Protein 6P24 (pdb70)

Organism: Escherichia coli (strain K12) (NCBI:txid83333)

Nearest PDB structures (foldseek):
  3pco-assembly1_D  TM=9.797E-01  e=0.000E+00  Escherichia coli
  7n8y-assembly1_B  TM=9.747E-01  e=0.000E+00  Salmonella enterica subsp. enterica serovar Typhimurium
  4p72-assembly1_A  TM=9.132E-01  e=0.000E+00  Pseudomonas aeruginosa PAO1
  2rhs-assembly1_D  TM=9.223E-01  e=5.850E-80  Staphylococcus haemolyticus
  2rhs-assembly1_B  TM=9.034E-01  e=2.722E-77  Staphylococcus haemolyticus

GO terms:
  GO:0005515 protein binding (F, IPI)
  GO:0005829 cytosol (C, IDA)
  GO:0009328 phenylalanine-tRNA ligase complex (C, IDA)
  GO:0006432 phenylalanyl-tRNA aminoacylation (P, IMP)
  GO:0006432 phenylalanyl-tRNA aminoacylation (P, IDA)
  GO:0005737 cytoplasm (C, HDA)

Sequence (2151 aa):
LAAETIDVSLPGRRIENGGLHPVTRTIDRIESFFGELGFTVATGPEIEDDYHNFDALNIPGHHPARADHDTFWFDTTRLLRTQTSGVQIRTMKAQQPPIRIIAPGRVYRNDYDQTHTPMFHQMEGLIVDTNISFTNLKGTLHDFLRNFFEEDLQIRFRPSYFPFTEPSAEVDVMGKKNGKWLEVLGCGMVHPNVLRNVGIDPEVYSGFAFGMGMERLTMLRYGVTDLRSFFENDLRFLKQFKMKFSELWLREWVNPAIDSDALANQITMAGLEVDGVEPVAGSFHGVVVGEVVECAQHPNADKLRVTKVNVGGDRLLDIVCGAPNCRQGLRVAVATIGAVLPGDFKIKAAKLRGEPSEGMLCSFSELGISDDHSGIIELPADAPIGTDIREYLKLDDNTIEISVTPNRADCLGIIGVARDVAVLNQLPLVQPEIVPVGATIDDTLPITVEAPEACPRYLGRVVKGINVKAPTPLWMKEKLRRCGIRSIDAVVDVTNYVLLELGQPMHAFDKDRIEGGIVVRMAKEGETLVLLDGTEAKLNADTLVIADHNKALAMGGIFGGEHSGVNDETQNVLLECAFFSPLSITGRARRHGLHTDASHRYERGVDPALQHKAMERATRLLIDICGGEAGPVIDITNEATLPKRATITLRRSKLDRLIGHHIADEQVTDILRRLGCEVTEGKDEWQAVAPSWRFDMEIEEDLVEEVARVYGYNNIPDEPVQASLIMGTHREADLSLKRVKTLLNDKGYQEVITYSFVDPKVQQMIHPGVEALLLPSPISVEMSAMRLSLWTGLLATVVYNQNRQQNRVRIFESGLRFVPDTQAPLGIRQDLMLAGVICGNRYEEHWNLAKETVDFYDLKGDLESVLDLTGKLNEVEFRAEANPALHPGQSAAIYLKGERIGFVGVVHPELERKLDLNGRTLVFELEWNKLADRVVPQAREISRFPANRRDIAVVVAENVPAADILSECKKVGVNQVVGVNLFDVYRGKGVAEGYKSLAISLILQDTSRTLEEEEIAATVAKCVEALKERFQASLAELVASAKAAISQASDVAALDNVRVEYLGKKGHLTLQMTTLRELPPEERPAAGAVINEAKEQVQQALNARKAELESAALNARLAAETIDVSLPGRRIENGGLHPVTRTIDRIESFFGELGFTVATGPEIEDDYHNFDALNIPGHHPARADHDTFWFDTTRLLRTQTSGVQIRTMKAQQPPIRIIAPGRVYRNDYDQTHTPMFHQMEGLIVDTNISFTNLKGTLHDFLRNFFEEDLQIRFRPSYFPFTEPSAEVDVMGKNGKWLEVLGCGMVHPNVLRNVGIDPEVYSGFAFGMGMERLTMLRYGVTDLRSFFENDLRFLKQFKMKFSELWLREWVNPAIDSDALANQITMAGLEVDGVEPVAGSFHGVVVGEVVECAQHPNADKLRVTKVNVGGDRLLDIVCGAPNCRQGLRVAVATIGAVLPGDFKIKAAKLRGEPSEGMLCSFSELGISDDHSGIIELPADAPIGTDIREYLKLDDNTIEISVTPNRADCLGIIGVARDVAVLNQLPLVQPEIVPVGATIDDTLPITVEAPEACPRYLGRVVKGINVKAPTPLWMKEKLRRCGIRSIDAVVDVTNYVLLELGQPMHAFDKDRIEGGIVVRMAKEGETLVLLDGTEAKLNADTLVIADHNKALAMGGIFGGEHSGVNDETQNVLLECAFFSPLSITGRARRHGLHTDASHRYERGVDPALQHKAMERATRLLIDICGGEAGPVIDITNEATLPKRATITLRRSKLDRLIGHHIADEQVTDILRRLGCEVTEGKDEWQAVAPSWRFDMEIEEDLVEEVARVYGYNNIPDEPVQASLIMGTHREADLSLKRVKTLLNDKGYQEVITYSFVDPKVQQMIHPGVEALLLPSPISVEMSAMRLSLWTGLLATVVYNQNRQQNRVRIFESGLRFVPDTQAPLGIRQDLMLAGVICGNRYEEHWNLAKETVDFYDLKGDLESVLDLTGKLNEVEFRAEANPALHPGQSAAIYLKGERIGFVGVVHPELERKLDLNGRTLVFELEWNKLADRVVPQAREISRFPANRRDIAVVVAENVPAADILSECKKVGVNQVVGVNLFDVYRGKGVAEGYKSLAISLILQDTSRTLEEEEIAATVAKCVEALKERFQASLR

Secondary structure (DSSP, 8-state):
-------TTSPPS--------HHHHHHHHHHHHHHTTTPEE----SEEEHHHHTGGGT--TT-HHHHTT---BSSSSEEE-S-STHHHHHHHHH-PSPEEEEEEEEEE-S---SS--SEEEEEEEEEEESS--HHHHHHHHHHHHHHHHTS---EEEEEEEETTEEEEEEEEEE-TTSSEEEEEEEEEEPHHHHHHTT--TTT-EEEEEEEEHHHHHHHHHT---THHHHH--HHHHGGG-/-EEEHHHHHTT---SS-HHHHHHHHHHTT--EEEEEESS---EEEEEEEEEEEEE-SS-TT-EEEEEE-SSSSPEEEEE--TT--TT-EEEEEEEEEEETTTEE---EEETTEEESSEEPPTTTTTS-S--SS---B-TT--TT-BHHHHTT-S-EEEEE---TT-GGGSSHHHHHHHHHHHTT-PPP----PPPPP-S-----EEES-TTT-SEEEEEEEES--TTPPPPHHHHHHHHTTT-----HHHHHHHHHHHHHS---EEEEGGG--S-EEEEEPPTT-EEEBTTS-EEE--TTSEEEEESSSEEEETTTEEBSSSS--TT--EEEEEEEE--HHHHTTHHHHTT---HHHHHHTT---TT-HHHHHHHHHHHHHHHH--EE---EEEE-TTTSPPPPEEEEEHHHHHHHH-S---HHHHHHHHHHTT-EEEEETTEEEEEPPTT-SS-SSHHHHHHHHHHHH-GGGSPP---EEEE------TTBPPHHHHHHHHHTTT-EE----SEE-HHHHHHHSTT----B-SS-S-GGG-EE-SSSHHHHHHHHHHHHTTT----EEEEEEEEEEE-TTSGGGEEEEEEEEEEEESBSSSS-SSS---B--HHHHHHHHHHHHHTTT-GGGEEEEE---TTEEEEEEEEEEETTEEEEEEEEEPHHHHHHTT-SS-EEEEEEEGGGGSB-PPP---PPPSS--EEEEEEEEEETTS-HHHHHHHHHHS--SSEEEEEEEEEE-SBTB-TTEEEEEEEEEE--SSS---HHHHHHHHHHHHHHHHHHT--B-/--STTHHHHHHHTTTTS--SSTHHHHHHHHHHHHHHHHGGGGSS-GGGHHHHHHHHHHHHHHHHHHHHHHHHHHHHHHHHHHHHHT---TTSPPS-PPP----HHHHHHHHHHHHHHTTTPEE----SEEEHHHHTGGGT--TTSTHHHHTT--BSSSSEEE-SSSHHHHHHHHHT-PSPEEEEEEEEEE-S--SSS--SEEEEEEEEEEETT--HHHHHHHHHHHHHHHHTS---EEEEEEEETTEEEEEEEEEE-TTSSEEEEEEEEEEPHHHHHHTT--TTT-EEEEEEEEHHHHHHHHHT---TTHHHH--HHHHGGG-/-EEEHHHHHTT---SS-HHHHHHHHHTTT-EEEEEEESS---EEEEEEEEEEEEE-TT-SS-EEEEEE-SSSS-EEEEE--TT--TT-EEEEEEEEEEETTTEE---EEETTEEESEEEPPTTTTTS-S--SS---B-TT--TTSBHHHHTT-S-EEEEEE--SS-GGGSSHHHHHHHHHHHHT-PPP---------SS-----EEES-TTT-SEEEEEEEES--TTPPPPHHHHHHHHHTT-----HHHHHHHHHHHHHS--EEEEEGGG--S-EEEEEPPTT-EEEBTTS-EEE--TTSEEEE-SSSEEEETTTEEBTTTB--TT--EEEEEEEE--HHHHTTHHHHTT---HHHHHHHH---TT-HHHHHHHHHHHHHHHH--EEEEEEEEE-TTTSPPPPEEEEEHHHHHHHHSS---HHHHHHHHHHTT-EEEE-SSEEEEEPPTT-SS--SHHHHHHHHHHHH-GGGSPP--EEEE-------TTBPPHHHHHHHHHTTT-EE----SEE-HHHHHHHSTT----B-SS-S-GGG-EE-SSSHHHHHHHHHHHHTTT----EEEEEEEEEEE-TTSGGGEEEEEEEEEEEESBSSSS-SSS---B--HHHHHHHHHHHHHTTT-GGGEEEEE---TTEEEEEEEEEEETTEEEEEEEEEPHHHHHGGG-SS-EEEEEEEGGGS-B-PPP------SS--EEEEEEEEEETTS-HHHHHHHHHHH--SSEEEEEEEEEE-STTS-TTEEEEEEEEEE--SSS---HHHHHHHHHHHHHHHHHHH--EE-

InterPro domains:
  IPR002319 Phenylalanyl-tRNA synthetase [PF01409] (91-326)
  IPR004188 Phenylalanine-tRNA ligase, class II, N-terminal [PF02912] (20-87)
  IPR004529 Phenylalanyl-tRNA synthetase, class IIc, alpha subunit [TIGR00468] (38-327)
  IPR006195 Aminoacyl-tRNA synthetase, class II [PS50862] (116-305)
  IPR010978 Class I and II aminoacyl-tRNA synthetase, tRNA-binding arm [SSF46589] (14-99)
  IPR022911 Phenylalanine-tRNA ligase alpha chain 1, bacterial [MF_00281] (8-326)
  IPR045864 Class II Aminoacyl-tRNA synthetase/Biotinyl protein ligase (BPL) and lipoyl protein ligase (LPL) [G3DSA:3.30.930.10] (8-327)
  IPR045864 Class II Aminoacyl-tRNA synthetase/Biotinyl protein ligase (BPL) and lipoyl protein ligase (LPL) [SSF55681] (92-327)

B-factor: mean 60.39, std 18.36, range [27.94, 159.18]

Radius of gyration: 50.09 Å; Cα contacts (8 Å, |Δi|>4): 4804; chains: 4; bounding box: 99×114×177 Å

Structure (mmCIF, N/CA/C/O backbone):
data_6P24
#
_entry.id   6P24
#
_cell.length_a   61.269
_cell.length_b   173.583
_cell.length_c   251.472
_cell.angle_alpha   90.000
_cell.angle_beta   90.000
_cell.angle_gamma   90.000
#
_symmetry.space_group_name_H-M   'P 21 21 21'
#
loop_
_entity.id
_entity.type
_entity.pdbx_description
1 polymer 'Phenylalanine--tRNA ligase alpha subunit'
2 polymer 'Phenylalanine--tRNA ligase beta subunit'
3 non-polymer 'MAGNESIUM ION'
4 non-polymer 'CHLORIDE ION'
5 non-polymer HEXANE-1,6-DIOL
6 non-polymer 2-AMINO-2-HYDROXYMETHYL-PROPANE-1,3-DIOL
7 non-polymer DI(HYDROXYETHYL)ETHER
8 non-polymer 1,2-ETHANEDIOL
9 non-polymer 'TRIETHYLENE GLYCOL'
10 water water
#
loop_
_atom_site.group_PDB
_atom_site.id
_atom_site.type_symbol
_atom_site.label_atom_id
_atom_site.label_alt_id
_atom_site.label_comp_id
_atom_site.label_asym_id
_atom_site.label_entity_id
_atom_site.label_seq_id
_atom_site.pdbx_PDB_ins_code
_atom_site.Cartn_x
_atom_site.Cartn_y
_atom_site.Cartn_z
_atom_site.occupancy
_atom_site.B_iso_or_equiv
_atom_site.auth_seq_id
_atom_site.auth_comp_id
_atom_site.auth_asym_id
_atom_site.auth_atom_id
_atom_site.pdbx_PDB_model_num
ATOM 1 N N . LEU A 1 92 ? -0.23909 37.29587 -39.03682 1.000 92.83983 87 LEU A N 1
ATOM 2 C CA . LEU A 1 92 ? 0.66580 38.41771 -38.81353 1.000 102.90891 87 LEU A CA 1
ATOM 3 C C . LEU A 1 92 ? 1.22762 38.93828 -40.13375 1.000 103.37763 87 LEU A C 1
ATOM 4 O O . LEU A 1 92 ? 0.47487 39.29965 -41.03904 1.000 101.65148 87 LEU A O 1
ATOM 6 N N . ALA A 1 93 ? 2.55391 38.97577 -40.23561 1.000 102.40558 88 ALA A N 1
ATOM 7 C CA . ALA A 1 93 ? 3.19784 39.43768 -41.45694 1.000 101.70871 88 ALA A CA 1
ATOM 8 C C . ALA A 1 93 ? 3.03973 38.40545 -42.56675 1.000 99.00666 88 ALA A C 1
ATOM 9 O O . ALA A 1 93 ? 3.10868 37.19622 -42.32893 1.000 90.13802 88 ALA A O 1
ATOM 11 N N . ALA A 1 94 ? 2.82691 38.89071 -43.78742 1.000 103.61654 89 ALA A N 1
ATOM 12 C CA . ALA A 1 94 ? 2.60257 38.04089 -44.95428 1.000 96.54437 89 ALA A CA 1
ATOM 13 C C . ALA A 1 94 ? 3.83496 38.11717 -45.85257 1.000 95.53695 89 ALA A C 1
ATOM 14 O O . ALA A 1 94 ? 3.87451 38.86568 -46.83025 1.000 93.90267 89 ALA A O 1
ATOM 16 N N . GLU A 1 95 ? 4.85228 37.32709 -45.51033 1.000 81.33427 90 GLU A N 1
ATOM 17 C CA . GLU A 1 95 ? 6.06020 37.22154 -46.32956 1.000 73.52096 90 GLU A CA 1
ATOM 18 C C . GLU A 1 95 ? 5.92164 36.07052 -47.32877 1.000 66.15113 90 GLU A C 1
ATOM 19 O O . GLU A 1 95 ? 6.68046 35.10222 -47.32631 1.000 59.63998 90 GLU A O 1
ATOM 25 N N . THR A 1 96 ? 4.91983 36.19712 -48.19548 1.000 61.92478 91 THR A N 1
ATOM 26 C CA . THR A 1 96 ? 4.62307 35.16363 -49.17840 1.000 62.03453 91 THR A CA 1
ATOM 27 C C . THR A 1 96 ? 5.65058 35.19199 -50.30332 1.000 66.58011 91 THR A C 1
ATOM 28 O O . THR A 1 96 ? 5.92085 36.24812 -50.88403 1.000 56.67577 91 THR A O 1
ATOM 32 N N . ILE A 1 97 ? 6.21793 34.02650 -50.61224 1.000 59.15605 92 ILE A N 1
ATOM 33 C CA . ILE A 1 97 ? 7.24154 33.89747 -51.63835 1.000 50.46739 92 ILE A CA 1
ATOM 34 C C . ILE A 1 97 ? 6.76492 32.90479 -52.68979 1.000 58.42215 92 ILE A C 1
ATOM 35 O O . ILE A 1 97 ? 5.83005 32.12979 -52.47416 1.000 54.65229 92 ILE A O 1
ATOM 40 N N . ASP A 1 98 ? 7.42459 32.94004 -53.84556 1.000 57.09506 93 ASP A N 1
ATOM 41 C CA . ASP A 1 98 ? 7.16856 31.98227 -54.91918 1.000 56.29096 93 ASP A CA 1
ATOM 42 C C . ASP A 1 98 ? 8.01995 30.74985 -54.64520 1.000 58.78534 93 ASP A C 1
ATOM 43 O O . ASP A 1 98 ? 9.23147 30.75110 -54.87772 1.000 54.96731 93 ASP A O 1
ATOM 48 N N . VAL A 1 99 ? 7.37994 29.68899 -54.14777 1.000 54.16109 94 VAL A N 1
ATOM 49 C CA . VAL A 1 99 ? 8.09334 28.46201 -53.81531 1.000 55.73188 94 VAL A CA 1
ATOM 50 C C . VAL A 1 99 ? 8.61742 27.73423 -55.04152 1.000 54.25414 94 VAL A C 1
ATOM 51 O O . VAL A 1 99 ? 9.43473 26.81691 -54.90086 1.000 50.24246 94 VAL A O 1
ATOM 55 N N . SER A 1 100 ? 8.17549 28.12252 -56.24002 1.000 46.97832 95 SER A N 1
ATOM 56 C CA . SER A 1 100 ? 8.60038 27.46210 -57.46780 1.000 52.59737 95 SER A CA 1
ATOM 57 C C . SER A 1 100 ? 9.92199 27.99441 -58.00853 1.000 54.35946 95 SER A C 1
ATOM 58 O O . SER A 1 100 ? 10.49397 27.37143 -58.91058 1.000 52.36435 95 SER A O 1
ATOM 61 N N . LEU A 1 101 ? 10.41590 29.11659 -57.48690 1.000 50.69615 96 LEU A N 1
ATOM 62 C CA . LEU A 1 101 ? 11.68762 29.65617 -57.94092 1.000 49.51702 96 LEU A CA 1
ATOM 63 C C . LEU A 1 101 ? 12.80584 28.64183 -57.70921 1.000 54.66761 96 LEU A C 1
ATOM 64 O O . LEU A 1 101 ? 12.77690 27.88915 -56.73045 1.000 53.14122 96 LEU A O 1
ATOM 69 N N . PRO A 1 102 ? 13.79956 28.59792 -58.59719 1.000 52.52757 97 PRO A N 1
ATOM 70 C CA . PRO A 1 102 ? 14.90367 27.64795 -58.41947 1.000 50.71043 97 PRO A CA 1
ATOM 71 C C . PRO A 1 102 ? 15.61828 27.86184 -57.09404 1.000 53.26242 97 PRO A C 1
ATOM 72 O O . PRO A 1 102 ? 15.88481 28.99352 -56.68275 1.000 49.27937 97 PRO A O 1
ATOM 76 N N . GLY A 1 103 ? 15.91726 26.75553 -56.42157 1.000 46.93659 98 GLY A N 1
ATOM 77 C CA . GLY A 1 103 ? 16.60353 26.81871 -55.15081 1.000 44.50477 98 GLY A CA 1
ATOM 78 C C . GLY A 1 103 ? 18.05497 27.22943 -55.30031 1.000 43.52399 98 GLY A C 1
ATOM 79 O O . GLY A 1 103 ? 18.63048 27.24781 -56.38832 1.000 45.44374 98 GLY A O 1
ATOM 80 N N . ARG A 1 104 ? 18.65651 27.56229 -54.16150 1.000 41.53248 99 ARG A N 1
ATOM 81 C CA . ARG A 1 104 ? 20.04506 28.00548 -54.10137 1.000 44.59413 99 ARG A CA 1
ATOM 82 C C . ARG A 1 104 ? 20.94134 26.77745 -53.96426 1.000 47.55559 99 ARG A C 1
ATOM 83 O O . ARG A 1 104 ? 20.95482 26.12320 -52.91677 1.000 56.03908 99 ARG A O 1
ATOM 91 N N . ARG A 1 105 ? 21.68643 26.46384 -55.02125 1.000 50.41612 100 ARG A N 1
ATOM 92 C CA . ARG A 1 105 ? 22.54753 25.28832 -55.03992 1.000 53.90953 100 ARG A CA 1
ATOM 93 C C . ARG A 1 105 ? 23.54459 25.43200 -56.17945 1.000 51.28550 100 ARG A C 1
ATOM 94 O O . ARG A 1 105 ? 23.39559 26.28255 -57.05974 1.000 55.41039 100 ARG A O 1
ATOM 102 N N . ILE A 1 106 ? 24.56152 24.57511 -56.15733 1.000 53.26080 101 ILE A N 1
ATOM 103 C CA . ILE A 1 106 ? 25.46065 24.38533 -57.28813 1.000 47.59693 101 ILE A CA 1
ATOM 104 C C . ILE A 1 106 ? 25.09424 23.06687 -57.96001 1.000 46.83268 101 ILE A C 1
ATOM 105 O O . ILE A 1 106 ? 24.78527 22.07910 -57.28277 1.000 50.36749 101 ILE A O 1
ATOM 110 N N . GLU A 1 107 ? 25.10105 23.06284 -59.29260 1.000 48.18037 102 GLU A N 1
ATOM 111 C CA . GLU A 1 107 ? 24.63061 21.91201 -60.05587 1.000 53.23232 102 GLU A CA 1
ATOM 112 C C . GLU A 1 107 ? 25.44754 20.66461 -59.73087 1.000 54.84947 102 GLU A C 1
ATOM 113 O O . GLU A 1 107 ? 26.64922 20.73221 -59.46528 1.000 55.45399 102 GLU A O 1
ATOM 119 N N . ASN A 1 108 ? 24.77758 19.51452 -59.74378 1.000 52.06847 103 ASN A N 1
ATOM 120 C CA . ASN A 1 108 ? 25.46927 18.24681 -59.55818 1.000 52.84608 103 ASN A CA 1
ATOM 121 C C . ASN A 1 108 ? 26.25597 17.87817 -60.80850 1.000 47.03693 103 ASN A C 1
ATOM 122 O O . ASN A 1 108 ? 25.77705 18.03678 -61.93436 1.000 51.25610 103 ASN A O 1
ATOM 127 N N . GLY A 1 109 ? 27.47610 17.38291 -60.60412 1.000 49.95603 104 GLY A N 1
ATOM 128 C CA . GLY A 1 109 ? 28.22418 16.74605 -61.66450 1.000 46.48933 104 GLY A CA 1
ATOM 129 C C . GLY A 1 109 ? 27.92791 15.25848 -61.72619 1.000 47.94670 104 GLY A C 1
ATOM 130 O O . GLY A 1 109 ? 27.19861 14.70285 -60.90651 1.000 42.57927 104 GLY A O 1
ATOM 131 N N . GLY A 1 110 ? 28.51131 14.60480 -62.73088 1.000 44.92796 105 GLY A N 1
ATOM 132 C CA . GLY A 1 110 ? 28.29455 13.19129 -62.95248 1.000 39.09434 105 GLY A CA 1
ATOM 133 C C . GLY A 1 110 ? 29.60123 12.45369 -63.18209 1.000 45.66902 105 GLY A C 1
ATOM 134 O O . GLY A 1 110 ? 30.68418 13.04317 -63.17790 1.000 42.69484 105 GLY A O 1
ATOM 135 N N . LEU A 1 111 ? 29.46947 11.14712 -63.37509 1.000 40.08633 106 LEU A N 1
ATOM 136 C CA . LEU A 1 111 ? 30.60327 10.29203 -63.68143 1.000 37.94476 106 LEU A CA 1
ATOM 137 C C . LEU A 1 111 ? 30.68868 10.06044 -65.18332 1.000 37.50383 106 LEU A C 1
ATOM 138 O O . LEU A 1 111 ? 29.69053 10.14943 -65.90296 1.000 45.23415 106 LEU A O 1
ATOM 143 N N . HIS A 1 112 ? 31.89740 9.77650 -65.64966 1.000 41.35893 107 HIS A N 1
ATOM 144 C CA . HIS A 1 112 ? 32.08317 9.41196 -67.04388 1.000 39.24143 107 HIS A CA 1
ATOM 145 C C . HIS A 1 112 ? 31.28400 8.14510 -67.34519 1.000 45.97966 107 HIS A C 1
ATOM 146 O O . HIS A 1 112 ? 31.17997 7.26094 -66.48474 1.000 41.59424 107 HIS A O 1
ATOM 153 N N . PRO A 1 113 ? 30.68588 8.03148 -68.53598 1.000 37.28211 108 PRO A N 1
ATOM 154 C CA . PRO A 1 113 ? 29.92132 6.81245 -68.85100 1.000 36.02552 108 PRO A CA 1
ATOM 155 C C . PRO A 1 113 ? 30.73829 5.53770 -68.73561 1.000 41.15351 108 PRO A C 1
ATOM 156 O O . PRO A 1 113 ? 30.18838 4.49638 -68.35643 1.000 37.18578 108 PRO A O 1
ATOM 160 N N . VAL A 1 114 ? 32.03616 5.58672 -69.04440 1.000 37.07526 109 VAL A N 1
ATOM 161 C CA . VAL A 1 114 ? 32.88099 4.40864 -68.87739 1.000 37.66236 109 VAL A CA 1
ATOM 162 C C . VAL A 1 114 ? 33.01919 4.05947 -67.40013 1.000 38.91553 109 VAL A C 1
ATOM 163 O O . VAL A 1 114 ? 33.01957 2.88049 -67.02394 1.000 33.89632 109 VAL A O 1
ATOM 167 N N . THR A 1 115 ? 33.12198 5.07602 -66.53860 1.000 42.24234 110 THR A N 1
ATOM 168 C CA . THR A 1 115 ? 33.19060 4.82678 -65.10225 1.000 33.34053 110 THR A CA 1
ATOM 169 C C . THR A 1 115 ? 31.90365 4.18970 -64.58805 1.000 40.63727 110 THR A C 1
ATOM 170 O O . THR A 1 115 ? 31.94647 3.30323 -63.72613 1.000 44.98033 110 THR A O 1
ATOM 174 N N . ARG A 1 116 ? 30.74920 4.63284 -65.09680 1.000 39.20705 111 ARG A N 1
ATOM 175 C CA . ARG A 1 116 ? 29.48534 4.00984 -64.71177 1.000 44.84167 111 ARG A CA 1
ATOM 176 C C . ARG A 1 116 ? 29.46337 2.53359 -65.08249 1.000 45.06825 111 ARG A C 1
ATOM 177 O O . ARG A 1 116 ? 28.99560 1.69604 -64.30138 1.000 42.14784 111 ARG A O 1
ATOM 185 N N . THR A 1 117 ? 29.95536 2.19894 -66.27786 1.000 41.76627 112 THR A N 1
ATOM 186 C CA . THR A 1 117 ? 29.99966 0.80447 -66.70432 1.000 36.06050 112 THR A CA 1
ATOM 187 C C . THR A 1 117 ? 30.91801 -0.01168 -65.80352 1.000 40.54000 112 THR A C 1
ATOM 188 O O . THR A 1 117 ? 30.56504 -1.11478 -65.37042 1.000 37.29438 112 THR A O 1
ATOM 192 N N . ILE A 1 118 ? 32.10298 0.52407 -65.50377 1.000 36.38536 113 ILE A N 1
ATOM 193 C CA . ILE A 1 118 ? 33.05354 -0.19176 -64.65825 1.000 46.41991 113 ILE A CA 1
ATOM 194 C C . ILE A 1 118 ? 32.46288 -0.43573 -63.27427 1.000 45.39095 113 ILE A C 1
ATOM 195 O O . ILE A 1 118 ? 32.62504 -1.51886 -62.69894 1.000 41.60869 113 ILE A O 1
ATOM 200 N N . ASP A 1 119 ? 31.75132 0.55488 -62.72517 1.000 41.76858 114 ASP A N 1
ATOM 201 C CA . ASP A 1 119 ? 31.19183 0.39666 -61.38436 1.000 40.83286 114 ASP A CA 1
ATOM 202 C C . ASP A 1 119 ? 30.07540 -0.64028 -61.36325 1.000 35.43125 114 ASP A C 1
ATOM 203 O O . ASP A 1 119 ? 29.91989 -1.36888 -60.37608 1.000 43.27475 114 ASP A O 1
ATOM 208 N N . ARG A 1 120 ? 29.27372 -0.70629 -62.42924 1.000 38.26920 115 ARG A N 1
ATOM 209 C CA . ARG A 1 120 ? 28.21558 -1.71032 -62.49797 1.000 41.91578 115 ARG A CA 1
ATOM 210 C C . ARG A 1 120 ? 28.79858 -3.11730 -62.51515 1.000 47.20914 115 ARG A C 1
ATOM 211 O O . ARG A 1 120 ? 28.33901 -4.00444 -61.78631 1.000 44.47789 115 ARG A O 1
ATOM 219 N N . ILE A 1 121 ? 29.81686 -3.33873 -63.34704 1.000 45.75862 116 ILE A N 1
ATOM 220 C CA . ILE A 1 121 ? 30.39778 -4.67044 -63.46754 1.000 49.22210 116 ILE A CA 1
ATOM 221 C C . ILE A 1 121 ? 31.09984 -5.06656 -62.17617 1.000 42.24203 116 ILE A C 1
ATOM 222 O O . ILE A 1 121 ? 31.02374 -6.22274 -61.74326 1.000 40.86255 116 ILE A O 1
ATOM 227 N N . GLU A 1 122 ? 31.78017 -4.11528 -61.53224 1.000 35.65742 117 GLU A N 1
ATOM 228 C CA . GLU A 1 122 ? 32.45775 -4.41750 -60.27530 1.000 42.39304 117 GLU A CA 1
ATOM 229 C C . GLU A 1 122 ? 31.46928 -4.85398 -59.20023 1.000 40.30869 117 GLU A C 1
ATOM 230 O O . GLU A 1 122 ? 31.76968 -5.74442 -58.39751 1.000 45.35001 117 GLU A O 1
ATOM 236 N N . SER A 1 123 ? 30.28241 -4.24198 -59.16891 1.000 44.11689 118 SER A N 1
ATOM 237 C CA . SER A 1 123 ? 29.28602 -4.62463 -58.17282 1.000 45.95909 118 SER A CA 1
ATOM 238 C C . SER A 1 123 ? 28.64457 -5.96762 -58.50227 1.000 52.81733 118 SER A C 1
ATOM 239 O O . SER A 1 123 ? 28.29883 -6.72541 -57.58693 1.000 46.28144 118 SER A O 1
ATOM 242 N N . PHE A 1 124 ? 28.47253 -6.27762 -59.79141 1.000 39.53373 119 PHE A N 1
ATOM 243 C CA . PHE A 1 124 ? 27.96195 -7.59136 -60.17613 1.000 38.62854 119 PHE A CA 1
ATOM 244 C C . PHE A 1 124 ? 28.87640 -8.69895 -59.66730 1.000 44.29958 119 PHE A C 1
ATOM 245 O O . PHE A 1 124 ? 28.41741 -9.67146 -59.05651 1.000 41.97750 119 PHE A O 1
ATOM 253 N N . PHE A 1 125 ? 30.18120 -8.56756 -59.91315 1.000 38.04092 120 PHE A N 1
ATOM 254 C CA . PHE A 1 125 ? 31.12729 -9.59952 -59.51157 1.000 41.80147 120 PHE A CA 1
ATOM 255 C C . PHE A 1 125 ? 31.54897 -9.47981 -58.05537 1.000 45.18968 120 PHE A C 1
ATOM 256 O O . PHE A 1 125 ? 32.00351 -10.47313 -57.47659 1.000 46.80490 120 PHE A O 1
ATOM 264 N N . GLY A 1 126 ? 31.41373 -8.29596 -57.45301 1.000 45.44048 121 GLY A N 1
ATOM 265 C CA . GLY A 1 126 ? 31.69699 -8.16960 -56.03282 1.000 34.43546 121 GLY A CA 1
ATOM 266 C C . GLY A 1 126 ? 30.79674 -9.05066 -55.18992 1.000 38.00404 121 GLY A C 1
ATOM 267 O O . GLY A 1 126 ? 31.22951 -9.61969 -54.18436 1.000 41.74680 121 GLY A O 1
ATOM 268 N N . GLU A 1 127 ? 29.53494 -9.19061 -55.59975 1.000 38.53012 122 GLU A N 1
ATOM 269 C CA . GLU A 1 127 ? 28.60814 -10.08411 -54.91926 1.000 43.61808 122 GLU A CA 1
ATOM 270 C C . GLU A 1 127 ? 28.96682 -11.55282 -55.09762 1.000 52.08118 122 GLU A C 1
ATOM 271 O O . GLU A 1 127 ? 28.35735 -12.40415 -54.44126 1.000 45.22610 122 GLU A O 1
ATOM 277 N N . LEU A 1 128 ? 29.92460 -11.86601 -55.96947 1.000 42.90970 123 LEU A N 1
ATOM 278 C CA . LEU A 1 128 ? 30.42085 -13.22070 -56.15797 1.000 44.41735 123 LEU A CA 1
ATOM 279 C C . LEU A 1 128 ? 31.74926 -13.45225 -55.45243 1.000 39.43880 123 LEU A C 1
ATOM 280 O O . LEU A 1 128 ? 32.36432 -14.50616 -55.63865 1.000 45.85294 123 LEU A O 1
ATOM 285 N N . GLY A 1 129 ? 32.20743 -12.49254 -54.65545 1.000 44.17967 124 GLY A N 1
ATOM 286 C CA . GLY A 1 129 ? 33.47097 -12.61734 -53.96295 1.000 43.63535 124 GLY A CA 1
ATOM 287 C C . GLY A 1 129 ? 34.68488 -12.19672 -54.75635 1.000 43.30954 124 GLY A C 1
ATOM 288 O O . GLY A 1 129 ? 35.81000 -12.45386 -54.31302 1.000 46.02816 124 GLY A O 1
ATOM 289 N N . PHE A 1 130 ? 34.49800 -11.56747 -55.91419 1.000 43.77529 125 PHE A N 1
ATOM 290 C CA . PHE A 1 130 ? 35.61729 -11.08338 -56.70860 1.000 44.96094 125 PHE A CA 1
ATOM 291 C C . PHE A 1 130 ? 36.17596 -9.79728 -56.11688 1.000 43.44133 125 PHE A C 1
ATOM 292 O O . PHE A 1 130 ? 35.42672 -8.90225 -55.71611 1.000 50.02564 125 PHE A O 1
ATOM 300 N N . THR A 1 131 ? 37.50030 -9.70700 -56.07605 1.000 51.02487 126 THR A N 1
ATOM 301 C CA . THR A 1 131 ? 38.19763 -8.52371 -55.59573 1.000 48.18345 126 THR A CA 1
ATOM 302 C C . THR A 1 131 ? 38.68278 -7.69664 -56.77950 1.000 54.06616 126 THR A C 1
ATOM 303 O O . THR A 1 131 ? 39.10543 -8.24556 -57.80167 1.000 46.16269 126 THR A O 1
ATOM 307 N N . VAL A 1 132 ? 38.61111 -6.37609 -56.63908 1.000 50.67735 127 VAL A N 1
ATOM 308 C CA . VAL A 1 132 ? 39.11487 -5.46682 -57.66207 1.000 45.96513 127 VAL A CA 1
ATOM 309 C C . VAL A 1 132 ? 40.61309 -5.28145 -57.46353 1.000 56.01672 127 VAL A C 1
ATOM 310 O O . VAL A 1 132 ? 41.07093 -4.96019 -56.36057 1.000 50.03179 127 VAL A O 1
ATOM 314 N N . ALA A 1 133 ? 41.38170 -5.48682 -58.53181 1.000 57.23254 128 ALA A N 1
ATOM 315 C CA . ALA A 1 133 ? 42.82921 -5.33867 -58.50042 1.000 56.23406 128 ALA A CA 1
ATOM 316 C C . ALA A 1 133 ? 43.27976 -4.46928 -59.66552 1.000 60.51025 128 ALA A C 1
ATOM 317 O O . ALA A 1 133 ? 42.76008 -4.58924 -60.77889 1.000 54.41349 128 ALA A O 1
ATOM 319 N N . THR A 1 134 ? 44.24839 -3.59423 -59.40365 1.000 63.73726 129 THR A N 1
ATOM 320 C CA . THR A 1 134 ? 44.76299 -2.66281 -60.39709 1.000 65.30747 129 THR A CA 1
ATOM 321 C C . THR A 1 134 ? 46.27995 -2.78354 -60.47190 1.000 66.25358 129 THR A C 1
ATOM 322 O O . THR A 1 134 ? 46.92032 -3.41558 -59.62688 1.000 60.23007 129 THR A O 1
ATOM 326 N N . GLY A 1 135 ? 46.85717 -2.16742 -61.50155 1.000 60.23808 130 GLY A N 1
ATOM 327 C CA . GLY A 1 135 ? 48.28606 -2.21111 -61.69869 1.000 57.01482 130 GLY A CA 1
ATOM 328 C C . GLY A 1 135 ? 48.79105 -1.16686 -62.67227 1.000 58.25076 130 GLY A C 1
ATOM 329 O O . GLY A 1 135 ? 48.03433 -0.33453 -63.18296 1.000 56.19664 130 GLY A O 1
ATOM 330 N N . PRO A 1 136 ? 50.09360 -1.19837 -62.94950 1.000 53.80723 131 PRO A N 1
ATOM 331 C CA . PRO A 1 136 ? 50.68774 -0.17831 -63.82276 1.000 60.42070 131 PRO A CA 1
ATOM 332 C C . PRO A 1 136 ? 50.27207 -0.36519 -65.27512 1.000 62.82008 131 PRO A C 1
ATOM 333 O O . PRO A 1 136 ? 50.15081 -1.48929 -65.76836 1.000 53.72239 131 PRO A O 1
ATOM 337 N N . GLU A 1 137 ? 50.06056 0.75969 -65.96316 1.000 57.70299 132 GLU A N 1
ATOM 338 C CA . GLU A 1 137 ? 49.70686 0.72257 -67.37665 1.000 55.22693 132 GLU A CA 1
ATOM 339 C C . GLU A 1 137 ? 50.91149 0.47898 -68.27626 1.000 59.55708 132 GLU A C 1
ATOM 340 O O . GLU A 1 137 ? 50.73770 0.02300 -69.41107 1.000 53.33846 132 GLU A O 1
ATOM 346 N N . ILE A 1 138 ? 52.11941 0.76685 -67.80223 1.000 55.89422 133 ILE A N 1
ATOM 347 C CA . ILE A 1 138 ? 53.34566 0.44865 -68.52326 1.000 56.06549 133 ILE A CA 1
ATOM 348 C C . ILE A 1 138 ? 53.92366 -0.82421 -67.92115 1.000 51.67609 133 ILE A C 1
ATOM 349 O O . ILE A 1 138 ? 54.30848 -0.84588 -66.74582 1.000 60.73889 133 ILE A O 1
ATOM 354 N N . GLU A 1 139 ? 53.97588 -1.88405 -68.71853 1.000 52.32301 134 GLU A N 1
ATOM 355 C CA . GLU A 1 139 ? 54.45877 -3.19034 -68.29130 1.000 58.49864 134 GLU A CA 1
ATOM 356 C C . GLU A 1 139 ? 55.71239 -3.56472 -69.07698 1.000 60.76794 134 GLU A C 1
ATOM 357 O O . GLU A 1 139 ? 56.15094 -2.84525 -69.97902 1.000 62.59382 134 GLU A O 1
ATOM 363 N N . ASP A 1 140 ? 56.29366 -4.70418 -68.71576 1.000 61.44933 135 ASP A N 1
ATOM 364 C CA . ASP A 1 140 ? 57.38893 -5.29563 -69.46789 1.000 61.94566 135 ASP A CA 1
ATOM 365 C C . ASP A 1 140 ? 56.86766 -6.44413 -70.32726 1.000 63.56363 135 ASP A C 1
ATOM 366 O O . ASP A 1 140 ? 55.70655 -6.84901 -70.23352 1.000 56.53684 135 ASP A O 1
ATOM 371 N N . ASP A 1 141 ? 57.74971 -6.97067 -71.17972 1.000 64.91645 136 ASP A N 1
ATOM 372 C CA . ASP A 1 141 ? 57.33792 -8.01238 -72.11382 1.000 66.55928 136 ASP A CA 1
ATOM 373 C C . ASP A 1 141 ? 57.04720 -9.33964 -71.42256 1.000 67.02391 136 ASP A C 1
ATOM 374 O O . ASP A 1 141 ? 56.40927 -10.20780 -72.02553 1.000 67.33348 136 ASP A O 1
ATOM 379 N N . TYR A 1 142 ? 57.48537 -9.51746 -70.17526 1.000 67.55310 137 TYR A N 1
ATOM 380 C CA . TYR A 1 142 ? 57.22940 -10.77547 -69.48182 1.000 69.98150 137 TYR A CA 1
ATOM 381 C C . TYR A 1 142 ? 55.78209 -10.87059 -69.01047 1.000 71.45746 137 TYR A C 1
ATOM 382 O O . TYR A 1 142 ? 55.08423 -11.84390 -69.31807 1.000 61.76196 137 TYR A O 1
ATOM 391 N N . HIS A 1 143 ? 55.31544 -9.87085 -68.25716 1.000 68.10931 138 HIS A N 1
ATOM 392 C CA . HIS A 1 143 ? 53.95934 -9.92663 -67.72108 1.000 68.03876 138 HIS A CA 1
ATOM 393 C C . HIS A 1 143 ? 52.90907 -9.79972 -68.81654 1.000 64.73670 138 HIS A C 1
ATOM 394 O O . HIS A 1 143 ? 51.84368 -10.42000 -68.72431 1.000 63.36696 138 HIS A O 1
ATOM 401 N N . ASN A 1 144 ? 53.18665 -9.01363 -69.85761 1.000 61.56685 139 ASN A N 1
ATOM 402 C CA . ASN A 1 144 ? 52.20308 -8.79307 -70.90979 1.000 64.02345 139 ASN A CA 1
ATOM 403 C C . ASN A 1 144 ? 52.21589 -9.88474 -71.97452 1.000 63.01130 139 ASN A C 1
ATOM 404 O O . ASN A 1 144 ? 51.23389 -10.01836 -72.71327 1.000 55.94679 139 ASN A O 1
ATOM 409 N N . PHE A 1 145 ? 53.29122 -10.66915 -72.06769 1.000 58.25869 140 PHE A N 1
ATOM 410 C CA . PHE A 1 145 ? 53.39355 -11.69086 -73.10449 1.000 67.52798 140 PHE A CA 1
ATOM 411 C C . PHE A 1 145 ? 53.82864 -13.04048 -72.54104 1.000 61.95164 140 PHE A C 1
ATOM 412 O O . PHE A 1 145 ? 53.05350 -14.00211 -72.56231 1.000 55.79103 140 PHE A O 1
ATOM 420 N N . ASP A 1 146 ? 55.06256 -13.11971 -72.03178 1.000 57.20512 141 ASP A N 1
ATOM 421 C CA . ASP A 1 146 ? 55.62527 -14.40984 -71.63575 1.000 68.60784 141 ASP A CA 1
ATOM 422 C C . ASP A 1 146 ? 54.78696 -15.08760 -70.55668 1.000 65.79011 141 ASP A C 1
ATOM 423 O O . ASP A 1 146 ? 54.53430 -16.29653 -70.62711 1.000 53.23759 141 ASP A O 1
ATOM 428 N N . ALA A 1 147 ? 54.33936 -14.32706 -69.55420 1.000 70.33033 142 ALA A N 1
ATOM 429 C CA . ALA A 1 147 ? 53.51698 -14.90237 -68.49538 1.000 60.23073 142 ALA A CA 1
ATOM 430 C C . ALA A 1 147 ? 52.15254 -15.35816 -68.99901 1.000 60.16590 142 ALA A C 1
ATOM 431 O O . ALA A 1 147 ? 51.51465 -16.19470 -68.35021 1.000 55.81240 142 ALA A O 1
ATOM 433 N N . LEU A 1 148 ? 51.69182 -14.82934 -70.13346 1.000 58.57609 143 LEU A N 1
ATOM 434 C CA . LEU A 1 148 ? 50.42119 -15.21687 -70.73118 1.000 56.64441 143 LEU A CA 1
ATOM 435 C C . LEU A 1 148 ? 50.59249 -16.25508 -71.83609 1.000 63.07208 143 LEU A C 1
ATOM 436 O O . LEU A 1 148 ? 49.73640 -16.35483 -72.72251 1.000 57.00663 143 LEU A O 1
ATOM 441 N N . ASN A 1 149 ? 51.68414 -17.02264 -71.79902 1.000 60.62759 144 ASN A N 1
ATOM 442 C CA . ASN A 1 149 ? 51.98570 -18.03987 -72.80772 1.000 51.17354 144 ASN A CA 1
ATOM 443 C C . ASN A 1 149 ? 52.10134 -17.41833 -74.20032 1.000 58.32656 144 ASN A C 1
ATOM 444 O O . ASN A 1 149 ? 51.54295 -17.91609 -75.18025 1.000 64.47016 144 ASN A O 1
ATOM 449 N N . ILE A 1 150 ? 52.83398 -16.31121 -74.27972 1.000 56.87925 145 ILE A N 1
ATOM 450 C CA . ILE A 1 150 ? 53.12470 -15.65704 -75.55374 1.000 58.26689 145 ILE A CA 1
ATOM 451 C C . ILE A 1 150 ? 54.63573 -15.48902 -75.66875 1.000 67.17155 145 ILE A C 1
ATOM 452 O O . ILE A 1 150 ? 55.19024 -14.50046 -75.16509 1.000 62.67096 145 ILE A O 1
ATOM 457 N N . PRO A 1 151 ? 55.34273 -16.42841 -76.30368 1.000 63.90760 146 PRO A N 1
ATOM 458 C CA . PRO A 1 151 ? 56.80144 -16.29682 -76.43033 1.000 67.14417 146 PRO A CA 1
ATOM 459 C C . PRO A 1 151 ? 57.20409 -15.16433 -77.36171 1.000 69.76091 146 PRO A C 1
ATOM 460 O O . PRO A 1 151 ? 56.34642 -14.49871 -77.95052 1.000 69.97907 146 PRO A O 1
ATOM 464 N N . GLY A 1 152 ? 58.51212 -14.93675 -77.50049 1.000 75.10671 147 GLY A N 1
ATOM 465 C CA . GLY A 1 152 ? 58.98157 -13.87231 -78.37050 1.000 78.77576 147 GLY A CA 1
ATOM 466 C C . GLY A 1 152 ? 58.69333 -14.12440 -79.83608 1.000 75.05613 147 GLY A C 1
ATOM 467 O O . GLY A 1 152 ? 58.51881 -13.17734 -80.60852 1.000 82.65156 147 GLY A O 1
ATOM 468 N N . HIS A 1 153 ? 58.63365 -15.39202 -80.23873 1.000 79.28712 148 HIS A N 1
ATOM 469 C CA . HIS A 1 153 ? 58.35517 -15.77130 -81.61689 1.000 74.56793 148 HIS A CA 1
ATOM 470 C C . HIS A 1 153 ? 56.86492 -15.91374 -81.90123 1.000 79.69496 148 HIS A C 1
ATOM 471 O O . HIS A 1 153 ? 56.49479 -16.46395 -82.94348 1.000 80.62348 148 HIS A O 1
ATOM 478 N N . HIS A 1 154 ? 56.00829 -15.43781 -81.00510 1.000 83.95371 149 HIS A N 1
ATOM 479 C CA . HIS A 1 154 ? 54.57242 -15.57720 -81.19780 1.000 77.38250 149 HIS A CA 1
ATOM 480 C C . HIS A 1 154 ? 54.05209 -14.45885 -82.09991 1.000 77.75054 149 HIS A C 1
ATOM 481 O O . HIS A 1 154 ? 54.47073 -13.30601 -81.96249 1.000 81.64643 149 HIS A O 1
ATOM 488 N N . PRO A 1 155 ? 53.14986 -14.77478 -83.03489 1.000 79.28862 150 PRO A N 1
ATOM 489 C CA . PRO A 1 155 ? 52.62593 -13.72251 -83.92397 1.000 74.25190 150 PRO A CA 1
ATOM 490 C C . PRO A 1 155 ? 51.89830 -12.61401 -83.18360 1.000 82.07664 150 PRO A C 1
ATOM 491 O O . PRO A 1 155 ? 52.02181 -11.44033 -83.55597 1.000 79.37638 150 PRO A O 1
ATOM 495 N N . ALA A 1 156 ? 51.14355 -12.95161 -82.13698 1.000 87.95434 151 ALA A N 1
ATOM 496 C CA . ALA A 1 156 ? 50.41355 -11.95863 -81.34923 1.000 90.71179 151 ALA A CA 1
ATOM 497 C C . ALA A 1 156 ? 51.35923 -11.24301 -80.38029 1.000 90.48263 151 ALA A C 1
ATOM 498 O O . ALA A 1 156 ? 51.20449 -11.27668 -79.15996 1.000 100.98112 151 ALA A O 1
ATOM 500 N N . ARG A 1 157 ? 52.35976 -10.58158 -80.96011 1.000 92.22456 152 ARG A N 1
ATOM 501 C CA . ARG A 1 157 ? 53.35783 -9.85193 -80.18853 1.000 92.48992 152 ARG A CA 1
ATOM 502 C C . ARG A 1 157 ? 53.89050 -8.68832 -81.01483 1.000 102.59664 152 ARG A C 1
ATOM 503 O O . ARG A 1 157 ? 53.69980 -7.52226 -80.65298 1.000 100.38919 152 ARG A O 1
ATOM 511 N N . ALA A 1 158 ? 54.55586 -8.99524 -82.13055 1.000 99.88739 153 ALA A N 1
ATOM 512 C CA . ALA A 1 158 ? 54.92635 -7.94844 -83.07678 1.000 100.78253 153 ALA A CA 1
ATOM 513 C C . ALA A 1 158 ? 53.70825 -7.47491 -83.86068 1.000 101.78568 153 ALA A C 1
ATOM 514 O O . ALA A 1 158 ? 53.49130 -6.26827 -84.02500 1.000 100.79018 153 ALA A O 1
ATOM 516 N N . ASP A 1 159 ? 52.89843 -8.41477 -84.34998 1.000 100.57248 154 ASP A N 1
ATOM 517 C CA . ASP A 1 159 ? 51.63326 -8.08726 -85.00833 1.000 102.37956 154 ASP A CA 1
ATOM 518 C C . ASP A 1 159 ? 50.54471 -7.93638 -83.94437 1.000 101.12419 154 ASP A C 1
ATOM 519 O O . ASP A 1 159 ? 49.61768 -8.73916 -83.82066 1.000 94.19968 154 ASP A O 1
ATOM 521 N N . HIS A 1 160 ? 50.68383 -6.86850 -83.15791 1.000 94.97905 155 HIS A N 1
ATOM 522 C CA . HIS A 1 160 ? 49.77418 -6.61160 -82.05130 1.000 100.11522 155 HIS A CA 1
ATOM 523 C C . HIS A 1 160 ? 49.42402 -5.13886 -81.88848 1.000 95.89051 155 HIS A C 1
ATOM 524 O O . HIS A 1 160 ? 48.66020 -4.80726 -80.97515 1.000 88.47859 155 HIS A O 1
ATOM 531 N N . ASP A 1 161 ? 49.94907 -4.25173 -82.73971 1.000 93.46054 156 ASP A N 1
ATOM 532 C CA . ASP A 1 161 ? 49.72368 -2.80900 -82.62553 1.000 92.14018 156 ASP A CA 1
ATOM 533 C C . ASP A 1 161 ? 50.15430 -2.29418 -81.25326 1.000 78.93758 156 ASP A C 1
ATOM 534 O O . ASP A 1 161 ? 49.51873 -1.41412 -80.66942 1.000 84.27940 156 ASP A O 1
ATOM 539 N N . THR A 1 162 ? 51.24896 -2.84866 -80.73876 1.000 71.13768 157 THR A N 1
ATOM 540 C CA . THR A 1 162 ? 51.73550 -2.53159 -79.40415 1.000 71.01366 157 THR A CA 1
ATOM 541 C C . THR A 1 162 ? 52.62819 -1.29796 -79.43313 1.000 68.85247 157 THR A C 1
ATOM 542 O O . THR A 1 162 ? 53.49228 -1.16047 -80.30386 1.000 61.65866 157 THR A O 1
ATOM 546 N N . PHE A 1 163 ? 52.41071 -0.40023 -78.47416 1.000 59.42868 158 PHE A N 1
ATOM 547 C CA . PHE A 1 163 ? 53.30208 0.73541 -78.26505 1.000 53.59485 158 PHE A CA 1
ATOM 548 C C . PHE A 1 163 ? 54.49820 0.26658 -77.44548 1.000 57.04738 158 PHE A C 1
ATOM 549 O O . PHE A 1 163 ? 54.35268 -0.09469 -76.27355 1.000 53.27321 158 PHE A O 1
ATOM 557 N N . TRP A 1 164 ? 55.67804 0.26222 -78.05805 1.000 65.90776 159 TRP A N 1
ATOM 558 C CA . TRP A 1 164 ? 56.91378 -0.11600 -77.38887 1.000 59.47618 159 TRP A CA 1
ATOM 559 C C . TRP A 1 164 ? 57.75460 1.12379 -77.11913 1.000 55.27775 159 TRP A C 1
ATOM 560 O O . TRP A 1 164 ? 57.81803 2.03465 -77.95066 1.000 51.29344 159 TRP A O 1
ATOM 571 N N . PHE A 1 165 ? 58.39495 1.15583 -75.95094 1.000 60.39340 160 PHE A N 1
ATOM 572 C CA . PHE A 1 165 ? 59.39065 2.17834 -75.65176 1.000 67.00797 160 PHE A CA 1
ATOM 573 C C . PHE A 1 165 ? 60.79388 1.69587 -76.00526 1.000 68.50025 160 PHE A C 1
ATOM 574 O O . PHE A 1 165 ? 61.56101 2.41582 -76.65256 1.000 71.22205 160 PHE A O 1
ATOM 582 N N . ASP A 1 166 ? 61.13556 0.47953 -75.58440 1.000 68.85068 161 ASP A N 1
ATOM 583 C CA . ASP A 1 166 ? 62.36186 -0.18433 -76.00523 1.000 77.17179 161 ASP A CA 1
ATOM 584 C C . ASP A 1 166 ? 62.05500 -1.63697 -76.34895 1.000 76.50709 161 ASP A C 1
ATOM 585 O O . ASP A 1 166 ? 60.95547 -1.94736 -76.81910 1.000 73.38157 161 ASP A O 1
ATOM 590 N N . THR A 1 167 ? 63.00996 -2.53540 -76.11744 1.000 79.57845 162 THR A N 1
ATOM 591 C CA . THR A 1 167 ? 62.78867 -3.95392 -76.36312 1.000 72.43378 162 THR A CA 1
ATOM 592 C C . THR A 1 167 ? 62.12500 -4.66405 -75.19071 1.000 74.61684 162 THR A C 1
ATOM 593 O O . THR A 1 167 ? 61.73373 -5.82778 -75.33416 1.000 77.28604 162 THR A O 1
ATOM 597 N N . THR A 1 168 ? 61.98630 -3.99900 -74.04673 1.000 70.12653 163 THR A N 1
ATOM 598 C CA . THR A 1 168 ? 61.39169 -4.59332 -72.85539 1.000 75.38129 163 THR A CA 1
ATOM 599 C C . THR A 1 168 ? 60.12363 -3.89088 -72.39717 1.000 77.79743 163 THR A C 1
ATOM 600 O O . THR A 1 168 ? 59.14484 -4.56001 -72.05644 1.000 72.05580 163 THR A O 1
ATOM 604 N N . ARG A 1 169 ? 60.10865 -2.56200 -72.37946 1.000 70.31144 164 ARG A N 1
ATOM 605 C CA . ARG A 1 169 ? 58.97357 -1.81414 -71.85970 1.000 76.18969 164 ARG A CA 1
ATOM 606 C C . ARG A 1 169 ? 57.96419 -1.51592 -72.96158 1.000 65.95009 164 ARG A C 1
ATOM 607 O O . ARG A 1 169 ? 58.31853 -1.35354 -74.13265 1.000 63.30449 164 ARG A O 1
ATOM 615 N N . LEU A 1 170 ? 56.69529 -1.43349 -72.56780 1.000 64.82505 165 LEU A N 1
ATOM 616 C CA . LEU A 1 170 ? 55.61459 -1.22085 -73.51951 1.000 55.06562 165 LEU A CA 1
ATOM 617 C C . LEU A 1 170 ? 54.39736 -0.67465 -72.78947 1.000 59.37862 165 LEU A C 1
ATOM 618 O O . LEU A 1 170 ? 54.29257 -0.76334 -71.56281 1.000 59.26147 165 LEU A O 1
ATOM 623 N N . LEU A 1 171 ? 53.47561 -0.11038 -73.56605 1.000 49.03986 166 LEU A N 1
ATOM 624 C CA . LEU A 1 171 ? 52.13970 0.17696 -73.06501 1.000 55.03050 166 LEU A CA 1
ATOM 625 C C . LEU A 1 171 ? 51.31439 -1.10251 -73.11814 1.000 61.13108 166 LEU A C 1
ATOM 626 O O . LEU A 1 171 ? 51.22757 -1.75071 -74.16642 1.000 48.89580 166 LEU A O 1
ATOM 631 N N . ARG A 1 172 ? 50.72192 -1.47057 -71.98384 1.000 55.87085 167 ARG A N 1
ATOM 632 C CA . ARG A 1 172 ? 50.06426 -2.76490 -71.87288 1.000 54.52390 167 ARG A CA 1
ATOM 633 C C . ARG A 1 172 ? 48.87706 -2.86318 -72.82350 1.000 61.96706 167 ARG A C 1
ATOM 634 O O . ARG A 1 172 ? 48.16643 -1.88402 -73.07070 1.000 50.91424 167 ARG A O 1
ATOM 642 N N . THR A 1 173 ? 48.68240 -4.05850 -73.37366 1.000 55.16069 168 THR A N 1
ATOM 643 C CA . THR A 1 173 ? 47.50653 -4.38882 -74.16418 1.000 58.45803 168 THR A CA 1
ATOM 644 C C . THR A 1 173 ? 46.52099 -5.25085 -73.38937 1.000 59.63324 168 THR A C 1
ATOM 645 O O . THR A 1 173 ? 45.43472 -5.54698 -73.89680 1.000 68.01215 168 THR A O 1
ATOM 649 N N . GLN A 1 174 ? 46.88219 -5.66002 -72.17680 1.000 60.74696 169 GLN A N 1
ATOM 650 C CA . GLN A 1 174 ? 46.03610 -6.47272 -71.32054 1.000 59.84285 169 GLN A CA 1
ATOM 651 C C . GLN A 1 174 ? 46.12230 -5.92823 -69.90325 1.000 59.53304 169 GLN A C 1
ATOM 652 O O . GLN A 1 174 ? 47.07193 -5.22790 -69.54447 1.000 60.42956 169 GLN A O 1
ATOM 658 N N . THR A 1 175 ? 45.11311 -6.25034 -69.09565 1.000 54.37822 170 THR A N 1
ATOM 659 C CA . THR A 1 175 ? 45.15393 -5.97298 -67.66706 1.000 60.62369 170 THR A CA 1
ATOM 660 C C . THR A 1 175 ? 45.55834 -7.20277 -66.86127 1.000 63.09530 170 THR A C 1
ATOM 661 O O . THR A 1 175 ? 45.31743 -7.25474 -65.65044 1.000 69.73519 170 THR A O 1
ATOM 665 N N . SER A 1 176 ? 46.17770 -8.18873 -67.51216 1.000 68.01200 171 SER A N 1
ATOM 666 C CA . SER A 1 176 ? 46.53746 -9.44464 -66.86748 1.000 70.67615 171 SER A CA 1
ATOM 667 C C . SER A 1 176 ? 47.76481 -9.33368 -65.97307 1.000 75.66629 171 SER A C 1
ATOM 668 O O . SER A 1 176 ? 48.03957 -10.27234 -65.21660 1.000 75.71838 171 SER A O 1
ATOM 671 N N . GLY A 1 177 ? 48.50416 -8.22353 -66.04128 1.000 67.10111 172 GLY A N 1
ATOM 672 C CA . GLY A 1 177 ? 49.72509 -8.10883 -65.25859 1.000 66.62629 172 GLY A CA 1
ATOM 673 C C . GLY A 1 177 ? 49.48490 -8.23610 -63.76668 1.000 80.60422 172 GLY A C 1
ATOM 674 O O . GLY A 1 177 ? 50.28252 -8.84629 -63.04917 1.000 75.33728 172 GLY A O 1
ATOM 675 N N . VAL A 1 178 ? 48.38110 -7.66487 -63.27957 1.000 76.18643 173 VAL A N 1
ATOM 676 C CA . VAL A 1 178 ? 48.05082 -7.77020 -61.86327 1.000 69.90984 173 VAL A CA 1
ATOM 677 C C . VAL A 1 178 ? 47.52426 -9.15478 -61.51339 1.000 65.30921 173 VAL A C 1
ATOM 678 O O . VAL A 1 178 ? 47.63656 -9.57996 -60.35668 1.000 63.26983 173 VAL A O 1
ATOM 682 N N . GLN A 1 179 ? 46.95872 -9.87496 -62.48427 1.000 69.61283 174 GLN A N 1
ATOM 683 C CA . GLN A 1 179 ? 46.51763 -11.23827 -62.22293 1.000 74.49064 174 GLN A CA 1
ATOM 684 C C . GLN A 1 179 ? 47.70074 -12.18432 -62.09874 1.000 70.39830 174 GLN A C 1
ATOM 685 O O . GLN A 1 179 ? 47.65090 -13.13769 -61.31344 1.000 69.42004 174 GLN A O 1
ATOM 691 N N . ILE A 1 180 ? 48.76945 -11.93437 -62.85822 1.000 64.36571 175 ILE A N 1
ATOM 692 C CA . ILE A 1 180 ? 49.96612 -12.76106 -62.75185 1.000 72.01726 175 ILE A CA 1
ATOM 693 C C . ILE A 1 180 ? 50.65147 -12.53785 -61.40940 1.000 68.61298 175 ILE A C 1
ATOM 694 O O . ILE A 1 180 ? 51.06790 -13.49402 -60.74401 1.000 73.35915 175 ILE A O 1
ATOM 699 N N . ARG A 1 181 ? 50.77049 -11.27647 -60.98415 1.000 67.88246 176 ARG A N 1
ATOM 700 C CA . ARG A 1 181 ? 51.46216 -10.97813 -59.73292 1.000 69.47884 176 ARG A CA 1
ATOM 701 C C . ARG A 1 181 ? 50.69005 -11.50480 -58.52957 1.000 70.25698 176 ARG A C 1
ATOM 702 O O . ARG A 1 181 ? 51.29232 -11.98448 -57.56185 1.000 78.02740 176 ARG A O 1
ATOM 710 N N . THR A 1 182 ? 49.35764 -11.42371 -58.56830 1.000 75.53491 177 THR A N 1
ATOM 711 C CA . THR A 1 182 ? 48.55877 -11.92085 -57.45205 1.000 71.62107 177 THR A CA 1
ATOM 712 C C . THR A 1 182 ? 48.61273 -13.44196 -57.36433 1.000 76.94847 177 THR A C 1
ATOM 713 O O . THR A 1 182 ? 48.64632 -14.00296 -56.26294 1.000 74.03365 177 THR A O 1
ATOM 717 N N . MET A 1 183 ? 48.62488 -14.12761 -58.51180 1.000 70.91148 178 MET A N 1
ATOM 718 C CA . MET A 1 183 ? 48.70610 -15.58525 -58.49588 1.000 73.86883 178 MET A CA 1
ATOM 719 C C . MET A 1 183 ? 50.05892 -16.07036 -57.99122 1.000 71.33078 178 MET A C 1
ATOM 720 O O . MET A 1 183 ? 50.14660 -17.15511 -57.40398 1.000 71.05912 178 MET A O 1
ATOM 725 N N . LYS A 1 184 ? 51.11896 -15.29070 -58.20904 1.000 71.70767 179 LYS A N 1
ATOM 726 C CA . LYS A 1 184 ? 52.43806 -15.66516 -57.71770 1.000 74.71442 179 LYS A CA 1
ATOM 727 C C . LYS A 1 184 ? 52.58160 -15.46804 -56.21642 1.000 72.73736 179 LYS A C 1
ATOM 728 O O . LYS A 1 184 ? 53.45177 -16.09539 -55.60332 1.000 81.15681 179 LYS A O 1
ATOM 734 N N . ALA A 1 185 ? 51.75022 -14.62049 -55.61311 1.000 79.34448 180 ALA A N 1
ATOM 735 C CA . ALA A 1 185 ? 51.85273 -14.31020 -54.19532 1.000 85.19463 180 ALA A CA 1
ATOM 736 C C . ALA A 1 185 ? 50.92312 -15.14301 -53.32228 1.000 83.83346 180 ALA A C 1
ATOM 737 O O . ALA A 1 185 ? 51.09748 -15.15221 -52.09866 1.000 80.37731 180 ALA A O 1
ATOM 739 N N . GLN A 1 186 ? 49.94958 -15.83865 -53.90758 1.000 78.16908 181 GLN A N 1
ATOM 740 C CA . GLN A 1 186 ? 48.99560 -16.60331 -53.11842 1.000 70.40896 181 GLN A CA 1
ATOM 741 C C . GLN A 1 186 ? 48.50965 -17.80213 -53.91881 1.000 69.65254 181 GLN A C 1
ATOM 742 O O . GLN A 1 186 ? 48.53275 -17.80682 -55.15248 1.000 64.82885 181 GLN A O 1
ATOM 748 N N . GLN A 1 187 ? 48.06829 -18.82016 -53.19202 1.000 60.41084 182 GLN A N 1
ATOM 749 C CA . GLN A 1 187 ? 47.47345 -20.02736 -53.73738 1.000 62.96546 182 GLN A CA 1
ATOM 750 C C . GLN A 1 187 ? 45.97423 -19.83932 -53.92337 1.000 65.29493 182 GLN A C 1
ATOM 751 O O . GLN A 1 187 ? 45.38113 -18.91121 -53.36464 1.000 63.63649 182 GLN A O 1
ATOM 757 N N . PRO A 1 188 ? 45.33096 -20.69006 -54.72088 1.000 60.87052 183 PRO A N 1
ATOM 758 C CA . PRO A 1 188 ? 43.86859 -20.63921 -54.83692 1.000 60.29733 183 PRO A CA 1
ATOM 759 C C . PRO A 1 188 ? 43.21042 -20.78644 -53.47680 1.000 62.36027 183 PRO A C 1
ATOM 760 O O . PRO A 1 188 ? 43.81268 -21.34395 -52.54654 1.000 53.98686 183 PRO A O 1
ATOM 764 N N . PRO A 1 189 ? 41.96328 -20.30806 -53.31484 1.000 60.78114 184 PRO A N 1
ATOM 765 C CA . PRO A 1 189 ? 41.08818 -19.72482 -54.34241 1.000 52.98845 184 PRO A CA 1
ATOM 766 C C . PRO A 1 189 ? 41.48499 -18.32251 -54.80938 1.000 53.36081 184 PRO A C 1
ATOM 767 O O . PRO A 1 189 ? 41.91975 -17.49236 -54.01176 1.000 55.64192 184 PRO A O 1
ATOM 771 N N . ILE A 1 190 ? 41.33251 -18.07741 -56.10878 1.000 46.74280 185 ILE A N 1
ATOM 772 C CA . ILE A 1 190 ? 41.57661 -16.77531 -56.71599 1.000 53.24400 185 ILE A CA 1
ATOM 773 C C . ILE A 1 190 ? 40.26631 -16.27858 -57.30759 1.000 51.07233 185 ILE A C 1
ATOM 774 O O . ILE A 1 190 ? 39.54730 -17.04017 -57.96293 1.000 50.44694 185 ILE A O 1
ATOM 779 N N . ARG A 1 191 ? 39.95439 -15.00317 -57.06947 1.000 46.22335 186 ARG A N 1
ATOM 780 C CA . ARG A 1 191 ? 38.72685 -14.40008 -57.59904 1.000 46.99899 186 ARG A CA 1
ATOM 781 C C . ARG A 1 191 ? 38.96967 -12.89015 -57.69726 1.000 49.12677 186 ARG A C 1
ATOM 782 O O . ARG A 1 191 ? 38.73857 -12.15554 -56.73703 1.000 46.43301 186 ARG A O 1
ATOM 790 N N . ILE A 1 192 ? 39.43628 -12.44928 -58.86497 1.000 43.52283 187 ILE A N 1
ATOM 791 C CA . ILE A 1 192 ? 39.81088 -11.05679 -59.07286 1.000 47.46560 187 ILE A CA 1
ATOM 792 C C . ILE A 1 192 ? 39.27686 -10.56815 -60.41146 1.000 46.99773 187 ILE A C 1
ATOM 793 O O . ILE A 1 192 ? 39.17324 -11.32801 -61.37941 1.000 48.34818 187 ILE A O 1
ATOM 798 N N . ILE A 1 193 ? 38.93618 -9.28195 -60.45628 1.000 45.87863 188 ILE A N 1
ATOM 799 C CA . ILE A 1 193 ? 38.64367 -8.57437 -61.69580 1.000 40.81760 188 ILE A CA 1
ATOM 800 C C . ILE A 1 193 ? 39.59130 -7.38789 -61.78708 1.000 45.95606 188 ILE A C 1
ATOM 801 O O . ILE A 1 193 ? 39.88659 -6.73931 -60.77720 1.000 46.73388 188 ILE A O 1
ATOM 806 N N . ALA A 1 194 ? 40.07355 -7.10966 -62.99537 1.000 45.95240 189 ALA A N 1
ATOM 807 C CA . ALA A 1 194 ? 41.10412 -6.09605 -63.21215 1.000 45.17872 189 ALA A CA 1
ATOM 808 C C . ALA A 1 194 ? 40.66699 -5.11269 -64.28892 1.000 51.49216 189 ALA A C 1
ATOM 809 O O . ALA A 1 194 ? 40.85293 -5.38083 -65.48893 1.000 45.44537 189 ALA A O 1
ATOM 811 N N . PRO A 1 195 ? 40.07920 -3.98148 -63.91056 1.000 47.49957 190 PRO A N 1
ATOM 812 C CA . PRO A 1 195 ? 39.82692 -2.91059 -64.87577 1.000 51.79494 190 PRO A CA 1
ATOM 813 C C . PRO A 1 195 ? 41.03953 -2.00304 -65.03285 1.000 50.81063 190 PRO A C 1
ATOM 814 O O . PRO A 1 195 ? 41.88176 -1.87769 -64.14039 1.000 46.91350 190 PRO A O 1
ATOM 818 N N . GLY A 1 196 ? 41.11466 -1.36941 -66.19311 1.000 39.15332 191 GLY A N 1
ATOM 819 C CA . GLY A 1 196 ? 42.17678 -0.41549 -66.43919 1.000 43.31351 191 GLY A CA 1
ATOM 820 C C . GLY A 1 196 ? 42.29025 -0.07355 -67.90486 1.000 42.27847 191 GLY A C 1
ATOM 821 O O . GLY A 1 196 ? 41.65109 -0.67472 -68.76958 1.000 42.50517 191 GLY A O 1
ATOM 822 N N . ARG A 1 197 ? 43.13208 0.92021 -68.17209 1.000 48.53059 192 ARG A N 1
ATOM 823 C CA . ARG A 1 197 ? 43.36646 1.37562 -69.53393 1.000 44.40466 192 ARG A CA 1
ATOM 824 C C . ARG A 1 197 ? 44.38778 0.48471 -70.22833 1.000 44.26218 192 ARG A C 1
ATOM 825 O O . ARG A 1 197 ? 45.40311 0.10089 -69.64057 1.000 44.81868 192 ARG A O 1
ATOM 833 N N . VAL A 1 198 ? 44.11092 0.15801 -71.49007 1.000 45.18420 193 VAL A N 1
ATOM 834 C CA . VAL A 1 198 ? 45.03077 -0.58636 -72.33692 1.000 43.97765 193 VAL A CA 1
ATOM 835 C C . VAL A 1 198 ? 45.22438 0.20124 -73.62626 1.000 57.43776 193 VAL A C 1
ATOM 836 O O . VAL A 1 198 ? 44.45036 1.10412 -73.95310 1.000 51.73131 193 VAL A O 1
ATOM 840 N N . TYR A 1 199 ? 46.27669 -0.15038 -74.36318 1.000 58.48722 194 TYR A N 1
ATOM 841 C CA . TYR A 1 199 ? 46.74313 0.66195 -75.48052 1.000 64.42251 194 TYR A CA 1
ATOM 842 C C . TYR A 1 199 ? 46.97750 -0.20959 -76.70514 1.000 61.57633 194 TYR A C 1
ATOM 843 O O . TYR A 1 199 ? 47.75658 -1.16685 -76.65101 1.000 62.55771 194 TYR A O 1
ATOM 852 N N . ARG A 1 200 ? 46.30080 0.12459 -77.80117 1.000 62.63087 195 ARG A N 1
ATOM 853 C CA . ARG A 1 200 ? 46.57946 -0.41630 -79.12229 1.000 70.59571 195 ARG A CA 1
ATOM 854 C C . ARG A 1 200 ? 46.84286 0.74983 -80.06708 1.000 73.64585 195 ARG A C 1
ATOM 855 O O . ARG A 1 200 ? 46.47185 1.89121 -79.78665 1.000 74.75196 195 ARG A O 1
ATOM 863 N N . ASN A 1 201 ? 47.48994 0.46219 -81.19696 1.000 85.11224 196 ASN A N 1
ATOM 864 C CA . ASN A 1 201 ? 48.03450 1.54561 -82.01194 1.000 91.14974 196 ASN A CA 1
ATOM 865 C C . ASN A 1 201 ? 46.97147 2.20616 -82.88770 1.000 97.81490 196 ASN A C 1
ATOM 866 O O . ASN A 1 201 ? 46.83207 3.43478 -82.87872 1.000 96.40990 196 ASN A O 1
ATOM 871 N N . ASP A 1 202 ? 46.21880 1.41494 -83.65004 1.000 96.75044 197 ASP A N 1
ATOM 872 C CA . ASP A 1 202 ? 45.38724 1.96767 -84.71289 1.000 102.71920 197 ASP A CA 1
ATOM 873 C C . ASP A 1 202 ? 44.24973 2.82170 -84.15742 1.000 102.45201 197 ASP A C 1
ATOM 874 O O . ASP A 1 202 ? 43.73029 2.57948 -83.06457 1.000 94.52647 197 ASP A O 1
ATOM 879 N N . TYR A 1 203 ? 43.86636 3.83298 -84.93672 1.000 109.67386 198 TYR A N 1
ATOM 880 C CA . TYR A 1 203 ? 42.81031 4.77581 -84.58501 1.000 104.59891 198 TYR A CA 1
ATOM 881 C C . TYR A 1 203 ? 41.76479 4.74973 -85.69170 1.000 110.23324 198 TYR A C 1
ATOM 882 O O . TYR A 1 203 ? 42.07591 5.04786 -86.84983 1.000 104.38656 198 TYR A O 1
ATOM 891 N N . ASP A 1 204 ? 40.53150 4.39288 -85.33610 1.000 111.73108 199 ASP A N 1
ATOM 892 C CA . ASP A 1 204 ? 39.43884 4.34513 -86.29909 1.000 110.96964 199 ASP A CA 1
ATOM 893 C C . ASP A 1 204 ? 38.19267 5.00388 -85.72156 1.000 112.78722 199 ASP A C 1
ATOM 894 O O . ASP A 1 204 ? 38.23661 5.58894 -84.63421 1.000 109.05523 199 ASP A O 1
ATOM 896 N N . GLN A 1 205 ? 37.07659 4.92111 -86.44867 1.000 113.73715 200 GLN A N 1
ATOM 897 C CA . GLN A 1 205 ? 35.81245 5.43153 -85.93212 1.000 110.77561 200 GLN A CA 1
ATOM 898 C C . GLN A 1 205 ? 35.27656 4.57453 -84.79329 1.000 110.81947 200 GLN A C 1
ATOM 899 O O . GLN A 1 205 ? 34.51162 5.07451 -83.96028 1.000 100.63515 200 GLN A O 1
ATOM 901 N N . THR A 1 206 ? 35.66278 3.29864 -84.74020 1.000 113.95289 201 THR A N 1
ATOM 902 C CA . THR A 1 206 ? 35.26656 2.39651 -83.66589 1.000 106.94296 201 THR A CA 1
ATOM 903 C C . THR A 1 206 ? 36.46025 1.88354 -82.86984 1.000 108.29519 201 THR A C 1
ATOM 904 O O . THR A 1 206 ? 36.31190 0.92862 -82.09770 1.000 110.67601 201 THR A O 1
ATOM 906 N N . HIS A 1 207 ? 37.63717 2.48535 -83.03852 1.000 108.15446 202 HIS A N 1
ATOM 907 C CA . HIS A 1 207 ? 38.83697 2.07217 -82.32213 1.000 101.37638 202 HIS A CA 1
ATOM 908 C C . HIS A 1 207 ? 39.66721 3.29992 -81.98237 1.000 100.60477 202 HIS A C 1
ATOM 909 O O . HIS A 1 207 ? 39.92354 4.13782 -82.85159 1.000 100.72146 202 HIS A O 1
ATOM 911 N N . THR A 1 208 ? 40.08491 3.40024 -80.72131 1.000 92.43081 203 THR A N 1
ATOM 912 C CA . THR A 1 208 ? 40.90499 4.49465 -80.22863 1.000 82.12432 203 THR A CA 1
ATOM 913 C C . THR A 1 208 ? 42.26059 3.97093 -79.76377 1.000 81.49722 203 THR A C 1
ATOM 914 O O . THR A 1 208 ? 42.38151 2.79723 -79.39782 1.000 79.09253 203 THR A O 1
ATOM 918 N N . PRO A 1 209 ? 43.30043 4.81137 -79.77007 1.000 80.93061 204 PRO A N 1
ATOM 919 C CA . PRO A 1 209 ? 44.61387 4.34746 -79.29192 1.000 71.93634 204 PRO A CA 1
ATOM 920 C C . PRO A 1 209 ? 44.62240 3.94755 -77.82610 1.000 71.35352 204 PRO A C 1
ATOM 921 O O . PRO A 1 209 ? 45.51727 3.20185 -77.40726 1.000 60.09434 204 PRO A O 1
ATOM 925 N N . MET A 1 210 ? 43.66030 4.41784 -77.03587 1.000 63.00153 205 MET A N 1
ATOM 926 C CA . MET A 1 210 ? 43.53140 4.04887 -75.63343 1.000 58.63581 205 MET A CA 1
ATOM 927 C C . MET A 1 210 ? 42.07567 3.71544 -75.35213 1.000 61.78237 205 MET A C 1
ATOM 928 O O . MET A 1 210 ? 41.17676 4.44940 -75.77541 1.000 60.56473 205 MET A O 1
ATOM 933 N N . PHE A 1 211 ? 41.84324 2.61009 -74.64899 1.000 49.48275 206 PHE A N 1
ATOM 934 C CA . PHE A 1 211 ? 40.49661 2.25379 -74.22987 1.000 49.66841 206 PHE A CA 1
ATOM 935 C C . PHE A 1 211 ? 40.58045 1.48752 -72.91777 1.000 53.75447 206 PHE A C 1
ATOM 936 O O . PHE A 1 211 ? 41.66227 1.11242 -72.45777 1.000 49.31975 206 PHE A O 1
ATOM 944 N N . HIS A 1 212 ? 39.42220 1.27266 -72.30624 1.000 44.02213 207 HIS A N 1
ATOM 945 C CA . HIS A 1 212 ? 39.34887 0.62653 -71.00607 1.000 46.94651 207 HIS A CA 1
ATOM 946 C C . HIS A 1 212 ? 38.90716 -0.81930 -71.16379 1.000 47.54220 207 HIS A C 1
ATOM 947 O O . HIS A 1 212 ? 37.99504 -1.12647 -71.93780 1.000 42.29357 207 HIS A O 1
ATOM 954 N N . GLN A 1 213 ? 39.56451 -1.70128 -70.42254 1.000 47.01983 208 GLN A N 1
ATOM 955 C CA . GLN A 1 213 ? 39.32695 -3.13088 -70.50186 1.000 51.06582 208 GLN A CA 1
ATOM 956 C C . GLN A 1 213 ? 39.22845 -3.69866 -69.09600 1.000 50.58646 208 GLN A C 1
ATOM 957 O O . GLN A 1 213 ? 39.96405 -3.28294 -68.19581 1.000 48.06827 208 GLN A O 1
ATOM 963 N N . MET A 1 214 ? 38.30533 -4.63442 -68.90522 1.000 43.45393 209 MET A N 1
ATOM 964 C CA . MET A 1 214 ? 38.18393 -5.35637 -67.64884 1.000 47.37689 209 MET A CA 1
ATOM 965 C C . MET A 1 214 ? 38.39612 -6.83734 -67.90895 1.000 43.95292 209 MET A C 1
ATOM 966 O O . MET A 1 214 ? 37.80320 -7.40390 -68.83369 1.000 48.18629 209 MET A O 1
ATOM 971 N N . GLU A 1 215 ? 39.24661 -7.45483 -67.09997 1.000 46.66922 210 GLU A N 1
ATOM 972 C CA . GLU A 1 215 ? 39.51497 -8.87986 -67.18509 1.000 44.91587 210 GLU A CA 1
ATOM 973 C C . GLU A 1 215 ? 39.23502 -9.51161 -65.83183 1.000 52.59471 210 GLU A C 1
ATOM 974 O O . GLU A 1 215 ? 39.63075 -8.96940 -64.79435 1.000 53.62384 210 GLU A O 1
ATOM 980 N N . GLY A 1 216 ? 38.53663 -10.64166 -65.84569 1.000 43.96261 211 GLY A N 1
ATOM 981 C CA . GLY A 1 216 ? 38.22115 -11.37876 -64.63878 1.000 47.44574 211 GLY A CA 1
ATOM 982 C C . GLY A 1 216 ? 38.97097 -12.69496 -64.61555 1.000 47.92710 211 GLY A C 1
ATOM 983 O O . GLY A 1 216 ? 39.30531 -13.25120 -65.66369 1.000 49.00455 211 GLY A O 1
ATOM 984 N N . LEU A 1 217 ? 39.24017 -13.18757 -63.40967 1.000 43.53241 212 LEU A N 1
ATOM 985 C CA . LEU A 1 217 ? 39.95907 -14.44145 -63.23725 1.000 45.33160 212 LEU A CA 1
ATOM 986 C C . LEU A 1 217 ? 39.45698 -15.12968 -61.97927 1.000 47.25618 212 LEU A C 1
ATOM 987 O O . LEU A 1 217 ? 39.36597 -14.50046 -60.92105 1.000 38.91126 212 LEU A O 1
ATOM 992 N N . ILE A 1 218 ? 39.12388 -16.41207 -62.10157 1.000 41.99022 213 ILE A N 1
ATOM 993 C CA . ILE A 1 218 ? 38.77505 -17.24802 -60.96022 1.000 51.87994 213 ILE A CA 1
ATOM 994 C C . ILE A 1 218 ? 39.53271 -18.56166 -61.08891 1.000 47.34253 213 ILE A C 1
ATOM 995 O O . ILE A 1 218 ? 39.57723 -19.15384 -62.17204 1.000 48.65851 213 ILE A O 1
ATOM 1000 N N . VAL A 1 219 ? 40.15264 -18.99778 -59.99561 1.000 54.11134 214 VAL A N 1
ATOM 1001 C CA . VAL A 1 219 ? 40.89124 -20.25376 -59.94653 1.000 53.38222 214 VAL A CA 1
ATOM 1002 C C . VAL A 1 219 ? 40.44104 -21.01354 -58.70857 1.000 54.07277 214 VAL A C 1
ATOM 1003 O O . VAL A 1 219 ? 40.46971 -20.46932 -57.59928 1.000 52.14368 214 VAL A O 1
ATOM 1007 N N . ASP A 1 220 ? 40.02081 -22.26022 -58.89738 1.000 55.95642 215 ASP A N 1
ATOM 1008 C CA . ASP A 1 220 ? 39.58794 -23.10810 -57.79294 1.000 51.43452 215 ASP A CA 1
ATOM 1009 C C . ASP A 1 220 ? 39.71842 -24.56446 -58.23332 1.000 53.41150 215 ASP A C 1
ATOM 1010 O O . ASP A 1 220 ? 40.35882 -24.86873 -59.24500 1.000 53.69473 215 ASP A O 1
ATOM 1015 N N . THR A 1 221 ? 39.09582 -25.47051 -57.47784 1.000 52.58319 216 THR A N 1
ATOM 1016 C CA . THR A 1 221 ? 39.35522 -26.89496 -57.66513 1.000 62.61434 216 THR A CA 1
ATOM 1017 C C . THR A 1 221 ? 38.57350 -27.47401 -58.84023 1.000 58.37528 216 THR A C 1
ATOM 1018 O O . THR A 1 221 ? 39.13900 -28.19054 -59.67330 1.000 64.48836 216 THR A O 1
ATOM 1022 N N . ASN A 1 222 ? 37.27539 -27.18823 -58.92503 1.000 52.11233 217 ASN A N 1
ATOM 1023 C CA . ASN A 1 222 ? 36.46339 -27.79243 -59.97634 1.000 53.82316 217 ASN A CA 1
ATOM 1024 C C . ASN A 1 222 ? 35.80404 -26.74531 -60.86699 1.000 49.18754 217 ASN A C 1
ATOM 1025 O O . ASN A 1 222 ? 34.60567 -26.83233 -61.15291 1.000 46.23576 217 ASN A O 1
ATOM 1030 N N . ILE A 1 223 ? 36.57110 -25.75854 -61.31718 1.000 50.09264 218 ILE A N 1
ATOM 1031 C CA . ILE A 1 223 ? 36.04061 -24.74349 -62.22004 1.000 47.70011 218 ILE A CA 1
ATOM 1032 C C . ILE A 1 223 ? 35.98906 -25.31726 -63.62893 1.000 51.71370 218 ILE A C 1
ATOM 1033 O O . ILE A 1 223 ? 36.99720 -25.80855 -64.15135 1.000 46.19749 218 ILE A O 1
ATOM 1038 N N . SER A 1 224 ? 34.81521 -25.25470 -64.24795 1.000 37.71882 219 SER A N 1
ATOM 1039 C CA . SER A 1 224 ? 34.57012 -25.89786 -65.52738 1.000 41.37876 219 SER A CA 1
ATOM 1040 C C . SER A 1 224 ? 34.11748 -24.87569 -66.56206 1.000 46.02521 219 SER A C 1
ATOM 1041 O O . SER A 1 224 ? 33.84596 -23.71291 -66.25171 1.000 40.97075 219 SER A O 1
ATOM 1044 N N . PHE A 1 225 ? 34.03720 -25.33720 -67.81342 1.000 43.55592 220 PHE A N 1
ATOM 1045 C CA . PHE A 1 225 ? 33.52846 -24.49182 -68.88689 1.000 37.05274 220 PHE A CA 1
ATOM 1046 C C . PHE A 1 225 ? 32.05903 -24.15623 -68.67542 1.000 45.46573 220 PHE A C 1
ATOM 1047 O O . PHE A 1 225 ? 31.61132 -23.06419 -69.04781 1.000 45.05344 220 PHE A O 1
ATOM 1055 N N . THR A 1 226 ? 31.29671 -25.08295 -68.08422 1.000 41.86895 221 THR A N 1
ATOM 1056 C CA . THR A 1 226 ? 29.91404 -24.79612 -67.71401 1.000 39.33846 221 THR A CA 1
ATOM 1057 C C . THR A 1 226 ? 29.83410 -23.60520 -66.76665 1.000 38.40942 221 THR A C 1
ATOM 1058 O O . THR A 1 226 ? 28.90315 -22.79654 -66.85130 1.000 43.45084 221 THR A O 1
ATOM 1062 N N . ASN A 1 227 ? 30.79823 -23.48570 -65.85035 1.000 38.52661 222 ASN A N 1
ATOM 1063 C CA . ASN A 1 227 ? 30.82308 -22.33565 -64.95309 1.000 38.15028 222 ASN A CA 1
ATOM 1064 C C . ASN A 1 227 ? 31.16967 -21.05822 -65.70817 1.000 43.18062 222 ASN A C 1
ATOM 1065 O O . ASN A 1 227 ? 30.63592 -19.98474 -65.40186 1.000 40.87020 222 ASN A O 1
ATOM 1070 N N . LEU A 1 228 ? 32.06917 -21.15342 -66.69164 1.000 41.82309 223 LEU A N 1
ATOM 1071 C CA . LEU A 1 228 ? 32.35311 -20.00750 -67.54956 1.000 40.75331 223 LEU A CA 1
ATOM 1072 C C . LEU A 1 228 ? 31.09152 -19.52952 -68.25526 1.000 43.36409 223 LEU A C 1
ATOM 1073 O O . LEU A 1 228 ? 30.81566 -18.32450 -68.30599 1.000 46.70408 223 LEU A O 1
ATOM 1078 N N . LYS A 1 229 ? 30.30581 -20.46369 -68.79607 1.000 46.75646 224 LYS A N 1
ATOM 1079 C CA . LYS A 1 229 ? 29.08269 -20.08989 -69.49768 1.000 45.19490 224 LYS A CA 1
ATOM 1080 C C . LYS A 1 229 ? 28.05751 -19.49725 -68.53984 1.000 46.82828 224 LYS A C 1
ATOM 1081 O O . LYS A 1 229 ? 27.44193 -18.46684 -68.83517 1.000 43.51224 224 LYS A O 1
ATOM 1087 N N . GLY A 1 230 ? 27.86337 -20.13457 -67.38323 1.000 45.71728 225 GLY A N 1
ATOM 1088 C CA . GLY A 1 230 ? 26.83619 -19.67708 -66.46238 1.000 39.06910 225 GLY A CA 1
ATOM 1089 C C . GLY A 1 230 ? 27.14366 -18.32254 -65.85265 1.000 36.30339 225 GLY A C 1
ATOM 1090 O O . GLY A 1 230 ? 26.24025 -17.50965 -65.64175 1.000 48.12364 225 GLY A O 1
ATOM 1091 N N . THR A 1 231 ? 28.41962 -18.05928 -65.56299 1.000 39.52440 226 THR A N 1
ATOM 1092 C CA . THR A 1 231 ? 28.79323 -16.79109 -64.94241 1.000 45.73577 226 THR A CA 1
ATOM 1093 C C . THR A 1 231 ? 28.66785 -15.63275 -65.92428 1.000 42.88425 226 THR A C 1
ATOM 1094 O O . THR A 1 231 ? 28.17456 -14.55731 -65.56598 1.000 41.42157 226 THR A O 1
ATOM 1098 N N . LEU A 1 232 ? 29.10625 -15.82965 -67.16734 1.000 46.17255 227 LEU A N 1
ATOM 1099 C CA . LEU A 1 232 ? 29.02691 -14.75029 -68.14355 1.000 39.14142 227 LEU A CA 1
ATOM 1100 C C . LEU A 1 232 ? 27.60169 -14.53674 -68.62815 1.000 43.82813 227 LEU A C 1
ATOM 1101 O O . LEU A 1 232 ? 27.22449 -13.40623 -68.95743 1.000 36.00292 227 LEU A O 1
ATOM 1106 N N . HIS A 1 233 ? 26.79968 -15.60284 -68.67869 1.000 44.24564 228 HIS A N 1
ATOM 1107 C CA . HIS A 1 233 ? 25.39004 -15.44688 -69.01647 1.000 43.39360 228 HIS A CA 1
ATOM 1108 C C . HIS A 1 233 ? 24.66671 -14.62118 -67.95954 1.000 41.47812 228 HIS A C 1
ATOM 1109 O O . HIS A 1 233 ? 23.89296 -13.71663 -68.29392 1.000 45.24450 228 HIS A O 1
ATOM 1116 N N . ASP A 1 234 ? 24.91282 -14.91079 -66.67848 1.000 39.72875 229 ASP A N 1
ATOM 1117 C CA . ASP A 1 234 ? 24.32291 -14.10360 -65.61507 1.000 49.40441 229 ASP A CA 1
ATOM 1118 C C . ASP A 1 234 ? 24.78825 -12.65683 -65.70070 1.000 45.22793 229 ASP A C 1
ATOM 1119 O O . ASP A 1 234 ? 24.00264 -11.72949 -65.47188 1.000 43.89243 229 ASP A O 1
ATOM 1124 N N . PHE A 1 235 ? 26.06432 -12.44574 -66.03050 1.000 43.47725 230 PHE A N 1
ATOM 1125 C CA . PHE A 1 235 ? 26.59174 -11.08935 -66.13460 1.000 46.75544 230 PHE A CA 1
ATOM 1126 C C . PHE A 1 235 ? 25.89622 -10.30972 -67.24221 1.000 42.86032 230 PHE A C 1
ATOM 1127 O O . PHE A 1 235 ? 25.45457 -9.17479 -67.03234 1.000 46.54543 230 PHE A O 1
ATOM 1135 N N . LEU A 1 236 ? 25.79768 -10.90229 -68.43567 1.000 43.03455 231 LEU A N 1
ATOM 1136 C CA . LEU A 1 236 ? 25.19304 -10.19768 -69.56271 1.000 47.68265 231 LEU A CA 1
ATOM 1137 C C . LEU A 1 236 ? 23.71508 -9.92800 -69.31751 1.000 48.52807 231 LEU A C 1
ATOM 1138 O O . LEU A 1 236 ? 23.19042 -8.88622 -69.72839 1.000 46.70536 231 LEU A O 1
ATOM 1143 N N . ARG A 1 237 ? 23.02567 -10.86052 -68.65543 1.000 47.53123 232 ARG A N 1
ATOM 1144 C CA . ARG A 1 237 ? 21.62628 -10.63927 -68.31138 1.000 44.33844 232 ARG A CA 1
ATOM 1145 C C . ARG A 1 237 ? 21.47603 -9.47200 -67.34397 1.000 40.94320 232 ARG A C 1
ATOM 1146 O O . ARG A 1 237 ? 20.51286 -8.70316 -67.43324 1.000 44.26237 232 ARG A O 1
ATOM 1154 N N . ASN A 1 238 ? 22.42051 -9.31624 -66.41533 1.000 34.94369 233 ASN A N 1
ATOM 1155 C CA . ASN A 1 238 ? 22.35356 -8.19082 -65.49024 1.000 42.56216 233 ASN A CA 1
ATOM 1156 C C . ASN A 1 238 ? 22.85466 -6.89584 -66.11540 1.000 42.28436 233 ASN A C 1
ATOM 1157 O O . ASN A 1 238 ? 22.34827 -5.81867 -65.78211 1.000 44.73224 233 ASN A O 1
ATOM 1162 N N . PHE A 1 239 ? 23.83912 -6.97271 -67.01306 1.000 43.86454 234 PHE A N 1
ATOM 1163 C CA . PHE A 1 239 ? 24.38830 -5.75413 -67.59795 1.000 45.27755 234 PHE A CA 1
ATOM 1164 C C . PHE A 1 239 ? 23.39363 -5.09769 -68.54746 1.000 47.73887 234 PHE A C 1
ATOM 1165 O O . PHE A 1 239 ? 23.22716 -3.87285 -68.52809 1.000 45.90947 234 PHE A O 1
ATOM 1173 N N . PHE A 1 240 ? 22.72401 -5.89088 -69.38462 1.000 43.61357 235 PHE A N 1
ATOM 1174 C CA . PHE A 1 240 ? 21.72102 -5.36709 -70.30160 1.000 48.25000 235 PHE A CA 1
ATOM 1175 C C . PHE A 1 240 ? 20.30042 -5.45595 -69.75731 1.000 50.27031 235 PHE A C 1
ATOM 1176 O O . PHE A 1 240 ? 19.37991 -4.92836 -70.39209 1.000 50.90550 235 PHE A O 1
ATOM 1184 N N . GLU A 1 241 ? 20.10606 -6.10341 -68.60572 1.000 48.94584 236 GLU A N 1
ATOM 1185 C CA . GLU A 1 241 ? 18.81562 -6.14807 -67.91256 1.000 51.40185 236 GLU A CA 1
ATOM 1186 C C . GLU A 1 241 ? 17.71039 -6.71489 -68.80232 1.000 52.18690 236 GLU A C 1
ATOM 1187 O O . GLU A 1 241 ? 16.61962 -6.15142 -68.91083 1.000 51.99426 236 GLU A O 1
ATOM 1193 N N . GLU A 1 242 ? 17.99623 -7.84974 -69.43468 1.000 51.59024 237 GLU A N 1
ATOM 1194 C CA . GLU A 1 242 ? 16.99374 -8.52866 -70.24496 1.000 54.04984 237 GLU A CA 1
ATOM 1195 C C . GLU A 1 242 ? 17.46612 -9.94469 -70.53273 1.000 53.88515 237 GLU A C 1
ATOM 1196 O O . GLU A 1 242 ? 18.67032 -10.21547 -70.56510 1.000 48.51627 237 GLU A O 1
ATOM 1202 N N . ASP A 1 243 ? 16.50229 -10.84356 -70.73511 1.000 60.08868 238 ASP A N 1
ATOM 1203 C CA . ASP A 1 243 ? 16.80463 -12.22474 -71.09205 1.000 66.52086 238 ASP A CA 1
ATOM 1204 C C . ASP A 1 243 ? 17.24346 -12.29421 -72.54873 1.000 55.52895 238 ASP A C 1
ATOM 1205 O O . ASP A 1 243 ? 16.57373 -12.91322 -73.38089 1.000 67.85348 238 ASP A O 1
ATOM 1210 N N . LEU A 1 244 ? 18.36728 -11.65836 -72.86093 1.000 62.48940 239 LEU A N 1
ATOM 1211 C CA . LEU A 1 244 ? 18.82552 -11.52568 -74.23243 1.000 52.37144 239 LEU A CA 1
ATOM 1212 C C . LEU A 1 244 ? 19.42713 -12.83499 -74.73306 1.000 61.90091 239 LEU A C 1
ATOM 1213 O O . LEU A 1 244 ? 19.83266 -13.70558 -73.95743 1.000 56.67663 239 LEU A O 1
ATOM 1218 N N . GLN A 1 245 ? 19.47842 -12.96522 -76.05511 1.000 51.90145 240 GLN A N 1
ATOM 1219 C CA . GLN A 1 245 ? 20.03168 -14.14981 -76.69531 1.000 61.88774 240 GLN A CA 1
ATOM 1220 C C . GLN A 1 245 ? 21.53724 -13.97480 -76.84846 1.000 59.77949 240 GLN A C 1
ATOM 1221 O O . GLN A 1 245 ? 21.99670 -13.01315 -77.47519 1.000 54.57677 240 GLN A O 1
ATOM 1227 N N . ILE A 1 246 ? 22.30102 -14.89564 -76.26677 1.000 50.96309 241 ILE A N 1
ATOM 1228 C CA . ILE A 1 246 ? 23.75107 -14.88746 -76.36637 1.000 52.90554 241 ILE A CA 1
ATOM 1229 C C . ILE A 1 246 ? 24.20030 -16.21063 -76.97492 1.000 53.19407 241 ILE A C 1
ATOM 1230 O O . ILE A 1 246 ? 23.42604 -17.15903 -77.10391 1.000 60.02678 241 ILE A O 1
ATOM 1235 N N . ARG A 1 247 ? 25.47481 -16.26111 -77.35095 1.000 47.37476 242 ARG A N 1
ATOM 1236 C CA . ARG A 1 247 ? 26.06194 -17.48542 -77.87028 1.000 58.77332 242 ARG A CA 1
ATOM 1237 C C . ARG A 1 247 ? 27.54417 -17.50930 -77.53316 1.000 56.65327 242 ARG A C 1
ATOM 1238 O O . ARG A 1 247 ? 28.19732 -16.46509 -77.44527 1.000 48.98562 242 ARG A O 1
ATOM 1246 N N . PHE A 1 248 ? 28.06156 -18.71397 -77.33031 1.000 50.91689 243 PHE A N 1
ATOM 1247 C CA . PHE A 1 248 ? 29.48772 -18.93487 -77.16203 1.000 43.03777 243 PHE A CA 1
ATOM 1248 C C . PHE A 1 248 ? 30.05194 -19.50720 -78.45230 1.000 45.48279 243 PHE A C 1
ATOM 1249 O O . PHE A 1 248 ? 29.40053 -20.30975 -79.12735 1.000 42.24394 243 PHE A O 1
ATOM 1257 N N . ARG A 1 249 ? 31.26187 -19.08047 -78.79827 1.000 50.69873 244 ARG A N 1
ATOM 1258 C CA . ARG A 1 249 ? 31.83845 -19.42532 -80.07834 1.000 44.48164 244 ARG A CA 1
ATOM 1259 C C . ARG A 1 249 ? 33.33188 -19.66777 -79.91194 1.000 48.02168 244 ARG A C 1
ATOM 1260 O O . ARG A 1 249 ? 33.99514 -18.95010 -79.14807 1.000 40.71365 244 ARG A O 1
ATOM 1268 N N . PRO A 1 250 ? 33.87631 -20.68299 -80.58272 1.000 40.82679 245 PRO A N 1
ATOM 1269 C CA . PRO A 1 250 ? 35.30774 -20.97423 -80.44695 1.000 41.36015 245 PRO A CA 1
ATOM 1270 C C . PRO A 1 250 ? 36.16982 -19.81435 -80.91853 1.000 44.55140 245 PRO A C 1
ATOM 1271 O O . PRO A 1 250 ? 35.85268 -19.12707 -81.89201 1.000 38.13515 245 PRO A O 1
ATOM 1275 N N . SER A 1 251 ? 37.27673 -19.61149 -80.21480 1.000 39.70532 246 SER A N 1
ATOM 1276 C CA . SER A 1 251 ? 38.23973 -18.57771 -80.55261 1.000 41.15123 246 SER A CA 1
ATOM 1277 C C . SER A 1 251 ? 39.60813 -19.05185 -80.08038 1.000 40.39997 246 SER A C 1
ATOM 1278 O O . SER A 1 251 ? 39.79178 -20.22360 -79.73517 1.000 45.11917 246 SER A O 1
ATOM 1281 N N . TYR A 1 252 ? 40.57525 -18.13983 -80.06401 1.000 41.93547 247 TYR A N 1
ATOM 1282 C CA . TYR A 1 252 ? 41.92289 -18.47237 -79.62849 1.000 40.03666 247 TYR A CA 1
ATOM 1283 C C . TYR A 1 252 ? 42.50216 -17.32597 -78.81998 1.000 44.76140 247 TYR A C 1
ATOM 1284 O O . TYR A 1 252 ? 42.44664 -16.16912 -79.24546 1.000 42.83442 247 TYR A O 1
ATOM 1293 N N . PHE A 1 253 ? 43.06418 -17.66003 -77.65895 1.000 43.08910 248 PHE A N 1
ATOM 1294 C CA . PHE A 1 253 ? 43.83852 -16.74033 -76.85468 1.000 50.06323 248 PHE A CA 1
ATOM 1295 C C . PHE A 1 253 ? 44.97805 -17.59477 -76.31272 1.000 43.58927 248 PHE A C 1
ATOM 1296 O O . PHE A 1 253 ? 44.73503 -18.72899 -75.86238 1.000 45.00362 248 PHE A O 1
ATOM 1304 N N . PRO A 1 254 ? 46.22015 -17.11009 -76.36594 1.000 45.72827 249 PRO A N 1
ATOM 1305 C CA . PRO A 1 254 ? 47.35139 -17.94987 -75.93656 1.000 45.35595 249 PRO A CA 1
ATOM 1306 C C . PRO A 1 254 ? 47.32212 -18.30623 -74.46161 1.000 50.24289 249 PRO A C 1
ATOM 1307 O O . PRO A 1 254 ? 47.98191 -19.27406 -74.06154 1.000 45.59986 249 PRO A O 1
ATOM 1311 N N . PHE A 1 255 ? 46.57773 -17.56429 -73.64364 1.000 47.52533 250 PHE A N 1
ATOM 1312 C CA . PHE A 1 255 ? 46.51861 -17.79185 -72.20716 1.000 42.61722 250 PHE A CA 1
ATOM 1313 C C . PHE A 1 255 ? 45.33321 -18.64928 -71.78077 1.000 48.44620 250 PHE A C 1
ATOM 1314 O O . PHE A 1 255 ? 45.17666 -18.90849 -70.58348 1.000 42.91915 250 PHE A O 1
ATOM 1322 N N . THR A 1 256 ? 44.49663 -19.09601 -72.71764 1.000 46.57316 251 THR A N 1
ATOM 1323 C CA . THR A 1 256 ? 43.36301 -19.94610 -72.38197 1.000 45.61962 251 THR A CA 1
ATOM 1324 C C . THR A 1 256 ? 43.26322 -21.09998 -73.36921 1.000 48.70871 251 THR A C 1
ATOM 1325 O O . THR A 1 256 ? 43.67065 -20.98701 -74.52835 1.000 44.72538 251 THR A O 1
ATOM 1329 N N . GLU A 1 257 ? 42.70114 -22.21123 -72.89272 1.000 42.95235 252 GLU A N 1
ATOM 1330 C CA . GLU A 1 257 ? 42.42721 -23.39058 -73.70401 1.000 42.97320 252 GLU A CA 1
ATOM 1331 C C . GLU A 1 257 ? 41.49264 -24.32151 -72.93773 1.000 38.95209 252 GLU A C 1
ATOM 1332 O O . GLU A 1 257 ? 41.89614 -24.89358 -71.91780 1.000 40.29988 252 GLU A O 1
ATOM 1338 N N . PRO A 1 258 ? 40.23992 -24.50896 -73.38730 1.000 35.85675 253 PRO A N 1
ATOM 1339 C CA . PRO A 1 258 ? 39.62488 -23.93708 -74.59282 1.000 44.25887 253 PRO A CA 1
ATOM 1340 C C . PRO A 1 258 ? 39.34266 -22.44233 -74.47792 1.000 47.75005 253 PRO A C 1
ATOM 1341 O O . PRO A 1 258 ? 39.12204 -21.94349 -73.37801 1.000 43.66835 253 PRO A O 1
ATOM 1345 N N . SER A 1 259 ? 39.34349 -21.74544 -75.60834 1.000 46.64845 254 SER A N 1
ATOM 1346 C CA . SER A 1 259 ? 39.06220 -20.32050 -75.66103 1.000 38.60623 254 SER A CA 1
ATOM 1347 C C . SER A 1 259 ? 37.72421 -20.08017 -76.34720 1.000 49.40784 254 SER A C 1
ATOM 1348 O O . SER A 1 259 ? 37.25038 -20.89766 -77.14277 1.000 40.36306 254 SER A O 1
ATOM 1351 N N . ALA A 1 260 ? 37.11177 -18.94171 -76.02795 1.000 42.05791 255 ALA A N 1
ATOM 1352 C CA . ALA A 1 260 ? 35.79673 -18.63650 -76.56567 1.000 39.61144 255 ALA A CA 1
ATOM 1353 C C . ALA A 1 260 ? 35.59799 -17.13232 -76.64262 1.000 47.88669 255 ALA A C 1
ATOM 1354 O O . ALA A 1 260 ? 36.28106 -16.35291 -75.97148 1.000 42.83225 255 ALA A O 1
ATOM 1356 N N . GLU A 1 261 ? 34.64857 -16.74022 -77.48753 1.000 36.60950 256 GLU A N 1
ATOM 1357 C CA . GLU A 1 261 ? 34.12845 -15.38454 -77.52971 1.000 43.69757 256 GLU A CA 1
ATOM 1358 C C . GLU A 1 261 ? 32.61669 -15.44629 -77.37782 1.000 40.48063 256 GLU A C 1
ATOM 1359 O O . GLU A 1 261 ? 31.97967 -16.42990 -77.76469 1.000 47.14807 256 GLU A O 1
ATOM 1365 N N . VAL A 1 262 ? 32.04826 -14.39747 -76.78999 1.000 48.57946 257 VAL A N 1
ATOM 1366 C CA . VAL A 1 262 ? 30.62308 -14.33738 -76.49260 1.000 42.38333 257 VAL A CA 1
ATOM 1367 C C . VAL A 1 262 ? 30.00879 -13.20237 -77.29696 1.000 44.42284 257 VAL A C 1
ATOM 1368 O O . VAL A 1 262 ? 30.50610 -12.07081 -77.26325 1.000 43.36369 257 VAL A O 1
ATOM 1372 N N . ASP A 1 263 ? 28.93501 -13.50553 -78.01938 1.000 50.91992 258 ASP A N 1
ATOM 1373 C CA . ASP A 1 263 ? 28.19269 -12.50782 -78.77202 1.000 50.81618 258 ASP A CA 1
ATOM 1374 C C . ASP A 1 263 ? 26.79018 -12.35967 -78.19721 1.000 53.08020 258 ASP A C 1
ATOM 1375 O O . ASP A 1 263 ? 26.21000 -13.31601 -77.67576 1.000 52.35113 258 ASP A O 1
ATOM 1380 N N . VAL A 1 264 ? 26.25273 -11.14793 -78.29422 1.000 51.07546 259 VAL A N 1
ATOM 1381 C CA . VAL A 1 264 ? 24.84964 -10.88731 -78.00489 1.000 47.02902 259 VAL A CA 1
ATOM 1382 C C . VAL A 1 264 ? 24.15254 -10.57115 -79.31968 1.000 50.23421 259 VAL A C 1
ATOM 1383 O O . VAL A 1 264 ? 24.74211 -9.98260 -80.23341 1.000 53.10869 259 VAL A O 1
ATOM 1387 N N . MET A 1 265 ? 22.89481 -10.99040 -79.42532 1.000 49.97577 260 MET A N 1
ATOM 1388 C CA . MET A 1 265 ? 22.11352 -10.72345 -80.62850 1.000 66.07239 260 MET A CA 1
ATOM 1389 C C . MET A 1 265 ? 21.84570 -9.22670 -80.72620 1.000 67.95463 260 MET A C 1
ATOM 1390 O O . MET A 1 265 ? 21.06065 -8.67551 -79.94898 1.000 59.19616 260 MET A O 1
ATOM 1395 N N . GLY A 1 266 ? 22.50492 -8.56636 -81.67045 1.000 63.84367 261 GLY A N 1
ATOM 1396 C CA . GLY A 1 266 ? 22.35189 -7.13708 -81.82698 1.000 78.36605 261 GLY A CA 1
ATOM 1397 C C . GLY A 1 266 ? 20.98126 -6.75585 -82.35160 1.000 91.41060 261 GLY A C 1
ATOM 1398 O O . GLY A 1 266 ? 20.21053 -7.57488 -82.85533 1.000 77.60550 261 GLY A O 1
ATOM 1399 N N . LYS A 1 267 ? 20.67735 -5.46205 -82.22445 1.000 102.16962 262 LYS A N 1
ATOM 1400 C CA A LYS A 1 267 ? 19.39847 -4.94480 -82.69557 0.500 113.29159 262 LYS A CA 1
ATOM 1401 C CA B LYS A 1 267 ? 19.39847 -4.94481 -82.69557 0.500 114.47964 262 LYS A CA 1
ATOM 1402 C C . LYS A 1 267 ? 19.26775 -5.01428 -84.21098 1.000 99.43132 262 LYS A C 1
ATOM 1403 O O . LYS A 1 267 ? 18.14941 -4.92705 -84.72764 1.000 94.05349 262 LYS A O 1
ATOM 1406 N N . ASN A 1 268 ? 20.37686 -5.17011 -84.92916 1.000 101.08407 263 ASN A N 1
ATOM 1407 C CA . ASN A 1 268 ? 20.36905 -5.26254 -86.38230 1.000 93.59585 263 ASN A CA 1
ATOM 1408 C C . ASN A 1 268 ? 20.17658 -6.68671 -86.88522 1.000 86.47938 263 ASN A C 1
ATOM 1409 O O . ASN A 1 268 ? 20.25006 -6.91461 -88.09711 1.000 79.70636 263 ASN A O 1
ATOM 1414 N N . GLY A 1 269 ? 19.93576 -7.64426 -85.99206 1.000 83.40743 264 GLY A N 1
ATOM 1415 C CA . GLY A 1 269 ? 19.80698 -9.03240 -86.37456 1.000 73.15139 264 GLY A CA 1
ATOM 1416 C C . GLY A 1 269 ? 21.11258 -9.78315 -86.51270 1.000 75.58289 264 GLY A C 1
ATOM 1417 O O . GLY A 1 269 ? 21.08815 -10.97838 -86.83467 1.000 59.60191 264 GLY A O 1
ATOM 1418 N N . LYS A 1 270 ? 22.24717 -9.12913 -86.28367 1.000 67.27973 265 LYS A N 1
ATOM 1419 C CA . LYS A 1 270 ? 23.55700 -9.75238 -86.38109 1.000 68.06405 265 LYS A CA 1
ATOM 1420 C C . LYS A 1 270 ? 24.17081 -9.90766 -84.99486 1.000 63.64730 265 LYS A C 1
ATOM 1421 O O . LYS A 1 270 ? 23.83112 -9.18446 -84.05458 1.000 58.18881 265 LYS A O 1
ATOM 1423 N N . TRP A 1 271 ? 25.08288 -10.87036 -84.87870 1.000 62.95276 266 TRP A N 1
ATOM 1424 C CA . TRP A 1 271 ? 25.77538 -11.11196 -83.62166 1.000 52.41184 266 TRP A CA 1
ATOM 1425 C C . TRP A 1 271 ? 26.84018 -10.04907 -83.39254 1.000 52.88415 266 TRP A C 1
ATOM 1426 O O . TRP A 1 271 ? 27.54303 -9.64207 -84.32169 1.000 55.66178 266 TRP A O 1
ATOM 1437 N N . LEU A 1 272 ? 26.95785 -9.60239 -82.14450 1.000 53.95020 267 LEU A N 1
ATOM 1438 C CA . LEU A 1 272 ? 27.89300 -8.55017 -81.76361 1.000 50.85490 267 LEU A CA 1
ATOM 1439 C C . LEU A 1 272 ? 28.86641 -9.09757 -80.73174 1.000 47.00104 267 LEU A C 1
ATOM 1440 O O . LEU A 1 272 ? 28.45762 -9.45907 -79.62451 1.000 50.04216 267 LEU A O 1
ATOM 1445 N N . GLU A 1 273 ? 30.14815 -9.14742 -81.09155 1.000 56.56873 268 GLU A N 1
ATOM 1446 C CA . GLU A 1 273 ? 31.16725 -9.63724 -80.17076 1.000 51.61252 268 GLU A CA 1
ATOM 1447 C C . GLU A 1 273 ? 31.23833 -8.74558 -78.93480 1.000 51.53322 268 GLU A C 1
ATOM 1448 O O . GLU A 1 273 ? 31.40802 -7.52686 -79.04190 1.000 61.11280 268 GLU A O 1
ATOM 1454 N N . VAL A 1 274 ? 31.09935 -9.35701 -77.75445 1.000 51.20962 269 VAL A N 1
ATOM 1455 C CA . VAL A 1 274 ? 31.01330 -8.62792 -76.49731 1.000 53.31952 269 VAL A CA 1
ATOM 1456 C C . VAL A 1 274 ? 32.21066 -8.90430 -75.59655 1.000 54.89844 269 VAL A C 1
ATOM 1457 O O . VAL A 1 274 ? 32.69489 -8.00129 -74.90267 1.000 48.24692 269 VAL A O 1
ATOM 1461 N N . LEU A 1 275 ? 32.72158 -10.13221 -75.60339 1.000 46.62051 270 LEU A N 1
ATOM 1462 C CA . LEU A 1 275 ? 33.85158 -10.44516 -74.73932 1.000 47.66778 270 LEU A CA 1
ATOM 1463 C C . LEU A 1 275 ? 34.54009 -11.71965 -75.20934 1.000 47.34221 270 LEU A C 1
ATOM 1464 O O . LEU A 1 275 ? 33.98364 -12.51024 -75.97905 1.000 45.96980 270 LEU A O 1
ATOM 1469 N N . GLY A 1 276 ? 35.76727 -11.89694 -74.72882 1.000 39.29761 271 GLY A N 1
ATOM 1470 C CA . GLY A 1 276 ? 36.51371 -13.11937 -74.94085 1.000 42.48014 271 GLY A CA 1
ATOM 1471 C C . GLY A 1 276 ? 36.78732 -13.78764 -73.60761 1.000 50.30364 271 GLY A C 1
ATOM 1472 O O . GLY A 1 276 ? 36.89919 -13.12337 -72.57492 1.000 42.63830 271 GLY A O 1
ATOM 1473 N N . CYS A 1 277 ? 36.88696 -15.11313 -73.63292 1.000 43.20749 272 CYS A N 1
ATOM 1474 C CA . CYS A 1 277 ? 37.02943 -15.87224 -72.39815 1.000 44.12348 272 CYS A CA 1
ATOM 1475 C C . CYS A 1 277 ? 37.65372 -17.22534 -72.71072 1.000 44.81793 272 CYS A C 1
ATOM 1476 O O . CYS A 1 277 ? 37.97513 -17.53730 -73.86055 1.000 43.47314 272 CYS A O 1
ATOM 1479 N N . GLY A 1 278 ? 37.82688 -18.02384 -71.66936 1.000 41.40132 273 GLY A N 1
ATOM 1480 C CA . GLY A 1 278 ? 38.31921 -19.37686 -71.82787 1.000 45.23537 273 GLY A CA 1
ATOM 1481 C C . GLY A 1 278 ? 38.84115 -19.92270 -70.52079 1.000 47.55027 273 GLY A C 1
ATOM 1482 O O . GLY A 1 278 ? 38.98765 -19.20821 -69.53015 1.000 45.04665 273 GLY A O 1
ATOM 1483 N N . MET A 1 279 ? 39.12374 -21.22322 -70.53637 1.000 39.77901 274 MET A N 1
ATOM 1484 C CA . MET A 1 279 ? 39.70591 -21.89477 -69.38199 1.000 43.60084 274 MET A CA 1
ATOM 1485 C C . MET A 1 279 ? 41.20051 -21.61651 -69.33198 1.000 41.07732 274 MET A C 1
ATOM 1486 O O . MET A 1 279 ? 41.88913 -21.73087 -70.34898 1.000 48.11619 274 MET A O 1
ATOM 1491 N N . VAL A 1 280 ? 41.70314 -21.26881 -68.14366 1.000 44.74262 275 VAL A N 1
ATOM 1492 C CA . VAL A 1 280 ? 43.09123 -20.83730 -68.01494 1.000 44.18850 275 VAL A CA 1
ATOM 1493 C C . VAL A 1 280 ? 44.02737 -21.92980 -68.50885 1.000 47.94535 275 VAL A C 1
ATOM 1494 O O . VAL A 1 280 ? 43.92507 -23.09455 -68.10251 1.000 46.61290 275 VAL A O 1
ATOM 1498 N N . HIS A 1 281 ? 44.94461 -21.54958 -69.39401 1.000 43.15889 276 HIS A N 1
ATOM 1499 C CA . HIS A 1 281 ? 45.88880 -22.49488 -69.96857 1.000 47.73600 276 HIS A CA 1
ATOM 1500 C C . HIS A 1 281 ? 46.75811 -23.10184 -68.86864 1.000 47.74048 276 HIS A C 1
ATOM 1501 O O . HIS A 1 281 ? 47.15663 -22.39639 -67.93370 1.000 49.29021 276 HIS A O 1
ATOM 1508 N N . PRO A 1 282 ? 47.06981 -24.39991 -68.94360 1.000 49.45192 277 PRO A N 1
ATOM 1509 C CA . PRO A 1 282 ? 47.90188 -25.01060 -67.89279 1.000 51.81238 277 PRO A CA 1
ATOM 1510 C C . PRO A 1 282 ? 49.28238 -24.39082 -67.77408 1.000 48.10162 277 PRO A C 1
ATOM 1511 O O . PRO A 1 282 ? 49.83277 -24.34689 -66.66702 1.000 57.90682 277 PRO A O 1
ATOM 1515 N N . ASN A 1 283 ? 49.86086 -23.90926 -68.87832 1.000 46.26472 278 ASN A N 1
ATOM 1516 C CA . ASN A 1 283 ? 51.15408 -23.23613 -68.79819 1.000 47.49177 278 ASN A CA 1
ATOM 1517 C C . ASN A 1 283 ? 51.06727 -21.96958 -67.95538 1.000 54.64482 278 ASN A C 1
ATOM 1518 O O . ASN A 1 283 ? 52.00711 -21.63764 -67.22259 1.000 52.70881 278 ASN A O 1
ATOM 1523 N N . VAL A 1 284 ? 49.94773 -21.24787 -68.04756 1.000 49.53557 279 VAL A N 1
ATOM 1524 C CA . VAL A 1 284 ? 49.78880 -20.01774 -67.27644 1.000 46.23113 279 VAL A CA 1
ATOM 1525 C C . VAL A 1 284 ? 49.75638 -20.32514 -65.78436 1.000 47.37287 279 VAL A C 1
ATOM 1526 O O . VAL A 1 284 ? 50.42610 -19.66283 -64.98355 1.000 57.04897 279 VAL A O 1
ATOM 1530 N N . LEU A 1 285 ? 48.97953 -21.33660 -65.38815 1.000 52.01050 280 LEU A N 1
ATOM 1531 C CA . LEU A 1 285 ? 48.92825 -21.71773 -63.98010 1.000 50.78378 280 LEU A CA 1
ATOM 1532 C C . LEU A 1 285 ? 50.26644 -22.27088 -63.50904 1.000 60.39097 280 LEU A C 1
ATOM 1533 O O . LEU A 1 285 ? 50.68822 -22.01217 -62.37537 1.000 54.19711 280 LEU A O 1
ATOM 1538 N N . ARG A 1 286 ? 50.94753 -23.03314 -64.36733 1.000 54.59849 281 ARG A N 1
ATOM 1539 C CA . ARG A 1 286 ? 52.21234 -23.64509 -63.97595 1.000 56.26190 281 ARG A CA 1
ATOM 1540 C C . ARG A 1 286 ? 53.28164 -22.59047 -63.71992 1.000 59.59001 281 ARG A C 1
ATOM 1541 O O . ARG A 1 286 ? 54.08762 -22.72862 -62.79297 1.000 61.15437 281 ARG A O 1
ATOM 1549 N N . ASN A 1 287 ? 53.29939 -21.52492 -64.52429 1.000 54.14763 282 ASN A N 1
ATOM 1550 C CA . ASN A 1 287 ? 54.31936 -20.49469 -64.37219 1.000 56.84760 282 ASN A CA 1
ATOM 1551 C C . ASN A 1 287 ? 54.12350 -19.66276 -63.11004 1.000 64.24471 282 ASN A C 1
ATOM 1552 O O . ASN A 1 287 ? 55.08712 -19.05754 -62.62767 1.000 61.95606 282 ASN A O 1
ATOM 1557 N N . VAL A 1 288 ? 52.90829 -19.62107 -62.56200 1.000 55.16490 283 VAL A N 1
ATOM 1558 C CA . VAL A 1 288 ? 52.63852 -18.88324 -61.33305 1.000 65.10150 283 VAL A CA 1
ATOM 1559 C C . VAL A 1 288 ? 52.56434 -19.80413 -60.11876 1.000 58.66759 283 VAL A C 1
ATOM 1560 O O . VAL A 1 288 ? 52.11079 -19.37985 -59.05193 1.000 64.97720 283 VAL A O 1
ATOM 1564 N N . GLY A 1 289 ? 52.99534 -21.05620 -60.25597 1.000 55.19929 284 GLY A N 1
ATOM 1565 C CA . GLY A 1 289 ? 53.05724 -21.95618 -59.12194 1.000 50.50587 284 GLY A CA 1
ATOM 1566 C C . GLY A 1 289 ? 51.76179 -22.64301 -58.76200 1.000 62.73220 284 GLY A C 1
ATOM 1567 O O . GLY A 1 289 ? 51.62445 -23.12572 -57.63318 1.000 60.51941 284 GLY A O 1
ATOM 1568 N N . ILE A 1 290 ? 50.80501 -22.70899 -59.68314 1.000 52.05118 285 ILE A N 1
ATOM 1569 C CA . ILE A 1 290 ? 49.51547 -23.34733 -59.44610 1.000 55.76791 285 ILE A CA 1
ATOM 1570 C C . ILE A 1 290 ? 49.46088 -24.62995 -60.26405 1.000 59.57011 285 ILE A C 1
ATOM 1571 O O . ILE A 1 290 ? 49.77514 -24.62432 -61.46053 1.000 58.64993 285 ILE A O 1
ATOM 1576 N N . ASP A 1 291 ? 49.07009 -25.72831 -59.61640 1.000 53.76131 286 ASP A N 1
ATOM 1577 C CA . ASP A 1 291 ? 49.04337 -27.04534 -60.24119 1.000 53.49717 286 ASP A CA 1
ATOM 1578 C C . ASP A 1 291 ? 47.78288 -27.20558 -61.08138 1.000 56.26587 286 ASP A C 1
ATOM 1579 O O . ASP A 1 291 ? 46.67488 -27.26241 -60.53259 1.000 58.74516 286 ASP A O 1
ATOM 1584 N N . PRO A 1 292 ? 47.90839 -27.29772 -62.40916 1.000 53.77452 287 PRO A N 1
ATOM 1585 C CA . PRO A 1 292 ? 46.71249 -27.48905 -63.24482 1.000 58.95943 287 PRO A CA 1
ATOM 1586 C C . PRO A 1 292 ? 46.05177 -28.84403 -63.06069 1.000 56.98407 287 PRO A C 1
ATOM 1587 O O . PRO A 1 292 ? 44.90186 -29.01305 -63.48502 1.000 53.54718 287 PRO A O 1
ATOM 1591 N N . GLU A 1 293 ? 46.73663 -29.81433 -62.45196 1.000 53.61012 288 GLU A N 1
ATOM 1592 C CA . GLU A 1 293 ? 46.11480 -31.09874 -62.15633 1.000 63.30841 288 GLU A CA 1
ATOM 1593 C C . GLU A 1 293 ? 45.19201 -31.03208 -60.94852 1.000 59.81147 288 GLU A C 1
ATOM 1594 O O . GLU A 1 293 ? 44.28201 -31.86009 -60.83304 1.000 64.72944 288 GLU A O 1
ATOM 1600 N N . VAL A 1 294 ? 45.40337 -30.07016 -60.05746 1.000 62.47311 289 VAL A N 1
ATOM 1601 C CA . VAL A 1 294 ? 44.56980 -29.88922 -58.87450 1.000 60.77846 289 VAL A CA 1
ATOM 1602 C C . VAL A 1 294 ? 43.57506 -28.75098 -59.06238 1.000 62.05525 289 VAL A C 1
ATOM 1603 O O . VAL A 1 294 ? 42.39322 -28.88943 -58.74668 1.000 54.36875 289 VAL A O 1
ATOM 1607 N N . TYR A 1 295 ? 44.03661 -27.61924 -59.58517 1.000 56.90555 290 TYR A N 1
ATOM 1608 C CA . TYR A 1 295 ? 43.21639 -26.42860 -59.73519 1.000 54.24290 290 TYR A CA 1
ATOM 1609 C C . TYR A 1 295 ? 42.92626 -26.14892 -61.20376 1.000 57.31248 290 TYR A C 1
ATOM 1610 O O . TYR A 1 295 ? 43.66823 -26.55435 -62.10299 1.000 58.63635 290 TYR A O 1
ATOM 1619 N N . SER A 1 296 ? 41.82383 -25.44145 -61.43003 1.000 51.12989 291 SER A N 1
ATOM 1620 C CA . SER A 1 296 ? 41.43842 -24.99526 -62.75888 1.000 49.40659 291 SER A CA 1
ATOM 1621 C C . SER A 1 296 ? 40.73072 -23.65642 -62.61695 1.000 53.49825 291 SER A C 1
ATOM 1622 O O . SER A 1 296 ? 40.45904 -23.18968 -61.50873 1.000 55.72297 291 SER A O 1
ATOM 1625 N N . GLY A 1 297 ? 40.43586 -23.03428 -63.74846 1.000 50.78102 292 GLY A N 1
ATOM 1626 C CA . GLY A 1 297 ? 39.74194 -21.76227 -63.70824 1.000 45.93251 292 GLY A CA 1
ATOM 1627 C C . GLY A 1 297 ? 39.47777 -21.24417 -65.10186 1.000 49.54728 292 GLY A C 1
ATOM 1628 O O . GLY A 1 297 ? 39.95246 -21.79576 -66.10105 1.000 44.41953 292 GLY A O 1
ATOM 1629 N N . PHE A 1 298 ? 38.69724 -20.16822 -65.15349 1.000 44.84669 293 PHE A N 1
ATOM 1630 C CA . PHE A 1 298 ? 38.45002 -19.46472 -66.39840 1.000 44.17537 293 PHE A CA 1
ATOM 1631 C C . PHE A 1 298 ? 38.79569 -17.99372 -66.22950 1.000 47.47859 293 PHE A C 1
ATOM 1632 O O . PHE A 1 298 ? 38.85061 -17.46331 -65.11649 1.000 42.67827 293 PHE A O 1
ATOM 1640 N N . ALA A 1 299 ? 39.04437 -17.34648 -67.36116 1.000 37.71707 294 ALA A N 1
ATOM 1641 C CA . ALA A 1 299 ? 39.30265 -15.92010 -67.41088 1.000 41.28592 294 ALA A CA 1
ATOM 1642 C C . ALA A 1 299 ? 38.45139 -15.32000 -68.51661 1.000 41.45623 294 ALA A C 1
ATOM 1643 O O . ALA A 1 299 ? 38.00275 -16.01926 -69.42665 1.000 41.97429 294 ALA A O 1
ATOM 1645 N N . PHE A 1 300 ? 38.21000 -14.01669 -68.41811 1.000 41.11188 295 PHE A N 1
ATOM 1646 C CA . PHE A 1 300 ? 37.43043 -13.32288 -69.43077 1.000 43.45203 295 PHE A CA 1
ATOM 1647 C C . PHE A 1 300 ? 37.94815 -11.90041 -69.56014 1.000 46.88812 295 PHE A C 1
ATOM 1648 O O . PHE A 1 300 ? 38.65183 -11.39392 -68.68416 1.000 41.27153 295 PHE A O 1
ATOM 1656 N N . GLY A 1 301 ? 37.60237 -11.26942 -70.67204 1.000 46.65853 296 GLY A N 1
ATOM 1657 C CA . GLY A 1 301 ? 38.01541 -9.90039 -70.92677 1.000 43.59114 296 GLY A CA 1
ATOM 1658 C C . GLY A 1 301 ? 37.00186 -9.20742 -71.80428 1.000 42.00936 296 GLY A C 1
ATOM 1659 O O . GLY A 1 301 ? 36.37937 -9.82768 -72.67138 1.000 48.10622 296 GLY A O 1
ATOM 1660 N N . MET A 1 302 ? 36.83602 -7.90653 -71.57884 1.000 45.32688 297 MET A N 1
ATOM 1661 C CA . MET A 1 302 ? 35.83798 -7.13552 -72.30320 1.000 43.57484 297 MET A CA 1
ATOM 1662 C C . MET A 1 302 ? 36.26991 -5.67964 -72.37338 1.000 42.06313 297 MET A C 1
ATOM 1663 O O . MET A 1 302 ? 37.00584 -5.19092 -71.51250 1.000 42.23869 297 MET A O 1
ATOM 1668 N N . GLY A 1 303 ? 35.80158 -4.99335 -73.41434 1.000 39.63233 298 GLY A N 1
ATOM 1669 C CA . GLY A 1 303 ? 36.07029 -3.57882 -73.57635 1.000 37.10543 298 GLY A CA 1
ATOM 1670 C C . GLY A 1 303 ? 34.95814 -2.75603 -72.95923 1.000 49.67927 298 GLY A C 1
ATOM 1671 O O . GLY A 1 303 ? 33.77733 -2.97536 -73.24482 1.000 39.94728 298 GLY A O 1
ATOM 1672 N N . MET A 1 304 ? 35.34303 -1.80278 -72.10791 1.000 41.09281 299 MET A N 1
ATOM 1673 C CA . MET A 1 304 ? 34.34925 -1.00401 -71.39817 1.000 37.81935 299 MET A CA 1
ATOM 1674 C C . MET A 1 304 ? 33.63164 -0.04039 -72.33406 1.000 42.02915 299 MET A C 1
ATOM 1675 O O . MET A 1 304 ? 32.41164 0.13612 -72.22908 1.000 38.62842 299 MET A O 1
ATOM 1680 N N . GLU A 1 305 ? 34.36862 0.58853 -73.25576 1.000 41.76774 300 GLU A N 1
ATOM 1681 C CA . GLU A 1 305 ? 33.74299 1.50033 -74.20925 1.000 40.82688 300 GLU A CA 1
ATOM 1682 C C . GLU A 1 305 ? 32.67756 0.79100 -75.03441 1.000 40.89468 300 GLU A C 1
ATOM 1683 O O . GLU A 1 305 ? 31.57800 1.32218 -75.22970 1.000 46.24918 300 GLU A O 1
ATOM 1689 N N . ARG A 1 306 ? 32.98302 -0.41556 -75.51867 1.000 48.95097 301 ARG A N 1
ATOM 1690 C CA . ARG A 1 306 ? 32.04024 -1.14545 -76.36122 1.000 38.85800 301 ARG A CA 1
ATOM 1691 C C . ARG A 1 306 ? 30.75060 -1.45035 -75.60840 1.000 41.89247 301 ARG A C 1
ATOM 1692 O O . ARG A 1 306 ? 29.64892 -1.21100 -76.11728 1.000 44.49265 301 ARG A O 1
ATOM 1700 N N . LEU A 1 307 ? 30.86862 -1.97991 -74.38800 1.000 45.52041 302 LEU A N 1
ATOM 1701 C CA . LEU A 1 307 ? 29.68021 -2.27135 -73.59324 1.000 37.94013 302 LEU A CA 1
ATOM 1702 C C . LEU A 1 307 ? 28.92626 -1.00026 -73.22337 1.000 40.69506 302 LEU A C 1
ATOM 1703 O O . LEU A 1 307 ? 27.69185 -1.01440 -73.14784 1.000 37.13470 302 LEU A O 1
ATOM 1708 N N . THR A 1 308 ? 29.64590 0.10170 -72.99139 1.000 39.75190 303 THR A N 1
ATOM 1709 C CA . THR A 1 308 ? 28.98688 1.37377 -72.71086 1.000 38.09984 303 THR A CA 1
ATOM 1710 C C . THR A 1 308 ? 28.17192 1.84567 -73.90872 1.000 38.00488 303 THR A C 1
ATOM 1711 O O . THR A 1 308 ? 27.06206 2.36792 -73.74824 1.000 40.20940 303 THR A O 1
ATOM 1715 N N . MET A 1 309 ? 28.70861 1.66703 -75.11903 1.000 42.86554 304 MET A N 1
ATOM 1716 C CA . MET A 1 309 ? 27.97690 2.04153 -76.32561 1.000 44.10878 304 MET A CA 1
ATOM 1717 C C . MET A 1 309 ? 26.69288 1.23491 -76.46788 1.000 47.20509 304 MET A C 1
ATOM 1718 O O . MET A 1 309 ? 25.63374 1.78985 -76.78379 1.000 43.20537 304 MET A O 1
ATOM 1723 N N . LEU A 1 310 ? 26.76855 -0.07924 -76.24000 1.000 47.25252 305 LEU A N 1
ATOM 1724 C CA . LEU A 1 310 ? 25.58819 -0.92742 -76.36892 1.000 43.05812 305 LEU A CA 1
ATOM 1725 C C . LEU A 1 310 ? 24.57399 -0.66154 -75.26375 1.000 37.75430 305 LEU A C 1
ATOM 1726 O O . LEU A 1 310 ? 23.36587 -0.77388 -75.49447 1.000 48.07199 305 LEU A O 1
ATOM 1731 N N . ARG A 1 311 ? 25.03764 -0.30866 -74.06518 1.000 41.75079 306 ARG A N 1
ATOM 1732 C CA . ARG A 1 311 ? 24.12501 -0.10963 -72.94448 1.000 46.36492 306 ARG A CA 1
ATOM 1733 C C . ARG A 1 311 ? 23.34914 1.19728 -73.07493 1.000 46.53988 306 ARG A C 1
ATOM 1734 O O . ARG A 1 311 ? 22.12725 1.22125 -72.89071 1.000 53.57534 306 ARG A O 1
ATOM 1742 N N . TYR A 1 312 ? 24.03763 2.29452 -73.39005 1.000 48.07908 307 TYR A N 1
ATOM 1743 C CA . TYR A 1 312 ? 23.42655 3.61743 -73.38101 1.000 46.99920 307 TYR A CA 1
ATOM 1744 C C . TYR A 1 312 ? 23.17941 4.18385 -74.77235 1.000 51.23375 307 TYR A C 1
ATOM 1745 O O . TYR A 1 312 ? 22.71856 5.32534 -74.88642 1.000 46.20026 307 TYR A O 1
ATOM 1754 N N . GLY A 1 313 ? 23.47284 3.42997 -75.82629 1.000 46.28224 308 GLY A N 1
ATOM 1755 C CA . GLY A 1 313 ? 23.19867 3.89476 -77.17350 1.000 44.99318 308 GLY A CA 1
ATOM 1756 C C . GLY A 1 313 ? 24.13875 4.96078 -77.69213 1.000 50.92972 308 GLY A C 1
ATOM 1757 O O . GLY A 1 313 ? 23.69798 5.88282 -78.38990 1.000 52.84683 308 GLY A O 1
ATOM 1758 N N . VAL A 1 314 ? 25.42594 4.86705 -77.36909 1.000 48.21154 309 VAL A N 1
ATOM 1759 C CA . VAL A 1 314 ? 26.43054 5.78283 -77.89895 1.000 46.62613 309 VAL A CA 1
ATOM 1760 C C . VAL A 1 314 ? 26.91144 5.24685 -79.24007 1.000 49.45401 309 VAL A C 1
ATOM 1761 O O . VAL A 1 314 ? 27.36132 4.09907 -79.33599 1.000 44.65570 309 VAL A O 1
ATOM 1765 N N . THR A 1 315 ? 26.82435 6.07874 -80.27702 1.000 52.03203 310 THR A N 1
ATOM 1766 C CA . THR A 1 315 ? 27.08812 5.62186 -81.63605 1.000 53.25298 310 THR A CA 1
ATOM 1767 C C . THR A 1 315 ? 28.54314 5.77994 -82.05731 1.000 53.36165 310 THR A C 1
ATOM 1768 O O . THR A 1 315 ? 29.01351 5.02009 -82.91208 1.000 56.00876 310 THR A O 1
ATOM 1772 N N . ASP A 1 316 ? 29.26926 6.73897 -81.48798 1.000 54.28320 311 ASP A N 1
ATOM 1773 C CA . ASP A 1 316 ? 30.65285 6.99965 -81.86351 1.000 61.48005 311 ASP A CA 1
ATOM 1774 C C . ASP A 1 316 ? 31.54558 6.87678 -80.63768 1.000 59.21260 311 ASP A C 1
ATOM 1775 O O . ASP A 1 316 ? 31.29540 7.52399 -79.61522 1.000 63.21227 311 ASP A O 1
ATOM 1780 N N . LEU A 1 317 ? 32.59265 6.05422 -80.75056 1.000 54.70785 312 LEU A N 1
ATOM 1781 C CA . LEU A 1 317 ? 33.51784 5.85190 -79.64125 1.000 54.05437 312 LEU A CA 1
ATOM 1782 C C . LEU A 1 317 ? 34.34318 7.09693 -79.33987 1.000 57.22440 312 LEU A C 1
ATOM 1783 O O . LEU A 1 317 ? 34.81597 7.25149 -78.20895 1.000 56.15528 312 LEU A O 1
ATOM 1788 N N . ARG A 1 318 ? 34.51694 7.99132 -80.31709 1.000 59.28785 313 ARG A N 1
ATOM 1789 C CA . ARG A 1 318 ? 35.30751 9.19598 -80.08434 1.000 58.12541 313 ARG A CA 1
ATOM 1790 C C . ARG A 1 318 ? 34.69040 10.08456 -79.01245 1.000 54.00752 313 ARG A C 1
ATOM 1791 O O . ARG A 1 318 ? 35.41248 10.82442 -78.33368 1.000 54.92556 313 ARG A O 1
ATOM 1799 N N . SER A 1 319 ? 33.36576 10.02346 -78.84087 1.000 52.04142 314 SER A N 1
ATOM 1800 C CA . SER A 1 319 ? 32.69931 10.87909 -77.86252 1.000 50.75879 314 SER A CA 1
ATOM 1801 C C . SER A 1 319 ? 33.22180 10.64243 -76.45120 1.000 49.37454 314 SER A C 1
ATOM 1802 O O . SER A 1 319 ? 33.20236 11.55894 -75.62133 1.000 54.78982 314 SER A O 1
ATOM 1805 N N . PHE A 1 320 ? 33.69585 9.42798 -76.16290 1.000 48.29327 315 PHE A N 1
ATOM 1806 C CA . PHE A 1 320 ? 34.16781 9.11187 -74.81854 1.000 51.65010 315 PHE A CA 1
ATOM 1807 C C . PHE A 1 320 ? 35.38891 9.94201 -74.44434 1.000 55.54827 315 PHE A C 1
ATOM 1808 O O . PHE A 1 320 ? 35.51421 10.38896 -73.29839 1.000 55.73799 315 PHE A O 1
ATOM 1816 N N . PHE A 1 321 ? 36.29687 10.16471 -75.39085 1.000 50.74421 316 PHE A N 1
ATOM 1817 C CA . PHE A 1 321 ? 37.55250 10.83858 -75.09755 1.000 55.34160 316 PHE A CA 1
ATOM 1818 C C . PHE A 1 321 ? 37.60219 12.27164 -75.60718 1.000 52.22222 316 PHE A C 1
ATOM 1819 O O . PHE A 1 321 ? 38.61272 12.95275 -75.39942 1.000 45.92040 316 PHE A O 1
ATOM 1827 N N . GLU A 1 322 ? 36.54352 12.74947 -76.26401 1.000 43.12863 317 GLU A N 1
ATOM 1828 C CA . GLU A 1 322 ? 36.43141 14.17580 -76.54040 1.000 47.48014 317 GLU A CA 1
ATOM 1829 C C . GLU A 1 322 ? 35.98396 14.94531 -75.30621 1.000 53.66456 317 GLU A C 1
ATOM 1830 O O . GLU A 1 322 ? 36.30949 16.13049 -75.16633 1.000 57.94307 317 GLU A O 1
ATOM 1836 N N . ASN A 1 323 ? 35.24200 14.28728 -74.41310 1.000 46.01694 318 ASN A N 1
ATOM 1837 C CA . ASN A 1 323 ? 34.85153 14.85200 -73.12100 1.000 44.33075 318 ASN A CA 1
ATOM 1838 C C . ASN A 1 323 ? 34.06450 16.15068 -73.28788 1.000 46.84358 318 ASN A C 1
ATOM 1839 O O . ASN A 1 323 ? 34.28044 17.12637 -72.56585 1.000 45.95156 318 ASN A O 1
ATOM 1844 N N . ASP A 1 324 ? 33.14182 16.16137 -74.24860 1.000 47.92984 319 ASP A N 1
ATOM 1845 C CA . ASP A 1 324 ? 32.21746 17.27878 -74.39056 1.000 42.22846 319 ASP A CA 1
ATOM 1846 C C . ASP A 1 324 ? 31.25112 17.28740 -73.21272 1.000 55.66401 319 ASP A C 1
ATOM 1847 O O . ASP A 1 324 ? 30.59430 16.27958 -72.93114 1.000 47.32824 319 ASP A O 1
ATOM 1852 N N . LEU A 1 325 ? 31.16730 18.42685 -72.51945 1.000 46.47200 320 LEU A N 1
ATOM 1853 C CA . LEU A 1 325 ? 30.31847 18.50545 -71.33432 1.000 48.44548 320 LEU A CA 1
ATOM 1854 C C . LEU A 1 325 ? 28.85880 18.21532 -71.65999 1.000 48.57691 320 LEU A C 1
ATOM 1855 O O . LEU A 1 325 ? 28.13058 17.68153 -70.81595 1.000 47.51236 320 LEU A O 1
ATOM 1860 N N . ARG A 1 326 ? 28.41363 18.55140 -72.87164 1.000 44.59029 321 ARG A N 1
ATOM 1861 C CA . ARG A 1 326 ? 27.04731 18.22978 -73.26615 1.000 43.62454 321 ARG A CA 1
ATOM 1862 C C . ARG A 1 326 ? 26.84992 16.72738 -73.41501 1.000 49.63459 321 ARG A C 1
ATOM 1863 O O . ARG A 1 326 ? 25.74360 16.22204 -73.19430 1.000 51.16380 321 ARG A O 1
ATOM 1871 N N . PHE A 1 327 ? 27.90415 16.00229 -73.78924 1.000 48.98682 322 PHE A N 1
ATOM 1872 C CA . PHE A 1 327 ? 27.82620 14.54855 -73.87193 1.000 49.58582 322 PHE A CA 1
ATOM 1873 C C . PHE A 1 327 ? 27.94134 13.90327 -72.49498 1.000 47.48384 322 PHE A C 1
ATOM 1874 O O . PHE A 1 327 ? 27.21773 12.94819 -72.19118 1.000 43.41257 322 PHE A O 1
ATOM 1882 N N . LEU A 1 328 ? 28.83933 14.41332 -71.64830 1.000 45.18623 323 LEU A N 1
ATOM 1883 C CA . LEU A 1 328 ? 29.03119 13.81804 -70.33036 1.000 44.41290 323 LEU A CA 1
ATOM 1884 C C . LEU A 1 328 ? 27.85344 14.09588 -69.40588 1.000 50.28874 323 LEU A C 1
ATOM 1885 O O . LEU A 1 328 ? 27.54694 13.27338 -68.53418 1.000 41.64235 323 LEU A O 1
ATOM 1890 N N . LYS A 1 329 ? 27.18291 15.23881 -69.58175 1.000 51.42710 324 LYS A N 1
ATOM 1891 C CA . LYS A 1 329 ? 26.07820 15.60964 -68.70295 1.000 51.93485 324 LYS A CA 1
ATOM 1892 C C . LYS A 1 329 ? 24.91648 14.63065 -68.79135 1.000 48.73946 324 LYS A C 1
ATOM 1893 O O . LYS A 1 329 ? 24.13083 14.52750 -67.84244 1.000 56.14726 324 LYS A O 1
ATOM 1896 N N . GLN A 1 330 ? 24.79891 13.90082 -69.90120 1.000 50.20116 325 GLN A N 1
ATOM 1897 C CA . GLN A 1 330 ? 23.68473 12.97957 -70.07942 1.000 53.70537 325 GLN A CA 1
ATOM 1898 C C . GLN A 1 330 ? 23.76605 11.76937 -69.15866 1.000 51.96871 325 GLN A C 1
ATOM 1899 O O . GLN A 1 330 ? 22.74752 11.10373 -68.94522 1.000 57.23165 325 GLN A O 1
ATOM 1905 N N . PHE A 1 331 ? 24.94108 11.46845 -68.60581 1.000 53.14793 326 PHE A N 1
ATOM 1906 C CA . PHE A 1 331 ? 25.13606 10.25800 -67.81942 1.000 53.57828 326 PHE A CA 1
ATOM 1907 C C . PHE A 1 331 ? 25.16921 10.52588 -66.32031 1.000 49.39472 326 PHE A C 1
ATOM 1908 O O . PHE A 1 331 ? 25.68888 9.69972 -65.56360 1.000 55.70366 326 PHE A O 1
ATOM 1916 N N . LYS A 1 332 ? 24.62666 11.65339 -65.87333 1.000 61.08717 327 LYS A N 1
ATOM 1917 C CA . LYS A 1 332 ? 24.51733 11.90928 -64.44063 1.000 65.04619 327 LYS A CA 1
ATOM 1918 C C . LYS A 1 332 ? 23.53336 10.93066 -63.80458 1.000 70.44835 327 LYS A C 1
ATOM 1919 O O . LYS A 1 332 ? 22.69104 10.34721 -64.48919 1.000 76.57309 327 LYS A O 1
ATOM 1926 N N . MET B 2 1 ? 42.68512 -14.00026 -94.93893 1.000 56.09569 1 MET B N 1
ATOM 1927 C CA . MET B 2 1 ? 42.43472 -15.13665 -95.81761 1.000 52.62527 1 MET B CA 1
ATOM 1928 C C . MET B 2 1 ? 41.10462 -14.97671 -96.54631 1.000 52.25124 1 MET B C 1
ATOM 1929 O O . MET B 2 1 ? 40.04180 -14.99098 -95.92505 1.000 47.18511 1 MET B O 1
ATOM 1934 N N . LYS B 2 2 ? 41.17472 -14.80906 -97.86420 1.000 53.82544 2 LYS B N 1
ATOM 1935 C CA . LYS B 2 2 ? 40.00345 -14.75211 -98.72473 1.000 47.98135 2 LYS B CA 1
ATOM 1936 C C . LYS B 2 2 ? 39.90651 -16.04072 -99.52964 1.000 49.94495 2 LYS B C 1
ATOM 1937 O O . LYS B 2 2 ? 40.92291 -16.63805 -99.89359 1.000 52.83656 2 LYS B O 1
ATOM 1943 N N . PHE B 2 3 ? 38.67791 -16.46903 -99.80847 1.000 46.82572 3 PHE B N 1
ATOM 1944 C CA . PHE B 2 3 ? 38.49011 -17.67077 -100.60823 1.000 50.25711 3 PHE B CA 1
ATOM 1945 C C . PHE B 2 3 ? 37.10024 -17.66072 -101.22169 1.000 46.83535 3 PHE B C 1
ATOM 1946 O O . PHE B 2 3 ? 36.16142 -17.08973 -100.66011 1.000 53.69277 3 PHE B O 1
ATOM 1954 N N . SER B 2 4 ? 36.98767 -18.29770 -102.38419 1.000 51.54802 4 SER B N 1
ATOM 1955 C CA . SER B 2 4 ? 35.70457 -18.40508 -103.06105 1.000 48.55476 4 SER B CA 1
ATOM 1956 C C . SER B 2 4 ? 34.82837 -19.44376 -102.37326 1.000 56.46988 4 SER B C 1
ATOM 1957 O O . SER B 2 4 ? 35.29116 -20.52991 -102.01365 1.000 49.91263 4 SER B O 1
ATOM 1960 N N . GLU B 2 5 ? 33.55047 -19.10240 -102.18811 1.000 47.32793 5 GLU B N 1
ATOM 1961 C CA . GLU B 2 5 ? 32.62509 -20.04076 -101.56152 1.000 52.80702 5 GLU B CA 1
ATOM 1962 C C . GLU B 2 5 ? 32.37166 -21.24703 -102.45569 1.000 57.24228 5 GLU B C 1
ATOM 1963 O O . GLU B 2 5 ? 32.34871 -22.38678 -101.97552 1.000 54.07332 5 GLU B O 1
ATOM 1969 N N . LEU B 2 6 ? 32.17941 -21.01758 -103.75810 1.000 52.82137 6 LEU B N 1
ATOM 1970 C CA . LEU B 2 6 ? 31.94927 -22.12935 -104.67549 1.000 49.54266 6 LEU B CA 1
ATOM 1971 C C . LEU B 2 6 ? 33.16139 -23.05015 -104.74212 1.000 56.29643 6 LEU B C 1
ATOM 1972 O O . LEU B 2 6 ? 33.01460 -24.27631 -104.82126 1.000 58.84422 6 LEU B O 1
ATOM 1977 N N . TRP B 2 7 ? 34.36867 -22.47914 -104.70927 1.000 46.59051 7 TRP B N 1
ATOM 1978 C CA . TRP B 2 7 ? 35.57077 -23.30533 -104.69202 1.000 43.46493 7 TRP B CA 1
ATOM 1979 C C . TRP B 2 7 ? 35.61799 -24.17317 -103.44024 1.000 55.11938 7 TRP B C 1
ATOM 1980 O O . TRP B 2 7 ? 35.93141 -25.36722 -103.51512 1.000 50.03662 7 TRP B O 1
ATOM 1991 N N . LEU B 2 8 ? 35.30079 -23.59143 -102.28004 1.000 53.44472 8 LEU B N 1
ATOM 1992 C CA . LEU B 2 8 ? 35.24275 -24.37594 -101.05092 1.000 52.32297 8 LEU B CA 1
ATOM 1993 C C . LEU B 2 8 ? 34.21470 -25.49506 -101.16061 1.000 52.20345 8 LEU B C 1
ATOM 1994 O O . LEU B 2 8 ? 34.43225 -26.60104 -100.65060 1.000 53.95795 8 LEU B O 1
ATOM 1999 N N . ARG B 2 9 ? 33.08907 -25.22789 -101.82857 1.000 49.00048 9 ARG B N 1
ATOM 2000 C CA . ARG B 2 9 ? 32.03330 -26.22291 -101.96848 1.000 46.16990 9 ARG B CA 1
ATOM 2001 C C . ARG B 2 9 ? 32.39614 -27.34279 -102.93363 1.000 51.84794 9 ARG B C 1
ATOM 2002 O O . ARG B 2 9 ? 31.66714 -28.33826 -102.99533 1.000 55.82329 9 ARG B O 1
ATOM 2010 N N . GLU B 2 10 ? 33.48790 -27.20461 -103.69149 1.000 59.86759 10 GLU B N 1
ATOM 2011 C CA . GLU B 2 10 ? 33.98205 -28.31911 -104.49115 1.000 46.10197 10 GLU B CA 1
ATOM 2012 C C . GLU B 2 10 ? 34.59887 -29.40670 -103.62466 1.000 54.49647 10 GLU B C 1
ATOM 2013 O O . GLU B 2 10 ? 34.76128 -30.53916 -104.09127 1.000 56.70720 10 GLU B O 1
ATOM 2019 N N . TRP B 2 11 ? 34.95294 -29.08327 -102.38162 1.000 59.31863 11 TRP B N 1
ATOM 2020 C CA . TRP B 2 11 ? 35.47895 -30.04464 -101.42097 1.000 58.36124 11 TRP B CA 1
ATOM 2021 C C . TRP B 2 11 ? 34.42065 -30.53441 -100.44493 1.000 55.85630 11 TRP B C 1
ATOM 2022 O O . TRP B 2 11 ? 34.36661 -31.72933 -100.14150 1.000 63.69517 11 TRP B O 1
ATOM 2033 N N . VAL B 2 12 ? 33.58413 -29.63265 -99.93919 1.000 52.27531 12 VAL B N 1
ATOM 2034 C CA . VAL B 2 12 ? 32.46670 -30.00448 -99.08106 1.000 59.54371 12 VAL B CA 1
ATOM 2035 C C . VAL B 2 12 ? 31.32510 -29.03209 -99.34342 1.000 55.12876 12 VAL B C 1
ATOM 2036 O O . VAL B 2 12 ? 31.49477 -27.81189 -99.24282 1.000 55.50998 12 VAL B O 1
ATOM 2040 N N . ASN B 2 13 ? 30.15526 -29.56509 -99.69873 1.000 55.44510 13 ASN B N 1
ATOM 2041 C CA . ASN B 2 13 ? 29.00294 -28.76400 -100.10367 1.000 55.06049 13 ASN B CA 1
ATOM 2042 C C . ASN B 2 13 ? 27.82833 -29.08588 -99.18679 1.000 60.69399 13 ASN B C 1
ATOM 2043 O O . ASN B 2 13 ? 26.91382 -29.83124 -99.57149 1.000 66.38959 13 ASN B O 1
ATOM 2048 N N . PRO B 2 14 ? 27.81556 -28.54393 -97.97022 1.000 62.16298 14 PRO B N 1
ATOM 2049 C CA . PRO B 2 14 ? 26.67545 -28.77702 -97.07936 1.000 51.51911 14 PRO B CA 1
ATOM 2050 C C . PRO B 2 14 ? 25.41907 -28.11193 -97.61629 1.000 59.62629 14 PRO B C 1
ATOM 2051 O O . PRO B 2 14 ? 25.47283 -27.09483 -98.31282 1.000 58.20685 14 PRO B O 1
ATOM 2055 N N . ALA B 2 15 ? 24.27259 -28.70659 -97.28439 1.000 52.43601 15 ALA B N 1
ATOM 2056 C CA . ALA B 2 15 ? 22.98458 -28.25754 -97.81133 1.000 57.41779 15 ALA B CA 1
ATOM 2057 C C . ALA B 2 15 ? 22.47515 -27.03453 -97.04328 1.000 63.35453 15 ALA B C 1
ATOM 2058 O O . ALA B 2 15 ? 21.40696 -27.03883 -96.43225 1.000 71.68982 15 ALA B O 1
ATOM 2060 N N . ILE B 2 16 ? 23.27285 -25.96480 -97.09094 1.000 60.67315 16 ILE B N 1
ATOM 2061 C CA . ILE B 2 16 ? 22.94222 -24.70047 -96.44560 1.000 61.51027 16 ILE B CA 1
ATOM 2062 C C . ILE B 2 16 ? 23.34751 -23.55927 -97.36889 1.000 62.11402 16 ILE B C 1
ATOM 2063 O O . ILE B 2 16 ? 24.21229 -23.70627 -98.23541 1.000 57.78820 16 ILE B O 1
ATOM 2068 N N . ASP B 2 17 ? 22.71135 -22.40639 -97.16904 1.000 55.27924 17 ASP B N 1
ATOM 2069 C CA . ASP B 2 17 ? 22.96890 -21.25158 -98.01463 1.000 56.12432 17 ASP B CA 1
ATOM 2070 C C . ASP B 2 17 ? 24.27319 -20.57071 -97.60004 1.000 59.70619 17 ASP B C 1
ATOM 2071 O O . ASP B 2 17 ? 25.00083 -21.03957 -96.71955 1.000 56.58748 17 ASP B O 1
ATOM 2076 N N . SER B 2 18 ? 24.57012 -19.43923 -98.24494 1.000 51.33569 18 SER B N 1
ATOM 2077 C CA . SER B 2 18 ? 25.84551 -18.76782 -98.01278 1.000 50.77535 18 SER B CA 1
ATOM 2078 C C . SER B 2 18 ? 25.92288 -18.18005 -96.61005 1.000 54.86569 18 SER B C 1
ATOM 2079 O O . SER B 2 18 ? 26.97974 -18.22821 -95.97036 1.000 51.86436 18 SER B O 1
ATOM 2082 N N . ASP B 2 19 ? 24.81881 -17.61565 -96.11669 1.000 56.23416 19 ASP B N 1
ATOM 2083 C CA . ASP B 2 19 ? 24.82889 -17.02713 -94.78165 1.000 56.84784 19 ASP B CA 1
ATOM 2084 C C . ASP B 2 19 ? 25.06965 -18.08559 -93.71111 1.000 54.18403 19 ASP B C 1
ATOM 2085 O O . ASP B 2 19 ? 25.79987 -17.84134 -92.74319 1.000 49.86383 19 ASP B O 1
ATOM 2090 N N . ALA B 2 20 ? 24.47479 -19.27055 -93.86970 1.000 46.82526 20 ALA B N 1
ATOM 2091 C CA . ALA B 2 20 ? 24.65996 -20.31951 -92.87192 1.000 54.62574 20 ALA B CA 1
ATOM 2092 C C . ALA B 2 20 ? 26.06915 -20.89401 -92.92802 1.000 52.03935 20 ALA B C 1
ATOM 2093 O O . ALA B 2 20 ? 26.64976 -21.22891 -91.88876 1.000 56.71620 20 ALA B O 1
ATOM 2095 N N . LEU B 2 21 ? 26.63517 -21.01745 -94.13115 1.000 48.81687 21 LEU B N 1
ATOM 2096 C CA . LEU B 2 21 ? 28.00068 -21.51683 -94.25500 1.000 52.72769 21 LEU B CA 1
ATOM 2097 C C . LEU B 2 21 ? 29.00073 -20.55105 -93.63129 1.000 52.57337 21 LEU B C 1
ATOM 2098 O O . LEU B 2 21 ? 29.91966 -20.97553 -92.92001 1.000 54.02527 21 LEU B O 1
ATOM 2103 N N . ALA B 2 22 ? 28.83988 -19.24983 -93.88914 1.000 46.05247 22 ALA B N 1
ATOM 2104 C CA . ALA B 2 22 ? 29.71399 -18.25775 -93.27061 1.000 47.67873 22 ALA B CA 1
ATOM 2105 C C . ALA B 2 22 ? 29.59743 -18.29282 -91.75258 1.000 46.35042 22 ALA B C 1
ATOM 2106 O O . ALA B 2 22 ? 30.60810 -18.22808 -91.04318 1.000 48.45060 22 ALA B O 1
ATOM 2108 N N . ASN B 2 23 ? 28.37107 -18.39432 -91.23460 1.000 44.86643 23 ASN B N 1
ATOM 2109 C CA . ASN B 2 23 ? 28.19467 -18.51523 -89.79236 1.000 48.26992 23 ASN B CA 1
ATOM 2110 C C . ASN B 2 23 ? 28.80438 -19.81118 -89.27820 1.000 50.46688 23 ASN B C 1
ATOM 2111 O O . ASN B 2 23 ? 29.37724 -19.84736 -88.18327 1.000 49.85620 23 ASN B O 1
ATOM 2116 N N . GLN B 2 24 ? 28.69511 -20.88536 -90.06086 1.000 45.47779 24 GLN B N 1
ATOM 2117 C CA . GLN B 2 24 ? 29.33794 -22.14008 -89.69062 1.000 49.04926 24 GLN B CA 1
ATOM 2118 C C . GLN B 2 24 ? 30.84915 -21.97214 -89.59911 1.000 44.75601 24 GLN B C 1
ATOM 2119 O O . GLN B 2 24 ? 31.47669 -22.42779 -88.63525 1.000 43.83250 24 GLN B O 1
ATOM 2125 N N . ILE B 2 25 ? 31.44842 -21.30645 -90.59000 1.000 46.61039 25 ILE B N 1
ATOM 2126 C CA . ILE B 2 25 ? 32.88583 -21.04903 -90.55898 1.000 40.44347 25 ILE B CA 1
ATOM 2127 C C . ILE B 2 25 ? 33.25386 -20.22929 -89.32829 1.000 41.87290 25 ILE B C 1
ATOM 2128 O O . ILE B 2 25 ? 34.27621 -20.48145 -88.67864 1.000 40.03143 25 ILE B O 1
ATOM 2133 N N . THR B 2 26 ? 32.41985 -19.24554 -88.97981 1.000 44.06128 26 THR B N 1
ATOM 2134 C CA . THR B 2 26 ? 32.66236 -18.45906 -87.77423 1.000 41.74557 26 THR B CA 1
ATOM 2135 C C . THR B 2 26 ? 32.59821 -19.33335 -86.52744 1.000 45.74598 26 THR B C 1
ATOM 2136 O O . THR B 2 26 ? 33.42460 -19.19490 -85.61736 1.000 42.78669 26 THR B O 1
ATOM 2140 N N . MET B 2 27 ? 31.63423 -20.25462 -86.47697 1.000 45.09346 27 MET B N 1
ATOM 2141 C CA . MET B 2 27 ? 31.48168 -21.13728 -85.32728 1.000 49.49786 27 MET B CA 1
ATOM 2142 C C . MET B 2 27 ? 32.57855 -22.19109 -85.23281 1.000 45.44921 27 MET B C 1
ATOM 2143 O O . MET B 2 27 ? 32.64259 -22.89880 -84.22390 1.000 43.97974 27 MET B O 1
ATOM 2148 N N . ALA B 2 28 ? 33.43255 -22.31993 -86.24711 1.000 49.08667 28 ALA B N 1
ATOM 2149 C CA . ALA B 2 28 ? 34.57987 -23.21380 -86.15703 1.000 43.14132 28 ALA B CA 1
ATOM 2150 C C . ALA B 2 28 ? 35.77825 -22.56557 -85.48025 1.000 46.21763 28 ALA B C 1
ATOM 2151 O O . ALA B 2 28 ? 36.75645 -23.26224 -85.18608 1.000 40.65591 28 ALA B O 1
ATOM 2153 N N . GLY B 2 29 ? 35.72206 -21.26315 -85.22236 1.000 41.84386 29 GLY B N 1
ATOM 2154 C CA . GLY B 2 29 ? 36.86870 -20.51680 -84.75475 1.000 41.39809 29 GLY B CA 1
ATOM 2155 C C . GLY B 2 29 ? 37.52296 -19.64103 -85.79788 1.000 39.25994 29 GLY B C 1
ATOM 2156 O O . GLY B 2 29 ? 38.57757 -19.06056 -85.51986 1.000 39.60101 29 GLY B O 1
ATOM 2157 N N . LEU B 2 30 ? 36.93118 -19.52620 -86.98396 1.000 41.38014 30 LEU B N 1
ATOM 2158 C CA . LEU B 2 30 ? 37.46264 -18.73103 -88.08795 1.000 39.30527 30 LEU B CA 1
ATOM 2159 C C . LEU B 2 30 ? 36.48185 -17.59041 -88.34050 1.000 43.33152 30 LEU B C 1
ATOM 2160 O O . LEU B 2 30 ? 35.62233 -17.66470 -89.21832 1.000 44.11894 30 LEU B O 1
ATOM 2165 N N . GLU B 2 31 ? 36.61761 -16.52530 -87.55164 1.000 39.62387 31 GLU B N 1
ATOM 2166 C CA . GLU B 2 31 ? 35.65330 -15.43193 -87.58315 1.000 47.38443 31 GLU B CA 1
ATOM 2167 C C . GLU B 2 31 ? 35.60601 -14.79053 -88.96424 1.000 45.69983 31 GLU B C 1
ATOM 2168 O O . GLU B 2 31 ? 36.63107 -14.34885 -89.49197 1.000 44.73322 31 GLU B O 1
ATOM 2174 N N . VAL B 2 32 ? 34.41194 -14.74001 -89.54475 1.000 44.18099 32 VAL B N 1
ATOM 2175 C CA . VAL B 2 32 ? 34.23028 -14.18466 -90.88025 1.000 50.65674 32 VAL B CA 1
ATOM 2176 C C . VAL B 2 32 ? 34.22441 -12.66484 -90.78311 1.000 52.85732 32 VAL B C 1
ATOM 2177 O O . VAL B 2 32 ? 33.35343 -12.07741 -90.13350 1.000 51.45777 32 VAL B O 1
ATOM 2181 N N . ASP B 2 33 ? 35.20597 -12.02557 -91.42347 1.000 53.72096 33 ASP B N 1
ATOM 2182 C CA . ASP B 2 33 ? 35.26574 -10.56889 -91.43070 1.000 51.46349 33 ASP B CA 1
ATOM 2183 C C . ASP B 2 33 ? 34.29270 -9.96369 -92.43114 1.000 44.93599 33 ASP B C 1
ATOM 2184 O O . ASP B 2 33 ? 33.77937 -8.86375 -92.20144 1.000 48.39133 33 ASP B O 1
ATOM 2189 N N . GLY B 2 34 ? 34.02941 -10.65552 -93.53557 1.000 52.18518 34 GLY B N 1
ATOM 2190 C CA . GLY B 2 34 ? 33.12858 -10.13800 -94.54351 1.000 48.58498 34 GLY B CA 1
ATOM 2191 C C . GLY B 2 34 ? 32.80455 -11.13664 -95.63298 1.000 48.82890 34 GLY B C 1
ATOM 2192 O O . GLY B 2 34 ? 33.59992 -12.03356 -95.92748 1.000 52.39581 34 GLY B O 1
ATOM 2193 N N . VAL B 2 35 ? 31.62513 -10.99440 -96.22868 1.000 50.28411 35 VAL B N 1
ATOM 2194 C CA . VAL B 2 35 ? 31.19768 -11.79757 -97.36696 1.000 44.88632 35 VAL B CA 1
ATOM 2195 C C . VAL B 2 35 ? 30.82711 -10.83156 -98.48255 1.000 58.27022 35 VAL B C 1
ATOM 2196 O O . VAL B 2 35 ? 29.88886 -10.03774 -98.33522 1.000 52.11355 35 VAL B O 1
ATOM 2200 N N . GLU B 2 36 ? 31.56575 -10.88951 -99.59104 1.000 61.54113 36 GLU B N 1
ATOM 2201 C CA . GLU B 2 36 ? 31.37132 -9.94192 -100.67340 1.000 62.75512 36 GLU B CA 1
ATOM 2202 C C . GLU B 2 36 ? 31.07510 -10.66310 -101.98249 1.000 60.90236 36 GLU B C 1
ATOM 2203 O O . GLU B 2 36 ? 31.62924 -11.73768 -102.23675 1.000 53.38482 36 GLU B O 1
ATOM 2209 N N . PRO B 2 37 ? 30.21498 -10.10112 -102.82985 1.000 65.88075 37 PRO B N 1
ATOM 2210 C CA . PRO B 2 37 ? 29.93197 -10.73970 -104.11874 1.000 57.05689 37 PRO B CA 1
ATOM 2211 C C . PRO B 2 37 ? 31.15285 -10.73495 -105.02378 1.000 55.77566 37 PRO B C 1
ATOM 2212 O O . PRO B 2 37 ? 32.01167 -9.85295 -104.95257 1.000 53.43847 37 PRO B O 1
ATOM 2216 N N . VAL B 2 38 ? 31.21983 -11.75069 -105.88492 1.000 58.09764 38 VAL B N 1
ATOM 2217 C CA . VAL B 2 38 ? 32.36196 -11.90276 -106.77867 1.000 55.60883 38 VAL B CA 1
ATOM 2218 C C . VAL B 2 38 ? 32.29395 -10.90512 -107.92911 1.000 55.92494 38 VAL B C 1
ATOM 2219 O O . VAL B 2 38 ? 33.32972 -10.42518 -108.40744 1.000 63.03298 38 VAL B O 1
ATOM 2223 N N . ALA B 2 39 ? 31.09010 -10.55786 -108.37738 1.000 64.02890 39 ALA B N 1
ATOM 2224 C CA . ALA B 2 39 ? 30.90898 -9.61564 -109.47074 1.000 57.25513 39 ALA B CA 1
ATOM 2225 C C . ALA B 2 39 ? 29.76927 -8.66800 -109.12785 1.000 51.23493 39 ALA B C 1
ATOM 2226 O O . ALA B 2 39 ? 29.08389 -8.82440 -108.11411 1.000 54.72651 39 ALA B O 1
ATOM 2228 N N . GLY B 2 40 ? 29.57376 -7.67124 -109.98437 1.000 49.88762 40 GLY B N 1
ATOM 2229 C CA . GLY B 2 40 ? 28.45386 -6.76938 -109.82632 1.000 52.15795 40 GLY B CA 1
ATOM 2230 C C . GLY B 2 40 ? 27.13824 -7.43976 -110.17245 1.000 58.45472 40 GLY B C 1
ATOM 2231 O O . GLY B 2 40 ? 27.08152 -8.56673 -110.66483 1.000 53.11639 40 GLY B O 1
ATOM 2232 N N . SER B 2 41 ? 26.05149 -6.72187 -109.90434 1.000 63.08643 41 SER B N 1
ATOM 2233 C CA . SER B 2 41 ? 24.71206 -7.22495 -110.17531 1.000 67.12060 41 SER B CA 1
ATOM 2234 C C . SER B 2 41 ? 24.25587 -6.75542 -111.55124 1.000 64.82268 41 SER B C 1
ATOM 2235 O O . SER B 2 41 ? 24.27431 -5.55461 -111.84169 1.000 66.31287 41 SER B O 1
ATOM 2238 N N . PHE B 2 42 ? 23.85299 -7.70348 -112.39343 1.000 63.73656 42 PHE B N 1
ATOM 2239 C CA . PHE B 2 42 ? 23.39662 -7.39717 -113.74396 1.000 67.54491 42 PHE B CA 1
ATOM 2240 C C . PHE B 2 42 ? 22.66556 -8.61219 -114.29911 1.000 70.77947 42 PHE B C 1
ATOM 2241 O O . PHE B 2 42 ? 22.63154 -9.67965 -113.68123 1.000 73.83302 42 PHE B O 1
ATOM 2249 N N . HIS B 2 43 ? 22.08526 -8.43319 -115.48359 1.000 72.12160 43 HIS B N 1
ATOM 2250 C CA . HIS B 2 43 ? 21.42045 -9.51436 -116.19518 1.000 70.91614 43 HIS B CA 1
ATOM 2251 C C . HIS B 2 43 ? 21.45156 -9.20375 -117.68452 1.000 68.55830 43 HIS B C 1
ATOM 2252 O O . HIS B 2 43 ? 21.81298 -8.10183 -118.10317 1.000 66.36935 43 HIS B O 1
ATOM 2259 N N . GLY B 2 44 ? 21.06842 -10.19420 -118.48566 1.000 74.09090 44 GLY B N 1
ATOM 2260 C CA . GLY B 2 44 ? 20.99049 -10.00360 -119.91936 1.000 69.37077 44 GLY B CA 1
ATOM 2261 C C . GLY B 2 44 ? 22.31035 -10.04822 -120.65006 1.000 67.31479 44 GLY B C 1
ATOM 2262 O O . GLY B 2 44 ? 22.38093 -9.60615 -121.80127 1.000 67.10952 44 GLY B O 1
ATOM 2263 N N . VAL B 2 45 ? 23.36171 -10.56474 -120.01993 1.000 59.95214 45 VAL B N 1
ATOM 2264 C CA . VAL B 2 45 ? 24.67325 -10.70788 -120.64247 1.000 57.62429 45 VAL B CA 1
ATOM 2265 C C . VAL B 2 45 ? 24.91858 -12.19332 -120.86770 1.000 59.58987 45 VAL B C 1
ATOM 2266 O O . VAL B 2 45 ? 24.85782 -12.98944 -119.92269 1.000 66.80627 45 VAL B O 1
ATOM 2270 N N . VAL B 2 46 ? 25.18926 -12.56990 -122.11732 1.000 58.29890 46 VAL B N 1
ATOM 2271 C CA . VAL B 2 46 ? 25.38898 -13.96246 -122.49218 1.000 63.21372 46 VAL B CA 1
ATOM 2272 C C . VAL B 2 46 ? 26.71012 -14.09251 -123.23966 1.000 61.42459 46 VAL B C 1
ATOM 2273 O O . VAL B 2 46 ? 27.37943 -13.10651 -123.54952 1.000 62.11036 46 VAL B O 1
ATOM 2277 N N . VAL B 2 47 ? 27.07691 -15.33767 -123.52483 1.000 58.88247 47 VAL B N 1
ATOM 2278 C CA . VAL B 2 47 ? 28.28362 -15.63090 -124.28754 1.000 63.27634 47 VAL B CA 1
ATOM 2279 C C . VAL B 2 47 ? 28.00775 -15.40401 -125.76618 1.000 62.88367 47 VAL B C 1
ATOM 2280 O O . VAL B 2 47 ? 26.93934 -15.75805 -126.27857 1.000 59.99485 47 VAL B O 1
ATOM 2284 N N . GLY B 2 48 ? 28.97587 -14.80205 -126.45983 1.000 61.58185 48 GLY B N 1
ATOM 2285 C CA . GLY B 2 48 ? 28.86174 -14.58738 -127.88449 1.000 58.12824 48 GLY B CA 1
ATOM 2286 C C . GLY B 2 48 ? 30.17953 -14.86788 -128.57697 1.000 61.80222 48 GLY B C 1
ATOM 2287 O O . GLY B 2 48 ? 31.21522 -15.05873 -127.93608 1.000 59.34937 48 GLY B O 1
ATOM 2288 N N . GLU B 2 49 ? 30.11901 -14.89621 -129.90478 1.000 64.03754 49 GLU B N 1
ATOM 2289 C CA . GLU B 2 49 ? 31.29726 -15.08277 -130.73702 1.000 67.80557 49 GLU B CA 1
ATOM 2290 C C . GLU B 2 49 ? 31.37061 -13.95884 -131.75843 1.000 71.21886 49 GLU B C 1
ATOM 2291 O O . GLU B 2 49 ? 30.36031 -13.59537 -132.36855 1.000 68.42482 49 GLU B O 1
ATOM 2297 N N . VAL B 2 50 ? 32.56846 -13.40431 -131.93325 1.000 63.20745 50 VAL B N 1
ATOM 2298 C CA . VAL B 2 50 ? 32.80640 -12.37763 -132.94479 1.000 71.65524 50 VAL B CA 1
ATOM 2299 C C . VAL B 2 50 ? 32.95056 -13.09519 -134.28433 1.000 65.59860 50 VAL B C 1
ATOM 2300 O O . VAL B 2 50 ? 34.02259 -13.60310 -134.61850 1.000 57.34464 50 VAL B O 1
ATOM 2304 N N . VAL B 2 51 ? 31.86146 -13.14677 -135.05339 1.000 59.19061 51 VAL B N 1
ATOM 2305 C CA . VAL B 2 51 ? 31.89145 -13.82936 -136.34411 1.000 66.16911 51 VAL B CA 1
ATOM 2306 C C . VAL B 2 51 ? 32.65136 -12.99730 -137.37044 1.000 70.14971 51 VAL B C 1
ATOM 2307 O O . VAL B 2 51 ? 33.55921 -13.49431 -138.04749 1.000 65.40559 51 VAL B O 1
ATOM 2311 N N . GLU B 2 52 ? 32.29147 -11.72250 -137.50395 1.000 65.79489 52 GLU B N 1
ATOM 2312 C CA . GLU B 2 52 ? 32.94401 -10.81131 -138.43319 1.000 64.55888 52 GLU B CA 1
ATOM 2313 C C . GLU B 2 52 ? 33.44222 -9.58434 -137.68217 1.000 67.34623 52 GLU B C 1
ATOM 2314 O O . GLU B 2 52 ? 32.79095 -9.11122 -136.74621 1.000 57.53311 52 GLU B O 1
ATOM 2320 N N . CYS B 2 53 ? 34.60176 -9.07614 -138.09386 1.000 59.07373 53 CYS B N 1
ATOM 2321 C CA . CYS B 2 53 ? 35.19476 -7.88910 -137.49245 1.000 65.08643 53 CYS B CA 1
ATOM 2322 C C . CYS B 2 53 ? 35.82550 -7.04945 -138.59230 1.000 68.66500 53 CYS B C 1
ATOM 2323 O O . CYS B 2 53 ? 36.59927 -7.56755 -139.40300 1.000 59.79525 53 CYS B O 1
ATOM 2326 N N . ALA B 2 54 ? 35.49452 -5.75940 -138.61941 1.000 66.18312 54 ALA B N 1
ATOM 2327 C CA . ALA B 2 54 ? 35.97733 -4.87347 -139.66857 1.000 66.60663 54 ALA B CA 1
ATOM 2328 C C . ALA B 2 54 ? 36.17032 -3.47210 -139.10783 1.000 63.35855 54 ALA B C 1
ATOM 2329 O O . ALA B 2 54 ? 35.62514 -3.11686 -138.05947 1.000 58.08762 54 ALA B O 1
ATOM 2331 N N . GLN B 2 55 ? 36.95654 -2.67839 -139.83114 1.000 58.42786 55 GLN B N 1
ATOM 2332 C CA . GLN B 2 55 ? 37.20003 -1.29549 -139.44552 1.000 53.06736 55 GLN B CA 1
ATOM 2333 C C . GLN B 2 55 ? 35.90890 -0.48592 -139.49587 1.000 55.08792 55 GLN B C 1
ATOM 2334 O O . GLN B 2 55 ? 35.10667 -0.62171 -140.42324 1.000 47.52427 55 GLN B O 1
ATOM 2340 N N . HIS B 2 56 ? 35.70400 0.34866 -138.48168 1.000 58.70221 56 HIS B N 1
ATOM 2341 C CA . HIS B 2 56 ? 34.58012 1.27889 -138.49918 1.000 61.29864 56 HIS B CA 1
ATOM 2342 C C . HIS B 2 56 ? 34.79176 2.29112 -139.61946 1.000 48.68224 56 HIS B C 1
ATOM 2343 O O . HIS B 2 56 ? 35.84712 2.93338 -139.67480 1.000 50.98010 56 HIS B O 1
ATOM 2350 N N . PRO B 2 57 ? 33.82624 2.46276 -140.52600 1.000 53.22113 57 PRO B N 1
ATOM 2351 C CA . PRO B 2 57 ? 34.07671 3.30004 -141.71086 1.000 50.48301 57 PRO B CA 1
ATOM 2352 C C . PRO B 2 57 ? 34.22376 4.78071 -141.40471 1.000 53.63679 57 PRO B C 1
ATOM 2353 O O . PRO B 2 57 ? 34.82532 5.50061 -142.21073 1.000 65.91469 57 PRO B O 1
ATOM 2357 N N . ASN B 2 58 ? 33.70818 5.26049 -140.27489 1.000 55.37274 58 ASN B N 1
ATOM 2358 C CA . ASN B 2 58 ? 33.73933 6.68040 -139.95815 1.000 59.04361 58 ASN B CA 1
ATOM 2359 C C . ASN B 2 58 ? 34.39656 6.98885 -138.62047 1.000 66.19605 58 ASN B C 1
ATOM 2360 O O . ASN B 2 58 ? 34.42194 8.15702 -138.21360 1.000 58.93000 58 ASN B O 1
ATOM 2365 N N . ALA B 2 59 ? 34.92589 5.98515 -137.92688 1.000 57.28970 59 ALA B N 1
ATOM 2366 C CA . ALA B 2 59 ? 35.63159 6.17948 -136.66873 1.000 52.83389 59 ALA B CA 1
ATOM 2367 C C . ALA B 2 59 ? 36.94134 5.41203 -136.73273 1.000 59.70181 59 ALA B C 1
ATOM 2368 O O . ALA B 2 59 ? 36.94471 4.20483 -136.99472 1.000 63.41446 59 ALA B O 1
ATOM 2370 N N . ASP B 2 60 ? 38.04733 6.11429 -136.48489 1.000 48.91358 60 ASP B N 1
ATOM 2371 C CA . ASP B 2 60 ? 39.36456 5.56194 -136.78187 1.000 55.94278 60 ASP B CA 1
ATOM 2372 C C . ASP B 2 60 ? 39.68650 4.36401 -135.89482 1.000 69.89555 60 ASP B C 1
ATOM 2373 O O . ASP B 2 60 ? 40.16067 3.33016 -136.38140 1.000 57.61051 60 ASP B O 1
ATOM 2378 N N . LYS B 2 61 ? 39.43684 4.47986 -134.59062 1.000 54.39173 61 LYS B N 1
ATOM 2379 C CA . LYS B 2 61 ? 39.81230 3.44329 -133.63955 1.000 60.29051 61 LYS B CA 1
ATOM 2380 C C . LYS B 2 61 ? 38.62842 2.59324 -133.18989 1.000 57.20907 61 LYS B C 1
ATOM 2381 O O . LYS B 2 61 ? 38.71792 1.91584 -132.16099 1.000 64.18203 61 LYS B O 1
ATOM 2387 N N . LEU B 2 62 ? 37.52881 2.60730 -133.93448 1.000 51.10526 62 LEU B N 1
ATOM 2388 C CA . LEU B 2 62 ? 36.38676 1.75175 -133.64971 1.000 54.53262 62 LEU B CA 1
ATOM 2389 C C . LEU B 2 62 ? 36.31187 0.62673 -134.67284 1.000 55.40559 62 LEU B C 1
ATOM 2390 O O . LEU B 2 62 ? 37.00644 0.62991 -135.69230 1.000 53.29490 62 LEU B O 1
ATOM 2395 N N . ARG B 2 63 ? 35.44447 -0.34248 -134.38658 1.000 49.91326 63 ARG B N 1
ATOM 2396 C CA . ARG B 2 63 ? 35.25300 -1.49951 -135.24722 1.000 60.96548 63 ARG B CA 1
ATOM 2397 C C . ARG B 2 63 ? 33.78714 -1.90644 -135.23435 1.000 56.25094 63 ARG B C 1
ATOM 2398 O O . ARG B 2 63 ? 33.09632 -1.76616 -134.22153 1.000 58.43127 63 ARG B O 1
ATOM 2406 N N . VAL B 2 64 ? 33.31890 -2.40953 -136.37414 1.000 49.44756 64 VAL B N 1
ATOM 2407 C CA . VAL B 2 64 ? 31.98168 -2.98013 -136.49866 1.000 62.34914 64 VAL B CA 1
ATOM 2408 C C . VAL B 2 64 ? 32.10855 -4.49638 -136.50162 1.000 55.34625 64 VAL B C 1
ATOM 2409 O O . VAL B 2 64 ? 33.02206 -5.05373 -137.12451 1.000 52.23872 64 VAL B O 1
ATOM 2413 N N . THR B 2 65 ? 31.20545 -5.17004 -135.78967 1.000 54.44499 65 THR B N 1
ATOM 2414 C CA . THR B 2 65 ? 31.29701 -6.61000 -135.59959 1.000 63.30636 65 THR B CA 1
ATOM 2415 C C . THR B 2 65 ? 29.94160 -7.27038 -135.80632 1.000 62.05235 65 THR B C 1
ATOM 2416 O O . THR B 2 65 ? 28.89183 -6.68643 -135.52099 1.000 65.50225 65 THR B O 1
ATOM 2420 N N . LYS B 2 66 ? 29.98351 -8.50063 -136.31112 1.000 56.20643 66 LYS B N 1
ATOM 2421 C CA . LYS B 2 66 ? 28.82873 -9.38774 -136.35026 1.000 63.40151 66 LYS B CA 1
ATOM 2422 C C . LYS B 2 66 ? 29.01053 -10.43543 -135.25947 1.000 63.30613 66 LYS B C 1
ATOM 2423 O O . LYS B 2 66 ? 29.95761 -11.22707 -135.30893 1.000 68.23287 66 LYS B O 1
ATOM 2429 N N . VAL B 2 67 ? 28.12045 -10.43103 -134.27188 1.000 57.18551 67 VAL B N 1
ATOM 2430 C CA . VAL B 2 67 ? 28.27216 -11.25164 -133.07625 1.000 65.53725 67 VAL B CA 1
ATOM 2431 C C . VAL B 2 67 ? 27.15886 -12.28711 -133.04058 1.000 59.76474 67 VAL B C 1
ATOM 2432 O O . VAL B 2 67 ? 25.98133 -11.95250 -133.21789 1.000 59.43067 67 VAL B O 1
ATOM 2436 N N . ASN B 2 68 ? 27.53466 -13.54093 -132.80519 1.000 62.61084 68 ASN B N 1
ATOM 2437 C CA . ASN B 2 68 ? 26.59387 -14.64854 -132.70732 1.000 73.98666 68 ASN B CA 1
ATOM 2438 C C . ASN B 2 68 ? 26.30295 -14.92655 -131.23788 1.000 61.52272 68 ASN B C 1
ATOM 2439 O O . ASN B 2 68 ? 27.21480 -15.25528 -130.47231 1.000 64.33962 68 ASN B O 1
ATOM 2444 N N . VAL B 2 69 ? 25.03785 -14.79464 -130.84940 1.000 62.12667 69 VAL B N 1
ATOM 2445 C CA . VAL B 2 69 ? 24.59978 -15.09541 -129.49403 1.000 72.52789 69 VAL B CA 1
ATOM 2446 C C . VAL B 2 69 ? 23.59133 -16.24373 -129.47754 1.000 79.07146 69 VAL B C 1
ATOM 2447 O O . VAL B 2 69 ? 22.82783 -16.38723 -128.52795 1.000 73.31750 69 VAL B O 1
ATOM 2451 N N . GLY B 2 70 ? 23.58203 -17.06390 -130.52575 1.000 76.80939 70 GLY B N 1
ATOM 2452 C CA . GLY B 2 70 ? 22.66425 -18.18552 -130.58963 1.000 82.93393 70 GLY B CA 1
ATOM 2453 C C . GLY B 2 70 ? 21.20772 -17.80119 -130.71518 1.000 83.37050 70 GLY B C 1
ATOM 2454 O O . GLY B 2 70 ? 20.33557 -18.55073 -130.26508 1.000 92.11640 70 GLY B O 1
ATOM 2455 N N . GLY B 2 71 ? 20.91766 -16.65188 -131.31647 1.000 85.63465 71 GLY B N 1
ATOM 2456 C CA . GLY B 2 71 ? 19.56404 -16.17542 -131.47860 1.000 82.95126 71 GLY B CA 1
ATOM 2457 C C . GLY B 2 71 ? 19.04216 -16.36692 -132.88757 1.000 91.25936 71 GLY B C 1
ATOM 2458 O O . GLY B 2 71 ? 19.50625 -17.22684 -133.64540 1.000 83.68595 71 GLY B O 1
ATOM 2459 N N . ASP B 2 72 ? 18.05415 -15.54285 -133.24336 1.000 95.27739 72 ASP B N 1
ATOM 2460 C CA . ASP B 2 72 ? 17.44839 -15.62842 -134.56864 1.000 93.97046 72 ASP B CA 1
ATOM 2461 C C . ASP B 2 72 ? 18.45351 -15.27144 -135.65749 1.000 92.34391 72 ASP B C 1
ATOM 2462 O O . ASP B 2 72 ? 18.56228 -15.97160 -136.67080 1.000 87.15902 72 ASP B O 1
ATOM 2467 N N . ARG B 2 73 ? 19.19604 -14.18339 -135.46618 1.000 92.59258 73 ARG B N 1
ATOM 2468 C CA . ARG B 2 73 ? 20.19123 -13.75048 -136.43528 1.000 89.28355 73 ARG B CA 1
ATOM 2469 C C . ARG B 2 73 ? 21.32657 -13.05375 -135.69819 1.000 82.28712 73 ARG B C 1
ATOM 2470 O O . ARG B 2 73 ? 21.20888 -12.69892 -134.52248 1.000 84.45653 73 ARG B O 1
ATOM 2478 N N . LEU B 2 74 ? 22.43448 -12.86221 -136.40951 1.000 78.18691 74 LEU B N 1
ATOM 2479 C CA . LEU B 2 74 ? 23.61718 -12.24928 -135.82164 1.000 72.59086 74 LEU B CA 1
ATOM 2480 C C . LEU B 2 74 ? 23.36577 -10.77864 -135.50346 1.000 76.69816 74 LEU B C 1
ATOM 2481 O O . LEU B 2 74 ? 22.56523 -10.10353 -136.15614 1.000 74.48961 74 LEU B O 1
ATOM 2486 N N . LEU B 2 75 ? 24.06579 -10.28419 -134.48668 1.000 72.85190 75 LEU B N 1
ATOM 2487 C CA . LEU B 2 75 ? 23.89794 -8.92020 -134.00622 1.000 66.04059 75 LEU B CA 1
ATOM 2488 C C . LEU B 2 75 ? 25.00275 -8.02139 -134.54487 1.000 61.74046 75 LEU B C 1
ATOM 2489 O O . LEU B 2 75 ? 26.16152 -8.43481 -134.64832 1.000 63.70530 75 LEU B O 1
ATOM 2494 N N . ASP B 2 76 ? 24.63491 -6.78956 -134.88702 1.000 61.64256 76 ASP B N 1
ATOM 2495 C CA . ASP B 2 76 ? 25.60285 -5.75721 -135.23483 1.000 69.17546 76 ASP B CA 1
ATOM 2496 C C . ASP B 2 76 ? 25.97994 -5.00144 -133.96737 1.000 60.39292 76 ASP B C 1
ATOM 2497 O O . ASP B 2 76 ? 25.11578 -4.40707 -133.31400 1.000 61.96099 76 ASP B O 1
ATOM 2502 N N . ILE B 2 77 ? 27.26187 -5.03505 -133.61415 1.000 61.91884 77 ILE B N 1
ATOM 2503 C CA . ILE B 2 77 ? 27.75546 -4.40019 -132.39720 1.000 63.54424 77 ILE B CA 1
ATOM 2504 C C . ILE B 2 77 ? 29.03144 -3.63995 -132.72797 1.000 60.81404 77 ILE B C 1
ATOM 2505 O O . ILE B 2 77 ? 29.93710 -4.18448 -133.36823 1.000 54.16311 77 ILE B O 1
ATOM 2510 N N . VAL B 2 78 ? 29.09791 -2.38106 -132.30192 1.000 64.42749 78 VAL B N 1
ATOM 2511 C CA . VAL B 2 78 ? 30.30085 -1.56806 -132.43318 1.000 51.26823 78 VAL B CA 1
ATOM 2512 C C . VAL B 2 78 ? 31.14593 -1.75162 -131.18145 1.000 55.78769 78 VAL B C 1
ATOM 2513 O O . VAL B 2 78 ? 30.62087 -1.80020 -130.06268 1.000 56.11151 78 VAL B O 1
ATOM 2517 N N . CYS B 2 79 ? 32.45967 -1.86639 -131.36577 1.000 52.49196 79 CYS B N 1
ATOM 2518 C CA . CYS B 2 79 ? 33.38268 -2.04355 -130.25512 1.000 55.63757 79 CYS B CA 1
ATOM 2519 C C . CYS B 2 79 ? 34.66688 -1.27843 -130.53199 1.000 52.38507 79 CYS B C 1
ATOM 2520 O O . CYS B 2 79 ? 35.15098 -1.25281 -131.66659 1.000 50.86440 79 CYS B O 1
ATOM 2523 N N . GLY B 2 80 ? 35.21808 -0.66479 -129.48793 1.000 54.61921 80 GLY B N 1
ATOM 2524 C CA . GLY B 2 80 ? 36.43363 0.11112 -129.62833 1.000 53.63580 80 GLY B CA 1
ATOM 2525 C C . GLY B 2 80 ? 37.61317 -0.45522 -128.86712 1.000 49.87641 80 GLY B C 1
ATOM 2526 O O . GLY B 2 80 ? 38.68433 0.15782 -128.82693 1.000 54.83327 80 GLY B O 1
ATOM 2527 N N . ALA B 2 81 ? 37.43051 -1.61932 -128.26029 1.000 48.41676 81 ALA B N 1
ATOM 2528 C CA . ALA B 2 81 ? 38.51728 -2.25018 -127.52239 1.000 50.41793 81 ALA B CA 1
ATOM 2529 C C . ALA B 2 81 ? 39.62398 -2.66138 -128.48620 1.000 56.74897 81 ALA B C 1
ATOM 2530 O O . ALA B 2 81 ? 39.33631 -3.23601 -129.54302 1.000 60.33923 81 ALA B O 1
ATOM 2532 N N . PRO B 2 82 ? 40.89214 -2.38869 -128.16580 1.000 63.36558 82 PRO B N 1
ATOM 2533 C CA . PRO B 2 82 ? 41.97313 -2.72500 -129.10554 1.000 57.92458 82 PRO B CA 1
ATOM 2534 C C . PRO B 2 82 ? 42.16729 -4.21780 -129.31241 1.000 59.46197 82 PRO B C 1
ATOM 2535 O O . PRO B 2 82 ? 42.78136 -4.60690 -130.31312 1.000 66.15433 82 PRO B O 1
ATOM 2539 N N . ASN B 2 83 ? 41.66948 -5.06366 -128.41348 1.000 58.39670 83 ASN B N 1
ATOM 2540 C CA . ASN B 2 83 ? 41.82369 -6.50620 -128.54623 1.000 60.47464 83 ASN B CA 1
ATOM 2541 C C . ASN B 2 83 ? 40.67289 -7.16151 -129.30029 1.000 57.37248 83 ASN B C 1
ATOM 2542 O O . ASN B 2 83 ? 40.71426 -8.37517 -129.52990 1.000 55.38433 83 ASN B O 1
ATOM 2547 N N . CYS B 2 84 ? 39.65458 -6.39604 -129.68696 1.000 59.02723 84 CYS B N 1
ATOM 2548 C CA . CYS B 2 84 ? 38.53338 -6.95270 -130.43215 1.000 55.39971 84 CYS B CA 1
ATOM 2549 C C . CYS B 2 84 ? 39.00293 -7.45521 -131.79327 1.000 62.21459 84 CYS B C 1
ATOM 2550 O O . CYS B 2 84 ? 39.63287 -6.71775 -132.55776 1.000 60.28488 84 CYS B O 1
ATOM 2553 N N . ARG B 2 85 ? 38.70228 -8.71663 -132.09098 1.000 62.69638 85 ARG B N 1
ATOM 2554 C CA . ARG B 2 85 ? 39.13781 -9.33658 -133.33302 1.000 57.89247 85 ARG B CA 1
ATOM 2555 C C . ARG B 2 85 ? 38.18445 -10.47071 -133.68060 1.000 69.17235 85 ARG B C 1
ATOM 2556 O O . ARG B 2 85 ? 37.31468 -10.84547 -132.89018 1.000 63.13405 85 ARG B O 1
ATOM 2564 N N . GLN B 2 86 ? 38.35922 -11.01481 -134.88229 1.000 73.83584 86 GLN B N 1
ATOM 2565 C CA . GLN B 2 86 ? 37.48758 -12.07649 -135.36362 1.000 70.35872 86 GLN B CA 1
ATOM 2566 C C . GLN B 2 86 ? 37.73726 -13.37309 -134.59932 1.000 60.25405 86 GLN B C 1
ATOM 2567 O O . GLN B 2 86 ? 38.86170 -13.67598 -134.19120 1.000 59.70032 86 GLN B O 1
ATOM 2573 N N . GLY B 2 87 ? 36.66590 -14.14242 -134.40777 1.000 61.21737 87 GLY B N 1
ATOM 2574 C CA . GLY B 2 87 ? 36.74189 -15.42347 -133.73617 1.000 73.07130 87 GLY B CA 1
ATOM 2575 C C . GLY B 2 87 ? 36.76080 -15.35851 -132.22665 1.000 70.49536 87 GLY B C 1
ATOM 2576 O O . GLY B 2 87 ? 36.82468 -16.41056 -131.57794 1.000 72.19396 87 GLY B O 1
ATOM 2577 N N . LEU B 2 88 ? 36.70040 -14.16541 -131.64711 1.000 70.03237 88 LEU B N 1
ATOM 2578 C CA . LEU B 2 88 ? 36.77599 -14.01035 -130.20335 1.000 63.93780 88 LEU B CA 1
ATOM 2579 C C . LEU B 2 88 ? 35.45538 -14.41358 -129.55885 1.000 69.68005 88 LEU B C 1
ATOM 2580 O O . LEU B 2 88 ? 34.38523 -13.95830 -129.97560 1.000 67.55843 88 LEU B O 1
ATOM 2585 N N . ARG B 2 89 ? 35.53113 -15.27856 -128.55153 1.000 59.33805 89 ARG B N 1
ATOM 2586 C CA . ARG B 2 89 ? 34.37938 -15.60155 -127.72050 1.000 56.48410 89 ARG B CA 1
ATOM 2587 C C . ARG B 2 89 ? 34.32988 -14.59204 -126.58036 1.000 60.08709 89 ARG B C 1
ATOM 2588 O O . ARG B 2 89 ? 35.28839 -14.47274 -125.80932 1.000 53.26663 89 ARG B O 1
ATOM 2596 N N . VAL B 2 90 ? 33.22675 -13.85079 -126.48680 1.000 56.61549 90 VAL B N 1
ATOM 2597 C CA . VAL B 2 90 ? 33.15871 -12.66350 -125.64849 1.000 61.37192 90 VAL B CA 1
ATOM 2598 C C . VAL B 2 90 ? 31.87193 -12.68356 -124.83458 1.000 56.52889 90 VAL B C 1
ATOM 2599 O O . VAL B 2 90 ? 30.98401 -13.51088 -125.04367 1.000 58.15983 90 VAL B O 1
ATOM 2603 N N . ALA B 2 91 ? 31.78777 -11.74560 -123.89404 1.000 49.36119 91 ALA B N 1
ATOM 2604 C CA . ALA B 2 91 ? 30.58973 -11.52555 -123.09612 1.000 56.08936 91 ALA B CA 1
ATOM 2605 C C . ALA B 2 91 ? 29.78087 -10.40945 -123.74384 1.000 58.26271 91 ALA B C 1
ATOM 2606 O O . ALA B 2 91 ? 30.27883 -9.28944 -123.90136 1.000 59.59128 91 ALA B O 1
ATOM 2608 N N . VAL B 2 92 ? 28.53976 -10.71404 -124.11188 1.000 58.28390 92 VAL B N 1
ATOM 2609 C CA . VAL B 2 92 ? 27.70488 -9.82088 -124.90610 1.000 60.22837 92 VAL B CA 1
ATOM 2610 C C . VAL B 2 92 ? 26.53731 -9.35575 -124.04895 1.000 58.46271 92 VAL B C 1
ATOM 2611 O O . VAL B 2 92 ? 25.68261 -10.16177 -123.66074 1.000 65.83892 92 VAL B O 1
ATOM 2615 N N . ALA B 2 93 ? 26.49403 -8.05640 -123.76397 1.000 60.49596 93 ALA B N 1
ATOM 2616 C CA . ALA B 2 93 ? 25.35103 -7.44948 -123.08575 1.000 63.83305 93 ALA B CA 1
ATOM 2617 C C . ALA B 2 93 ? 24.29105 -7.14316 -124.13504 1.000 66.67099 93 ALA B C 1
ATOM 2618 O O . ALA B 2 93 ? 24.35411 -6.12040 -124.82016 1.000 65.40286 93 ALA B O 1
ATOM 2620 N N . THR B 2 94 ? 23.31096 -8.03353 -124.26298 1.000 72.57752 94 THR B N 1
ATOM 2621 C CA . THR B 2 94 ? 22.29701 -7.90159 -125.29633 1.000 70.15047 94 THR B CA 1
ATOM 2622 C C . THR B 2 94 ? 21.37208 -6.72065 -125.00194 1.000 73.25348 94 THR B C 1
ATOM 2623 O O . THR B 2 94 ? 21.45656 -6.06615 -123.95874 1.000 79.31985 94 THR B O 1
ATOM 2627 N N . ILE B 2 95 ? 20.47759 -6.45067 -125.95318 1.000 73.68257 95 ILE B N 1
ATOM 2628 C CA . ILE B 2 95 ? 19.50534 -5.37606 -125.79478 1.000 74.70109 95 ILE B CA 1
ATOM 2629 C C . ILE B 2 95 ? 18.56386 -5.71440 -124.64761 1.000 73.94322 95 ILE B C 1
ATOM 2630 O O . ILE B 2 95 ? 18.04356 -6.83398 -124.55835 1.000 70.56894 95 ILE B O 1
ATOM 2635 N N . GLY B 2 96 ? 18.34478 -4.74655 -123.75959 1.000 73.16325 96 GLY B N 1
ATOM 2636 C CA . GLY B 2 96 ? 17.54542 -4.94727 -122.57201 1.000 76.67796 96 GLY B CA 1
ATOM 2637 C C . GLY B 2 96 ? 18.34187 -5.26343 -121.32419 1.000 85.21216 96 GLY B C 1
ATOM 2638 O O . GLY B 2 96 ? 17.77288 -5.24559 -120.22471 1.000 81.95558 96 GLY B O 1
ATOM 2639 N N . ALA B 2 97 ? 19.63379 -5.55022 -121.46100 1.000 76.56760 97 ALA B N 1
ATOM 2640 C CA . ALA B 2 97 ? 20.46885 -5.84566 -120.30763 1.000 68.53612 97 ALA B CA 1
ATOM 2641 C C . ALA B 2 97 ? 20.65623 -4.60371 -119.44257 1.000 80.80091 97 ALA B C 1
ATOM 2642 O O . ALA B 2 97 ? 20.65375 -3.47005 -119.93060 1.000 73.28921 97 ALA B O 1
ATOM 2644 N N . VAL B 2 98 ? 20.82094 -4.82907 -118.14134 1.000 75.54639 98 VAL B N 1
ATOM 2645 C CA . VAL B 2 98 ? 21.00669 -3.76001 -117.16553 1.000 77.73821 98 VAL B CA 1
ATOM 2646 C C . VAL B 2 98 ? 22.33174 -4.00802 -116.45752 1.000 71.73860 98 VAL B C 1
ATOM 2647 O O . VAL B 2 98 ? 22.43280 -4.90598 -115.61287 1.000 70.24395 98 VAL B O 1
ATOM 2651 N N . LEU B 2 99 ? 23.34151 -3.21383 -116.79347 1.000 74.18424 99 LEU B N 1
ATOM 2652 C CA . LEU B 2 99 ? 24.66881 -3.34381 -116.20968 1.000 73.40710 99 LEU B CA 1
ATOM 2653 C C . LEU B 2 99 ? 24.72848 -2.61457 -114.87125 1.000 70.61252 99 LEU B C 1
ATOM 2654 O O . LEU B 2 99 ? 23.83002 -1.84038 -114.53478 1.000 68.97448 99 LEU B O 1
ATOM 2659 N N . PRO B 2 100 ? 25.76911 -2.86304 -114.06843 1.000 70.42555 100 PRO B N 1
ATOM 2660 C CA . PRO B 2 100 ? 25.88184 -2.18120 -112.77166 1.000 70.89725 100 PRO B CA 1
ATOM 2661 C C . PRO B 2 100 ? 25.76903 -0.66814 -112.90403 1.000 71.25964 100 PRO B C 1
ATOM 2662 O O . PRO B 2 100 ? 26.34583 -0.05574 -113.80525 1.000 65.56793 100 PRO B O 1
ATOM 2666 N N . GLY B 2 101 ? 25.01246 -0.06822 -111.98973 1.000 74.27627 101 GLY B N 1
ATOM 2667 C CA . GLY B 2 101 ? 24.71826 1.34704 -112.05673 1.000 73.03934 101 GLY B CA 1
ATOM 2668 C C . GLY B 2 101 ? 23.44213 1.69382 -112.78521 1.000 68.77343 101 GLY B C 1
ATOM 2669 O O . GLY B 2 101 ? 23.29674 2.83723 -113.23248 1.000 82.35469 101 GLY B O 1
ATOM 2670 N N . ASP B 2 102 ? 22.51245 0.74389 -112.91577 1.000 72.81898 102 ASP B N 1
ATOM 2671 C CA . ASP B 2 102 ? 21.26427 0.94162 -113.65706 1.000 79.34434 102 ASP B CA 1
ATOM 2672 C C . ASP B 2 102 ? 21.54574 1.41638 -115.08195 1.000 80.91541 102 ASP B C 1
ATOM 2673 O O . ASP B 2 102 ? 20.86022 2.28724 -115.62270 1.000 84.36725 102 ASP B O 1
ATOM 2678 N N . PHE B 2 103 ? 22.57522 0.83387 -115.69532 1.000 71.67258 103 PHE B N 1
ATOM 2679 C CA . PHE B 2 103 ? 22.99131 1.19299 -117.05028 1.000 71.02259 103 PHE B CA 1
ATOM 2680 C C . PHE B 2 103 ? 22.24685 0.28933 -118.02437 1.000 70.10255 103 PHE B C 1
ATOM 2681 O O . PHE B 2 103 ? 22.68449 -0.81727 -118.34070 1.000 70.29044 103 PHE B O 1
ATOM 2689 N N . LYS B 2 104 ? 21.10212 0.76860 -118.50422 1.000 73.39553 104 LYS B N 1
ATOM 2690 C CA . LYS B 2 104 ? 20.26829 -0.01415 -119.40453 1.000 77.67918 104 LYS B CA 1
ATOM 2691 C C . LYS B 2 104 ? 20.86455 -0.03310 -120.80596 1.000 79.01903 104 LYS B C 1
ATOM 2692 O O . LYS B 2 104 ? 21.29191 0.99940 -121.33043 1.000 75.93064 104 LYS B O 1
ATOM 2698 N N . ILE B 2 105 ? 20.89131 -1.21785 -121.40872 1.000 77.98952 105 ILE B N 1
ATOM 2699 C CA . ILE B 2 105 ? 21.41237 -1.39843 -122.75904 1.000 75.62328 105 ILE B CA 1
ATOM 2700 C C . ILE B 2 105 ? 20.26739 -1.21676 -123.74724 1.000 77.75875 105 ILE B C 1
ATOM 2701 O O . ILE B 2 105 ? 19.23660 -1.89195 -123.64882 1.000 79.76655 105 ILE B O 1
ATOM 2706 N N . LYS B 2 106 ? 20.44701 -0.30245 -124.69819 1.000 73.02276 106 LYS B N 1
ATOM 2707 C CA . LYS B 2 106 ? 19.45530 -0.02515 -125.72520 1.000 70.76720 106 LYS B CA 1
ATOM 2708 C C . LYS B 2 106 ? 20.12706 -0.03656 -127.08929 1.000 69.84360 106 LYS B C 1
ATOM 2709 O O . LYS B 2 106 ? 21.31394 0.27626 -127.21614 1.000 71.38484 106 LYS B O 1
ATOM 2715 N N . ALA B 2 107 ? 19.35650 -0.40084 -128.11049 1.000 75.53503 107 ALA B N 1
ATOM 2716 C CA . ALA B 2 107 ? 19.85242 -0.33055 -129.47763 1.000 72.24985 107 ALA B CA 1
ATOM 2717 C C . ALA B 2 107 ? 20.08163 1.12397 -129.86766 1.000 69.32502 107 ALA B C 1
ATOM 2718 O O . ALA B 2 107 ? 19.18939 1.96527 -129.72340 1.000 64.84776 107 ALA B O 1
ATOM 2720 N N . ALA B 2 108 ? 21.28402 1.42294 -130.35062 1.000 65.20427 108 ALA B N 1
ATOM 2721 C CA . ALA B 2 108 ? 21.63504 2.78385 -130.72327 1.000 66.88507 108 ALA B CA 1
ATOM 2722 C C . ALA B 2 108 ? 22.71949 2.74280 -131.78799 1.000 58.07667 108 ALA B C 1
ATOM 2723 O O . ALA B 2 108 ? 23.25613 1.68398 -132.12273 1.000 70.41278 108 ALA B O 1
ATOM 2725 N N . LYS B 2 109 ? 23.03380 3.91643 -132.32222 1.000 55.47182 109 LYS B N 1
ATOM 2726 C CA . LYS B 2 109 ? 24.08691 4.07618 -133.31237 1.000 62.09015 109 LYS B CA 1
ATOM 2727 C C . LYS B 2 109 ? 25.27436 4.76785 -132.66096 1.000 61.92164 109 LYS B C 1
ATOM 2728 O O . LYS B 2 109 ? 25.10583 5.76907 -131.95654 1.000 71.05534 109 LYS B O 1
ATOM 2730 N N . LEU B 2 110 ? 26.46758 4.22823 -132.88762 1.000 57.68732 110 LEU B N 1
ATOM 2731 C CA . LEU B 2 110 ? 27.70333 4.79825 -132.36423 1.000 60.11163 110 LEU B CA 1
ATOM 2732 C C . LEU B 2 110 ? 28.55635 5.23283 -133.54786 1.000 60.66931 110 LEU B C 1
ATOM 2733 O O . LEU B 2 110 ? 29.01298 4.39237 -134.33106 1.000 54.38916 110 LEU B O 1
ATOM 2738 N N . ARG B 2 111 ? 28.75555 6.54681 -133.67727 1.000 52.65361 111 ARG B N 1
ATOM 2739 C CA . ARG B 2 111 ? 29.49775 7.14692 -134.78733 1.000 48.34145 111 ARG B CA 1
ATOM 2740 C C . ARG B 2 111 ? 28.91864 6.75497 -136.14522 1.000 49.81300 111 ARG B C 1
ATOM 2741 O O . ARG B 2 111 ? 29.65671 6.56282 -137.11265 1.000 58.23684 111 ARG B O 1
ATOM 2749 N N . GLY B 2 112 ? 27.59487 6.63277 -136.23690 1.000 57.39671 112 GLY B N 1
ATOM 2750 C CA . GLY B 2 112 ? 26.92829 6.35114 -137.48476 1.000 58.02983 112 GLY B CA 1
ATOM 2751 C C . GLY B 2 112 ? 26.57560 4.89464 -137.70972 1.000 65.69125 112 GLY B C 1
ATOM 2752 O O . GLY B 2 112 ? 25.67427 4.60959 -138.50839 1.000 62.44104 112 GLY B O 1
ATOM 2753 N N . GLU B 2 113 ? 27.25251 3.96818 -137.02970 1.000 64.11344 113 GLU B N 1
ATOM 2754 C CA . GLU B 2 113 ? 26.98364 2.55719 -137.27886 1.000 60.97610 113 GLU B CA 1
ATOM 2755 C C . GLU B 2 113 ? 26.08070 1.97422 -136.19778 1.000 59.66098 113 GLU B C 1
ATOM 2756 O O . GLU B 2 113 ? 26.19507 2.34624 -135.02481 1.000 57.61507 113 GLU B O 1
ATOM 2762 N N . PRO B 2 114 ? 25.18025 1.06255 -136.56002 1.000 66.16872 114 PRO B N 1
ATOM 2763 C CA . PRO B 2 114 ? 24.25945 0.50474 -135.56486 1.000 67.01711 114 PRO B CA 1
ATOM 2764 C C . PRO B 2 114 ? 24.96752 -0.45160 -134.61949 1.000 65.26773 114 PRO B C 1
ATOM 2765 O O . PRO B 2 114 ? 25.91776 -1.14555 -134.99018 1.000 58.64317 114 PRO B O 1
ATOM 2769 N N . SER B 2 115 ? 24.48905 -0.47974 -133.37774 1.000 60.48003 115 SER B N 1
ATOM 2770 C CA . SER B 2 115 ? 25.04617 -1.35548 -132.35356 1.000 72.42415 115 SER B CA 1
ATOM 2771 C C . SER B 2 115 ? 23.90363 -1.94970 -131.54640 1.000 64.49980 115 SER B C 1
ATOM 2772 O O . SER B 2 115 ? 23.16575 -1.21845 -130.87894 1.000 67.82162 115 SER B O 1
ATOM 2775 N N . GLU B 2 116 ? 23.75946 -3.26741 -131.61139 1.000 59.42538 116 GLU B N 1
ATOM 2776 C CA . GLU B 2 116 ? 22.71694 -3.98832 -130.88014 1.000 65.47921 116 GLU B CA 1
ATOM 2777 C C . GLU B 2 116 ? 23.28310 -4.65783 -129.63382 1.000 72.59395 116 GLU B C 1
ATOM 2778 O O . GLU B 2 116 ? 23.15257 -5.86582 -129.43597 1.000 71.51122 116 GLU B O 1
ATOM 2784 N N . GLY B 2 117 ? 23.92835 -3.86642 -128.77567 1.000 70.60865 117 GLY B N 1
ATOM 2785 C CA . GLY B 2 117 ? 24.54463 -4.34055 -127.55871 1.000 63.34083 117 GLY B CA 1
ATOM 2786 C C . GLY B 2 117 ? 25.95825 -3.81656 -127.44455 1.000 61.30043 117 GLY B C 1
ATOM 2787 O O . GLY B 2 117 ? 26.34056 -2.84987 -128.11378 1.000 59.73580 117 GLY B O 1
ATOM 2788 N N . MET B 2 118 ? 26.74405 -4.46105 -126.58541 1.000 57.82692 118 MET B N 1
ATOM 2789 C CA . MET B 2 118 ? 28.13256 -4.06832 -126.39669 1.000 55.66027 118 MET B CA 1
ATOM 2790 C C . MET B 2 118 ? 28.92421 -5.26478 -125.89390 1.000 49.62160 118 MET B C 1
ATOM 2791 O O . MET B 2 118 ? 28.38422 -6.14559 -125.22016 1.000 56.24646 118 MET B O 1
ATOM 2796 N N . LEU B 2 119 ? 30.20887 -5.28565 -126.23765 1.000 58.35977 119 LEU B N 1
ATOM 2797 C CA . LEU B 2 119 ? 31.13444 -6.29092 -125.73409 1.000 57.64883 119 LEU B CA 1
ATOM 2798 C C . LEU B 2 119 ? 31.75838 -5.78016 -124.44201 1.000 62.20877 119 LEU B C 1
ATOM 2799 O O . LEU B 2 119 ? 32.34115 -4.69160 -124.41578 1.000 53.43823 119 LEU B O 1
ATOM 2804 N N . CYS B 2 120 ? 31.63793 -6.56719 -123.37802 1.000 67.35357 120 CYS B N 1
ATOM 2805 C CA . CYS B 2 120 ? 31.94098 -6.09375 -122.03640 1.000 57.57624 120 CYS B CA 1
ATOM 2806 C C . CYS B 2 120 ? 33.37532 -6.40507 -121.62979 1.000 56.65737 120 CYS B C 1
ATOM 2807 O O . CYS B 2 120 ? 33.97397 -7.39148 -122.06876 1.000 54.17667 120 CYS B O 1
ATOM 2810 N N . SER B 2 121 ? 33.91763 -5.54235 -120.77756 1.000 54.83378 121 SER B N 1
ATOM 2811 C CA . SER B 2 121 ? 35.17194 -5.78139 -120.08253 1.000 59.99718 121 SER B CA 1
ATOM 2812 C C . SER B 2 121 ? 34.88762 -6.29771 -118.67590 1.000 54.78205 121 SER B C 1
ATOM 2813 O O . SER B 2 121 ? 33.74539 -6.31306 -118.21046 1.000 54.75326 121 SER B O 1
ATOM 2816 N N . PHE B 2 122 ? 35.95220 -6.72528 -117.99325 1.000 59.85110 122 PHE B N 1
ATOM 2817 C CA . PHE B 2 122 ? 35.80184 -7.15853 -116.60759 1.000 61.47149 122 PHE B CA 1
ATOM 2818 C C . PHE B 2 122 ? 35.34690 -6.00654 -115.72099 1.000 62.25772 122 PHE B C 1
ATOM 2819 O O . PHE B 2 122 ? 34.53823 -6.19911 -114.80497 1.000 57.18406 122 PHE B O 1
ATOM 2827 N N . SER B 2 123 ? 35.85060 -4.79829 -115.98583 1.000 55.86138 123 SER B N 1
ATOM 2828 C CA . SER B 2 123 ? 35.47450 -3.64193 -115.17958 1.000 61.82906 123 SER B CA 1
ATOM 2829 C C . SER B 2 123 ? 34.00501 -3.28645 -115.36957 1.000 58.44631 123 SER B C 1
ATOM 2830 O O . SER B 2 123 ? 33.32997 -2.88583 -114.41471 1.000 61.39617 123 SER B O 1
ATOM 2833 N N . GLU B 2 124 ? 33.48942 -3.43257 -116.59209 1.000 59.35908 124 GLU B N 1
ATOM 2834 C CA . GLU B 2 124 ? 32.09549 -3.09734 -116.85788 1.000 56.00436 124 GLU B CA 1
ATOM 2835 C C . GLU B 2 124 ? 31.12727 -4.08967 -116.22767 1.000 53.64016 124 GLU B C 1
ATOM 2836 O O . GLU B 2 124 ? 29.96584 -3.73934 -115.99428 1.000 53.69548 124 GLU B O 1
ATOM 2842 N N . LEU B 2 125 ? 31.57047 -5.31171 -115.94739 1.000 58.61052 125 LEU B N 1
ATOM 2843 C CA . LEU B 2 125 ? 30.75262 -6.28341 -115.23658 1.000 56.96550 125 LEU B CA 1
ATOM 2844 C C . LEU B 2 125 ? 31.01820 -6.28193 -113.73622 1.000 62.11574 125 LEU B C 1
ATOM 2845 O O . LEU B 2 125 ? 30.47774 -7.13289 -113.02151 1.000 64.23708 125 LEU B O 1
ATOM 2850 N N . GLY B 2 126 ? 31.82649 -5.34412 -113.24642 1.000 62.07142 126 GLY B N 1
ATOM 2851 C CA . GLY B 2 126 ? 32.16492 -5.30473 -111.83710 1.000 52.50178 126 GLY B CA 1
ATOM 2852 C C . GLY B 2 126 ? 32.96880 -6.49150 -111.36124 1.000 62.04056 126 GLY B C 1
ATOM 2853 O O . GLY B 2 126 ? 32.84922 -6.88588 -110.19700 1.000 64.39379 126 GLY B O 1
ATOM 2854 N N . ILE B 2 127 ? 33.78611 -7.07622 -112.23062 1.000 57.88280 127 ILE B N 1
ATOM 2855 C CA . ILE B 2 127 ? 34.55179 -8.26744 -111.89417 1.000 56.14604 127 ILE B CA 1
ATOM 2856 C C . ILE B 2 127 ? 35.95868 -7.91942 -111.42572 1.000 67.37008 127 ILE B C 1
ATOM 2857 O O . ILE B 2 127 ? 36.44552 -8.48478 -110.44513 1.000 73.75132 127 ILE B O 1
ATOM 2862 N N . SER B 2 128 ? 36.62121 -6.98576 -112.10557 1.000 60.22404 128 SER B N 1
ATOM 2863 C CA . SER B 2 128 ? 38.00357 -6.65454 -111.79603 1.000 68.92661 128 SER B CA 1
ATOM 2864 C C . SER B 2 128 ? 38.27464 -5.21247 -112.20322 1.000 75.42273 128 SER B C 1
ATOM 2865 O O . SER B 2 128 ? 37.37765 -4.48605 -112.64160 1.000 68.89977 128 SER B O 1
ATOM 2868 N N . ASP B 2 129 ? 39.53153 -4.80405 -112.05049 1.000 77.16746 129 ASP B N 1
ATOM 2869 C CA . ASP B 2 129 ? 39.99297 -3.48321 -112.45235 1.000 79.01346 129 ASP B CA 1
ATOM 2870 C C . ASP B 2 129 ? 40.38882 -3.42044 -113.92017 1.000 76.05764 129 ASP B C 1
ATOM 2871 O O . ASP B 2 129 ? 40.75588 -2.34417 -114.40258 1.000 77.12405 129 ASP B O 1
ATOM 2876 N N . ASP B 2 130 ? 40.32573 -4.54012 -114.63642 1.000 75.06224 130 ASP B N 1
ATOM 2877 C CA . ASP B 2 130 ? 40.82082 -4.61098 -116.00683 1.000 81.74334 130 ASP B CA 1
ATOM 2878 C C . ASP B 2 130 ? 39.83349 -3.92422 -116.94370 1.000 78.40767 130 ASP B C 1
ATOM 2879 O O . ASP B 2 130 ? 38.71430 -4.40770 -117.14517 1.000 70.28449 130 ASP B O 1
ATOM 2884 N N . HIS B 2 131 ? 40.24898 -2.79328 -117.51977 1.000 72.86835 131 HIS B N 1
ATOM 2885 C CA . HIS B 2 131 ? 39.49200 -2.13000 -118.57526 1.000 69.43578 131 HIS B CA 1
ATOM 2886 C C . HIS B 2 131 ? 40.35542 -1.90729 -119.81309 1.000 79.58472 131 HIS B C 1
ATOM 2887 O O . HIS B 2 131 ? 40.04707 -1.03622 -120.63415 1.000 74.06736 131 HIS B O 1
ATOM 2894 N N . SER B 2 132 ? 41.43658 -2.67908 -119.95792 1.000 74.03310 132 SER B N 1
ATOM 2895 C CA . SER B 2 132 ? 42.31006 -2.53328 -121.11728 1.000 76.49307 132 SER B CA 1
ATOM 2896 C C . SER B 2 132 ? 41.64674 -3.04037 -122.39102 1.000 70.80680 132 SER B C 1
ATOM 2897 O O . SER B 2 132 ? 41.98077 -2.57903 -123.48812 1.000 80.62688 132 SER B O 1
ATOM 2900 N N . GLY B 2 133 ? 40.72056 -3.98124 -122.26806 1.000 60.46225 133 GLY B N 1
ATOM 2901 C CA . GLY B 2 133 ? 40.02632 -4.50235 -123.42559 1.000 60.32634 133 GLY B CA 1
ATOM 2902 C C . GLY B 2 133 ? 38.81462 -5.30043 -123.00415 1.000 56.53127 133 GLY B C 1
ATOM 2903 O O . GLY B 2 133 ? 38.43273 -5.31298 -121.83394 1.000 60.93726 133 GLY B O 1
ATOM 2904 N N . ILE B 2 134 ? 38.21141 -5.97502 -123.97944 1.000 59.29330 134 ILE B N 1
ATOM 2905 C CA . ILE B 2 134 ? 37.02884 -6.77946 -123.70207 1.000 55.15888 134 ILE B CA 1
ATOM 2906 C C . ILE B 2 134 ? 37.44146 -8.13948 -123.14642 1.000 55.26483 134 ILE B C 1
ATOM 2907 O O . ILE B 2 134 ? 38.59552 -8.56433 -123.24439 1.000 55.12693 134 ILE B O 1
ATOM 2912 N N . ILE B 2 135 ? 36.47020 -8.83052 -122.55089 1.000 55.56737 135 ILE B N 1
ATOM 2913 C CA . ILE B 2 135 ? 36.71895 -10.14687 -121.97648 1.000 65.59965 135 ILE B CA 1
ATOM 2914 C C . ILE B 2 135 ? 36.93371 -11.15752 -123.09459 1.000 60.24565 135 ILE B C 1
ATOM 2915 O O . ILE B 2 135 ? 36.15508 -11.22115 -124.05552 1.000 56.17424 135 ILE B O 1
ATOM 2920 N N . GLU B 2 136 ? 37.99320 -11.95479 -122.97381 1.000 52.27274 136 GLU B N 1
ATOM 2921 C CA . GLU B 2 136 ? 38.29526 -13.02508 -123.91880 1.000 63.03129 136 GLU B CA 1
ATOM 2922 C C . GLU B 2 136 ? 37.99305 -14.35835 -123.24504 1.000 61.22986 136 GLU B C 1
ATOM 2923 O O . GLU B 2 136 ? 38.69265 -14.76052 -122.30919 1.000 57.18420 136 GLU B O 1
ATOM 2929 N N . LEU B 2 137 ? 36.95114 -15.03589 -123.71869 1.000 57.11413 137 LEU B N 1
ATOM 2930 C CA . LEU B 2 137 ? 36.55605 -16.33865 -123.20962 1.000 61.02361 137 LEU B CA 1
ATOM 2931 C C . LEU B 2 137 ? 37.28819 -17.44851 -123.95159 1.000 65.11393 137 LEU B C 1
ATOM 2932 O O . LEU B 2 137 ? 37.77452 -17.24905 -125.06949 1.000 65.58440 137 LEU B O 1
ATOM 2937 N N . PRO B 2 138 ? 37.39745 -18.63321 -123.34806 1.000 73.27131 138 PRO B N 1
ATOM 2938 C CA . PRO B 2 138 ? 37.99358 -19.77021 -124.05879 1.000 64.66851 138 PRO B CA 1
ATOM 2939 C C . PRO B 2 138 ? 37.21865 -20.11325 -125.32361 1.000 73.20943 138 PRO B C 1
ATOM 2940 O O . PRO B 2 138 ? 36.05500 -19.74270 -125.49815 1.000 73.31032 138 PRO B O 1
ATOM 2944 N N . ALA B 2 139 ? 37.88890 -20.84926 -126.21422 1.000 73.48547 139 ALA B N 1
ATOM 2945 C CA . ALA B 2 139 ? 37.33580 -21.11969 -127.53670 1.000 66.32808 139 ALA B CA 1
ATOM 2946 C C . ALA B 2 139 ? 36.08443 -21.98717 -127.49369 1.000 71.83003 139 ALA B C 1
ATOM 2947 O O . ALA B 2 139 ? 35.29798 -21.95739 -128.44579 1.000 75.05526 139 ALA B O 1
ATOM 2949 N N . ASP B 2 140 ? 35.87695 -22.75433 -126.42227 1.000 73.22432 140 ASP B N 1
ATOM 2950 C CA . ASP B 2 140 ? 34.72723 -23.64423 -126.31060 1.000 72.80197 140 ASP B CA 1
ATOM 2951 C C . ASP B 2 140 ? 33.62590 -23.06584 -125.42695 1.000 74.94621 140 ASP B C 1
ATOM 2952 O O . ASP B 2 140 ? 32.83700 -23.82007 -124.84709 1.000 80.44535 140 ASP B O 1
ATOM 2957 N N . ALA B 2 141 ? 33.55280 -21.74372 -125.31822 1.000 71.73707 141 ALA B N 1
ATOM 2958 C CA . ALA B 2 141 ? 32.53590 -21.11973 -124.47932 1.000 68.46374 141 ALA B CA 1
ATOM 2959 C C . ALA B 2 141 ? 31.15327 -21.34061 -125.08419 1.000 69.50219 141 ALA B C 1
ATOM 2960 O O . ALA B 2 141 ? 30.96555 -21.12074 -126.28665 1.000 69.85512 141 ALA B O 1
ATOM 2962 N N . PRO B 2 142 ? 30.16513 -21.76962 -124.29405 1.000 77.27028 142 PRO B N 1
ATOM 2963 C CA . PRO B 2 142 ? 28.84334 -22.07364 -124.86059 1.000 72.30299 142 PRO B CA 1
ATOM 2964 C C . PRO B 2 142 ? 28.08295 -20.82850 -125.28840 1.000 71.08612 142 PRO B C 1
ATOM 2965 O O . PRO B 2 142 ? 27.68082 -20.01614 -124.44976 1.000 73.68458 142 PRO B O 1
ATOM 2969 N N . ILE B 2 143 ? 27.87594 -20.68104 -126.59973 1.000 71.67612 143 ILE B N 1
ATOM 2970 C CA . ILE B 2 143 ? 27.18371 -19.51175 -127.12604 1.000 62.85277 143 ILE B CA 1
ATOM 2971 C C . ILE B 2 143 ? 25.75878 -19.46534 -126.59190 1.000 64.65058 143 ILE B C 1
ATOM 2972 O O . ILE B 2 143 ? 25.06216 -20.48640 -126.52474 1.000 75.55565 143 ILE B O 1
ATOM 2977 N N . GLY B 2 144 ? 25.31893 -18.26840 -126.20321 1.000 64.06484 144 GLY B N 1
ATOM 2978 C CA . GLY B 2 144 ? 23.98685 -18.06837 -125.67809 1.000 59.75636 144 GLY B CA 1
ATOM 2979 C C . GLY B 2 144 ? 23.83677 -18.31996 -124.19443 1.000 65.12004 144 GLY B C 1
ATOM 2980 O O . GLY B 2 144 ? 22.77025 -18.02695 -123.63867 1.000 68.06248 144 GLY B O 1
ATOM 2981 N N . THR B 2 145 ? 24.86288 -18.85024 -123.53524 1.000 60.76497 145 THR B N 1
ATOM 2982 C CA . THR B 2 145 ? 24.78500 -19.13292 -122.11018 1.000 70.65651 145 THR B CA 1
ATOM 2983 C C . THR B 2 145 ? 25.07190 -17.87491 -121.30135 1.000 69.78262 145 THR B C 1
ATOM 2984 O O . THR B 2 145 ? 25.97609 -17.10080 -121.63023 1.000 65.52944 145 THR B O 1
ATOM 2988 N N . ASP B 2 146 ? 24.28516 -17.67026 -120.24605 1.000 64.99431 146 ASP B N 1
ATOM 2989 C CA . ASP B 2 146 ? 24.52836 -16.56997 -119.32240 1.000 72.54429 146 ASP B CA 1
ATOM 2990 C C . ASP B 2 146 ? 25.93983 -16.67225 -118.75830 1.000 70.51773 146 ASP B C 1
ATOM 2991 O O . ASP B 2 146 ? 26.31718 -17.70651 -118.19872 1.000 70.02581 146 ASP B O 1
ATOM 2996 N N . ILE B 2 147 ? 26.72616 -15.60232 -118.91438 1.000 67.29873 147 ILE B N 1
ATOM 2997 C CA . ILE B 2 147 ? 28.08370 -15.60150 -118.37890 1.000 67.14206 147 ILE B CA 1
ATOM 2998 C C . ILE B 2 147 ? 28.08328 -15.71243 -116.86215 1.000 56.86432 147 ILE B C 1
ATOM 2999 O O . ILE B 2 147 ? 29.08609 -16.12791 -116.27482 1.000 60.86036 147 ILE B O 1
ATOM 3004 N N . ARG B 2 148 ? 26.97930 -15.34280 -116.20666 1.000 58.18467 148 ARG B N 1
ATOM 3005 C CA . ARG B 2 148 ? 26.87485 -15.55931 -114.76817 1.000 67.30703 148 ARG B CA 1
ATOM 3006 C C . ARG B 2 148 ? 26.89704 -17.04117 -114.43102 1.000 66.90804 148 ARG B C 1
ATOM 3007 O O . ARG B 2 148 ? 27.42661 -17.43300 -113.38503 1.000 78.09028 148 ARG B O 1
ATOM 3015 N N . GLU B 2 149 ? 26.32793 -17.87676 -115.30021 1.000 61.12422 149 GLU B N 1
ATOM 3016 C CA . GLU B 2 149 ? 26.39959 -19.31761 -115.09941 1.000 64.92471 149 GLU B CA 1
ATOM 3017 C C . GLU B 2 149 ? 27.70855 -19.88723 -115.63048 1.000 67.66994 149 GLU B C 1
ATOM 3018 O O . GLU B 2 149 ? 28.29564 -20.78001 -115.00924 1.000 79.21010 149 GLU B O 1
ATOM 3024 N N . TYR B 2 150 ? 28.18647 -19.37741 -116.76870 1.000 57.53652 150 TYR B N 1
ATOM 3025 C CA . TYR B 2 150 ? 29.41369 -19.90875 -117.35379 1.000 60.98800 150 TYR B CA 1
ATOM 3026 C C . TYR B 2 150 ? 30.64193 -19.50244 -116.54771 1.000 62.29195 150 TYR B C 1
ATOM 3027 O O . TYR B 2 150 ? 31.55868 -20.30993 -116.35547 1.000 60.30032 150 TYR B O 1
ATOM 3036 N N . LEU B 2 151 ? 30.68896 -18.25824 -116.08017 1.000 63.19255 151 LEU B N 1
ATOM 3037 C CA . LEU B 2 151 ? 31.80246 -17.78979 -115.26711 1.000 64.48170 151 LEU B CA 1
ATOM 3038 C C . LEU B 2 151 ? 31.55145 -17.94650 -113.77394 1.000 62.66887 151 LEU B C 1
ATOM 3039 O O . LEU B 2 151 ? 32.41929 -17.57573 -112.97648 1.000 67.36972 151 LEU B O 1
ATOM 3044 N N . LYS B 2 152 ? 30.39200 -18.48172 -113.38326 1.000 60.47269 152 LYS B N 1
ATOM 3045 C CA . LYS B 2 152 ? 30.05803 -18.72955 -111.97890 1.000 68.85400 152 LYS B CA 1
ATOM 3046 C C . LYS B 2 152 ? 30.13566 -17.44143 -111.15905 1.000 69.36013 152 LYS B C 1
ATOM 3047 O O . LYS B 2 152 ? 30.71053 -17.40099 -110.06833 1.000 67.77023 152 LYS B O 1
ATOM 3053 N N . LEU B 2 153 ? 29.54303 -16.37585 -111.69951 1.000 65.78104 153 LEU B N 1
ATOM 3054 C CA . LEU B 2 153 ? 29.58698 -15.07005 -111.05462 1.000 62.02990 153 LEU B CA 1
ATOM 3055 C C . LEU B 2 153 ? 28.64867 -14.96031 -109.86042 1.000 66.00989 153 LEU B C 1
ATOM 3056 O O . LEU B 2 153 ? 28.78017 -14.01127 -109.08040 1.000 59.83762 153 LEU B O 1
ATOM 3061 N N . ASP B 2 154 ? 27.71144 -15.89536 -109.69535 1.000 69.36484 154 ASP B N 1
ATOM 3062 C CA . ASP B 2 154 ? 26.87945 -15.95457 -108.49317 1.000 73.94553 154 ASP B CA 1
ATOM 3063 C C . ASP B 2 154 ? 27.65575 -16.63294 -107.36065 1.000 76.02908 154 ASP B C 1
ATOM 3064 O O . ASP B 2 154 ? 27.28967 -17.68804 -106.84313 1.000 75.20612 154 ASP B O 1
ATOM 3069 N N . ASP B 2 155 ? 28.75872 -15.99254 -106.98452 1.000 57.46545 155 ASP B N 1
ATOM 3070 C CA . ASP B 2 155 ? 29.70104 -16.53091 -106.01876 1.000 54.72286 155 ASP B CA 1
ATOM 3071 C C . ASP B 2 155 ? 30.08364 -15.43356 -105.03517 1.000 59.99898 155 ASP B C 1
ATOM 3072 O O . ASP B 2 155 ? 29.92630 -14.24101 -105.31051 1.000 55.29848 155 ASP B O 1
ATOM 3077 N N . ASN B 2 156 ? 30.58960 -15.85048 -103.87846 1.000 49.77686 156 ASN B N 1
ATOM 3078 C CA . ASN B 2 156 ? 30.98903 -14.93573 -102.82127 1.000 53.48552 156 ASN B CA 1
ATOM 3079 C C . ASN B 2 156 ? 32.45254 -15.15452 -102.47220 1.000 46.42581 156 ASN B C 1
ATOM 3080 O O . ASN B 2 156 ? 32.94713 -16.28486 -102.50280 1.000 47.72068 156 ASN B O 1
ATOM 3085 N N . THR B 2 157 ? 33.14304 -14.06443 -102.15813 1.000 47.92114 157 THR B N 1
ATOM 3086 C CA . THR B 2 157 ? 34.46044 -14.11856 -101.54154 1.000 49.53212 157 THR B CA 1
ATOM 3087 C C . THR B 2 157 ? 34.27257 -13.99606 -100.03507 1.000 51.64261 157 THR B C 1
ATOM 3088 O O . THR B 2 157 ? 33.71910 -13.00146 -99.55377 1.000 48.51845 157 THR B O 1
ATOM 3092 N N . ILE B 2 158 ? 34.70524 -15.01418 -99.30015 1.000 53.63088 158 ILE B N 1
ATOM 3093 C CA . ILE B 2 158 ? 34.56873 -15.05286 -97.85010 1.000 45.32798 158 ILE B CA 1
ATOM 3094 C C . ILE B 2 158 ? 35.92016 -14.71930 -97.23808 1.000 43.64936 158 ILE B C 1
ATOM 3095 O O . ILE B 2 158 ? 36.92508 -15.37577 -97.53600 1.000 47.67578 158 ILE B O 1
ATOM 3100 N N . GLU B 2 159 ? 35.94786 -13.69548 -96.39113 1.000 44.21735 159 GLU B N 1
ATOM 3101 C CA . GLU B 2 159 ? 37.15209 -13.29704 -95.67695 1.000 42.17094 159 GLU B CA 1
ATOM 3102 C C . GLU B 2 159 ? 37.04729 -13.75379 -94.22849 1.000 46.19947 159 GLU B C 1
ATOM 3103 O O . GLU B 2 159 ? 36.04576 -13.48360 -93.55692 1.000 40.63718 159 GLU B O 1
ATOM 3109 N N . ILE B 2 160 ? 38.07396 -14.45266 -93.75503 1.000 48.20459 160 ILE B N 1
ATOM 3110 C CA . ILE B 2 160 ? 38.10679 -14.95269 -92.38914 1.000 46.54830 160 ILE B CA 1
ATOM 3111 C C . ILE B 2 160 ? 39.39515 -14.49435 -91.72581 1.000 40.04570 160 ILE B C 1
ATOM 3112 O O . ILE B 2 160 ? 40.43314 -14.34164 -92.37684 1.000 47.81119 160 ILE B O 1
ATOM 3117 N N . SER B 2 161 ? 39.31368 -14.25037 -90.42142 1.000 41.88443 161 SER B N 1
ATOM 3118 C CA . SER B 2 161 ? 40.49134 -14.02230 -89.59623 1.000 44.97452 161 SER B CA 1
ATOM 3119 C C . SER B 2 161 ? 40.94647 -15.36622 -89.04476 1.000 44.95921 161 SER B C 1
ATOM 3120 O O . SER B 2 161 ? 40.16495 -16.07219 -88.39921 1.000 45.63177 161 SER B O 1
ATOM 3123 N N . VAL B 2 162 ? 42.19621 -15.72548 -89.31012 1.000 46.57622 162 VAL B N 1
ATOM 3124 C CA . VAL B 2 162 ? 42.73726 -17.02446 -88.93268 1.000 45.11801 162 VAL B CA 1
ATOM 3125 C C . VAL B 2 162 ? 43.72812 -16.80373 -87.79933 1.000 40.68856 162 VAL B C 1
ATOM 3126 O O . VAL B 2 162 ? 44.80425 -16.22818 -88.00286 1.000 39.06883 162 VAL B O 1
ATOM 3130 N N . THR B 2 163 ? 43.36387 -17.25459 -86.60198 1.000 38.51650 163 THR B N 1
ATOM 3131 C CA . THR B 2 163 ? 44.26643 -17.15960 -85.46831 1.000 40.39449 163 THR B CA 1
ATOM 3132 C C . THR B 2 163 ? 45.46220 -18.09300 -85.67687 1.000 38.01026 163 THR B C 1
ATOM 3133 O O . THR B 2 163 ? 45.36652 -19.07791 -86.41388 1.000 42.75468 163 THR B O 1
ATOM 3137 N N . PRO B 2 164 ? 46.60957 -17.79350 -85.05804 1.000 40.96193 164 PRO B N 1
ATOM 3138 C CA . PRO B 2 164 ? 47.83117 -18.55159 -85.38188 1.000 44.90232 164 PRO B CA 1
ATOM 3139 C C . PRO B 2 164 ? 47.77599 -20.02504 -85.00717 1.000 51.25854 164 PRO B C 1
ATOM 3140 O O . PRO B 2 164 ? 48.57974 -20.80587 -85.53248 1.000 47.10532 164 PRO B O 1
ATOM 3144 N N . ASN B 2 165 ? 46.86377 -20.43619 -84.12297 1.000 44.48404 165 ASN B N 1
ATOM 3145 C CA . ASN B 2 165 ? 46.77175 -21.85219 -83.77713 1.000 41.74788 165 ASN B CA 1
ATOM 3146 C C . ASN B 2 165 ? 46.28409 -22.68113 -84.96005 1.000 49.58421 165 ASN B C 1
ATOM 3147 O O . ASN B 2 165 ? 46.73025 -23.81874 -85.15376 1.000 43.70962 165 ASN B O 1
ATOM 3152 N N . ARG B 2 166 ? 45.37281 -22.13380 -85.76334 1.000 43.90085 166 ARG B N 1
ATOM 3153 C CA . ARG B 2 166 ? 44.84236 -22.85589 -86.91963 1.000 49.10302 166 ARG B CA 1
ATOM 3154 C C . ARG B 2 166 ? 45.71624 -22.60732 -88.14992 1.000 42.09058 166 ARG B C 1
ATOM 3155 O O . ARG B 2 166 ? 45.30112 -22.01690 -89.14650 1.000 46.68154 166 ARG B O 1
ATOM 3163 N N . ALA B 2 167 ? 46.95937 -23.08502 -88.05607 1.000 46.91596 167 ALA B N 1
ATOM 3164 C CA . ALA B 2 167 ? 47.89204 -22.97515 -89.17070 1.000 52.73880 167 ALA B CA 1
ATOM 3165 C C . ALA B 2 167 ? 47.43404 -23.76979 -90.38482 1.000 49.74755 167 ALA B C 1
ATOM 3166 O O . ALA B 2 167 ? 47.85853 -23.46871 -91.50634 1.000 49.22893 167 ALA B O 1
ATOM 3168 N N . ASP B 2 168 ? 46.57290 -24.76921 -90.18602 1.000 46.08353 168 ASP B N 1
ATOM 3169 C CA . ASP B 2 168 ? 46.07748 -25.58789 -91.28333 1.000 45.43389 168 ASP B CA 1
ATOM 3170 C C . ASP B 2 168 ? 44.95793 -24.91634 -92.06529 1.000 46.90150 168 ASP B C 1
ATOM 3171 O O . ASP B 2 168 ? 44.64496 -25.36096 -93.17414 1.000 45.54821 168 ASP B O 1
ATOM 3176 N N . CYS B 2 169 ? 44.34848 -23.86594 -91.52179 1.000 44.98187 169 CYS B N 1
ATOM 3177 C CA . CYS B 2 169 ? 43.24565 -23.17964 -92.19343 1.000 43.91565 169 CYS B CA 1
ATOM 3178 C C . CYS B 2 169 ? 43.72009 -22.00991 -93.04773 1.000 49.67230 169 CYS B C 1
ATOM 3179 O O . CYS B 2 169 ? 43.03911 -20.98366 -93.13805 1.000 45.05547 169 CYS B O 1
ATOM 3182 N N . LEU B 2 170 ? 44.88506 -22.13369 -93.68550 1.000 45.58400 170 LEU B N 1
ATOM 3183 C CA . LEU B 2 170 ? 45.40166 -21.12036 -94.59865 1.000 47.99149 170 LEU B CA 1
ATOM 3184 C C . LEU B 2 170 ? 45.40159 -21.61570 -96.04302 1.000 47.81731 170 LEU B C 1
ATOM 3185 O O . LEU B 2 170 ? 46.22085 -21.18736 -96.85978 1.000 46.13426 170 LEU B O 1
ATOM 3190 N N . GLY B 2 171 ? 44.48415 -22.52396 -96.36153 1.000 43.26039 171 GLY B N 1
ATOM 3191 C CA . GLY B 2 171 ? 44.29199 -23.01238 -97.71387 1.000 40.17254 171 GLY B CA 1
ATOM 3192 C C . GLY B 2 171 ? 42.89267 -23.56735 -97.83411 1.000 44.97659 171 GLY B C 1
ATOM 3193 O O . GLY B 2 171 ? 42.19546 -23.76449 -96.83657 1.000 41.65721 171 GLY B O 1
ATOM 3194 N N . ILE B 2 172 ? 42.48206 -23.81228 -99.08131 1.000 37.95831 172 ILE B N 1
ATOM 3195 C CA . ILE B 2 172 ? 41.12796 -24.30259 -99.33006 1.000 41.18815 172 ILE B CA 1
ATOM 3196 C C . ILE B 2 172 ? 40.90699 -25.64141 -98.63557 1.000 51.95869 172 ILE B C 1
ATOM 3197 O O . ILE B 2 172 ? 39.87122 -25.86247 -97.99443 1.000 45.85082 172 ILE B O 1
ATOM 3202 N N . ILE B 2 173 ? 41.87819 -26.55233 -98.74463 1.000 51.64040 173 ILE B N 1
ATOM 3203 C CA . ILE B 2 173 ? 41.70854 -27.89149 -98.18543 1.000 52.83335 173 ILE B CA 1
ATOM 3204 C C . ILE B 2 173 ? 41.54470 -27.82574 -96.67147 1.000 43.51911 173 ILE B C 1
ATOM 3205 O O . ILE B 2 173 ? 40.72880 -28.55133 -96.08986 1.000 49.41500 173 ILE B O 1
ATOM 3210 N N . GLY B 2 174 ? 42.29466 -26.94012 -96.01318 1.000 44.84194 174 GLY B N 1
ATOM 3211 C CA . GLY B 2 174 ? 42.23259 -26.86955 -94.56220 1.000 48.93007 174 GLY B CA 1
ATOM 3212 C C . GLY B 2 174 ? 40.91155 -26.31782 -94.06164 1.000 45.50605 174 GLY B C 1
ATOM 3213 O O . GLY B 2 174 ? 40.30976 -26.86348 -93.13258 1.000 49.33158 174 GLY B O 1
ATOM 3214 N N . VAL B 2 175 ? 40.44290 -25.22533 -94.66858 1.000 41.76936 175 VAL B N 1
ATOM 3215 C CA . VAL B 2 175 ? 39.15479 -24.66113 -94.27604 1.000 42.82286 175 VAL B CA 1
ATOM 3216 C C . VAL B 2 175 ? 38.03147 -25.64154 -94.58453 1.000 48.78481 175 VAL B C 1
ATOM 3217 O O . VAL B 2 175 ? 37.09701 -25.80949 -93.79047 1.000 47.07520 175 VAL B O 1
ATOM 3221 N N . ALA B 2 176 ? 38.10881 -26.31279 -95.73640 1.000 45.63047 176 ALA B N 1
ATOM 3222 C CA . ALA B 2 176 ? 37.06512 -27.26185 -96.10852 1.000 46.96827 176 ALA B CA 1
ATOM 3223 C C . ALA B 2 176 ? 37.07298 -28.48078 -95.19707 1.000 44.91255 176 ALA B C 1
ATOM 3224 O O . ALA B 2 176 ? 36.01088 -29.02478 -94.87351 1.000 47.50140 176 ALA B O 1
ATOM 3226 N N . ARG B 2 177 ? 38.26014 -28.93088 -94.78201 1.000 48.15303 177 ARG B N 1
ATOM 3227 C CA . ARG B 2 177 ? 38.33702 -30.07692 -93.88318 1.000 47.31180 177 ARG B CA 1
ATOM 3228 C C . ARG B 2 177 ? 37.63555 -29.78436 -92.56429 1.000 52.13471 177 ARG B C 1
ATOM 3229 O O . ARG B 2 177 ? 36.90880 -30.63395 -92.03449 1.000 44.64473 177 ARG B O 1
ATOM 3237 N N . ASP B 2 178 ? 37.83564 -28.58072 -92.02409 1.000 50.12723 178 ASP B N 1
ATOM 3238 C CA . ASP B 2 178 ? 37.17901 -28.21147 -90.77565 1.000 50.36273 178 ASP B CA 1
ATOM 3239 C C . ASP B 2 178 ? 35.67017 -28.10072 -90.96044 1.000 49.21852 178 ASP B C 1
ATOM 3240 O O . ASP B 2 178 ? 34.89972 -28.55905 -90.10796 1.000 55.63338 178 ASP B O 1
ATOM 3245 N N . VAL B 2 179 ? 35.22984 -27.50380 -92.07141 1.000 53.28274 179 VAL B N 1
ATOM 3246 C CA . VAL B 2 179 ? 33.79903 -27.41117 -92.35274 1.000 48.56953 179 VAL B CA 1
ATOM 3247 C C . VAL B 2 179 ? 33.19653 -28.80284 -92.50568 1.000 51.53901 179 VAL B C 1
ATOM 3248 O O . VAL B 2 179 ? 32.06553 -29.05842 -92.07310 1.000 47.23699 179 VAL B O 1
ATOM 3252 N N . ALA B 2 180 ? 33.94858 -29.72857 -93.10678 1.000 47.22055 180 ALA B N 1
ATOM 3253 C CA . ALA B 2 180 ? 33.44801 -31.08694 -93.29276 1.000 48.96223 180 ALA B CA 1
ATOM 3254 C C . ALA B 2 180 ? 33.27505 -31.80389 -91.95834 1.000 51.84684 180 ALA B C 1
ATOM 3255 O O . ALA B 2 180 ? 32.30903 -32.55328 -91.77178 1.000 48.17306 180 ALA B O 1
ATOM 3257 N N . VAL B 2 181 ? 34.19735 -31.58610 -91.01766 1.000 53.61685 181 VAL B N 1
ATOM 3258 C CA . VAL B 2 181 ? 34.07101 -32.19987 -89.69675 1.000 48.63447 181 VAL B CA 1
ATOM 3259 C C . VAL B 2 181 ? 32.80869 -31.70822 -89.00010 1.000 55.14867 181 VAL B C 1
ATOM 3260 O O . VAL B 2 181 ? 32.05639 -32.49472 -88.41277 1.000 54.75036 181 VAL B O 1
ATOM 3264 N N . LEU B 2 182 ? 32.55437 -30.39768 -89.05764 1.000 51.89776 182 LEU B N 1
ATOM 3265 C CA . LEU B 2 182 ? 31.40193 -29.84542 -88.35276 1.000 52.65757 182 LEU B CA 1
ATOM 3266 C C . LEU B 2 182 ? 30.08871 -30.33001 -88.95073 1.000 47.94544 182 LEU B C 1
ATOM 3267 O O . LEU B 2 182 ? 29.06602 -30.35863 -88.25778 1.000 57.72030 182 LEU B O 1
ATOM 3272 N N . ASN B 2 183 ? 30.09441 -30.71073 -90.22588 1.000 55.03777 183 ASN B N 1
ATOM 3273 C CA . ASN B 2 183 ? 28.91189 -31.21878 -90.90684 1.000 56.67336 183 ASN B CA 1
ATOM 3274 C C . ASN B 2 183 ? 28.86296 -32.73964 -90.96185 1.000 59.89219 183 ASN B C 1
ATOM 3275 O O . ASN B 2 183 ? 27.91208 -33.29251 -91.52485 1.000 65.48343 183 ASN B O 1
ATOM 3280 N N . GLN B 2 184 ? 29.85387 -33.42344 -90.38441 1.000 57.11865 184 GLN B N 1
ATOM 3281 C CA . GLN B 2 184 ? 29.95867 -34.88150 -90.46087 1.000 63.68196 184 GLN B CA 1
ATOM 3282 C C . GLN B 2 184 ? 29.89128 -35.35839 -91.90893 1.000 56.57826 184 GLN B C 1
ATOM 3283 O O . GLN B 2 184 ? 29.29919 -36.39353 -92.22179 1.000 57.35893 184 GLN B O 1
ATOM 3289 N N . LEU B 2 185 ? 30.50236 -34.58620 -92.80203 1.000 53.94568 185 LEU B N 1
ATOM 3290 C CA . LEU B 2 185 ? 30.54747 -34.88408 -94.22008 1.000 53.68893 185 LEU B CA 1
ATOM 3291 C C . LEU B 2 185 ? 31.95501 -35.29955 -94.63419 1.000 59.68024 185 LEU B C 1
ATOM 3292 O O . LEU B 2 185 ? 32.94262 -34.84110 -94.04973 1.000 57.22149 185 LEU B O 1
ATOM 3297 N N . PRO B 2 186 ? 32.08173 -36.17355 -95.62812 1.000 64.39510 186 PRO B N 1
ATOM 3298 C CA . PRO B 2 186 ? 33.40984 -36.52357 -96.13499 1.000 67.96540 186 PRO B CA 1
ATOM 3299 C C . PRO B 2 186 ? 33.98467 -35.41694 -97.00364 1.000 65.58749 186 PRO B C 1
ATOM 3300 O O . PRO B 2 186 ? 33.26841 -34.70993 -97.71648 1.000 70.46607 186 PRO B O 1
ATOM 3304 N N . LEU B 2 187 ? 35.30447 -35.27351 -96.92946 1.000 64.85133 187 LEU B N 1
ATOM 3305 C CA . LEU B 2 187 ? 36.00989 -34.26978 -97.71497 1.000 65.40414 187 LEU B CA 1
ATOM 3306 C C . LEU B 2 187 ? 36.24478 -34.80213 -99.12407 1.000 60.06710 187 LEU B C 1
ATOM 3307 O O . LEU B 2 187 ? 36.89547 -35.83747 -99.30100 1.000 57.77832 187 LEU B O 1
ATOM 3312 N N . VAL B 2 188 ? 35.71084 -34.10141 -100.12057 1.000 64.04068 188 VAL B N 1
ATOM 3313 C CA . VAL B 2 188 ? 35.90470 -34.45750 -101.52251 1.000 62.01837 188 VAL B CA 1
ATOM 3314 C C . VAL B 2 188 ? 37.19778 -33.81361 -102.00497 1.000 62.78839 188 VAL B C 1
ATOM 3315 O O . VAL B 2 188 ? 37.31064 -32.58375 -102.04699 1.000 61.89871 188 VAL B O 1
ATOM 3319 N N . GLN B 2 189 ? 38.17309 -34.64222 -102.37570 1.000 58.54370 189 GLN B N 1
ATOM 3320 C CA . GLN B 2 189 ? 39.46511 -34.11696 -102.77962 1.000 59.63806 189 GLN B CA 1
ATOM 3321 C C . GLN B 2 189 ? 39.70600 -34.34852 -104.26662 1.000 67.50840 189 GLN B C 1
ATOM 3322 O O . GLN B 2 189 ? 39.28686 -35.37703 -104.80919 1.000 74.63206 189 GLN B O 1
ATOM 3328 N N . PRO B 2 190 ? 40.36747 -33.41594 -104.94857 1.000 73.90309 190 PRO B N 1
ATOM 3329 C CA . PRO B 2 190 ? 40.65126 -33.61035 -106.37298 1.000 70.73400 190 PRO B CA 1
ATOM 3330 C C . PRO B 2 190 ? 41.66421 -34.72142 -106.58444 1.000 70.90195 190 PRO B C 1
ATOM 3331 O O . PRO B 2 190 ? 42.54733 -34.95803 -105.75680 1.000 64.75439 190 PRO B O 1
ATOM 3335 N N . GLU B 2 191 ? 41.52590 -35.40677 -107.71518 1.000 74.58768 191 GLU B N 1
ATOM 3336 C CA . GLU B 2 191 ? 42.44946 -36.47495 -108.08604 1.000 76.64633 191 GLU B CA 1
ATOM 3337 C C . GLU B 2 191 ? 43.73618 -35.83858 -108.59630 1.000 71.95951 191 GLU B C 1
ATOM 3338 O O . GLU B 2 191 ? 43.79140 -35.32546 -109.71647 1.000 76.20063 191 GLU B O 1
ATOM 3344 N N . ILE B 2 192 ? 44.77479 -35.86245 -107.76816 1.000 63.63855 192 ILE B N 1
ATOM 3345 C CA . ILE B 2 192 ? 46.07680 -35.30593 -108.11417 1.000 68.39498 192 ILE B CA 1
ATOM 3346 C C . ILE B 2 192 ? 46.98114 -36.48315 -108.46224 1.000 71.71513 192 ILE B C 1
ATOM 3347 O O . ILE B 2 192 ? 47.54341 -37.13604 -107.57855 1.000 67.18821 192 ILE B O 1
ATOM 3352 N N . VAL B 2 193 ? 47.11515 -36.76074 -109.75625 1.000 71.87883 193 VAL B N 1
ATOM 3353 C CA . VAL B 2 193 ? 47.91387 -37.88467 -110.24056 1.000 63.08127 193 VAL B CA 1
ATOM 3354 C C . VAL B 2 193 ? 49.36094 -37.43354 -110.39773 1.000 63.84853 193 VAL B C 1
ATOM 3355 O O . VAL B 2 193 ? 49.61382 -36.36857 -110.98001 1.000 70.42658 193 VAL B O 1
ATOM 3359 N N . PRO B 2 194 ? 50.33400 -38.19349 -109.89468 1.000 61.12555 194 PRO B N 1
ATOM 3360 C CA . PRO B 2 194 ? 51.73756 -37.80304 -110.07531 1.000 70.93983 194 PRO B CA 1
ATOM 3361 C C . PRO B 2 194 ? 52.11333 -37.75391 -111.54930 1.000 74.24416 194 PRO B C 1
ATOM 3362 O O . PRO B 2 194 ? 51.76570 -38.64188 -112.33076 1.000 72.07334 194 PRO B O 1
ATOM 3366 N N . VAL B 2 195 ? 52.82639 -36.69711 -111.92431 1.000 68.77216 195 VAL B N 1
ATOM 3367 C CA . VAL B 2 195 ? 53.23032 -36.49696 -113.31173 1.000 69.19974 195 VAL B CA 1
ATOM 3368 C C . VAL B 2 195 ? 54.44485 -37.36899 -113.60027 1.000 75.48789 195 VAL B C 1
ATOM 3369 O O . VAL B 2 195 ? 55.47994 -37.24977 -112.93587 1.000 75.13325 195 VAL B O 1
ATOM 3373 N N . GLY B 2 196 ? 54.31938 -38.24743 -114.59129 1.000 75.63552 196 GLY B N 1
ATOM 3374 C CA . GLY B 2 196 ? 55.43746 -39.09589 -114.96856 1.000 70.21202 196 GLY B CA 1
ATOM 3375 C C . GLY B 2 196 ? 56.52424 -38.28619 -115.65188 1.000 69.83533 196 GLY B C 1
ATOM 3376 O O . GLY B 2 196 ? 56.25445 -37.51203 -116.57829 1.000 79.78447 196 GLY B O 1
ATOM 3377 N N . ALA B 2 197 ? 57.76080 -38.45696 -115.19274 1.000 74.40535 197 ALA B N 1
ATOM 3378 C CA . ALA B 2 197 ? 58.88056 -37.73409 -115.77725 1.000 80.69748 197 ALA B CA 1
ATOM 3379 C C . ALA B 2 197 ? 59.24979 -38.32437 -117.13216 1.000 78.92777 197 ALA B C 1
ATOM 3380 O O . ALA B 2 197 ? 59.25748 -39.54456 -117.31666 1.000 77.08599 197 ALA B O 1
ATOM 3382 N N . THR B 2 198 ? 59.55419 -37.44537 -118.08720 1.000 76.90572 198 THR B N 1
ATOM 3383 C CA . THR B 2 198 ? 59.96799 -37.85869 -119.41950 1.000 80.00620 198 THR B CA 1
ATOM 3384 C C . THR B 2 198 ? 61.43149 -37.56381 -119.71293 1.000 83.64434 198 THR B C 1
ATOM 3385 O O . THR B 2 198 ? 61.96762 -38.09468 -120.69190 1.000 88.97591 198 THR B O 1
ATOM 3389 N N . ILE B 2 199 ? 62.08708 -36.73778 -118.90090 1.000 78.19849 199 ILE B N 1
ATOM 3390 C CA . ILE B 2 199 ? 63.49962 -36.42625 -119.06213 1.000 72.30763 199 ILE B CA 1
ATOM 3391 C C . ILE B 2 199 ? 64.20601 -36.70536 -117.74467 1.000 81.05914 199 ILE B C 1
ATOM 3392 O O . ILE B 2 199 ? 63.60214 -36.64052 -116.66947 1.000 86.27883 199 ILE B O 1
ATOM 3397 N N . ASP B 2 200 ? 65.49663 -37.02614 -117.83263 1.000 82.03909 200 ASP B N 1
ATOM 3398 C CA . ASP B 2 200 ? 66.30219 -37.32740 -116.65813 1.000 89.73542 200 ASP B CA 1
ATOM 3399 C C . ASP B 2 200 ? 67.04680 -36.10667 -116.12955 1.000 90.04260 200 ASP B C 1
ATOM 3400 O O . ASP B 2 200 ? 68.03646 -36.26075 -115.40358 1.000 94.28742 200 ASP B O 1
ATOM 3405 N N . ASP B 2 201 ? 66.59471 -34.90373 -116.47494 1.000 84.14722 201 ASP B N 1
ATOM 3406 C CA . ASP B 2 201 ? 67.26716 -33.69198 -116.02726 1.000 91.19096 201 ASP B CA 1
ATOM 3407 C C . ASP B 2 201 ? 67.13305 -33.53519 -114.51745 1.000 95.30723 201 ASP B C 1
ATOM 3408 O O . ASP B 2 201 ? 66.03522 -33.65003 -113.96326 1.000 85.31447 201 ASP B O 1
ATOM 3413 N N . THR B 2 202 ? 68.25841 -33.28303 -113.85394 1.000 93.74723 202 THR B N 1
ATOM 3414 C CA . THR B 2 202 ? 68.29494 -33.03465 -112.41853 1.000 81.61910 202 THR B CA 1
ATOM 3415 C C . THR B 2 202 ? 69.34103 -31.95904 -112.15271 1.000 80.63486 202 THR B C 1
ATOM 3416 O O . THR B 2 202 ? 69.90179 -31.36544 -113.07928 1.000 82.65372 202 THR B O 1
ATOM 3420 N N . LEU B 2 203 ? 69.60264 -31.70959 -110.87161 1.000 78.27280 203 LEU B N 1
ATOM 3421 C CA . LEU B 2 203 ? 70.66291 -30.80659 -110.44759 1.000 76.35742 203 LEU B CA 1
ATOM 3422 C C . LEU B 2 203 ? 70.95960 -31.08609 -108.98542 1.000 73.29396 203 LEU B C 1
ATOM 3423 O O . LEU B 2 203 ? 70.05128 -31.46540 -108.23780 1.000 77.54983 203 LEU B O 1
ATOM 3428 N N . PRO B 2 204 ? 72.20748 -30.92420 -108.54969 1.000 83.14969 204 PRO B N 1
ATOM 3429 C CA . PRO B 2 204 ? 72.53994 -31.22907 -107.15335 1.000 77.60234 204 PRO B CA 1
ATOM 3430 C C . PRO B 2 204 ? 71.83108 -30.28823 -106.19185 1.000 80.96959 204 PRO B C 1
ATOM 3431 O O . PRO B 2 204 ? 71.74902 -29.07897 -106.41982 1.000 69.50704 204 PRO B O 1
ATOM 3435 N N . ILE B 2 205 ? 71.30599 -30.86337 -105.11238 1.000 79.20256 205 ILE B N 1
ATOM 3436 C CA . ILE B 2 205 ? 70.63714 -30.11629 -104.05258 1.000 75.70295 205 ILE B CA 1
ATOM 3437 C C . ILE B 2 205 ? 71.18755 -30.61665 -102.72404 1.000 77.58832 205 ILE B C 1
ATOM 3438 O O . ILE B 2 205 ? 70.98358 -31.78228 -102.36341 1.000 81.47771 205 ILE B O 1
ATOM 3443 N N . THR B 2 206 ? 71.88764 -29.74561 -102.00096 1.000 72.28001 206 THR B N 1
ATOM 3444 C CA . THR B 2 206 ? 72.45314 -30.07069 -100.69835 1.000 81.83374 206 THR B CA 1
ATOM 3445 C C . THR B 2 206 ? 71.88599 -29.11810 -99.65650 1.000 80.40479 206 THR B C 1
ATOM 3446 O O . THR B 2 206 ? 71.89373 -27.89925 -99.85578 1.000 82.15050 206 THR B O 1
ATOM 3450 N N . VAL B 2 207 ? 71.39621 -29.67228 -98.55280 1.000 80.03057 207 VAL B N 1
ATOM 3451 C CA . VAL B 2 207 ? 70.82691 -28.88940 -97.46244 1.000 76.81777 207 VAL B CA 1
ATOM 3452 C C . VAL B 2 207 ? 71.84216 -28.86812 -96.32814 1.000 67.18136 207 VAL B C 1
ATOM 3453 O O . VAL B 2 207 ? 72.13609 -29.90561 -95.72488 1.000 68.73159 207 VAL B O 1
ATOM 3457 N N . GLU B 2 208 ? 72.38350 -27.68470 -96.03821 1.000 68.08921 208 GLU B N 1
ATOM 3458 C CA . GLU B 2 208 ? 73.34063 -27.52418 -94.95222 1.000 72.23438 208 GLU B CA 1
ATOM 3459 C C . GLU B 2 208 ? 72.67698 -27.28863 -93.60342 1.000 77.45811 208 GLU B C 1
ATOM 3460 O O . GLU B 2 208 ? 73.32069 -27.49370 -92.56753 1.000 76.15104 208 GLU B O 1
ATOM 3466 N N . ALA B 2 209 ? 71.41115 -26.86392 -93.59007 1.000 79.69177 209 ALA B N 1
ATOM 3467 C CA . ALA B 2 209 ? 70.64505 -26.64872 -92.36479 1.000 67.69629 209 ALA B CA 1
ATOM 3468 C C . ALA B 2 209 ? 69.42062 -27.55592 -92.40591 1.000 70.11920 209 ALA B C 1
ATOM 3469 O O . ALA B 2 209 ? 68.30678 -27.10097 -92.71006 1.000 63.50487 209 ALA B O 1
ATOM 3471 N N . PRO B 2 210 ? 69.58741 -28.84842 -92.10700 1.000 71.22467 210 PRO B N 1
ATOM 3472 C CA . PRO B 2 210 ? 68.43200 -29.75851 -92.12985 1.000 67.10453 210 PRO B CA 1
ATOM 3473 C C . PRO B 2 210 ? 67.42511 -29.48785 -91.02612 1.000 68.94612 210 PRO B C 1
ATOM 3474 O O . PRO B 2 210 ? 66.25641 -29.86811 -91.17232 1.000 62.47225 210 PRO B O 1
ATOM 3478 N N . GLU B 2 211 ? 67.83721 -28.85107 -89.92695 1.000 63.54807 211 GLU B N 1
ATOM 3479 C CA . GLU B 2 211 ? 66.88278 -28.48891 -88.88566 1.000 67.01831 211 GLU B CA 1
ATOM 3480 C C . GLU B 2 211 ? 65.93311 -27.39486 -89.35461 1.000 68.96664 211 GLU B C 1
ATOM 3481 O O . GLU B 2 211 ? 64.77241 -27.35974 -88.93084 1.000 68.42397 211 GLU B O 1
ATOM 3487 N N . ALA B 2 212 ? 66.40273 -26.50016 -90.22692 1.000 73.12696 212 ALA B N 1
ATOM 3488 C CA . ALA B 2 212 ? 65.54708 -25.44316 -90.75210 1.000 58.93223 212 ALA B CA 1
ATOM 3489 C C . ALA B 2 212 ? 64.72405 -25.91213 -91.94325 1.000 67.10917 212 ALA B C 1
ATOM 3490 O O . ALA B 2 212 ? 63.61121 -25.41770 -92.15408 1.000 58.07872 212 ALA B O 1
ATOM 3492 N N . CYS B 2 213 ? 65.24631 -26.85135 -92.72959 1.000 61.38545 213 CYS B N 1
ATOM 3493 C CA . CYS B 2 213 ? 64.55393 -27.38066 -93.90331 1.000 58.96414 213 CYS B CA 1
ATOM 3494 C C . CYS B 2 213 ? 64.64261 -28.89996 -93.87897 1.000 66.33827 213 CYS B C 1
ATOM 3495 O O . CYS B 2 213 ? 65.51403 -29.49682 -94.52616 1.000 64.54235 213 CYS B O 1
ATOM 3498 N N . PRO B 2 214 ? 63.75284 -29.56140 -93.13418 1.000 62.26359 214 PRO B N 1
ATOM 3499 C CA . PRO B 2 214 ? 63.76828 -31.03235 -93.10765 1.000 65.88046 214 PRO B CA 1
ATOM 3500 C C . PRO B 2 214 ? 63.37571 -31.67479 -94.42693 1.000 65.81260 214 PRO B C 1
ATOM 3501 O O . PRO B 2 214 ? 63.61907 -32.87505 -94.60217 1.000 66.95158 214 PRO B O 1
ATOM 3505 N N . ARG B 2 215 ? 62.77652 -30.92956 -95.35418 1.000 60.05295 215 ARG B N 1
ATOM 3506 C CA . ARG B 2 215 ? 62.36516 -31.49254 -96.63413 1.000 62.11440 215 ARG B CA 1
ATOM 3507 C C . ARG B 2 215 ? 62.36731 -30.40439 -97.69557 1.000 69.86702 215 ARG B C 1
ATOM 3508 O O . ARG B 2 215 ? 61.73057 -29.36148 -97.51911 1.000 58.26551 215 ARG B O 1
ATOM 3516 N N . TYR B 2 216 ? 63.07693 -30.65819 -98.79406 1.000 64.31816 216 TYR B N 1
ATOM 3517 C CA . TYR B 2 216 ? 63.14682 -29.74298 -99.92703 1.000 59.65234 216 TYR B CA 1
ATOM 3518 C C . TYR B 2 216 ? 62.97144 -30.55371 -101.20109 1.000 62.79494 216 TYR B C 1
ATOM 3519 O O . TYR B 2 216 ? 63.76198 -31.46368 -101.47141 1.000 59.74743 216 TYR B O 1
ATOM 3528 N N . LEU B 2 217 ? 61.93937 -30.23097 -101.97578 1.000 59.21332 217 LEU B N 1
ATOM 3529 C CA . LEU B 2 217 ? 61.64877 -30.91574 -103.22943 1.000 59.61636 217 LEU B CA 1
ATOM 3530 C C . LEU B 2 217 ? 61.97355 -29.98774 -104.39107 1.000 59.06509 217 LEU B C 1
ATOM 3531 O O . LEU B 2 217 ? 61.38804 -28.90599 -104.50943 1.000 62.09737 217 LEU B O 1
ATOM 3536 N N . GLY B 2 218 ? 62.90350 -30.41096 -105.24123 1.000 70.56527 218 GLY B N 1
ATOM 3537 C CA . GLY B 2 218 ? 63.22587 -29.70320 -106.46525 1.000 64.08114 218 GLY B CA 1
ATOM 3538 C C . GLY B 2 218 ? 62.77071 -30.50951 -107.66607 1.000 67.86312 218 GLY B C 1
ATOM 3539 O O . GLY B 2 218 ? 62.70805 -31.74013 -107.61428 1.000 78.47659 218 GLY B O 1
ATOM 3540 N N . ARG B 2 219 ? 62.44015 -29.80901 -108.74943 1.000 67.05131 219 ARG B N 1
ATOM 3541 C CA . ARG B 2 219 ? 62.02237 -30.46713 -109.98154 1.000 62.93484 219 ARG B CA 1
ATOM 3542 C C . ARG B 2 219 ? 62.18171 -29.48749 -111.13227 1.000 74.10952 219 ARG B C 1
ATOM 3543 O O . ARG B 2 219 ? 61.67038 -28.36532 -111.06786 1.000 66.61724 219 ARG B O 1
ATOM 3551 N N . VAL B 2 220 ? 62.88234 -29.91002 -112.17330 1.000 71.36507 220 VAL B N 1
ATOM 3552 C CA . VAL B 2 220 ? 63.13944 -29.06143 -113.32966 1.000 72.98589 220 VAL B CA 1
ATOM 3553 C C . VAL B 2 220 ? 62.06591 -29.30614 -114.38164 1.000 69.05342 220 VAL B C 1
ATOM 3554 O O . VAL B 2 220 ? 61.67287 -30.45019 -114.64306 1.000 67.10562 220 VAL B O 1
ATOM 3558 N N . VAL B 2 221 ? 61.56790 -28.22076 -114.96897 1.000 70.10729 221 VAL B N 1
ATOM 3559 C CA . VAL B 2 221 ? 60.63543 -28.27213 -116.08979 1.000 75.38410 221 VAL B CA 1
ATOM 3560 C C . VAL B 2 221 ? 61.29831 -27.53985 -117.24798 1.000 80.56531 221 VAL B C 1
ATOM 3561 O O . VAL B 2 221 ? 61.53033 -26.32662 -117.17086 1.000 81.80510 221 VAL B O 1
ATOM 3565 N N . LYS B 2 222 ? 61.60965 -28.27153 -118.31464 1.000 78.40671 222 LYS B N 1
ATOM 3566 C CA . LYS B 2 222 ? 62.37100 -27.74281 -119.43751 1.000 75.77850 222 LYS B CA 1
ATOM 3567 C C . LYS B 2 222 ? 61.44356 -27.31733 -120.56844 1.000 69.72797 222 LYS B C 1
ATOM 3568 O O . LYS B 2 222 ? 60.47405 -28.01194 -120.88576 1.000 71.53608 222 LYS B O 1
ATOM 3574 N N . GLY B 2 223 ? 61.74993 -26.17076 -121.17334 1.000 72.60541 223 GLY B N 1
ATOM 3575 C CA . GLY B 2 223 ? 61.05982 -25.72332 -122.36860 1.000 77.07861 223 GLY B CA 1
ATOM 3576 C C . GLY B 2 223 ? 59.62234 -25.29446 -122.16017 1.000 74.80529 223 GLY B C 1
ATOM 3577 O O . GLY B 2 223 ? 58.71687 -25.80317 -122.82795 1.000 74.08195 223 GLY B O 1
ATOM 3578 N N . ILE B 2 224 ? 59.39700 -24.35361 -121.24961 1.000 66.03506 224 ILE B N 1
ATOM 3579 C CA . ILE B 2 224 ? 58.06167 -23.85371 -120.97391 1.000 72.22035 224 ILE B CA 1
ATOM 3580 C C . ILE B 2 224 ? 57.89999 -22.48772 -121.62475 1.000 73.48369 224 ILE B C 1
ATOM 3581 O O . ILE B 2 224 ? 58.87101 -21.80110 -121.95579 1.000 73.15783 224 ILE B O 1
ATOM 3586 N N . ASN B 2 225 ? 56.64742 -22.08321 -121.80481 1.000 68.35623 225 ASN B N 1
ATOM 3587 C CA . ASN B 2 225 ? 56.31159 -20.78688 -122.38626 1.000 71.56836 225 ASN B CA 1
ATOM 3588 C C . ASN B 2 225 ? 55.85596 -19.87193 -121.25466 1.000 67.86165 225 ASN B C 1
ATOM 3589 O O . ASN B 2 225 ? 54.69562 -19.91238 -120.83754 1.000 61.95456 225 ASN B O 1
ATOM 3594 N N . VAL B 2 226 ? 56.77726 -19.04038 -120.75970 1.000 68.98827 226 VAL B N 1
ATOM 3595 C CA . VAL B 2 226 ? 56.45573 -18.14380 -119.65602 1.000 63.61763 226 VAL B CA 1
ATOM 3596 C C . VAL B 2 226 ? 55.42540 -17.09819 -120.05436 1.000 70.52896 226 VAL B C 1
ATOM 3597 O O . VAL B 2 226 ? 54.75126 -16.53550 -119.18329 1.000 73.85405 226 VAL B O 1
ATOM 3601 N N . LYS B 2 227 ? 55.28373 -16.81976 -121.34720 1.000 66.63214 227 LYS B N 1
ATOM 3602 C CA . LYS B 2 227 ? 54.31050 -15.85162 -121.83066 1.000 65.10667 227 LYS B CA 1
ATOM 3603 C C . LYS B 2 227 ? 52.94390 -16.46890 -122.09308 1.000 62.83987 227 LYS B C 1
ATOM 3604 O O . LYS B 2 227 ? 52.04167 -15.76206 -122.55376 1.000 70.13910 227 LYS B O 1
ATOM 3610 N N . ALA B 2 228 ? 52.77245 -17.75811 -121.81733 1.000 63.14082 228 ALA B N 1
ATOM 3611 C CA . ALA B 2 228 ? 51.48435 -18.39708 -122.03361 1.000 65.24618 228 ALA B CA 1
ATOM 3612 C C . ALA B 2 228 ? 50.43538 -17.77805 -121.11349 1.000 69.27657 228 ALA B C 1
ATOM 3613 O O . ALA B 2 228 ? 50.71840 -17.50707 -119.93984 1.000 67.33819 228 ALA B O 1
ATOM 3615 N N . PRO B 2 229 ? 49.22291 -17.53984 -121.60632 1.000 61.98547 229 PRO B N 1
ATOM 3616 C CA . PRO B 2 229 ? 48.20264 -16.89601 -120.77439 1.000 63.77917 229 PRO B CA 1
ATOM 3617 C C . PRO B 2 229 ? 47.63770 -17.85640 -119.74135 1.000 67.11769 229 PRO B C 1
ATOM 3618 O O . PRO B 2 229 ? 47.40904 -19.03701 -120.01637 1.000 68.45064 229 PRO B O 1
ATOM 3622 N N . THR B 2 230 ? 47.42135 -17.33745 -118.54124 1.000 65.98310 230 THR B N 1
ATOM 3623 C CA . THR B 2 230 ? 46.77813 -18.12418 -117.49909 1.000 55.98594 230 THR B CA 1
ATOM 3624 C C . THR B 2 230 ? 45.31993 -18.36425 -117.87347 1.000 57.53428 230 THR B C 1
ATOM 3625 O O . THR B 2 230 ? 44.61687 -17.41397 -118.23720 1.000 66.65482 230 THR B O 1
ATOM 3629 N N . PRO B 2 231 ? 44.83429 -19.60486 -117.81583 1.000 58.88050 231 PRO B N 1
ATOM 3630 C CA . PRO B 2 231 ? 43.42462 -19.85659 -118.13374 1.000 53.22221 231 PRO B CA 1
ATOM 3631 C C . PRO B 2 231 ? 42.49992 -19.07598 -117.21280 1.000 65.04635 231 PRO B C 1
ATOM 3632 O O . PRO B 2 231 ? 42.84459 -18.75244 -116.07350 1.000 62.72017 231 PRO B O 1
ATOM 3636 N N . LEU B 2 232 ? 41.30815 -18.76966 -117.72998 1.000 61.27569 232 LEU B N 1
ATOM 3637 C CA . LEU B 2 232 ? 40.38712 -17.90363 -117.00376 1.000 58.36605 232 LEU B CA 1
ATOM 3638 C C . LEU B 2 232 ? 39.91696 -18.53760 -115.69998 1.000 63.56058 232 LEU B C 1
ATOM 3639 O O . LEU B 2 232 ? 39.64230 -17.81970 -114.73053 1.000 58.02910 232 LEU B O 1
ATOM 3644 N N . TRP B 2 233 ? 39.82543 -19.86985 -115.64815 1.000 59.62334 233 TRP B N 1
ATOM 3645 C CA . TRP B 2 233 ? 39.37194 -20.51938 -114.42136 1.000 68.69922 233 TRP B CA 1
ATOM 3646 C C . TRP B 2 233 ? 40.37803 -20.33003 -113.29294 1.000 52.90227 233 TRP B C 1
ATOM 3647 O O . TRP B 2 233 ? 39.99128 -20.17103 -112.12925 1.000 56.71701 233 TRP B O 1
ATOM 3658 N N . MET B 2 234 ? 41.67182 -20.33236 -113.61663 1.000 55.60417 234 MET B N 1
ATOM 3659 C CA . MET B 2 234 ? 42.68797 -20.13610 -112.59177 1.000 51.73617 234 MET B CA 1
ATOM 3660 C C . MET B 2 234 ? 42.81392 -18.67368 -112.18947 1.000 62.58448 234 MET B C 1
ATOM 3661 O O . MET B 2 234 ? 43.08354 -18.38071 -111.01928 1.000 60.33598 234 MET B O 1
ATOM 3666 N N . LYS B 2 235 ? 42.62459 -17.74685 -113.13263 1.000 52.30030 235 LYS B N 1
ATOM 3667 C CA . LYS B 2 235 ? 42.67256 -16.33006 -112.78486 1.000 63.04006 235 LYS B CA 1
ATOM 3668 C C . LYS B 2 235 ? 41.54908 -15.96171 -111.82529 1.000 49.91753 235 LYS B C 1
ATOM 3669 O O . LYS B 2 235 ? 41.74758 -15.16241 -110.90303 1.000 53.48118 235 LYS B O 1
ATOM 3675 N N . GLU B 2 236 ? 40.36348 -16.54186 -112.02003 1.000 49.63734 236 GLU B N 1
ATOM 3676 C CA . GLU B 2 236 ? 39.23409 -16.21947 -111.15557 1.000 49.18382 236 GLU B CA 1
ATOM 3677 C C . GLU B 2 236 ? 39.43263 -16.78220 -109.75378 1.000 50.91520 236 GLU B C 1
ATOM 3678 O O . GLU B 2 236 ? 39.22301 -16.07845 -108.75970 1.000 53.64040 236 GLU B O 1
ATOM 3684 N N . LYS B 2 237 ? 39.84329 -18.04925 -109.65072 1.000 51.22449 237 LYS B N 1
ATOM 3685 C CA . LYS B 2 237 ? 40.09584 -18.62546 -108.33344 1.000 60.61146 237 LYS B CA 1
ATOM 3686 C C . LYS B 2 237 ? 41.19705 -17.87293 -107.59576 1.000 54.03765 237 LYS B C 1
ATOM 3687 O O . LYS B 2 237 ? 41.15426 -17.76242 -106.36566 1.000 61.75800 237 LYS B O 1
ATOM 3693 N N . LEU B 2 238 ? 42.17964 -17.33771 -108.32339 1.000 47.68916 238 LEU B N 1
ATOM 3694 C CA . LEU B 2 238 ? 43.18052 -16.48466 -107.69132 1.000 46.96902 238 LEU B CA 1
ATOM 3695 C C . LEU B 2 238 ? 42.57096 -15.16517 -107.23610 1.000 59.61684 238 LEU B C 1
ATOM 3696 O O . LEU B 2 238 ? 42.84701 -14.69639 -106.12472 1.000 50.34393 238 LEU B O 1
ATOM 3701 N N . ARG B 2 239 ? 41.73923 -14.55338 -108.08360 1.000 53.70312 239 ARG B N 1
ATOM 3702 C CA . ARG B 2 239 ? 41.17558 -13.24669 -107.76240 1.000 53.66875 239 ARG B CA 1
ATOM 3703 C C . ARG B 2 239 ? 40.17172 -13.33944 -106.62223 1.000 48.55395 239 ARG B C 1
ATOM 3704 O O . ARG B 2 239 ? 40.18383 -12.50608 -105.70928 1.000 49.32337 239 ARG B O 1
ATOM 3712 N N . ARG B 2 240 ? 39.29316 -14.34260 -106.65656 1.000 46.74988 240 ARG B N 1
ATOM 3713 C CA . ARG B 2 240 ? 38.30655 -14.50664 -105.59691 1.000 52.74769 240 ARG B CA 1
ATOM 3714 C C . ARG B 2 240 ? 38.93757 -14.87045 -104.25928 1.000 53.24198 240 ARG B C 1
ATOM 3715 O O . ARG B 2 240 ? 38.24079 -14.84341 -103.23954 1.000 56.26314 240 ARG B O 1
ATOM 3723 N N . CYS B 2 241 ? 40.22760 -15.20273 -104.23859 1.000 48.21123 241 CYS B N 1
ATOM 3724 C CA . CYS B 2 241 ? 40.98160 -15.37279 -103.00575 1.000 47.18066 241 CYS B CA 1
ATOM 3725 C C . CYS B 2 241 ? 41.87168 -14.17442 -102.70149 1.000 45.93119 241 CYS B C 1
ATOM 3726 O O . CYS B 2 241 ? 42.70542 -14.24974 -101.79376 1.000 50.14445 241 CYS B O 1
ATOM 3729 N N . GLY B 2 242 ? 41.72642 -13.08044 -103.44811 1.000 43.00360 242 GLY B N 1
ATOM 3730 C CA . GLY B 2 242 ? 42.45966 -11.86584 -103.15132 1.000 42.57884 242 GLY B CA 1
ATOM 3731 C C . GLY B 2 242 ? 43.84592 -11.77562 -103.74324 1.000 54.03976 242 GLY B C 1
ATOM 3732 O O . GLY B 2 242 ? 44.64901 -10.95705 -103.28441 1.000 50.86353 242 GLY B O 1
ATOM 3733 N N . ILE B 2 243 ? 44.15713 -12.58484 -104.75214 1.000 49.54218 243 ILE B N 1
ATOM 3734 C CA . ILE B 2 243 ? 45.46958 -12.58899 -105.38565 1.000 51.39180 243 ILE B CA 1
ATOM 3735 C C . ILE B 2 243 ? 45.29866 -12.21264 -106.85046 1.000 55.56649 243 ILE B C 1
ATOM 3736 O O . ILE B 2 243 ? 44.45061 -12.78069 -107.54903 1.000 55.90892 243 ILE B O 1
ATOM 3741 N N . ARG B 2 244 ? 46.09863 -11.25499 -107.30893 1.000 51.37138 244 ARG B N 1
ATOM 3742 C CA . ARG B 2 244 ? 46.06546 -10.83710 -108.70148 1.000 52.86271 244 ARG B CA 1
ATOM 3743 C C . ARG B 2 244 ? 46.85716 -11.80048 -109.57535 1.000 54.00518 244 ARG B C 1
ATOM 3744 O O . ARG B 2 244 ? 47.85249 -12.39077 -109.14603 1.000 65.17574 244 ARG B O 1
ATOM 3752 N N . SER B 2 245 ? 46.40690 -11.94668 -110.81831 1.000 65.32690 245 SER B N 1
ATOM 3753 C CA . SER B 2 245 ? 47.11212 -12.75826 -111.80194 1.000 57.98732 245 SER B CA 1
ATOM 3754 C C . SER B 2 245 ? 48.26029 -11.95031 -112.39589 1.000 57.70906 245 SER B C 1
ATOM 3755 O O . SER B 2 245 ? 48.04063 -10.87201 -112.95727 1.000 66.88586 245 SER B O 1
ATOM 3758 N N . ILE B 2 246 ? 49.48225 -12.46704 -112.27097 1.000 56.26883 246 ILE B N 1
ATOM 3759 C CA . ILE B 2 246 ? 50.66180 -11.79737 -112.80943 1.000 66.83884 246 ILE B CA 1
ATOM 3760 C C . ILE B 2 246 ? 51.09330 -12.50430 -114.08907 1.000 70.80523 246 ILE B C 1
ATOM 3761 O O . ILE B 2 246 ? 50.71829 -12.09495 -115.19372 1.000 74.41305 246 ILE B O 1
ATOM 3766 N N . ASP B 2 247 ? 51.88461 -13.56575 -113.95098 1.000 65.80710 247 ASP B N 1
ATOM 3767 C CA . ASP B 2 247 ? 52.28040 -14.40809 -115.06993 1.000 57.74659 247 ASP B CA 1
ATOM 3768 C C . ASP B 2 247 ? 51.91905 -15.85303 -114.75380 1.000 69.08197 247 ASP B C 1
ATOM 3769 O O . ASP B 2 247 ? 51.64274 -16.20982 -113.60620 1.000 67.87795 247 ASP B O 1
ATOM 3774 N N . ALA B 2 248 ? 51.94499 -16.69316 -115.79183 1.000 62.06272 248 ALA B N 1
ATOM 3775 C CA . ALA B 2 248 ? 51.41686 -18.04931 -115.66810 1.000 63.05082 248 ALA B CA 1
ATOM 3776 C C . ALA B 2 248 ? 52.16346 -18.86012 -114.61451 1.000 64.44811 248 ALA B C 1
ATOM 3777 O O . ALA B 2 248 ? 51.56105 -19.68414 -113.91641 1.000 61.39864 248 ALA B O 1
ATOM 3779 N N . VAL B 2 249 ? 53.47209 -18.64281 -114.47991 1.000 67.52062 249 VAL B N 1
ATOM 3780 C CA . VAL B 2 249 ? 54.26634 -19.47025 -113.57548 1.000 64.53081 249 VAL B CA 1
ATOM 3781 C C . VAL B 2 249 ? 53.94214 -19.14335 -112.12176 1.000 62.69696 249 VAL B C 1
ATOM 3782 O O . VAL B 2 249 ? 53.66463 -20.03901 -111.31528 1.000 65.22203 249 VAL B O 1
ATOM 3786 N N . VAL B 2 250 ? 53.97561 -17.85822 -111.76196 1.000 59.27369 250 VAL B N 1
ATOM 3787 C CA . VAL B 2 250 ? 53.67237 -17.48265 -110.38475 1.000 58.11493 250 VAL B CA 1
ATOM 3788 C C . VAL B 2 250 ? 52.19288 -17.69225 -110.08342 1.000 63.14878 250 VAL B C 1
ATOM 3789 O O . VAL B 2 250 ? 51.81212 -17.90439 -108.92527 1.000 63.67566 250 VAL B O 1
ATOM 3793 N N . ASP B 2 251 ? 51.33650 -17.64942 -111.10759 1.000 56.98385 251 ASP B N 1
ATOM 3794 C CA . ASP B 2 251 ? 49.92342 -17.93882 -110.89240 1.000 56.56087 251 ASP B CA 1
ATOM 3795 C C . ASP B 2 251 ? 49.70240 -19.40449 -110.54030 1.000 62.71196 251 ASP B C 1
ATOM 3796 O O . ASP B 2 251 ? 48.78763 -19.72369 -109.77172 1.000 59.73542 251 ASP B O 1
ATOM 3801 N N . VAL B 2 252 ? 50.52049 -20.30474 -111.09217 1.000 63.15699 252 VAL B N 1
ATOM 3802 C CA . VAL B 2 252 ? 50.43803 -21.71530 -110.72242 1.000 60.97036 252 VAL B CA 1
ATOM 3803 C C . VAL B 2 252 ? 50.87140 -21.90923 -109.27495 1.000 50.78790 252 VAL B C 1
ATOM 3804 O O . VAL B 2 252 ? 50.19982 -22.59575 -108.49509 1.000 56.12413 252 VAL B O 1
ATOM 3808 N N . THR B 2 253 ? 52.00264 -21.30852 -108.89493 1.000 48.89808 253 THR B N 1
ATOM 3809 C CA . THR B 2 253 ? 52.47957 -21.43886 -107.52190 1.000 57.41039 253 THR B CA 1
ATOM 3810 C C . THR B 2 253 ? 51.49839 -20.81506 -106.53835 1.000 55.10724 253 THR B C 1
ATOM 3811 O O . THR B 2 253 ? 51.30379 -21.33158 -105.43184 1.000 57.20950 253 THR B O 1
ATOM 3815 N N . ASN B 2 254 ? 50.86810 -19.70303 -106.92299 1.000 51.90079 254 ASN B N 1
ATOM 3816 C CA . ASN B 2 254 ? 49.88102 -19.08686 -106.04460 1.000 52.70726 254 ASN B CA 1
ATOM 3817 C C . ASN B 2 254 ? 48.59767 -19.90257 -105.98336 1.000 51.08064 254 ASN B C 1
ATOM 3818 O O . ASN B 2 254 ? 47.89923 -19.87458 -104.96448 1.000 50.90272 254 ASN B O 1
ATOM 3823 N N . TYR B 2 255 ? 48.27040 -20.63470 -107.05097 1.000 44.07031 255 TYR B N 1
ATOM 3824 C CA . TYR B 2 255 ? 47.06090 -21.44907 -107.02510 1.000 49.45090 255 TYR B CA 1
ATOM 3825 C C . TYR B 2 255 ? 47.19332 -22.60741 -106.04391 1.000 48.62130 255 TYR B C 1
ATOM 3826 O O . TYR B 2 255 ? 46.24014 -22.92732 -105.32437 1.000 54.60319 255 TYR B O 1
ATOM 3835 N N . VAL B 2 256 ? 48.36041 -23.25391 -106.00348 1.000 48.10095 256 VAL B N 1
ATOM 3836 C CA . VAL B 2 256 ? 48.54094 -24.37573 -105.08777 1.000 48.92555 256 VAL B CA 1
ATOM 3837 C C . VAL B 2 256 ? 48.61221 -23.88311 -103.64852 1.000 48.74121 256 VAL B C 1
ATOM 3838 O O . VAL B 2 256 ? 48.13685 -24.55483 -102.72453 1.000 44.97343 256 VAL B O 1
ATOM 3842 N N . LEU B 2 257 ? 49.20982 -22.70842 -103.43290 1.000 55.54634 257 LEU B N 1
ATOM 3843 C CA . LEU B 2 257 ? 49.20186 -22.11379 -102.10058 1.000 55.28754 257 LEU B CA 1
ATOM 3844 C C . LEU B 2 257 ? 47.77671 -21.89484 -101.61241 1.000 46.36792 257 LEU B C 1
ATOM 3845 O O . LEU B 2 257 ? 47.46887 -22.13623 -100.44059 1.000 53.55387 257 LEU B O 1
ATOM 3850 N N . LEU B 2 258 ? 46.88976 -21.44676 -102.50025 1.000 49.45726 258 LEU B N 1
ATOM 3851 C CA . LEU B 2 258 ? 45.49970 -21.24474 -102.11095 1.000 45.11371 258 LEU B CA 1
ATOM 3852 C C . LEU B 2 258 ? 44.76809 -22.57241 -101.96659 1.000 54.57975 258 LEU B C 1
ATOM 3853 O O . LEU B 2 258 ? 43.94954 -22.73979 -101.05439 1.000 51.05630 258 LEU B O 1
ATOM 3858 N N . GLU B 2 259 ? 45.05566 -23.53084 -102.85083 1.000 49.58581 259 GLU B N 1
ATOM 3859 C CA . GLU B 2 259 ? 44.31688 -24.78955 -102.84572 1.000 53.99845 259 GLU B CA 1
ATOM 3860 C C . GLU B 2 259 ? 44.73880 -25.67628 -101.68104 1.000 48.82836 259 GLU B C 1
ATOM 3861 O O . GLU B 2 259 ? 43.89093 -26.23378 -100.97448 1.000 53.73606 259 GLU B O 1
ATOM 3867 N N . LEU B 2 260 ? 46.04694 -25.81922 -101.46514 1.000 45.79233 260 LEU B N 1
ATOM 3868 C CA . LEU B 2 260 ? 46.57195 -26.75954 -100.48625 1.000 53.84423 260 LEU B CA 1
ATOM 3869 C C . LEU B 2 260 ? 47.21493 -26.09748 -99.27583 1.000 46.93891 260 LEU B C 1
ATOM 3870 O O . LEU B 2 260 ? 47.46565 -26.78426 -98.27984 1.000 49.18994 260 LEU B O 1
ATOM 3875 N N . GLY B 2 261 ? 47.48285 -24.79580 -99.32512 1.000 50.67682 261 GLY B N 1
ATOM 3876 C CA . GLY B 2 261 ? 48.20257 -24.13769 -98.25762 1.000 43.20260 261 GLY B CA 1
ATOM 3877 C C . GLY B 2 261 ? 49.70600 -24.24837 -98.35029 1.000 46.23795 261 GLY B C 1
ATOM 3878 O O . GLY B 2 261 ? 50.40156 -23.78688 -97.43704 1.000 50.00520 261 GLY B O 1
ATOM 3879 N N . GLN B 2 262 ? 50.23134 -24.83572 -99.42581 1.000 50.11809 262 GLN B N 1
ATOM 3880 C CA . GLN B 2 262 ? 51.66245 -25.04763 -99.57033 1.000 54.85281 262 GLN B CA 1
ATOM 3881 C C . GLN B 2 262 ? 52.27129 -23.93041 -100.39858 1.000 52.85135 262 GLN B C 1
ATOM 3882 O O . GLN B 2 262 ? 51.93016 -23.79874 -101.58413 1.000 50.81689 262 GLN B O 1
ATOM 3888 N N . PRO B 2 263 ? 53.15746 -23.11184 -99.83857 1.000 55.75680 263 PRO B N 1
ATOM 3889 C CA . PRO B 2 263 ? 53.87192 -22.13393 -100.66261 1.000 46.10793 263 PRO B CA 1
ATOM 3890 C C . PRO B 2 263 ? 54.86387 -22.82125 -101.58496 1.000 58.38038 263 PRO B C 1
ATOM 3891 O O . PRO B 2 263 ? 55.46743 -23.84118 -101.24112 1.000 54.16455 263 PRO B O 1
ATOM 3895 N N . MET B 2 264 ? 55.02616 -22.24926 -102.77535 1.000 56.18241 264 MET B N 1
ATOM 3896 C CA . MET B 2 264 ? 55.97822 -22.76595 -103.74549 1.000 62.22486 264 MET B CA 1
ATOM 3897 C C . MET B 2 264 ? 56.61854 -21.60935 -104.49700 1.000 65.53140 264 MET B C 1
ATOM 3898 O O . MET B 2 264 ? 56.06896 -20.50767 -104.57726 1.000 65.48083 264 MET B O 1
ATOM 3903 N N . HIS B 2 265 ? 57.80201 -21.87833 -105.04239 1.000 68.67028 265 HIS B N 1
ATOM 3904 C CA . HIS B 2 265 ? 58.58698 -20.87487 -105.74279 1.000 73.87061 265 HIS B CA 1
ATOM 3905 C C . HIS B 2 265 ? 59.16658 -21.49329 -107.00642 1.000 72.39894 265 HIS B C 1
ATOM 3906 O O . HIS B 2 265 ? 59.34293 -22.71027 -107.10265 1.000 67.08883 265 HIS B O 1
ATOM 3913 N N . ALA B 2 266 ? 59.45641 -20.63826 -107.98378 1.000 72.23429 266 ALA B N 1
ATOM 3914 C CA . ALA B 2 266 ? 60.04158 -21.06736 -109.24570 1.000 70.51261 266 ALA B CA 1
ATOM 3915 C C . ALA B 2 266 ? 61.31391 -20.27704 -109.50129 1.000 62.55538 266 ALA B C 1
ATOM 3916 O O . ALA B 2 266 ? 61.29979 -19.04281 -109.46151 1.000 67.62453 266 ALA B O 1
ATOM 3918 N N . PHE B 2 267 ? 62.40754 -20.98729 -109.75297 1.000 69.84012 267 PHE B N 1
ATOM 3919 C CA . PHE B 2 267 ? 63.67845 -20.37581 -110.10694 1.000 72.48523 267 PHE B CA 1
ATOM 3920 C C . PHE B 2 267 ? 63.91035 -20.46917 -111.60920 1.000 72.55434 267 PHE B C 1
ATOM 3921 O O . PHE B 2 267 ? 63.29116 -21.27192 -112.31027 1.000 68.19282 267 PHE B O 1
ATOM 3929 N N . ASP B 2 268 ? 64.81484 -19.62729 -112.09920 1.000 72.12495 268 ASP B N 1
ATOM 3930 C CA . ASP B 2 268 ? 65.32449 -19.76541 -113.45788 1.000 73.56095 268 ASP B CA 1
ATOM 3931 C C . ASP B 2 268 ? 66.44571 -20.79506 -113.42545 1.000 71.22682 268 ASP B C 1
ATOM 3932 O O . ASP B 2 268 ? 67.51863 -20.53079 -112.87306 1.000 74.98024 268 ASP B O 1
ATOM 3937 N N . LYS B 2 269 ? 66.19739 -21.97566 -114.00095 1.000 71.73416 269 LYS B N 1
ATOM 3938 C CA . LYS B 2 269 ? 67.19050 -23.04414 -113.93815 1.000 77.77260 269 LYS B CA 1
ATOM 3939 C C . LYS B 2 269 ? 68.49790 -22.63540 -114.60233 1.000 83.99023 269 LYS B C 1
ATOM 3940 O O . LYS B 2 269 ? 69.57706 -23.02882 -114.14396 1.000 83.98637 269 LYS B O 1
ATOM 3946 N N . ASP B 2 270 ? 68.42490 -21.84293 -115.66968 1.000 81.21357 270 ASP B N 1
ATOM 3947 C CA . ASP B 2 270 ? 69.61444 -21.37177 -116.36586 1.000 85.65782 270 ASP B CA 1
ATOM 3948 C C . ASP B 2 270 ? 70.32422 -20.24328 -115.62950 1.000 81.45523 270 ASP B C 1
ATOM 3949 O O . ASP B 2 270 ? 71.38932 -19.80621 -116.07861 1.000 88.05397 270 ASP B O 1
ATOM 3954 N N . ARG B 2 271 ? 69.76438 -19.76171 -114.52166 1.000 83.13394 271 ARG B N 1
ATOM 3955 C CA . ARG B 2 271 ? 70.40171 -18.74864 -113.69339 1.000 77.65471 271 ARG B CA 1
ATOM 3956 C C . ARG B 2 271 ? 70.98824 -19.32358 -112.41153 1.000 80.91336 271 ARG B C 1
ATOM 3957 O O . ARG B 2 271 ? 71.53381 -18.56774 -111.60133 1.000 83.03262 271 ARG B O 1
ATOM 3959 N N . ILE B 2 272 ? 70.88821 -20.63395 -112.20876 1.000 71.98844 272 ILE B N 1
ATOM 3960 C CA . ILE B 2 272 ? 71.42907 -21.29928 -111.02968 1.000 74.68991 272 ILE B CA 1
ATOM 3961 C C . ILE B 2 272 ? 72.81139 -21.82993 -111.37996 1.000 74.35241 272 ILE B C 1
ATOM 3962 O O . ILE B 2 272 ? 72.95891 -22.64774 -112.29628 1.000 74.32632 272 ILE B O 1
ATOM 3967 N N . GLU B 2 273 ? 73.82362 -21.36950 -110.65157 1.000 74.24101 273 GLU B N 1
ATOM 3968 C CA . GLU B 2 273 ? 75.20865 -21.74044 -110.91820 1.000 82.23926 273 GLU B CA 1
ATOM 3969 C C . GLU B 2 273 ? 75.55627 -22.97851 -110.09867 1.000 79.52453 273 GLU B C 1
ATOM 3970 O O . GLU B 2 273 ? 75.62835 -22.91778 -108.86664 1.000 75.20138 273 GLU B O 1
ATOM 3976 N N . GLY B 2 274 ? 75.76982 -24.10044 -110.78337 1.000 72.35883 274 GLY B N 1
ATOM 3977 C CA . GLY B 2 274 ? 76.11423 -25.34390 -110.12195 1.000 75.16509 274 GLY B CA 1
ATOM 3978 C C . GLY B 2 274 ? 74.90506 -26.11265 -109.63176 1.000 78.75637 274 GLY B C 1
ATOM 3979 O O . GLY B 2 274 ? 74.35806 -26.95486 -110.34999 1.000 69.07165 274 GLY B O 1
ATOM 3980 N N . GLY B 2 275 ? 74.48137 -25.83093 -108.40364 1.000 80.19148 275 GLY B N 1
ATOM 3981 C CA . GLY B 2 275 ? 73.30783 -26.46503 -107.83836 1.000 80.14521 275 GLY B CA 1
ATOM 3982 C C . GLY B 2 275 ? 72.61296 -25.57312 -106.83204 1.000 82.14911 275 GLY B C 1
ATOM 3983 O O . GLY B 2 275 ? 72.93171 -24.38629 -106.72908 1.000 77.48093 275 GLY B O 1
ATOM 3984 N N . ILE B 2 276 ? 71.66197 -26.12713 -106.08557 1.000 81.16969 276 ILE B N 1
ATOM 3985 C CA . ILE B 2 276 ? 70.93701 -25.39943 -105.05051 1.000 76.61395 276 ILE B CA 1
ATOM 3986 C C . ILE B 2 276 ? 71.44589 -25.86580 -103.69505 1.000 75.90026 276 ILE B C 1
ATOM 3987 O O . ILE B 2 276 ? 71.51028 -27.07259 -103.43167 1.000 76.53609 276 ILE B O 1
ATOM 3992 N N . VAL B 2 277 ? 71.81533 -24.91518 -102.84073 1.000 76.90925 277 VAL B N 1
ATOM 3993 C CA . VAL B 2 277 ? 72.24302 -25.20696 -101.47734 1.000 78.12428 277 VAL B CA 1
ATOM 3994 C C . VAL B 2 277 ? 71.30428 -24.48467 -100.51973 1.000 81.85752 277 VAL B C 1
ATOM 3995 O O . VAL B 2 277 ? 71.22522 -23.24908 -100.52565 1.000 74.22218 277 VAL B O 1
ATOM 3999 N N . VAL B 2 278 ? 70.58116 -25.25622 -99.71185 1.000 73.51664 278 VAL B N 1
ATOM 4000 C CA . VAL B 2 278 ? 69.70358 -24.70776 -98.68441 1.000 72.19341 278 VAL B CA 1
ATOM 4001 C C . VAL B 2 278 ? 70.54177 -24.59391 -97.41554 1.000 73.34792 278 VAL B C 1
ATOM 4002 O O . VAL B 2 278 ? 70.78985 -25.58427 -96.72682 1.000 72.99103 278 VAL B O 1
ATOM 4006 N N . ARG B 2 279 ? 70.98854 -23.37790 -97.11161 1.000 71.47489 279 ARG B N 1
ATOM 4007 C CA . ARG B 2 279 ? 71.92235 -23.14534 -96.02217 1.000 64.94916 279 ARG B CA 1
ATOM 4008 C C . ARG B 2 279 ? 71.50982 -21.90054 -95.25310 1.000 69.43976 279 ARG B C 1
ATOM 4009 O O . ARG B 2 279 ? 70.64804 -21.12917 -95.68308 1.000 69.90523 279 ARG B O 1
ATOM 4017 N N . MET B 2 280 ? 72.14576 -21.70850 -94.10296 1.000 66.34419 280 MET B N 1
ATOM 4018 C CA . MET B 2 280 ? 71.98806 -20.47442 -93.35451 1.000 63.54348 280 MET B CA 1
ATOM 4019 C C . MET B 2 280 ? 72.78561 -19.36122 -94.01948 1.000 71.56687 280 MET B C 1
ATOM 4020 O O . MET B 2 280 ? 73.84663 -19.59223 -94.60677 1.000 80.32663 280 MET B O 1
ATOM 4025 N N . ALA B 2 281 ? 72.25881 -18.14544 -93.93253 1.000 76.62097 281 ALA B N 1
ATOM 4026 C CA . ALA B 2 281 ? 72.95955 -16.99780 -94.48407 1.000 72.22109 281 ALA B CA 1
ATOM 4027 C C . ALA B 2 281 ? 74.19278 -16.67631 -93.64963 1.000 73.14509 281 ALA B C 1
ATOM 4028 O O . ALA B 2 281 ? 74.22621 -16.89927 -92.43694 1.000 79.08372 281 ALA B O 1
ATOM 4030 N N . LYS B 2 282 ? 75.22171 -16.16398 -94.31657 1.000 74.15223 282 LYS B N 1
ATOM 4031 C CA . LYS B 2 282 ? 76.37577 -15.63304 -93.61088 1.000 72.82090 282 LYS B CA 1
ATOM 4032 C C . LYS B 2 282 ? 76.04054 -14.26072 -93.04098 1.000 70.25271 282 LYS B C 1
ATOM 4033 O O . LYS B 2 282 ? 75.25262 -13.50384 -93.61513 1.000 74.85719 282 LYS B O 1
ATOM 4039 N N . GLU B 2 283 ? 76.63702 -13.94903 -91.89081 1.000 70.54863 283 GLU B N 1
ATOM 4040 C CA . GLU B 2 283 ? 76.34930 -12.69126 -91.21171 1.000 69.71298 283 GLU B CA 1
ATOM 4041 C C . GLU B 2 283 ? 76.75006 -11.50094 -92.07392 1.000 70.56345 283 GLU B C 1
ATOM 4042 O O . GLU B 2 283 ? 77.94030 -11.26086 -92.30083 1.000 82.19304 283 GLU B O 1
ATOM 4048 N N . GLY B 2 284 ? 75.76037 -10.75240 -92.55699 1.000 73.55527 284 GLY B N 1
ATOM 4049 C CA . GLY B 2 284 ? 75.99505 -9.62618 -93.43404 1.000 65.22191 284 GLY B CA 1
ATOM 4050 C C . GLY B 2 284 ? 75.79952 -9.91202 -94.90586 1.000 61.46915 284 GLY B C 1
ATOM 4051 O O . GLY B 2 284 ? 75.93627 -8.99038 -95.71971 1.000 65.12232 284 GLY B O 1
ATOM 4052 N N . GLU B 2 285 ? 75.48515 -11.15294 -95.27211 1.000 65.13770 285 GLU B N 1
ATOM 4053 C CA . GLU B 2 285 ? 75.29730 -11.50099 -96.67398 1.000 60.47312 285 GLU B CA 1
ATOM 4054 C C . GLU B 2 285 ? 74.13461 -10.71306 -97.26356 1.000 71.31279 285 GLU B C 1
ATOM 4055 O O . GLU B 2 285 ? 73.03781 -10.68067 -96.69747 1.000 71.67751 285 GLU B O 1
ATOM 4061 N N . THR B 2 286 ? 74.38148 -10.06925 -98.39973 1.000 72.08490 286 THR B N 1
ATOM 4062 C CA . THR B 2 286 ? 73.40820 -9.18940 -99.02721 1.000 68.31615 286 THR B CA 1
ATOM 4063 C C . THR B 2 286 ? 72.62495 -9.93387 -100.10093 1.000 67.10502 286 THR B C 1
ATOM 4064 O O . THR B 2 286 ? 73.13702 -10.85001 -100.74964 1.000 72.99783 286 THR B O 1
ATOM 4068 N N . LEU B 2 287 ? 71.37019 -9.52690 -100.28141 1.000 67.77342 287 LEU B N 1
ATOM 4069 C CA . LEU B 2 287 ? 70.49595 -10.14194 -101.27103 1.000 60.15976 287 LEU B CA 1
ATOM 4070 C C . LEU B 2 287 ? 69.54768 -9.08744 -101.81636 1.000 61.58648 287 LEU B C 1
ATOM 4071 O O . LEU B 2 287 ? 68.85752 -8.41467 -101.04537 1.000 67.86059 287 LEU B O 1
ATOM 4076 N N . VAL B 2 288 ? 69.52024 -8.94538 -103.13836 1.000 69.53405 288 VAL B N 1
ATOM 4077 C CA . VAL B 2 288 ? 68.59676 -8.02552 -103.79406 1.000 64.17287 288 VAL B CA 1
ATOM 4078 C C . VAL B 2 288 ? 67.27359 -8.75722 -103.98966 1.000 71.76679 288 VAL B C 1
ATOM 4079 O O . VAL B 2 288 ? 67.17467 -9.67861 -104.80348 1.000 58.30466 288 VAL B O 1
ATOM 4083 N N . LEU B 2 289 ? 66.25587 -8.34895 -103.23772 1.000 71.68449 289 LEU B N 1
ATOM 4084 C CA . LEU B 2 289 ? 64.97222 -9.02710 -103.27440 1.000 65.33433 289 LEU B CA 1
ATOM 4085 C C . LEU B 2 289 ? 64.24900 -8.73430 -104.58789 1.000 69.07322 289 LEU B C 1
ATOM 4086 O O . LEU B 2 289 ? 64.66275 -7.88913 -105.38700 1.000 66.39746 289 LEU B O 1
ATOM 4091 N N . LEU B 2 290 ? 63.14147 -9.45103 -104.80074 1.000 61.91734 290 LEU B N 1
ATOM 4092 C CA . LEU B 2 290 ? 62.37473 -9.30252 -106.03229 1.000 57.15369 290 LEU B CA 1
ATOM 4093 C C . LEU B 2 290 ? 61.81808 -7.89458 -106.20731 1.000 65.18853 290 LEU B C 1
ATOM 4094 O O . LEU B 2 290 ? 61.53506 -7.49051 -107.34009 1.000 65.52190 290 LEU B O 1
ATOM 4099 N N . ASP B 2 291 ? 61.66428 -7.13495 -105.12431 1.000 57.99823 291 ASP B N 1
ATOM 4100 C CA . ASP B 2 291 ? 61.15055 -5.77434 -105.20378 1.000 64.09449 291 ASP B CA 1
ATOM 4101 C C . ASP B 2 291 ? 62.24395 -4.74043 -105.45522 1.000 67.58487 291 ASP B C 1
ATOM 4102 O O . ASP B 2 291 ? 62.00776 -3.54497 -105.25215 1.000 63.92233 291 ASP B O 1
ATOM 4107 N N . GLY B 2 292 ? 63.43142 -5.17098 -105.88310 1.000 69.35109 292 GLY B N 1
ATOM 4108 C CA . GLY B 2 292 ? 64.50788 -4.26116 -106.21146 1.000 72.51121 292 GLY B CA 1
ATOM 4109 C C . GLY B 2 292 ? 65.30610 -3.73420 -105.03859 1.000 69.67771 292 GLY B C 1
ATOM 4110 O O . GLY B 2 292 ? 66.32950 -3.07377 -105.25868 1.000 69.69288 292 GLY B O 1
ATOM 4111 N N . THR B 2 293 ? 64.88282 -3.99381 -103.80575 1.000 67.52821 293 THR B N 1
ATOM 4112 C CA . THR B 2 293 ? 65.61112 -3.53453 -102.63353 1.000 60.81567 293 THR B CA 1
ATOM 4113 C C . THR B 2 293 ? 66.56244 -4.61955 -102.13577 1.000 58.57256 293 THR B C 1
ATOM 4114 O O . THR B 2 293 ? 66.39979 -5.80696 -102.42669 1.000 69.88662 293 THR B O 1
ATOM 4118 N N . GLU B 2 294 ? 67.56813 -4.19287 -101.37768 1.000 56.07444 294 GLU B N 1
ATOM 4119 C CA . GLU B 2 294 ? 68.59053 -5.08939 -100.85687 1.000 65.29165 294 GLU B CA 1
ATOM 4120 C C . GLU B 2 294 ? 68.32706 -5.39712 -99.38845 1.000 65.14040 294 GLU B C 1
ATOM 4121 O O . GLU B 2 294 ? 67.86795 -4.53506 -98.63290 1.000 56.11124 294 GLU B O 1
ATOM 4127 N N . ALA B 2 295 ? 68.62471 -6.63074 -98.98891 1.000 62.19487 295 ALA B N 1
ATOM 4128 C CA . ALA B 2 295 ? 68.45832 -7.07646 -97.61314 1.000 64.27883 295 ALA B CA 1
ATOM 4129 C C . ALA B 2 295 ? 69.81514 -7.45509 -97.03931 1.000 65.32025 295 ALA B C 1
ATOM 4130 O O . ALA B 2 295 ? 70.56651 -8.21457 -97.66054 1.000 70.46847 295 ALA B O 1
ATOM 4132 N N . LYS B 2 296 ? 70.12766 -6.91675 -95.86240 1.000 65.68188 296 LYS B N 1
ATOM 4133 C CA . LYS B 2 296 ? 71.35361 -7.24465 -95.13681 1.000 66.42934 296 LYS B CA 1
ATOM 4134 C C . LYS B 2 296 ? 71.00271 -8.33459 -94.12948 1.000 69.13261 296 LYS B C 1
ATOM 4135 O O . LYS B 2 296 ? 70.49988 -8.05139 -93.03938 1.000 67.92228 296 LYS B O 1
ATOM 4141 N N . LEU B 2 297 ? 71.27197 -9.58266 -94.49913 1.000 68.06123 297 LEU B N 1
ATOM 4142 C CA . LEU B 2 297 ? 70.79875 -10.72791 -93.73985 1.000 67.66413 297 LEU B CA 1
ATOM 4143 C C . LEU B 2 297 ? 71.72444 -11.03925 -92.56640 1.000 75.20942 297 LEU B C 1
ATOM 4144 O O . LEU B 2 297 ? 72.90101 -10.66724 -92.54561 1.000 77.60333 297 LEU B O 1
ATOM 4149 N N . ASN B 2 298 ? 71.16910 -11.73487 -91.57979 1.000 68.35051 298 ASN B N 1
ATOM 4150 C CA . ASN B 2 298 ? 71.91695 -12.20946 -90.42677 1.000 68.55071 298 ASN B CA 1
ATOM 4151 C C . ASN B 2 298 ? 72.17094 -13.70781 -90.54986 1.000 66.47540 298 ASN B C 1
ATOM 4152 O O . ASN B 2 298 ? 71.65991 -14.38301 -91.44589 1.000 72.14010 298 ASN B O 1
ATOM 4157 N N . ALA B 2 299 ? 72.97282 -14.22860 -89.62056 1.000 76.26181 299 ALA B N 1
ATOM 4158 C CA . ALA B 2 299 ? 73.34002 -15.63835 -89.65180 1.000 71.65288 299 ALA B CA 1
ATOM 4159 C C . ALA B 2 299 ? 72.19076 -16.56417 -89.27439 1.000 72.96639 299 ALA B C 1
ATOM 4160 O O . ALA B 2 299 ? 72.29937 -17.77492 -89.49728 1.000 67.58377 299 ALA B O 1
ATOM 4162 N N . ASP B 2 300 ? 71.10160 -16.03514 -88.71859 1.000 74.29081 300 ASP B N 1
ATOM 4163 C CA . ASP B 2 300 ? 69.96866 -16.84432 -88.29158 1.000 72.25583 300 ASP B CA 1
ATOM 4164 C C . ASP B 2 300 ? 68.87197 -16.92824 -89.34587 1.000 74.72015 300 ASP B C 1
ATOM 4165 O O . ASP B 2 300 ? 67.78835 -17.44675 -89.05705 1.000 63.50984 300 ASP B O 1
ATOM 4170 N N . THR B 2 301 ? 69.12621 -16.43844 -90.55571 1.000 69.21179 301 THR B N 1
ATOM 4171 C CA . THR B 2 301 ? 68.13359 -16.40797 -91.62040 1.000 58.98658 301 THR B CA 1
ATOM 4172 C C . THR B 2 301 ? 68.46163 -17.47374 -92.65716 1.000 63.28337 301 THR B C 1
ATOM 4173 O O . THR B 2 301 ? 69.58894 -17.53190 -93.15923 1.000 60.09652 301 THR B O 1
ATOM 4177 N N . LEU B 2 302 ? 67.47803 -18.31417 -92.96903 1.000 61.13375 302 LEU B N 1
ATOM 4178 C CA . LEU B 2 302 ? 67.65348 -19.35570 -93.97002 1.000 54.93577 302 LEU B CA 1
ATOM 4179 C C . LEU B 2 302 ? 67.54806 -18.76779 -95.37030 1.000 65.03800 302 LEU B C 1
ATOM 4180 O O . LEU B 2 302 ? 66.65565 -17.96464 -95.65825 1.000 63.31079 302 LEU B O 1
ATOM 4185 N N . VAL B 2 303 ? 68.46432 -19.17491 -96.24508 1.000 62.24624 303 VAL B N 1
ATOM 4186 C CA . VAL B 2 303 ? 68.49945 -18.67932 -97.61291 1.000 65.92685 303 VAL B CA 1
ATOM 4187 C C . VAL B 2 303 ? 68.56297 -19.85475 -98.57445 1.000 67.96702 303 VAL B C 1
ATOM 4188 O O . VAL B 2 303 ? 69.14516 -20.90218 -98.27445 1.000 66.50528 303 VAL B O 1
ATOM 4192 N N . ILE B 2 304 ? 67.94109 -19.67574 -99.73422 1.000 64.00648 304 ILE B N 1
ATOM 4193 C CA . ILE B 2 304 ? 68.06822 -20.59690 -100.85531 1.000 67.06281 304 ILE B CA 1
ATOM 4194 C C . ILE B 2 304 ? 69.13791 -20.01906 -101.77079 1.000 69.08873 304 ILE B C 1
ATOM 4195 O O . ILE B 2 304 ? 68.92553 -18.98391 -102.40955 1.000 71.24311 304 ILE B O 1
ATOM 4200 N N . ALA B 2 305 ? 70.29581 -20.67045 -101.82559 1.000 77.62063 305 ALA B N 1
ATOM 4201 C CA . ALA B 2 305 ? 71.45149 -20.15082 -102.54160 1.000 77.36587 305 ALA B CA 1
ATOM 4202 C C . ALA B 2 305 ? 71.94572 -21.18914 -103.54148 1.000 75.86566 305 ALA B C 1
ATOM 4203 O O . ALA B 2 305 ? 71.43402 -22.31105 -103.61473 1.000 68.65675 305 ALA B O 1
ATOM 4205 N N . ASP B 2 306 ? 72.94836 -20.80100 -104.32344 1.000 79.01671 306 ASP B N 1
ATOM 4206 C CA . ASP B 2 306 ? 73.66002 -21.71409 -105.20562 1.000 76.57041 306 ASP B CA 1
ATOM 4207 C C . ASP B 2 306 ? 75.11533 -21.81518 -104.74583 1.000 75.43297 306 ASP B C 1
ATOM 4208 O O . ASP B 2 306 ? 75.47641 -21.37132 -103.65174 1.000 78.77422 306 ASP B O 1
ATOM 4213 N N . HIS B 2 307 ? 75.95922 -22.39227 -105.60160 1.000 78.58856 307 HIS B N 1
ATOM 4214 C CA . HIS B 2 307 ? 77.35680 -22.60080 -105.24382 1.000 75.68108 307 HIS B CA 1
ATOM 4215 C C . HIS B 2 307 ? 78.14618 -21.30235 -105.12455 1.000 77.19880 307 HIS B C 1
ATOM 4216 O O . HIS B 2 307 ? 79.29434 -21.34148 -104.67018 1.000 83.23398 307 HIS B O 1
ATOM 4223 N N . ASN B 2 308 ? 77.57042 -20.16593 -105.50125 1.000 72.62880 308 ASN B N 1
ATOM 4224 C CA . ASN B 2 308 ? 78.31084 -18.90804 -105.48191 1.000 79.58310 308 ASN B CA 1
ATOM 4225 C C . ASN B 2 308 ? 77.56819 -17.77561 -104.78801 1.000 78.43826 308 ASN B C 1
ATOM 4226 O O . ASN B 2 308 ? 78.19198 -16.99547 -104.06403 1.000 74.25808 308 ASN B O 1
ATOM 4231 N N . LYS B 2 309 ? 76.25572 -17.66689 -104.98414 1.000 80.57735 309 LYS B N 1
ATOM 4232 C CA . LYS B 2 309 ? 75.49938 -16.50421 -104.54222 1.000 77.74525 309 LYS B CA 1
ATOM 4233 C C . LYS B 2 309 ? 74.20639 -16.94474 -103.87008 1.000 73.45870 309 LYS B C 1
ATOM 4234 O O . LYS B 2 309 ? 73.76524 -18.08806 -104.00717 1.000 71.44949 309 LYS B O 1
ATOM 4240 N N . ALA B 2 310 ? 73.59697 -16.01183 -103.14304 1.000 78.68094 310 ALA B N 1
ATOM 4241 C CA . ALA B 2 310 ? 72.28376 -16.22456 -102.55196 1.000 73.43110 310 ALA B CA 1
ATOM 4242 C C . ALA B 2 310 ? 71.20121 -15.87406 -103.56413 1.000 67.41028 310 ALA B C 1
ATOM 4243 O O . ALA B 2 310 ? 71.32655 -14.90010 -104.31167 1.000 76.57263 310 ALA B O 1
ATOM 4245 N N . LEU B 2 311 ? 70.13428 -16.67280 -103.58452 1.000 69.18772 311 LEU B N 1
ATOM 4246 C CA . LEU B 2 311 ? 69.07655 -16.50845 -104.57342 1.000 63.40952 311 LEU B CA 1
ATOM 4247 C C . LEU B 2 311 ? 67.75778 -16.01566 -103.99977 1.000 69.26264 311 LEU B C 1
ATOM 4248 O O . LEU B 2 311 ? 67.03786 -15.29320 -104.69131 1.000 80.16928 311 LEU B O 1
ATOM 4253 N N . ALA B 2 312 ? 67.42072 -16.38048 -102.76433 1.000 66.65940 312 ALA B N 1
ATOM 4254 C CA . ALA B 2 312 ? 66.15026 -15.97428 -102.17954 1.000 58.81805 312 ALA B CA 1
ATOM 4255 C C . ALA B 2 312 ? 66.19574 -16.18792 -100.67436 1.000 64.86120 312 ALA B C 1
ATOM 4256 O O . ALA B 2 312 ? 67.02605 -16.94126 -100.15880 1.000 54.71394 312 ALA B O 1
ATOM 4258 N N . MET B 2 313 ? 65.29155 -15.50323 -99.97518 1.000 57.45010 313 MET B N 1
ATOM 4259 C CA . MET B 2 313 ? 65.09049 -15.73870 -98.55073 1.000 60.01893 313 MET B CA 1
ATOM 4260 C C . MET B 2 313 ? 64.19016 -16.95476 -98.37833 1.000 54.80744 313 MET B C 1
ATOM 4261 O O . MET B 2 313 ? 63.06673 -16.97843 -98.89424 1.000 53.65102 313 MET B O 1
ATOM 4266 N N . GLY B 2 314 ? 64.68519 -17.96030 -97.65951 1.000 56.51730 314 GLY B N 1
ATOM 4267 C CA . GLY B 2 314 ? 63.98535 -19.22134 -97.50600 1.000 65.21318 314 GLY B CA 1
ATOM 4268 C C . GLY B 2 314 ? 62.57417 -19.10458 -96.96824 1.000 56.33737 314 GLY B C 1
ATOM 4269 O O . GLY B 2 314 ? 62.36962 -18.73973 -95.80686 1.000 55.56055 314 GLY B O 1
ATOM 4270 N N . GLY B 2 315 ? 61.59171 -19.40780 -97.81389 1.000 53.73896 315 GLY B N 1
ATOM 4271 C CA . GLY B 2 315 ? 60.20642 -19.39532 -97.39285 1.000 52.98530 315 GLY B CA 1
ATOM 4272 C C . GLY B 2 315 ? 59.63287 -18.02987 -97.09959 1.000 58.69164 315 GLY B C 1
ATOM 4273 O O . GLY B 2 315 ? 58.60189 -17.93755 -96.42927 1.000 56.37837 315 GLY B O 1
ATOM 4274 N N . ILE B 2 316 ? 60.26441 -16.96106 -97.58558 1.000 57.46777 316 ILE B N 1
ATOM 4275 C CA . ILE B 2 316 ? 59.79485 -15.60808 -97.30791 1.000 56.28658 316 ILE B CA 1
ATOM 4276 C C . ILE B 2 316 ? 59.58818 -14.84267 -98.60918 1.000 59.78565 316 ILE B C 1
ATOM 4277 O O . ILE B 2 316 ? 58.44927 -14.58308 -99.01355 1.000 54.60193 316 ILE B O 1
ATOM 4282 N N . PHE B 2 317 ? 60.68269 -14.47605 -99.27419 1.000 64.50271 317 PHE B N 1
ATOM 4283 C CA . PHE B 2 317 ? 60.61861 -13.62003 -100.44996 1.000 63.20672 317 PHE B CA 1
ATOM 4284 C C . PHE B 2 317 ? 61.63925 -14.08137 -101.47864 1.000 53.42891 317 PHE B C 1
ATOM 4285 O O . PHE B 2 317 ? 62.74298 -14.50311 -101.12362 1.000 50.21650 317 PHE B O 1
ATOM 4293 N N . GLY B 2 318 ? 61.26632 -13.99042 -102.75577 1.000 61.33669 318 GLY B N 1
ATOM 4294 C CA . GLY B 2 318 ? 62.17182 -14.37047 -103.81610 1.000 60.68105 318 GLY B CA 1
ATOM 4295 C C . GLY B 2 318 ? 63.15302 -13.26911 -104.17490 1.000 62.65075 318 GLY B C 1
ATOM 4296 O O . GLY B 2 318 ? 62.97482 -12.09787 -103.84327 1.000 61.48539 318 GLY B O 1
ATOM 4297 N N . GLY B 2 319 ? 64.22010 -13.66641 -104.86908 1.000 67.42293 319 GLY B N 1
ATOM 4298 C CA . GLY B 2 319 ? 65.23225 -12.72303 -105.28538 1.000 65.02021 319 GLY B CA 1
ATOM 4299 C C . GLY B 2 319 ? 64.95199 -12.12067 -106.64919 1.000 65.34997 319 GLY B C 1
ATOM 4300 O O . GLY B 2 319 ? 64.13730 -12.62185 -107.42179 1.000 60.70474 319 GLY B O 1
ATOM 4301 N N . GLU B 2 320 ? 65.64874 -11.01974 -106.93685 1.000 67.57200 320 GLU B N 1
ATOM 4302 C CA . GLU B 2 320 ? 65.44686 -10.33197 -108.20805 1.000 73.02645 320 GLU B CA 1
ATOM 4303 C C . GLU B 2 320 ? 66.07257 -11.10322 -109.36422 1.000 69.74997 320 GLU B C 1
ATOM 4304 O O . GLU B 2 320 ? 65.46508 -11.22800 -110.43397 1.000 73.36729 320 GLU B O 1
ATOM 4310 N N . HIS B 2 321 ? 67.27792 -11.64037 -109.16518 1.000 69.64794 321 HIS B N 1
ATOM 4311 C CA . HIS B 2 321 ? 68.00117 -12.27998 -110.25976 1.000 76.68004 321 HIS B CA 1
ATOM 4312 C C . HIS B 2 321 ? 67.45797 -13.67329 -110.56125 1.000 82.75333 321 HIS B C 1
ATOM 4313 O O . HIS B 2 321 ? 67.18208 -14.00147 -111.72066 1.000 77.15222 321 HIS B O 1
ATOM 4320 N N . SER B 2 322 ? 67.29849 -14.50533 -109.53230 1.000 80.75817 322 SER B N 1
ATOM 4321 C CA . SER B 2 322 ? 66.93377 -15.90541 -109.71840 1.000 70.76683 322 SER B CA 1
ATOM 4322 C C . SER B 2 322 ? 65.46533 -16.11008 -110.06904 1.000 65.15704 322 SER B C 1
ATOM 4323 O O . SER B 2 322 ? 65.05646 -17.25394 -110.29565 1.000 64.00539 322 SER B O 1
ATOM 4326 N N . GLY B 2 323 ? 64.66679 -15.04680 -110.12225 1.000 63.57702 323 GLY B N 1
ATOM 4327 C CA . GLY B 2 323 ? 63.26719 -15.19648 -110.44795 1.000 67.09243 323 GLY B CA 1
ATOM 4328 C C . GLY B 2 323 ? 63.02715 -15.43578 -111.92694 1.000 75.34621 323 GLY B C 1
ATOM 4329 O O . GLY B 2 323 ? 63.89280 -15.22085 -112.77454 1.000 82.60608 323 GLY B O 1
ATOM 4330 N N . VAL B 2 324 ? 61.81315 -15.89421 -112.23086 1.000 74.12391 324 VAL B N 1
ATOM 4331 C CA . VAL B 2 324 ? 61.41788 -16.13401 -113.61304 1.000 69.87973 324 VAL B CA 1
ATOM 4332 C C . VAL B 2 324 ? 61.23571 -14.80022 -114.32508 1.000 74.34215 324 VAL B C 1
ATOM 4333 O O . VAL B 2 324 ? 60.61485 -13.87173 -113.79067 1.000 75.91133 324 VAL B O 1
ATOM 4337 N N . ASN B 2 325 ? 61.78221 -14.69649 -115.53768 1.000 74.93892 325 ASN B N 1
ATOM 4338 C CA . ASN B 2 325 ? 61.68003 -13.46929 -116.31974 1.000 74.43811 325 ASN B CA 1
ATOM 4339 C C . ASN B 2 325 ? 61.13306 -13.74984 -117.71538 1.000 76.78670 325 ASN B C 1
ATOM 4340 O O . ASN B 2 325 ? 60.63939 -14.84990 -117.98609 1.000 72.19429 325 ASN B O 1
ATOM 4345 N N . ASP B 2 326 ? 61.21785 -12.75870 -118.60862 1.000 80.80453 326 ASP B N 1
ATOM 4346 C CA . ASP B 2 326 ? 60.66424 -12.91862 -119.95066 1.000 78.29967 326 ASP B CA 1
ATOM 4347 C C . ASP B 2 326 ? 61.47230 -13.90255 -120.78708 1.000 71.49445 326 ASP B C 1
ATOM 4348 O O . ASP B 2 326 ? 60.91533 -14.56462 -121.67016 1.000 67.00764 326 ASP B O 1
ATOM 4353 N N . GLU B 2 327 ? 62.77327 -14.01153 -120.53060 1.000 73.08871 327 GLU B N 1
ATOM 4354 C CA . GLU B 2 327 ? 63.65674 -14.87695 -121.30058 1.000 74.43979 327 GLU B CA 1
ATOM 4355 C C . GLU B 2 327 ? 63.69883 -16.30739 -120.77539 1.000 77.69946 327 GLU B C 1
ATOM 4356 O O . GLU B 2 327 ? 64.35585 -17.15683 -121.38629 1.000 79.17581 327 GLU B O 1
ATOM 4362 N N . THR B 2 328 ? 63.01563 -16.59469 -119.67086 1.000 72.49345 328 THR B N 1
ATOM 4363 C CA . THR B 2 328 ? 63.10898 -17.90751 -119.04684 1.000 73.06429 328 THR B CA 1
ATOM 4364 C C . THR B 2 328 ? 62.37593 -18.96139 -119.86964 1.000 75.00056 328 THR B C 1
ATOM 4365 O O . THR B 2 328 ? 61.26977 -18.73057 -120.36544 1.000 67.43310 328 THR B O 1
ATOM 4369 N N . GLN B 2 329 ? 63.00901 -20.12700 -120.02067 1.000 67.25830 329 GLN B N 1
ATOM 4370 C CA . GLN B 2 329 ? 62.35860 -21.28829 -120.60911 1.000 74.42268 329 GLN B CA 1
ATOM 4371 C C . GLN B 2 329 ? 62.60064 -22.57583 -119.83455 1.000 77.42529 329 GLN B C 1
ATOM 4372 O O . GLN B 2 329 ? 61.97686 -23.59209 -120.15961 1.000 67.96299 329 GLN B O 1
ATOM 4378 N N . ASN B 2 330 ? 63.47153 -22.56675 -118.82585 1.000 71.71054 330 ASN B N 1
ATOM 4379 C CA . ASN B 2 330 ? 63.72245 -23.72512 -117.97572 1.000 77.21054 330 ASN B CA 1
ATOM 4380 C C . ASN B 2 330 ? 63.64064 -23.27826 -116.52447 1.000 76.41152 330 ASN B C 1
ATOM 4381 O O . ASN B 2 330 ? 64.35628 -22.35755 -116.11681 1.000 78.24969 330 ASN B O 1
ATOM 4386 N N . VAL B 2 331 ? 62.77504 -23.92601 -115.74704 1.000 76.66199 331 VAL B N 1
ATOM 4387 C CA . VAL B 2 331 ? 62.53489 -23.52897 -114.36734 1.000 77.68268 331 VAL B CA 1
ATOM 4388 C C . VAL B 2 331 ? 62.85331 -24.69013 -113.43553 1.000 70.33265 331 VAL B C 1
ATOM 4389 O O . VAL B 2 331 ? 62.90610 -25.85462 -113.83905 1.000 72.25948 331 VAL B O 1
ATOM 4393 N N . LEU B 2 332 ? 63.06974 -24.34900 -112.16610 1.000 69.98047 332 LEU B N 1
ATOM 4394 C CA . LEU B 2 332 ? 63.25167 -25.32051 -111.09206 1.000 75.18963 332 LEU B CA 1
ATOM 4395 C C . LEU B 2 332 ? 62.20574 -25.04008 -110.02124 1.000 67.91203 332 LEU B C 1
ATOM 4396 O O . LEU B 2 332 ? 62.31648 -24.05626 -109.28137 1.000 63.30632 332 LEU B O 1
ATOM 4401 N N . LEU B 2 333 ? 61.19402 -25.89949 -109.94175 1.000 63.41151 333 LEU B N 1
ATOM 4402 C CA . LEU B 2 333 ? 60.13833 -25.72389 -108.95512 1.000 66.46661 333 LEU B CA 1
ATOM 4403 C C . LEU B 2 333 ? 60.64059 -26.08446 -107.56255 1.000 61.05022 333 LEU B C 1
ATOM 4404 O O . LEU B 2 333 ? 61.30486 -27.10595 -107.36844 1.000 60.32887 333 LEU B O 1
ATOM 4409 N N . GLU B 2 334 ? 60.31940 -25.23503 -106.59057 1.000 68.74977 334 GLU B N 1
ATOM 4410 C CA . GLU B 2 334 ? 60.65117 -25.46493 -105.19060 1.000 63.65411 334 GLU B CA 1
ATOM 4411 C C . GLU B 2 334 ? 59.37566 -25.72486 -104.40104 1.000 62.70307 334 GLU B C 1
ATOM 4412 O O . GLU B 2 334 ? 58.40865 -24.96381 -104.50737 1.000 61.40331 334 GLU B O 1
ATOM 4418 N N . CYS B 2 335 ? 59.37860 -26.80091 -103.61486 1.000 65.59493 335 CYS B N 1
ATOM 4419 C CA . CYS B 2 335 ? 58.26927 -27.14010 -102.72205 1.000 56.18174 335 CYS B CA 1
ATOM 4420 C C . CYS B 2 335 ? 58.88869 -27.77003 -101.47945 1.000 65.82896 335 CYS B C 1
ATOM 4421 O O . CYS B 2 335 ? 59.21124 -28.96201 -101.47634 1.000 57.41401 335 CYS B O 1
ATOM 4424 N N . ALA B 2 336 ? 59.05570 -26.97170 -100.43034 1.000 55.64040 336 ALA B N 1
ATOM 4425 C CA . ALA B 2 336 ? 59.79771 -27.39604 -99.25689 1.000 58.83633 336 ALA B CA 1
ATOM 4426 C C . ALA B 2 336 ? 58.95256 -27.23243 -98.00270 1.000 64.38138 336 ALA B C 1
ATOM 4427 O O . ALA B 2 336 ? 57.92734 -26.54558 -97.99622 1.000 63.87771 336 ALA B O 1
ATOM 4429 N N . PHE B 2 337 ? 59.39962 -27.88920 -96.93741 1.000 62.35520 337 PHE B N 1
ATOM 4430 C CA . PHE B 2 337 ? 58.89330 -27.66249 -95.59147 1.000 59.27637 337 PHE B CA 1
ATOM 4431 C C . PHE B 2 337 ? 59.99304 -26.98941 -94.78509 1.000 52.50530 337 PHE B C 1
ATOM 4432 O O . PHE B 2 337 ? 61.06912 -27.56635 -94.59706 1.000 58.08292 337 PHE B O 1
ATOM 4440 N N . PHE B 2 338 ? 59.72769 -25.77428 -94.32105 1.000 53.83612 338 PHE B N 1
ATOM 4441 C CA . PHE B 2 338 ? 60.65208 -25.04303 -93.47007 1.000 57.91705 338 PHE B CA 1
ATOM 4442 C C . PHE B 2 338 ? 60.12654 -25.04064 -92.04208 1.000 59.68234 338 PHE B C 1
ATOM 4443 O O . PHE B 2 338 ? 58.92534 -24.86753 -91.81440 1.000 60.19448 338 PHE B O 1
ATOM 4451 N N . SER B 2 339 ? 61.02751 -25.24906 -91.08870 1.000 67.39656 339 SER B N 1
ATOM 4452 C CA . SER B 2 339 ? 60.63775 -25.27938 -89.68697 1.000 59.56673 339 SER B CA 1
ATOM 4453 C C . SER B 2 339 ? 60.11820 -23.90857 -89.26595 1.000 57.85101 339 SER B C 1
ATOM 4454 O O . SER B 2 339 ? 60.79687 -22.89862 -89.49693 1.000 58.00921 339 SER B O 1
ATOM 4457 N N . PRO B 2 340 ? 58.93135 -23.82823 -88.65453 1.000 54.53256 340 PRO B N 1
ATOM 4458 C CA . PRO B 2 340 ? 58.38043 -22.50775 -88.30176 1.000 56.46096 340 PRO B CA 1
ATOM 4459 C C . PRO B 2 340 ? 59.30703 -21.67059 -87.43975 1.000 54.82494 340 PRO B C 1
ATOM 4460 O O . PRO B 2 340 ? 59.42380 -20.45851 -87.66063 1.000 58.33200 340 PRO B O 1
ATOM 4464 N N . LEU B 2 341 ? 59.98270 -22.28491 -86.46747 1.000 62.56124 341 LEU B N 1
ATOM 4465 C CA . LEU B 2 341 ? 60.87892 -21.53155 -85.59949 1.000 56.98145 341 LEU B CA 1
ATOM 4466 C C . LEU B 2 341 ? 62.09119 -20.99644 -86.34953 1.000 55.48400 341 LEU B C 1
ATOM 4467 O O . LEU B 2 341 ? 62.72922 -20.04957 -85.87685 1.000 60.36642 341 LEU B O 1
ATOM 4472 N N . SER B 2 342 ? 62.41856 -21.57519 -87.50375 1.000 60.05049 342 SER B N 1
ATOM 4473 C CA . SER B 2 342 ? 63.51561 -21.09435 -88.33066 1.000 52.49220 342 SER B CA 1
ATOM 4474 C C . SER B 2 342 ? 63.10348 -19.96651 -89.26706 1.000 63.05500 342 SER B C 1
ATOM 4475 O O . SER B 2 342 ? 63.97797 -19.27888 -89.80549 1.000 60.72611 342 SER B O 1
ATOM 4478 N N . ILE B 2 343 ? 61.80301 -19.75708 -89.46697 1.000 51.35129 343 ILE B N 1
ATOM 4479 C CA . ILE B 2 343 ? 61.31852 -18.70183 -90.33816 1.000 51.43417 343 ILE B CA 1
ATOM 4480 C C . ILE B 2 343 ? 60.70198 -17.53991 -89.56281 1.000 56.90225 343 ILE B C 1
ATOM 4481 O O . ILE B 2 343 ? 60.72087 -16.40579 -90.05631 1.000 57.99020 343 ILE B O 1
ATOM 4486 N N . THR B 2 344 ? 60.18622 -17.78007 -88.35682 1.000 51.81924 344 THR B N 1
ATOM 4487 C CA . THR B 2 344 ? 59.43909 -16.75709 -87.63475 1.000 60.13315 344 THR B CA 1
ATOM 4488 C C . THR B 2 344 ? 60.31097 -15.54522 -87.32418 1.000 61.58989 344 THR B C 1
ATOM 4489 O O . THR B 2 344 ? 61.49049 -15.67305 -86.98469 1.000 62.76979 344 THR B O 1
ATOM 4493 N N . GLY B 2 345 ? 59.71774 -14.35707 -87.45545 1.000 57.57763 345 GLY B N 1
ATOM 4494 C CA . GLY B 2 345 ? 60.38805 -13.11420 -87.14515 1.000 51.48740 345 GLY B CA 1
ATOM 4495 C C . GLY B 2 345 ? 61.29804 -12.57043 -88.22460 1.000 59.70634 345 GLY B C 1
ATOM 4496 O O . GLY B 2 345 ? 61.59256 -11.36933 -88.21479 1.000 61.54051 345 GLY B O 1
ATOM 4497 N N . ARG B 2 346 ? 61.75493 -13.40740 -89.15955 1.000 59.47742 346 ARG B N 1
ATOM 4498 C CA . ARG B 2 346 ? 62.70803 -12.94084 -90.16270 1.000 56.99362 346 ARG B CA 1
ATOM 4499 C C . ARG B 2 346 ? 62.04713 -12.01029 -91.17324 1.000 54.83117 346 ARG B C 1
ATOM 4500 O O . ARG B 2 346 ? 62.66470 -11.03935 -91.62497 1.000 64.61399 346 ARG B O 1
ATOM 4508 N N . ALA B 2 347 ? 60.79658 -12.28998 -91.54441 1.000 53.03885 347 ALA B N 1
ATOM 4509 C CA . ALA B 2 347 ? 60.11581 -11.45839 -92.53199 1.000 50.47102 347 ALA B CA 1
ATOM 4510 C C . ALA B 2 347 ? 59.85243 -10.05922 -91.98773 1.000 50.87322 347 ALA B C 1
ATOM 4511 O O . ALA B 2 347 ? 60.08875 -9.06014 -92.67654 1.000 64.15332 347 ALA B O 1
ATOM 4513 N N . ARG B 2 348 ? 59.36319 -9.96545 -90.74946 1.000 51.42551 348 ARG B N 1
ATOM 4514 C CA . ARG B 2 348 ? 59.10928 -8.65985 -90.15133 1.000 55.43957 348 ARG B CA 1
ATOM 4515 C C . ARG B 2 348 ? 60.39303 -7.88306 -89.89436 1.000 57.62330 348 ARG B C 1
ATOM 4516 O O . ARG B 2 348 ? 60.35270 -6.65012 -89.82080 1.000 62.16154 348 ARG B O 1
ATOM 4518 N N . ARG B 2 349 ? 61.52632 -8.57458 -89.75821 1.000 58.46606 349 ARG B N 1
ATOM 4519 C CA . ARG B 2 349 ? 62.79125 -7.88780 -89.52198 1.000 57.56835 349 ARG B CA 1
ATOM 4520 C C . ARG B 2 349 ? 63.16014 -6.99362 -90.69988 1.000 63.14939 349 ARG B C 1
ATOM 4521 O O . ARG B 2 349 ? 63.70826 -5.90114 -90.51335 1.000 57.10191 349 ARG B O 1
ATOM 4529 N N . HIS B 2 350 ? 62.85896 -7.43710 -91.92075 1.000 56.56423 350 HIS B N 1
ATOM 4530 C CA . HIS B 2 350 ? 63.12587 -6.67005 -93.12886 1.000 56.45398 350 HIS B CA 1
ATOM 4531 C C . HIS B 2 350 ? 61.87087 -6.01067 -93.68921 1.000 58.68221 350 HIS B C 1
ATOM 4532 O O . HIS B 2 350 ? 61.85648 -5.61185 -94.85871 1.000 54.20335 350 HIS B O 1
ATOM 4539 N N . GLY B 2 351 ? 60.82153 -5.88761 -92.88108 1.000 53.33735 351 GLY B N 1
ATOM 4540 C CA . GLY B 2 351 ? 59.60203 -5.24876 -93.33522 1.000 53.57857 351 GLY B CA 1
ATOM 4541 C C . GLY B 2 351 ? 58.84445 -6.01838 -94.39230 1.000 58.69119 351 GLY B C 1
ATOM 4542 O O . GLY B 2 351 ? 58.12843 -5.41207 -95.19483 1.000 67.13209 351 GLY B O 1
ATOM 4543 N N . LEU B 2 352 ? 58.98125 -7.34045 -94.41675 1.000 58.52137 352 LEU B N 1
ATOM 4544 C CA . LEU B 2 352 ? 58.29905 -8.18624 -95.38341 1.000 63.20744 352 LEU B CA 1
ATOM 4545 C C . LEU B 2 352 ? 57.15687 -8.94041 -94.71379 1.000 64.13007 352 LEU B C 1
ATOM 4546 O O . LEU B 2 352 ? 57.19426 -9.22115 -93.51220 1.000 56.07169 352 LEU B O 1
ATOM 4551 N N . HIS B 2 353 ? 56.13452 -9.26500 -95.50979 1.000 60.29468 353 HIS B N 1
ATOM 4552 C CA . HIS B 2 353 ? 55.02149 -10.08363 -95.03028 1.000 53.27316 353 HIS B CA 1
ATOM 4553 C C . HIS B 2 353 ? 54.36099 -10.70142 -96.26177 1.000 54.66151 353 HIS B C 1
ATOM 4554 O O . HIS B 2 353 ? 53.53278 -10.05537 -96.90797 1.000 56.98070 353 HIS B O 1
ATOM 4561 N N . THR B 2 354 ? 54.72687 -11.94063 -96.56777 1.000 55.22945 354 THR B N 1
ATOM 4562 C CA . THR B 2 354 ? 54.25846 -12.61956 -97.76539 1.000 48.59540 354 THR B CA 1
ATOM 4563 C C . THR B 2 354 ? 53.32321 -13.76407 -97.39941 1.000 46.52982 354 THR B C 1
ATOM 4564 O O . THR B 2 354 ? 53.21482 -14.17194 -96.24039 1.000 53.84124 354 THR B O 1
ATOM 4568 N N . ASP B 2 355 ? 52.63418 -14.27833 -98.42033 1.000 51.74139 355 ASP B N 1
ATOM 4569 C CA . ASP B 2 355 ? 51.79624 -15.45544 -98.22674 1.000 45.88129 355 ASP B CA 1
ATOM 4570 C C . ASP B 2 355 ? 52.62413 -16.66325 -97.81163 1.000 54.08507 355 ASP B C 1
ATOM 4571 O O . ASP B 2 355 ? 52.12782 -17.54089 -97.09606 1.000 56.10366 355 ASP B O 1
ATOM 4576 N N . ALA B 2 356 ? 53.88322 -16.72554 -98.24696 1.000 47.47070 356 ALA B N 1
ATOM 4577 C CA . ALA B 2 356 ? 54.74872 -17.84093 -97.88364 1.000 51.07049 356 ALA B CA 1
ATOM 4578 C C . ALA B 2 356 ? 55.26434 -17.70090 -96.45608 1.000 55.80114 356 ALA B C 1
ATOM 4579 O O . ALA B 2 356 ? 55.25690 -18.66959 -95.68856 1.000 53.15552 356 ALA B O 1
ATOM 4581 N N . SER B 2 357 ? 55.71898 -16.50189 -96.08315 1.000 47.45305 357 SER B N 1
ATOM 4582 C CA . SER B 2 357 ? 56.23254 -16.30140 -94.73236 1.000 47.00592 357 SER B CA 1
ATOM 4583 C C . SER B 2 357 ? 55.13152 -16.46942 -93.69330 1.000 50.47622 357 SER B C 1
ATOM 4584 O O . SER B 2 357 ? 55.36603 -17.03468 -92.61913 1.000 52.80598 357 SER B O 1
ATOM 4587 N N . HIS B 2 358 ? 53.92391 -15.98799 -93.99942 1.000 48.12955 358 HIS B N 1
ATOM 4588 C CA . HIS B 2 358 ? 52.81570 -16.08981 -93.05582 1.000 50.56817 358 HIS B CA 1
ATOM 4589 C C . HIS B 2 358 ? 52.47462 -17.54500 -92.75903 1.000 50.89132 358 HIS B C 1
ATOM 4590 O O . HIS B 2 358 ? 52.13983 -17.89443 -91.62081 1.000 42.12418 358 HIS B O 1
ATOM 4597 N N . ARG B 2 359 ? 52.56365 -18.40920 -93.77103 1.000 50.32228 359 ARG B N 1
ATOM 4598 C CA . ARG B 2 359 ? 52.17815 -19.80526 -93.60615 1.000 46.58302 359 ARG B CA 1
ATOM 4599 C C . ARG B 2 359 ? 53.29724 -20.63658 -92.98984 1.000 55.72240 359 ARG B C 1
ATOM 4600 O O . ARG B 2 359 ? 53.03070 -21.52491 -92.17196 1.000 54.64683 359 ARG B O 1
ATOM 4608 N N . TYR B 2 360 ? 54.55093 -20.35971 -93.36055 1.000 50.96195 360 TYR B N 1
ATOM 4609 C CA . TYR B 2 360 ? 55.66753 -21.14811 -92.84598 1.000 49.48486 360 TYR B CA 1
ATOM 4610 C C . TYR B 2 360 ? 55.89012 -20.90509 -91.35754 1.000 56.45676 360 TYR B C 1
ATOM 4611 O O . TYR B 2 360 ? 56.12766 -21.85302 -90.59958 1.000 53.60481 360 TYR B O 1
ATOM 4620 N N . GLU B 2 361 ? 55.82045 -19.64708 -90.91580 1.000 52.40602 361 GLU B N 1
ATOM 4621 C CA . GLU B 2 361 ? 56.06732 -19.35660 -89.50822 1.000 53.24134 361 GLU B CA 1
ATOM 4622 C C . GLU B 2 361 ? 54.93833 -19.83112 -88.60345 1.000 52.29710 361 GLU B C 1
ATOM 4623 O O . GLU B 2 361 ? 55.10223 -19.81563 -87.37934 1.000 50.61046 361 GLU B O 1
ATOM 4629 N N . ARG B 2 362 ? 53.80879 -20.25349 -89.16840 1.000 50.41693 362 ARG B N 1
ATOM 4630 C CA . ARG B 2 362 ? 52.71412 -20.81348 -88.38750 1.000 47.73832 362 ARG B CA 1
ATOM 4631 C C . ARG B 2 362 ? 52.62763 -22.32895 -88.48277 1.000 53.95847 362 ARG B C 1
ATOM 4632 O O . ARG B 2 362 ? 52.23485 -22.97756 -87.50726 1.000 49.93219 362 ARG B O 1
ATOM 4640 N N . GLY B 2 363 ? 52.99237 -22.90844 -89.62356 1.000 51.89808 363 GLY B N 1
ATOM 4641 C CA . GLY B 2 363 ? 53.03072 -24.34981 -89.74862 1.000 46.17821 363 GLY B CA 1
ATOM 4642 C C . GLY B 2 363 ? 52.42822 -24.87579 -91.03328 1.000 51.75359 363 GLY B C 1
ATOM 4643 O O . GLY B 2 363 ? 51.20444 -24.87334 -91.20229 1.000 44.03032 363 GLY B O 1
ATOM 4644 N N . VAL B 2 364 ? 53.28144 -25.33829 -91.94420 1.000 52.55083 364 VAL B N 1
ATOM 4645 C CA . VAL B 2 364 ? 52.85141 -25.96596 -93.18841 1.000 59.64763 364 VAL B CA 1
ATOM 4646 C C . VAL B 2 364 ? 52.93443 -27.47564 -93.01754 1.000 45.07035 364 VAL B C 1
ATOM 4647 O O . VAL B 2 364 ? 53.90676 -27.99380 -92.45476 1.000 56.11056 364 VAL B O 1
ATOM 4651 N N . ASP B 2 365 ? 51.90484 -28.17836 -93.48719 1.000 49.31660 365 ASP B N 1
ATOM 4652 C CA . ASP B 2 365 ? 51.79633 -29.62580 -93.37015 1.000 48.93444 365 ASP B CA 1
ATOM 4653 C C . ASP B 2 365 ? 53.06346 -30.30468 -93.89305 1.000 55.26873 365 ASP B C 1
ATOM 4654 O O . ASP B 2 365 ? 53.36110 -30.20659 -95.09360 1.000 57.98107 365 ASP B O 1
ATOM 4659 N N . PRO B 2 366 ? 53.82663 -30.99104 -93.03814 1.000 55.82387 366 PRO B N 1
ATOM 4660 C CA . PRO B 2 366 ? 55.07078 -31.62981 -93.48759 1.000 62.42338 366 PRO B CA 1
ATOM 4661 C C . PRO B 2 366 ? 54.87111 -32.90966 -94.28406 1.000 55.31529 366 PRO B C 1
ATOM 4662 O O . PRO B 2 366 ? 55.86367 -33.56026 -94.62814 1.000 70.15161 366 PRO B O 1
ATOM 4666 N N . ALA B 2 367 ? 53.62916 -33.29608 -94.57917 1.000 48.82538 367 ALA B N 1
ATOM 4667 C CA . ALA B 2 367 ? 53.34487 -34.42732 -95.45518 1.000 57.62565 367 ALA B CA 1
ATOM 4668 C C . ALA B 2 367 ? 52.61850 -33.98761 -96.72175 1.000 56.50243 367 ALA B C 1
ATOM 4669 O O . ALA B 2 367 ? 51.93129 -34.79425 -97.35606 1.000 56.43538 367 ALA B O 1
ATOM 4671 N N . LEU B 2 368 ? 52.76268 -32.71845 -97.10367 1.000 59.47800 368 LEU B N 1
ATOM 4672 C CA . LEU B 2 368 ? 52.00880 -32.13912 -98.20455 1.000 54.18059 368 LEU B CA 1
ATOM 4673 C C . LEU B 2 368 ? 52.85559 -31.82711 -99.43024 1.000 48.03769 368 LEU B C 1
ATOM 4674 O O . LEU B 2 368 ? 52.29699 -31.67054 -100.52066 1.000 56.57386 368 LEU B O 1
ATOM 4679 N N . GLN B 2 369 ? 54.18202 -31.76795 -99.28501 1.000 54.34815 369 GLN B N 1
ATOM 4680 C CA . GLN B 2 369 ? 55.03125 -31.23241 -100.34623 1.000 57.65719 369 GLN B CA 1
ATOM 4681 C C . GLN B 2 369 ? 54.95422 -32.07063 -101.61811 1.000 63.72732 369 GLN B C 1
ATOM 4682 O O . GLN B 2 369 ? 54.96005 -31.52481 -102.72825 1.000 53.55163 369 GLN B O 1
ATOM 4688 N N . HIS B 2 370 ? 54.88264 -33.39674 -101.48245 1.000 64.10109 370 HIS B N 1
ATOM 4689 C CA . HIS B 2 370 ? 54.86621 -34.24736 -102.66864 1.000 57.26484 370 HIS B CA 1
ATOM 4690 C C . HIS B 2 370 ? 53.58006 -34.06642 -103.46510 1.000 67.43209 370 HIS B C 1
ATOM 4691 O O . HIS B 2 370 ? 53.61598 -33.98007 -104.69879 1.000 63.45864 370 HIS B O 1
ATOM 4698 N N . LYS B 2 371 ? 52.43494 -34.00200 -102.78122 1.000 60.88091 371 LYS B N 1
ATOM 4699 C CA . LYS B 2 371 ? 51.17385 -33.78798 -103.48416 1.000 58.16197 371 LYS B CA 1
ATOM 4700 C C . LYS B 2 371 ? 51.13129 -32.40909 -104.13175 1.000 63.23343 371 LYS B C 1
ATOM 4701 O O . LYS B 2 371 ? 50.57054 -32.24483 -105.22192 1.000 56.73909 371 LYS B O 1
ATOM 4707 N N . ALA B 2 372 ? 51.72628 -31.40820 -103.47860 1.000 62.61702 372 ALA B N 1
ATOM 4708 C CA . ALA B 2 372 ? 51.72629 -30.05836 -104.03157 1.000 57.39253 372 ALA B CA 1
ATOM 4709 C C . ALA B 2 372 ? 52.60845 -29.96607 -105.26950 1.000 60.70411 372 ALA B C 1
ATOM 4710 O O . ALA B 2 372 ? 52.23665 -29.31845 -106.25521 1.000 54.83214 372 ALA B O 1
ATOM 4712 N N . MET B 2 373 ? 53.78055 -30.60516 -105.23516 1.000 63.50811 373 MET B N 1
ATOM 4713 C CA . MET B 2 373 ? 54.68494 -30.56978 -106.38042 1.000 63.71200 373 MET B CA 1
ATOM 4714 C C . MET B 2 373 ? 54.03462 -31.18836 -107.61181 1.000 54.35401 373 MET B C 1
ATOM 4715 O O . MET B 2 373 ? 54.07669 -30.61370 -108.70581 1.000 59.76078 373 MET B O 1
ATOM 4720 N N . GLU B 2 374 ? 53.41730 -32.36132 -107.44972 1.000 58.90199 374 GLU B N 1
ATOM 4721 C CA . GLU B 2 374 ? 52.74092 -33.00029 -108.57453 1.000 60.86685 374 GLU B CA 1
ATOM 4722 C C . GLU B 2 374 ? 51.55480 -32.17602 -109.05691 1.000 66.33163 374 GLU B C 1
ATOM 4723 O O . GLU B 2 374 ? 51.19994 -32.23463 -110.24082 1.000 60.56936 374 GLU B O 1
ATOM 4729 N N . ARG B 2 375 ? 50.93366 -31.40454 -108.16149 1.000 62.17724 375 ARG B N 1
ATOM 4730 C CA . ARG B 2 375 ? 49.83275 -30.53938 -108.57072 1.000 59.74314 375 ARG B CA 1
ATOM 4731 C C . ARG B 2 375 ? 50.33139 -29.38563 -109.43279 1.000 57.09240 375 ARG B C 1
ATOM 4732 O O . ARG B 2 375 ? 49.72487 -29.06393 -110.46109 1.000 56.14132 375 ARG B O 1
ATOM 4740 N N . ALA B 2 376 ? 51.43885 -28.75546 -109.03430 1.000 50.50216 376 ALA B N 1
ATOM 4741 C CA . ALA B 2 376 ? 51.97133 -27.64138 -109.81122 1.000 53.07439 376 ALA B CA 1
ATOM 4742 C C . ALA B 2 376 ? 52.57406 -28.12012 -111.12393 1.000 63.59358 376 ALA B C 1
ATOM 4743 O O . ALA B 2 376 ? 52.40269 -27.47097 -112.16234 1.000 65.38897 376 ALA B O 1
ATOM 4745 N N . THR B 2 377 ? 53.28739 -29.24998 -111.09399 1.000 61.57087 377 THR B N 1
ATOM 4746 C CA . THR B 2 377 ? 53.90943 -29.77719 -112.30513 1.000 56.16496 377 THR B CA 1
ATOM 4747 C C . THR B 2 377 ? 52.87423 -30.00504 -113.39967 1.000 56.12238 377 THR B C 1
ATOM 4748 O O . THR B 2 377 ? 53.08410 -29.62672 -114.55810 1.000 55.97242 377 THR B O 1
ATOM 4752 N N . ARG B 2 378 ? 51.74056 -30.61478 -113.04744 1.000 50.59532 378 ARG B N 1
ATOM 4753 C CA . ARG B 2 378 ? 50.69455 -30.84140 -114.03871 1.000 55.52639 378 ARG B CA 1
ATOM 4754 C C . ARG B 2 378 ? 50.07717 -29.52690 -114.50031 1.000 62.34156 378 ARG B C 1
ATOM 4755 O O . ARG B 2 378 ? 49.86292 -29.32476 -115.70085 1.000 61.32507 378 ARG B O 1
ATOM 4763 N N . LEU B 2 379 ? 49.79068 -28.61816 -113.56417 1.000 59.57055 379 LEU B N 1
ATOM 4764 C CA . LEU B 2 379 ? 49.18304 -27.34408 -113.93621 1.000 61.56142 379 LEU B CA 1
ATOM 4765 C C . LEU B 2 379 ? 50.14019 -26.49388 -114.76125 1.000 53.42278 379 LEU B C 1
ATOM 4766 O O . LEU B 2 379 ? 49.72071 -25.82464 -115.71159 1.000 60.49960 379 LEU B O 1
ATOM 4771 N N . LEU B 2 380 ? 51.42964 -26.51110 -114.41840 1.000 55.85420 380 LEU B N 1
ATOM 4772 C CA . LEU B 2 380 ? 52.40067 -25.71722 -115.16397 1.000 62.37104 380 LEU B CA 1
ATOM 4773 C C . LEU B 2 380 ? 52.55509 -26.22659 -116.59243 1.000 64.68466 380 LEU B C 1
ATOM 4774 O O . LEU B 2 380 ? 52.60661 -25.43168 -117.53799 1.000 64.59072 380 LEU B O 1
ATOM 4779 N N . ILE B 2 381 ? 52.62315 -27.54691 -116.77138 1.000 60.22563 381 ILE B N 1
ATOM 4780 C CA . ILE B 2 381 ? 52.81030 -28.10035 -118.10906 1.000 64.84569 381 ILE B CA 1
ATOM 4781 C C . ILE B 2 381 ? 51.52845 -27.97953 -118.92631 1.000 66.55752 381 ILE B C 1
ATOM 4782 O O . ILE B 2 381 ? 51.56880 -27.68903 -120.12779 1.000 69.71065 381 ILE B O 1
ATOM 4787 N N . ASP B 2 382 ? 50.37039 -28.18478 -118.29359 1.000 64.64916 382 ASP B N 1
ATOM 4788 C CA . ASP B 2 382 ? 49.10791 -28.05271 -119.01363 1.000 65.64068 382 ASP B CA 1
ATOM 4789 C C . ASP B 2 382 ? 48.84015 -26.62180 -119.46319 1.000 71.51172 382 ASP B C 1
ATOM 4790 O O . ASP B 2 382 ? 47.97646 -26.40752 -120.32078 1.000 74.22682 382 ASP B O 1
ATOM 4795 N N . ILE B 2 383 ? 49.55783 -25.64550 -118.91192 1.000 69.39711 383 ILE B N 1
ATOM 4796 C CA . ILE B 2 383 ? 49.37378 -24.24447 -119.25397 1.000 65.97197 383 ILE B CA 1
ATOM 4797 C C . ILE B 2 383 ? 50.55517 -23.69662 -120.04632 1.000 65.34626 383 ILE B C 1
ATOM 4798 O O . ILE B 2 383 ? 50.36437 -23.00710 -121.05071 1.000 69.74780 383 ILE B O 1
ATOM 4803 N N . CYS B 2 384 ? 51.78101 -23.99629 -119.61728 1.000 63.49762 384 CYS B N 1
ATOM 4804 C CA . CYS B 2 384 ? 52.98182 -23.46393 -120.24712 1.000 65.95889 384 CYS B CA 1
ATOM 4805 C C . CYS B 2 384 ? 53.71413 -24.48160 -121.10968 1.000 73.32936 384 CYS B C 1
ATOM 4806 O O . CYS B 2 384 ? 54.71413 -24.12696 -121.74417 1.000 71.22922 384 CYS B O 1
ATOM 4809 N N . GLY B 2 385 ? 53.25414 -25.72799 -121.15166 1.000 63.64566 385 GLY B N 1
ATOM 4810 C CA . GLY B 2 385 ? 53.97433 -26.74467 -121.88709 1.000 71.01413 385 GLY B CA 1
ATOM 4811 C C . GLY B 2 385 ? 55.26504 -27.13747 -121.18347 1.000 72.46013 385 GLY B C 1
ATOM 4812 O O . GLY B 2 385 ? 55.52855 -26.77815 -120.03490 1.000 78.14149 385 GLY B O 1
ATOM 4813 N N . GLY B 2 386 ? 56.07832 -27.89713 -121.90899 1.000 65.11593 386 GLY B N 1
ATOM 4814 C CA . GLY B 2 386 ? 57.36819 -28.33537 -121.41228 1.000 63.11108 386 GLY B CA 1
ATOM 4815 C C . GLY B 2 386 ? 57.34339 -29.77389 -120.93368 1.000 69.16357 386 GLY B C 1
ATOM 4816 O O . GLY B 2 386 ? 56.31193 -30.45314 -120.92165 1.000 67.56520 386 GLY B O 1
ATOM 4817 N N . GLU B 2 387 ? 58.52314 -30.23853 -120.52977 1.000 66.33340 387 GLU B N 1
ATOM 4818 C CA . GLU B 2 387 ? 58.70901 -31.59270 -120.03049 1.000 73.61654 387 GLU B CA 1
ATOM 4819 C C . GLU B 2 387 ? 59.29628 -31.54364 -118.62741 1.000 76.66381 387 GLU B C 1
ATOM 4820 O O . GLU B 2 387 ? 60.14279 -30.69585 -118.32636 1.000 70.57916 387 GLU B O 1
ATOM 4826 N N . ALA B 2 388 ? 58.84633 -32.45898 -117.77555 1.000 69.99463 388 ALA B N 1
ATOM 4827 C CA . ALA B 2 388 ? 59.24318 -32.49150 -116.37658 1.000 71.88053 388 ALA B CA 1
ATOM 4828 C C . ALA B 2 388 ? 60.25968 -33.59834 -116.13251 1.000 76.42685 388 ALA B C 1
ATOM 4829 O O . ALA B 2 388 ? 60.15630 -34.68973 -116.70030 1.000 73.49176 388 ALA B O 1
ATOM 4831 N N . GLY B 2 389 ? 61.24236 -33.30723 -115.28404 1.000 72.83073 389 GLY B N 1
ATOM 4832 C CA . GLY B 2 389 ? 62.19495 -34.29876 -114.84959 1.000 72.71992 389 GLY B CA 1
ATOM 4833 C C . GLY B 2 389 ? 61.73891 -34.97512 -113.57302 1.000 73.71174 389 GLY B C 1
ATOM 4834 O O . GLY B 2 389 ? 60.62253 -34.75475 -113.09341 1.000 72.40335 389 GLY B O 1
ATOM 4835 N N . PRO B 2 390 ? 62.59230 -35.81541 -112.99682 1.000 72.66308 390 PRO B N 1
ATOM 4836 C CA . PRO B 2 390 ? 62.22658 -36.49894 -111.75403 1.000 82.84313 390 PRO B CA 1
ATOM 4837 C C . PRO B 2 390 ? 62.31584 -35.57666 -110.54820 1.000 80.76360 390 PRO B C 1
ATOM 4838 O O . PRO B 2 390 ? 63.12144 -34.64399 -110.49874 1.000 72.39178 390 PRO B O 1
ATOM 4842 N N . VAL B 2 391 ? 61.46233 -35.85661 -109.56320 1.000 79.86021 391 VAL B N 1
ATOM 4843 C CA . VAL B 2 391 ? 61.43739 -35.06539 -108.33914 1.000 71.65483 391 VAL B CA 1
ATOM 4844 C C . VAL B 2 391 ? 62.69894 -35.33828 -107.53250 1.000 67.29975 391 VAL B C 1
ATOM 4845 O O . VAL B 2 391 ? 63.01883 -36.49294 -107.22080 1.000 76.00761 391 VAL B O 1
ATOM 4849 N N . ILE B 2 392 ? 63.42381 -34.27592 -107.19358 1.000 67.43131 392 ILE B N 1
ATOM 4850 C CA . ILE B 2 392 ? 64.60994 -34.37556 -106.34996 1.000 69.66563 392 ILE B CA 1
ATOM 4851 C C . ILE B 2 392 ? 64.15914 -34.21982 -104.90183 1.000 76.85654 392 ILE B C 1
ATOM 4852 O O . ILE B 2 392 ? 63.76827 -33.12924 -104.47771 1.000 71.41537 392 ILE B O 1
ATOM 4857 N N . ASP B 2 393 ? 64.21695 -35.31029 -104.14003 1.000 72.24573 393 ASP B N 1
ATOM 4858 C CA . ASP B 2 393 ? 63.72498 -35.34193 -102.76643 1.000 69.09608 393 ASP B CA 1
ATOM 4859 C C . ASP B 2 393 ? 64.91277 -35.27839 -101.81126 1.000 66.78095 393 ASP B C 1
ATOM 4860 O O . ASP B 2 393 ? 65.73272 -36.20118 -101.76505 1.000 74.10985 393 ASP B O 1
ATOM 4865 N N . ILE B 2 394 ? 64.99899 -34.19217 -101.04617 1.000 60.74891 394 ILE B N 1
ATOM 4866 C CA . ILE B 2 394 ? 66.01567 -34.05769 -100.00909 1.000 61.96575 394 ILE B CA 1
ATOM 4867 C C . ILE B 2 394 ? 65.31774 -33.96208 -98.65883 1.000 67.77867 394 ILE B C 1
ATOM 4868 O O . ILE B 2 394 ? 65.14588 -32.86817 -98.10842 1.000 71.86080 394 ILE B O 1
ATOM 4873 N N . THR B 2 395 ? 64.90552 -35.10655 -98.12219 1.000 73.18195 395 THR B N 1
ATOM 4874 C CA . THR B 2 395 ? 64.16075 -35.17739 -96.87262 1.000 68.32516 395 THR B CA 1
ATOM 4875 C C . THR B 2 395 ? 65.05960 -35.71624 -95.76931 1.000 66.37691 395 THR B C 1
ATOM 4876 O O . THR B 2 395 ? 65.72099 -36.74486 -95.94636 1.000 60.24232 395 THR B O 1
ATOM 4880 N N . ASN B 2 396 ? 65.07909 -35.02176 -94.63758 1.000 63.70749 396 ASN B N 1
ATOM 4881 C CA . ASN B 2 396 ? 65.81992 -35.44399 -93.45322 1.000 64.87916 396 ASN B CA 1
ATOM 4882 C C . ASN B 2 396 ? 64.79730 -35.93121 -92.42982 1.000 75.51652 396 ASN B C 1
ATOM 4883 O O . ASN B 2 396 ? 64.15117 -35.12625 -91.75257 1.000 81.84537 396 ASN B O 1
ATOM 4888 N N . GLU B 2 397 ? 64.65204 -37.25530 -92.32392 1.000 69.50361 397 GLU B N 1
ATOM 4889 C CA . GLU B 2 397 ? 63.67229 -37.83330 -91.41003 1.000 77.58109 397 GLU B CA 1
ATOM 4890 C C . GLU B 2 397 ? 63.98103 -37.52631 -89.95014 1.000 81.88670 397 GLU B C 1
ATOM 4891 O O . GLU B 2 397 ? 63.06473 -37.53911 -89.12046 1.000 85.90317 397 GLU B O 1
ATOM 4897 N N . ALA B 2 398 ? 65.24387 -37.25091 -89.61495 1.000 79.43236 398 ALA B N 1
ATOM 4898 C CA . ALA B 2 398 ? 65.58590 -36.95443 -88.22741 1.000 71.29480 398 ALA B CA 1
ATOM 4899 C C . ALA B 2 398 ? 65.00736 -35.61534 -87.78558 1.000 79.59073 398 ALA B C 1
ATOM 4900 O O . ALA B 2 398 ? 64.46438 -35.50292 -86.68029 1.000 80.57118 398 ALA B O 1
ATOM 4902 N N . THR B 2 399 ? 65.11206 -34.58977 -88.63003 1.000 83.80144 399 THR B N 1
ATOM 4903 C CA . THR B 2 399 ? 64.58186 -33.27258 -88.30304 1.000 75.49034 399 THR B CA 1
ATOM 4904 C C . THR B 2 399 ? 63.14093 -33.07718 -88.75692 1.000 71.91705 399 THR B C 1
ATOM 4905 O O . THR B 2 399 ? 62.54197 -32.04604 -88.43180 1.000 67.25949 399 THR B O 1
ATOM 4909 N N . LEU B 2 400 ? 62.57654 -34.02544 -89.49457 1.000 66.45331 400 LEU B N 1
ATOM 4910 C CA . LEU B 2 400 ? 61.17200 -33.93490 -89.87139 1.000 66.18089 400 LEU B CA 1
ATOM 4911 C C . LEU B 2 400 ? 60.30658 -34.04122 -88.62022 1.000 77.18707 400 LEU B C 1
ATOM 4912 O O . LEU B 2 400 ? 60.47946 -34.97984 -87.83295 1.000 77.31421 400 LEU B O 1
ATOM 4917 N N . PRO B 2 401 ? 59.37929 -33.10972 -88.39676 1.000 73.37185 401 PRO B N 1
ATOM 4918 C CA . PRO B 2 401 ? 58.60996 -33.12272 -87.14754 1.000 66.12907 401 PRO B CA 1
ATOM 4919 C C . PRO B 2 401 ? 57.75655 -34.37547 -87.02523 1.000 72.96575 401 PRO B C 1
ATOM 4920 O O . PRO B 2 401 ? 57.29218 -34.94175 -88.01718 1.000 77.14826 401 PRO B O 1
ATOM 4924 N N . LYS B 2 402 ? 57.56084 -34.80948 -85.78541 1.000 67.48928 402 LYS B N 1
ATOM 4925 C CA . LYS B 2 402 ? 56.79741 -36.01153 -85.49005 1.000 80.68625 402 LYS B CA 1
ATOM 4926 C C . LYS B 2 402 ? 55.38943 -35.64255 -85.04420 1.000 72.35259 402 LYS B C 1
ATOM 4927 O O . LYS B 2 402 ? 55.19509 -34.68664 -84.28630 1.000 66.20965 402 LYS B O 1
ATOM 4929 N N . ARG B 2 403 ? 54.41004 -36.40162 -85.53008 1.000 65.54528 403 ARG B N 1
ATOM 4930 C CA . ARG B 2 403 ? 53.03420 -36.21781 -85.09313 1.000 59.42527 403 ARG B CA 1
ATOM 4931 C C . ARG B 2 403 ? 52.92708 -36.48430 -83.59760 1.000 63.08160 403 ARG B C 1
ATOM 4932 O O . ARG B 2 403 ? 53.36932 -37.52690 -83.10655 1.000 74.38930 403 ARG B O 1
ATOM 4940 N N . ALA B 2 404 ? 52.34839 -35.53232 -82.87236 1.000 68.24661 404 ALA B N 1
ATOM 4941 C CA . ALA B 2 404 ? 52.27775 -35.63921 -81.42241 1.000 68.72988 404 ALA B CA 1
ATOM 4942 C C . ALA B 2 404 ? 51.30800 -36.73764 -81.00599 1.000 57.71301 404 ALA B C 1
ATOM 4943 O O . ALA B 2 404 ? 50.21740 -36.87431 -81.56818 1.000 59.56997 404 ALA B O 1
ATOM 4945 N N . THR B 2 405 ? 51.71589 -37.52827 -80.01548 1.000 55.42768 405 THR B N 1
ATOM 4946 C CA . THR B 2 405 ? 50.86180 -38.54988 -79.41858 1.000 69.02174 405 THR B CA 1
ATOM 4947 C C . THR B 2 405 ? 50.36515 -38.01762 -78.07951 1.000 52.01005 405 THR B C 1
ATOM 4948 O O . THR B 2 405 ? 51.14858 -37.85752 -77.13792 1.000 60.04708 405 THR B O 1
ATOM 4952 N N . ILE B 2 406 ? 49.06671 -37.73839 -77.99975 1.000 56.02066 406 ILE B N 1
ATOM 4953 C CA . ILE B 2 406 ? 48.46268 -37.09461 -76.84072 1.000 50.06318 406 ILE B CA 1
ATOM 4954 C C . ILE B 2 406 ? 47.47252 -38.05600 -76.20149 1.000 46.18937 406 ILE B C 1
ATOM 4955 O O . ILE B 2 406 ? 46.73595 -38.76096 -76.90069 1.000 46.83318 406 ILE B O 1
ATOM 4960 N N . THR B 2 407 ? 47.45354 -38.07751 -74.87175 1.000 43.79723 407 THR B N 1
ATOM 4961 C CA . THR B 2 407 ? 46.51073 -38.88171 -74.10556 1.000 48.47675 407 THR B CA 1
ATOM 4962 C C . THR B 2 407 ? 45.46267 -37.96170 -73.49325 1.000 46.59501 407 THR B C 1
ATOM 4963 O O . THR B 2 407 ? 45.79375 -37.08556 -72.68689 1.000 47.02194 407 THR B O 1
ATOM 4967 N N . LEU B 2 408 ? 44.20720 -38.15911 -73.88080 1.000 45.41347 408 LEU B N 1
ATOM 4968 C CA . LEU B 2 408 ? 43.08464 -37.40536 -73.33910 1.000 51.37952 408 LEU B CA 1
ATOM 4969 C C . LEU B 2 408 ? 42.38283 -38.25551 -72.28858 1.000 52.02511 408 LEU B C 1
ATOM 4970 O O . LEU B 2 408 ? 41.80928 -39.29950 -72.61490 1.000 48.85599 408 LEU B O 1
ATOM 4975 N N . ARG B 2 409 ? 42.42256 -37.80741 -71.03705 1.000 55.80087 409 ARG B N 1
ATOM 4976 C CA . ARG B 2 409 ? 41.80440 -38.53869 -69.94002 1.000 55.59561 409 ARG B CA 1
ATOM 4977 C C . ARG B 2 409 ? 40.34441 -38.13719 -69.78223 1.000 54.32298 409 ARG B C 1
ATOM 4978 O O . ARG B 2 409 ? 39.97919 -36.97606 -69.98931 1.000 54.82106 409 ARG B O 1
ATOM 4986 N N . ARG B 2 410 ? 39.51150 -39.11388 -69.41389 1.000 51.42098 410 ARG B N 1
ATOM 4987 C CA . ARG B 2 410 ? 38.10352 -38.83311 -69.15011 1.000 57.14075 410 ARG B CA 1
ATOM 4988 C C . ARG B 2 410 ? 37.94440 -37.85310 -67.99551 1.000 56.26393 410 ARG B C 1
ATOM 4989 O O . ARG B 2 410 ? 37.05027 -36.99874 -68.01403 1.000 55.88958 410 ARG B O 1
ATOM 4997 N N . SER B 2 411 ? 38.80199 -37.96432 -66.97886 1.000 50.14294 411 SER B N 1
ATOM 4998 C CA . SER B 2 411 ? 38.70359 -37.07813 -65.82440 1.000 60.73233 411 SER B CA 1
ATOM 4999 C C . SER B 2 411 ? 38.97914 -35.63218 -66.21874 1.000 59.55817 411 SER B C 1
ATOM 5000 O O . SER B 2 411 ? 38.20859 -34.72688 -65.87910 1.000 57.73861 411 SER B O 1
ATOM 5003 N N . LYS B 2 412 ? 40.07736 -35.39734 -66.94256 1.000 55.36829 412 LYS B N 1
ATOM 5004 C CA . LYS B 2 412 ? 40.40092 -34.04229 -67.37798 1.000 54.49028 412 LYS B CA 1
ATOM 5005 C C . LYS B 2 412 ? 39.31758 -33.48162 -68.29047 1.000 51.54966 412 LYS B C 1
ATOM 5006 O O . LYS B 2 412 ? 38.93883 -32.31056 -68.16878 1.000 50.71259 412 LYS B O 1
ATOM 5012 N N . LEU B 2 413 ? 38.79878 -34.30681 -69.20385 1.000 49.40943 413 LEU B N 1
ATOM 5013 C CA . LEU B 2 413 ? 37.76949 -33.83756 -70.12713 1.000 60.43533 413 LEU B CA 1
ATOM 5014 C C . LEU B 2 413 ? 36.50809 -33.41868 -69.38264 1.000 54.36219 413 LEU B C 1
ATOM 5015 O O . LEU B 2 413 ? 35.90069 -32.38948 -69.70258 1.000 48.92842 413 LEU B O 1
ATOM 5020 N N . ASP B 2 414 ? 36.10068 -34.20176 -68.38296 1.000 53.54421 414 ASP B N 1
ATOM 5021 C CA . ASP B 2 414 ? 34.89201 -33.88088 -67.63558 1.000 53.89200 414 ASP B CA 1
ATOM 5022 C C . ASP B 2 414 ? 35.11064 -32.74691 -66.64118 1.000 49.10441 414 ASP B C 1
ATOM 5023 O O . ASP B 2 414 ? 34.17777 -31.98209 -66.37663 1.000 52.08949 414 ASP B O 1
ATOM 5028 N N . ARG B 2 415 ? 36.31848 -32.61513 -66.08468 1.000 48.78569 415 ARG B N 1
ATOM 5029 C CA . ARG B 2 415 ? 36.57903 -31.52920 -65.14206 1.000 50.81518 415 ARG B CA 1
ATOM 5030 C C . ARG B 2 415 ? 36.58056 -30.17484 -65.84174 1.000 52.34256 415 ARG B C 1
ATOM 5031 O O . ARG B 2 415 ? 35.94369 -29.22344 -65.37403 1.000 51.44341 415 ARG B O 1
ATOM 5039 N N . LEU B 2 416 ? 37.30216 -30.06395 -66.96041 1.000 51.61808 416 LEU B N 1
ATOM 5040 C CA . LEU B 2 416 ? 37.44083 -28.76813 -67.61958 1.000 49.46151 416 LEU B CA 1
ATOM 5041 C C . LEU B 2 416 ? 36.15402 -28.35396 -68.32137 1.000 42.86604 416 LEU B C 1
ATOM 5042 O O . LEU B 2 416 ? 35.80268 -27.16906 -68.33135 1.000 48.91019 416 LEU B O 1
ATOM 5047 N N . ILE B 2 417 ? 35.44100 -29.30589 -68.92099 1.000 40.05296 417 ILE B N 1
ATOM 5048 C CA . ILE B 2 417 ? 34.20601 -28.95543 -69.61405 1.000 44.33835 417 ILE B CA 1
ATOM 5049 C C . ILE B 2 417 ? 33.03779 -28.88877 -68.63791 1.000 51.14253 417 ILE B C 1
ATOM 5050 O O . ILE B 2 417 ? 32.17076 -28.01430 -68.75093 1.000 42.02277 417 ILE B O 1
ATOM 5055 N N . GLY B 2 418 ? 33.00042 -29.79475 -67.66103 1.000 45.43835 418 GLY B N 1
ATOM 5056 C CA . GLY B 2 418 ? 31.89149 -29.86368 -66.73190 1.000 40.36519 418 GLY B CA 1
ATOM 5057 C C . GLY B 2 418 ? 30.64837 -30.51812 -67.28214 1.000 45.05716 418 GLY B C 1
ATOM 5058 O O . GLY B 2 418 ? 29.61257 -30.51390 -66.60749 1.000 44.96726 418 GLY B O 1
ATOM 5059 N N . HIS B 2 419 ? 30.71854 -31.07587 -68.48819 1.000 46.47094 419 HIS B N 1
ATOM 5060 C CA . HIS B 2 419 ? 29.58893 -31.72245 -69.13895 1.000 47.60347 419 HIS B CA 1
ATOM 5061 C C . HIS B 2 419 ? 30.09171 -33.00186 -69.78535 1.000 50.19687 419 HIS B C 1
ATOM 5062 O O . HIS B 2 419 ? 31.10894 -32.98352 -70.48430 1.000 49.85007 419 HIS B O 1
ATOM 5069 N N . HIS B 2 420 ? 29.38903 -34.10645 -69.54807 1.000 56.14488 420 HIS B N 1
ATOM 5070 C CA . HIS B 2 420 ? 29.82620 -35.40468 -70.04563 1.000 44.88021 420 HIS B CA 1
ATOM 5071 C C . HIS B 2 420 ? 29.46316 -35.55261 -71.51844 1.000 53.68088 420 HIS B C 1
ATOM 5072 O O . HIS B 2 420 ? 28.29115 -35.43247 -71.89267 1.000 57.55709 420 HIS B O 1
ATOM 5079 N N . ILE B 2 421 ? 30.46840 -35.81586 -72.34929 1.000 50.84614 421 ILE B N 1
ATOM 5080 C CA . ILE B 2 421 ? 30.28426 -36.11567 -73.76438 1.000 56.87383 421 ILE B CA 1
ATOM 5081 C C . ILE B 2 421 ? 30.60894 -37.58891 -73.96951 1.000 52.21601 421 ILE B C 1
ATOM 5082 O O . ILE B 2 421 ? 31.65257 -38.06747 -73.50954 1.000 50.00931 421 ILE B O 1
ATOM 5087 N N . ALA B 2 422 ? 29.71394 -38.30341 -74.65165 1.000 50.12394 422 ALA B N 1
ATOM 5088 C CA . ALA B 2 422 ? 29.80668 -39.75591 -74.75241 1.000 53.55547 422 ALA B CA 1
ATOM 5089 C C . ALA B 2 422 ? 31.15465 -40.19315 -75.31778 1.000 53.34458 422 ALA B C 1
ATOM 5090 O O . ALA B 2 422 ? 31.81124 -39.45932 -76.06104 1.000 55.78179 422 ALA B O 1
ATOM 5092 N N . ASP B 2 423 ? 31.57008 -41.40856 -74.94561 1.000 55.98205 423 ASP B N 1
ATOM 5093 C CA . ASP B 2 423 ? 32.84656 -41.93193 -75.42441 1.000 58.04722 423 ASP B CA 1
ATOM 5094 C C . ASP B 2 423 ? 32.85950 -42.05135 -76.94201 1.000 54.79806 423 ASP B C 1
ATOM 5095 O O . ASP B 2 423 ? 33.84991 -41.69504 -77.59160 1.000 54.64014 423 ASP B O 1
ATOM 5100 N N . GLU B 2 424 ? 31.76672 -42.55292 -77.52361 1.000 56.34314 424 GLU B N 1
ATOM 5101 C CA . GLU B 2 424 ? 31.70771 -42.72754 -78.97111 1.000 57.98934 424 GLU B CA 1
ATOM 5102 C C . GLU B 2 424 ? 31.85061 -41.39395 -79.69154 1.000 62.05015 424 GLU B C 1
ATOM 5103 O O . GLU B 2 424 ? 32.49679 -41.31248 -80.74246 1.000 58.89064 424 GLU B O 1
ATOM 5109 N N . GLN B 2 425 ? 31.25832 -40.33440 -79.13705 1.000 58.62652 425 GLN B N 1
ATOM 5110 C CA . GLN B 2 425 ? 31.30040 -39.03698 -79.80151 1.000 54.28455 425 GLN B CA 1
ATOM 5111 C C . GLN B 2 425 ? 32.68676 -38.41246 -79.70854 1.000 50.77708 425 GLN B C 1
ATOM 5112 O O . GLN B 2 425 ? 33.13881 -37.75382 -80.65195 1.000 56.64407 425 GLN B O 1
ATOM 5118 N N . VAL B 2 426 ? 33.37869 -38.61228 -78.58416 1.000 51.57102 426 VAL B N 1
ATOM 5119 C CA . VAL B 2 426 ? 34.73662 -38.09068 -78.44168 1.000 44.66168 426 VAL B CA 1
ATOM 5120 C C . VAL B 2 426 ? 35.66597 -38.75185 -79.45098 1.000 56.18078 426 VAL B C 1
ATOM 5121 O O . VAL B 2 426 ? 36.42620 -38.07906 -80.15886 1.000 51.37305 426 VAL B O 1
ATOM 5125 N N . THR B 2 427 ? 35.61762 -40.08433 -79.52964 1.000 55.06466 427 THR B N 1
ATOM 5126 C CA . THR B 2 427 ? 36.45157 -40.80421 -80.48590 1.000 46.10639 427 THR B CA 1
ATOM 5127 C C . THR B 2 427 ? 36.09164 -40.42950 -81.91745 1.000 51.23094 427 THR B C 1
ATOM 5128 O O . THR B 2 427 ? 36.97441 -40.27945 -82.76992 1.000 56.02880 427 THR B O 1
ATOM 5132 N N . ASP B 2 428 ? 34.79654 -40.26488 -82.19624 1.000 55.92056 428 ASP B N 1
ATOM 5133 C CA . ASP B 2 428 ? 34.36132 -39.90011 -83.54006 1.000 48.93097 428 ASP B CA 1
ATOM 5134 C C . ASP B 2 428 ? 34.85195 -38.50865 -83.92260 1.000 55.52768 428 ASP B C 1
ATOM 5135 O O . ASP B 2 428 ? 35.26608 -38.28295 -85.06608 1.000 54.11227 428 ASP B O 1
ATOM 5140 N N . ILE B 2 429 ? 34.81808 -37.56542 -82.97871 1.000 53.69589 429 ILE B N 1
ATOM 5141 C CA . ILE B 2 429 ? 35.26286 -36.20449 -83.26646 1.000 48.86070 429 ILE B CA 1
ATOM 5142 C C . ILE B 2 429 ? 36.75279 -36.18549 -83.58283 1.000 48.71954 429 ILE B C 1
ATOM 5143 O O . ILE B 2 429 ? 37.18241 -35.61417 -84.59183 1.000 50.51986 429 ILE B O 1
ATOM 5148 N N . LEU B 2 430 ? 37.56334 -36.81364 -82.72804 1.000 46.21986 430 LEU B N 1
ATOM 5149 C CA . LEU B 2 430 ? 39.00813 -36.78964 -82.93236 1.000 53.24531 430 LEU B CA 1
ATOM 5150 C C . LEU B 2 430 ? 39.39854 -37.51206 -84.21660 1.000 51.56519 430 LEU B C 1
ATOM 5151 O O . LEU B 2 430 ? 40.31684 -37.08130 -84.92429 1.000 51.06497 430 LEU B O 1
ATOM 5156 N N . ARG B 2 431 ? 38.70731 -38.60757 -84.54066 1.000 50.85797 431 ARG B N 1
ATOM 5157 C CA . ARG B 2 431 ? 39.02614 -39.33872 -85.76410 1.000 50.74097 431 ARG B CA 1
ATOM 5158 C C . ARG B 2 431 ? 38.63593 -38.54459 -87.00436 1.000 48.12155 431 ARG B C 1
ATOM 5159 O O . ARG B 2 431 ? 39.39181 -38.50556 -87.98169 1.000 47.44909 431 ARG B O 1
ATOM 5167 N N . ARG B 2 432 ? 37.46453 -37.90015 -86.98567 1.000 47.04479 432 ARG B N 1
ATOM 5168 C CA . ARG B 2 432 ? 37.06933 -37.07254 -88.12128 1.000 47.56143 432 ARG B CA 1
ATOM 5169 C C . ARG B 2 432 ? 38.01776 -35.89584 -88.31076 1.000 48.83186 432 ARG B C 1
ATOM 5170 O O . ARG B 2 432 ? 38.20836 -35.42792 -89.43889 1.000 52.07805 432 ARG B O 1
ATOM 5178 N N . LEU B 2 433 ? 38.63012 -35.41391 -87.22779 1.000 48.55732 433 LEU B N 1
ATOM 5179 C CA . LEU B 2 433 ? 39.63085 -34.35987 -87.33049 1.000 46.38658 433 LEU B CA 1
ATOM 5180 C C . LEU B 2 433 ? 40.96139 -34.86483 -87.87348 1.000 49.06925 433 LEU B C 1
ATOM 5181 O O . LEU B 2 433 ? 41.84987 -34.04783 -88.14268 1.000 44.60827 433 LEU B O 1
ATOM 5186 N N . GLY B 2 434 ? 41.12416 -36.17961 -88.03186 1.000 51.19379 434 GLY B N 1
ATOM 5187 C CA . GLY B 2 434 ? 42.34490 -36.75320 -88.56265 1.000 48.40685 434 GLY B CA 1
ATOM 5188 C C . GLY B 2 434 ? 43.23709 -37.43099 -87.54475 1.000 53.11679 434 GLY B C 1
ATOM 5189 O O . GLY B 2 434 ? 44.34034 -37.85759 -87.90796 1.000 57.00003 434 GLY B O 1
ATOM 5190 N N . CYS B 2 435 ? 42.81028 -37.54684 -86.28958 1.000 50.99768 435 CYS B N 1
ATOM 5191 C CA . CYS B 2 435 ? 43.61842 -38.21744 -85.28167 1.000 56.50831 435 CYS B CA 1
ATOM 5192 C C . CYS B 2 435 ? 43.49870 -39.73128 -85.40916 1.000 52.98418 435 CYS B C 1
ATOM 5193 O O . CYS B 2 435 ? 42.46513 -40.26416 -85.82370 1.000 50.36359 435 CYS B O 1
ATOM 5196 N N . GLU B 2 436 ? 44.57720 -40.42320 -85.04988 1.000 59.01113 436 GLU B N 1
ATOM 5197 C CA . GLU B 2 436 ? 44.55521 -41.87231 -84.87914 1.000 56.95381 436 GLU B CA 1
ATOM 5198 C C . GLU B 2 436 ? 44.25061 -42.15750 -83.41361 1.000 58.54544 436 GLU B C 1
ATOM 5199 O O . GLU B 2 436 ? 45.09238 -41.92125 -82.54087 1.000 57.45923 436 GLU B O 1
ATOM 5205 N N . VAL B 2 437 ? 43.04798 -42.65436 -83.13899 1.000 58.87746 437 VAL B N 1
ATOM 5206 C CA . VAL B 2 437 ? 42.54523 -42.79292 -81.77750 1.000 57.88985 437 VAL B CA 1
ATOM 5207 C C . VAL B 2 437 ? 42.42058 -44.27015 -81.43315 1.000 60.25900 437 VAL B C 1
ATOM 5208 O O . VAL B 2 437 ? 41.76496 -45.03300 -82.15341 1.000 56.62994 437 VAL B O 1
ATOM 5212 N N . THR B 2 438 ? 43.04692 -44.66820 -80.32976 1.000 56.85937 438 THR B N 1
ATOM 5213 C CA . THR B 2 438 ? 42.84899 -45.98126 -79.73072 1.000 68.12735 438 THR B CA 1
ATOM 5214 C C . THR B 2 438 ? 42.21149 -45.77575 -78.36475 1.000 62.73852 438 THR B C 1
ATOM 5215 O O . THR B 2 438 ? 42.79668 -45.12144 -77.49474 1.000 58.20886 438 THR B O 1
ATOM 5219 N N . GLU B 2 439 ? 41.01236 -46.31973 -78.18439 1.000 61.09001 439 GLU B N 1
ATOM 5220 C CA . GLU B 2 439 ? 40.27021 -46.11997 -76.94985 1.000 61.35851 439 GLU B CA 1
ATOM 5221 C C . GLU B 2 439 ? 40.84728 -46.97714 -75.83078 1.000 56.21450 439 GLU B C 1
ATOM 5222 O O . GLU B 2 439 ? 41.25153 -48.12272 -76.04759 1.000 64.10274 439 GLU B O 1
ATOM 5228 N N . GLY B 2 440 ? 40.89173 -46.40801 -74.63033 1.000 57.89086 440 GLY B N 1
ATOM 5229 C CA . GLY B 2 440 ? 41.36515 -47.12407 -73.46353 1.000 58.45817 440 GLY B CA 1
ATOM 5230 C C . GLY B 2 440 ? 40.39108 -47.02480 -72.30917 1.000 57.70715 440 GLY B C 1
ATOM 5231 O O . GLY B 2 440 ? 39.24685 -46.59849 -72.49294 1.000 62.00613 440 GLY B O 1
ATOM 5232 N N . LYS B 2 441 ? 40.82587 -47.41647 -71.11508 1.000 56.92553 441 LYS B N 1
ATOM 5233 C CA . LYS B 2 441 ? 39.98408 -47.32230 -69.92526 1.000 53.91779 441 LYS B CA 1
ATOM 5234 C C . LYS B 2 441 ? 39.95153 -45.86762 -69.47440 1.000 56.11560 441 LYS B C 1
ATOM 5235 O O . LYS B 2 441 ? 40.91950 -45.35988 -68.90314 1.000 63.20244 441 LYS B O 1
ATOM 5241 N N . ASP B 2 442 ? 38.83315 -45.19049 -69.74153 1.000 61.76297 442 ASP B N 1
ATOM 5242 C CA . ASP B 2 442 ? 38.61958 -43.80537 -69.31600 1.000 70.36957 442 ASP B CA 1
ATOM 5243 C C . ASP B 2 442 ? 39.67021 -42.85803 -69.89124 1.000 63.06270 442 ASP B C 1
ATOM 5244 O O . ASP B 2 442 ? 40.05889 -41.88256 -69.24322 1.000 55.37248 442 ASP B O 1
ATOM 5249 N N . GLU B 2 443 ? 40.13760 -43.13023 -71.10827 1.000 57.17185 443 GLU B N 1
ATOM 5250 C CA . GLU B 2 443 ? 41.11609 -42.26088 -71.74669 1.000 58.13441 443 GLU B CA 1
ATOM 5251 C C . GLU B 2 443 ? 41.18555 -42.58446 -73.23093 1.000 60.81783 443 GLU B C 1
ATOM 5252 O O . GLU B 2 443 ? 40.74213 -43.64534 -73.67842 1.000 57.71898 443 GLU B O 1
ATOM 5258 N N . TRP B 2 444 ? 41.74891 -41.64514 -73.98803 1.000 55.89307 444 TRP B N 1
ATOM 5259 C CA . TRP B 2 444 ? 41.97139 -41.80356 -75.41712 1.000 52.92651 444 TRP B CA 1
ATOM 5260 C C . TRP B 2 444 ? 43.43362 -41.53324 -75.72750 1.000 47.98876 444 TRP B C 1
ATOM 5261 O O . TRP B 2 444 ? 44.03043 -40.60296 -75.17976 1.000 49.92956 444 TRP B O 1
ATOM 5272 N N . GLN B 2 445 ? 44.00412 -42.34757 -76.60787 1.000 56.36765 445 GLN B N 1
ATOM 5273 C CA . GLN B 2 445 ? 45.35563 -42.14815 -77.11823 1.000 54.13044 445 GLN B CA 1
ATOM 5274 C C . GLN B 2 445 ? 45.22604 -41.66013 -78.55537 1.000 53.31750 445 GLN B C 1
ATOM 5275 O O . GLN B 2 445 ? 44.75716 -42.40046 -79.42668 1.000 53.12374 445 GLN B O 1
ATOM 5281 N N . ALA B 2 446 ? 45.62802 -40.41594 -78.80091 1.000 45.15923 446 ALA B N 1
ATOM 5282 C CA . ALA B 2 446 ? 45.42007 -39.76954 -80.08901 1.000 50.28168 446 ALA B CA 1
ATOM 5283 C C . ALA B 2 446 ? 46.75076 -39.32143 -80.67346 1.000 52.27359 446 ALA B C 1
ATOM 5284 O O . ALA B 2 446 ? 47.55148 -38.67615 -79.98781 1.000 54.05267 446 ALA B O 1
ATOM 5286 N N . VAL B 2 447 ? 46.97864 -39.66779 -81.93688 1.000 45.14091 447 VAL B N 1
ATOM 5287 C CA . VAL B 2 447 ? 48.11432 -39.17693 -82.70759 1.000 47.89540 447 VAL B CA 1
ATOM 5288 C C . VAL B 2 447 ? 47.60926 -38.05156 -83.59844 1.000 53.80967 447 VAL B C 1
ATOM 5289 O O . VAL B 2 447 ? 46.75851 -38.27431 -84.46888 1.000 50.40644 447 VAL B O 1
ATOM 5293 N N . ALA B 2 448 ? 48.12722 -36.84730 -83.38090 1.000 46.40749 448 ALA B N 1
ATOM 5294 C CA . ALA B 2 448 ? 47.62418 -35.68093 -84.09026 1.000 53.40482 448 ALA B CA 1
ATOM 5295 C C . ALA B 2 448 ? 47.96081 -35.76901 -85.57756 1.000 56.27135 448 ALA B C 1
ATOM 5296 O O . ALA B 2 448 ? 49.02625 -36.27184 -85.94682 1.000 55.68793 448 ALA B O 1
ATOM 5298 N N . PRO B 2 449 ? 47.07700 -35.29410 -86.45130 1.000 58.86332 449 PRO B N 1
ATOM 5299 C CA . PRO B 2 449 ? 47.39646 -35.26400 -87.88147 1.000 57.21085 449 PRO B CA 1
ATOM 5300 C C . PRO B 2 449 ? 48.52774 -34.29084 -88.17525 1.000 52.25951 449 PRO B C 1
ATOM 5301 O O . PRO B 2 449 ? 48.81337 -33.36866 -87.40833 1.000 51.51154 449 PRO B O 1
ATOM 5305 N N . SER B 2 450 ? 49.17716 -34.51649 -89.31970 1.000 55.11107 450 SER B N 1
ATOM 5306 C CA . SER B 2 450 ? 50.39540 -33.78081 -89.64526 1.000 60.25313 450 SER B CA 1
ATOM 5307 C C . SER B 2 450 ? 50.13795 -32.29154 -89.84981 1.000 53.40581 450 SER B C 1
ATOM 5308 O O . SER B 2 450 ? 51.01556 -31.47054 -89.55865 1.000 52.72387 450 SER B O 1
ATOM 5311 N N . TRP B 2 451 ? 48.95456 -31.92070 -90.34045 1.000 47.24854 451 TRP B N 1
ATOM 5312 C CA . TRP B 2 451 ? 48.66731 -30.52229 -90.63759 1.000 44.41684 451 TRP B CA 1
ATOM 5313 C C . TRP B 2 451 ? 48.33811 -29.69387 -89.40178 1.000 53.49655 451 TRP B C 1
ATOM 5314 O O . TRP B 2 451 ? 48.33643 -28.46036 -89.48898 1.000 50.11153 451 TRP B O 1
ATOM 5325 N N . ARG B 2 452 ? 48.06316 -30.32425 -88.26263 1.000 49.01742 452 ARG B N 1
ATOM 5326 C CA . ARG B 2 452 ? 47.68411 -29.60143 -87.05256 1.000 54.49741 452 ARG B CA 1
ATOM 5327 C C . ARG B 2 452 ? 48.93708 -29.28551 -86.24426 1.000 41.20082 452 ARG B C 1
ATOM 5328 O O . ARG B 2 452 ? 49.61509 -30.19248 -85.75114 1.000 55.92248 452 ARG B O 1
ATOM 5336 N N . PHE B 2 453 ? 49.24495 -27.99719 -86.11618 1.000 44.24523 453 PHE B N 1
ATOM 5337 C CA . PHE B 2 453 ? 50.34340 -27.52158 -85.28942 1.000 41.02441 453 PHE B CA 1
ATOM 5338 C C . PHE B 2 453 ? 49.86587 -27.02127 -83.93133 1.000 45.95504 453 PHE B C 1
ATOM 5339 O O . PHE B 2 453 ? 50.66255 -26.46830 -83.16647 1.000 47.51093 453 PHE B O 1
ATOM 5347 N N . ASP B 2 454 ? 48.58395 -27.20948 -83.61703 1.000 45.29419 454 ASP B N 1
ATOM 5348 C CA . ASP B 2 454 ? 47.99003 -26.77898 -82.35761 1.000 48.33413 454 ASP B CA 1
ATOM 5349 C C . ASP B 2 454 ? 47.47872 -27.96517 -81.54371 1.000 44.57434 454 ASP B C 1
ATOM 5350 O O . ASP B 2 454 ? 46.52680 -27.83131 -80.77267 1.000 46.17557 454 ASP B O 1
ATOM 5355 N N . MET B 2 455 ? 48.08991 -29.13776 -81.71434 1.000 41.77543 455 MET B N 1
ATOM 5356 C CA . MET B 2 455 ? 47.71474 -30.34582 -80.97525 1.000 44.37455 455 MET B CA 1
ATOM 5357 C C . MET B 2 455 ? 48.97557 -30.90802 -80.32561 1.000 50.88898 455 MET B C 1
ATOM 5358 O O . MET B 2 455 ? 49.65950 -31.75368 -80.90787 1.000 53.58809 455 MET B O 1
ATOM 5363 N N . GLU B 2 456 ? 49.27540 -30.44705 -79.11229 1.000 46.79077 456 GLU B N 1
ATOM 5364 C CA . GLU B 2 456 ? 50.48870 -30.87298 -78.42701 1.000 51.39337 456 GLU B CA 1
ATOM 5365 C C . GLU B 2 456 ? 50.18892 -31.37970 -77.02052 1.000 57.79664 456 GLU B C 1
ATOM 5366 O O . GLU B 2 456 ? 50.88127 -32.27113 -76.51864 1.000 52.99382 456 GLU B O 1
ATOM 5372 N N . ILE B 2 457 ? 49.16424 -30.82237 -76.37324 1.000 52.65653 457 ILE B N 1
ATOM 5373 C CA . ILE B 2 457 ? 48.84914 -31.14328 -74.98839 1.000 43.65155 457 ILE B CA 1
ATOM 5374 C C . ILE B 2 457 ? 47.39065 -31.57278 -74.88628 1.000 45.98260 457 ILE B C 1
ATOM 5375 O O . ILE B 2 457 ? 46.60819 -31.44766 -75.82953 1.000 44.30875 457 ILE B O 1
ATOM 5380 N N . GLU B 2 458 ? 47.03733 -32.07520 -73.69992 1.000 45.77359 458 GLU B N 1
ATOM 5381 C CA . GLU B 2 458 ? 45.71834 -32.66146 -73.48287 1.000 41.99222 458 GLU B CA 1
ATOM 5382 C C . GLU B 2 458 ? 44.60881 -31.63193 -73.66600 1.000 41.13031 458 GLU B C 1
ATOM 5383 O O . GLU B 2 458 ? 43.55063 -31.94067 -74.22637 1.000 40.41594 458 GLU B O 1
ATOM 5389 N N . GLU B 2 459 ? 44.83395 -30.40086 -73.20074 1.000 48.38167 459 GLU B N 1
ATOM 5390 C CA . GLU B 2 459 ? 43.82685 -29.34956 -73.30464 1.000 40.54335 459 GLU B CA 1
ATOM 5391 C C . GLU B 2 459 ? 43.51120 -28.97907 -74.74899 1.000 39.35100 459 GLU B C 1
ATOM 5392 O O . GLU B 2 459 ? 42.41249 -28.48191 -75.02027 1.000 39.68289 459 GLU B O 1
ATOM 5398 N N . ASP B 2 460 ? 44.44535 -29.19751 -75.67847 1.000 43.26122 460 ASP B N 1
ATOM 5399 C CA . ASP B 2 460 ? 44.15034 -28.93939 -77.08497 1.000 39.70721 460 ASP B CA 1
ATOM 5400 C C . ASP B 2 460 ? 43.07471 -29.88781 -77.59788 1.000 47.20704 460 ASP B C 1
ATOM 5401 O O . ASP B 2 460 ? 42.19597 -29.48536 -78.36975 1.000 38.68722 460 ASP B O 1
ATOM 5406 N N . LEU B 2 461 ? 43.12495 -31.15443 -77.17427 1.000 41.02818 461 LEU B N 1
ATOM 5407 C CA . LEU B 2 461 ? 42.08795 -32.10223 -77.56501 1.000 39.33699 461 LEU B CA 1
ATOM 5408 C C . LEU B 2 461 ? 40.77473 -31.81442 -76.85326 1.000 36.04242 461 LEU B C 1
ATOM 5409 O O . LEU B 2 461 ? 39.70324 -32.09572 -77.40036 1.000 41.44983 461 LEU B O 1
ATOM 5414 N N . VAL B 2 462 ? 40.83729 -31.26593 -75.63634 1.000 44.19896 462 VAL B N 1
ATOM 5415 C CA . VAL B 2 462 ? 39.62328 -30.83884 -74.94250 1.000 38.76106 462 VAL B CA 1
ATOM 5416 C C . VAL B 2 462 ? 38.88251 -29.79353 -75.76815 1.000 43.27042 462 VAL B C 1
ATOM 5417 O O . VAL B 2 462 ? 37.66201 -29.87254 -75.95584 1.000 42.81415 462 VAL B O 1
ATOM 5421 N N . GLU B 2 463 ? 39.61490 -28.79961 -76.28058 1.000 40.33732 463 GLU B N 1
ATOM 5422 C CA . GLU B 2 463 ? 38.98730 -27.75033 -77.07847 1.000 41.41322 463 GLU B CA 1
ATOM 5423 C C . GLU B 2 463 ? 38.43529 -28.30303 -78.38518 1.000 41.70197 463 GLU B C 1
ATOM 5424 O O . GLU B 2 463 ? 37.35955 -27.88968 -78.83485 1.000 44.71081 463 GLU B O 1
ATOM 5430 N N . GLU B 2 464 ? 39.15725 -29.23492 -79.01071 1.000 42.05311 464 GLU B N 1
ATOM 5431 C CA . GLU B 2 464 ? 38.66949 -29.83554 -80.24702 1.000 40.14912 464 GLU B CA 1
ATOM 5432 C C . GLU B 2 464 ? 37.35184 -30.56081 -80.01431 1.000 45.52443 464 GLU B C 1
ATOM 5433 O O . GLU B 2 464 ? 36.37990 -30.35676 -80.75062 1.000 43.28099 464 GLU B O 1
ATOM 5439 N N . VAL B 2 465 ? 37.29633 -31.40148 -78.97734 1.000 44.75793 465 VAL B N 1
ATOM 5440 C CA . VAL B 2 465 ? 36.04942 -32.08044 -78.63683 1.000 40.49148 465 VAL B CA 1
ATOM 5441 C C . VAL B 2 465 ? 34.96329 -31.06636 -78.30419 1.000 41.05712 465 VAL B C 1
ATOM 5442 O O . VAL B 2 465 ? 33.81624 -31.19772 -78.74673 1.000 44.66515 465 VAL B O 1
ATOM 5446 N N . ALA B 2 466 ? 35.30867 -30.02794 -77.53801 1.000 37.48683 466 ALA B N 1
ATOM 5447 C CA . ALA B 2 466 ? 34.29681 -29.06665 -77.11012 1.000 42.30781 466 ALA B CA 1
ATOM 5448 C C . ALA B 2 466 ? 33.77288 -28.24097 -78.28121 1.000 40.68152 466 ALA B C 1
ATOM 5449 O O . ALA B 2 466 ? 32.56516 -27.99587 -78.37914 1.000 42.25468 466 ALA B O 1
ATOM 5451 N N . ARG B 2 467 ? 34.65556 -27.80850 -79.18624 1.000 43.48820 467 ARG B N 1
ATOM 5452 C CA . ARG B 2 467 ? 34.20567 -26.94239 -80.27209 1.000 46.57803 467 ARG B CA 1
ATOM 5453 C C . ARG B 2 467 ? 33.42989 -27.70664 -81.34144 1.000 48.83094 467 ARG B C 1
ATOM 5454 O O . ARG B 2 467 ? 32.53457 -27.13354 -81.97339 1.000 46.05674 467 ARG B O 1
ATOM 5462 N N . VAL B 2 468 ? 33.74065 -28.98666 -81.55740 1.000 41.45055 468 VAL B N 1
ATOM 5463 C CA . VAL B 2 468 ? 32.97448 -29.76846 -82.52320 1.000 41.37008 468 VAL B CA 1
ATOM 5464 C C . VAL B 2 468 ? 31.64314 -30.20489 -81.92312 1.000 45.05510 468 VAL B C 1
ATOM 5465 O O . VAL B 2 468 ? 30.60101 -30.14294 -82.58586 1.000 49.74197 468 VAL B O 1
ATOM 5469 N N . TYR B 2 469 ? 31.65571 -30.64608 -80.66159 1.000 44.45388 469 TYR B N 1
ATOM 5470 C CA . TYR B 2 469 ? 30.41155 -30.94261 -79.95679 1.000 49.84024 469 TYR B CA 1
ATOM 5471 C C . TYR B 2 469 ? 29.48727 -29.73131 -79.91747 1.000 44.84114 469 TYR B C 1
ATOM 5472 O O . TYR B 2 469 ? 28.26107 -29.88692 -79.91903 1.000 44.41222 469 TYR B O 1
ATOM 5481 N N . GLY B 2 470 ? 30.05098 -28.52431 -79.89433 1.000 41.18031 470 GLY B N 1
ATOM 5482 C CA . GLY B 2 470 ? 29.25866 -27.30982 -79.85379 1.000 45.96537 470 GLY B CA 1
ATOM 5483 C C . GLY B 2 470 ? 29.26122 -26.63919 -78.49545 1.000 47.02951 470 GLY B C 1
ATOM 5484 O O . GLY B 2 470 ? 28.77498 -27.21526 -77.51677 1.000 51.71018 470 GLY B O 1
ATOM 5485 N N . TYR B 2 471 ? 29.80848 -25.42027 -78.42388 1.000 49.51756 471 TYR B N 1
ATOM 5486 C CA . TYR B 2 471 ? 29.86026 -24.69855 -77.15374 1.000 51.00615 471 TYR B CA 1
ATOM 5487 C C . TYR B 2 471 ? 28.46557 -24.47326 -76.58536 1.000 43.67784 471 TYR B C 1
ATOM 5488 O O . TYR B 2 471 ? 28.26222 -24.55171 -75.36858 1.000 47.43163 471 TYR B O 1
ATOM 5497 N N . ASN B 2 472 ? 27.49366 -24.19286 -77.44894 1.000 44.93236 472 ASN B N 1
ATOM 5498 C CA . ASN B 2 472 ? 26.13350 -23.90770 -77.01355 1.000 50.44785 472 ASN B CA 1
ATOM 5499 C C . ASN B 2 472 ? 25.32207 -25.16510 -76.73001 1.000 52.99391 472 ASN B C 1
ATOM 5500 O O . ASN B 2 472 ? 24.16712 -25.05609 -76.30497 1.000 51.54766 472 ASN B O 1
ATOM 5505 N N . ASN B 2 473 ? 25.88754 -26.34504 -76.95985 1.000 50.73871 473 ASN B N 1
ATOM 5506 C CA . ASN B 2 473 ? 25.31221 -27.58785 -76.46772 1.000 54.77138 473 ASN B CA 1
ATOM 5507 C C . ASN B 2 473 ? 25.79580 -27.92360 -75.06536 1.000 49.03968 473 ASN B C 1
ATOM 5508 O O . ASN B 2 473 ? 25.35753 -28.92528 -74.49167 1.000 54.24802 473 ASN B O 1
ATOM 5513 N N . ILE B 2 474 ? 26.69090 -27.11456 -74.50930 1.000 50.69526 474 ILE B N 1
ATOM 5514 C CA . ILE B 2 474 ? 27.15988 -27.28101 -73.13813 1.000 54.41219 474 ILE B CA 1
ATOM 5515 C C . ILE B 2 474 ? 26.28266 -26.41532 -72.24113 1.000 48.36400 474 ILE B C 1
ATOM 5516 O O . ILE B 2 474 ? 26.11589 -25.21696 -72.51018 1.000 46.50457 474 ILE B O 1
ATOM 5521 N N . PRO B 2 475 ? 25.69044 -26.96895 -71.18986 1.000 50.90073 475 PRO B N 1
ATOM 5522 C CA . PRO B 2 475 ? 24.76916 -26.19003 -70.35856 1.000 46.63481 475 PRO B CA 1
ATOM 5523 C C . PRO B 2 475 ? 25.51225 -25.23233 -69.43479 1.000 45.36613 475 PRO B C 1
ATOM 5524 O O . PRO B 2 475 ? 26.72530 -25.31770 -69.23839 1.000 43.67024 475 PRO B O 1
ATOM 5528 N N . ASP B 2 476 ? 24.74515 -24.30408 -68.86737 1.000 42.15095 476 ASP B N 1
ATOM 5529 C CA . ASP B 2 476 ? 25.25174 -23.36974 -67.87313 1.000 42.28413 476 ASP B CA 1
ATOM 5530 C C . ASP B 2 476 ? 25.11855 -23.97174 -66.48090 1.000 48.37872 476 ASP B C 1
ATOM 5531 O O . ASP B 2 476 ? 24.10499 -24.59770 -66.15761 1.000 55.79831 476 ASP B O 1
ATOM 5536 N N . GLU B 2 477 ? 26.15077 -23.77842 -65.65491 1.000 48.95698 477 GLU B N 1
ATOM 5537 C CA . GLU B 2 477 ? 26.13717 -24.24459 -64.27128 1.000 49.76078 477 GLU B CA 1
ATOM 5538 C C . GLU B 2 477 ? 26.85774 -23.20651 -63.41867 1.000 44.13180 477 GLU B C 1
ATOM 5539 O O . GLU B 2 477 ? 27.97852 -22.79860 -63.76436 1.000 48.18759 477 GLU B O 1
ATOM 5545 N N . PRO B 2 478 ? 26.26020 -22.76320 -62.31582 1.000 49.79714 478 PRO B N 1
ATOM 5546 C CA . PRO B 2 478 ? 26.94276 -21.79801 -61.44801 1.000 40.84746 478 PRO B CA 1
ATOM 5547 C C . PRO B 2 478 ? 28.19266 -22.38974 -60.81486 1.000 44.57999 478 PRO B C 1
ATOM 5548 O O . PRO B 2 478 ? 28.31024 -23.60204 -60.62208 1.000 46.30657 478 PRO B O 1
ATOM 5552 N N . VAL B 2 479 ? 29.13650 -21.50370 -60.49064 1.000 53.85964 479 VAL B N 1
ATOM 5553 C CA . VAL B 2 479 ? 30.36206 -21.90883 -59.81298 1.000 43.93538 479 VAL B CA 1
ATOM 5554 C C . VAL B 2 479 ? 30.03610 -22.43194 -58.42031 1.000 55.47704 479 VAL B C 1
ATOM 5555 O O . VAL B 2 479 ? 29.19511 -21.87074 -57.70560 1.000 47.47109 479 VAL B O 1
ATOM 5559 N N . GLN B 2 480 ? 30.70515 -23.51521 -58.02703 1.000 56.85077 480 GLN B N 1
ATOM 5560 C CA . GLN B 2 480 ? 30.64217 -24.04621 -56.66841 1.000 50.66287 480 GLN B CA 1
ATOM 5561 C C . GLN B 2 480 ? 31.96942 -23.73979 -55.98686 1.000 52.28679 480 GLN B C 1
ATOM 5562 O O . GLN B 2 480 ? 32.99619 -24.34038 -56.32039 1.000 63.44379 480 GLN B O 1
ATOM 5568 N N . ALA B 2 481 ? 31.95196 -22.80534 -55.03984 1.000 52.70540 481 ALA B N 1
ATOM 5569 C CA . ALA B 2 481 ? 33.16167 -22.42025 -54.32862 1.000 59.98745 481 ALA B CA 1
ATOM 5570 C C . ALA B 2 481 ? 32.79236 -22.03941 -52.90102 1.000 48.92763 481 ALA B C 1
ATOM 5571 O O . ALA B 2 481 ? 31.62323 -22.07185 -52.50801 1.000 54.85082 481 ALA B O 1
ATOM 5573 N N . SER B 2 482 ? 33.80560 -21.67466 -52.12403 1.000 49.29979 482 SER B N 1
ATOM 5574 C CA . SER B 2 482 ? 33.59788 -21.31023 -50.73346 1.000 49.07671 482 SER B CA 1
ATOM 5575 C C . SER B 2 482 ? 33.12543 -19.86617 -50.61754 1.000 64.01612 482 SER B C 1
ATOM 5576 O O . SER B 2 482 ? 33.46597 -19.00713 -51.43677 1.000 59.56364 482 SER B O 1
ATOM 5579 N N . LEU B 2 483 ? 32.32319 -19.60757 -49.58504 1.000 55.94539 483 LEU B N 1
ATOM 5580 C CA . LEU B 2 483 ? 31.87609 -18.25575 -49.26130 1.000 51.76075 483 LEU B CA 1
ATOM 5581 C C . LEU B 2 483 ? 32.80186 -17.70803 -48.17865 1.000 56.23167 483 LEU B C 1
ATOM 5582 O O . LEU B 2 483 ? 32.51235 -17.75501 -46.98229 1.000 53.81451 483 LEU B O 1
ATOM 5587 N N . ILE B 2 484 ? 33.94521 -17.19154 -48.62009 1.000 55.96065 484 ILE B N 1
ATOM 5588 C CA . ILE B 2 484 ? 34.94865 -16.60115 -47.74228 1.000 66.79238 484 ILE B CA 1
ATOM 5589 C C . ILE B 2 484 ? 34.96392 -15.09847 -47.98425 1.000 64.95187 484 ILE B C 1
ATOM 5590 O O . ILE B 2 484 ? 35.07339 -14.64964 -49.13206 1.000 62.81514 484 ILE B O 1
ATOM 5595 N N . MET B 2 485 ? 34.84482 -14.32429 -46.90901 1.000 64.06417 485 MET B N 1
ATOM 5596 C CA . MET B 2 485 ? 34.84886 -12.87430 -47.03310 1.000 66.07719 485 MET B CA 1
ATOM 5597 C C . MET B 2 485 ? 36.25213 -12.36971 -47.35097 1.000 63.74911 485 MET B C 1
ATOM 5598 O O . MET B 2 485 ? 37.25788 -12.96142 -46.94901 1.000 59.23459 485 MET B O 1
ATOM 5603 N N . GLY B 2 486 ? 36.31241 -11.26355 -48.08295 1.000 54.87112 486 GLY B N 1
ATOM 5604 C CA . GLY B 2 486 ? 37.57994 -10.66417 -48.43364 1.000 60.70612 486 GLY B CA 1
ATOM 5605 C C . GLY B 2 486 ? 38.22677 -9.95773 -47.25489 1.000 61.37800 486 GLY B C 1
ATOM 5606 O O . GLY B 2 486 ? 37.75054 -9.98119 -46.11939 1.000 61.56097 486 GLY B O 1
ATOM 5607 N N . THR B 2 487 ? 39.35411 -9.31609 -47.54415 1.000 66.44240 487 THR B N 1
ATOM 5608 C CA . THR B 2 487 ? 40.06623 -8.51618 -46.55710 1.000 67.92285 487 THR B CA 1
ATOM 5609 C C . THR B 2 487 ? 39.50420 -7.09926 -46.57927 1.000 63.70672 487 THR B C 1
ATOM 5610 O O . THR B 2 487 ? 39.49302 -6.44654 -47.62896 1.000 56.44350 487 THR B O 1
ATOM 5614 N N . HIS B 2 488 ? 39.02773 -6.63134 -45.42969 1.000 55.36678 488 HIS B N 1
ATOM 5615 C CA . HIS B 2 488 ? 38.42587 -5.31329 -45.31656 1.000 54.78508 488 HIS B CA 1
ATOM 5616 C C . HIS B 2 488 ? 39.23412 -4.45059 -44.35817 1.000 53.13130 488 HIS B C 1
ATOM 5617 O O . HIS B 2 488 ? 39.81299 -4.94431 -43.38580 1.000 51.29334 488 HIS B O 1
ATOM 5624 N N . ARG B 2 489 ? 39.27180 -3.15267 -44.64829 1.000 48.99310 489 ARG B N 1
ATOM 5625 C CA . ARG B 2 489 ? 39.98902 -2.18505 -43.82297 1.000 54.38678 489 ARG B CA 1
ATOM 5626 C C . ARG B 2 489 ? 39.16547 -0.90650 -43.79785 1.000 51.30138 489 ARG B C 1
ATOM 5627 O O . ARG B 2 489 ? 39.07289 -0.20575 -44.81074 1.000 51.38425 489 ARG B O 1
ATOM 5635 N N . GLU B 2 490 ? 38.56056 -0.61242 -42.64566 1.000 39.90486 490 GLU B N 1
ATOM 5636 C CA . GLU B 2 490 ? 37.74164 0.58527 -42.51293 1.000 45.43830 490 GLU B CA 1
ATOM 5637 C C . GLU B 2 490 ? 38.54920 1.85886 -42.73182 1.000 48.02720 490 GLU B C 1
ATOM 5638 O O . GLU B 2 490 ? 37.97353 2.89129 -43.09160 1.000 45.97649 490 GLU B O 1
ATOM 5644 N N . ALA B 2 491 ? 39.86950 1.80800 -42.53672 1.000 50.17678 491 ALA B N 1
ATOM 5645 C CA . ALA B 2 491 ? 40.70850 2.97977 -42.75018 1.000 49.13499 491 ALA B CA 1
ATOM 5646 C C . ALA B 2 491 ? 40.94805 3.27723 -44.22527 1.000 54.43420 491 ALA B C 1
ATOM 5647 O O . ALA B 2 491 ? 41.57368 4.29666 -44.53444 1.000 51.43091 491 ALA B O 1
ATOM 5649 N N . ASP B 2 492 ? 40.48347 2.42192 -45.13588 1.000 47.59405 492 ASP B N 1
ATOM 5650 C CA . ASP B 2 492 ? 40.55708 2.73979 -46.55575 1.000 41.89116 492 ASP B CA 1
ATOM 5651 C C . ASP B 2 492 ? 39.56862 3.84711 -46.89340 1.000 48.79780 492 ASP B C 1
ATOM 5652 O O . ASP B 2 492 ? 38.40093 3.79501 -46.49496 1.000 47.41447 492 ASP B O 1
ATOM 5657 N N . LEU B 2 493 ? 40.03864 4.85115 -47.62539 1.000 44.20420 493 LEU B N 1
ATOM 5658 C CA . LEU B 2 493 ? 39.17494 5.86536 -48.21181 1.000 45.16194 493 LEU B CA 1
ATOM 5659 C C . LEU B 2 493 ? 39.00773 5.53973 -49.68957 1.000 38.49350 493 LEU B C 1
ATOM 5660 O O . LEU B 2 493 ? 39.99426 5.48088 -50.43014 1.000 46.44080 493 LEU B O 1
ATOM 5665 N N . SER B 2 494 ? 37.76690 5.32047 -50.11086 1.000 50.12184 494 SER B N 1
ATOM 5666 C CA . SER B 2 494 ? 37.49262 4.89644 -51.47601 1.000 53.20508 494 SER B CA 1
ATOM 5667 C C . SER B 2 494 ? 37.59972 6.07110 -52.43986 1.000 45.95054 494 SER B C 1
ATOM 5668 O O . SER B 2 494 ? 37.15282 7.18245 -52.14170 1.000 43.49265 494 SER B O 1
ATOM 5671 N N . LEU B 2 495 ? 38.20301 5.81844 -53.60439 1.000 42.21123 495 LEU B N 1
ATOM 5672 C CA . LEU B 2 495 ? 38.25848 6.84805 -54.63639 1.000 42.38055 495 LEU B CA 1
ATOM 5673 C C . LEU B 2 495 ? 36.86769 7.17878 -55.15861 1.000 47.38589 495 LEU B C 1
ATOM 5674 O O . LEU B 2 495 ? 36.59316 8.33084 -55.51374 1.000 47.62763 495 LEU B O 1
ATOM 5679 N N . LYS B 2 496 ? 35.97588 6.18574 -55.19863 1.000 42.32039 496 LYS B N 1
ATOM 5680 C CA . LYS B 2 496 ? 34.59890 6.43170 -55.60906 1.000 44.84966 496 LYS B CA 1
ATOM 5681 C C . LYS B 2 496 ? 33.88750 7.37038 -54.64185 1.000 41.51949 496 LYS B C 1
ATOM 5682 O O . LYS B 2 496 ? 33.06276 8.18974 -55.06672 1.000 41.01838 496 LYS B O 1
ATOM 5688 N N . ARG B 2 497 ? 34.19530 7.27305 -53.34562 1.000 41.54108 497 ARG B N 1
ATOM 5689 C CA . ARG B 2 497 ? 33.62859 8.20999 -52.38033 1.000 39.96407 497 ARG B CA 1
ATOM 5690 C C . ARG B 2 497 ? 34.10715 9.63087 -52.65089 1.000 41.26608 497 ARG B C 1
ATOM 5691 O O . ARG B 2 497 ? 33.33548 10.59046 -52.53108 1.000 40.62511 497 ARG B O 1
ATOM 5699 N N . VAL B 2 498 ? 35.37727 9.78301 -53.02833 1.000 46.66140 498 VAL B N 1
ATOM 5700 C CA . VAL B 2 498 ? 35.90299 11.10417 -53.35462 1.000 45.12182 498 VAL B CA 1
ATOM 5701 C C . VAL B 2 498 ? 35.29487 11.61678 -54.65490 1.000 49.73775 498 VAL B C 1
ATOM 5702 O O . VAL B 2 498 ? 34.96551 12.80407 -54.77494 1.000 40.71303 498 VAL B O 1
ATOM 5706 N N . LYS B 2 499 ? 35.12914 10.73463 -55.64669 1.000 40.82762 499 LYS B N 1
ATOM 5707 C CA . LYS B 2 499 ? 34.48290 11.14456 -56.88995 1.000 46.81890 499 LYS B CA 1
ATOM 5708 C C . LYS B 2 499 ? 33.04719 11.58647 -56.64001 1.000 45.73224 499 LYS B C 1
ATOM 5709 O O . LYS B 2 499 ? 32.55655 12.52501 -57.28027 1.000 42.05055 499 LYS B O 1
ATOM 5715 N N . THR B 2 500 ? 32.36049 10.92014 -55.70821 1.000 42.14928 500 THR B N 1
ATOM 5716 C CA . THR B 2 500 ? 30.99437 11.30139 -55.36262 1.000 42.79129 500 THR B CA 1
ATOM 5717 C C . THR B 2 500 ? 30.95283 12.68231 -54.71885 1.000 39.32795 500 THR B C 1
ATOM 5718 O O . THR B 2 500 ? 30.07167 13.49200 -55.02890 1.000 43.76958 500 THR B O 1
ATOM 5722 N N . LEU B 2 501 ? 31.89493 12.96940 -53.81885 1.000 44.17182 501 LEU B N 1
ATOM 5723 C CA . LEU B 2 501 ? 31.94290 14.29238 -53.20364 1.000 43.74842 501 LEU B CA 1
ATOM 5724 C C . LEU B 2 501 ? 32.20991 15.37100 -54.24570 1.000 43.53184 501 LEU B C 1
ATOM 5725 O O . LEU B 2 501 ? 31.56312 16.42462 -54.23836 1.000 43.18491 501 LEU B O 1
ATOM 5730 N N . LEU B 2 502 ? 33.16142 15.12657 -55.15074 1.000 45.28313 502 LEU B N 1
ATOM 5731 C CA . LEU B 2 502 ? 33.43348 16.09043 -56.21254 1.000 46.20857 502 LEU B CA 1
ATOM 5732 C C . LEU B 2 502 ? 32.20290 16.31706 -57.07983 1.000 42.86082 502 LEU B C 1
ATOM 5733 O O . LEU B 2 502 ? 31.88168 17.46192 -57.42176 1.000 44.37979 502 LEU B O 1
ATOM 5738 N N . ASN B 2 503 ? 31.49636 15.23944 -57.44070 1.000 43.53768 503 ASN B N 1
ATOM 5739 C CA . ASN B 2 503 ? 30.22997 15.39504 -58.15146 1.000 37.37017 503 ASN B CA 1
ATOM 5740 C C . ASN B 2 503 ? 29.25090 16.23144 -57.34062 1.000 37.73001 503 ASN B C 1
ATOM 5741 O O . ASN B 2 503 ? 28.53906 17.07828 -57.89220 1.000 40.08134 503 ASN B O 1
ATOM 5746 N N . ASP B 2 504 ? 29.20281 16.00955 -56.02627 1.000 44.46525 504 ASP B N 1
ATOM 5747 C CA . ASP B 2 504 ? 28.32774 16.78281 -55.15432 1.000 46.35661 504 ASP B CA 1
ATOM 5748 C C . ASP B 2 504 ? 28.84029 18.19435 -54.90307 1.000 42.34318 504 ASP B C 1
ATOM 5749 O O . ASP B 2 504 ? 28.15593 18.96733 -54.22467 1.000 41.20381 504 ASP B O 1
ATOM 5754 N N . LYS B 2 505 ? 30.02063 18.54492 -55.41659 1.000 46.82717 505 LYS B N 1
ATOM 5755 C CA . LYS B 2 505 ? 30.52612 19.91143 -55.37165 1.000 43.44813 505 LYS B CA 1
ATOM 5756 C C . LYS B 2 505 ? 30.52829 20.56532 -56.75092 1.000 43.24297 505 LYS B C 1
ATOM 5757 O O . LYS B 2 505 ? 31.17488 21.59879 -56.94534 1.000 44.85420 505 LYS B O 1
ATOM 5763 N N . GLY B 2 506 ? 29.82391 19.97783 -57.71392 1.000 36.69064 506 GLY B N 1
ATOM 5764 C CA . GLY B 2 506 ? 29.71243 20.56837 -59.03008 1.000 44.35720 506 GLY B CA 1
ATOM 5765 C C . GLY B 2 506 ? 30.81953 20.22085 -59.99536 1.000 46.18422 506 GLY B C 1
ATOM 5766 O O . GLY B 2 506 ? 31.18001 21.05699 -60.83084 1.000 45.89839 506 GLY B O 1
ATOM 5767 N N . TYR B 2 507 ? 31.36997 19.01268 -59.91616 1.000 40.42655 507 TYR B N 1
ATOM 5768 C CA . TYR B 2 507 ? 32.45186 18.58200 -60.78787 1.000 38.23020 507 TYR B CA 1
ATOM 5769 C C . TYR B 2 507 ? 31.98410 17.43105 -61.66510 1.000 47.67740 507 TYR B C 1
ATOM 5770 O O . TYR B 2 507 ? 31.32182 16.50421 -61.18939 1.000 42.82678 507 TYR B O 1
ATOM 5779 N N . GLN B 2 508 ? 32.33767 17.49565 -62.94499 1.000 51.39236 508 GLN B N 1
ATOM 5780 C CA . GLN B 2 508 ? 32.04975 16.43727 -63.90370 1.000 47.18353 508 GLN B CA 1
ATOM 5781 C C . GLN B 2 508 ? 33.32083 15.63926 -64.16244 1.000 44.05817 508 GLN B C 1
ATOM 5782 O O . GLN B 2 508 ? 34.39414 16.22024 -64.34329 1.000 42.91311 508 GLN B O 1
ATOM 5788 N N . GLU B 2 509 ? 33.20522 14.31464 -64.17125 1.000 43.10138 509 GLU B N 1
ATOM 5789 C CA . GLU B 2 509 ? 34.36449 13.47095 -64.42478 1.000 42.19642 509 GLU B CA 1
ATOM 5790 C C . GLU B 2 509 ? 34.67522 13.41680 -65.91381 1.000 40.14658 509 GLU B C 1
ATOM 5791 O O . GLU B 2 509 ? 33.77802 13.26374 -66.74752 1.000 43.60151 509 GLU B O 1
ATOM 5797 N N . VAL B 2 510 ? 35.95904 13.53813 -66.24303 1.000 39.89815 510 VAL B N 1
ATOM 5798 C CA . VAL B 2 510 ? 36.43679 13.37267 -67.60707 1.000 50.21217 510 VAL B CA 1
ATOM 5799 C C . VAL B 2 510 ? 37.51064 12.29099 -67.60801 1.000 42.15836 510 VAL B C 1
ATOM 5800 O O . VAL B 2 510 ? 38.04822 11.91343 -66.56391 1.000 40.71508 510 VAL B O 1
ATOM 5804 N N . ILE B 2 511 ? 37.80573 11.77519 -68.80102 1.000 40.32867 511 ILE B N 1
ATOM 5805 C CA . ILE B 2 511 ? 38.87533 10.79904 -68.99615 1.000 40.75132 511 ILE B CA 1
ATOM 5806 C C . ILE B 2 511 ? 39.63192 11.18891 -70.25817 1.000 41.26757 511 ILE B C 1
ATOM 5807 O O . ILE B 2 511 ? 39.06347 11.16600 -71.35486 1.000 46.04118 511 ILE B O 1
ATOM 5812 N N . THR B 2 512 ? 40.90379 11.54708 -70.10964 1.000 47.65635 512 THR B N 1
ATOM 5813 C CA . THR B 2 512 ? 41.73111 11.99791 -71.22035 1.000 52.50544 512 THR B CA 1
ATOM 5814 C C . THR B 2 512 ? 42.82824 10.98085 -71.51347 1.000 52.49275 512 THR B C 1
ATOM 5815 O O . THR B 2 512 ? 43.08806 10.06280 -70.73016 1.000 50.41573 512 THR B O 1
ATOM 5819 N N . TYR B 2 513 ? 43.47690 11.16184 -72.66304 1.000 48.15383 513 TYR B N 1
ATOM 5820 C CA . TYR B 2 513 ? 44.50700 10.23068 -73.10287 1.000 48.67765 513 TYR B CA 1
ATOM 5821 C C . TYR B 2 513 ? 45.75293 10.34165 -72.23213 1.000 51.87095 513 TYR B C 1
ATOM 5822 O O . TYR B 2 513 ? 46.10732 11.41943 -71.74629 1.000 53.76335 513 TYR B O 1
ATOM 5831 N N . SER B 2 514 ? 46.42843 9.20559 -72.04572 1.000 54.09163 514 SER B N 1
ATOM 5832 C CA . SER B 2 514 ? 47.61622 9.18285 -71.20087 1.000 55.28640 514 SER B CA 1
ATOM 5833 C C . SER B 2 514 ? 48.83693 9.75259 -71.90959 1.000 53.78229 514 SER B C 1
ATOM 5834 O O . SER B 2 514 ? 49.76983 10.22027 -71.24589 1.000 53.88694 514 SER B O 1
ATOM 5837 N N . PHE B 2 515 ? 48.85992 9.71315 -73.23888 1.000 56.14802 515 PHE B N 1
ATOM 5838 C CA . PHE B 2 515 ? 49.90399 10.36451 -74.01769 1.000 58.24434 515 PHE B CA 1
ATOM 5839 C C . PHE B 2 515 ? 49.36437 11.67558 -74.57475 1.000 59.83751 515 PHE B C 1
ATOM 5840 O O . PHE B 2 515 ? 48.26871 11.71171 -75.14588 1.000 49.45643 515 PHE B O 1
ATOM 5848 N N . VAL B 2 516 ? 50.13284 12.74853 -74.40138 1.000 52.27751 516 VAL B N 1
ATOM 5849 C CA . VAL B 2 516 ? 49.68955 14.09660 -74.70697 1.000 57.88844 516 VAL B CA 1
ATOM 5850 C C . VAL B 2 516 ? 50.71587 14.75902 -75.62076 1.000 64.56717 516 VAL B C 1
ATOM 5851 O O . VAL B 2 516 ? 51.69556 14.14427 -76.04028 1.000 60.97480 516 VAL B O 1
ATOM 5855 N N . ASP B 2 517 ? 50.47555 16.02974 -75.91920 1.000 60.39516 517 ASP B N 1
ATOM 5856 C CA . ASP B 2 517 ? 51.35108 16.78871 -76.80104 1.000 51.74267 517 ASP B CA 1
ATOM 5857 C C . ASP B 2 517 ? 52.53648 17.32238 -76.00777 1.000 56.00843 517 ASP B C 1
ATOM 5858 O O . ASP B 2 517 ? 52.33881 18.11663 -75.08100 1.000 54.86586 517 ASP B O 1
ATOM 5863 N N . PRO B 2 518 ? 53.76922 16.92015 -76.32701 1.000 60.03362 518 PRO B N 1
ATOM 5864 C CA . PRO B 2 518 ? 54.92353 17.45104 -75.58591 1.000 51.16959 518 PRO B CA 1
ATOM 5865 C C . PRO B 2 518 ? 55.11922 18.94557 -75.76428 1.000 57.02018 518 PRO B C 1
ATOM 5866 O O . PRO B 2 518 ? 55.72323 19.58069 -74.89179 1.000 60.42843 518 PRO B O 1
ATOM 5870 N N . LYS B 2 519 ? 54.63008 19.52924 -76.86155 1.000 50.92460 519 LYS B N 1
ATOM 5871 C CA . LYS B 2 519 ? 54.71938 20.97696 -77.02598 1.000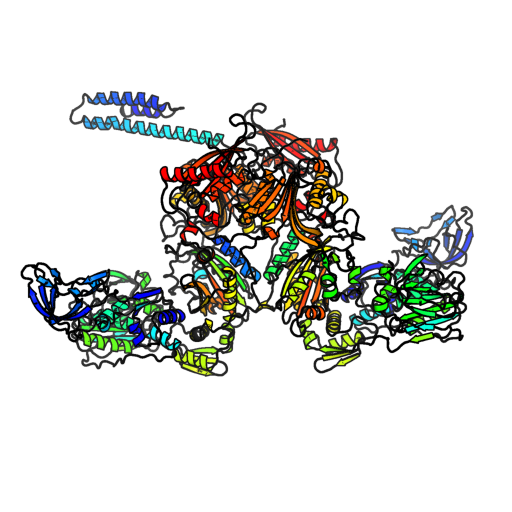 61.97842 519 LYS B CA 1
ATOM 5872 C C . LYS B 2 519 ? 53.86240 21.69809 -75.99320 1.000 62.14815 519 LYS B C 1
ATOM 5873 O O . LYS B 2 519 ? 54.27611 22.72331 -75.43924 1.000 57.90919 519 LYS B O 1
ATOM 5879 N N . VAL B 2 520 ? 52.66470 21.17694 -75.72366 1.000 60.58702 520 VAL B N 1
ATOM 5880 C CA . VAL B 2 520 ? 51.79085 21.78345 -74.72541 1.000 58.84532 520 VAL B CA 1
ATOM 5881 C C . VAL B 2 520 ? 52.24807 21.42453 -73.31747 1.000 52.94533 520 VAL B C 1
ATOM 5882 O O . VAL B 2 520 ? 52.25502 22.27448 -72.41968 1.000 60.48680 520 VAL B O 1
ATOM 5886 N N . GLN B 2 521 ? 52.63903 20.16682 -73.09882 1.000 52.57497 521 GLN B N 1
ATOM 5887 C CA . GLN B 2 521 ? 53.08188 19.76133 -71.77014 1.000 52.92918 521 GLN B CA 1
ATOM 5888 C C . GLN B 2 521 ? 54.34870 20.49695 -71.35687 1.000 53.44049 521 GLN B C 1
ATOM 5889 O O . GLN B 2 521 ? 54.54005 20.78302 -70.16907 1.000 53.43868 521 GLN B O 1
ATOM 5895 N N . GLN B 2 522 ? 55.21662 20.82342 -72.31846 1.000 56.87538 522 GLN B N 1
ATOM 5896 C CA . GLN B 2 522 ? 56.41159 21.59599 -71.99777 1.000 56.93953 522 GLN B CA 1
ATOM 5897 C C . GLN B 2 522 ? 56.06074 23.01611 -71.57249 1.000 56.93750 522 GLN B C 1
ATOM 5898 O O . GLN B 2 522 ? 56.81038 23.63600 -70.81092 1.000 54.23982 522 GLN B O 1
ATOM 5904 N N . MET B 2 523 ? 54.93415 23.54921 -72.05192 1.000 55.42542 523 MET B N 1
ATOM 5905 C CA . MET B 2 523 ? 54.48985 24.85821 -71.58641 1.000 52.44559 523 MET B CA 1
ATOM 5906 C C . MET B 2 523 ? 54.00500 24.80377 -70.14377 1.000 55.00238 523 MET B C 1
ATOM 5907 O O . MET B 2 523 ? 54.16465 25.77824 -69.39962 1.000 44.73834 523 MET B O 1
ATOM 5912 N N . ILE B 2 524 ? 53.41802 23.68232 -69.73304 1.000 53.22875 524 ILE B N 1
ATOM 5913 C CA . ILE B 2 524 ? 52.89400 23.54455 -68.37784 1.000 47.73480 524 ILE B CA 1
ATOM 5914 C C . ILE B 2 524 ? 53.97258 23.07484 -67.40963 1.000 45.53761 524 ILE B C 1
ATOM 5915 O O . ILE B 2 524 ? 54.01738 23.51733 -66.25916 1.000 46.70936 524 ILE B O 1
ATOM 5920 N N . HIS B 2 525 ? 54.85544 22.18255 -67.85545 1.000 49.56025 525 HIS B N 1
ATOM 5921 C CA . HIS B 2 525 ? 55.95492 21.66708 -67.03996 1.000 46.40284 525 HIS B CA 1
ATOM 5922 C C . HIS B 2 525 ? 57.24885 21.83236 -67.82440 1.000 57.82340 525 HIS B C 1
ATOM 5923 O O . HIS B 2 525 ? 57.76146 20.86943 -68.41170 1.000 62.83900 525 HIS B O 1
ATOM 5930 N N . PRO B 2 526 ? 57.80652 23.04248 -67.85638 1.000 62.87730 526 PRO B N 1
ATOM 5931 C CA . PRO B 2 526 ? 59.01407 23.27205 -68.65840 1.000 63.56633 526 PRO B CA 1
ATOM 5932 C C . PRO B 2 526 ? 60.23972 22.61950 -68.03933 1.000 54.00419 526 PRO B C 1
ATOM 5933 O O . PRO B 2 526 ? 60.42505 22.62665 -66.82003 1.000 60.08539 526 PRO B O 1
ATOM 5937 N N . GLY B 2 527 ? 61.07999 22.04673 -68.90251 1.000 54.56639 527 GLY B N 1
ATOM 5938 C CA . GLY B 2 527 ? 62.31917 21.43008 -68.48522 1.000 57.40726 527 GLY B CA 1
ATOM 5939 C C . GLY B 2 527 ? 62.20521 20.00527 -67.99347 1.000 65.54828 527 GLY B C 1
ATOM 5940 O O . GLY B 2 527 ? 63.22710 19.31289 -67.90701 1.000 67.21545 527 GLY B O 1
ATOM 5941 N N . VAL B 2 528 ? 61.00472 19.53980 -67.66481 1.000 62.24418 528 VAL B N 1
ATOM 5942 C CA . VAL B 2 528 ? 60.80570 18.17845 -67.18253 1.000 54.23738 528 VAL B CA 1
ATOM 5943 C C . VAL B 2 528 ? 60.65656 17.27178 -68.39860 1.000 57.24869 528 VAL B C 1
ATOM 5944 O O . VAL B 2 528 ? 59.69530 17.39155 -69.16266 1.000 46.42048 528 VAL B O 1
ATOM 5948 N N . GLU B 2 529 ? 61.61398 16.36776 -68.58311 1.000 56.38134 529 GLU B N 1
ATOM 5949 C CA . GLU B 2 529 ? 61.58734 15.45939 -69.71956 1.000 59.55962 529 GLU B CA 1
ATOM 5950 C C . GLU B 2 529 ? 60.59555 14.33270 -69.46250 1.000 54.62871 529 GLU B C 1
ATOM 5951 O O . GLU B 2 529 ? 60.65326 13.66536 -68.42516 1.000 50.41156 529 GLU B O 1
ATOM 5957 N N . ALA B 2 530 ? 59.68196 14.13073 -70.40321 1.000 50.23867 530 ALA B N 1
ATOM 5958 C CA . ALA B 2 530 ? 58.68741 13.07435 -70.31743 1.000 56.11173 530 ALA B CA 1
ATOM 5959 C C . ALA B 2 530 ? 59.15783 11.83494 -71.06859 1.000 59.03482 530 ALA B C 1
ATOM 5960 O O . ALA B 2 530 ? 60.06206 11.88805 -71.90571 1.000 51.41152 530 ALA B O 1
ATOM 5962 N N . LEU B 2 531 ? 58.52887 10.70648 -70.75216 1.000 57.54025 531 LEU B N 1
ATOM 5963 C CA . LEU B 2 531 ? 58.78245 9.46222 -71.46938 1.000 54.43728 531 LEU B CA 1
ATOM 5964 C C . LEU B 2 531 ? 58.08979 9.53928 -72.82470 1.000 56.58022 531 LEU B C 1
ATOM 5965 O O . LEU B 2 531 ? 56.85674 9.56067 -72.90141 1.000 57.04137 531 LEU B O 1
ATOM 5970 N N . LEU B 2 532 ? 58.87911 9.59518 -73.89184 1.000 55.87807 532 LEU B N 1
ATOM 5971 C CA . LEU B 2 532 ? 58.35073 9.71482 -75.24133 1.000 59.91485 532 LEU B CA 1
ATOM 5972 C C . LEU B 2 532 ? 58.16299 8.34052 -75.87008 1.000 54.74920 532 LEU B C 1
ATOM 5973 O O . LEU B 2 532 ? 58.88474 7.38867 -75.56157 1.000 53.11184 532 LEU B O 1
ATOM 5978 N N . LEU B 2 533 ? 57.17846 8.24623 -76.75502 1.000 58.33594 533 LEU B N 1
ATOM 5979 C CA . LEU B 2 533 ? 56.98956 7.02393 -77.52826 1.000 61.85046 533 LEU B CA 1
ATOM 5980 C C . LEU B 2 533 ? 57.75802 7.12192 -78.83954 1.000 62.80380 533 LEU B C 1
ATOM 5981 O O . LEU B 2 533 ? 57.57418 8.09201 -79.58401 1.000 63.96052 533 LEU B O 1
ATOM 5986 N N . PRO B 2 534 ? 58.62631 6.15588 -79.14838 1.000 68.29065 534 PRO B N 1
ATOM 5987 C CA . PRO B 2 534 ? 59.36117 6.21683 -80.42279 1.000 61.48199 534 PRO B CA 1
ATOM 5988 C C . PRO B 2 534 ? 58.46260 6.13352 -81.64418 1.000 65.94698 534 PRO B C 1
ATOM 5989 O O . PRO B 2 534 ? 58.76464 6.76367 -82.66607 1.000 75.40216 534 PRO B O 1
ATOM 5993 N N . SER B 2 535 ? 57.36750 5.37623 -81.57410 1.000 59.61785 535 SER B N 1
ATOM 5994 C CA . SER B 2 535 ? 56.42089 5.23557 -82.68132 1.000 66.33724 535 SER B CA 1
ATOM 5995 C C . SER B 2 535 ? 55.01507 5.50846 -82.16354 1.000 65.72236 535 SER B C 1
ATOM 5996 O O . SER B 2 535 ? 54.22809 4.57769 -81.94248 1.000 73.76341 535 SER B O 1
ATOM 5999 N N . PRO B 2 536 ? 54.66349 6.77304 -81.96029 1.000 70.88747 536 PRO B N 1
ATOM 6000 C CA . PRO B 2 536 ? 53.32612 7.11197 -81.47377 1.000 72.35316 536 PRO B CA 1
ATOM 6001 C C . PRO B 2 536 ? 52.32499 7.22113 -82.61946 1.000 73.86165 536 PRO B C 1
ATOM 6002 O O . PRO B 2 536 ? 52.67817 7.17936 -83.79938 1.000 65.37671 536 PRO B O 1
ATOM 6006 N N . ILE B 2 537 ? 51.05222 7.36431 -82.24000 1.000 77.63671 537 ILE B N 1
ATOM 6007 C CA . ILE B 2 537 ? 50.00708 7.59525 -83.23283 1.000 76.05350 537 ILE B CA 1
ATOM 6008 C C . ILE B 2 537 ? 50.24167 8.92051 -83.94657 1.000 72.43115 537 ILE B C 1
ATOM 6009 O O . ILE B 2 537 ? 49.95149 9.05511 -85.14221 1.000 76.61519 537 ILE B O 1
ATOM 6014 N N . SER B 2 538 ? 50.78744 9.90542 -83.23759 1.000 72.35485 538 SER B N 1
ATOM 6015 C CA . SER B 2 538 ? 51.16704 11.18977 -83.80932 1.000 61.44540 538 SER B CA 1
ATOM 6016 C C . SER B 2 538 ? 52.09816 11.87695 -82.82104 1.000 66.42015 538 SER B C 1
ATOM 6017 O O . SER B 2 538 ? 52.23976 11.44951 -81.67210 1.000 66.57353 538 SER B O 1
ATOM 6020 N N . VAL B 2 539 ? 52.73991 12.95178 -83.28380 1.000 58.72941 539 VAL B N 1
ATOM 6021 C CA . VAL B 2 539 ? 53.62316 13.70098 -82.39704 1.000 62.23901 539 VAL B CA 1
ATOM 6022 C C . VAL B 2 539 ? 52.81510 14.40939 -81.31615 1.000 60.14320 539 VAL B C 1
ATOM 6023 O O . VAL B 2 539 ? 53.31389 14.63725 -80.20745 1.000 62.38605 539 VAL B O 1
ATOM 6027 N N . GLU B 2 540 ? 51.55320 14.74205 -81.60123 1.000 65.16211 540 GLU B N 1
ATOM 6028 C CA . GLU B 2 540 ? 50.69480 15.38429 -80.61218 1.000 69.20127 540 GLU B CA 1
ATOM 6029 C C . GLU B 2 540 ? 50.22841 14.42643 -79.52125 1.000 68.53403 540 GLU B C 1
ATOM 6030 O O . GLU B 2 540 ? 49.57240 14.86886 -78.57242 1.000 66.75481 540 GLU B O 1
ATOM 6036 N N . MET B 2 541 ? 50.53342 13.13669 -79.63769 1.000 57.22397 541 MET B N 1
ATOM 6037 C CA . MET B 2 541 ? 50.18646 12.13708 -78.63169 1.000 62.49846 541 MET B CA 1
ATOM 6038 C C . MET B 2 541 ? 51.38547 11.22977 -78.39382 1.000 55.93976 541 MET B C 1
ATOM 6039 O O . MET B 2 541 ? 51.28239 10.00280 -78.40437 1.000 58.14744 541 MET B O 1
ATOM 6044 N N . SER B 2 542 ? 52.55019 11.83836 -78.18215 1.000 53.64190 542 SER B N 1
ATOM 6045 C CA . SER B 2 542 ? 53.80884 11.10898 -78.15146 1.000 64.15435 542 SER B CA 1
ATOM 6046 C C . SER B 2 542 ? 54.49693 11.13201 -76.79563 1.000 58.28428 542 SER B C 1
ATOM 6047 O O . SER B 2 542 ? 55.52516 10.46750 -76.63333 1.000 64.47770 542 SER B O 1
ATOM 6050 N N . ALA B 2 543 ? 53.97355 11.87782 -75.82589 1.000 50.14304 543 ALA B N 1
ATOM 6051 C CA . ALA B 2 543 ? 54.59584 12.02032 -74.51500 1.000 50.12986 543 ALA B CA 1
ATOM 6052 C C . ALA B 2 543 ? 53.63862 11.50700 -73.45162 1.000 55.13840 543 ALA B C 1
ATOM 6053 O O . ALA B 2 543 ? 52.51316 12.00525 -73.33678 1.000 50.98060 543 ALA B O 1
ATOM 6055 N N . MET B 2 544 ? 54.08158 10.50950 -72.68535 1.000 53.10708 544 MET B N 1
ATOM 6056 C CA . MET B 2 544 ? 53.32321 10.07435 -71.52012 1.000 48.08004 544 MET B CA 1
ATOM 6057 C C . MET B 2 544 ? 53.17781 11.23701 -70.54840 1.000 54.96766 544 MET B C 1
ATOM 6058 O O . MET B 2 544 ? 54.14720 11.94694 -70.26439 1.000 50.08385 544 MET B O 1
ATOM 6063 N N . ARG B 2 545 ? 51.96357 11.43212 -70.04008 1.000 54.45533 545 ARG B N 1
ATOM 6064 C CA . ARG B 2 545 ? 51.66881 12.62745 -69.26191 1.000 55.20518 545 ARG B CA 1
ATOM 6065 C C . ARG B 2 545 ? 52.42042 12.61461 -67.93468 1.000 49.03928 545 ARG B C 1
ATOM 6066 O O . ARG B 2 545 ? 52.37294 11.63461 -67.18355 1.000 52.51804 545 ARG B O 1
ATOM 6074 N N . LEU B 2 546 ? 53.14352 13.70308 -67.66523 1.000 48.89993 546 LEU B N 1
ATOM 6075 C CA . LEU B 2 546 ? 53.76278 13.90947 -66.36285 1.000 43.05229 546 LEU B CA 1
ATOM 6076 C C . LEU B 2 546 ? 52.74818 14.33352 -65.31281 1.000 41.68779 546 LEU B C 1
ATOM 6077 O O . LEU B 2 546 ? 53.03921 14.26147 -64.11351 1.000 48.72269 546 LEU B O 1
ATOM 6082 N N . SER B 2 547 ? 51.57257 14.77647 -65.74420 1.000 46.53118 547 SER B N 1
ATOM 6083 C CA . SER B 2 547 ? 50.49131 15.16367 -64.85237 1.000 46.26197 547 SER B CA 1
ATOM 6084 C C . SER B 2 547 ? 49.20258 15.12225 -65.65539 1.000 47.16915 547 SER B C 1
ATOM 6085 O O . SER B 2 547 ? 49.21148 14.90975 -66.87009 1.000 43.23585 547 SER B O 1
ATOM 6088 N N . LEU B 2 548 ? 48.09098 15.33662 -64.96432 1.000 40.53284 548 LEU B N 1
ATOM 6089 C CA . LEU B 2 548 ? 46.79190 15.35187 -65.61658 1.000 43.79603 548 LEU B CA 1
ATOM 6090 C C . LEU B 2 548 ? 46.42028 16.73020 -66.15030 1.000 41.04874 548 LEU B C 1
ATOM 6091 O O . LEU B 2 548 ? 45.37366 16.86909 -66.78996 1.000 43.13561 548 LEU B O 1
ATOM 6096 N N . TRP B 2 549 ? 47.26622 17.74135 -65.93409 1.000 47.23558 549 TRP B N 1
ATOM 6097 C CA . TRP B 2 549 ? 46.89403 19.11006 -66.28226 1.000 47.30738 549 TRP B CA 1
ATOM 6098 C C . TRP B 2 549 ? 46.84721 19.33597 -67.78918 1.000 42.11782 549 TRP B C 1
ATOM 6099 O O . TRP B 2 549 ? 46.02725 20.13049 -68.26387 1.000 47.70270 549 TRP B O 1
ATOM 6110 N N . THR B 2 550 ? 47.70721 18.66370 -68.55745 1.000 42.13214 550 THR B N 1
ATOM 6111 C CA . THR B 2 550 ? 47.68325 18.84768 -70.00625 1.000 41.38522 550 THR B CA 1
ATOM 6112 C C . THR B 2 550 ? 46.35687 18.38047 -70.59309 1.000 50.01642 550 THR B C 1
ATOM 6113 O O . THR B 2 550 ? 45.73833 19.08553 -71.39966 1.000 43.38053 550 THR B O 1
ATOM 6117 N N . GLY B 2 551 ? 45.89717 17.19337 -70.18998 1.000 45.40528 551 GLY B N 1
ATOM 6118 C CA . GLY B 2 551 ? 44.62404 16.70112 -70.68935 1.000 40.42081 551 GLY B CA 1
ATOM 6119 C C . GLY B 2 551 ? 43.44386 17.49963 -70.16807 1.000 48.19950 551 GLY B C 1
ATOM 6120 O O . GLY B 2 551 ? 42.47688 17.74360 -70.89619 1.000 52.43172 551 GLY B O 1
ATOM 6121 N N . LEU B 2 552 ? 43.50792 17.92396 -68.90452 1.000 42.99443 552 LEU B N 1
ATOM 6122 C CA . LEU B 2 552 ? 42.39774 18.66358 -68.31220 1.000 48.74433 552 LEU B CA 1
ATOM 6123 C C . LEU B 2 552 ? 42.24426 20.03598 -68.95508 1.000 41.27495 552 LEU B C 1
ATOM 6124 O O . LEU B 2 552 ? 41.14072 20.42452 -69.35347 1.000 44.25957 552 LEU B O 1
ATOM 6129 N N . LEU B 2 553 ? 43.34367 20.78711 -69.06290 1.000 45.32897 553 LEU B N 1
ATOM 6130 C CA . LEU B 2 553 ? 43.27770 22.10072 -69.69443 1.000 47.11047 553 LEU B CA 1
ATOM 6131 C C . LEU B 2 553 ? 42.88962 21.99725 -71.16390 1.000 42.06191 553 LEU B C 1
ATOM 6132 O O . LEU B 2 553 ? 42.24064 22.90441 -71.69820 1.000 44.80060 553 LEU B O 1
ATOM 6137 N N . ALA B 2 554 ? 43.26435 20.90179 -71.83023 1.000 41.51437 554 ALA B N 1
ATOM 6138 C CA . ALA B 2 554 ? 42.82173 20.69204 -73.20561 1.000 44.78343 554 ALA B CA 1
ATOM 6139 C C . ALA B 2 554 ? 41.31657 20.46887 -73.26863 1.000 48.50807 554 ALA B C 1
ATOM 6140 O O . ALA B 2 554 ? 40.65497 20.91881 -74.21214 1.000 48.53742 554 ALA B O 1
ATOM 6142 N N . THR B 2 555 ? 40.75821 19.77592 -72.27142 1.000 43.43746 555 THR B N 1
ATOM 6143 C CA . THR B 2 555 ? 39.31225 19.58654 -72.21579 1.000 38.64074 555 THR B CA 1
ATOM 6144 C C . THR B 2 555 ? 38.58732 20.90295 -71.96701 1.000 38.32405 555 THR B C 1
ATOM 6145 O O . THR B 2 555 ? 37.47321 21.10039 -72.46578 1.000 46.03743 555 THR B O 1
ATOM 6149 N N . VAL B 2 556 ? 39.19886 21.81133 -71.20417 1.000 39.80710 556 VAL B N 1
ATOM 6150 C CA . VAL B 2 556 ? 38.60298 23.12834 -70.99046 1.000 43.52645 556 VAL B CA 1
ATOM 6151 C C . VAL B 2 556 ? 38.51697 23.89093 -72.30778 1.000 47.59016 556 VAL B C 1
ATOM 6152 O O . VAL B 2 556 ? 37.46443 24.43302 -72.66567 1.000 49.03999 556 VAL B O 1
ATOM 6156 N N . VAL B 2 557 ? 39.62550 23.94081 -73.05061 1.000 44.21680 557 VAL B N 1
ATOM 6157 C CA . VAL B 2 557 ? 39.64003 24.66502 -74.31937 1.000 50.59779 557 VAL B CA 1
ATOM 6158 C C . VAL B 2 557 ? 38.68793 24.01504 -75.31418 1.000 57.43542 557 VAL B C 1
ATOM 6159 O O . VAL B 2 557 ? 38.02817 24.70131 -76.10551 1.000 47.06008 557 VAL B O 1
ATOM 6163 N N . TYR B 2 558 ? 38.59781 22.68272 -75.28591 1.000 56.81166 558 TYR B N 1
ATOM 6164 C CA . TYR B 2 558 ? 37.66849 21.97829 -76.16285 1.000 50.00681 558 TYR B CA 1
ATOM 6165 C C . TYR B 2 558 ? 36.23809 22.44477 -75.92797 1.000 50.45342 558 TYR B C 1
ATOM 6166 O O . TYR B 2 558 ? 35.50031 22.73055 -76.87817 1.000 46.46622 558 TYR B O 1
ATOM 6175 N N . ASN B 2 559 ? 35.82705 22.52369 -74.66072 1.000 47.95652 559 ASN B N 1
ATOM 6176 C CA . ASN B 2 559 ? 34.46615 22.94454 -74.34970 1.000 49.15872 559 ASN B CA 1
ATOM 6177 C C . ASN B 2 559 ? 34.29210 24.44910 -74.51387 1.000 49.15587 559 ASN B C 1
ATOM 6178 O O . ASN B 2 559 ? 33.23087 24.90672 -74.95263 1.000 49.64463 559 ASN B O 1
ATOM 6183 N N . GLN B 2 560 ? 35.31905 25.23213 -74.16915 1.000 46.74678 560 GLN B N 1
ATOM 6184 C CA . GLN B 2 560 ? 35.23269 26.67725 -74.34900 1.000 44.74626 560 GLN B CA 1
ATOM 6185 C C . GLN B 2 560 ? 35.14705 27.05345 -75.82296 1.000 50.80302 560 GLN B C 1
ATOM 6186 O O . GLN B 2 560 ? 34.52040 28.06203 -76.16627 1.000 48.66981 560 GLN B O 1
ATOM 6192 N N . ASN B 2 561 ? 35.75492 26.25676 -76.70595 1.000 45.59839 561 ASN B N 1
ATOM 6193 C CA . ASN B 2 561 ? 35.58486 26.46003 -78.13890 1.000 46.36796 561 ASN B CA 1
ATOM 6194 C C . ASN B 2 561 ? 34.18379 26.10875 -78.61717 1.000 58.88944 561 ASN B C 1
ATOM 6195 O O . ASN B 2 561 ? 33.84610 26.41385 -79.76630 1.000 64.36508 561 ASN B O 1
ATOM 6200 N N . ARG B 2 562 ? 33.36843 25.47717 -77.77718 1.000 55.95237 562 ARG B N 1
ATOM 6201 C CA . ARG B 2 562 ? 31.99540 25.12748 -78.11417 1.000 51.70557 562 ARG B CA 1
ATOM 6202 C C . ARG B 2 562 ? 31.01323 25.86191 -77.21152 1.000 55.30225 562 ARG B C 1
ATOM 6203 O O . ARG B 2 562 ? 30.02492 25.29314 -76.74281 1.000 60.55348 562 ARG B O 1
ATOM 6211 N N . GLN B 2 563 ? 31.29793 27.13965 -76.94867 1.000 53.78204 563 GLN B N 1
ATOM 6212 C CA . GLN B 2 563 ? 30.36195 28.05851 -76.29769 1.000 60.33012 563 GLN B CA 1
ATOM 6213 C C . GLN B 2 563 ? 30.06930 27.67245 -74.84946 1.000 51.21847 563 GLN B C 1
ATOM 6214 O O . GLN B 2 563 ? 28.99614 27.97813 -74.32462 1.000 57.36234 563 GLN B O 1
ATOM 6220 N N . GLN B 2 564 ? 31.01240 27.01003 -74.17937 1.000 57.97344 564 GLN B N 1
ATOM 6221 C CA . GLN B 2 564 ? 30.84509 26.60566 -72.78059 1.000 54.99352 564 GLN B CA 1
ATOM 6222 C C . GLN B 2 564 ? 32.02825 27.14743 -71.98196 1.000 53.82009 564 GLN B C 1
ATOM 6223 O O . GLN B 2 564 ? 33.07720 26.50311 -71.89466 1.000 54.00791 564 GLN B O 1
ATOM 6229 N N . ASN B 2 565 ? 31.84677 28.32973 -71.38773 1.000 47.93045 565 ASN B N 1
ATOM 6230 C CA . ASN B 2 565 ? 32.92677 28.96091 -70.63429 1.000 50.39810 565 ASN B CA 1
ATOM 6231 C C . ASN B 2 565 ? 33.12935 28.28871 -69.28007 1.000 46.41506 565 ASN B C 1
ATOM 6232 O O . ASN B 2 565 ? 34.26801 28.06056 -68.85746 1.000 51.77985 565 ASN B O 1
ATOM 6237 N N . ARG B 2 566 ? 32.04078 27.96136 -68.58934 1.000 55.55937 566 ARG B N 1
ATOM 6238 C CA . ARG B 2 566 ? 32.10762 27.39030 -67.24693 1.000 57.52876 566 ARG B CA 1
ATOM 6239 C C . ARG B 2 566 ? 32.43145 25.90183 -67.34949 1.000 52.98633 566 ARG B C 1
ATOM 6240 O O . ARG B 2 566 ? 31.62382 25.11537 -67.85567 1.000 48.96596 566 ARG B O 1
ATOM 6248 N N . VAL B 2 567 ? 33.61417 25.51413 -66.87404 1.000 44.41376 567 VAL B N 1
ATOM 6249 C CA . VAL B 2 567 ? 34.10003 24.13930 -66.95461 1.000 44.66168 567 VAL B CA 1
ATOM 6250 C C . VAL B 2 567 ? 34.62056 23.75169 -65.57730 1.000 48.21618 567 VAL B C 1
ATOM 6251 O O . VAL B 2 567 ? 35.61101 24.32166 -65.10258 1.000 42.66142 567 VAL B O 1
ATOM 6255 N N . ARG B 2 568 ? 33.95853 22.78803 -64.93609 1.000 40.51742 568 ARG B N 1
ATOM 6256 C CA . ARG B 2 568 ? 34.37754 22.25029 -63.64083 1.000 39.01924 568 ARG B CA 1
ATOM 6257 C C . ARG B 2 568 ? 34.49649 20.73818 -63.80362 1.000 45.29150 568 ARG B C 1
ATOM 6258 O O . ARG B 2 568 ? 33.48225 20.03610 -63.83939 1.000 39.28497 568 ARG B O 1
ATOM 6266 N N . ILE B 2 569 ? 35.72593 20.23027 -63.91604 1.000 44.27554 569 ILE B N 1
ATOM 6267 C CA . ILE B 2 569 ? 35.94792 18.82414 -64.22716 1.000 41.82857 569 ILE B CA 1
ATOM 6268 C C . ILE B 2 569 ? 37.05037 18.25855 -63.34217 1.000 44.93524 569 ILE B C 1
ATOM 6269 O O . ILE B 2 569 ? 37.87439 18.98840 -62.78852 1.000 39.37991 569 ILE B O 1
ATOM 6274 N N . PHE B 2 570 ? 37.04981 16.93157 -63.21113 1.000 44.59447 570 PHE B N 1
ATOM 6275 C CA . PHE B 2 570 ? 38.11001 16.22037 -62.51330 1.000 40.09382 570 PHE B CA 1
ATOM 6276 C C . PHE B 2 570 ? 38.41402 14.92707 -63.25731 1.000 42.05351 570 PHE B C 1
ATOM 6277 O O . PHE B 2 570 ? 37.63670 14.47041 -64.09950 1.000 43.90543 570 PHE B O 1
ATOM 6285 N N . GLU B 2 571 ? 39.56285 14.33859 -62.93659 1.000 41.27382 571 GLU B N 1
ATOM 6286 C CA . GLU B 2 571 ? 39.96126 13.07360 -63.53408 1.000 39.83014 571 GLU B CA 1
ATOM 6287 C C . GLU B 2 571 ? 40.87723 12.33334 -62.57178 1.000 45.47490 571 GLU B C 1
ATOM 6288 O O . GLU B 2 571 ? 41.68317 12.95060 -61.86928 1.000 39.52306 571 GLU B O 1
ATOM 6294 N N . SER B 2 572 ? 40.73286 11.01275 -62.53307 1.000 37.68111 572 SER B N 1
ATOM 6295 C CA . SER B 2 572 ? 41.66178 10.13818 -61.83386 1.000 41.38952 572 SER B CA 1
ATOM 6296 C C . SER B 2 572 ? 42.42723 9.32612 -62.86859 1.000 42.77204 572 SER B C 1
ATOM 6297 O O . SER B 2 572 ? 41.83490 8.82161 -63.82890 1.000 43.35268 572 SER B O 1
ATOM 6300 N N . GLY B 2 573 ? 43.73542 9.21537 -62.68406 1.000 44.64786 573 GLY B N 1
ATOM 6301 C CA . GLY B 2 573 ? 44.55417 8.50313 -63.64748 1.000 56.04709 573 GLY B CA 1
ATOM 6302 C C . GLY B 2 573 ? 46.01209 8.56232 -63.25518 1.000 54.14581 573 GLY B C 1
ATOM 6303 O O . GLY B 2 573 ? 46.42297 9.35364 -62.39924 1.000 52.06199 573 GLY B O 1
ATOM 6304 N N . LEU B 2 574 ? 46.79344 7.70716 -63.90636 1.000 52.13796 574 LEU B N 1
ATOM 6305 C CA . LEU B 2 574 ? 48.21311 7.59961 -63.61241 1.000 50.24512 574 LEU B CA 1
ATOM 6306 C C . LEU B 2 574 ? 48.99907 8.70623 -64.30363 1.000 53.32891 574 LEU B C 1
ATOM 6307 O O . LEU B 2 574 ? 48.67708 9.11470 -65.42314 1.000 44.35369 574 LEU B O 1
ATOM 6312 N N . ARG B 2 575 ? 50.02894 9.19471 -63.62252 1.000 43.63817 575 ARG B N 1
ATOM 6313 C CA . ARG B 2 575 ? 51.07722 9.98074 -64.25136 1.000 54.19453 575 ARG B CA 1
ATOM 6314 C C . ARG B 2 575 ? 52.29563 9.09314 -64.47472 1.000 50.00803 575 ARG B C 1
ATOM 6315 O O . ARG B 2 575 ? 52.43073 8.02287 -63.87640 1.000 49.12406 575 ARG B O 1
ATOM 6323 N N . PHE B 2 576 ? 53.18760 9.55233 -65.34834 1.000 54.53389 576 PHE B N 1
ATOM 6324 C CA . PHE B 2 576 ? 54.37459 8.79248 -65.73639 1.000 49.31650 576 PHE B CA 1
ATOM 6325 C C . PHE B 2 576 ? 55.58672 9.70938 -65.61203 1.000 52.01495 576 PHE B C 1
ATOM 6326 O O . PHE B 2 576 ? 55.81535 10.56647 -66.47040 1.000 53.21821 576 PHE B O 1
ATOM 6334 N N . VAL B 2 577 ? 56.35954 9.52474 -64.54768 1.000 58.61332 577 VAL B N 1
ATOM 6335 C CA . VAL B 2 577 ? 57.51772 10.35371 -64.24361 1.000 64.83278 577 VAL B CA 1
ATOM 6336 C C . VAL B 2 577 ? 58.75735 9.46710 -64.27254 1.000 60.84057 577 VAL B C 1
ATOM 6337 O O . VAL B 2 577 ? 58.81922 8.47196 -63.54464 1.000 55.14535 577 VAL B O 1
ATOM 6341 N N . PRO B 2 578 ? 59.75940 9.77519 -65.09639 1.000 68.17689 578 PRO B N 1
ATOM 6342 C CA . PRO B 2 578 ? 60.97069 8.94292 -65.13606 1.000 57.02121 578 PRO B CA 1
ATOM 6343 C C . PRO B 2 578 ? 61.66371 8.89973 -63.78112 1.000 58.91992 578 PRO B C 1
ATOM 6344 O O . PRO B 2 578 ? 61.94921 9.93462 -63.17401 1.000 61.47481 578 PRO B O 1
ATOM 6348 N N . ASP B 2 579 ? 61.93075 7.68227 -63.31110 1.000 54.46401 579 ASP B N 1
ATOM 6349 C CA . ASP B 2 579 ? 62.51060 7.46491 -61.98768 1.000 62.49871 579 ASP B CA 1
ATOM 6350 C C . ASP B 2 579 ? 63.40478 6.23614 -62.07586 1.000 66.41538 579 ASP B C 1
ATOM 6351 O O . ASP B 2 579 ? 62.90806 5.12074 -62.25563 1.000 59.45018 579 ASP B O 1
ATOM 6356 N N . THR B 2 580 ? 64.71792 6.44127 -61.94374 1.000 60.75078 580 THR B N 1
ATOM 6357 C CA . THR B 2 580 ? 65.66541 5.33760 -62.05651 1.000 73.88870 580 THR B CA 1
ATOM 6358 C C . THR B 2 580 ? 65.53703 4.33478 -60.91571 1.000 66.36512 580 THR B C 1
ATOM 6359 O O . THR B 2 580 ? 65.94979 3.18146 -61.07396 1.000 66.44600 580 THR B O 1
ATOM 6363 N N . GLN B 2 581 ? 64.98203 4.74283 -59.77731 1.000 70.53139 581 GLN B N 1
ATOM 6364 C CA . GLN B 2 581 ? 64.79977 3.85546 -58.63674 1.000 72.25582 581 GLN B CA 1
ATOM 6365 C C . GLN B 2 581 ? 63.44374 3.16172 -58.63685 1.000 74.14642 581 GLN B C 1
ATOM 6366 O O . GLN B 2 581 ? 63.13842 2.43130 -57.68814 1.000 62.14345 581 GLN B O 1
ATOM 6372 N N . ALA B 2 582 ? 62.63054 3.37051 -59.66964 1.000 60.75654 582 ALA B N 1
ATOM 6373 C CA . ALA B 2 582 ? 61.29903 2.80210 -59.79760 1.000 65.85891 582 ALA B CA 1
ATOM 6374 C C . ALA B 2 582 ? 61.30574 1.63683 -60.77668 1.000 59.95394 582 ALA B C 1
ATOM 6375 O O . ALA B 2 582 ? 62.21776 1.50947 -61.59914 1.000 62.04631 582 ALA B O 1
ATOM 6377 N N . PRO B 2 583 ? 60.30765 0.75177 -60.70774 1.000 69.98447 583 PRO B N 1
ATOM 6378 C CA . PRO B 2 583 ? 60.25050 -0.36252 -61.66254 1.000 56.37500 583 PRO B CA 1
ATOM 6379 C C . PRO B 2 583 ? 60.18069 0.13451 -63.09911 1.000 58.08544 583 PRO B C 1
ATOM 6380 O O . PRO B 2 583 ? 59.45527 1.08001 -63.41635 1.000 63.84578 583 PRO B O 1
ATOM 6384 N N . LEU B 2 584 ? 60.96027 -0.51292 -63.96591 1.000 53.34399 584 LEU B N 1
ATOM 6385 C CA . LEU B 2 584 ? 61.06226 -0.17740 -65.38495 1.000 51.98823 584 LEU B CA 1
ATOM 6386 C C . LEU B 2 584 ? 61.55037 1.25094 -65.61339 1.000 52.73521 584 LEU B C 1
ATOM 6387 O O . LEU B 2 584 ? 61.36600 1.80707 -66.69952 1.000 50.08063 584 LEU B O 1
ATOM 6392 N N . GLY B 2 585 ? 62.17641 1.86187 -64.60978 1.000 55.37446 585 GLY B N 1
ATOM 6393 C CA . GLY B 2 585 ? 62.68038 3.21176 -64.76024 1.000 62.92288 585 GLY B CA 1
ATOM 6394 C C . GLY B 2 585 ? 61.62773 4.28550 -64.91066 1.000 59.79588 585 GLY B C 1
ATOM 6395 O O . GLY B 2 585 ? 61.97096 5.42645 -65.23415 1.000 59.91236 585 GLY B O 1
ATOM 6396 N N . ILE B 2 586 ? 60.35603 3.96290 -64.68267 1.000 61.32912 586 ILE B N 1
ATOM 6397 C CA . ILE B 2 586 ? 59.26507 4.92109 -64.82346 1.000 62.89623 586 ILE B CA 1
ATOM 6398 C C . ILE B 2 586 ? 58.31111 4.72737 -63.65029 1.000 62.82814 586 ILE B C 1
ATOM 6399 O O . ILE B 2 586 ? 57.81569 3.61735 -63.42367 1.000 58.58423 586 ILE B O 1
ATOM 6404 N N . ARG B 2 587 ? 58.07528 5.79218 -62.88745 1.000 57.31918 587 ARG B N 1
ATOM 6405 C CA . ARG B 2 587 ? 57.16447 5.73373 -61.75242 1.000 52.10867 587 ARG B CA 1
ATOM 6406 C C . ARG B 2 587 ? 55.75965 6.09503 -62.21416 1.000 56.23392 587 ARG B C 1
ATOM 6407 O O . ARG B 2 587 ? 55.56001 7.11542 -62.88128 1.000 54.34181 587 ARG B O 1
ATOM 6415 N N . GLN B 2 588 ? 54.79173 5.25747 -61.85624 1.000 48.98642 588 GLN B N 1
ATOM 6416 C CA . GLN B 2 588 ? 53.40931 5.39379 -62.30615 1.000 49.80003 588 GLN B CA 1
ATOM 6417 C C . GLN B 2 588 ? 52.53165 5.58167 -61.07355 1.000 48.16370 588 GLN B C 1
ATOM 6418 O O . GLN B 2 588 ? 52.07843 4.60899 -60.46703 1.000 63.22668 588 GLN B O 1
ATOM 6424 N N . ASP B 2 589 ? 52.29678 6.83716 -60.70571 1.000 49.11662 589 ASP B N 1
ATOM 6425 C CA . ASP B 2 589 ? 51.49485 7.17884 -59.54061 1.000 50.21961 589 ASP B CA 1
ATOM 6426 C C . ASP B 2 589 ? 50.07802 7.53490 -59.96470 1.000 50.41195 589 ASP B C 1
ATOM 6427 O O . ASP B 2 589 ? 49.87493 8.25476 -60.94665 1.000 44.78669 589 ASP B O 1
ATOM 6432 N N . LEU B 2 590 ? 49.10046 7.02934 -59.21776 1.000 47.02825 590 LEU B N 1
ATOM 6433 C CA . LEU B 2 590 ? 47.70955 7.38492 -59.45741 1.000 49.70191 590 LEU B CA 1
ATOM 6434 C C . LEU B 2 590 ? 47.44837 8.79067 -58.93383 1.000 44.95117 590 LEU B C 1
ATOM 6435 O O . LEU B 2 590 ? 47.72071 9.08769 -57.76649 1.000 44.48331 590 LEU B O 1
ATOM 6440 N N . MET B 2 591 ? 46.92495 9.65476 -59.79812 1.000 42.67889 591 MET B N 1
ATOM 6441 C CA . MET B 2 591 ? 46.69205 11.05097 -59.46340 1.000 47.19420 591 MET B CA 1
ATOM 6442 C C . MET B 2 591 ? 45.20746 11.37730 -59.54697 1.000 49.22967 591 MET B C 1
ATOM 6443 O O . MET B 2 591 ? 44.46377 10.78178 -60.33349 1.000 44.16844 591 MET B O 1
ATOM 6448 N N . LEU B 2 592 ? 44.78750 12.32965 -58.71748 1.000 48.42780 592 LEU B N 1
ATOM 6449 C CA . LEU B 2 592 ? 43.46222 12.93239 -58.78517 1.000 42.35391 592 LEU B CA 1
ATOM 6450 C C . LEU B 2 592 ? 43.64592 14.42019 -59.03973 1.000 44.63171 592 LEU B C 1
ATOM 6451 O O . LEU B 2 592 ? 44.25859 15.11926 -58.22659 1.000 47.61317 592 LEU B O 1
ATOM 6456 N N . ALA B 2 593 ? 43.13050 14.90110 -60.16629 1.000 45.66763 593 ALA B N 1
ATOM 6457 C CA . ALA B 2 593 ? 43.33146 16.28687 -60.55971 1.000 47.58125 593 ALA B CA 1
ATOM 6458 C C . ALA B 2 593 ? 42.02500 16.85821 -61.08968 1.000 44.75010 593 ALA B C 1
ATOM 6459 O O . ALA B 2 593 ? 41.09144 16.12397 -61.42043 1.000 49.58029 593 ALA B O 1
ATOM 6461 N N . GLY B 2 594 ? 41.96943 18.18309 -61.16962 1.000 48.09918 594 GLY B N 1
ATOM 6462 C CA . GLY B 2 594 ? 40.78282 18.83671 -61.68800 1.000 45.15519 594 GLY B CA 1
ATOM 6463 C C . GLY B 2 594 ? 41.05234 20.29472 -61.98369 1.000 50.53100 594 GLY B C 1
ATOM 6464 O O . GLY B 2 594 ? 42.15201 20.80780 -61.75990 1.000 45.49866 594 GLY B O 1
ATOM 6465 N N . VAL B 2 595 ? 40.01837 20.96388 -62.48705 1.000 45.67093 595 VAL B N 1
ATOM 6466 C CA . VAL B 2 595 ? 40.14058 22.35480 -62.90621 1.000 43.48035 595 VAL B CA 1
ATOM 6467 C C . VAL B 2 595 ? 38.75267 22.98472 -62.91952 1.000 45.72734 595 VAL B C 1
ATOM 6468 O O . VAL B 2 595 ? 37.77705 22.36225 -63.34853 1.000 44.86808 595 VAL B O 1
ATOM 6472 N N . ILE B 2 596 ? 38.66902 24.22534 -62.43096 1.000 43.62528 596 ILE B N 1
ATOM 6473 C CA . ILE B 2 596 ? 37.44607 25.01591 -62.49762 1.000 39.41728 596 ILE B CA 1
ATOM 6474 C C . ILE B 2 596 ? 37.75234 26.35109 -63.15904 1.000 43.98168 596 ILE B C 1
ATOM 6475 O O . ILE B 2 596 ? 38.86157 26.88373 -63.05069 1.000 45.94762 596 ILE B O 1
ATOM 6480 N N . CYS B 2 597 ? 36.75111 26.89260 -63.84622 1.000 45.45856 597 CYS B N 1
ATOM 6481 C CA . CYS B 2 597 ? 36.84866 28.21248 -64.45340 1.000 49.49163 597 CYS B CA 1
ATOM 6482 C C . CYS B 2 597 ? 35.43673 28.74438 -64.64904 1.000 55.17940 597 CYS B C 1
ATOM 6483 O O . CYS B 2 597 ? 34.45042 28.03580 -64.43240 1.000 48.44183 597 CYS B O 1
ATOM 6486 N N . GLY B 2 598 ? 35.35182 30.00632 -65.06347 1.000 47.66611 598 GLY B N 1
ATOM 6487 C CA . GLY B 2 598 ? 34.06271 30.64183 -65.24372 1.000 42.85597 598 GLY B CA 1
ATOM 6488 C C . GLY B 2 598 ? 33.46548 31.11421 -63.92884 1.000 43.70162 598 GLY B C 1
ATOM 6489 O O . GLY B 2 598 ? 34.14520 31.23732 -62.90415 1.000 47.33101 598 GLY B O 1
ATOM 6490 N N . ASN B 2 599 ? 32.16229 31.38283 -63.96800 1.000 42.98511 599 ASN B N 1
ATOM 6491 C CA . ASN B 2 599 ? 31.46174 31.84862 -62.78164 1.000 44.52597 599 ASN B CA 1
ATOM 6492 C C . ASN B 2 599 ? 31.25597 30.70447 -61.79197 1.000 53.50143 599 ASN B C 1
ATOM 6493 O O . ASN B 2 599 ? 31.25134 29.52338 -62.15493 1.000 49.96913 599 ASN B O 1
ATOM 6498 N N . ARG B 2 600 ? 31.08490 31.07548 -60.51932 1.000 43.58437 600 ARG B N 1
ATOM 6499 C CA . ARG B 2 600 ? 30.86183 30.07951 -59.47494 1.000 45.79407 600 ARG B CA 1
ATOM 6500 C C . ARG B 2 600 ? 29.62159 29.24701 -59.76901 1.000 48.03576 600 ARG B C 1
ATOM 6501 O O . ARG B 2 600 ? 29.65331 28.01380 -59.69464 1.000 51.34866 600 ARG B O 1
ATOM 6509 N N . TYR B 2 601 ? 28.52167 29.90543 -60.11352 1.000 46.21369 601 TYR B N 1
ATOM 6510 C CA . TYR B 2 601 ? 27.27933 29.23702 -60.45306 1.000 45.49319 601 TYR B CA 1
ATOM 6511 C C . TYR B 2 601 ? 26.85572 29.63024 -61.85933 1.000 51.09561 601 TYR B C 1
ATOM 6512 O O . TYR B 2 601 ? 27.31652 30.63134 -62.41570 1.000 48.88025 601 TYR B O 1
ATOM 6521 N N . GLU B 2 602 ? 25.96830 28.82397 -62.43161 1.000 46.79629 602 GLU B N 1
ATOM 6522 C CA . GLU B 2 602 ? 25.26304 29.24960 -63.62352 1.000 43.10421 602 GLU B CA 1
ATOM 6523 C C . GLU B 2 602 ? 24.39072 30.45826 -63.28646 1.000 51.27576 602 GLU B C 1
ATOM 6524 O O . GLU B 2 602 ? 24.15223 30.77831 -62.11823 1.000 46.92922 602 GLU B O 1
ATOM 6530 N N . GLU B 2 603 ? 23.92467 31.14459 -64.32754 1.000 47.20474 603 GLU B N 1
ATOM 6531 C CA . GLU B 2 603 ? 23.10135 32.32989 -64.12282 1.000 45.50574 603 GLU B CA 1
ATOM 6532 C C . GLU B 2 603 ? 21.88450 31.98485 -63.27386 1.000 51.59592 603 GLU B C 1
ATOM 6533 O O . GLU B 2 603 ? 21.11379 31.08001 -63.61083 1.000 48.24871 603 GLU B O 1
ATOM 6539 N N . HIS B 2 604 ? 21.73074 32.69797 -62.16027 1.000 45.50712 604 HIS B N 1
ATOM 6540 C CA . HIS B 2 604 ? 20.73796 32.38680 -61.14374 1.000 50.91703 604 HIS B CA 1
ATOM 6541 C C . HIS B 2 604 ? 20.02928 33.66460 -60.72065 1.000 51.54817 604 HIS B C 1
ATOM 6542 O O . HIS B 2 604 ? 20.65940 34.71821 -60.59326 1.000 48.58119 604 HIS B O 1
ATOM 6549 N N . TRP B 2 605 ? 18.71714 33.56407 -60.49080 1.000 46.70847 605 TRP B N 1
ATOM 6550 C CA . TRP B 2 605 ? 17.93070 34.73797 -60.12695 1.000 48.43505 605 TRP B CA 1
ATOM 6551 C C . TRP B 2 605 ? 18.32771 35.31547 -58.77297 1.000 55.40112 605 TRP B C 1
ATOM 6552 O O . TRP B 2 605 ? 18.03139 36.48448 -58.50429 1.000 58.98490 605 TRP B O 1
ATOM 6563 N N . ASN B 2 606 ? 18.98911 34.53254 -57.91720 1.000 54.75371 606 ASN B N 1
ATOM 6564 C CA . ASN B 2 606 ? 19.34360 34.97603 -56.57704 1.000 51.04917 606 ASN B CA 1
ATOM 6565 C C . ASN B 2 606 ? 20.83625 34.90839 -56.28241 1.000 51.07856 606 ASN B C 1
ATOM 6566 O O . ASN B 2 606 ? 21.25884 35.37166 -55.21695 1.000 57.35116 606 ASN B O 1
ATOM 6571 N N . LEU B 2 607 ? 21.64253 34.35766 -57.18491 1.000 58.64278 607 LEU B N 1
ATOM 6572 C CA . LEU B 2 607 ? 23.08666 34.27103 -57.01475 1.000 50.77237 607 LEU B CA 1
ATOM 6573 C C . LEU B 2 607 ? 23.76466 35.22840 -57.98558 1.000 54.24261 607 LEU B C 1
ATOM 6574 O O . LEU B 2 607 ? 23.49391 35.19199 -59.19093 1.000 61.62381 607 LEU B O 1
ATOM 6579 N N . ALA B 2 608 ? 24.64304 36.07916 -57.46135 1.000 56.23682 608 ALA B N 1
ATOM 6580 C CA . ALA B 2 608 ? 25.30707 37.08211 -58.28210 1.000 65.75839 608 ALA B CA 1
ATOM 6581 C C . ALA B 2 608 ? 26.41623 36.45483 -59.11694 1.000 59.26733 608 ALA B C 1
ATOM 6582 O O . ALA B 2 608 ? 27.10845 35.53597 -58.66858 1.000 55.80305 608 ALA B O 1
ATOM 6584 N N . LYS B 2 609 ? 26.57672 36.95825 -60.34018 1.000 47.42971 609 LYS B N 1
ATOM 6585 C CA . LYS B 2 609 ? 27.65808 36.51142 -61.20912 1.000 51.93954 609 LYS B CA 1
ATOM 6586 C C . LYS B 2 609 ? 29.00756 36.85754 -60.59432 1.000 57.10561 609 LYS B C 1
ATOM 6587 O O . LYS B 2 609 ? 29.32274 38.03416 -60.39117 1.000 53.88992 609 LYS B O 1
ATOM 6593 N N . GLU B 2 610 ? 29.80598 35.83223 -60.30265 1.000 55.81990 610 GLU B N 1
ATOM 6594 C CA . GLU B 2 610 ? 31.12316 36.02528 -59.70886 1.000 52.34294 610 GLU B CA 1
ATOM 6595 C C . GLU B 2 610 ? 32.06237 34.94233 -60.21621 1.000 60.93049 610 GLU B C 1
ATOM 6596 O O . GLU B 2 610 ? 31.69958 33.76276 -60.23123 1.000 56.80275 610 GLU B O 1
ATOM 6602 N N . THR B 2 611 ? 33.26253 35.34632 -60.62435 1.000 58.79947 611 THR B N 1
ATOM 6603 C CA . THR B 2 611 ? 34.25447 34.39473 -61.10717 1.000 54.53059 611 THR B CA 1
ATOM 6604 C C . THR B 2 611 ? 34.83436 33.59961 -59.94208 1.000 48.06045 611 THR B C 1
ATOM 6605 O O . THR B 2 611 ? 35.03882 34.13239 -58.84780 1.000 48.26590 611 THR B O 1
ATOM 6609 N N . VAL B 2 612 ? 35.07977 32.30677 -60.17592 1.000 50.30606 612 VAL B N 1
ATOM 6610 C CA . VAL B 2 612 ? 35.70333 31.47950 -59.15236 1.000 50.54650 612 VAL B CA 1
ATOM 6611 C C . VAL B 2 612 ? 37.10051 32.01302 -58.84593 1.000 51.65094 612 VAL B C 1
ATOM 6612 O O . VAL B 2 612 ? 37.79696 32.53975 -59.72296 1.000 52.98726 612 VAL B O 1
ATOM 6616 N N . ASP B 2 613 ? 37.51103 31.88725 -57.58251 1.000 43.70343 613 ASP B N 1
ATOM 6617 C CA . ASP B 2 613 ? 38.85815 32.28985 -57.19655 1.000 43.85547 613 ASP B CA 1
ATOM 6618 C C . ASP B 2 613 ? 39.56082 31.18052 -56.42341 1.000 43.88780 613 ASP B C 1
ATOM 6619 O O . ASP B 2 613 ? 39.03281 30.07059 -56.30222 1.000 48.87420 613 ASP B O 1
ATOM 6624 N N . PHE B 2 614 ? 40.74812 31.48300 -55.89098 1.000 48.87461 614 PHE B N 1
ATOM 6625 C CA . PHE B 2 614 ? 41.56854 30.46399 -55.24248 1.000 42.92138 614 PHE B CA 1
ATOM 6626 C C . PHE B 2 614 ? 40.84042 29.81249 -54.07415 1.000 50.88389 614 PHE B C 1
ATOM 6627 O O . PHE B 2 614 ? 40.95017 28.59861 -53.86597 1.000 46.31537 614 PHE B O 1
ATOM 6635 N N . TYR B 2 615 ? 40.08939 30.59789 -53.30219 1.000 49.68511 615 TYR B N 1
ATOM 6636 C CA . TYR B 2 615 ? 39.42798 30.06032 -52.12075 1.000 50.56831 615 TYR B CA 1
ATOM 6637 C C . TYR B 2 615 ? 38.19436 29.23463 -52.46095 1.000 48.92039 615 TYR B C 1
ATOM 6638 O O . TYR B 2 615 ? 37.71319 28.48349 -51.60490 1.000 48.34224 615 TYR B O 1
ATOM 6647 N N . ASP B 2 616 ? 37.67550 29.35288 -53.68395 1.000 45.63708 616 ASP B N 1
ATOM 6648 C CA . ASP B 2 616 ? 36.63249 28.43746 -54.13361 1.000 45.63596 616 ASP B CA 1
ATOM 6649 C C . ASP B 2 616 ? 37.19655 27.03925 -54.34985 1.000 54.32091 616 ASP B C 1
ATOM 6650 O O . ASP B 2 616 ? 36.65124 26.05112 -53.84254 1.000 49.21231 616 ASP B O 1
ATOM 6655 N N . LEU B 2 617 ? 38.29659 26.93765 -55.10081 1.000 48.90710 617 LEU B N 1
ATOM 6656 C CA . LEU B 2 617 ? 38.90688 25.63463 -55.33918 1.000 52.45384 617 LEU B CA 1
ATOM 6657 C C . LEU B 2 617 ? 39.53371 25.06710 -54.07228 1.000 50.18513 617 LEU B C 1
ATOM 6658 O O . LEU B 2 617 ? 39.52104 23.84682 -53.87248 1.000 43.35471 617 LEU B O 1
ATOM 6663 N N . LYS B 2 618 ? 40.07895 25.92488 -53.20469 1.000 47.57728 618 LYS B N 1
ATOM 6664 C CA . LYS B 2 618 ? 40.63581 25.42939 -51.95010 1.000 47.63166 618 LYS B CA 1
ATOM 6665 C C . LYS B 2 618 ? 39.54886 24.83746 -51.06174 1.000 47.66916 618 LYS B C 1
ATOM 6666 O O . LYS B 2 618 ? 39.77352 23.82812 -50.38371 1.000 46.08080 618 LYS 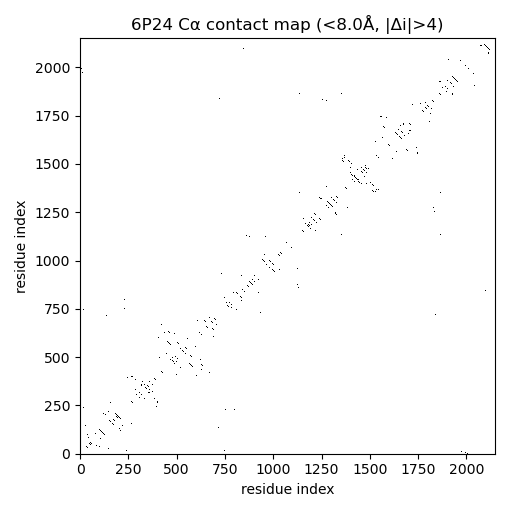B O 1
ATOM 6672 N N . GLY B 2 619 ? 38.36436 25.45345 -51.04951 1.000 51.11028 619 GLY B N 1
ATOM 6673 C CA . GLY B 2 619 ? 37.27214 24.91371 -50.25641 1.000 46.01594 619 GLY B CA 1
ATOM 6674 C C . GLY B 2 619 ? 36.85979 23.52623 -50.70855 1.000 46.43019 619 GLY B C 1
ATOM 6675 O O . GLY B 2 619 ? 36.64736 22.63233 -49.88622 1.000 43.60631 619 GLY B O 1
ATOM 6676 N N . ASP B 2 620 ? 36.74845 23.32637 -52.02472 1.000 45.54169 620 ASP B N 1
ATOM 6677 C CA . ASP B 2 620 ? 36.46030 21.99726 -52.55239 1.000 44.43569 620 ASP B CA 1
ATOM 6678 C C . ASP B 2 620 ? 37.55889 21.00365 -52.19453 1.000 48.42381 620 ASP B C 1
ATOM 6679 O O . ASP B 2 620 ? 37.27574 19.82107 -51.96737 1.000 44.48146 620 ASP B O 1
ATOM 6684 N N . LEU B 2 621 ? 38.81414 21.45781 -52.13488 1.000 41.56580 621 LEU B N 1
ATOM 6685 C CA . LEU B 2 621 ? 39.89800 20.55350 -51.76251 1.000 46.61440 621 LEU B CA 1
ATOM 6686 C C . LEU B 2 621 ? 39.87013 20.23855 -50.27229 1.000 46.60374 621 LEU B C 1
ATOM 6687 O O . LEU B 2 621 ? 40.16907 19.10915 -49.86731 1.000 46.29851 621 LEU B O 1
ATOM 6692 N N . GLU B 2 622 ? 39.51967 21.22099 -49.43812 1.000 48.54939 622 GLU B N 1
ATOM 6693 C CA . GLU B 2 622 ? 39.38632 20.94482 -48.01114 1.000 44.83206 622 GLU B CA 1
ATOM 6694 C C . GLU B 2 622 ? 38.26186 19.95294 -47.74496 1.000 42.88012 622 GLU B C 1
ATOM 6695 O O . GLU B 2 622 ? 38.35442 19.14836 -46.81219 1.000 46.63284 622 GLU B O 1
ATOM 6701 N N . SER B 2 623 ? 37.20184 19.98440 -48.55834 1.000 40.35679 623 SER B N 1
ATOM 6702 C CA . SER B 2 623 ? 36.14413 18.98749 -48.43076 1.000 44.28381 623 SER B CA 1
ATOM 6703 C C . SER B 2 623 ? 36.65473 17.59555 -48.78590 1.000 52.23866 623 SER B C 1
ATOM 6704 O O . SER B 2 623 ? 36.31477 16.61382 -48.11528 1.000 49.32896 623 SER B O 1
ATOM 6707 N N . VAL B 2 624 ? 37.47152 17.49233 -49.83689 1.000 38.91242 624 VAL B N 1
ATOM 6708 C CA . VAL B 2 624 ? 38.07676 16.21183 -50.19138 1.000 43.85533 624 VAL B CA 1
ATOM 6709 C C . VAL B 2 624 ? 38.99217 15.73199 -49.07213 1.000 53.93242 624 VAL B C 1
ATOM 6710 O O . VAL B 2 624 ? 38.86557 14.60340 -48.58129 1.000 49.18714 624 VAL B O 1
ATOM 6714 N N . LEU B 2 625 ? 39.92418 16.58947 -48.64544 1.000 48.18623 625 LEU B N 1
ATOM 6715 C CA . LEU B 2 625 ? 40.88959 16.19176 -47.62432 1.000 49.03333 625 LEU B CA 1
ATOM 6716 C C . LEU B 2 625 ? 40.21495 15.87733 -46.29480 1.000 46.22858 625 LEU B C 1
ATOM 6717 O O . LEU B 2 625 ? 40.72701 15.06368 -45.51781 1.000 47.72434 625 LEU B O 1
ATOM 6722 N N . ASP B 2 626 ? 39.06764 16.50139 -46.01817 1.000 46.05256 626 ASP B N 1
ATOM 6723 C CA . ASP B 2 626 ? 38.35967 16.25035 -44.76870 1.000 45.58362 626 ASP B CA 1
ATOM 6724 C C . ASP B 2 626 ? 37.85186 14.81874 -44.66838 1.000 51.02260 626 ASP B C 1
ATOM 6725 O O . ASP B 2 626 ? 37.66479 14.31806 -43.55363 1.000 46.66608 626 ASP B O 1
ATOM 6730 N N . LEU B 2 627 ? 37.63292 14.14898 -45.80279 1.000 53.43774 627 LEU B N 1
ATOM 6731 C CA . LEU B 2 627 ? 37.21328 12.75248 -45.77439 1.000 52.51919 627 LEU B CA 1
ATOM 6732 C C . LEU B 2 627 ? 38.25366 11.85185 -45.12373 1.000 49.85289 627 LEU B C 1
ATOM 6733 O O . LEU B 2 627 ? 37.89966 10.78349 -44.61254 1.000 47.66917 627 LEU B O 1
ATOM 6738 N N . THR B 2 628 ? 39.52519 12.25554 -45.13139 1.000 48.30477 628 THR B N 1
ATOM 6739 C CA . THR B 2 628 ? 40.57397 11.49383 -44.46654 1.000 46.81587 628 THR B CA 1
ATOM 6740 C C . THR B 2 628 ? 40.57006 11.67521 -42.95557 1.000 46.40395 628 THR B C 1
ATOM 6741 O O . THR B 2 628 ? 41.25734 10.92207 -42.25769 1.000 48.65237 628 THR B O 1
ATOM 6745 N N . GLY B 2 629 ? 39.82308 12.64735 -42.43697 1.000 48.03666 629 GLY B N 1
ATOM 6746 C CA . GLY B 2 629 ? 39.89182 12.95878 -41.02471 1.000 42.53343 629 GLY B CA 1
ATOM 6747 C C . GLY B 2 629 ? 41.19754 13.57953 -40.58693 1.000 48.40810 629 GLY B C 1
ATOM 6748 O O . GLY B 2 629 ? 41.47761 13.62875 -39.38666 1.000 49.48668 629 GLY B O 1
ATOM 6749 N N . LYS B 2 630 ? 42.00861 14.06315 -41.53140 1.000 47.59916 630 LYS B N 1
ATOM 6750 C CA . LYS B 2 630 ? 43.33460 14.59304 -41.23483 1.000 51.48586 630 LYS B CA 1
ATOM 6751 C C . LYS B 2 630 ? 43.49011 16.04350 -41.67993 1.000 55.47247 630 LYS B C 1
ATOM 6752 O O . LYS B 2 630 ? 44.61933 16.51371 -41.85541 1.000 51.02712 630 LYS B O 1
ATOM 6758 N N . LEU B 2 631 ? 42.37949 16.76409 -41.86648 1.000 51.46985 631 LEU B N 1
ATOM 6759 C CA . LEU B 2 631 ? 42.46357 18.13190 -42.37052 1.000 56.49871 631 LEU B CA 1
ATOM 6760 C C . LEU B 2 631 ? 43.19890 19.04389 -41.39756 1.000 58.27826 631 LEU B C 1
ATOM 6761 O O . LEU B 2 631 ? 43.79970 20.04131 -41.81418 1.000 54.70895 631 LEU B O 1
ATOM 6766 N N . ASN B 2 632 ? 43.17683 18.71274 -40.10484 1.000 59.42956 632 ASN B N 1
ATOM 6767 C CA . ASN B 2 632 ? 43.90764 19.49645 -39.11676 1.000 64.31246 632 ASN B CA 1
ATOM 6768 C C . ASN B 2 632 ? 45.41736 19.40642 -39.30320 1.000 68.22738 632 ASN B C 1
ATOM 6769 O O . ASN B 2 632 ? 46.14591 20.24606 -38.76402 1.000 65.75066 632 ASN B O 1
ATOM 6774 N N . GLU B 2 633 ? 45.90301 18.41714 -40.05460 1.000 55.35642 633 GLU B N 1
ATOM 6775 C CA . GLU B 2 633 ? 47.32868 18.25072 -40.30458 1.000 55.78852 633 GLU B CA 1
ATOM 6776 C C . GLU B 2 633 ? 47.71582 18.64314 -41.72698 1.000 51.39837 633 GLU B C 1
ATOM 6777 O O . GLU B 2 633 ? 48.81088 18.30256 -42.18514 1.000 53.75359 633 GLU B O 1
ATOM 6783 N N . VAL B 2 634 ? 46.84070 19.35604 -42.43156 1.000 54.05135 634 VAL B N 1
ATOM 6784 C CA . VAL B 2 634 ? 47.08140 19.77905 -43.80666 1.000 60.83739 634 VAL B CA 1
ATOM 6785 C C . VAL B 2 634 ? 47.54976 21.22640 -43.80644 1.000 51.99904 634 VAL B C 1
ATOM 6786 O O . VAL B 2 634 ? 46.97646 22.07718 -43.11424 1.000 52.24702 634 VAL B O 1
ATOM 6790 N N . GLU B 2 635 ? 48.59222 21.50951 -44.58547 1.000 57.25796 635 GLU B N 1
ATOM 6791 C CA . GLU B 2 635 ? 49.12942 22.85516 -44.73179 1.000 62.64402 635 GLU B CA 1
ATOM 6792 C C . GLU B 2 635 ? 49.06799 23.28790 -46.18941 1.000 59.64105 635 GLU B C 1
ATOM 6793 O O . GLU B 2 635 ? 49.40329 22.51514 -47.09347 1.000 61.87151 635 GLU B O 1
ATOM 6799 N N . PHE B 2 636 ? 48.64197 24.52768 -46.40941 1.000 55.27164 636 PHE B N 1
ATOM 6800 C CA . PHE B 2 636 ? 48.67822 25.16602 -47.72263 1.000 54.93769 636 PHE B CA 1
ATOM 6801 C C . PHE B 2 636 ? 49.77530 26.22570 -47.67768 1.000 58.45341 636 PHE B C 1
ATOM 6802 O O . PHE B 2 636 ? 49.55600 27.33899 -47.19091 1.000 62.81191 636 PHE B O 1
ATOM 6810 N N . ARG B 2 637 ? 50.95764 25.87079 -48.17228 1.000 60.09485 637 ARG B N 1
ATOM 6811 C CA . ARG B 2 637 ? 52.10414 26.76760 -48.20013 1.000 52.01688 637 ARG B CA 1
ATOM 6812 C C . ARG B 2 637 ? 52.28486 27.33895 -49.59898 1.000 59.80028 637 ARG B C 1
ATOM 6813 O O . ARG B 2 637 ? 52.20480 26.60984 -50.59221 1.000 55.78679 637 ARG B O 1
ATOM 6821 N N . ALA B 2 638 ? 52.53689 28.64378 -49.67136 1.000 49.38842 638 ALA B N 1
ATOM 6822 C CA . ALA B 2 638 ? 52.88263 29.25995 -50.94387 1.000 51.01942 638 ALA B CA 1
ATOM 6823 C C . ALA B 2 638 ? 54.18222 28.66228 -51.46429 1.000 54.26167 638 ALA B C 1
ATOM 6824 O O . ALA B 2 638 ? 55.16270 28.53796 -50.72451 1.000 58.90098 638 ALA B O 1
ATOM 6826 N N . GLU B 2 639 ? 54.18511 28.27712 -52.73728 1.000 55.85048 639 GLU B N 1
ATOM 6827 C CA . GLU B 2 639 ? 55.33348 27.58809 -53.30464 1.000 51.48097 639 GLU B CA 1
ATOM 6828 C C . GLU B 2 639 ? 55.32850 27.79425 -54.81097 1.000 55.89504 639 GLU B C 1
ATOM 6829 O O . GLU B 2 639 ? 54.26365 27.84018 -55.43282 1.000 59.29829 639 GLU B O 1
ATOM 6835 N N . ALA B 2 640 ? 56.52210 27.91985 -55.38446 1.000 66.75117 640 ALA B N 1
ATOM 6836 C CA . ALA B 2 640 ? 56.64528 28.27788 -56.78936 1.000 66.80792 640 ALA B CA 1
ATOM 6837 C C . ALA B 2 640 ? 56.29261 27.10191 -57.69111 1.000 62.99606 640 ALA B C 1
ATOM 6838 O O . ALA B 2 640 ? 56.68412 25.95942 -57.43844 1.000 62.01960 640 ALA B O 1
ATOM 6840 N N . ASN B 2 641 ? 55.53919 27.39427 -58.74710 1.000 57.78170 641 ASN B N 1
ATOM 6841 C CA . ASN B 2 641 ? 55.21354 26.43964 -59.79727 1.000 53.38426 641 ASN B CA 1
ATOM 6842 C C . ASN B 2 641 ? 55.09820 27.21458 -61.10300 1.000 50.04015 641 ASN B C 1
ATOM 6843 O O . ASN B 2 641 ? 54.28734 28.14543 -61.19921 1.000 54.52388 641 ASN B O 1
ATOM 6848 N N . PRO B 2 642 ? 55.89119 26.86878 -62.12111 1.000 50.95381 642 PRO B N 1
ATOM 6849 C CA . PRO B 2 642 ? 55.90721 27.67713 -63.35357 1.000 47.58654 642 PRO B CA 1
ATOM 6850 C C . PRO B 2 642 ? 54.55790 27.78803 -64.04049 1.000 51.92722 642 PRO B C 1
ATOM 6851 O O . PRO B 2 642 ? 54.35620 28.72063 -64.82800 1.000 46.28320 642 PRO B O 1
ATOM 6855 N N . ALA B 2 643 ? 53.62816 26.87610 -63.77178 1.000 49.36298 643 ALA B N 1
ATOM 6856 C CA . ALA B 2 643 ? 52.32094 26.91276 -64.40797 1.000 54.93645 643 ALA B CA 1
ATOM 6857 C C . ALA B 2 643 ? 51.31771 27.78239 -63.66515 1.000 45.64474 643 ALA B C 1
ATOM 6858 O O . ALA B 2 643 ? 50.24174 28.05684 -64.20679 1.000 49.06215 643 ALA B O 1
ATOM 6860 N N . LEU B 2 644 ? 51.64263 28.23201 -62.45682 1.000 52.10614 644 LEU B N 1
ATOM 6861 C CA . LEU B 2 644 ? 50.67087 28.85367 -61.57228 1.000 56.26284 644 LEU B CA 1
ATOM 6862 C C . LEU B 2 644 ? 51.05223 30.29321 -61.25096 1.000 59.65997 644 LEU B C 1
ATOM 6863 O O . LEU B 2 644 ? 52.22861 30.66850 -61.28267 1.000 45.75319 644 LEU B O 1
ATOM 6868 N N . HIS B 2 645 ? 50.03295 31.08842 -60.94137 1.000 58.13406 645 HIS B N 1
ATOM 6869 C CA . HIS B 2 645 ? 50.20294 32.44851 -60.45126 1.000 47.80866 645 HIS B CA 1
ATOM 6870 C C . HIS B 2 645 ? 51.08082 32.43536 -59.20411 1.000 61.02172 645 HIS B C 1
ATOM 6871 O O . HIS B 2 645 ? 50.73514 31.76072 -58.22146 1.000 56.95375 645 HIS B O 1
ATOM 6878 N N . PRO B 2 646 ? 52.20877 33.15243 -59.19378 1.000 53.94573 646 PRO B N 1
ATOM 6879 C CA . PRO B 2 646 ? 53.14283 33.03675 -58.06061 1.000 47.89043 646 PRO B CA 1
ATOM 6880 C C . PRO B 2 646 ? 52.58000 33.53780 -56.74318 1.000 48.92253 646 PRO B C 1
ATOM 6881 O O . PRO B 2 646 ? 53.08262 33.13647 -55.68630 1.000 48.67394 646 PRO B O 1
ATOM 6885 N N . GLY B 2 647 ? 51.56126 34.39245 -56.76634 1.000 48.67001 647 GLY B N 1
ATOM 6886 C CA . GLY B 2 647 ? 50.97045 34.89653 -55.54252 1.000 49.18302 647 GLY B CA 1
ATOM 6887 C C . GLY B 2 647 ? 49.66911 34.20949 -55.18378 1.000 58.71453 647 GLY B C 1
ATOM 6888 O O . GLY B 2 647 ? 49.09855 34.45967 -54.11788 1.000 52.57028 647 GLY B O 1
ATOM 6889 N N . GLN B 2 648 ? 49.18762 33.33991 -56.06798 1.000 55.57918 648 GLN B N 1
ATOM 6890 C CA . GLN B 2 648 ? 47.94749 32.59772 -55.86262 1.000 61.29122 648 GLN B CA 1
ATOM 6891 C C . GLN B 2 648 ? 48.16191 31.11922 -56.16543 1.000 57.42552 648 GLN B C 1
ATOM 6892 O O . GLN B 2 648 ? 47.37970 30.47657 -56.86858 1.000 56.89502 648 GLN B O 1
ATOM 6898 N N . SER B 2 649 ? 49.24613 30.56228 -55.62887 1.000 61.46954 649 SER B N 1
ATOM 6899 C CA . SER B 2 649 ? 49.56364 29.15097 -55.78666 1.000 50.19351 649 SER B CA 1
ATOM 6900 C C . SER B 2 649 ? 50.02213 28.59196 -54.44976 1.000 55.22511 649 SER B C 1
ATOM 6901 O O . SER B 2 649 ? 50.64467 29.29196 -53.64668 1.000 57.99853 649 SER B O 1
ATOM 6904 N N . ALA B 2 650 ? 49.71261 27.31943 -54.21880 1.000 54.34960 650 ALA B N 1
ATOM 6905 C CA . ALA B 2 650 ? 50.02692 26.69179 -52.94639 1.000 49.14389 650 ALA B CA 1
ATOM 6906 C C . ALA B 2 650 ? 50.38562 25.23114 -53.16698 1.000 56.34005 650 ALA B C 1
ATOM 6907 O O . ALA B 2 650 ? 49.77553 24.54938 -53.99537 1.000 51.55177 650 ALA B O 1
ATOM 6909 N N . ALA B 2 651 ? 51.38633 24.76576 -52.42612 1.000 52.78637 651 ALA B N 1
ATOM 6910 C CA . ALA B 2 651 ? 51.71217 23.34988 -52.35972 1.000 55.94021 651 ALA B CA 1
ATOM 6911 C C . ALA B 2 651 ? 51.01993 22.74763 -51.14560 1.000 54.38423 651 ALA B C 1
ATOM 6912 O O . ALA B 2 651 ? 51.14915 23.26419 -50.03119 1.000 57.70190 651 ALA B O 1
ATOM 6914 N N . ILE B 2 652 ? 50.27876 21.66934 -51.36454 1.000 54.84220 652 ILE B N 1
ATOM 6915 C CA . ILE B 2 652 ? 49.48926 21.04486 -50.31110 1.000 46.21755 652 ILE B CA 1
ATOM 6916 C C . ILE B 2 652 ? 50.35539 20.03052 -49.57966 1.000 49.92938 652 ILE B C 1
ATOM 6917 O O . ILE B 2 652 ? 50.93532 19.13056 -50.19891 1.000 52.54395 652 ILE B O 1
ATOM 6922 N N . TYR B 2 653 ? 50.44348 20.17472 -48.26094 1.000 51.63770 653 TYR B N 1
ATOM 6923 C CA . TYR B 2 653 ? 51.25127 19.30346 -47.42148 1.000 57.85964 653 TYR B CA 1
ATOM 6924 C C . TYR B 2 653 ? 50.36342 18.55852 -46.43605 1.000 51.26915 653 TYR B C 1
ATOM 6925 O O . TYR B 2 653 ? 49.41762 19.12791 -45.88407 1.000 62.49938 653 TYR B O 1
ATOM 6934 N N . LEU B 2 654 ? 50.67387 17.28231 -46.21991 1.000 60.79332 654 LEU B N 1
ATOM 6935 C CA . LEU B 2 654 ? 49.98488 16.45450 -45.23436 1.000 61.56837 654 LEU B CA 1
ATOM 6936 C C . LEU B 2 654 ? 51.03875 15.80646 -44.34756 1.000 60.84744 654 LEU B C 1
ATOM 6937 O O . LEU B 2 654 ? 51.81930 14.97139 -44.81722 1.000 63.56647 654 LEU B O 1
ATOM 6942 N N . LYS B 2 655 ? 51.05744 16.19575 -43.07116 1.000 65.43774 655 LYS B N 1
ATOM 6943 C CA . LYS B 2 655 ? 52.05160 15.72116 -42.10681 1.000 66.55839 655 LYS B CA 1
ATOM 6944 C C . LYS B 2 655 ? 53.47413 15.95040 -42.61356 1.000 68.63308 655 LYS B C 1
ATOM 6945 O O . LYS B 2 655 ? 54.35542 15.10096 -42.46667 1.000 73.37616 655 LYS B O 1
ATOM 6951 N N . GLY B 2 656 ? 53.69936 17.11385 -43.21995 1.000 68.46316 656 GLY B N 1
ATOM 6952 C CA . GLY B 2 656 ? 55.02254 17.48391 -43.67692 1.000 65.22567 656 GLY B CA 1
ATOM 6953 C C . GLY B 2 656 ? 55.45386 16.88255 -44.99442 1.000 59.93953 656 GLY B C 1
ATOM 6954 O O . GLY B 2 656 ? 56.62829 17.01117 -45.35718 1.000 67.80806 656 GLY B O 1
ATOM 6955 N N . GLU B 2 657 ? 54.55331 16.22826 -45.72220 1.000 64.58445 657 GLU B N 1
ATOM 6956 C CA . GLU B 2 657 ? 54.85482 15.66860 -47.03328 1.000 63.85381 657 GLU B CA 1
ATOM 6957 C C . GLU B 2 657 ? 54.00213 16.37139 -48.07814 1.000 53.49176 657 GLU B C 1
ATOM 6958 O O . GLU B 2 657 ? 52.79572 16.54537 -47.88013 1.000 54.14652 657 GLU B O 1
ATOM 6964 N N . ARG B 2 658 ? 54.62358 16.77377 -49.18472 1.000 58.57702 658 ARG B N 1
ATOM 6965 C CA . ARG B 2 658 ? 53.87816 17.41967 -50.25803 1.000 56.46565 658 ARG B CA 1
ATOM 6966 C C . ARG B 2 658 ? 53.03832 16.38151 -50.98999 1.000 58.16772 658 ARG B C 1
ATOM 6967 O O . ARG B 2 658 ? 53.57239 15.40097 -51.51988 1.000 55.33699 658 ARG B O 1
ATOM 6975 N N . ILE B 2 659 ? 51.72431 16.59658 -51.01784 1.000 54.92513 659 ILE B N 1
ATOM 6976 C CA . ILE B 2 659 ? 50.79872 15.66610 -51.65449 1.000 48.76536 659 ILE B CA 1
ATOM 6977 C C . ILE B 2 659 ? 50.19503 16.21851 -52.93343 1.000 51.65384 659 ILE B C 1
ATOM 6978 O O . ILE B 2 659 ? 49.49877 15.47192 -53.64078 1.000 49.78658 659 ILE B O 1
ATOM 6983 N N . GLY B 2 660 ? 50.43077 17.48326 -53.25986 1.000 51.22077 660 GLY B N 1
ATOM 6984 C CA . GLY B 2 660 ? 49.89382 18.02981 -54.48660 1.000 46.81124 660 GLY B CA 1
ATOM 6985 C C . GLY B 2 660 ? 50.05147 19.53586 -54.53815 1.000 53.24529 660 GLY B C 1
ATOM 6986 O O . GLY B 2 660 ? 50.69135 20.14814 -53.67987 1.000 51.48535 660 GLY B O 1
ATOM 6987 N N . PHE B 2 661 ? 49.44569 20.11555 -55.57133 1.000 48.02458 661 PHE B N 1
ATOM 6988 C CA . PHE B 2 661 ? 49.51721 21.54240 -55.83901 1.000 56.98130 661 PHE B CA 1
ATOM 6989 C C . PHE B 2 661 ? 48.13343 22.07329 -56.17867 1.000 55.55568 661 PHE B C 1
ATOM 6990 O O . PHE B 2 661 ? 47.25225 21.33494 -56.62791 1.000 47.63522 661 PHE B O 1
ATOM 6998 N N . VAL B 2 662 ? 47.96169 23.37481 -55.96483 1.000 49.68287 662 VAL B N 1
ATOM 6999 C CA . VAL B 2 662 ? 46.72487 24.06542 -56.30955 1.000 49.02721 662 VAL B CA 1
ATOM 7000 C C . VAL B 2 662 ? 47.06147 25.53089 -56.54230 1.000 46.09083 662 VAL B C 1
ATOM 7001 O O . VAL B 2 662 ? 47.87698 26.11506 -55.82364 1.000 55.21458 662 VAL B O 1
ATOM 7005 N N . GLY B 2 663 ? 46.44689 26.11730 -57.56047 1.000 43.57749 663 GLY B N 1
ATOM 7006 C CA . GLY B 2 663 ? 46.64785 27.53086 -57.80794 1.000 50.24779 663 GLY B CA 1
ATOM 7007 C C . GLY B 2 663 ? 45.99534 27.96315 -59.09780 1.000 47.66522 663 GLY B C 1
ATOM 7008 O O . GLY B 2 663 ? 45.58641 27.14727 -59.92861 1.000 46.40099 663 GLY B O 1
ATOM 7009 N N . VAL B 2 664 ? 45.89400 29.28509 -59.24381 1.000 48.67684 664 VAL B N 1
ATOM 7010 C CA . VAL B 2 664 ? 45.41491 29.87354 -60.48646 1.000 46.78348 664 VAL B CA 1
ATOM 7011 C C . VAL B 2 664 ? 46.46559 29.67742 -61.56987 1.000 50.14883 664 VAL B C 1
ATOM 7012 O O . VAL B 2 664 ? 47.67115 29.80897 -61.32076 1.000 49.14319 664 VAL B O 1
ATOM 7016 N N . VAL B 2 665 ? 46.01316 29.34420 -62.78138 1.000 47.19896 665 VAL B N 1
ATOM 7017 C CA . VAL B 2 665 ? 46.93376 29.20581 -63.90169 1.000 52.83575 665 VAL B CA 1
ATOM 7018 C C . VAL B 2 665 ? 47.60460 30.54507 -64.17551 1.000 57.83358 665 VAL B C 1
ATOM 7019 O O . VAL B 2 665 ? 46.95398 31.59853 -64.18266 1.000 48.54264 665 VAL B O 1
ATOM 7023 N N . HIS B 2 666 ? 48.91874 30.50694 -64.38490 1.000 52.00996 666 HIS B N 1
ATOM 7024 C CA . HIS B 2 666 ? 49.67732 31.72176 -64.64918 1.000 54.60984 666 HIS B CA 1
ATOM 7025 C C . HIS B 2 666 ? 49.10689 32.43560 -65.87120 1.000 52.15662 666 HIS B C 1
ATOM 7026 O O . HIS B 2 666 ? 48.82502 31.78321 -66.88675 1.000 56.53699 666 HIS B O 1
ATOM 7033 N N . PRO B 2 667 ? 48.91479 33.75759 -65.81621 1.000 58.93948 667 PRO B N 1
ATOM 7034 C CA . PRO B 2 667 ? 48.28985 34.45241 -66.95492 1.000 50.71459 667 PRO B CA 1
ATOM 7035 C C . PRO B 2 667 ? 49.05304 34.29840 -68.25798 1.000 54.75507 667 PRO B C 1
ATOM 7036 O O . PRO B 2 667 ? 48.43405 34.31493 -69.32974 1.000 59.73046 667 PRO B O 1
ATOM 7040 N N . GLU B 2 668 ? 50.37778 34.14504 -68.20550 1.000 55.44201 668 GLU B N 1
ATOM 7041 C CA . GLU B 2 668 ? 51.12905 33.89231 -69.43098 1.000 62.31688 668 GLU B CA 1
ATOM 7042 C C . GLU B 2 668 ? 50.79058 32.52310 -70.00723 1.000 59.86659 668 GLU B C 1
ATOM 7043 O O . GLU B 2 668 ? 50.61867 32.38025 -71.22353 1.000 50.58428 668 GLU B O 1
ATOM 7049 N N . LEU B 2 669 ? 50.68382 31.50550 -69.14809 1.000 51.24479 669 LEU B N 1
ATOM 7050 C CA . LEU B 2 669 ? 50.23408 30.19672 -69.60839 1.000 53.43080 669 LEU B CA 1
ATOM 7051 C C . LEU B 2 669 ? 48.76090 30.22162 -69.99195 1.000 53.29850 669 LEU B C 1
ATOM 7052 O O . LEU B 2 669 ? 48.34507 29.50108 -70.90642 1.000 55.43451 669 LEU B O 1
ATOM 7057 N N . GLU B 2 670 ? 47.96068 31.04130 -69.30855 1.000 52.71637 670 GLU B N 1
ATOM 7058 C CA . GLU B 2 670 ? 46.57259 31.22528 -69.71477 1.000 49.95310 670 GLU B CA 1
ATOM 7059 C C . GLU B 2 670 ? 46.48560 31.80903 -71.12086 1.000 56.66661 670 GLU B C 1
ATOM 7060 O O . GLU B 2 670 ? 45.58335 31.46122 -71.89295 1.000 60.21711 670 GLU B O 1
ATOM 7066 N N . ARG B 2 671 ? 47.42471 32.69027 -71.47642 1.000 55.04746 671 ARG B N 1
ATOM 7067 C CA . ARG B 2 671 ? 47.42575 33.27028 -72.81563 1.000 54.49195 671 ARG B CA 1
ATOM 7068 C C . ARG B 2 671 ? 47.84796 32.24592 -73.86236 1.000 49.86423 671 ARG B C 1
ATOM 7069 O O . ARG B 2 671 ? 47.22107 32.13970 -74.92323 1.000 55.12987 671 ARG B O 1
ATOM 7077 N N . LYS B 2 672 ? 48.90770 31.48122 -73.58110 1.000 58.13490 672 LYS B N 1
ATOM 7078 C CA . LYS B 2 672 ? 49.42298 30.52961 -74.56274 1.000 59.47348 672 LYS B CA 1
ATOM 7079 C C . LYS B 2 672 ? 48.43160 29.40830 -74.84639 1.000 56.60001 672 LYS B C 1
ATOM 7080 O O . LYS B 2 672 ? 48.37750 28.90141 -75.97255 1.000 57.37032 672 LYS B O 1
ATOM 7086 N N . LEU B 2 673 ? 47.65109 29.00415 -73.84729 1.000 55.07567 673 LEU B N 1
ATOM 7087 C CA . LEU B 2 673 ? 46.67624 27.93431 -74.01484 1.000 53.05642 673 LEU B CA 1
ATOM 7088 C C . LEU B 2 673 ? 45.34666 28.42223 -74.57245 1.000 52.26561 673 LEU B C 1
ATOM 7089 O O . LEU B 2 673 ? 44.45454 27.59690 -74.79825 1.000 55.47637 673 LEU B O 1
ATOM 7094 N N . ASP B 2 674 ? 45.19844 29.73153 -74.79226 1.000 49.67545 674 ASP B N 1
ATOM 7095 C CA . ASP B 2 674 ? 43.95431 30.33136 -75.28122 1.000 50.13788 674 ASP B CA 1
ATOM 7096 C C . ASP B 2 674 ? 42.77901 30.01461 -74.35626 1.000 51.36515 674 ASP B C 1
ATOM 7097 O O . ASP B 2 674 ? 41.68895 29.65661 -74.80629 1.000 56.38536 674 ASP B O 1
ATOM 7102 N N . LEU B 2 675 ? 43.00111 30.14079 -73.05148 1.000 56.54302 675 LEU B N 1
ATOM 7103 C CA . LEU B 2 675 ? 41.91868 30.01002 -72.08795 1.000 48.34821 675 LEU B CA 1
ATOM 7104 C C . LEU B 2 675 ? 41.09677 31.29424 -72.04756 1.000 57.17073 675 LEU B C 1
ATOM 7105 O O . LEU B 2 675 ? 41.61587 32.39487 -72.25652 1.000 51.95178 675 LEU B O 1
ATOM 7110 N N . ASN B 2 676 ? 39.79674 31.14640 -71.77694 1.000 48.03777 676 ASN B N 1
ATOM 7111 C CA . ASN B 2 676 ? 38.90203 32.29923 -71.82257 1.000 51.19815 676 ASN B CA 1
ATOM 7112 C C . ASN B 2 676 ? 39.11955 33.26608 -70.66537 1.000 56.06090 676 ASN B C 1
ATOM 7113 O O . ASN B 2 676 ? 38.74818 34.43888 -70.77946 1.000 60.03039 676 ASN B O 1
ATOM 7118 N N . GLY B 2 677 ? 39.69956 32.81132 -69.55950 1.000 49.59769 677 GLY B N 1
ATOM 7119 C CA . GLY B 2 677 ? 39.87702 33.67683 -68.41138 1.000 43.02637 677 GLY B CA 1
ATOM 7120 C C . GLY B 2 677 ? 40.58883 32.99387 -67.26577 1.000 50.40646 677 GLY B C 1
ATOM 7121 O O . GLY B 2 677 ? 41.39547 32.08479 -67.48383 1.000 45.63424 677 GLY B O 1
ATOM 7122 N N . ARG B 2 678 ? 40.29427 33.41962 -66.03945 1.000 44.79154 678 ARG B N 1
ATOM 7123 C CA . ARG B 2 678 ? 40.95061 32.84245 -64.87642 1.000 47.68525 678 ARG B CA 1
ATOM 7124 C C . ARG B 2 678 ? 40.62000 31.36099 -64.76431 1.000 55.00416 678 ARG B C 1
ATOM 7125 O O . ARG B 2 678 ? 39.45001 30.96716 -64.76657 1.000 51.20901 678 ARG B O 1
ATOM 7133 N N . THR B 2 679 ? 41.65982 30.54045 -64.67563 1.000 50.51110 679 THR B N 1
ATOM 7134 C CA . THR B 2 679 ? 41.51621 29.09563 -64.62761 1.000 49.55479 679 THR B CA 1
ATOM 7135 C C . THR B 2 679 ? 42.31481 28.55735 -63.45149 1.000 45.90656 679 THR B C 1
ATOM 7136 O O . THR B 2 679 ? 43.45687 28.96689 -63.22720 1.000 54.56893 679 THR B O 1
ATOM 7140 N N . LEU B 2 680 ? 41.70816 27.64677 -62.69705 1.000 42.38084 680 LEU B N 1
ATOM 7141 C CA . LEU B 2 680 ? 42.29747 27.12113 -61.47397 1.000 47.84490 680 LEU B CA 1
ATOM 7142 C C . LEU B 2 680 ? 42.41799 25.60888 -61.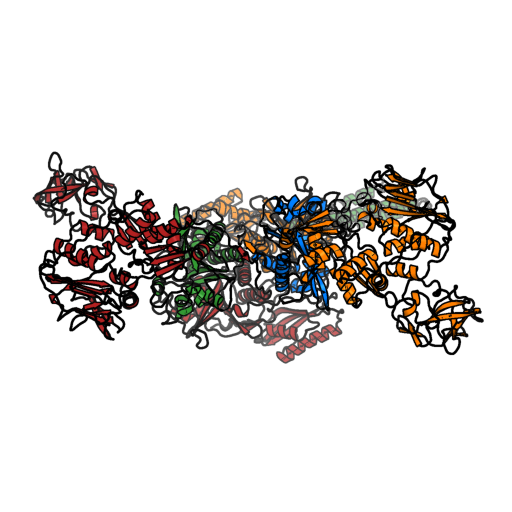56935 1.000 43.92592 680 LEU B C 1
ATOM 7143 O O . LEU B 2 680 ? 41.43462 24.92519 -61.86408 1.000 43.25876 680 LEU B O 1
ATOM 7148 N N . VAL B 2 681 ? 43.61424 25.08993 -61.29817 1.000 44.67074 681 VAL B N 1
ATOM 7149 C CA . VAL B 2 681 ? 43.88998 23.66522 -61.41879 1.000 44.14642 681 VAL B CA 1
ATOM 7150 C C . VAL B 2 681 ? 44.38014 23.12829 -60.08227 1.000 44.87908 681 VAL B C 1
ATOM 7151 O O . VAL B 2 681 ? 44.87715 23.86379 -59.22526 1.000 42.77253 681 VAL B O 1
ATOM 7155 N N . PHE B 2 682 ? 44.22981 21.81739 -59.91362 1.000 46.86779 682 PHE B N 1
ATOM 7156 C CA . PHE B 2 682 ? 44.81484 21.12436 -58.77775 1.000 44.31182 682 PHE B CA 1
ATOM 7157 C C . PHE B 2 682 ? 45.21501 19.72637 -59.21894 1.000 46.87849 682 PHE B C 1
ATOM 7158 O O . PHE B 2 682 ? 44.75355 19.22219 -60.24605 1.000 45.27951 682 PHE B O 1
ATOM 7166 N N . GLU B 2 683 ? 46.09466 19.11109 -58.43394 1.000 40.66917 683 GLU B N 1
ATOM 7167 C CA . GLU B 2 683 ? 46.45563 17.71667 -58.63239 1.000 46.94548 683 GLU B CA 1
ATOM 7168 C C . GLU B 2 683 ? 46.91774 17.14892 -57.30260 1.000 48.95175 683 GLU B C 1
ATOM 7169 O O . GLU B 2 683 ? 47.65732 17.80589 -56.56745 1.000 46.84676 683 GLU B O 1
ATOM 7175 N N . LEU B 2 684 ? 46.47744 15.93063 -57.00155 1.000 44.52432 684 LEU B N 1
ATOM 7176 C CA . LEU B 2 684 ? 46.77549 15.28015 -55.73530 1.000 48.07726 684 LEU B CA 1
ATOM 7177 C C . LEU B 2 684 ? 47.29574 13.87382 -55.98927 1.000 46.87818 684 LEU B C 1
ATOM 7178 O O . LEU B 2 684 ? 46.79589 13.16614 -56.86834 1.000 44.91666 684 LEU B O 1
ATOM 7183 N N . GLU B 2 685 ? 48.30600 13.47839 -55.21949 1.000 45.61756 685 GLU B N 1
ATOM 7184 C CA . GLU B 2 685 ? 48.79233 12.10357 -55.22514 1.000 49.97365 685 GLU B CA 1
ATOM 7185 C C . GLU B 2 685 ? 47.81001 11.25205 -54.42892 1.000 54.95380 685 GLU B C 1
ATOM 7186 O O . GLU B 2 685 ? 47.68584 11.41498 -53.21080 1.000 54.24831 685 GLU B O 1
ATOM 7192 N N . TRP B 2 686 ? 47.10898 10.34283 -55.11346 1.000 48.23377 686 TRP B N 1
ATOM 7193 C CA . TRP B 2 686 ? 45.96892 9.67204 -54.49297 1.000 49.46673 686 TRP B CA 1
ATOM 7194 C C . TRP B 2 686 ? 46.38413 8.81405 -53.30303 1.000 54.07331 686 TRP B C 1
ATOM 7195 O O . TRP B 2 686 ? 45.71952 8.83008 -52.25976 1.000 48.25703 686 TRP B O 1
ATOM 7206 N N . ASN B 2 687 ? 47.46883 8.04670 -53.44031 1.000 51.15104 687 ASN B N 1
ATOM 7207 C CA . ASN B 2 687 ? 47.84314 7.10949 -52.38546 1.000 53.34276 687 ASN B CA 1
ATOM 7208 C C . ASN B 2 687 ? 48.15559 7.81139 -51.07030 1.000 63.87583 687 ASN B C 1
ATOM 7209 O O . ASN B 2 687 ? 48.03897 7.19217 -50.00724 1.000 59.50725 687 ASN B O 1
ATOM 7214 N N . LYS B 2 688 ? 48.53299 9.09103 -51.11543 1.000 66.68345 688 LYS B N 1
ATOM 7215 C CA . LYS B 2 688 ? 48.84878 9.83138 -49.90099 1.000 65.84859 688 LYS B CA 1
ATOM 7216 C C . LYS B 2 688 ? 47.61333 10.20596 -49.09446 1.000 62.04536 688 LYS B C 1
ATOM 7217 O O . LYS B 2 688 ? 47.74612 10.57617 -47.92306 1.000 71.36620 688 LYS B O 1
ATOM 7223 N N . LEU B 2 689 ? 46.41956 10.12368 -49.68430 1.000 52.59825 689 LEU B N 1
ATOM 7224 C CA . LEU B 2 689 ? 45.19473 10.42964 -48.95466 1.000 59.49664 689 LEU B CA 1
ATOM 7225 C C . LEU B 2 689 ? 44.14455 9.33403 -49.11128 1.000 60.18322 689 LEU B C 1
ATOM 7226 O O . LEU B 2 689 ? 42.96544 9.56739 -48.82592 1.000 54.04802 689 LEU B O 1
ATOM 7231 N N . ALA B 2 690 ? 44.54746 8.14214 -49.54842 1.000 50.90188 690 ALA B N 1
ATOM 7232 C CA . ALA B 2 690 ? 43.65588 6.99179 -49.60415 1.000 49.37611 690 ALA B CA 1
ATOM 7233 C C . ALA B 2 690 ? 43.45374 6.34488 -48.24081 1.000 55.80434 690 ALA B C 1
ATOM 7234 O O . ALA B 2 690 ? 42.80967 5.29369 -48.15307 1.000 56.23843 690 ALA B O 1
ATOM 7236 N N . ASP B 2 691 ? 43.99433 6.94485 -47.18525 1.000 55.59043 691 ASP B N 1
ATOM 7237 C CA . ASP B 2 691 ? 43.86114 6.44885 -45.82481 1.000 62.09603 691 ASP B CA 1
ATOM 7238 C C . ASP B 2 691 ? 43.08007 7.46243 -45.00044 1.000 54.66535 691 ASP B C 1
ATOM 7239 O O . ASP B 2 691 ? 43.29093 8.67236 -45.12788 1.000 66.40152 691 ASP B O 1
ATOM 7244 N N . ARG B 2 692 ? 42.16910 6.97011 -44.16571 1.000 49.36124 692 ARG B N 1
ATOM 7245 C CA . ARG B 2 692 ? 41.35472 7.82728 -43.31860 1.000 51.25257 692 ARG B CA 1
ATOM 7246 C C . ARG B 2 692 ? 41.43298 7.34420 -41.87717 1.000 55.36184 692 ARG B C 1
ATOM 7247 O O . ARG B 2 692 ? 41.81003 6.20233 -41.60031 1.000 58.45965 692 ARG B O 1
ATOM 7255 N N . VAL B 2 693 ? 41.07207 8.23441 -40.95815 1.000 47.94426 693 VAL B N 1
ATOM 7256 C CA . VAL B 2 693 ? 41.13479 7.93288 -39.53281 1.000 47.57359 693 VAL B CA 1
ATOM 7257 C C . VAL B 2 693 ? 39.86444 7.20457 -39.11874 1.000 51.66236 693 VAL B C 1
ATOM 7258 O O . VAL B 2 693 ? 38.75001 7.66995 -39.38622 1.000 56.16474 693 VAL B O 1
ATOM 7262 N N . VAL B 2 694 ? 40.02825 6.05737 -38.46916 1.000 49.14916 694 VAL B N 1
ATOM 7263 C CA . VAL B 2 694 ? 38.89994 5.33134 -37.89313 1.000 51.74457 694 VAL B CA 1
ATOM 7264 C C . VAL B 2 694 ? 38.53243 6.02459 -36.58625 1.000 58.39179 694 VAL B C 1
ATOM 7265 O O . VAL B 2 694 ? 39.39257 6.18062 -35.70735 1.000 59.74159 694 VAL B O 1
ATOM 7269 N N . PRO B 2 695 ? 37.28686 6.46307 -36.41529 1.000 53.58645 695 PRO B N 1
ATOM 7270 C CA . PRO B 2 695 ? 36.95300 7.28159 -35.24376 1.000 57.40038 695 PRO B CA 1
ATOM 7271 C C . PRO B 2 695 ? 37.04075 6.49730 -33.94255 1.000 56.68462 695 PRO B C 1
ATOM 7272 O O . PRO B 2 695 ? 36.64410 5.33246 -33.86357 1.000 52.87707 695 PRO B O 1
ATOM 7276 N N . GLN B 2 696 ? 37.58249 7.15532 -32.91991 1.000 52.52851 696 GLN B N 1
ATOM 7277 C CA . GLN B 2 696 ? 37.58556 6.65675 -31.55020 1.000 58.96279 696 GLN B CA 1
ATOM 7278 C C . GLN B 2 696 ? 36.79694 7.64191 -30.70014 1.000 53.78931 696 GLN B C 1
ATOM 7279 O O . GLN B 2 696 ? 37.16528 8.81778 -30.60800 1.000 54.52985 696 GLN B O 1
ATOM 7281 N N . ALA B 2 697 ? 35.71485 7.16430 -30.08978 1.000 55.25654 697 ALA B N 1
ATOM 7282 C CA . ALA B 2 697 ? 34.77552 8.05028 -29.41495 1.000 56.52373 697 ALA B CA 1
ATOM 7283 C C . ALA B 2 697 ? 35.40520 8.68643 -28.18146 1.000 56.90845 697 ALA B C 1
ATOM 7284 O O . ALA B 2 697 ? 35.94115 7.99194 -27.31285 1.000 64.16544 697 ALA B O 1
ATOM 7286 N N . ARG B 2 698 ? 35.34009 10.01361 -28.11313 1.000 63.44640 698 ARG B N 1
ATOM 7287 C CA . ARG B 2 698 ? 35.72957 10.77920 -26.93819 1.000 70.87430 698 ARG B CA 1
ATOM 7288 C C . ARG B 2 698 ? 34.50306 11.50218 -26.39808 1.000 72.55309 698 ARG B C 1
ATOM 7289 O O . ARG B 2 698 ? 33.72103 12.07221 -27.16602 1.000 78.26721 698 ARG B O 1
ATOM 7291 N N . GLU B 2 699 ? 34.32987 11.47451 -25.08000 1.000 71.28698 699 GLU B N 1
ATOM 7292 C CA . GLU B 2 699 ? 33.11278 12.00703 -24.48640 1.000 82.11265 699 GLU B CA 1
ATOM 7293 C C . GLU B 2 699 ? 33.15664 13.52943 -24.41704 1.000 75.22449 699 GLU B C 1
ATOM 7294 O O . GLU B 2 699 ? 34.21677 14.14071 -24.25379 1.000 67.21641 699 GLU B O 1
ATOM 7300 N N . ILE B 2 700 ? 31.98145 14.13465 -24.55102 1.000 74.93332 700 ILE B N 1
ATOM 7301 C CA . ILE B 2 700 ? 31.83811 15.58010 -24.54798 1.000 72.45219 700 ILE B CA 1
ATOM 7302 C C . ILE B 2 700 ? 31.50631 16.04997 -23.13729 1.000 76.35639 700 ILE B C 1
ATOM 7303 O O . ILE B 2 700 ? 31.07117 15.27600 -22.28087 1.000 73.54735 700 ILE B O 1
ATOM 7308 N N . SER B 2 701 ? 31.71472 17.34093 -22.89341 1.000 74.93484 701 SER B N 1
ATOM 7309 C CA . SER B 2 701 ? 31.43961 17.91849 -21.58658 1.000 80.43329 701 SER B CA 1
ATOM 7310 C C . SER B 2 701 ? 29.97196 18.30543 -21.46989 1.000 81.11559 701 SER B C 1
ATOM 7311 O O . SER B 2 701 ? 29.38047 18.85047 -22.40639 1.000 80.05685 701 SER B O 1
ATOM 7314 N N . ARG B 2 702 ? 29.38675 18.01845 -20.30956 1.000 82.28351 702 ARG B N 1
ATOM 7315 C CA . ARG B 2 702 ? 28.01295 18.39987 -20.01318 1.000 83.27188 702 ARG B CA 1
ATOM 7316 C C . ARG B 2 702 ? 27.90278 19.81079 -19.44871 1.000 81.39129 702 ARG B C 1
ATOM 7317 O O . ARG B 2 702 ? 26.79657 20.24315 -19.10928 1.000 83.60962 702 ARG B O 1
ATOM 7319 N N . PHE B 2 703 ? 29.03217 20.54474 -19.34078 1.000 82.25246 703 PHE B N 1
ATOM 7320 C CA . PHE B 2 703 ? 29.11463 21.90695 -18.84352 1.000 89.82512 703 PHE B CA 1
ATOM 7321 C C . PHE B 2 703 ? 29.25505 22.89177 -19.99946 1.000 87.55705 703 PHE B C 1
ATOM 7322 O O . PHE B 2 703 ? 29.87624 22.57691 -21.01900 1.000 86.17392 703 PHE B O 1
ATOM 7324 N N . PRO B 2 704 ? 28.69494 24.09266 -19.86931 1.000 82.22196 704 PRO B N 1
ATOM 7325 C CA . PRO B 2 704 ? 28.72407 25.04539 -20.98401 1.000 85.94212 704 PRO B CA 1
ATOM 7326 C C . PRO B 2 704 ? 30.12875 25.55641 -21.26941 1.000 81.22291 704 PRO B C 1
ATOM 7327 O O . PRO B 2 704 ? 31.04809 25.44521 -20.45472 1.000 74.93715 704 PRO B O 1
ATOM 7331 N N . ALA B 2 705 ? 30.27841 26.12737 -22.46057 1.000 83.90067 705 ALA B N 1
ATOM 7332 C CA . ALA B 2 705 ? 31.52697 26.70673 -22.93157 1.000 80.49017 705 ALA B CA 1
ATOM 7333 C C . ALA B 2 705 ? 31.41294 28.22797 -22.95450 1.000 73.27017 705 ALA B C 1
ATOM 7334 O O . ALA B 2 705 ? 30.34971 28.80114 -22.70217 1.000 72.11688 705 ALA B O 1
ATOM 7336 N N . ASN B 2 706 ? 32.52802 28.88409 -23.26915 1.000 74.00685 706 ASN B N 1
ATOM 7337 C CA . ASN B 2 706 ? 32.58047 30.33699 -23.32639 1.000 80.80852 706 ASN B CA 1
ATOM 7338 C C . ASN B 2 706 ? 33.35214 30.76763 -24.56447 1.000 79.36483 706 ASN B C 1
ATOM 7339 O O . ASN B 2 706 ? 34.29133 30.09344 -24.99511 1.000 77.87650 706 ASN B O 1
ATOM 7344 N N . ARG B 2 707 ? 32.94925 31.90274 -25.13048 1.000 78.74442 707 ARG B N 1
ATOM 7345 C CA . ARG B 2 707 ? 33.57798 32.45428 -26.32168 1.000 82.92413 707 ARG B CA 1
ATOM 7346 C C . ARG B 2 707 ? 34.20440 33.80522 -26.00664 1.000 82.33739 707 ARG B C 1
ATOM 7347 O O . ARG B 2 707 ? 33.59016 34.64726 -25.34315 1.000 79.00845 707 ARG B O 1
ATOM 7355 N N . ARG B 2 708 ? 35.43000 34.00481 -26.48935 1.000 80.50092 708 ARG B N 1
ATOM 7356 C CA . ARG B 2 708 ? 36.12621 35.28121 -26.37001 1.000 77.83574 708 ARG B CA 1
ATOM 7357 C C . ARG B 2 708 ? 36.77867 35.59600 -27.70604 1.000 76.20502 708 ARG B C 1
ATOM 7358 O O . ARG B 2 708 ? 37.56402 34.79247 -28.21766 1.000 77.64610 708 ARG B O 1
ATOM 7366 N N . ASP B 2 709 ? 36.45386 36.75488 -28.26852 1.000 77.21815 709 ASP B N 1
ATOM 7367 C CA . ASP B 2 709 ? 37.01214 37.18812 -29.53963 1.000 75.93393 709 ASP B CA 1
ATOM 7368 C C . ASP B 2 709 ? 38.20683 38.10588 -29.31042 1.000 80.47693 709 ASP B C 1
ATOM 7369 O O . ASP B 2 709 ? 38.24774 38.87568 -28.34746 1.000 82.50702 709 ASP B O 1
ATOM 7374 N N . ILE B 2 710 ? 39.18547 38.01193 -30.20915 1.000 80.86901 710 ILE B N 1
ATOM 7375 C CA . ILE B 2 710 ? 40.38082 38.84280 -30.16471 1.000 76.09605 710 ILE B CA 1
ATOM 7376 C C . ILE B 2 710 ? 40.62564 39.42578 -31.54875 1.000 82.68005 710 ILE B C 1
ATOM 7377 O O . ILE B 2 710 ? 40.30215 38.81109 -32.57024 1.000 84.56565 710 ILE B O 1
ATOM 7382 N N . ALA B 2 711 ? 41.19876 40.62657 -31.57621 1.000 74.91305 711 ALA B N 1
ATOM 7383 C CA . ALA B 2 711 ? 41.55584 41.32006 -32.81234 1.000 77.30071 711 ALA B CA 1
ATOM 7384 C C . ALA B 2 711 ? 43.07473 41.46058 -32.83313 1.000 90.21991 711 ALA B C 1
ATOM 7385 O O . ALA B 2 711 ? 43.63021 42.41322 -32.28027 1.000 91.76076 711 ALA B O 1
ATOM 7387 N N . VAL B 2 712 ? 43.74361 40.50551 -33.47236 1.000 87.13056 712 VAL B N 1
ATOM 7388 C CA . VAL B 2 712 ? 45.19926 40.46345 -33.53384 1.000 87.11764 712 VAL B CA 1
ATOM 7389 C C . VAL B 2 712 ? 45.65288 41.11813 -34.82934 1.000 90.70018 712 VAL B C 1
ATOM 7390 O O . VAL B 2 712 ? 45.21594 40.72595 -35.91831 1.000 88.81316 712 VAL B O 1
ATOM 7394 N N . VAL B 2 713 ? 46.53150 42.11003 -34.71566 1.000 92.48983 713 VAL B N 1
ATOM 7395 C CA . VAL B 2 713 ? 47.09266 42.80948 -35.86570 1.000 89.37985 713 VAL B CA 1
ATOM 7396 C C . VAL B 2 713 ? 48.53211 42.34387 -36.04393 1.000 92.70651 713 VAL B C 1
ATOM 7397 O O . VAL B 2 713 ? 49.33956 42.41941 -35.10927 1.000 96.44842 713 VAL B O 1
ATOM 7401 N N . VAL B 2 714 ? 48.84795 41.84438 -37.23771 1.000 92.95614 714 VAL B N 1
ATOM 7402 C CA . VAL B 2 714 ? 50.17292 41.34358 -37.57537 1.000 89.34849 714 VAL B CA 1
ATOM 7403 C C . VAL B 2 714 ? 50.54953 41.86320 -38.95850 1.000 85.99988 714 VAL B C 1
ATOM 7404 O O . VAL B 2 714 ? 49.80510 42.62117 -39.58612 1.000 79.73032 714 VAL B O 1
ATOM 7408 N N . ALA B 2 715 ? 51.71974 41.44466 -39.43441 1.000 86.26589 715 ALA B N 1
ATOM 7409 C CA . ALA B 2 715 ? 52.19489 41.86925 -40.74096 1.000 87.30624 715 ALA B CA 1
ATOM 7410 C C . ALA B 2 715 ? 51.39309 41.19634 -41.85215 1.000 87.29337 715 ALA B C 1
ATOM 7411 O O . ALA B 2 715 ? 50.72262 40.17994 -41.65022 1.000 86.76345 715 ALA B O 1
ATOM 7413 N N . GLU B 2 716 ? 51.47797 41.78195 -43.04817 1.000 87.69748 716 GLU B N 1
ATOM 7414 C CA . GLU B 2 716 ? 50.69114 41.28928 -44.17305 1.000 84.15321 716 GLU B CA 1
ATOM 7415 C C . GLU B 2 716 ? 51.20461 39.94697 -44.68005 1.000 92.89853 716 GLU B C 1
ATOM 7416 O O . GLU B 2 716 ? 50.43537 39.16974 -45.25696 1.000 92.14024 716 GLU B O 1
ATOM 7422 N N . ASN B 2 717 ? 52.48677 39.65434 -44.47279 1.000 88.10536 717 ASN B N 1
ATOM 7423 C CA . ASN B 2 717 ? 53.09442 38.41359 -44.93370 1.000 81.44218 717 ASN B CA 1
ATOM 7424 C C . ASN B 2 717 ? 52.97481 37.28173 -43.92061 1.000 81.04221 717 ASN B C 1
ATOM 7425 O O . ASN B 2 717 ? 53.63657 36.25122 -44.08176 1.000 79.15072 717 ASN B O 1
ATOM 7430 N N . VAL B 2 718 ? 52.15914 37.44799 -42.88629 1.000 80.47830 718 VAL B N 1
ATOM 7431 C CA . VAL B 2 718 ? 51.99526 36.43799 -41.84541 1.000 80.58288 718 VAL B CA 1
ATOM 7432 C C . VAL B 2 718 ? 50.86481 35.50499 -42.26728 1.000 80.60668 718 VAL B C 1
ATOM 7433 O O . VAL B 2 718 ? 49.73647 35.97743 -42.47895 1.000 78.65965 718 VAL B O 1
ATOM 7437 N N . PRO B 2 719 ? 51.11174 34.20194 -42.40546 1.000 79.62364 719 PRO B N 1
ATOM 7438 C CA . PRO B 2 719 ? 50.02381 33.27986 -42.75868 1.000 75.42819 719 PRO B CA 1
ATOM 7439 C C . PRO B 2 719 ? 49.05228 33.12086 -41.59757 1.000 76.42691 719 PRO B C 1
ATOM 7440 O O . PRO B 2 719 ? 49.45483 32.84549 -40.46491 1.000 80.69042 719 PRO B O 1
ATOM 7444 N N . ALA B 2 720 ? 47.76133 33.29678 -41.89179 1.000 73.84516 720 ALA B N 1
ATOM 7445 C CA . ALA B 2 720 ? 46.74779 33.25038 -40.84338 1.000 66.77360 720 ALA B CA 1
ATOM 7446 C C . ALA B 2 720 ? 46.62348 31.86246 -40.22842 1.000 70.66062 720 ALA B C 1
ATOM 7447 O O . ALA B 2 720 ? 46.26650 31.74128 -39.05108 1.000 80.62003 720 ALA B O 1
ATOM 7449 N N . ALA B 2 721 ? 46.90402 30.80859 -40.99982 1.000 73.20039 721 ALA B N 1
ATOM 7450 C CA . ALA B 2 721 ? 46.82034 29.45827 -40.45287 1.000 68.92383 721 ALA B CA 1
ATOM 7451 C C . ALA B 2 721 ? 47.84684 29.23913 -39.35116 1.000 79.59525 721 ALA B C 1
ATOM 7452 O O . ALA B 2 721 ? 47.57423 28.51978 -38.38330 1.000 83.36763 721 ALA B O 1
ATOM 7454 N N . ASP B 2 722 ? 49.02887 29.84703 -39.47751 1.000 79.43348 722 ASP B N 1
ATOM 7455 C CA . ASP B 2 722 ? 50.01113 29.77231 -38.40212 1.000 83.46003 722 ASP B CA 1
ATOM 7456 C C . ASP B 2 722 ? 49.55543 30.55497 -37.17785 1.000 85.95109 722 ASP B C 1
ATOM 7457 O O . ASP B 2 722 ? 49.86275 30.16590 -36.04524 1.000 89.23904 722 ASP B O 1
ATOM 7462 N N . ILE B 2 723 ? 48.82667 31.65472 -37.38429 1.000 89.29413 723 ILE B N 1
ATOM 7463 C CA . ILE B 2 723 ? 48.25881 32.39694 -36.26226 1.000 79.65194 723 ILE B CA 1
ATOM 7464 C C . ILE B 2 723 ? 47.23544 31.54302 -35.52599 1.000 84.65054 723 ILE B C 1
ATOM 7465 O O . ILE B 2 723 ? 47.21502 31.49713 -34.28971 1.000 87.72726 723 ILE B O 1
ATOM 7470 N N . LEU B 2 724 ? 46.37014 30.85242 -36.27304 1.000 84.08892 724 LEU B N 1
ATOM 7471 C CA . LEU B 2 724 ? 45.37815 29.98580 -35.64659 1.000 87.58191 724 LEU B CA 1
ATOM 7472 C C . LEU B 2 724 ? 46.02390 28.76340 -35.00803 1.000 84.25876 724 LEU B C 1
ATOM 7473 O O . LEU B 2 724 ? 45.54460 28.27933 -33.97624 1.000 86.17235 724 LEU B O 1
ATOM 7478 N N . SER B 2 725 ? 47.10462 28.25181 -35.60219 1.000 80.87894 725 SER B N 1
ATOM 7479 C CA . SER B 2 725 ? 47.76923 27.07962 -35.04208 1.000 90.29674 725 SER B CA 1
ATOM 7480 C C . SER B 2 725 ? 48.42772 27.40268 -33.70731 1.000 93.11066 725 SER B C 1
ATOM 7481 O O . SER B 2 725 ? 48.42981 26.56976 -32.79341 1.000 88.38473 725 SER B O 1
ATOM 7484 N N . GLU B 2 726 ? 48.99292 28.60592 -33.57707 1.000 94.05528 726 GLU B N 1
ATOM 7485 C CA . GLU B 2 726 ? 49.59946 29.00497 -32.31095 1.000 94.33622 726 GLU B CA 1
ATOM 7486 C C . GLU B 2 726 ? 48.55546 29.10591 -31.20609 1.000 94.45858 726 GLU B C 1
ATOM 7487 O O . GLU B 2 726 ? 48.82985 28.76284 -30.05016 1.000 99.91878 726 GLU B O 1
ATOM 7493 N N . CYS B 2 727 ? 47.35001 29.57365 -31.54176 1.000 91.74956 727 CYS B N 1
ATOM 7494 C CA . CYS B 2 727 ? 46.27986 29.62999 -30.55164 1.000 88.09543 727 CYS B CA 1
ATOM 7495 C C . CYS B 2 727 ? 45.85210 28.23656 -30.11102 1.000 87.47857 727 CYS B C 1
ATOM 7496 O O . CYS B 2 727 ? 45.47403 28.04366 -28.94991 1.000 95.52210 727 CYS B O 1
ATOM 7499 N N . LYS B 2 728 ? 45.90696 27.25685 -31.01471 1.000 84.85907 728 LYS B N 1
ATOM 7500 C CA . LYS B 2 728 ? 45.57730 25.88633 -30.64330 1.000 91.24812 728 LYS B CA 1
ATOM 7501 C C . LYS B 2 728 ? 46.76978 25.15913 -30.03579 1.000 96.98128 728 LYS B C 1
ATOM 7502 O O . LYS B 2 728 ? 46.58409 24.22239 -29.25141 1.000 100.54070 728 LYS B O 1
ATOM 7504 N N . LYS B 2 729 ? 47.99155 25.56898 -30.38390 1.000 98.47338 729 LYS B N 1
ATOM 7505 C CA . LYS B 2 729 ? 49.18037 24.96207 -29.79493 1.000 98.39110 729 LYS B CA 1
ATOM 7506 C C . LYS B 2 729 ? 49.37024 25.41008 -28.35269 1.000 103.73847 729 LYS B C 1
ATOM 7507 O O . LYS B 2 729 ? 49.57226 24.58093 -27.45781 1.000 106.84079 729 LYS B O 1
ATOM 7509 N N . VAL B 2 730 ? 49.31403 26.72160 -28.10898 1.000 102.12384 730 VAL B N 1
ATOM 7510 C CA . VAL B 2 730 ? 49.49946 27.21860 -26.75292 1.000 102.50269 730 VAL B CA 1
ATOM 7511 C C . VAL B 2 730 ? 48.28959 26.91410 -25.88249 1.000 103.57338 730 VAL B C 1
ATOM 7512 O O . VAL B 2 730 ? 48.37241 27.01690 -24.65339 1.000 106.71580 730 VAL B O 1
ATOM 7514 N N . GLY B 2 731 ? 47.16456 26.54202 -26.48779 1.000 104.16823 731 GLY B N 1
ATOM 7515 C CA . GLY B 2 731 ? 45.98978 26.19361 -25.70790 1.000 100.09197 731 GLY B CA 1
ATOM 7516 C C . GLY B 2 731 ? 46.14670 24.83780 -25.03923 1.000 105.20608 731 GLY B C 1
ATOM 7517 O O . GLY B 2 731 ? 46.58285 23.86197 -25.65207 1.000 96.58703 731 GLY B O 1
ATOM 7518 N N . VAL B 2 732 ? 45.77825 24.78214 -23.76049 1.000 108.19921 732 VAL B N 1
ATOM 7519 C CA . VAL B 2 732 ? 45.86368 23.55326 -22.98029 1.000 108.87090 732 VAL B CA 1
ATOM 7520 C C . VAL B 2 732 ? 44.67320 22.66792 -23.31869 1.000 103.61462 732 VAL B C 1
ATOM 7521 O O . VAL B 2 732 ? 44.32733 22.49265 -24.49276 1.000 101.17750 732 VAL B O 1
ATOM 7523 N N . ASN B 2 733 ? 44.04340 22.10009 -22.29353 1.000 107.42103 733 ASN B N 1
ATOM 7524 C CA . ASN B 2 733 ? 42.85019 21.28524 -22.46655 1.000 106.68530 733 ASN B CA 1
ATOM 7525 C C . ASN B 2 733 ? 41.56981 22.11079 -22.43932 1.000 107.84231 733 ASN B C 1
ATOM 7526 O O . ASN B 2 733 ? 40.47670 21.53663 -22.40473 1.000 108.21195 733 ASN B O 1
ATOM 7528 N N . GLN B 2 734 ? 41.68028 23.43911 -22.45679 1.000 102.22486 734 GLN B N 1
ATOM 7529 C CA . GLN B 2 734 ? 40.52743 24.33046 -22.40377 1.000 103.07018 734 GLN B CA 1
ATOM 7530 C C . GLN B 2 734 ? 40.14583 24.88304 -23.77195 1.000 98.42893 734 GLN B C 1
ATOM 7531 O O . GLN B 2 734 ? 38.96359 24.89143 -24.12629 1.000 97.51551 734 GLN B O 1
ATOM 7537 N N . VAL B 2 735 ? 41.12316 25.34585 -24.55050 1.000 96.23807 735 VAL B N 1
ATOM 7538 C CA . VAL B 2 735 ? 40.85569 25.90323 -25.87225 1.000 92.26375 735 VAL B CA 1
ATOM 7539 C C . VAL B 2 735 ? 40.41227 24.78759 -26.80914 1.000 91.57938 735 VAL B C 1
ATOM 7540 O O . VAL B 2 735 ? 41.23957 24.02355 -27.31913 1.000 90.60844 735 VAL B O 1
ATOM 7544 N N . VAL B 2 736 ? 39.10083 24.68716 -27.04225 1.000 89.59705 736 VAL B N 1
ATOM 7545 C CA . VAL B 2 736 ? 38.54890 23.63625 -27.89336 1.000 87.48049 736 VAL B CA 1
ATOM 7546 C C . VAL B 2 736 ? 38.17212 24.13308 -29.28252 1.000 87.18252 736 VAL B C 1
ATOM 7547 O O . VAL B 2 736 ? 37.87939 23.30649 -30.16220 1.000 83.68416 736 VAL B O 1
ATOM 7551 N N . GLY B 2 737 ? 38.16899 25.44382 -29.51239 1.000 84.04407 737 GLY B N 1
ATOM 7552 C CA . GLY B 2 737 ? 37.78585 25.97445 -30.80531 1.000 75.43383 737 GLY B CA 1
ATOM 7553 C C . GLY B 2 737 ? 38.50827 27.24961 -31.18708 1.000 78.61204 737 GLY B C 1
ATOM 7554 O O . GLY B 2 737 ? 38.48865 28.23354 -30.44168 1.000 82.77382 737 GLY B O 1
ATOM 7555 N N . VAL B 2 738 ? 39.15388 27.24076 -32.35074 1.000 77.25193 738 VAL B N 1
ATOM 7556 C CA . VAL B 2 738 ? 39.83939 28.40787 -32.89398 1.000 79.75391 738 VAL B CA 1
ATOM 7557 C C . VAL B 2 738 ? 39.30999 28.63578 -34.30227 1.000 74.97802 738 VAL B C 1
ATOM 7558 O O . VAL B 2 738 ? 39.39721 27.74061 -35.15151 1.000 74.18200 738 VAL B O 1
ATOM 7562 N N . ASN B 2 739 ? 38.76113 29.82350 -34.55192 1.000 68.09028 739 ASN B N 1
ATOM 7563 C CA . ASN B 2 739 ? 38.16806 30.11490 -35.85043 1.000 66.54565 739 ASN B CA 1
ATOM 7564 C C . ASN B 2 739 ? 38.37592 31.57929 -36.20316 1.000 68.70517 739 ASN B C 1
ATOM 7565 O O . ASN B 2 739 ? 38.07562 32.46490 -35.39735 1.000 67.47212 739 ASN B O 1
ATOM 7570 N N . LEU B 2 740 ? 38.88665 31.82248 -37.40716 1.000 63.31142 740 LEU B N 1
ATOM 7571 C CA . LEU B 2 740 ? 38.99674 33.16601 -37.95540 1.000 69.79302 740 LEU B CA 1
ATOM 7572 C C . LEU B 2 740 ? 37.69296 33.53901 -38.64877 1.000 71.17508 740 LEU B C 1
ATOM 7573 O O . LEU B 2 740 ? 37.10794 32.72571 -39.37036 1.000 62.29910 740 LEU B O 1
ATOM 7578 N N . PHE B 2 741 ? 37.23235 34.77271 -38.42374 1.000 60.22068 741 PHE B N 1
ATOM 7579 C CA . PHE B 2 741 ? 35.98958 35.22278 -39.03293 1.000 63.97579 741 PHE B CA 1
ATOM 7580 C C . PHE B 2 741 ? 36.06895 36.59584 -39.68793 1.000 63.00251 741 PHE B C 1
ATOM 7581 O O . PHE B 2 741 ? 35.05212 37.06372 -40.21271 1.000 65.77055 741 PHE B O 1
ATOM 7589 N N . ASP B 2 742 ? 37.23131 37.24708 -39.69042 1.000 62.63591 742 ASP B N 1
ATOM 7590 C CA . ASP B 2 742 ? 37.36321 38.52912 -40.36974 1.000 71.43860 742 ASP B CA 1
ATOM 7591 C C . ASP B 2 742 ? 38.83545 38.84787 -40.58531 1.000 72.25645 742 ASP B C 1
ATOM 7592 O O . ASP B 2 742 ? 39.68899 38.50125 -39.76447 1.000 67.83089 742 ASP B O 1
ATOM 7597 N N . VAL B 2 743 ? 39.11496 39.50904 -41.70759 1.000 72.60322 743 VAL B N 1
ATOM 7598 C CA . VAL B 2 743 ? 40.43379 40.04279 -42.02653 1.000 74.52344 743 VAL B CA 1
ATOM 7599 C C . VAL B 2 743 ? 40.25249 41.49463 -42.44731 1.000 81.40095 743 VAL B C 1
ATOM 7600 O O . VAL B 2 743 ? 39.40145 41.79658 -43.29173 1.000 77.28244 743 VAL B O 1
ATOM 7604 N N . TYR B 2 744 ? 41.04437 42.39056 -41.85945 1.000 82.73093 744 TYR B N 1
ATOM 7605 C CA . TYR B 2 744 ? 40.88367 43.82562 -42.05943 1.000 90.67167 744 TYR B CA 1
ATOM 7606 C C . TYR B 2 744 ? 42.21837 44.44506 -42.44700 1.000 92.46709 744 TYR B C 1
ATOM 7607 O O . TYR B 2 744 ? 43.21990 44.26324 -41.74670 1.000 87.95334 744 TYR B O 1
ATOM 7616 N N . ARG B 2 745 ? 42.22498 45.17140 -43.56418 1.000 97.67594 745 ARG B N 1
ATOM 7617 C CA . ARG B 2 745 ? 43.36903 45.97630 -43.97848 1.000 103.87898 745 ARG B CA 1
ATOM 7618 C C . ARG B 2 745 ? 42.84417 47.27459 -44.57519 1.000 109.81560 745 ARG B C 1
ATOM 7619 O O . ARG B 2 745 ? 42.09907 47.25203 -45.56021 1.000 108.68194 745 ARG B O 1
ATOM 7627 N N . GLY B 2 746 ? 43.21319 48.39733 -43.97232 1.000 113.26464 746 GLY B N 1
ATOM 7628 C CA . GLY B 2 746 ? 42.74828 49.68970 -44.45412 1.000 110.54091 746 GLY B CA 1
ATOM 7629 C C . GLY B 2 746 ? 42.92378 50.76293 -43.39011 1.000 109.31532 746 GLY B C 1
ATOM 7630 O O . GLY B 2 746 ? 43.82378 50.68352 -42.55296 1.000 109.43127 746 GLY B O 1
ATOM 7631 N N . LYS B 2 747 ? 42.04513 51.76403 -43.45334 1.000 106.61717 747 LYS B N 1
ATOM 7632 C CA . LYS B 2 747 ? 42.09095 52.88637 -42.52333 1.000 109.63755 747 LYS B CA 1
ATOM 7633 C C . LYS B 2 747 ? 41.80934 52.42833 -41.09778 1.000 106.53771 747 LYS B C 1
ATOM 7634 O O . LYS B 2 747 ? 40.66291 52.12932 -40.74805 1.000 106.40827 747 LYS B O 1
ATOM 7636 N N . GLY B 2 748 ? 42.84871 52.37910 -40.26932 1.000 102.14504 748 GLY B N 1
ATOM 7637 C CA . GLY B 2 748 ? 42.71719 51.90711 -38.90565 1.000 97.14440 748 GLY B CA 1
ATOM 7638 C C . GLY B 2 748 ? 43.90389 51.06862 -38.48118 1.000 94.99650 748 GLY B C 1
ATOM 7639 O O . GLY B 2 748 ? 44.24913 51.01531 -37.29699 1.000 92.32318 748 GLY B O 1
ATOM 7640 N N . VAL B 2 749 ? 44.53514 50.40541 -39.44837 1.000 95.05480 749 VAL B N 1
ATOM 7641 C CA . VAL B 2 749 ? 45.73564 49.61765 -39.21307 1.000 97.37403 749 VAL B CA 1
ATOM 7642 C C . VAL B 2 749 ? 46.87506 50.22239 -40.02257 1.000 100.98453 749 VAL B C 1
ATOM 7643 O O . VAL B 2 749 ? 46.66312 50.93365 -41.00824 1.000 105.43564 749 VAL B O 1
ATOM 7647 N N . ALA B 2 750 ? 48.09866 49.92984 -39.58961 1.000 97.19877 750 ALA B N 1
ATOM 7648 C CA . ALA B 2 750 ? 49.27682 50.47266 -40.24658 1.000 101.55671 750 ALA B CA 1
ATOM 7649 C C . ALA B 2 750 ? 49.43282 49.89044 -41.64985 1.000 101.68951 750 ALA B C 1
ATOM 7650 O O . ALA B 2 750 ? 48.83965 48.86594 -42.00019 1.000 97.61938 750 ALA B O 1
ATOM 7652 N N . GLU B 2 751 ? 50.24513 50.56604 -42.45924 1.000 99.66719 751 GLU B N 1
ATOM 7653 C CA . GLU B 2 751 ? 50.49549 50.10745 -43.81800 1.000 99.26858 751 GLU B CA 1
ATOM 7654 C C . GLU B 2 751 ? 51.28943 48.80713 -43.79967 1.000 99.75129 751 GLU B C 1
ATOM 7655 O O . GLU B 2 751 ? 52.25867 48.66161 -43.04958 1.000 101.26575 751 GLU B O 1
ATOM 7661 N N . GLY B 2 752 ? 50.87044 47.85634 -44.63149 1.000 92.61640 752 GLY B N 1
ATOM 7662 C CA . GLY B 2 752 ? 51.51121 46.55767 -44.65808 1.000 89.94978 752 GLY B CA 1
ATOM 7663 C C . GLY B 2 752 ? 51.15618 45.65399 -43.50191 1.000 93.12730 752 GLY B C 1
ATOM 7664 O O . GLY B 2 752 ? 51.87910 44.68738 -43.24012 1.000 89.24156 752 GLY B O 1
ATOM 7665 N N . TYR B 2 753 ? 50.06383 45.93885 -42.79721 1.000 93.40581 753 TYR B N 1
ATOM 7666 C CA . TYR B 2 753 ? 49.62158 45.13509 -41.66946 1.000 87.28982 753 TYR B CA 1
ATOM 7667 C C . TYR B 2 753 ? 48.15988 44.75413 -41.85717 1.000 87.02500 753 TYR B C 1
ATOM 7668 O O . TYR B 2 753 ? 47.44006 45.34139 -42.66936 1.000 83.95582 753 TYR B O 1
ATOM 7677 N N . LYS B 2 754 ? 47.72976 43.75533 -41.08933 1.000 86.16940 754 LYS B N 1
ATOM 7678 C CA . LYS B 2 754 ? 46.36486 43.25584 -41.15828 1.000 88.23079 754 LYS B CA 1
ATOM 7679 C C . LYS B 2 754 ? 45.93160 42.81631 -39.76832 1.000 85.20581 754 LYS B C 1
ATOM 7680 O O . LYS B 2 754 ? 46.74110 42.31953 -38.98072 1.000 81.84661 754 LYS B O 1
ATOM 7686 N N . SER B 2 755 ? 44.64824 43.00301 -39.47270 1.000 83.94903 755 SER B N 1
ATOM 7687 C CA . SER B 2 755 ? 44.06907 42.58857 -38.20180 1.000 83.18024 755 SER B CA 1
ATOM 7688 C C . SER B 2 755 ? 43.20846 41.35288 -38.42271 1.000 82.90559 755 SER B C 1
ATOM 7689 O O . SER B 2 755 ? 42.33135 41.34824 -39.29376 1.000 79.89637 755 SER B O 1
ATOM 7692 N N . LEU B 2 756 ? 43.46175 40.31219 -37.63461 1.000 77.05789 756 LEU B N 1
ATOM 7693 C CA . LEU B 2 756 ? 42.76226 39.03891 -37.74741 1.000 77.11865 756 LEU B CA 1
ATOM 7694 C C . LEU B 2 756 ? 41.82635 38.87920 -36.55673 1.000 78.28397 756 LEU B C 1
ATOM 7695 O O . LEU B 2 756 ? 42.28106 38.81358 -35.40894 1.000 79.31072 756 LEU B O 1
ATOM 7700 N N . ALA B 2 757 ? 40.52548 38.81843 -36.83193 1.000 75.43706 757 ALA B N 1
ATOM 7701 C CA . ALA B 2 757 ? 39.51292 38.63708 -35.79707 1.000 68.93344 757 ALA B CA 1
ATOM 7702 C C . ALA B 2 757 ? 39.31707 37.14270 -35.56727 1.000 64.65308 757 ALA B C 1
ATOM 7703 O O . ALA B 2 757 ? 38.79024 36.43773 -36.43352 1.000 73.86612 757 ALA B O 1
ATOM 7705 N N . ILE B 2 758 ? 39.73570 36.66138 -34.39995 1.000 65.40646 758 ILE B N 1
ATOM 7706 C CA . ILE B 2 758 ? 39.74753 35.23847 -34.08349 1.000 66.90398 758 ILE B CA 1
ATOM 7707 C C . ILE B 2 758 ? 38.83676 34.99273 -32.89081 1.000 69.76658 758 ILE B C 1
ATOM 7708 O O . ILE B 2 758 ? 38.92624 35.69835 -31.87945 1.000 78.79987 758 ILE B O 1
ATOM 7713 N N . SER B 2 759 ? 37.96870 33.99264 -33.00833 1.000 70.38118 759 SER B N 1
ATOM 7714 C CA . SER B 2 759 ? 37.12666 33.55221 -31.90635 1.000 72.01697 759 SER B CA 1
ATOM 7715 C C . SER B 2 759 ? 37.78663 32.37430 -31.20308 1.000 75.18412 759 SER B C 1
ATOM 7716 O O . SER B 2 759 ? 38.32025 31.46980 -31.85229 1.000 77.47745 759 SER B O 1
ATOM 7719 N N . LEU B 2 760 ? 37.75315 32.39351 -29.87304 1.000 79.16990 760 LEU B N 1
ATOM 7720 C CA . LEU B 2 760 ? 38.35930 31.35311 -29.05190 1.000 72.84799 760 LEU B CA 1
ATOM 7721 C C . LEU B 2 760 ? 37.29733 30.76728 -28.13407 1.000 78.88147 760 LEU B C 1
ATOM 7722 O O . LEU B 2 760 ? 36.74276 31.47764 -27.28823 1.000 83.09103 760 LEU B O 1
ATOM 7727 N N . ILE B 2 761 ? 37.01627 29.47774 -28.30393 1.000 79.23697 761 ILE B N 1
ATOM 7728 C CA . ILE B 2 761 ? 36.05956 28.75612 -27.47286 1.000 84.62586 761 ILE B CA 1
ATOM 7729 C C . ILE B 2 761 ? 36.83070 28.00082 -26.40102 1.000 83.97437 761 ILE B C 1
ATOM 7730 O O . ILE B 2 761 ? 37.77651 27.26449 -26.70950 1.000 84.70957 761 ILE B O 1
ATOM 7735 N N . LEU B 2 762 ? 36.43404 28.18117 -25.14375 1.000 83.37970 762 LEU B N 1
ATOM 7736 C CA . LEU B 2 762 ? 37.05724 27.49385 -24.02218 1.000 88.12111 762 LEU B CA 1
ATOM 7737 C C . LEU B 2 762 ? 36.00567 26.73740 -23.22466 1.000 83.69459 762 LEU B C 1
ATOM 7738 O O . LEU B 2 762 ? 34.87784 27.21230 -23.05508 1.000 86.37021 762 LEU B O 1
ATOM 7743 N N . GLN B 2 763 ? 36.38719 25.56038 -22.73530 1.000 88.01082 763 GLN B N 1
ATOM 7744 C CA . GLN B 2 763 ? 35.47783 24.67646 -22.02089 1.000 90.02182 763 GLN B CA 1
ATOM 7745 C C . GLN B 2 763 ? 36.29697 23.61705 -21.29963 1.000 93.16133 763 GLN B C 1
ATOM 7746 O O . GLN B 2 763 ? 37.37124 23.22593 -21.76539 1.000 94.65595 763 GLN B O 1
ATOM 7752 N N . ASP B 2 764 ? 35.78175 23.16221 -20.16023 1.000 92.79893 764 ASP B N 1
ATOM 7753 C CA . ASP B 2 764 ? 36.40382 22.09711 -19.39012 1.000 86.29700 764 ASP B CA 1
ATOM 7754 C C . ASP B 2 764 ? 35.48956 20.88039 -19.36946 1.000 87.54442 764 ASP B C 1
ATOM 7755 O O . ASP B 2 764 ? 34.26186 21.00376 -19.41081 1.000 92.21025 764 ASP B O 1
ATOM 7760 N N . THR B 2 765 ? 36.10258 19.69882 -19.30171 1.000 87.03926 765 THR B N 1
ATOM 7761 C CA . THR B 2 765 ? 35.34702 18.45401 -19.34096 1.000 85.85038 765 THR B CA 1
ATOM 7762 C C . THR B 2 765 ? 34.70026 18.10272 -18.00769 1.000 91.37076 765 THR B C 1
ATOM 7763 O O . THR B 2 765 ? 33.77541 17.28325 -17.98378 1.000 89.88680 765 THR B O 1
ATOM 7767 N N . SER B 2 766 ? 35.15319 18.69941 -16.90392 1.000 95.73178 766 SER B N 1
ATOM 7768 C CA . SER B 2 766 ? 34.69295 18.30732 -15.58072 1.000 96.05574 766 SER B CA 1
ATOM 7769 C C . SER B 2 766 ? 34.06953 19.43378 -14.76931 1.000 94.56007 766 SER B C 1
ATOM 7770 O O . SER B 2 766 ? 33.55467 19.16596 -13.67770 1.000 98.44762 766 SER B O 1
ATOM 7773 N N . ARG B 2 767 ? 34.09020 20.67110 -15.25622 1.000 95.42932 767 ARG B N 1
ATOM 7774 C CA . ARG B 2 767 ? 33.59253 21.79117 -14.46996 1.000 96.20177 767 ARG B CA 1
ATOM 7775 C C . ARG B 2 767 ? 33.26830 22.95071 -15.39954 1.000 99.39861 767 ARG B C 1
ATOM 7776 O O . ARG B 2 767 ? 33.57582 22.92555 -16.59363 1.000 98.33285 767 ARG B O 1
ATOM 7784 N N . THR B 2 768 ? 32.63872 23.97110 -14.82803 1.000 99.53850 768 THR B N 1
ATOM 7785 C CA . THR B 2 768 ? 32.43028 25.23787 -15.50861 1.000 99.98207 768 THR B CA 1
ATOM 7786 C C . THR B 2 768 ? 33.54301 26.21230 -15.13326 1.000 102.58983 768 THR B C 1
ATOM 7787 O O . THR B 2 768 ? 34.21673 26.06105 -14.11137 1.000 102.40434 768 THR B O 1
ATOM 7791 N N . LEU B 2 769 ? 33.73274 27.22040 -15.97896 1.000 105.59844 769 LEU B N 1
ATOM 7792 C CA . LEU B 2 769 ? 34.81411 28.18137 -15.81934 1.000 103.90862 769 LEU B CA 1
ATOM 7793 C C . LEU B 2 769 ? 34.24923 29.58795 -15.67985 1.000 106.28226 769 LEU B C 1
ATOM 7794 O O . LEU B 2 769 ? 33.25989 29.93802 -16.33166 1.000 100.56831 769 LEU B O 1
ATOM 7799 N N . GLU B 2 770 ? 34.88250 30.39061 -14.82694 1.000 106.99013 770 GLU B N 1
ATOM 7800 C CA . GLU B 2 770 ? 34.47053 31.76500 -14.59692 1.000 103.28405 770 GLU B CA 1
ATOM 7801 C C . GLU B 2 770 ? 35.41777 32.72729 -15.31151 1.000 101.90548 770 GLU B C 1
ATOM 7802 O O . GLU B 2 770 ? 36.36262 32.32521 -15.99420 1.000 101.26226 770 GLU B O 1
ATOM 7808 N N . GLU B 2 771 ? 35.16066 34.02494 -15.12898 1.000 99.65042 771 GLU B N 1
ATOM 7809 C CA . GLU B 2 771 ? 35.81469 35.04576 -15.94318 1.000 103.44611 771 GLU B CA 1
ATOM 7810 C C . GLU B 2 771 ? 37.29652 35.18037 -15.61009 1.000 103.56884 771 GLU B C 1
ATOM 7811 O O . GLU B 2 771 ? 38.11850 35.40939 -16.50547 1.000 98.94730 771 GLU B O 1
ATOM 7817 N N . GLU B 2 772 ? 37.65889 35.03957 -14.33248 1.000 107.57459 772 GLU B N 1
ATOM 7818 C CA . GLU B 2 772 ? 39.01676 35.37123 -13.90948 1.000 110.00819 772 GLU B CA 1
ATOM 7819 C C . GLU B 2 772 ? 40.05470 34.42607 -14.50294 1.000 107.13325 772 GLU B C 1
ATOM 7820 O O . GLU B 2 772 ? 41.18949 34.84238 -14.76363 1.000 108.70504 772 GLU B O 1
ATOM 7826 N N . GLU B 2 773 ? 39.69353 33.16523 -14.73010 1.000 108.16607 773 GLU B N 1
ATOM 7827 C CA . GLU B 2 773 ? 40.64542 32.19616 -15.25770 1.000 106.20535 773 GLU B CA 1
ATOM 7828 C C . GLU B 2 773 ? 40.62179 32.11010 -16.77879 1.000 107.66431 773 GLU B C 1
ATOM 7829 O O . GLU B 2 773 ? 41.65685 31.81546 -17.38924 1.000 107.08875 773 GLU B O 1
ATOM 7835 N N . ILE B 2 774 ? 39.47474 32.37227 -17.40838 1.000 107.66295 774 ILE B N 1
ATOM 7836 C CA . ILE B 2 774 ? 39.42146 32.33357 -18.86593 1.000 102.02095 774 ILE B CA 1
ATOM 7837 C C . ILE B 2 774 ? 40.03790 33.59172 -19.46812 1.000 103.61756 774 ILE B C 1
ATOM 7838 O O . ILE B 2 774 ? 40.56361 33.55317 -20.58661 1.000 107.98479 774 ILE B O 1
ATOM 7843 N N . ALA B 2 775 ? 39.98898 34.71858 -18.75248 1.000 104.91854 775 ALA B N 1
ATOM 7844 C CA . ALA B 2 775 ? 40.64400 35.92575 -19.24328 1.000 104.35616 775 ALA B CA 1
ATOM 7845 C C . ALA B 2 775 ? 42.15919 35.79419 -19.19054 1.000 102.56467 775 ALA B C 1
ATOM 7846 O O . ALA B 2 775 ? 42.86480 36.42761 -19.98444 1.000 97.33578 775 ALA B O 1
ATOM 7848 N N . ALA B 2 776 ? 42.67471 34.98238 -18.26496 1.000 102.66963 776 ALA B N 1
ATOM 7849 C CA . ALA B 2 776 ? 44.10937 34.72647 -18.22555 1.000 105.01082 776 ALA B CA 1
ATOM 7850 C C . ALA B 2 776 ? 44.53908 33.84600 -19.39068 1.000 102.18992 776 ALA B C 1
ATOM 7851 O O . ALA B 2 776 ? 45.62264 34.03771 -19.95363 1.000 103.05876 776 ALA B O 1
ATOM 7853 N N . THR B 2 777 ? 43.70020 32.87742 -19.76752 1.000 103.78262 777 THR B N 1
ATOM 7854 C CA . THR B 2 777 ? 44.01458 32.02384 -20.90892 1.000 103.52609 777 THR B CA 1
ATOM 7855 C C . THR B 2 777 ? 43.99984 32.81522 -22.21129 1.000 104.50236 777 THR B C 1
ATOM 7856 O O . THR B 2 777 ? 44.79113 32.53863 -23.12081 1.000 97.81189 777 THR B O 1
ATOM 7860 N N . VAL B 2 778 ? 43.10332 33.79861 -22.32252 1.000 103.28018 778 VAL B N 1
ATOM 7861 C CA . VAL B 2 778 ? 43.09867 34.66981 -23.49517 1.000 99.30951 778 VAL B CA 1
ATOM 7862 C C . VAL B 2 778 ? 44.39214 35.47185 -23.55645 1.000 106.75209 778 VAL B C 1
ATOM 7863 O O . VAL B 2 778 ? 45.08693 35.48775 -24.57911 1.000 105.67420 778 VAL B O 1
ATOM 7865 N N . ALA B 2 779 ? 44.74056 36.14182 -22.45421 1.000 109.81111 779 ALA B N 1
ATOM 7866 C CA . ALA B 2 779 ? 46.01514 36.84653 -22.38356 1.000 104.18719 779 ALA B CA 1
ATOM 7867 C C . ALA B 2 779 ? 47.19947 35.89402 -22.47622 1.000 103.15050 779 ALA B C 1
ATOM 7868 O O . ALA B 2 779 ? 48.29544 36.31885 -22.85799 1.000 105.20614 779 ALA B O 1
ATOM 7870 N N . LYS B 2 780 ? 47.00252 34.61759 -22.13619 1.000 99.21199 780 LYS B N 1
ATOM 7871 C CA . LYS B 2 780 ? 48.06935 33.63299 -22.28351 1.000 102.64181 780 LYS B CA 1
ATOM 7872 C C . LYS B 2 780 ? 48.39205 33.38765 -23.75158 1.000 108.15611 780 LYS B C 1
ATOM 7873 O O . LYS B 2 780 ? 49.56501 33.26947 -24.12523 1.000 110.34877 780 LYS B O 1
ATOM 7879 N N . CYS B 2 781 ? 47.36452 33.31309 -24.59911 1.000 107.74078 781 CYS B N 1
ATOM 7880 C CA . CYS B 2 781 ? 47.58842 33.07885 -26.02067 1.000 103.59504 781 CYS B CA 1
ATOM 7881 C C . CYS B 2 781 ? 47.90904 34.37198 -26.76128 1.000 103.99040 781 CYS B C 1
ATOM 7882 O O . CYS B 2 781 ? 48.71264 34.36610 -27.70007 1.000 107.32689 781 CYS B O 1
ATOM 7885 N N . VAL B 2 782 ? 47.29345 35.48628 -26.35675 1.000 101.72091 782 VAL B N 1
ATOM 7886 C CA . VAL B 2 782 ? 47.54553 36.76061 -27.02678 1.000 107.74626 782 VAL B CA 1
ATOM 7887 C C . VAL B 2 782 ? 48.99393 37.19206 -26.82901 1.000 109.58198 782 VAL B C 1
ATOM 7888 O O . VAL B 2 782 ? 49.63578 37.70833 -27.75279 1.000 105.78838 782 VAL B O 1
ATOM 7892 N N . GLU B 2 783 ? 49.53671 36.97670 -25.62771 1.000 111.29406 783 GLU B N 1
ATOM 7893 C CA . GLU B 2 783 ? 50.91780 37.36680 -25.36241 1.000 111.62181 783 GLU B CA 1
ATOM 7894 C C . GLU B 2 783 ? 51.90724 36.53051 -26.16464 1.000 108.78811 783 GLU B C 1
ATOM 7895 O O . GLU B 2 783 ? 52.98823 37.01994 -26.51236 1.000 105.87384 783 GLU B O 1
ATOM 7897 N N . ALA B 2 784 ? 51.56105 35.27614 -26.46782 1.000 99.94466 784 ALA B N 1
ATOM 7898 C CA . ALA B 2 784 ? 52.45814 34.43118 -27.24970 1.000 106.88869 784 ALA B CA 1
ATOM 7899 C C . ALA B 2 784 ? 52.61879 34.94630 -28.67402 1.000 111.65250 784 ALA B C 1
ATOM 7900 O O . ALA B 2 784 ? 53.64608 34.69089 -29.31302 1.000 110.35039 784 ALA B O 1
ATOM 7902 N N . LEU B 2 785 ? 51.62247 35.66808 -29.18566 1.000 110.65768 785 LEU B N 1
ATOM 7903 C CA . LEU B 2 785 ? 51.69677 36.24058 -30.52260 1.000 108.15298 785 LEU B CA 1
ATOM 7904 C C . LEU B 2 785 ? 52.44004 37.56895 -30.55770 1.000 110.86071 785 LEU B C 1
ATOM 7905 O O . LEU B 2 785 ? 52.68133 38.09372 -31.64917 1.000 109.79582 785 LEU B O 1
ATOM 7910 N N . LYS B 2 786 ? 52.80950 38.12120 -29.40034 1.000 111.45120 786 LYS B N 1
ATOM 7911 C CA . LYS B 2 786 ? 53.49009 39.41233 -29.37911 1.000 112.32064 786 LYS B CA 1
ATOM 7912 C C . LYS B 2 786 ? 54.91386 39.29540 -29.90927 1.000 113.83536 786 LYS B C 1
ATOM 7913 O O . LYS B 2 786 ? 55.33942 40.09176 -30.75513 1.000 115.89398 786 LYS B O 1
ATOM 7915 N N . GLU B 2 787 ? 55.66996 38.31074 -29.41874 1.000 114.87266 787 GLU B N 1
ATOM 7916 C CA . GLU B 2 787 ? 57.05119 38.15729 -29.86257 1.000 120.13620 787 GLU B CA 1
ATOM 7917 C C . GLU B 2 787 ? 57.14301 37.34105 -31.14619 1.000 118.61864 787 GLU B C 1
ATOM 7918 O O . GLU B 2 787 ? 57.89338 37.70198 -32.05985 1.000 117.92961 787 GLU B O 1
ATOM 7920 N N . ARG B 2 788 ? 56.39014 36.24138 -31.23439 1.000 112.58114 788 ARG B N 1
ATOM 7921 C CA . ARG B 2 788 ? 56.39812 35.42964 -32.44534 1.000 112.63686 788 ARG B CA 1
ATOM 7922 C C . ARG B 2 788 ? 55.78224 36.16106 -33.63005 1.000 106.10144 788 ARG B C 1
ATOM 7923 O O . ARG B 2 788 ? 56.07979 35.81749 -34.77899 1.000 100.73206 788 ARG B O 1
ATOM 7931 N N . PHE B 2 789 ? 54.93233 37.15507 -33.37581 1.000 107.17706 789 PHE B N 1
ATOM 7932 C CA . PHE B 2 789 ? 54.34823 37.96604 -34.43579 1.000 107.62486 789 PHE B CA 1
ATOM 7933 C C . PHE B 2 789 ? 54.36985 39.43429 -34.02496 1.000 107.07086 789 PHE B C 1
ATOM 7934 O O . PHE B 2 789 ? 55.41196 40.08914 -34.13087 1.000 110.09844 789 PHE B O 1
ATOM 7942 N N . GLN B 2 790 ? 53.24688 39.96227 -33.54589 1.000 105.72722 790 GLN B N 1
ATOM 7943 C CA . GLN B 2 790 ? 53.21434 41.33751 -33.05576 1.000 108.27601 790 GLN B CA 1
ATOM 7944 C C . GLN B 2 790 ? 52.03150 41.49939 -32.10368 1.000 108.87745 790 GLN B C 1
ATOM 7945 O O . GLN B 2 790 ? 51.38698 40.52137 -31.71036 1.000 103.82095 790 GLN B O 1
ATOM 7951 N N . ALA B 2 791 ? 51.74105 42.74797 -31.74296 1.000 110.62369 791 ALA B N 1
ATOM 7952 C CA . ALA B 2 791 ? 50.79549 43.06133 -30.67909 1.000 109.86183 791 ALA B CA 1
ATOM 7953 C C . ALA B 2 791 ? 49.35532 42.89304 -31.16490 1.000 110.89494 791 ALA B C 1
ATOM 7954 O O . ALA B 2 791 ? 49.08962 42.38621 -32.25851 1.000 111.22745 791 ALA B O 1
ATOM 7956 N N . SER B 2 792 ? 48.40521 43.32987 -30.33947 1.000 106.11289 792 SER B N 1
ATOM 7957 C CA . SER B 2 792 ? 46.97836 43.19080 -30.58027 1.000 97.65000 792 SER B CA 1
ATOM 7958 C C . SER B 2 792 ? 46.36457 44.54876 -30.92076 1.000 99.34980 792 SER B C 1
ATOM 7959 O O . SER B 2 792 ? 47.06641 45.55509 -31.07905 1.000 99.74583 792 SER B O 1
ATOM 7962 N N . LEU B 2 793 ? 45.03991 44.57397 -31.03260 1.000 88.99797 793 LEU B N 1
ATOM 7963 C CA . LEU B 2 793 ? 44.31774 45.79956 -31.35313 1.000 91.64509 793 LEU B CA 1
ATOM 7964 C C . LEU B 2 793 ? 43.30363 46.13663 -30.26490 1.000 93.79774 793 LEU B C 1
ATOM 7965 O O . LEU B 2 793 ? 42.09976 46.18749 -30.51861 1.000 91.14510 793 LEU B O 1
ATOM 7967 N N . ALA C 1 10 ? 82.56876 53.48691 -86.14386 1.000 125.39937 5 ALA C N 1
ATOM 7968 C CA . ALA C 1 10 ? 82.27328 53.70090 -84.73209 1.000 122.34547 5 ALA C CA 1
ATOM 7969 C C . ALA C 1 10 ? 82.21976 55.18996 -84.40126 1.000 126.02355 5 ALA C C 1
ATOM 7970 O O . ALA C 1 10 ? 82.24427 55.57763 -83.23369 1.000 123.85581 5 ALA C O 1
ATOM 7972 N N . GLU C 1 11 ? 82.14199 56.02160 -85.43672 1.000 126.11031 6 GLU C N 1
ATOM 7973 C CA . GLU C 1 11 ? 82.10241 57.47089 -85.28591 1.000 122.02149 6 GLU C CA 1
ATOM 7974 C C . GLU C 1 11 ? 80.78375 57.98853 -85.84111 1.000 120.23254 6 GLU C C 1
ATOM 7975 O O . GLU C 1 11 ? 80.49896 57.81169 -87.03137 1.000 118.97396 6 GLU C O 1
ATOM 7977 N N . LEU C 1 12 ? 79.97865 58.61043 -84.97370 1.000 125.95252 7 LEU C N 1
ATOM 7978 C CA . LEU C 1 12 ? 78.67698 59.18647 -85.31388 1.000 122.40194 7 LEU C CA 1
ATOM 7979 C C . LEU C 1 12 ? 77.70153 58.14457 -85.85500 1.000 124.66498 7 LEU C C 1
ATOM 7980 O O . LEU C 1 12 ? 76.52244 58.14657 -85.48290 1.000 125.75181 7 LEU C O 1
ATOM 7985 N N . VAL C 1 13 ? 78.17018 57.26616 -86.74483 1.000 124.54268 8 VAL C N 1
ATOM 7986 C CA . VAL C 1 13 ? 77.33766 56.16060 -87.21156 1.000 121.34039 8 VAL C CA 1
ATOM 7987 C C . VAL C 1 13 ? 76.86943 55.32048 -86.03178 1.000 118.06273 8 VAL C C 1
ATOM 7988 O O . VAL C 1 13 ? 75.72092 54.86220 -85.99037 1.000 113.83823 8 VAL C O 1
ATOM 7990 N N . ALA C 1 14 ? 77.75183 55.10735 -85.05308 1.000 119.55232 9 ALA C N 1
ATOM 7991 C CA . ALA C 1 14 ? 77.39802 54.42844 -83.81686 1.000 119.10441 9 ALA C CA 1
ATOM 7992 C C . ALA C 1 14 ? 77.36182 55.34821 -82.60627 1.000 120.28825 9 ALA C C 1
ATOM 7993 O O . ALA C 1 14 ? 76.77054 54.97328 -81.58971 1.000 119.34443 9 ALA C O 1
ATOM 7995 N N . SER C 1 15 ? 77.97599 56.53301 -82.68499 1.000 122.30812 10 SER C N 1
ATOM 7996 C CA . SER C 1 15 ? 77.95033 57.45354 -81.55150 1.000 124.72356 10 SER C CA 1
ATOM 7997 C C . SER C 1 15 ? 76.55085 58.01215 -81.32631 1.000 121.73889 10 SER C C 1
ATOM 7998 O O . SER C 1 15 ? 76.12953 58.20164 -80.17908 1.000 113.26468 10 SER C O 1
ATOM 8000 N N . ALA C 1 16 ? 75.81772 58.28938 -82.40775 1.000 121.48139 11 ALA C N 1
ATOM 8001 C CA . ALA C 1 16 ? 74.41987 58.67836 -82.26253 1.000 118.18707 11 ALA C CA 1
ATOM 8002 C C . ALA C 1 16 ? 73.56356 57.50158 -81.81419 1.000 120.47991 11 ALA C C 1
ATOM 8003 O O . ALA C 1 16 ? 72.59904 57.68785 -81.06330 1.000 115.89783 11 ALA C O 1
ATOM 8005 N N . LYS C 1 17 ? 73.89870 56.28798 -82.26083 1.000 118.68426 12 LYS C N 1
ATOM 8006 C CA . LYS C 1 17 ? 73.22189 55.09543 -81.76733 1.000 110.87356 12 LYS C CA 1
ATOM 8007 C C . LYS C 1 17 ? 73.65102 54.74102 -80.35053 1.000 120.20275 12 LYS C C 1
ATOM 8008 O O . LYS C 1 17 ? 72.90764 54.05079 -79.64512 1.000 120.44253 12 LYS C O 1
ATOM 8010 N N . ALA C 1 18 ? 74.83287 55.19151 -79.92157 1.000 122.98962 13 ALA C N 1
ATOM 8011 C CA . ALA C 1 18 ? 75.24124 54.98357 -78.53651 1.000 120.63706 13 ALA C CA 1
ATOM 8012 C C . ALA C 1 18 ? 74.42614 55.85500 -77.59034 1.000 123.40997 13 ALA C C 1
ATOM 8013 O O . ALA C 1 18 ? 74.06491 55.41963 -76.49076 1.000 121.23101 13 ALA C O 1
ATOM 8015 N N . ALA C 1 19 ? 74.13010 57.08947 -77.99967 1.000 122.98209 14 ALA C N 1
ATOM 8016 C CA . ALA C 1 19 ? 73.27369 57.97393 -77.22217 1.000 118.72423 14 ALA C CA 1
ATOM 8017 C C . ALA C 1 19 ? 71.79299 57.69611 -77.43710 1.000 116.30393 14 ALA C C 1
ATOM 8018 O O . ALA C 1 19 ? 70.96027 58.30497 -76.75678 1.000 115.61974 14 ALA C O 1
ATOM 8020 N N . ILE C 1 20 ? 71.44851 56.80297 -78.36012 1.000 117.04111 15 ILE C N 1
ATOM 8021 C CA . ILE C 1 20 ? 70.05384 56.45074 -78.60851 1.000 114.88069 15 ILE C CA 1
ATOM 8022 C C . ILE C 1 20 ? 69.60781 55.30042 -77.71844 1.000 115.01253 15 ILE C C 1
ATOM 8023 O O . ILE C 1 20 ? 68.58590 55.39162 -77.03284 1.000 109.46251 15 ILE C O 1
ATOM 8025 N N . SER C 1 21 ? 70.36262 54.19888 -77.72062 1.000 113.45232 16 SER C N 1
ATOM 8026 C CA . SER C 1 21 ? 70.01524 53.06835 -76.86658 1.000 113.02597 16 SER C CA 1
ATOM 8027 C C . SER C 1 21 ? 70.17145 53.42316 -75.39330 1.000 110.85679 16 SER C C 1
ATOM 8028 O O . SER C 1 21 ? 69.34807 53.02062 -74.56370 1.000 109.46665 16 SER C O 1
ATOM 8031 N N . GLN C 1 22 ? 71.21711 54.18221 -75.04995 1.000 115.31368 17 GLN C N 1
ATOM 8032 C CA . GLN C 1 22 ? 71.40554 54.59834 -73.66319 1.000 117.22637 17 GLN C CA 1
ATOM 8033 C C . GLN C 1 22 ? 70.27036 55.49562 -73.18909 1.000 113.18616 17 GLN C C 1
ATOM 8034 O O . GLN C 1 22 ? 69.90373 55.46230 -72.00855 1.000 105.61105 17 GLN C O 1
ATOM 8036 N N . ALA C 1 23 ? 69.70365 56.30231 -74.08948 1.000 115.21652 18 ALA C N 1
ATOM 8037 C CA . ALA C 1 23 ? 68.54758 57.11367 -73.72748 1.000 109.03872 18 ALA C CA 1
ATOM 8038 C C . ALA C 1 23 ? 67.28702 56.26781 -73.60265 1.000 110.69409 18 ALA C C 1
ATOM 8039 O O . ALA C 1 23 ? 66.36967 56.63136 -72.85812 1.000 109.14340 18 ALA C O 1
ATOM 8041 N N . SER C 1 24 ? 67.21953 55.14679 -74.31754 1.000 112.30767 19 SER C N 1
ATOM 8042 C CA . SER C 1 24 ? 66.08997 54.23285 -74.22869 1.000 108.97145 19 SER C CA 1
ATOM 8043 C C . SER C 1 24 ? 66.28884 53.15741 -73.16765 1.000 111.41555 19 SER C C 1
ATOM 8044 O O . SER C 1 24 ? 65.48229 52.22518 -73.08933 1.000 113.25492 19 SER C O 1
ATOM 8047 N N . ASP C 1 25 ? 67.34179 53.26207 -72.35606 1.000 110.69737 20 ASP C N 1
ATOM 8048 C CA . ASP C 1 25 ? 67.59378 52.29450 -71.29185 1.000 111.20188 20 ASP C CA 1
ATOM 8049 C C . ASP C 1 25 ? 66.84662 52.66315 -70.01352 1.000 110.80105 20 ASP C C 1
ATOM 8050 O O . ASP C 1 25 ? 66.00002 51.90024 -69.53804 1.000 108.58329 20 ASP C O 1
ATOM 8055 N N . VAL C 1 26 ? 67.15380 53.82877 -69.44766 1.000 114.00321 21 VAL C N 1
ATOM 8056 C CA . VAL C 1 26 ? 66.54783 54.25953 -68.19308 1.000 119.52899 21 VAL C CA 1
ATOM 8057 C C . VAL C 1 26 ? 65.26594 55.02978 -68.47702 1.000 120.86552 21 VAL C C 1
ATOM 8058 O O . VAL C 1 26 ? 65.07681 56.14559 -67.97970 1.000 121.08356 21 VAL C O 1
ATOM 8060 N N . ALA C 1 27 ? 64.37895 54.44101 -69.27569 1.000 116.66428 22 ALA C N 1
ATOM 8061 C CA . ALA C 1 27 ? 63.07630 55.02971 -69.56602 1.000 114.63541 22 ALA C CA 1
ATOM 8062 C C . ALA C 1 27 ? 62.06737 54.48212 -68.56276 1.000 114.83250 22 ALA C C 1
ATOM 8063 O O . ALA C 1 27 ? 61.68466 53.30962 -68.63404 1.000 114.61425 22 ALA C O 1
ATOM 8065 N N . ALA C 1 28 ? 61.64297 55.32871 -67.62395 1.000 115.46936 23 ALA C N 1
ATOM 8066 C CA . ALA C 1 28 ? 60.70564 54.91971 -66.58429 1.000 116.17125 23 ALA C CA 1
ATOM 8067 C C . ALA C 1 28 ? 59.35336 54.55051 -67.18078 1.000 117.92485 23 ALA C C 1
ATOM 8068 O O . ALA C 1 28 ? 58.98551 53.37170 -67.22039 1.000 111.00211 23 ALA C O 1
ATOM 8070 N N . LEU C 1 29 ? 58.60592 55.55103 -67.64444 1.000 123.40396 24 LEU C N 1
ATOM 8071 C CA . LEU C 1 29 ? 57.32368 55.30478 -68.29128 1.000 118.48781 24 LEU C CA 1
ATOM 8072 C C . LEU C 1 29 ? 57.53248 54.94872 -69.75744 1.000 116.54061 24 LEU C C 1
ATOM 8073 O O . LEU C 1 29 ? 58.60548 54.47068 -70.14001 1.000 112.57085 24 LEU C O 1
ATOM 8075 N N . ASP C 1 30 ? 56.51642 55.17833 -70.58560 1.000 119.15436 25 ASP C N 1
ATOM 8076 C CA . ASP C 1 30 ? 56.60790 54.92077 -72.02239 1.000 116.49130 25 ASP C CA 1
ATOM 8077 C C . ASP C 1 30 ? 57.22675 56.08678 -72.77665 1.000 122.57245 25 ASP C C 1
ATOM 8078 O O . ASP C 1 30 ? 56.75716 56.46268 -73.85501 1.000 117.66842 25 ASP C O 1
ATOM 8083 N N . ASN C 1 31 ? 58.28979 56.67572 -72.22690 1.000 127.57805 26 ASN C N 1
ATOM 8084 C CA . ASN C 1 31 ? 58.97736 57.79813 -72.85372 1.000 121.10258 26 ASN C CA 1
ATOM 8085 C C . ASN C 1 31 ? 59.84032 57.38192 -74.03630 1.000 119.70783 26 ASN C C 1
ATOM 8086 O O . ASN C 1 31 ? 60.50231 58.24426 -74.62306 1.000 118.49831 26 ASN C O 1
ATOM 8091 N N . VAL C 1 32 ? 59.85561 56.09432 -74.39278 1.000 120.47456 27 VAL C N 1
ATOM 8092 C CA . VAL C 1 32 ? 60.66353 55.62384 -75.51043 1.000 122.57186 27 VAL C CA 1
ATOM 8093 C C . VAL C 1 32 ? 60.21462 56.24493 -76.82438 1.000 126.65290 27 VAL C C 1
ATOM 8094 O O . VAL C 1 32 ? 61.00288 56.32510 -77.77388 1.000 129.22474 27 VAL C O 1
ATOM 8098 N N . ARG C 1 33 ? 58.95938 56.69295 -76.90409 1.000 125.59280 28 ARG C N 1
ATOM 8099 C CA . ARG C 1 33 ? 58.50400 57.39752 -78.09749 1.000 117.60237 28 ARG C CA 1
ATOM 8100 C C . ARG C 1 33 ? 59.13353 58.78078 -78.19182 1.000 122.38815 28 ARG C C 1
ATOM 8101 O O . ARG C 1 33 ? 59.44347 59.25313 -79.29180 1.000 125.71298 28 ARG C O 1
ATOM 8109 N N . VAL C 1 34 ? 59.32790 59.44617 -77.04930 1.000 128.20240 29 VAL C N 1
ATOM 8110 C CA . VAL C 1 34 ? 60.01374 60.73520 -77.04673 1.000 125.98710 29 VAL C CA 1
ATOM 8111 C C . VAL C 1 34 ? 61.45189 60.57495 -77.51557 1.000 129.94852 29 VAL C C 1
ATOM 8112 O O . VAL C 1 34 ? 62.01516 61.48021 -78.14365 1.000 129.67093 29 VAL C O 1
ATOM 8114 N N . GLU C 1 35 ? 62.07068 59.42950 -77.22077 1.000 131.29767 30 GLU C N 1
ATOM 8115 C CA . GLU C 1 35 ? 63.40317 59.15725 -77.74678 1.000 128.61929 30 GLU C CA 1
ATOM 8116 C C . GLU C 1 35 ? 63.34425 58.80279 -79.22691 1.000 131.74134 30 GLU C C 1
ATOM 8117 O O . GLU C 1 35 ? 64.24148 59.16864 -79.99421 1.000 135.42324 30 GLU C O 1
ATOM 8119 N N . TYR C 1 36 ? 62.29033 58.09846 -79.64677 1.000 131.64523 31 TYR C N 1
ATOM 8120 C CA . TYR C 1 36 ? 62.15948 57.71721 -81.04989 1.000 135.16563 31 TYR C CA 1
ATOM 8121 C C . TYR C 1 36 ? 62.01202 58.94455 -81.94148 1.000 138.86415 31 TYR C C 1
ATOM 8122 O O . TYR C 1 36 ? 62.72198 59.08647 -82.94352 1.000 138.17003 31 TYR C O 1
ATOM 8124 N N . LEU C 1 37 ? 61.09304 59.84816 -81.58739 1.000 137.68205 32 LEU C N 1
ATOM 8125 C CA . LEU C 1 37 ? 60.90100 61.05966 -82.37874 1.000 133.62318 32 LEU C CA 1
ATOM 8126 C C . LEU C 1 37 ? 62.15393 61.92591 -82.39337 1.000 138.58487 32 LEU C C 1
ATOM 8127 O O . LEU C 1 37 ? 62.40420 62.63944 -83.37189 1.000 140.49479 32 LEU C O 1
ATOM 8129 N N . GLY C 1 38 ? 62.95303 61.87604 -81.32487 1.000 136.51243 33 GLY C N 1
ATOM 8130 C CA . GLY C 1 38 ? 64.18993 62.63467 -81.29770 1.000 135.88368 33 GLY C CA 1
ATOM 8131 C C . GLY C 1 38 ? 65.32550 61.97203 -82.04522 1.000 136.96406 33 GLY C C 1
ATOM 8132 O O . GLY C 1 38 ? 66.17671 62.66154 -82.61563 1.000 134.23754 33 GLY C O 1
ATOM 8133 N N . LYS C 1 39 ? 65.36021 60.63871 -82.05933 1.000 139.99842 34 LYS C N 1
ATOM 8134 C CA . LYS C 1 39 ? 66.41352 59.91000 -82.75648 1.000 138.45773 34 LYS C CA 1
ATOM 8135 C C . LYS C 1 39 ? 66.07557 59.66095 -84.22121 1.000 138.04748 34 LYS C C 1
ATOM 8136 O O . LYS C 1 39 ? 66.96411 59.73049 -85.07751 1.000 140.02149 34 LYS C O 1
ATOM 8142 N N . LYS C 1 40 ? 64.80994 59.36246 -84.53048 1.000 138.51920 35 LYS C N 1
ATOM 8143 C CA . LYS C 1 40 ? 64.40887 59.25893 -85.92985 1.000 144.46508 35 LYS C CA 1
ATOM 8144 C C . LYS C 1 40 ? 64.56750 60.59351 -86.64500 1.000 148.29967 35 LYS C C 1
ATOM 8145 O O . LYS C 1 40 ? 64.87950 60.62463 -87.84055 1.000 147.55135 35 LYS C O 1
ATOM 8151 N N . GLY C 1 41 ? 64.36896 61.70373 -85.93050 1.000 146.01504 36 GLY C N 1
ATOM 8152 C CA . GLY C 1 41 ? 64.66333 63.00411 -86.50429 1.000 140.92003 36 GLY C CA 1
ATOM 8153 C C . GLY C 1 41 ? 66.14448 63.22552 -86.73296 1.000 144.30646 36 GLY C C 1
ATOM 8154 O O . GLY C 1 41 ? 66.53023 63.99551 -87.61683 1.000 146.58319 36 GLY C O 1
ATOM 8155 N N . HIS C 1 42 ? 66.99316 62.55926 -85.94651 1.000 145.44988 37 HIS C N 1
ATOM 8156 C CA . HIS C 1 42 ? 68.43525 62.65377 -86.14825 1.000 143.61730 37 HIS C CA 1
ATOM 8157 C C . HIS C 1 42 ? 68.88439 61.80225 -87.33014 1.000 145.44563 37 HIS C C 1
ATOM 8158 O O . HIS C 1 42 ? 69.66549 62.25830 -88.17265 1.000 145.88407 37 HIS C O 1
ATOM 8165 N N . LEU C 1 43 ? 68.39878 60.55963 -87.40500 1.000 145.57956 38 LEU C N 1
ATOM 8166 C CA . LEU C 1 43 ? 68.78289 59.67452 -88.49956 1.000 144.49694 38 LEU C CA 1
ATOM 8167 C C . LEU C 1 43 ? 68.17394 60.11290 -89.82494 1.000 150.09168 38 LEU C C 1
ATOM 8168 O O . LEU C 1 43 ? 68.76323 59.86668 -90.88388 1.000 152.54289 38 LEU C O 1
ATOM 8170 N N . THR C 1 44 ? 66.99629 60.74325 -89.79439 1.000 149.20276 39 THR C N 1
ATOM 8171 C CA . THR C 1 44 ? 66.42969 61.29007 -91.02375 1.000 149.86693 39 THR C CA 1
ATOM 8172 C C . THR C 1 44 ? 67.21519 62.50785 -91.49324 1.000 151.35021 39 THR C C 1
ATOM 8173 O O . THR C 1 44 ? 67.37158 62.72425 -92.70043 1.000 151.86170 39 THR C O 1
ATOM 8175 N N . LEU C 1 45 ? 67.70997 63.31949 -90.55398 1.000 150.76517 40 LEU C N 1
ATOM 8176 C CA . LEU C 1 45 ? 68.61149 64.40799 -90.91092 1.000 152.16330 40 LEU C CA 1
ATOM 8177 C C . LEU C 1 45 ? 70.00311 63.90102 -91.26637 1.000 154.19318 40 LEU C C 1
ATOM 8178 O O . LEU C 1 45 ? 70.77313 64.63290 -91.89756 1.000 155.22341 40 LEU C O 1
ATOM 8183 N N . GLN C 1 46 ? 70.34312 62.67175 -90.86892 1.000 151.66283 41 GLN C N 1
ATOM 8184 C CA . GLN C 1 46 ? 71.57508 62.03771 -91.32077 1.000 149.19393 41 GLN C CA 1
ATOM 8185 C C . GLN C 1 46 ? 71.42422 61.38588 -92.68836 1.000 152.23370 41 GLN C C 1
ATOM 8186 O O . GLN C 1 46 ? 72.43438 61.12174 -93.34918 1.000 153.31322 41 GLN C O 1
ATOM 8192 N N . MET C 1 47 ? 70.19089 61.11519 -93.12322 1.000 155.13526 42 MET C N 1
ATOM 8193 C CA . MET C 1 47 ? 69.96803 60.67390 -94.49397 1.000 156.15826 42 MET C CA 1
ATOM 8194 C C . MET C 1 47 ? 70.20493 61.79650 -95.49428 1.000 156.58705 42 MET C C 1
ATOM 8195 O O . MET C 1 47 ? 70.46244 61.52036 -96.67108 1.000 155.30217 42 MET C O 1
ATOM 8197 N N . THR C 1 48 ? 70.12413 63.05328 -95.05107 1.000 157.34349 43 THR C N 1
ATOM 8198 C CA . THR C 1 48 ? 70.45828 64.18781 -95.90142 1.000 155.24270 43 THR C CA 1
ATOM 8199 C C . THR C 1 48 ? 71.95960 64.35194 -96.09121 1.000 154.49989 43 THR C C 1
ATOM 8200 O O . THR C 1 48 ? 72.37485 65.15195 -96.93646 1.000 155.60738 43 THR C O 1
ATOM 8202 N N . THR C 1 49 ? 72.77713 63.62452 -95.32464 1.000 154.91592 44 THR C N 1
ATOM 8203 C CA . THR C 1 49 ? 74.22098 63.66725 -95.52826 1.000 155.45639 44 THR C CA 1
ATOM 8204 C C . THR C 1 49 ? 74.61022 63.05676 -96.86852 1.000 155.89027 44 THR C C 1
ATOM 8205 O O . THR C 1 49 ? 75.59278 63.48666 -97.48404 1.000 156.54369 44 THR C O 1
ATOM 8209 N N . LEU C 1 50 ? 73.84413 62.07348 -97.34514 1.000 156.33155 45 LEU C N 1
ATOM 8210 C CA . LEU C 1 50 ? 74.10891 61.44036 -98.63173 1.000 154.15894 45 LEU C CA 1
ATOM 8211 C C . LEU C 1 50 ? 73.83057 62.35602 -99.81736 1.000 156.20091 45 LEU C C 1
ATOM 8212 O O . LEU C 1 50 ? 73.97074 61.90711 -100.96099 1.000 155.14038 45 LEU C O 1
ATOM 8214 N N . ARG C 1 51 ? 73.43556 63.61158 -99.58115 1.000 157.52415 46 ARG C N 1
ATOM 8215 C CA . ARG C 1 51 ? 73.26312 64.55397 -100.68204 1.000 157.24922 46 ARG C CA 1
ATOM 8216 C C . ARG C 1 51 ? 74.57385 64.79090 -101.41929 1.000 159.18268 46 ARG C C 1
ATOM 8217 O O . ARG C 1 51 ? 74.56806 65.07098 -102.62356 1.000 159.17023 46 ARG C O 1
ATOM 8219 N N . GLU C 1 52 ? 75.70155 64.68860 -100.71667 1.000 158.14205 47 GLU C N 1
ATOM 8220 C CA . GLU C 1 52 ? 77.01034 64.71903 -101.35532 1.000 157.10673 47 GLU C CA 1
ATOM 8221 C C . GLU C 1 52 ? 77.44366 63.29778 -101.69046 1.000 155.71627 47 GLU C C 1
ATOM 8222 O O . GLU C 1 52 ? 76.61557 62.47834 -102.10334 1.000 152.46151 47 GLU C O 1
ATOM 8224 N N . LEU C 1 53 ? 78.73946 63.00269 -101.52250 1.000 152.59248 48 LEU C N 1
ATOM 8225 C CA . LEU C 1 53 ? 79.32257 61.67595 -101.71142 1.000 150.03244 48 LEU C CA 1
ATOM 8226 C C . LEU C 1 53 ? 79.25346 61.24200 -103.17389 1.000 151.37602 48 LEU C C 1
ATOM 8227 O O . LEU C 1 53 ? 78.48801 61.81676 -103.95880 1.000 153.41033 48 LEU C O 1
ATOM 8229 N N . PRO C 1 54 ? 80.05055 60.25909 -103.58676 1.000 149.18504 49 PRO C N 1
ATOM 8230 C CA . PRO C 1 54 ? 79.95656 59.75437 -104.96245 1.000 152.19239 49 PRO C CA 1
ATOM 8231 C C . PRO C 1 54 ? 78.58780 59.15699 -105.23266 1.000 152.55912 49 PRO C C 1
ATOM 8232 O O . PRO C 1 54 ? 78.02722 58.45364 -104.37830 1.000 152.42443 49 PRO C O 1
ATOM 8236 N N . PRO C 1 55 ? 78.01075 59.42021 -106.40973 1.000 152.55224 50 PRO C N 1
ATOM 8237 C CA . PRO C 1 55 ? 76.68604 58.85711 -106.71844 1.000 150.50485 50 PRO C CA 1
ATOM 8238 C C . PRO C 1 55 ? 76.68016 57.34406 -106.83736 1.000 149.52937 50 PRO C C 1
ATOM 8239 O O . PRO C 1 55 ? 75.61977 56.73236 -106.65735 1.000 148.19028 50 PRO C O 1
ATOM 8243 N N . GLU C 1 56 ? 77.82282 56.72072 -107.13537 1.000 151.97317 51 GLU C N 1
ATOM 8244 C CA . GLU C 1 56 ? 77.86043 55.26720 -107.25398 1.000 151.20618 51 GLU C CA 1
ATOM 8245 C C . GLU C 1 56 ? 77.69754 54.58613 -105.90106 1.000 152.26433 51 GLU C C 1
ATOM 8246 O O . GLU C 1 56 ? 77.23560 53.44109 -105.83807 1.000 151.03787 51 GLU C O 1
ATOM 8248 N N . GLU C 1 57 ? 78.06570 55.26644 -104.81541 1.000 151.56167 52 GLU C N 1
ATOM 8249 C CA . GLU C 1 57 ? 77.95443 54.71922 -103.46975 1.000 148.06091 52 GLU C CA 1
ATOM 8250 C C . GLU C 1 57 ? 76.85870 55.39243 -102.65118 1.000 147.92359 52 GLU C C 1
ATOM 8251 O O . GLU C 1 57 ? 76.79383 55.18763 -101.43409 1.000 146.20905 52 GLU C O 1
ATOM 8253 N N . ARG C 1 58 ? 76.00268 56.19540 -103.28345 1.000 151.00890 53 ARG C N 1
ATOM 8254 C CA . ARG C 1 58 ? 74.86068 56.75495 -102.56533 1.000 149.64128 53 ARG C CA 1
ATOM 8255 C C . ARG C 1 58 ? 73.89383 55.68505 -102.06851 1.000 147.82047 53 ARG C C 1
ATOM 8256 O O . ARG C 1 58 ? 73.42026 55.80998 -100.92532 1.000 144.76141 53 ARG C O 1
ATOM 8260 N N . PRO C 1 59 ? 73.55028 54.64254 -102.83736 1.000 147.63244 54 PRO C N 1
ATOM 8261 C CA . PRO C 1 59 ? 72.76290 53.55002 -102.24404 1.000 144.64841 54 PRO C CA 1
ATOM 8262 C C . PRO C 1 59 ? 73.51775 52.78961 -101.16937 1.000 145.54255 54 PRO C C 1
ATOM 8263 O O . PRO C 1 59 ? 72.88540 52.22596 -100.26749 1.000 144.62641 54 PRO C O 1
ATOM 8267 N N . ALA C 1 60 ? 74.85109 52.75018 -101.24112 1.000 145.71621 55 ALA C N 1
ATOM 8268 C CA . ALA C 1 60 ? 75.62903 52.10340 -100.18974 1.000 145.91712 55 ALA C CA 1
ATOM 8269 C C . ALA C 1 60 ? 75.49152 52.85081 -98.86974 1.000 146.50863 55 ALA C C 1
ATOM 8270 O O . ALA C 1 60 ? 75.34246 52.23098 -97.80989 1.000 144.80544 55 ALA C O 1
ATOM 8272 N N . ALA C 1 61 ? 75.53771 54.18463 -98.91441 1.000 147.89704 56 ALA C N 1
ATOM 8273 C CA . ALA C 1 61 ? 75.28530 54.97105 -97.71281 1.000 147.76050 56 ALA C CA 1
ATOM 8274 C C . ALA C 1 61 ? 73.84429 54.82283 -97.24515 1.000 150.33014 56 ALA C C 1
ATOM 8275 O O . ALA C 1 61 ? 73.57878 54.86149 -96.03870 1.000 149.41885 56 ALA C O 1
ATOM 8277 N N . GLY C 1 62 ? 72.90641 54.64545 -98.17874 1.000 150.82701 57 GLY C N 1
ATOM 8278 C CA . GLY C 1 62 ? 71.52187 54.40599 -97.81242 1.000 147.35319 57 GLY C CA 1
ATOM 8279 C C . GLY C 1 62 ? 71.31632 53.14419 -97.00180 1.000 148.66117 57 GLY C C 1
ATOM 8280 O O . GLY C 1 62 ? 70.32701 53.04182 -96.26864 1.000 146.90591 57 GLY C O 1
ATOM 8281 N N . ALA C 1 63 ? 72.22600 52.17676 -97.11979 1.000 149.38684 58 ALA C N 1
ATOM 8282 C CA . ALA C 1 63 ? 72.18654 50.98277 -96.28633 1.000 145.64192 58 ALA C CA 1
ATOM 8283 C C . ALA C 1 63 ? 72.90725 51.17638 -94.96074 1.000 145.04628 58 ALA C C 1
ATOM 8284 O O . ALA C 1 63 ? 72.55428 50.52423 -93.97143 1.000 141.04794 58 ALA C O 1
ATOM 8286 N N . VAL C 1 64 ? 73.91197 52.05743 -94.92015 1.000 149.31473 59 VAL C N 1
ATOM 8287 C CA . VAL C 1 64 ? 74.60308 52.36589 -93.66965 1.000 145.53654 59 VAL C CA 1
ATOM 8288 C C . VAL C 1 64 ? 73.86481 53.39872 -92.83570 1.000 146.48088 59 VAL C C 1
ATOM 8289 O O . VAL C 1 64 ? 74.22403 53.61139 -91.67097 1.000 147.21290 59 VAL C O 1
ATOM 8291 N N . ILE C 1 65 ? 72.84713 54.05064 -93.39919 1.000 149.79193 60 ILE C N 1
ATOM 8292 C CA . ILE C 1 65 ? 72.03100 54.98559 -92.63061 1.000 148.80249 60 ILE C CA 1
ATOM 8293 C C . ILE C 1 65 ? 70.94468 54.24280 -91.86385 1.000 145.41544 60 ILE C C 1
ATOM 8294 O O . ILE C 1 65 ? 70.75164 54.46089 -90.66240 1.000 142.18722 60 ILE C O 1
ATOM 8299 N N . ASN C 1 66 ? 70.22274 53.35316 -92.54280 1.000 146.45771 61 ASN C N 1
ATOM 8300 C CA . ASN C 1 66 ? 69.23574 52.50569 -91.88695 1.000 142.68667 61 ASN C CA 1
ATOM 8301 C C . ASN C 1 66 ? 69.86397 51.32322 -91.16059 1.000 138.87921 61 ASN C C 1
ATOM 8302 O O . ASN C 1 66 ? 69.13866 50.55960 -90.51368 1.000 134.39815 61 ASN C O 1
ATOM 8307 N N . GLU C 1 67 ? 71.18629 51.14975 -91.25469 1.000 141.59770 62 GLU C N 1
ATOM 8308 C CA . GLU C 1 67 ? 71.85363 50.11724 -90.46870 1.000 138.93314 62 GLU C CA 1
ATOM 8309 C C . GLU C 1 67 ? 71.74548 50.40600 -88.97766 1.000 138.17391 62 GLU C C 1
ATOM 8310 O O . GLU C 1 67 ? 71.74254 49.47749 -88.16164 1.000 136.40800 62 GLU C O 1
ATOM 8312 N N . ALA C 1 68 ? 71.64990 51.68215 -88.60648 1.000 136.56822 63 ALA C N 1
ATOM 8313 C CA . ALA C 1 68 ? 71.39904 52.08472 -87.23004 1.000 131.66428 63 ALA C CA 1
ATOM 8314 C C . ALA C 1 68 ? 69.92244 52.30028 -86.93712 1.000 131.79748 63 ALA C C 1
ATOM 8315 O O . ALA C 1 68 ? 69.47541 52.00263 -85.82480 1.000 131.44533 63 ALA C O 1
ATOM 8317 N N . LYS C 1 69 ? 69.15455 52.80772 -87.90664 1.000 131.88567 64 LYS C N 1
ATOM 8318 C CA . LYS C 1 69 ? 67.72387 53.00190 -87.68899 1.000 129.52741 64 LYS C CA 1
ATOM 8319 C C . LYS C 1 69 ? 67.02581 51.67655 -87.41244 1.000 126.79039 64 LYS C C 1
ATOM 8320 O O . LYS C 1 69 ? 66.12138 51.60426 -86.57169 1.000 123.23718 64 LYS C O 1
ATOM 8322 N N . GLU C 1 70 ? 67.43381 50.61421 -88.11015 1.000 129.70120 65 GLU C N 1
ATOM 8323 C CA . GLU C 1 70 ? 66.90448 49.29014 -87.80630 1.000 128.16707 65 GLU C CA 1
ATOM 8324 C C . GLU C 1 70 ? 67.46259 48.75879 -86.49299 1.000 126.61337 65 GLU C C 1
ATOM 8325 O O . GLU C 1 70 ? 66.77870 48.00788 -85.78814 1.000 121.85997 65 GLU C O 1
ATOM 8327 N N . GLN C 1 71 ? 68.69359 49.13866 -86.14701 1.000 127.64292 66 GLN C N 1
ATOM 8328 C CA . GLN C 1 71 ? 69.29640 48.73825 -84.88307 1.000 122.51042 66 GLN C CA 1
ATOM 8329 C C . GLN C 1 71 ? 68.80279 49.56471 -83.70300 1.000 122.35153 66 GLN C C 1
ATOM 8330 O O . GLN C 1 71 ? 69.09834 49.21144 -82.55629 1.000 120.30730 66 GLN C O 1
ATOM 8332 N N . VAL C 1 72 ? 68.07038 50.64731 -83.95065 1.000 123.22627 67 VAL C N 1
ATOM 8333 C CA . VAL C 1 72 ? 67.51135 51.45926 -82.87254 1.000 115.64338 67 VAL C CA 1
ATOM 8334 C C . VAL C 1 72 ? 66.09859 51.01448 -82.52072 1.000 116.22930 67 VAL C C 1
ATOM 8335 O O . VAL C 1 72 ? 65.77659 50.81589 -81.34632 0.870 112.91785 67 VAL C O 1
ATOM 8339 N N . GLN C 1 73 ? 65.23650 50.84251 -83.52895 1.000 115.95956 68 GLN C N 1
ATOM 8340 C CA . GLN C 1 73 ? 63.86770 50.41099 -83.26057 1.000 111.40411 68 GLN C CA 1
ATOM 8341 C C . GLN C 1 73 ? 63.83077 49.02408 -82.63218 1.000 108.95414 68 GLN C C 1
ATOM 8342 O O . GLN C 1 73 ? 62.88181 48.69460 -81.91121 1.000 106.56567 68 GLN C O 1
ATOM 8348 N N . GLN C 1 74 ? 64.84624 48.19699 -82.89343 1.000 110.89652 69 GLN C N 1
ATOM 8349 C CA . GLN C 1 74 ? 64.92855 46.90857 -82.21551 1.000 110.70826 69 GLN C CA 1
ATOM 8350 C C . GLN C 1 74 ? 65.10632 47.08852 -80.71388 1.000 109.47646 69 GLN C C 1
ATOM 8351 O O . GLN C 1 74 ? 64.59506 46.28411 -79.92626 1.000 108.32370 69 GLN C O 1
ATOM 8357 N N . ALA C 1 75 ? 65.82115 48.13711 -80.29923 1.000 113.61946 70 ALA C N 1
ATOM 8358 C CA . ALA C 1 75 ? 65.89298 48.49312 -78.88871 1.000 107.07589 70 ALA C CA 1
ATOM 8359 C C . ALA C 1 75 ? 64.62373 49.17716 -78.40141 1.000 106.64473 70 ALA C C 1
ATOM 8360 O O . ALA C 1 75 ? 64.36526 49.18678 -77.19293 1.000 103.79177 70 ALA C O 1
ATOM 8362 N N . LEU C 1 76 ? 63.83367 49.75146 -79.31223 1.000 109.25625 71 LEU C N 1
ATOM 8363 C CA . LEU C 1 76 ? 62.54511 50.32094 -78.93056 1.000 107.07919 71 LEU C CA 1
ATOM 8364 C C . LEU C 1 76 ? 61.56681 49.22721 -78.51985 1.000 103.99327 71 LEU C C 1
ATOM 8365 O O . LEU C 1 76 ? 60.90403 49.32958 -77.48074 1.000 101.55938 71 LEU C O 1
ATOM 8370 N N . ASN C 1 77 ? 61.46427 48.16847 -79.32757 1.000 102.59829 72 ASN C N 1
ATOM 8371 C CA . ASN C 1 77 ? 60.55696 47.07307 -79.00143 1.000 99.02321 72 ASN C CA 1
ATOM 8372 C C . ASN C 1 77 ? 61.04678 46.29070 -77.78987 1.000 96.23335 72 ASN C C 1
ATOM 8373 O O . ASN C 1 77 ? 60.23918 45.82836 -76.97521 1.000 91.75096 72 ASN C O 1
ATOM 8378 N N . ALA C 1 78 ? 62.36611 46.13133 -77.65544 1.000 100.86145 73 ALA C N 1
ATOM 8379 C CA . ALA C 1 78 ? 62.91158 45.38113 -76.52873 1.000 95.16725 73 ALA C CA 1
ATOM 8380 C C . ALA C 1 78 ? 62.63392 46.08558 -75.20660 1.000 96.49324 73 ALA C C 1
ATOM 8381 O O . ALA C 1 78 ? 62.32682 45.43257 -74.20239 1.000 94.70827 73 ALA C O 1
ATOM 8383 N N . ARG C 1 79 ? 62.73509 47.41739 -75.18589 1.000 95.49108 74 ARG C N 1
ATOM 8384 C CA . ARG C 1 79 ? 62.43741 48.15994 -73.96563 1.000 95.15144 74 ARG C CA 1
ATOM 8385 C C . ARG C 1 79 ? 60.93945 48.20886 -73.69088 1.000 92.53150 74 ARG C C 1
ATOM 8386 O O . ARG C 1 79 ? 60.52308 48.18491 -72.52665 1.000 87.97089 74 ARG C O 1
ATOM 8394 N N . LYS C 1 80 ? 60.11753 48.27507 -74.74106 1.000 93.16554 75 LYS C N 1
ATOM 8395 C CA . LYS C 1 80 ? 58.67172 48.24836 -74.54621 1.000 90.47849 75 LYS C CA 1
ATOM 8396 C C . LYS C 1 80 ? 58.22154 46.91405 -73.96555 1.000 93.13620 75 LYS C C 1
ATOM 8397 O O . LYS C 1 80 ? 57.28847 46.86576 -73.15485 1.000 92.54947 75 LYS C O 1
ATOM 8399 N N . ALA C 1 81 ? 58.87398 45.82022 -74.36753 1.000 90.13256 76 ALA C N 1
ATOM 8400 C CA . ALA C 1 81 ? 58.54448 44.51638 -73.80252 1.000 90.63146 76 ALA C CA 1
ATOM 8401 C C . ALA C 1 81 ? 58.89645 44.45468 -72.32194 1.000 86.71614 76 ALA C C 1
ATOM 8402 O O . ALA C 1 81 ? 58.17386 43.83649 -71.53206 1.000 83.00323 76 ALA C O 1
ATOM 8404 N N . GLU C 1 82 ? 60.00092 45.09359 -71.92717 1.000 89.94601 77 GLU C N 1
ATOM 8405 C CA . GLU C 1 82 ? 60.36633 45.13524 -70.51497 1.000 85.85000 77 GLU C CA 1
ATOM 8406 C C . GLU C 1 82 ? 59.31890 45.87884 -69.69691 1.000 85.27753 77 GLU C C 1
ATOM 8407 O O . GLU C 1 82 ? 58.96771 45.45352 -68.59066 1.000 83.07779 77 GLU C O 1
ATOM 8413 N N . LEU C 1 83 ? 58.80570 46.99176 -70.22702 1.000 89.97152 78 LEU C N 1
ATOM 8414 C CA . LEU C 1 83 ? 57.82557 47.78106 -69.48785 1.000 86.20040 78 LEU C CA 1
ATOM 8415 C C . LEU C 1 83 ? 56.49635 47.04601 -69.36646 1.000 83.04894 78 LEU C C 1
ATOM 8416 O O . LEU C 1 83 ? 55.88336 47.03521 -68.29198 1.000 76.23100 78 LEU C O 1
ATOM 8421 N N . GLU C 1 84 ? 56.03440 46.42584 -70.45565 1.000 81.67373 79 GLU C N 1
ATOM 8422 C CA . GLU C 1 84 ? 54.77642 45.68886 -70.40380 1.000 83.72023 79 GLU C CA 1
ATOM 8423 C C . GLU C 1 84 ? 54.90064 44.42628 -69.56047 1.000 84.08341 79 GLU C C 1
ATOM 8424 O O . GLU C 1 84 ? 53.92711 44.01191 -68.92077 1.000 77.29344 79 GLU C O 1
ATOM 8430 N N . SER C 1 85 ? 56.08159 43.80371 -69.54488 1.000 76.55837 80 SER C N 1
ATOM 8431 C CA . SER C 1 85 ? 56.30638 42.68166 -68.64169 1.000 73.41338 80 SER C CA 1
ATOM 8432 C C . SER C 1 85 ? 56.42855 43.14924 -67.19731 1.000 72.50668 80 SER C C 1
ATOM 8433 O O . SER C 1 85 ? 56.02154 42.43028 -66.27783 1.000 70.82503 80 SER C O 1
ATOM 8436 N N . ALA C 1 86 ? 56.97866 44.34691 -66.97798 1.000 77.86170 81 ALA C N 1
ATOM 8437 C CA . ALA C 1 86 ? 57.07321 44.87929 -65.62309 1.000 72.81833 81 ALA C CA 1
ATOM 8438 C C . ALA C 1 86 ? 55.70778 45.27437 -65.07984 1.000 65.58904 81 ALA C C 1
ATOM 8439 O O . ALA C 1 86 ? 55.46675 45.16153 -63.87224 1.000 63.61518 81 ALA C O 1
ATOM 8441 N N . ALA C 1 87 ? 54.80738 45.73958 -65.94897 1.000 72.71470 82 ALA C N 1
ATOM 8442 C CA . ALA C 1 87 ? 53.45691 46.07009 -65.50724 1.000 73.34253 82 ALA C CA 1
ATOM 8443 C C . ALA C 1 87 ? 52.68356 44.81673 -65.11854 1.000 70.89971 82 ALA C C 1
ATOM 8444 O O . ALA C 1 87 ? 51.92538 44.82701 -64.14194 1.000 70.59034 82 ALA C O 1
ATOM 8446 N N . LEU C 1 88 ? 52.86518 43.72635 -65.86908 1.000 71.48683 83 LEU C N 1
ATOM 8447 C CA . LEU C 1 88 ? 52.20938 42.46907 -65.52154 1.000 74.80327 83 LEU C CA 1
ATOM 8448 C C . LEU C 1 88 ? 52.71699 41.92994 -64.18936 1.000 68.89240 83 LEU C C 1
ATOM 8449 O O . LEU C 1 88 ? 51.92251 41.49626 -63.34660 1.000 67.03176 83 LEU C O 1
ATOM 8454 N N . ASN C 1 89 ? 54.03656 41.95281 -63.97860 1.000 69.72376 84 ASN C N 1
ATOM 8455 C CA . ASN C 1 89 ? 54.59142 41.46237 -62.72089 1.000 68.21389 84 ASN C CA 1
ATOM 8456 C C . ASN C 1 89 ? 54.17282 42.32923 -61.54135 1.000 66.34050 84 ASN C C 1
ATOM 8457 O O . ASN C 1 89 ? 53.99184 41.81506 -60.43150 1.000 69.39182 84 ASN C O 1
ATOM 8462 N N . ALA C 1 90 ? 54.01873 43.63802 -61.75459 1.000 70.39063 85 ALA C N 1
ATOM 8463 C CA . ALA C 1 90 ? 53.54388 44.50310 -60.68045 1.000 70.78623 85 ALA C CA 1
ATOM 8464 C C . ALA C 1 90 ? 52.13302 44.11936 -60.25620 1.000 64.01678 85 ALA C C 1
ATOM 8465 O O . ALA C 1 90 ? 51.80322 44.15007 -59.06457 1.000 61.70698 85 ALA C O 1
ATOM 8467 N N . ARG C 1 91 ? 51.28787 43.74404 -61.21875 1.000 59.41320 86 ARG C N 1
ATOM 8468 C CA . ARG C 1 91 ? 49.93607 43.31327 -60.88227 1.000 63.15548 86 ARG C CA 1
ATOM 8469 C C . ARG C 1 91 ? 49.94403 41.93539 -60.23175 1.000 62.32373 86 ARG C C 1
ATOM 8470 O O . ARG C 1 91 ? 49.16847 41.67947 -59.30348 1.000 66.99381 86 ARG C O 1
ATOM 8478 N N . LEU C 1 92 ? 50.81772 41.03741 -60.69810 1.000 59.85011 87 LEU C N 1
ATOM 8479 C CA . LEU C 1 92 ? 50.95863 39.73955 -60.04385 1.000 61.20308 87 LEU C CA 1
ATOM 8480 C C . LEU C 1 92 ? 51.36085 39.90393 -58.58382 1.000 54.96505 87 LEU C C 1
ATOM 8481 O O . LEU C 1 92 ? 50.82530 39.22075 -57.70287 1.000 59.33901 87 LEU C O 1
ATOM 8486 N N . ALA C 1 93 ? 52.30331 40.80834 -58.30757 1.000 58.23725 88 ALA C N 1
ATOM 8487 C CA . ALA C 1 93 ? 52.68692 41.07126 -56.92472 1.000 61.93388 88 ALA C CA 1
ATOM 8488 C C . ALA C 1 93 ? 51.52571 41.66297 -56.13756 1.000 52.38650 88 ALA C C 1
ATOM 8489 O O . ALA C 1 93 ? 51.32845 41.33158 -54.96294 1.000 54.51551 88 ALA C O 1
ATOM 8491 N N . ALA C 1 94 ? 50.73827 42.53439 -56.77267 1.000 60.64822 89 ALA C N 1
ATOM 8492 C CA . ALA C 1 94 ? 49.59810 43.13509 -56.08937 1.000 58.29173 89 ALA C CA 1
ATOM 8493 C C . ALA C 1 94 ? 48.49035 42.11972 -55.84030 1.000 65.48484 89 ALA C C 1
ATOM 8494 O O . ALA C 1 94 ? 47.70077 42.28371 -54.90282 1.000 61.12111 89 ALA C O 1
ATOM 8496 N N . GLU C 1 95 ? 48.41729 41.06950 -56.65861 1.000 63.13610 90 GLU C N 1
ATOM 8497 C CA . GLU C 1 95 ? 47.39886 40.03734 -56.52902 1.000 62.59619 90 GLU C CA 1
ATOM 8498 C C . GLU C 1 95 ? 47.82005 38.90398 -55.59893 1.000 55.33165 90 GLU C C 1
ATOM 8499 O O . GLU C 1 95 ? 47.22373 37.82236 -55.64740 1.000 64.22200 90 GLU C O 1
ATOM 8505 N N . THR C 1 96 ? 48.82700 39.12586 -54.75758 1.000 52.56343 91 THR C N 1
ATOM 8506 C CA . THR C 1 96 ? 49.26397 38.09923 -53.82024 1.000 54.52429 91 THR C CA 1
ATOM 8507 C C . THR C 1 96 ? 48.23066 37.92571 -52.71435 1.000 63.77013 91 THR C C 1
ATOM 8508 O O . THR C 1 96 ? 47.78044 38.90449 -52.11046 1.000 65.98620 91 THR C O 1
ATOM 8512 N N . ILE C 1 97 ? 47.85125 36.67707 -52.45008 1.000 55.48902 92 ILE C N 1
ATOM 8513 C CA . ILE C 1 97 ? 46.86718 36.37042 -51.42366 1.000 51.91269 92 ILE C CA 1
ATOM 8514 C C . ILE C 1 97 ? 47.48437 35.41237 -50.41475 1.000 53.24566 92 ILE C C 1
ATOM 8515 O O . ILE C 1 97 ? 48.48082 34.73628 -50.68378 1.000 53.50455 92 ILE C O 1
ATOM 8520 N N . ASP C 1 98 ? 46.87438 35.36895 -49.23372 1.000 45.70663 93 ASP C N 1
ATOM 8521 C CA . ASP C 1 98 ? 47.25371 34.42440 -48.18710 1.000 51.38731 93 ASP C CA 1
ATOM 8522 C C . ASP C 1 98 ? 46.57742 33.09492 -48.49774 1.000 60.12547 93 ASP C C 1
ATOM 8523 O O . ASP C 1 98 ? 45.39251 32.90330 -48.21373 1.000 55.69327 93 ASP C O 1
ATOM 8528 N N . VAL C 1 99 ? 47.33534 32.16603 -49.08570 1.000 57.48743 94 VAL C N 1
ATOM 8529 C CA . VAL C 1 99 ? 46.78378 30.86912 -49.46165 1.000 58.24262 94 VAL C CA 1
ATOM 8530 C C . VAL C 1 99 ? 46.45307 29.99660 -48.26254 1.000 51.64304 94 VAL C C 1
ATOM 8531 O O . VAL C 1 99 ? 45.77218 28.97754 -48.42080 1.000 53.13164 94 VAL C O 1
ATOM 8535 N N . SER C 1 100 ? 46.91258 30.36759 -47.06728 1.000 59.14714 95 SER C N 1
ATOM 8536 C CA . SER C 1 100 ? 46.60322 29.60701 -45.86395 1.000 51.03786 95 SER C CA 1
ATOM 8537 C C . SER C 1 100 ? 45.22142 29.91896 -45.30408 1.000 52.85317 95 SER C C 1
ATOM 8538 O O . SER C 1 100 ? 44.77283 29.21943 -44.38925 1.000 56.26311 95 SER C O 1
ATOM 8541 N N . LEU C 1 101 ? 44.54312 30.93985 -45.82557 1.000 50.25026 96 LEU C N 1
ATOM 8542 C CA . LEU C 1 101 ? 43.21231 31.27674 -45.34760 1.000 53.69702 96 LEU C CA 1
ATOM 8543 C C . LEU C 1 101 ? 42.23308 30.14546 -45.66190 1.000 57.19738 96 LEU C C 1
ATOM 8544 O O . LEU C 1 101 ? 42.36054 29.46887 -46.68744 1.000 52.49934 96 LEU C O 1
ATOM 8549 N N . PRO C 1 102 ? 41.24964 29.91607 -44.79168 1.000 61.83674 97 PRO C N 1
ATOM 8550 C CA . PRO C 1 102 ? 40.26888 28.85397 -45.04951 1.000 57.57434 97 PRO C CA 1
ATOM 8551 C C . PRO C 1 102 ? 39.49580 29.10309 -46.33687 1.000 53.40642 97 PRO C C 1
ATOM 8552 O O . PRO C 1 102 ? 39.16277 30.24068 -46.67619 1.000 51.35309 97 PRO C O 1
ATOM 8556 N N . GLY C 1 103 ? 39.21701 28.01683 -47.06102 1.000 50.82889 98 GLY C N 1
ATOM 8557 C CA . GLY C 1 103 ? 38.48047 28.11652 -48.30162 1.000 43.49831 98 GLY C CA 1
ATOM 8558 C C . GLY C 1 103 ? 36.98440 28.21044 -48.08084 1.000 43.27682 98 GLY C C 1
ATOM 8559 O O . GLY C 1 103 ? 36.46498 27.93924 -46.99984 1.000 49.52952 98 GLY C O 1
ATOM 8560 N N . ARG C 1 104 ? 36.27964 28.60927 -49.13704 1.000 46.90742 99 ARG C N 1
ATOM 8561 C CA . ARG C 1 104 ? 34.82725 28.73906 -49.08002 1.000 48.99520 99 ARG C CA 1
ATOM 8562 C C . ARG C 1 104 ? 34.20074 27.36306 -49.26534 1.000 44.51803 99 ARG C C 1
ATOM 8563 O O . ARG C 1 104 ? 34.31547 26.75808 -50.33577 1.000 50.96880 99 ARG C O 1
ATOM 8571 N N . ARG C 1 105 ? 33.53766 26.86731 -48.22554 1.000 41.29742 100 ARG C N 1
ATOM 8572 C CA . ARG C 1 105 ? 32.86540 25.57948 -48.29988 1.000 48.49046 100 ARG C CA 1
ATOM 8573 C C . ARG C 1 105 ? 31.87535 25.47811 -47.15243 1.000 52.36115 100 ARG C C 1
ATOM 8574 O O . ARG C 1 105 ? 32.00773 26.15563 -46.12967 1.000 56.01761 100 ARG C O 1
ATOM 8582 N N . ILE C 1 106 ? 30.88368 24.62695 -47.33739 1.000 60.02171 101 ILE C N 1
ATOM 8583 C CA . ILE C 1 106 ? 30.02564 24.20176 -46.24114 1.000 55.92283 101 ILE C CA 1
ATOM 8584 C C . ILE C 1 106 ? 30.59310 22.90084 -45.69100 1.000 57.70069 101 ILE C C 1
ATOM 8585 O O . ILE C 1 106 ? 31.12700 22.07440 -46.44186 1.000 45.79509 101 ILE C O 1
ATOM 8590 N N . GLU C 1 107 ? 30.51720 22.73339 -44.37243 1.000 51.05251 102 GLU C N 1
ATOM 8591 C CA . GLU C 1 107 ? 31.15307 21.59293 -43.72820 1.000 52.03869 102 GLU C CA 1
ATOM 8592 C C . GLU C 1 107 ? 30.53609 20.28522 -44.21046 1.000 48.69553 102 GLU C C 1
ATOM 8593 O O . GLU C 1 107 ? 29.37456 20.23142 -44.62008 1.000 60.15789 102 GLU C O 1
ATOM 8599 N N . ASN C 1 108 ? 31.33480 19.22441 -44.17471 1.000 47.14551 103 ASN C N 1
ATOM 8600 C CA . ASN C 1 108 ? 30.83173 17.89625 -44.48663 1.000 49.16201 103 ASN C CA 1
ATOM 8601 C C . ASN C 1 108 ? 30.05196 17.34280 -43.30351 1.000 47.87160 103 ASN C C 1
ATOM 8602 O O . ASN C 1 108 ? 30.45750 17.49220 -42.14822 1.000 54.66988 103 ASN C O 1
ATOM 8607 N N . GLY C 1 109 ? 28.91595 16.71464 -43.59618 1.000 56.22993 104 GLY C N 1
ATOM 8608 C CA . GLY C 1 109 ? 28.19146 15.96010 -42.59924 1.000 51.91372 104 GLY C CA 1
ATOM 8609 C C . GLY C 1 109 ? 28.66144 14.51785 -42.55270 1.000 49.16531 104 GLY C C 1
ATOM 8610 O O . GLY C 1 109 ? 29.49933 14.07867 -43.33456 1.000 54.99735 104 GLY C O 1
ATOM 8611 N N . GLY C 1 110 ? 28.10139 13.76863 -41.60120 1.000 47.21529 105 GLY C N 1
ATOM 8612 C CA . GLY C 1 110 ? 28.44527 12.37574 -41.43014 1.000 43.89843 105 GLY C CA 1
ATOM 8613 C C . GLY C 1 110 ? 27.20922 11.51368 -41.24403 1.000 46.62885 105 GLY C C 1
ATOM 8614 O O . GLY C 1 110 ? 26.08055 12.00534 -41.17308 1.000 36.31071 105 GLY C O 1
ATOM 8615 N N . LEU C 1 111 ? 27.45062 10.20952 -41.17656 1.000 47.22954 106 LEU C N 1
ATOM 8616 C CA . LEU C 1 111 ? 26.41413 9.23050 -40.89765 1.000 42.80536 106 LEU C CA 1
ATOM 8617 C C . LEU C 1 111 ? 26.38615 8.90649 -39.40940 1.000 43.73814 106 LEU C C 1
ATOM 8618 O O . LEU C 1 111 ? 27.37381 9.07838 -38.69072 1.000 48.89629 106 LEU C O 1
ATOM 8623 N N . HIS C 1 112 ? 25.23202 8.43787 -38.95210 1.000 48.50173 107 HIS C N 1
ATOM 8624 C CA . HIS C 1 112 ? 25.12468 7.96894 -37.58084 1.000 49.22832 107 HIS C CA 1
ATOM 8625 C C . HIS C 1 112 ? 26.05059 6.76933 -37.38455 1.000 48.59735 107 HIS C C 1
ATOM 8626 O O . HIS C 1 112 ? 26.16907 5.92717 -38.28221 1.000 50.01926 107 HIS C O 1
ATOM 8633 N N . PRO C 1 113 ? 26.73885 6.66866 -36.24350 1.000 52.92047 108 PRO C N 1
ATOM 8634 C CA . PRO C 1 113 ? 27.64956 5.52615 -36.04445 1.000 47.52916 108 PRO C CA 1
ATOM 8635 C C . PRO C 1 113 ? 26.96832 4.17420 -36.18593 1.000 48.91637 108 PRO C C 1
ATOM 8636 O O . PRO C 1 113 ? 27.62039 3.20219 -36.58957 1.000 45.37088 108 PRO C O 1
ATOM 8640 N N . VAL C 1 114 ? 25.67345 4.08222 -35.87497 1.000 42.46199 109 VAL C N 1
ATOM 8641 C CA . VAL C 1 114 ? 24.94485 2.83986 -36.11072 1.000 44.30381 109 VAL C CA 1
ATOM 8642 C C . VAL C 1 114 ? 24.83261 2.56534 -37.60514 1.000 44.13171 109 VAL C C 1
ATOM 8643 O O . VAL C 1 114 ? 24.91393 1.41244 -38.04657 1.000 42.02136 109 VAL C O 1
ATOM 8647 N N . THR C 1 115 ? 24.65018 3.61671 -38.40890 1.000 46.84821 110 THR C N 1
ATOM 8648 C CA . THR C 1 115 ? 24.58474 3.43392 -39.85512 1.000 34.56537 110 THR C CA 1
ATOM 8649 C C . THR C 1 115 ? 25.92232 2.95955 -40.41151 1.000 45.13587 110 THR C C 1
ATOM 8650 O O . THR C 1 115 ? 25.95959 2.10074 -41.30119 1.000 42.75606 110 THR C O 1
ATOM 8654 N N . ARG C 1 116 ? 27.03031 3.50582 -39.90109 1.000 40.95531 111 ARG C N 1
ATOM 8655 C CA . ARG C 1 116 ? 28.34702 3.02764 -40.31232 1.000 41.28886 111 ARG C CA 1
ATOM 8656 C C . ARG C 1 116 ? 28.49015 1.53338 -40.05829 1.000 46.84689 111 ARG C C 1
ATOM 8657 O O . ARG C 1 116 ? 28.98736 0.79203 -40.91436 1.000 44.74758 111 ARG C O 1
ATOM 8665 N N . THR C 1 117 ? 28.04683 1.07313 -38.88781 1.000 47.25689 112 THR C N 1
ATOM 8666 C CA . THR C 1 117 ? 28.15143 -0.34244 -38.55666 1.000 46.13015 112 THR C CA 1
ATOM 8667 C C . THR C 1 117 ? 27.25694 -1.18982 -39.45550 1.000 37.17266 112 THR C C 1
ATOM 8668 O O . THR C 1 117 ? 27.67001 -2.26080 -39.91490 1.000 42.98191 112 THR C O 1
ATOM 8672 N N . ILE C 1 118 ? 26.03907 -0.71870 -39.73856 1.000 41.79551 113 ILE C N 1
ATOM 8673 C CA . ILE C 1 118 ? 25.13319 -1.47437 -40.60314 1.000 42.82638 113 ILE C CA 1
ATOM 8674 C C . ILE C 1 118 ? 25.70328 -1.58915 -42.01272 1.000 45.86342 113 ILE C C 1
ATOM 8675 O O . ILE C 1 118 ? 25.65154 -2.65963 -42.63149 1.000 44.63873 113 ILE C O 1
ATOM 8680 N N . ASP C 1 119 ? 26.26203 -0.49406 -42.54201 1.000 45.95383 114 ASP C N 1
ATOM 8681 C CA . ASP C 1 119 ? 26.79378 -0.52488 -43.90312 1.000 45.21493 114 ASP C CA 1
ATOM 8682 C C . ASP C 1 119 ? 27.99698 -1.45573 -44.01293 1.000 43.29557 114 ASP C C 1
ATOM 8683 O O . ASP C 1 119 ? 28.13893 -2.17638 -45.00839 1.000 43.78547 114 ASP C O 1
ATOM 8688 N N . ARG C 1 120 ? 28.87996 -1.44746 -43.00951 1.000 40.71396 115 ARG C N 1
ATOM 8689 C CA . ARG C 1 120 ? 30.02832 -2.35036 -43.02975 1.000 46.35790 115 ARG C CA 1
ATOM 8690 C C . ARG C 1 120 ? 29.58221 -3.80862 -43.07200 1.000 44.37420 115 ARG C C 1
ATOM 8691 O O . ARG C 1 120 ? 30.11297 -4.61227 -43.84774 1.000 43.84673 115 ARG C O 1
ATOM 8699 N N . ILE C 1 121 ? 28.60539 -4.17004 -42.23877 1.000 42.51523 116 ILE C N 1
ATOM 8700 C CA . ILE C 1 121 ? 28.17869 -5.56387 -42.16850 1.000 49.83187 116 ILE C CA 1
ATOM 8701 C C . ILE C 1 121 ? 27.48646 -5.98029 -43.45952 1.000 45.21356 116 ILE C C 1
ATOM 8702 O O . ILE C 1 121 ? 27.67161 -7.10472 -43.94168 1.000 49.53882 116 ILE C O 1
ATOM 8707 N N . GLU C 1 122 ? 26.68744 -5.08333 -44.04479 1.000 43.28773 117 GLU C N 1
ATOM 8708 C CA . GLU C 1 122 ? 26.03438 -5.39465 -45.31244 1.000 44.57057 117 GLU C CA 1
ATOM 8709 C C . GLU C 1 122 ? 27.05597 -5.68696 -46.40334 1.000 45.79844 117 GLU C C 1
ATOM 8710 O O . GLU C 1 122 ? 26.85763 -6.59241 -47.22201 1.000 44.59295 117 GLU C O 1
ATOM 8716 N N . SER C 1 123 ? 28.16182 -4.93753 -46.42698 1.000 43.33664 118 SER C N 1
ATOM 8717 C CA . SER C 1 123 ? 29.17962 -5.17540 -47.44491 1.000 46.12988 118 SER C CA 1
ATOM 8718 C C . SER C 1 123 ? 29.95440 -6.46041 -47.17720 1.000 46.29881 118 SER C C 1
ATOM 8719 O O . SER C 1 123 ? 30.37613 -7.13092 -48.12616 1.000 49.54862 118 SER C O 1
ATOM 8722 N N . PHE C 1 124 ? 30.14991 -6.82167 -45.90434 1.000 46.65914 119 PHE C N 1
ATOM 8723 C CA . PHE C 1 124 ? 30.80652 -8.08796 -45.58466 1.000 45.36308 119 PHE C CA 1
ATOM 8724 C C . PHE C 1 124 ? 30.02575 -9.26665 -46.15475 1.000 47.30064 119 PHE C C 1
ATOM 8725 O O . PHE C 1 124 ? 30.58642 -10.12264 -46.84817 1.000 46.06136 119 PHE C O 1
ATOM 8733 N N . PHE C 1 125 ? 28.72427 -9.33052 -45.86564 1.000 44.16423 120 PHE C N 1
ATOM 8734 C CA . PHE C 1 125 ? 27.90611 -10.43681 -46.34411 1.000 46.75417 120 PHE C CA 1
ATOM 8735 C C . PHE C 1 125 ? 27.45806 -10.25673 -47.78597 1.000 48.93973 120 PHE C C 1
ATOM 8736 O O . PHE C 1 125 ? 27.12568 -11.25020 -48.44261 1.000 46.15162 120 PHE C O 1
ATOM 8744 N N . GLY C 1 126 ? 27.44047 -9.01960 -48.29006 1.000 47.40541 121 GLY C N 1
ATOM 8745 C CA . GLY C 1 126 ? 27.13305 -8.80764 -49.69346 1.000 38.46412 121 GLY C CA 1
ATOM 8746 C C . GLY C 1 126 ? 28.12307 -9.48443 -50.61880 1.000 47.21292 121 GLY C C 1
ATOM 8747 O O . GLY C 1 126 ? 27.75097 -9.94938 -51.69966 1.000 55.43246 121 GLY C O 1
ATOM 8748 N N . GLU C 1 127 ? 29.39249 -9.55778 -50.20875 1.000 48.63326 122 GLU C N 1
ATOM 8749 C CA . GLU C 1 127 ? 30.39450 -10.26939 -50.99275 1.000 47.58451 122 GLU C CA 1
ATOM 8750 C C . GLU C 1 127 ? 30.16468 -11.77373 -50.99939 1.000 46.32151 122 GLU C C 1
ATOM 8751 O O . GLU C 1 127 ? 30.72677 -12.46852 -51.85203 1.000 45.79418 122 GLU C O 1
ATOM 8757 N N . LEU C 1 128 ? 29.36274 -12.28987 -50.06973 1.000 47.46223 123 LEU C N 1
ATOM 8758 C CA . LEU C 1 128 ? 29.04572 -13.70835 -50.00192 1.000 49.68726 123 LEU C CA 1
ATOM 8759 C C . LEU C 1 128 ? 27.71864 -14.04199 -50.66885 1.000 51.11318 123 LEU C C 1
ATOM 8760 O O . LEU C 1 128 ? 27.27017 -15.18990 -50.59087 1.000 47.90542 123 LEU C O 1
ATOM 8765 N N . GLY C 1 129 ? 27.07829 -13.06836 -51.31082 1.000 48.09881 124 GLY C N 1
ATOM 8766 C CA . GLY C 1 129 ? 25.80590 -13.29175 -51.96384 1.000 50.59910 124 GLY C CA 1
ATOM 8767 C C . GLY C 1 129 ? 24.58311 -13.00733 -51.12159 1.000 49.87718 124 GLY C C 1
ATOM 8768 O O . GLY C 1 129 ? 23.47737 -13.39648 -51.51618 1.000 49.97428 124 GLY C O 1
ATOM 8769 N N . PHE C 1 130 ? 24.74029 -12.34801 -49.97677 1.000 50.10125 125 PHE C N 1
ATOM 8770 C CA . PHE C 1 130 ? 23.60671 -12.02868 -49.12106 1.000 42.06037 125 PHE C CA 1
ATOM 8771 C C . PHE C 1 130 ? 22.92475 -10.75808 -49.61009 1.000 45.32285 125 PHE C C 1
ATOM 8772 O O . PHE C 1 130 ? 23.58079 -9.73561 -49.82988 1.000 44.28603 125 PHE C O 1
ATOM 8780 N N . THR C 1 131 ? 21.60597 -10.82231 -49.76651 1.000 52.82711 126 THR C N 1
ATOM 8781 C CA . THR C 1 131 ? 20.80483 -9.69063 -50.21332 1.000 55.22218 126 THR C CA 1
ATOM 8782 C C . THR C 1 131 ? 20.12833 -9.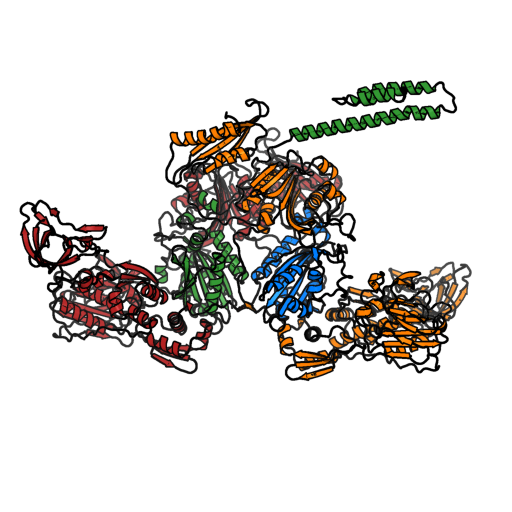03557 -49.01579 1.000 48.72074 126 THR C C 1
ATOM 8783 O O . THR C 1 131 ? 19.56380 -9.72640 -48.16136 1.000 51.06355 126 THR C O 1
ATOM 8787 N N . VAL C 1 132 ? 20.18714 -7.70540 -48.95788 1.000 42.86594 127 VAL C N 1
ATOM 8788 C CA . VAL C 1 132 ? 19.52880 -6.97041 -47.88499 1.000 48.92324 127 VAL C CA 1
ATOM 8789 C C . VAL C 1 132 ? 18.02289 -6.98820 -48.10941 1.000 46.73511 127 VAL C C 1
ATOM 8790 O O . VAL C 1 132 ? 17.53955 -6.73189 -49.22004 1.000 51.69497 127 VAL C O 1
ATOM 8794 N N . ALA C 1 133 ? 17.27289 -7.29503 -47.05237 1.000 49.83209 128 ALA C N 1
ATOM 8795 C CA . ALA C 1 133 ? 15.81886 -7.33827 -47.09804 1.000 45.20313 128 ALA C CA 1
ATOM 8796 C C . ALA C 1 133 ? 15.25104 -6.58906 -45.90076 1.000 60.47917 128 ALA C C 1
ATOM 8797 O O . ALA C 1 133 ? 15.76043 -6.71130 -44.78233 1.000 53.68261 128 ALA C O 1
ATOM 8799 N N . THR C 1 134 ? 14.19736 -5.81325 -46.14157 1.000 60.82055 129 THR C N 1
ATOM 8800 C CA . THR C 1 134 ? 13.56656 -4.98129 -45.12702 1.000 55.21404 129 THR C CA 1
ATOM 8801 C C . THR C 1 134 ? 12.08730 -5.32690 -45.01138 1.000 52.22169 129 THR C C 1
ATOM 8802 O O . THR C 1 134 ? 11.53189 -6.07647 -45.81810 1.000 58.97381 129 THR C O 1
ATOM 8806 N N . GLY C 1 135 ? 11.44545 -4.75553 -43.99484 1.000 54.52940 130 GLY C N 1
ATOM 8807 C CA . GLY C 1 135 ? 10.03854 -4.97793 -43.76404 1.000 50.13837 130 GLY C CA 1
ATOM 8808 C C . GLY C 1 135 ? 9.46585 -4.04781 -42.71511 1.000 50.92562 130 GLY C C 1
ATOM 8809 O O . GLY C 1 135 ? 10.17507 -3.22937 -42.12196 1.000 58.25981 130 GLY C O 1
ATOM 8810 N N . PRO C 1 136 ? 8.16366 -4.16230 -42.46217 1.000 63.58768 131 PRO C N 1
ATOM 8811 C CA . PRO C 1 136 ? 7.51321 -3.24840 -41.51698 1.000 53.03908 131 PRO C CA 1
ATOM 8812 C C . PRO C 1 136 ? 7.96293 -3.49824 -40.08701 1.000 58.50767 131 PRO C C 1
ATOM 8813 O O . PRO C 1 136 ? 8.34719 -4.60912 -39.71315 1.000 63.42579 131 PRO C O 1
ATOM 8817 N N . GLU C 1 137 ? 7.90644 -2.43728 -39.28108 1.000 54.12005 132 GLU C N 1
ATOM 8818 C CA . GLU C 1 137 ? 8.24545 -2.52796 -37.86702 1.000 52.44572 132 GLU C CA 1
ATOM 8819 C C . GLU C 1 137 ? 7.05218 -2.89451 -36.99551 1.000 58.38473 132 GLU C C 1
ATOM 8820 O O . GLU C 1 137 ? 7.24600 -3.40831 -35.88773 1.000 58.03915 132 GLU C O 1
ATOM 8826 N N . ILE C 1 138 ? 5.83419 -2.64161 -37.46346 1.000 58.46548 133 ILE C N 1
ATOM 8827 C CA . ILE C 1 138 ? 4.61872 -3.12537 -36.82001 1.000 64.54149 133 ILE C CA 1
ATOM 8828 C C . ILE C 1 138 ? 4.16875 -4.36379 -37.58353 1.000 63.01639 133 ILE C C 1
ATOM 8829 O O . ILE C 1 138 ? 3.71129 -4.26831 -38.72764 1.000 54.81676 133 ILE C O 1
ATOM 8834 N N . GLU C 1 139 ? 4.30370 -5.52865 -36.96026 1.000 72.62930 134 GLU C N 1
ATOM 8835 C CA . GLU C 1 139 ? 3.90925 -6.79253 -37.56078 1.000 62.20829 134 GLU C CA 1
ATOM 8836 C C . GLU C 1 139 ? 2.83793 -7.45657 -36.70620 1.000 66.20227 134 GLU C C 1
ATOM 8837 O O . GLU C 1 139 ? 2.54344 -7.02687 -35.58757 1.000 71.61358 134 GLU C O 1
ATOM 8843 N N . ASP C 1 140 ? 2.24498 -8.51362 -37.25446 1.000 70.90341 135 ASP C N 1
ATOM 8844 C CA . ASP C 1 140 ? 1.20995 -9.25491 -36.55564 1.000 78.56765 135 ASP C CA 1
ATOM 8845 C C . ASP C 1 140 ? 1.83984 -10.32600 -35.66605 1.000 75.91947 135 ASP C C 1
ATOM 8846 O O . ASP C 1 140 ? 3.05952 -10.50840 -35.63133 1.000 73.91780 135 ASP C O 1
ATOM 8851 N N . ASP C 1 141 ? 0.99015 -11.04890 -34.93330 1.000 78.84934 136 ASP C N 1
ATOM 8852 C CA . ASP C 1 141 ? 1.47436 -12.08995 -34.03445 1.000 80.86081 136 ASP C CA 1
ATOM 8853 C C . ASP C 1 141 ? 2.01741 -13.29958 -34.78499 1.000 75.72591 136 ASP C C 1
ATOM 8854 O O . ASP C 1 141 ? 2.78989 -14.07351 -34.21019 1.000 74.17175 136 ASP C O 1
ATOM 8859 N N . TYR C 1 142 ? 1.64271 -13.47293 -36.05315 1.000 74.62766 137 TYR C N 1
ATOM 8860 C CA . TYR C 1 142 ? 2.08062 -14.63688 -36.81695 1.000 81.62837 137 TYR C CA 1
ATOM 8861 C C . TYR C 1 142 ? 3.53911 -14.50833 -37.24801 1.000 86.24201 137 TYR C C 1
ATOM 8862 O O . TYR C 1 142 ? 4.37164 -15.36080 -36.91990 1.000 79.85899 137 TYR C O 1
ATOM 8871 N N . HIS C 1 143 ? 3.86632 -13.44077 -37.98286 1.000 83.17279 138 HIS C N 1
ATOM 8872 C CA . HIS C 1 143 ? 5.19998 -13.30521 -38.56066 1.000 80.91389 138 HIS C CA 1
ATOM 8873 C C . HIS C 1 143 ? 6.27498 -13.02395 -37.51766 1.000 82.15218 138 HIS C C 1
ATOM 8874 O O . HIS C 1 143 ? 7.45399 -13.28908 -37.77825 1.000 74.64246 138 HIS C O 1
ATOM 8881 N N . ASN C 1 144 ? 5.90524 -12.49513 -36.35076 1.000 75.38498 139 ASN C N 1
ATOM 8882 C CA . ASN C 1 144 ? 6.88275 -12.17601 -35.31883 1.000 74.42630 139 ASN C CA 1
ATOM 8883 C C . ASN C 1 144 ? 6.99645 -13.24630 -34.24124 1.000 83.63739 139 ASN C C 1
ATOM 8884 O O . ASN C 1 144 ? 8.02353 -13.30395 -33.55569 1.000 70.70637 139 ASN C O 1
ATOM 8889 N N . PHE C 1 145 ? 5.98181 -14.09593 -34.08138 1.000 85.73301 140 PHE C N 1
ATOM 8890 C CA . PHE C 1 145 ? 6.00056 -15.10914 -33.03329 1.000 79.09404 140 PHE C CA 1
ATOM 8891 C C . PHE C 1 145 ? 5.66679 -16.49394 -33.57718 1.000 74.02724 140 PHE C C 1
ATOM 8892 O O . PHE C 1 145 ? 6.50045 -17.40351 -33.51978 1.000 80.45278 140 PHE C O 1
ATOM 8900 N N . ASP C 1 146 ? 4.45342 -16.66064 -34.11161 1.000 72.63643 141 ASP C N 1
ATOM 8901 C CA . ASP C 1 146 ? 3.98764 -17.98889 -34.50487 1.000 77.12300 141 ASP C CA 1
ATOM 8902 C C . ASP C 1 146 ? 4.85049 -18.58856 -35.61110 1.000 80.21975 141 ASP C C 1
ATOM 8903 O O . ASP C 1 146 ? 5.07849 -19.80405 -35.63730 1.000 75.30199 141 ASP C O 1
ATOM 8908 N N . ALA C 1 147 ? 5.34330 -17.75604 -36.53176 1.000 84.17545 142 ALA C N 1
ATOM 8909 C CA . ALA C 1 147 ? 6.19464 -18.25294 -37.60751 1.000 74.97852 142 ALA C CA 1
ATOM 8910 C C . ALA C 1 147 ? 7.60303 -18.59438 -37.13922 1.000 75.10619 142 ALA C C 1
ATOM 8911 O O . ALA C 1 147 ? 8.35975 -19.20418 -37.90313 1.000 66.46269 142 ALA C O 1
ATOM 8913 N N . LEU C 1 148 ? 7.97014 -18.22049 -35.91361 1.000 76.57728 143 LEU C N 1
ATOM 8914 C CA . LEU C 1 148 ? 9.28831 -18.49583 -35.35550 1.000 67.99101 143 LEU C CA 1
ATOM 8915 C C . LEU C 1 148 ? 9.23481 -19.57382 -34.27807 1.000 73.41138 143 LEU C C 1
ATOM 8916 O O . LEU C 1 148 ? 10.09456 -19.61427 -33.39401 1.000 76.88196 143 LEU C O 1
ATOM 8921 N N . ASN C 1 149 ? 8.22386 -20.44513 -34.34051 1.000 78.97172 144 ASN C N 1
ATOM 8922 C CA . ASN C 1 149 ? 7.99821 -21.48835 -33.33740 1.000 76.45449 144 ASN C CA 1
ATOM 8923 C C . ASN C 1 149 ? 7.76682 -20.89666 -31.94811 1.000 73.52896 144 ASN C C 1
ATOM 8924 O O . ASN C 1 149 ? 8.11652 -21.50690 -30.93413 1.000 81.14274 144 ASN C O 1
ATOM 8929 N N . ILE C 1 150 ? 7.17875 -19.70534 -31.89124 1.000 69.47944 145 ILE C N 1
ATOM 8930 C CA . ILE C 1 150 ? 6.84907 -19.05682 -30.62437 1.000 73.08995 145 ILE C CA 1
ATOM 8931 C C . ILE C 1 150 ? 5.33426 -18.90998 -30.53756 1.000 85.62516 145 ILE C C 1
ATOM 8932 O O . ILE C 1 150 ? 4.79173 -17.86197 -30.91838 1.000 82.03831 145 ILE C O 1
ATOM 8937 N N . PRO C 1 151 ? 4.61077 -19.92444 -30.05805 1.000 83.25106 146 PRO C N 1
ATOM 8938 C CA . PRO C 1 151 ? 3.15264 -19.79247 -29.93570 1.000 83.62340 146 PRO C CA 1
ATOM 8939 C C . PRO C 1 151 ? 2.75468 -18.81194 -28.84377 1.000 90.16540 146 PRO C C 1
ATOM 8940 O O . PRO C 1 151 ? 3.61796 -18.23077 -28.17375 1.000 83.49497 146 PRO C O 1
ATOM 8944 N N . GLY C 1 152 ? 1.44424 -18.61814 -28.66435 1.000 85.61896 147 GLY C N 1
ATOM 8945 C CA . GLY C 1 152 ? 0.95380 -17.70682 -27.64270 1.000 77.00999 147 GLY C CA 1
ATOM 8946 C C . GLY C 1 152 ? 1.30982 -18.10893 -26.22685 1.000 82.75521 147 GLY C C 1
ATOM 8947 O O . GLY C 1 152 ? 1.38958 -17.24220 -25.34826 1.000 83.86912 147 GLY C O 1
ATOM 8948 N N . HIS C 1 153 ? 1.52774 -19.40182 -25.98602 1.000 86.99981 148 HIS C N 1
ATOM 8949 C CA . HIS C 1 153 ? 1.86322 -19.90575 -24.66240 1.000 85.93354 148 HIS C CA 1
ATOM 8950 C C . HIS C 1 153 ? 3.36692 -20.00457 -24.42972 1.000 86.12539 148 HIS C C 1
ATOM 8951 O O . HIS C 1 153 ? 3.80472 -20.81026 -23.60053 1.000 86.85441 148 HIS C O 1
ATOM 8958 N N . HIS C 1 154 ? 4.16341 -19.20578 -25.13491 1.000 84.41579 149 HIS C N 1
ATOM 8959 C CA . HIS C 1 154 ? 5.60683 -19.23037 -24.98696 1.000 76.34761 149 HIS C CA 1
ATOM 8960 C C . HIS C 1 154 ? 6.07255 -17.97513 -24.26685 1.000 84.15803 149 HIS C C 1
ATOM 8961 O O . HIS C 1 154 ? 5.58359 -16.87792 -24.57158 1.000 86.92657 149 HIS C O 1
ATOM 8968 N N . PRO C 1 155 ? 6.99806 -18.08673 -23.30806 1.000 77.79690 150 PRO C N 1
ATOM 8969 C CA . PRO C 1 155 ? 7.41755 -16.89980 -22.54545 1.000 85.74320 150 PRO C CA 1
ATOM 8970 C C . PRO C 1 155 ? 8.21366 -15.88817 -23.35415 1.000 92.32806 150 PRO C C 1
ATOM 8971 O O . PRO C 1 155 ? 8.47528 -14.79361 -22.83924 1.000 88.04431 150 PRO C O 1
ATOM 8975 N N . ALA C 1 156 ? 8.60833 -16.20675 -24.59123 1.000 87.84413 151 ALA C N 1
ATOM 8976 C CA . ALA C 1 156 ? 9.33710 -15.23145 -25.39641 1.000 89.42539 151 ALA C CA 1
ATOM 8977 C C . ALA C 1 156 ? 8.46803 -14.03004 -25.74520 1.000 89.06650 151 ALA C C 1
ATOM 8978 O O . ALA C 1 156 ? 8.99306 -12.93343 -25.96802 1.000 92.72751 151 ALA C O 1
ATOM 8980 N N . ARG C 1 157 ? 7.14506 -14.21162 -25.79811 1.000 83.93763 152 ARG C N 1
ATOM 8981 C CA . ARG C 1 157 ? 6.25035 -13.08020 -26.01126 1.000 88.88923 152 ARG C CA 1
ATOM 8982 C C . ARG C 1 157 ? 6.27028 -12.10734 -24.83984 1.000 91.25089 152 ARG C C 1
ATOM 8983 O O . ARG C 1 157 ? 5.92692 -10.93351 -25.01812 1.000 88.37219 152 ARG C O 1
ATOM 8991 N N . ALA C 1 158 ? 6.66219 -12.56940 -23.65160 1.000 92.36082 153 ALA C N 1
ATOM 8992 C CA . ALA C 1 158 ? 6.80913 -11.71712 -22.48011 1.000 91.98066 153 ALA C CA 1
ATOM 8993 C C . ALA C 1 158 ? 8.25601 -11.40501 -22.13433 1.000 91.62245 153 ALA C C 1
ATOM 8994 O O . ALA C 1 158 ? 8.53300 -10.31132 -21.63819 1.000 94.57483 153 ALA C O 1
ATOM 8996 N N . ASP C 1 159 ? 9.18377 -12.33598 -22.38270 1.000 90.51665 154 ASP C N 1
ATOM 8997 C CA . ASP C 1 159 ? 10.59213 -12.06977 -22.10406 1.000 87.66123 154 ASP C CA 1
ATOM 8998 C C . ASP C 1 159 ? 11.15934 -11.01208 -23.04137 1.000 94.94855 154 ASP C C 1
ATOM 8999 O O . ASP C 1 159 ? 12.09410 -10.29270 -22.66921 1.000 85.15761 154 ASP C O 1
ATOM 9004 N N . HIS C 1 160 ? 10.61779 -10.90693 -24.25685 1.000 90.48739 155 HIS C N 1
ATOM 9005 C CA . HIS C 1 160 ? 10.99445 -9.82428 -25.15589 1.000 90.78453 155 HIS C CA 1
ATOM 9006 C C . HIS C 1 160 ? 10.45358 -8.47547 -24.70415 1.000 93.67630 155 HIS C C 1
ATOM 9007 O O . HIS C 1 160 ? 10.86381 -7.45047 -25.26046 1.000 87.72908 155 HIS C O 1
ATOM 9014 N N . ASP C 1 161 ? 9.56069 -8.45372 -23.71443 1.000 90.99282 156 ASP C N 1
ATOM 9015 C CA . ASP C 1 161 ? 8.88008 -7.23800 -23.27503 1.000 85.29919 156 ASP C CA 1
ATOM 9016 C C . ASP C 1 161 ? 8.25603 -6.52354 -24.47284 1.000 76.98642 156 ASP C C 1
ATOM 9017 O O . ASP C 1 161 ? 8.61596 -5.40265 -24.83466 1.000 85.79978 156 ASP C O 1
ATOM 9022 N N . THR C 1 162 ? 7.30647 -7.21598 -25.09172 1.000 73.56717 157 THR C N 1
ATOM 9023 C CA . THR C 1 162 ? 6.74176 -6.76783 -26.35482 1.000 78.86239 157 THR C CA 1
ATOM 9024 C C . THR C 1 162 ? 5.82105 -5.57023 -26.15482 1.000 74.11903 157 THR C C 1
ATOM 9025 O O . THR C 1 162 ? 5.01795 -5.52973 -25.21839 1.000 70.26449 157 THR C O 1
ATOM 9029 N N . PHE C 1 163 ? 5.94931 -4.58637 -27.04290 1.000 71.56378 158 PHE C N 1
ATOM 9030 C CA . PHE C 1 163 ? 5.00745 -3.47245 -27.11314 1.000 68.01169 158 PHE C CA 1
ATOM 9031 C C . PHE C 1 163 ? 3.81177 -3.91947 -27.94410 1.000 66.03303 158 PHE C C 1
ATOM 9032 O O . PHE C 1 163 ? 3.89126 -4.00930 -29.17115 1.000 65.92791 158 PHE C O 1
ATOM 9040 N N . TRP C 1 164 ? 2.69827 -4.20678 -27.27812 1.000 68.73412 159 TRP C N 1
ATOM 9041 C CA . TRP C 1 164 ? 1.47631 -4.62762 -27.94675 1.000 64.06283 159 TRP C CA 1
ATOM 9042 C C . TRP C 1 164 ? 0.54019 -3.44141 -28.12803 1.000 67.52545 159 TRP C C 1
ATOM 9043 O O . TRP C 1 164 ? 0.46582 -2.55717 -27.26966 1.000 67.27143 159 TRP C O 1
ATOM 9054 N N . PHE C 1 165 ? -0.16812 -3.42694 -29.25551 1.000 69.80705 160 PHE C N 1
ATOM 9055 C CA . PHE C 1 165 ? -1.26334 -2.49269 -29.48362 1.000 77.83745 160 PHE C CA 1
ATOM 9056 C C . PHE C 1 165 ? -2.61996 -3.11503 -29.18790 1.000 81.97026 160 PHE C C 1
ATOM 9057 O O . PHE C 1 165 ? -3.50981 -2.43765 -28.66424 1.000 82.00298 160 PHE C O 1
ATOM 9065 N N . ASP C 1 166 ? -2.78972 -4.39555 -29.51584 1.000 70.77701 161 ASP C N 1
ATOM 9066 C CA . ASP C 1 166 ? -3.97981 -5.15524 -29.15679 1.000 74.73982 161 ASP C CA 1
ATOM 9067 C C . ASP C 1 166 ? -3.60296 -6.61695 -28.94439 1.000 84.30661 161 ASP C C 1
ATOM 9068 O O . ASP C 1 166 ? -2.59910 -6.91279 -28.28797 1.000 79.70704 161 ASP C O 1
ATOM 9073 N N . THR C 1 167 ? -4.39095 -7.53752 -29.49570 1.000 79.99342 162 THR C N 1
ATOM 9074 C CA . THR C 1 167 ? -4.10852 -8.96245 -29.39037 1.000 78.28982 162 THR C CA 1
ATOM 9075 C C . THR C 1 167 ? -3.47237 -9.53436 -30.64949 1.000 82.47280 162 THR C C 1
ATOM 9076 O O . THR C 1 167 ? -3.12356 -10.71916 -30.66801 1.000 85.02007 162 THR C O 1
ATOM 9080 N N . THR C 1 168 ? -3.31518 -8.72981 -31.69545 1.000 81.91029 163 THR C N 1
ATOM 9081 C CA . THR C 1 168 ? -2.70809 -9.17458 -32.94399 1.000 80.24012 163 THR C CA 1
ATOM 9082 C C . THR C 1 168 ? -1.51305 -8.33563 -33.36500 1.000 78.88042 163 THR C C 1
ATOM 9083 O O . THR C 1 168 ? -0.53641 -8.88355 -33.88176 1.000 74.56953 163 THR C O 1
ATOM 9087 N N . ARG C 1 169 ? -1.55724 -7.02336 -33.15361 1.000 69.64645 164 ARG C N 1
ATOM 9088 C CA . ARG C 1 169 ? -0.51604 -6.12046 -33.62024 1.000 75.96938 164 ARG C CA 1
ATOM 9089 C C . ARG C 1 169 ? 0.47323 -5.81223 -32.50319 1.000 72.93444 164 ARG C C 1
ATOM 9090 O O . ARG C 1 169 ? 0.12576 -5.81425 -31.31916 1.000 73.51894 164 ARG C O 1
ATOM 9098 N N . LEU C 1 170 ? 1.71423 -5.53720 -32.89874 1.000 62.64297 165 LEU C N 1
ATOM 9099 C CA . LEU C 1 170 ? 2.79340 -5.31074 -31.94903 1.000 65.99910 165 LEU C CA 1
ATOM 9100 C C . LEU C 1 170 ? 3.95763 -4.65041 -32.67037 1.000 66.11053 165 LEU C C 1
ATOM 9101 O O . LEU C 1 170 ? 4.04947 -4.68238 -33.90022 1.000 56.78165 165 LEU C O 1
ATOM 9106 N N . LEU C 1 171 ? 4.84745 -4.04981 -31.88330 1.000 67.35517 166 LEU C N 1
ATOM 9107 C CA . LEU C 1 171 ? 6.13921 -3.61656 -32.39520 1.000 62.39009 166 LEU C CA 1
ATOM 9108 C C . LEU C 1 171 ? 7.07401 -4.81669 -32.44441 1.000 60.15011 166 LEU C C 1
ATOM 9109 O O . LEU C 1 171 ? 7.23709 -5.52366 -31.44483 1.000 58.34855 166 LEU C O 1
ATOM 9114 N N . ARG C 1 172 ? 7.67665 -5.05369 -33.60824 1.000 58.28370 167 ARG C N 1
ATOM 9115 C CA . ARG C 1 172 ? 8.48483 -6.25194 -33.78862 1.000 58.09563 167 ARG C CA 1
ATOM 9116 C C . ARG C 1 172 ? 9.68008 -6.24598 -32.84230 1.000 64.50329 167 ARG C C 1
ATOM 9117 O O . ARG C 1 172 ? 10.27573 -5.20089 -32.56581 1.000 57.42520 167 ARG C O 1
ATOM 9125 N N . THR C 1 173 ? 10.00980 -7.42709 -32.32063 1.000 62.85508 168 THR C N 1
ATOM 9126 C CA . THR C 1 173 ? 11.18518 -7.60159 -31.47971 1.000 68.47514 168 THR C CA 1
ATOM 9127 C C . THR C 1 173 ? 12.38260 -8.13656 -32.24943 1.000 67.48564 168 THR C C 1
ATOM 9128 O O . THR C 1 173 ? 13.51794 -7.98980 -31.78366 1.000 71.40155 168 THR C O 1
ATOM 9132 N N . GLN C 1 174 ? 12.15092 -8.75033 -33.40629 1.000 73.36544 169 GLN C N 1
ATOM 9133 C CA . GLN C 1 174 ? 13.19821 -9.22258 -34.29569 1.000 71.94546 169 GLN C CA 1
ATOM 9134 C C . GLN C 1 174 ? 12.88559 -8.75413 -35.70906 1.000 59.69128 169 GLN C C 1
ATOM 9135 O O . GLN C 1 174 ? 11.79214 -8.26090 -35.99689 1.000 66.84414 169 GLN C O 1
ATOM 9141 N N . THR C 1 175 ? 13.86396 -8.91620 -36.59900 1.000 59.76892 170 THR C N 1
ATOM 9142 C CA . THR C 1 175 ? 13.67315 -8.69123 -38.02616 1.000 66.72628 170 THR C CA 1
ATOM 9143 C C . THR C 1 175 ? 13.43102 -9.99638 -38.77757 1.000 68.96494 170 THR C C 1
ATOM 9144 O O . THR C 1 175 ? 13.72970 -10.09344 -39.97285 1.000 66.32183 170 THR C O 1
ATOM 9148 N N . SER C 1 176 ? 12.89178 -11.00700 -38.09159 1.000 73.10885 171 SER C N 1
ATOM 9149 C CA . SER C 1 176 ? 12.69662 -12.31860 -38.69518 1.000 65.19370 171 SER C CA 1
ATOM 9150 C C . SER C 1 176 ? 11.45094 -12.39317 -39.56609 1.000 77.92922 171 SER C C 1
ATOM 9151 O O . SER C 1 176 ? 11.38251 -13.25949 -40.44505 1.000 82.15368 171 SER C O 1
ATOM 9154 N N . GLY C 1 177 ? 10.46556 -11.51943 -39.33926 1.000 76.49253 172 GLY C N 1
ATOM 9155 C CA . GLY C 1 177 ? 9.29698 -11.49796 -40.20242 1.000 75.44301 172 GLY C CA 1
ATOM 9156 C C . GLY C 1 177 ? 9.64582 -11.24735 -41.65496 1.000 75.60021 172 GLY C C 1
ATOM 9157 O O . GLY C 1 177 ? 8.96109 -11.73916 -42.55731 1.000 74.20933 172 GLY C O 1
ATOM 9158 N N . VAL C 1 178 ? 10.71531 -10.48721 -41.90093 1.000 69.84058 173 VAL C N 1
ATOM 9159 C CA . VAL C 1 178 ? 11.19008 -10.27723 -43.26424 1.000 74.54806 173 VAL C CA 1
ATOM 9160 C C . VAL C 1 178 ? 11.72205 -11.57846 -43.84929 1.000 72.25154 173 VAL C C 1
ATOM 9161 O O . VAL C 1 178 ? 11.49570 -11.88673 -45.02611 1.000 67.30378 173 VAL C O 1
ATOM 9165 N N . GLN C 1 179 ? 12.44268 -12.35876 -43.04028 1.000 64.25500 174 GLN C N 1
ATOM 9166 C CA . GLN C 1 179 ? 12.99522 -13.61847 -43.52332 1.000 71.23494 174 GLN C CA 1
ATOM 9167 C C . GLN C 1 179 ? 11.91288 -14.67326 -43.71058 1.000 67.27683 174 GLN C C 1
ATOM 9168 O O . GLN C 1 179 ? 12.07286 -15.58108 -44.53376 1.000 69.25142 174 GLN C O 1
ATOM 9174 N N . ILE C 1 180 ? 10.80875 -14.56918 -42.96818 1.000 69.49539 175 ILE C N 1
ATOM 9175 C CA . ILE C 1 180 ? 9.70631 -15.51165 -43.13732 1.000 73.43729 175 ILE C CA 1
ATOM 9176 C C . ILE C 1 180 ? 8.98649 -15.25608 -44.45645 1.000 71.78439 175 ILE C C 1
ATOM 9177 O O . ILE C 1 180 ? 8.69331 -16.18875 -45.21393 1.000 71.89744 175 ILE C O 1
ATOM 9182 N N . ARG C 1 181 ? 8.69030 -13.98667 -44.75026 1.000 68.99105 176 ARG C N 1
ATOM 9183 C CA . ARG C 1 181 ? 8.04635 -13.65202 -46.01616 1.000 75.23465 176 ARG C CA 1
ATOM 9184 C C . ARG C 1 181 ? 8.93836 -13.98895 -47.20237 1.000 75.02911 176 ARG C C 1
ATOM 9185 O O . ARG C 1 181 ? 8.43970 -14.39641 -48.25852 1.000 85.23604 176 ARG C O 1
ATOM 9193 N N . THR C 1 182 ? 10.25456 -13.82689 -47.04946 1.000 74.20847 177 THR C N 1
ATOM 9194 C CA . THR C 1 182 ? 11.17240 -14.13215 -48.14219 1.000 71.07078 177 THR C CA 1
ATOM 9195 C C . THR C 1 182 ? 11.18441 -15.62441 -48.44682 1.000 72.14283 177 THR C C 1
ATOM 9196 O O . THR C 1 182 ? 11.11306 -16.03122 -49.61261 1.000 75.29518 177 THR C O 1
ATOM 9200 N N . MET C 1 183 ? 11.26686 -16.45781 -47.40572 1.000 72.73159 178 MET C N 1
ATOM 9201 C CA . MET C 1 183 ? 11.30464 -17.90122 -47.61475 1.000 71.00339 178 MET C CA 1
ATOM 9202 C C . MET C 1 183 ? 9.98488 -18.43229 -48.15866 1.000 68.40205 178 MET C C 1
ATOM 9203 O O . MET C 1 183 ? 9.96962 -19.46628 -48.83531 1.000 68.69944 178 MET C O 1
ATOM 9208 N N . LYS C 1 184 ? 8.87338 -17.74984 -47.87563 1.000 73.32287 179 LYS C N 1
ATOM 9209 C CA . LYS C 1 184 ? 7.57556 -18.22994 -48.34016 1.000 80.46612 179 LYS C CA 1
ATOM 9210 C C . LYS C 1 184 ? 7.45828 -18.12977 -49.85536 1.000 82.41497 179 LYS C C 1
ATOM 9211 O O . LYS C 1 184 ? 7.00446 -19.07054 -50.51637 1.000 87.01423 179 LYS C O 1
ATOM 9217 N N . ALA C 1 185 ? 7.85905 -16.99296 -50.42415 1.000 82.42753 180 ALA C N 1
ATOM 9218 C CA . ALA C 1 185 ? 7.74668 -16.74679 -51.85621 1.000 86.18277 180 ALA C CA 1
ATOM 9219 C C . ALA C 1 185 ? 9.03633 -17.06507 -52.60621 1.000 83.76911 180 ALA C C 1
ATOM 9220 O O . ALA C 1 185 ? 9.29078 -16.48622 -53.66839 1.000 84.38263 180 ALA C O 1
ATOM 9222 N N . GLN C 1 186 ? 9.85612 -17.97671 -52.07522 1.000 80.86110 181 GLN C N 1
ATOM 9223 C CA . GLN C 1 186 ? 11.10052 -18.35906 -52.73700 1.000 77.94682 181 GLN C CA 1
ATOM 9224 C C . GLN C 1 186 ? 11.64997 -19.68804 -52.22393 1.000 71.09420 181 GLN C C 1
ATOM 9225 O O . GLN C 1 186 ? 11.71026 -19.91346 -51.01099 1.000 80.81849 181 GLN C O 1
ATOM 9231 N N . GLN C 1 187 ? 12.06384 -20.56775 -53.13224 1.000 70.91316 182 GLN C N 1
ATOM 9232 C CA . GLN C 1 187 ? 12.71808 -21.80884 -52.74806 1.000 65.51145 182 GLN C CA 1
ATOM 9233 C C . GLN C 1 187 ? 14.22209 -21.59765 -52.62135 1.000 71.63218 182 GLN C C 1
ATOM 9234 O O . GLN C 1 187 ? 14.76375 -20.60775 -53.12374 1.000 70.34510 182 GLN C O 1
ATOM 9240 N N . PRO C 1 188 ? 14.92744 -22.49325 -51.93138 1.000 69.56551 183 PRO C N 1
ATOM 9241 C CA . PRO C 1 188 ? 16.38547 -22.36330 -51.82019 1.000 64.43976 183 PRO C CA 1
ATOM 9242 C C . PRO C 1 188 ? 17.04226 -22.36688 -53.18885 1.000 58.24878 183 PRO C C 1
ATOM 9243 O O . PRO C 1 188 ? 16.46596 -22.87923 -54.16033 1.000 64.13736 183 PRO C O 1
ATOM 9247 N N . PRO C 1 189 ? 18.25561 -21.79959 -53.31542 1.000 66.99639 184 PRO C N 1
ATOM 9248 C CA . PRO C 1 189 ? 19.05878 -21.19405 -52.24465 1.000 54.93588 184 PRO C CA 1
ATOM 9249 C C . PRO C 1 189 ? 18.50890 -19.86312 -51.73626 1.000 57.91437 184 PRO C C 1
ATOM 9250 O O . PRO C 1 189 ? 17.89683 -19.10616 -52.49024 1.000 60.88845 184 PRO C O 1
ATOM 9254 N N . ILE C 1 190 ? 18.72343 -19.60315 -50.44958 1.000 55.46827 185 ILE C N 1
ATOM 9255 C CA . ILE C 1 190 ? 18.30572 -18.36973 -49.79772 1.000 52.17821 185 ILE C CA 1
ATOM 9256 C C . ILE C 1 190 ? 19.50033 -17.82263 -49.03317 1.000 49.74190 185 ILE C C 1
ATOM 9257 O O . ILE C 1 190 ? 20.24066 -18.58075 -48.39770 1.000 54.18271 185 ILE C O 1
ATOM 9262 N N . ARG C 1 191 ? 19.69863 -16.50707 -49.10904 1.000 51.96041 186 ARG C N 1
ATOM 9263 C CA . ARG C 1 191 ? 20.89904 -15.88954 -48.54470 1.000 46.31270 186 ARG C CA 1
ATOM 9264 C C . ARG C 1 191 ? 20.58504 -14.40066 -48.36155 1.000 54.97125 186 ARG C C 1
ATOM 9265 O O . ARG C 1 191 ? 20.78512 -13.60251 -49.27657 1.000 55.04731 186 ARG C O 1
ATOM 9273 N N . ILE C 1 192 ? 20.08818 -14.04714 -47.17556 1.000 47.21864 187 ILE C N 1
ATOM 9274 C CA . ILE C 1 192 ? 19.61637 -12.69486 -46.91782 1.000 54.07935 187 ILE C CA 1
ATOM 9275 C C . ILE C 1 192 ? 20.13224 -12.20639 -45.57232 1.000 53.27235 187 ILE C C 1
ATOM 9276 O O . ILE C 1 192 ? 20.48218 -12.98908 -44.68653 1.000 55.39212 187 ILE C O 1
ATOM 9281 N N . ILE C 1 193 ? 20.18046 -10.88294 -45.43956 1.000 48.11229 188 ILE C N 1
ATOM 9282 C CA . ILE C 1 193 ? 20.41339 -10.20851 -44.16947 1.000 50.69425 188 ILE C CA 1
ATOM 9283 C C . ILE C 1 193 ? 19.30604 -9.18291 -43.97778 1.000 50.02022 188 ILE C C 1
ATOM 9284 O O . ILE C 1 193 ? 18.84227 -8.56867 -44.94532 1.000 50.57945 188 ILE C O 1
ATOM 9289 N N . ALA C 1 194 ? 18.88052 -8.99805 -42.72962 1.000 48.99170 189 ALA C N 1
ATOM 9290 C CA . ALA C 1 194 ? 17.71801 -8.17244 -42.40901 1.000 47.35306 189 ALA C CA 1
ATOM 9291 C C . ALA C 1 194 ? 18.07541 -7.17039 -41.32057 1.000 52.52971 189 ALA C C 1
ATOM 9292 O O . ALA C 1 194 ? 17.94917 -7.46324 -40.12311 1.000 54.92817 189 ALA C O 1
ATOM 9294 N N . PRO C 1 195 ? 18.53441 -5.98055 -41.69662 1.000 55.54148 190 PRO C N 1
ATOM 9295 C CA . PRO C 1 195 ? 18.70277 -4.90939 -40.71321 1.000 47.75078 190 PRO C CA 1
ATOM 9296 C C . PRO C 1 195 ? 17.39870 -4.15954 -40.49801 1.000 48.31283 190 PRO C C 1
ATOM 9297 O O . PRO C 1 195 ? 16.53902 -4.09074 -41.37932 1.000 54.83585 190 PRO C O 1
ATOM 9301 N N . GLY C 1 196 ? 17.25505 -3.59616 -39.30591 1.000 48.39882 191 GLY C N 1
ATOM 9302 C CA . GLY C 1 196 ? 16.05659 -2.83911 -39.00240 1.000 52.43622 191 GLY C CA 1
ATOM 9303 C C . GLY C 1 196 ? 15.97639 -2.49423 -37.53451 1.000 50.68663 191 GLY C C 1
ATOM 9304 O O . GLY C 1 196 ? 16.75971 -2.96883 -36.70687 1.000 50.60317 191 GLY C O 1
ATOM 9305 N N . ARG C 1 197 ? 15.00080 -1.64448 -37.22590 1.000 49.09056 192 ARG C N 1
ATOM 9306 C CA . ARG C 1 197 ? 14.74553 -1.20562 -35.86279 1.000 46.80514 192 ARG C CA 1
ATOM 9307 C C . ARG C 1 197 ? 13.80302 -2.18390 -35.17361 1.000 51.17237 192 ARG C C 1
ATOM 9308 O O . ARG C 1 197 ? 12.81389 -2.63128 -35.76062 1.000 48.92655 192 ARG C O 1
ATOM 9316 N N . VAL C 1 198 ? 14.12476 -2.52623 -33.92629 1.000 49.52781 193 VAL C N 1
ATOM 9317 C CA . VAL C 1 198 ? 13.30443 -3.42338 -33.12571 1.000 50.75406 193 VAL C CA 1
ATOM 9318 C C . VAL C 1 198 ? 13.05786 -2.77547 -31.77059 1.000 59.27878 193 VAL C C 1
ATOM 9319 O O . VAL C 1 198 ? 13.77625 -1.86597 -31.34893 1.000 66.13668 193 VAL C O 1
ATOM 9323 N N . TYR C 1 199 ? 12.02290 -3.25996 -31.08502 1.000 66.22987 194 TYR C N 1
ATOM 9324 C CA . TYR C 1 199 ? 11.50658 -2.60489 -29.89072 1.000 61.98998 194 TYR C CA 1
ATOM 9325 C C . TYR C 1 199 ? 11.32319 -3.62089 -28.77389 1.000 60.95122 194 TYR C C 1
ATOM 9326 O O . TYR C 1 199 ? 10.67000 -4.65074 -28.96677 1.000 65.31787 194 TYR C O 1
ATOM 9335 N N . ARG C 1 200 ? 11.90253 -3.32779 -27.61054 1.000 71.14005 195 ARG C N 1
ATOM 9336 C CA . ARG C 1 200 ? 11.72958 -4.13435 -26.41015 1.000 75.75109 195 ARG C CA 1
ATOM 9337 C C . ARG C 1 200 ? 11.56397 -3.20173 -25.22018 1.000 73.20223 195 ARG C C 1
ATOM 9338 O O . ARG C 1 200 ? 12.30959 -2.22925 -25.07996 1.000 70.44046 195 ARG C O 1
ATOM 9346 N N . ASN C 1 201 ? 10.58857 -3.50236 -24.36166 1.000 86.23431 196 ASN C N 1
ATOM 9347 C CA . ASN C 1 201 ? 10.24835 -2.62913 -23.23625 1.000 89.24189 196 ASN C CA 1
ATOM 9348 C C . ASN C 1 201 ? 11.27691 -2.81490 -22.12235 1.000 93.06218 196 ASN C C 1
ATOM 9349 O O . ASN C 1 201 ? 11.02790 -3.45157 -21.09525 1.000 90.03675 196 ASN C O 1
ATOM 9354 N N . ASP C 1 202 ? 12.45862 -2.23613 -22.33546 1.000 89.02168 197 ASP C N 1
ATOM 9355 C CA . ASP C 1 202 ? 13.50951 -2.23087 -21.31918 1.000 95.92336 197 ASP C CA 1
ATOM 9356 C C . ASP C 1 202 ? 14.29996 -0.93895 -21.46229 1.000 96.01636 197 ASP C C 1
ATOM 9357 O O . ASP C 1 202 ? 14.95294 -0.72000 -22.48709 1.000 98.79244 197 ASP C O 1
ATOM 9362 N N . TYR C 1 203 ? 14.23794 -0.08890 -20.44222 1.000 93.82019 198 TYR C N 1
ATOM 9363 C CA . TYR C 1 203 ? 15.03724 1.12775 -20.38055 1.000 99.15166 198 TYR C CA 1
ATOM 9364 C C . TYR C 1 203 ? 15.78673 1.19759 -19.05765 1.000 107.55194 198 TYR C C 1
ATOM 9365 O O . TYR C 1 203 ? 15.97433 2.27345 -18.48146 1.000 103.96577 198 TYR C O 1
ATOM 9374 N N . ASP C 1 204 ? 16.22104 0.04261 -18.55322 1.000 103.59767 199 ASP C N 1
ATOM 9375 C CA . ASP C 1 204 ? 16.99051 -0.01182 -17.31715 1.000 111.46491 199 ASP C CA 1
ATOM 9376 C C . ASP C 1 204 ? 18.43225 0.40506 -17.57644 1.000 116.19047 199 ASP C C 1
ATOM 9377 O O . ASP C 1 204 ? 18.70928 1.58229 -17.82832 1.000 115.50272 199 ASP C O 1
ATOM 9379 N N . GLN C 1 205 ? 19.35348 -0.55213 -17.52373 1.000 116.96248 200 GLN C N 1
ATOM 9380 C CA . GLN C 1 205 ? 20.76258 -0.30868 -17.79267 1.000 114.22331 200 GLN C CA 1
ATOM 9381 C C . GLN C 1 205 ? 21.16192 -0.98797 -19.09566 1.000 114.74105 200 GLN C C 1
ATOM 9382 O O . GLN C 1 205 ? 20.71268 -2.10123 -19.38872 1.000 116.21232 200 GLN C O 1
ATOM 9384 N N . THR C 1 206 ? 21.99500 -0.30319 -19.88022 1.000 113.70218 201 THR C N 1
ATOM 9385 C CA . THR C 1 206 ? 22.51383 -0.77444 -21.16310 1.000 111.10906 201 THR C CA 1
ATOM 9386 C C . THR C 1 206 ? 21.40930 -1.10396 -22.16454 1.000 109.76246 201 THR C C 1
ATOM 9387 O O . THR C 1 206 ? 21.68511 -1.70176 -23.21262 1.000 106.87568 201 THR C O 1
ATOM 9391 N N . HIS C 1 207 ? 20.16572 -0.72630 -21.87709 1.000 112.72041 202 HIS C N 1
ATOM 9392 C CA . HIS C 1 207 ? 19.02839 -1.04756 -22.72408 1.000 100.66782 202 HIS C CA 1
ATOM 9393 C C . HIS C 1 207 ? 18.30754 0.22544 -23.14592 1.000 95.04704 202 HIS C C 1
ATOM 9394 O O . HIS C 1 207 ? 18.26574 1.21335 -22.40584 1.000 99.40325 202 HIS C O 1
ATOM 9401 N N . THR C 1 208 ? 17.74202 0.18917 -24.34729 1.000 89.25186 203 THR C N 1
ATOM 9402 C CA . THR C 1 208 ? 16.88937 1.24273 -24.86937 1.000 78.01463 203 THR C CA 1
ATOM 9403 C C . THR C 1 208 ? 15.60622 0.62786 -25.40442 1.000 74.16219 203 THR C C 1
ATOM 9404 O O . THR C 1 208 ? 15.61743 -0.50233 -25.90360 1.000 72.58021 203 THR C O 1
ATOM 9408 N N . PRO C 1 209 ? 14.48288 1.34379 -25.30859 1.000 70.58901 204 PRO C N 1
ATOM 9409 C CA . PRO C 1 209 ? 13.22266 0.79569 -25.83685 1.000 64.30870 204 PRO C CA 1
ATOM 9410 C C . PRO C 1 209 ? 13.25489 0.54339 -27.33373 1.000 69.75866 204 PRO C C 1
ATOM 9411 O O . PRO C 1 209 ? 12.45553 -0.26071 -27.82878 1.000 64.14572 204 PRO C O 1
ATOM 9415 N N . MET C 1 210 ? 14.15227 1.20016 -28.06631 1.000 67.68129 205 MET C N 1
ATOM 9416 C CA . MET C 1 210 ? 14.34185 0.97419 -29.49086 1.000 60.88264 205 MET C CA 1
ATOM 9417 C C . MET C 1 210 ? 15.82600 0.79904 -29.76884 1.000 55.69399 205 MET C C 1
ATOM 9418 O O . MET C 1 210 ? 16.65996 1.51091 -29.20208 1.000 61.25062 205 MET C O 1
ATOM 9423 N N . PHE C 1 211 ? 16.15279 -0.15643 -30.63133 1.000 55.75629 206 PHE C N 1
ATOM 9424 C CA . PHE C 1 211 ? 17.52926 -0.35772 -31.06272 1.000 51.13130 206 PHE C CA 1
ATOM 9425 C C . PHE C 1 211 ? 17.50132 -1.04460 -32.42154 1.000 50.39980 206 PHE C C 1
ATOM 9426 O O . PHE C 1 211 ? 16.43585 -1.36159 -32.95735 1.000 54.39693 206 PHE C O 1
ATOM 9434 N N . HIS C 1 212 ? 18.68451 -1.26529 -32.98348 1.000 48.26082 207 HIS C N 1
ATOM 9435 C CA . HIS C 1 212 ? 18.81770 -1.82442 -34.32040 1.000 45.71652 207 HIS C CA 1
ATOM 9436 C C . HIS C 1 212 ? 19.41793 -3.21994 -34.23878 1.000 56.57433 207 HIS C C 1
ATOM 9437 O O . HIS C 1 212 ? 20.39306 -3.44531 -33.51321 1.000 46.74240 207 HIS C O 1
ATOM 9444 N N . GLN C 1 213 ? 18.83263 -4.14852 -34.98568 1.000 49.43931 208 GLN C N 1
ATOM 9445 C CA . GLN C 1 213 ? 19.27301 -5.53183 -35.00888 1.000 54.22200 208 GLN C CA 1
ATOM 9446 C C . GLN C 1 213 ? 19.50390 -5.96098 -36.44902 1.000 48.88747 208 GLN C C 1
ATOM 9447 O O . GLN C 1 213 ? 18.71173 -5.63571 -37.33803 1.000 47.45301 208 GLN C O 1
ATOM 9453 N N . MET C 1 214 ? 20.60245 -6.67377 -36.67563 1.000 53.15714 209 MET C N 1
ATOM 9454 C CA . MET C 1 214 ? 20.91428 -7.26415 -37.97080 1.000 50.80204 209 MET C CA 1
ATOM 9455 C C . MET C 1 214 ? 20.77592 -8.77371 -37.85316 1.000 51.59582 209 MET C C 1
ATOM 9456 O O . MET C 1 214 ? 21.50491 -9.40843 -37.08323 1.000 52.82249 209 MET C O 1
ATOM 9461 N N . GLU C 1 215 ? 19.84147 -9.34245 -38.60400 1.000 47.49101 210 GLU C N 1
ATOM 9462 C CA . GLU C 1 215 ? 19.64380 -10.78163 -38.63989 1.000 49.07275 210 GLU C CA 1
ATOM 9463 C C . GLU C 1 215 ? 19.99036 -11.31250 -40.02248 1.000 56.31743 210 GLU C C 1
ATOM 9464 O O . GLU C 1 215 ? 19.65263 -10.69730 -41.03904 1.000 54.81943 210 GLU C O 1
ATOM 9470 N N . GLY C 1 216 ? 20.68181 -12.44712 -40.05100 1.000 46.00723 211 GLY C N 1
ATOM 9471 C CA . GLY C 1 216 ? 21.03820 -13.08406 -41.30093 1.000 48.68203 211 GLY C CA 1
ATOM 9472 C C . GLY C 1 216 ? 20.46338 -14.47875 -41.41455 1.000 52.52032 211 GLY C C 1
ATOM 9473 O O . GLY C 1 216 ? 20.11320 -15.09772 -40.40462 1.000 46.20485 211 GLY C O 1
ATOM 9474 N N . LEU C 1 217 ? 20.36886 -14.98613 -42.64112 1.000 44.73035 212 LEU C N 1
ATOM 9475 C CA . LEU C 1 217 ? 19.76327 -16.28676 -42.88885 1.000 39.64123 212 LEU C CA 1
ATOM 9476 C C . LEU C 1 217 ? 20.29160 -16.83316 -44.20370 1.000 47.83532 212 LEU C C 1
ATOM 9477 O O . LEU C 1 217 ? 20.25324 -16.13899 -45.22378 1.000 41.22698 212 LEU C O 1
ATOM 9482 N N . ILE C 1 218 ? 20.78364 -18.06783 -44.17850 1.000 46.42087 213 ILE C N 1
ATOM 9483 C CA . ILE C 1 218 ? 21.16050 -18.78114 -45.39123 1.000 53.52876 213 ILE C CA 1
ATOM 9484 C C . ILE C 1 218 ? 20.53852 -20.16809 -45.33194 1.000 50.78637 213 ILE C C 1
ATOM 9485 O O . ILE C 1 218 ? 20.58967 -20.83248 -44.29136 1.000 48.29353 213 ILE C O 1
ATOM 9490 N N . VAL C 1 219 ? 19.91699 -20.58370 -46.43204 1.000 44.51784 214 VAL C N 1
ATOM 9491 C CA . VAL C 1 219 ? 19.32701 -21.90928 -46.56302 1.000 50.05957 214 VAL C CA 1
ATOM 9492 C C . VAL C 1 219 ? 19.83143 -22.51158 -47.86425 1.000 55.66742 214 VAL C C 1
ATOM 9493 O O . VAL C 1 219 ? 19.76257 -21.86882 -48.91814 1.000 42.15856 214 VAL C O 1
ATOM 9497 N N . ASP C 1 220 ? 20.33708 -23.73597 -47.79145 1.000 52.60984 215 ASP C N 1
ATOM 9498 C CA . ASP C 1 220 ? 20.92531 -24.39277 -48.94936 1.000 52.33859 215 ASP C CA 1
ATOM 9499 C C . ASP C 1 220 ? 21.05063 -25.87781 -48.63416 1.000 59.20959 215 ASP C C 1
ATOM 9500 O O . ASP C 1 220 ? 20.49489 -26.36787 -47.64561 1.000 54.15309 215 ASP C O 1
ATOM 9505 N N . THR C 1 221 ? 21.78489 -26.59730 -49.47577 1.000 55.84525 216 THR C N 1
ATOM 9506 C CA . THR C 1 221 ? 22.07216 -28.00103 -49.23002 1.000 56.77259 216 THR C CA 1
ATOM 9507 C C . THR C 1 221 ? 23.39475 -28.12934 -48.48714 1.000 49.63726 216 THR C C 1
ATOM 9508 O O . THR C 1 221 ? 24.35549 -27.40865 -48.77318 1.000 61.05373 216 THR C O 1
ATOM 9512 N N . ASN C 1 222 ? 23.42415 -29.03653 -47.51236 1.000 49.68693 217 ASN C N 1
ATOM 9513 C CA . ASN C 1 222 ? 24.62918 -29.34684 -46.74427 1.000 63.19450 217 ASN C CA 1
ATOM 9514 C C . ASN C 1 222 ? 25.14752 -28.13829 -45.96718 1.000 57.20333 217 ASN C C 1
ATOM 9515 O O . ASN C 1 222 ? 26.35859 -27.96616 -45.80043 1.000 51.03904 217 ASN C O 1
ATOM 9520 N N . ILE C 1 223 ? 24.24408 -27.29296 -45.48201 1.000 43.41003 218 ILE C N 1
ATOM 9521 C CA . ILE C 1 223 ? 24.62381 -26.25000 -44.53571 1.000 48.51756 218 ILE C CA 1
ATOM 9522 C C . ILE C 1 223 ? 24.74227 -26.87899 -43.15421 1.000 55.44229 218 ILE C C 1
ATOM 9523 O O . ILE C 1 223 ? 23.81911 -27.55584 -42.68623 1.000 47.26508 218 ILE C O 1
ATOM 9528 N N . SER C 1 224 ? 25.88255 -26.67056 -42.50215 1.000 40.83338 219 SER C N 1
ATOM 9529 C CA . SER C 1 224 ? 26.20265 -27.37050 -41.26880 1.000 47.54296 219 SER C CA 1
ATOM 9530 C C . SER C 1 224 ? 26.64912 -26.38060 -40.20268 1.000 48.37421 219 SER C C 1
ATOM 9531 O O . SER C 1 224 ? 26.91380 -25.20646 -40.47742 1.000 48.26728 219 SER C O 1
ATOM 9534 N N . PHE C 1 225 ? 26.73457 -26.87935 -38.96535 1.000 50.57416 220 PHE C N 1
ATOM 9535 C CA . PHE C 1 225 ? 27.16646 -26.03692 -37.85507 1.000 41.11632 220 PHE C CA 1
ATOM 9536 C C . PHE C 1 225 ? 28.60483 -25.57154 -38.03966 1.000 40.12633 220 PHE C C 1
ATOM 9537 O O . PHE C 1 225 ? 28.97510 -24.49586 -37.55481 1.000 44.05725 220 PHE C O 1
ATOM 9545 N N . THR C 1 226 ? 29.42642 -26.36371 -38.73631 1.000 41.54940 221 THR C N 1
ATOM 9546 C CA . THR C 1 226 ? 30.77631 -25.92223 -39.07824 1.000 48.69163 221 THR C CA 1
ATOM 9547 C C . THR C 1 226 ? 30.73982 -24.68012 -39.95787 1.000 46.09877 221 THR C C 1
ATOM 9548 O O . THR C 1 226 ? 31.60346 -23.80218 -39.84411 1.000 45.34330 221 THR C O 1
ATOM 9552 N N . ASN C 1 227 ? 29.75221 -24.59734 -40.85266 1.000 44.57789 222 ASN C N 1
ATOM 9553 C CA . ASN C 1 227 ? 29.61559 -23.41689 -41.69805 1.000 39.59620 222 ASN C CA 1
ATOM 9554 C C . ASN C 1 227 ? 29.16089 -22.21293 -40.88693 1.000 45.16396 222 ASN C C 1
ATOM 9555 O O . ASN C 1 227 ? 29.61859 -21.08838 -41.12241 1.000 50.14856 222 ASN C O 1
ATOM 9560 N N . LEU C 1 228 ? 28.25582 -22.42904 -39.93148 1.000 43.64231 223 LEU C N 1
ATOM 9561 C CA . LEU C 1 228 ? 27.85914 -21.35153 -39.03423 1.000 45.08625 223 LEU C CA 1
ATOM 9562 C C . LEU C 1 228 ? 29.05678 -20.81722 -38.26015 1.000 45.99202 223 LEU C C 1
ATOM 9563 O O . LEU C 1 228 ? 29.19737 -19.60199 -38.08106 1.000 47.19931 223 LEU C O 1
ATOM 9568 N N . LYS C 1 229 ? 29.94272 -21.71018 -37.81004 1.000 50.12914 224 LYS C N 1
ATOM 9569 C CA . LYS C 1 229 ? 31.11486 -21.27264 -37.05778 1.000 48.98924 224 LYS C CA 1
ATOM 9570 C C . LYS C 1 229 ? 32.12060 -20.56766 -37.95915 1.000 50.92745 224 LYS C C 1
ATOM 9571 O O . LYS C 1 229 ? 32.66359 -19.51978 -37.59116 1.000 52.06330 224 LYS C O 1
ATOM 9577 N N . GLY C 1 230 ? 32.38504 -21.12851 -39.14021 1.000 49.11368 225 GLY C N 1
ATOM 9578 C CA . GLY C 1 230 ? 33.33370 -20.50348 -40.04634 1.000 43.12378 225 GLY C CA 1
ATOM 9579 C C . GLY C 1 230 ? 32.87451 -19.14244 -40.53277 1.000 43.70517 225 GLY C C 1
ATOM 9580 O O . GLY C 1 230 ? 33.66800 -18.19913 -40.60438 1.000 46.53607 225 GLY C O 1
ATOM 9581 N N . THR C 1 231 ? 31.58828 -19.01660 -40.86664 1.000 44.57576 226 THR C N 1
ATOM 9582 C CA . THR C 1 231 ? 31.09025 -17.75290 -41.40088 1.000 47.02012 226 THR C CA 1
ATOM 9583 C C . THR C 1 231 ? 31.09546 -16.66036 -40.33783 1.000 47.07574 226 THR C C 1
ATOM 9584 O O . THR C 1 231 ? 31.48956 -15.52186 -40.61238 1.000 45.92415 226 THR C O 1
ATOM 9588 N N . LEU C 1 232 ? 30.67676 -16.98676 -39.11540 1.000 47.93667 227 LEU C N 1
ATOM 9589 C CA . LEU C 1 232 ? 30.67527 -15.98793 -38.05370 1.000 52.43614 227 LEU C CA 1
ATOM 9590 C C . LEU C 1 232 ? 32.08122 -15.67673 -37.55417 1.000 45.88250 227 LEU C C 1
ATOM 9591 O O . LEU C 1 232 ? 32.34391 -14.54320 -37.13830 1.000 42.06383 227 LEU C O 1
ATOM 9596 N N . HIS C 1 233 ? 32.99456 -16.65151 -37.58202 1.000 43.92159 228 HIS C N 1
ATOM 9597 C CA . HIS C 1 233 ? 34.38709 -16.34316 -37.27131 1.000 48.83300 228 HIS C CA 1
ATOM 9598 C C . HIS C 1 233 ? 34.96612 -15.38272 -38.29914 1.000 57.16453 228 HIS C C 1
ATOM 9599 O O . HIS C 1 233 ? 35.64439 -14.41155 -37.94330 1.000 55.79698 228 HIS C O 1
ATOM 9606 N N . ASP C 1 234 ? 34.69801 -15.63718 -39.58197 1.000 49.08768 229 ASP C N 1
ATOM 9607 C CA . ASP C 1 234 ? 35.12763 -14.72348 -40.63296 1.000 45.45804 229 ASP C CA 1
ATOM 9608 C C . ASP C 1 234 ? 34.55477 -13.32917 -40.41368 1.000 46.61613 229 ASP C C 1
ATOM 9609 O O . ASP C 1 234 ? 35.26171 -12.32628 -40.56997 1.000 46.06031 229 ASP C O 1
ATOM 9614 N N . PHE C 1 235 ? 33.27703 -13.24803 -40.03453 1.000 45.48709 230 PHE C N 1
ATOM 9615 C CA . PHE C 1 235 ? 32.62327 -11.95075 -39.88833 1.000 47.83235 230 PHE C CA 1
ATOM 9616 C C . PHE C 1 235 ? 33.24088 -11.13754 -38.75839 1.000 46.29932 230 PHE C C 1
ATOM 9617 O O . PHE C 1 235 ? 33.55796 -9.95487 -38.93302 1.000 46.92398 230 PHE C O 1
ATOM 9625 N N . LEU C 1 236 ? 33.41251 -11.75361 -37.58687 1.000 50.10625 231 LEU C N 1
ATOM 9626 C CA . LEU C 1 236 ? 33.90328 -11.01219 -36.43088 1.000 48.17089 231 LEU C CA 1
ATOM 9627 C C . LEU C 1 236 ? 35.34345 -10.55507 -36.61907 1.000 44.45357 231 LEU C C 1
ATOM 9628 O O . LEU C 1 236 ? 35.72056 -9.48737 -36.12307 1.000 49.56405 231 LEU C O 1
ATOM 9633 N N . ARG C 1 237 ? 36.15857 -11.33795 -37.32942 1.000 44.84319 232 ARG C N 1
ATOM 9634 C CA . ARG C 1 237 ? 37.53635 -10.92639 -37.57421 1.000 47.15518 232 ARG C CA 1
ATOM 9635 C C . ARG C 1 237 ? 37.60613 -9.72178 -38.50315 1.000 47.78439 232 ARG C C 1
ATOM 9636 O O . ARG C 1 237 ? 38.50641 -8.88780 -38.36261 1.000 51.23475 232 ARG C O 1
ATOM 9644 N N . ASN C 1 238 ? 36.66860 -9.60414 -39.44550 1.000 47.31473 233 ASN C N 1
ATOM 9645 C CA . ASN C 1 238 ? 36.65172 -8.43977 -40.32413 1.000 47.69975 233 ASN C CA 1
ATOM 9646 C C . ASN C 1 238 ? 35.96484 -7.24107 -39.68473 1.000 51.54890 233 ASN C C 1
ATOM 9647 O O . ASN C 1 238 ? 36.31123 -6.09719 -40.00184 1.000 52.37948 233 ASN C O 1
ATOM 9652 N N . PHE C 1 239 ? 34.99717 -7.47190 -38.79311 1.000 48.51676 234 PHE C N 1
ATOM 9653 C CA . PHE C 1 239 ? 34.32601 -6.34929 -38.14619 1.000 55.01924 234 PHE C CA 1
ATOM 9654 C C . PHE C 1 239 ? 35.25551 -5.63427 -37.17427 1.000 49.77430 234 PHE C C 1
ATOM 9655 O O . PHE C 1 239 ? 35.27863 -4.39933 -37.12338 1.000 49.06224 234 PHE C O 1
ATOM 9663 N N . PHE C 1 240 ? 36.02630 -6.38780 -36.39362 1.000 52.42464 235 PHE C N 1
ATOM 9664 C CA . PHE C 1 240 ? 36.96427 -5.79369 -35.45306 1.000 51.58368 235 PHE C CA 1
ATOM 9665 C C . PHE C 1 240 ? 38.38040 -5.70089 -35.99991 1.000 46.62872 235 PHE C C 1
ATOM 9666 O O . PHE C 1 240 ? 39.24592 -5.12931 -35.32784 1.000 55.15343 235 PHE C O 1
ATOM 9674 N N . GLU C 1 241 ? 38.63001 -6.23542 -37.19579 1.000 46.99368 236 GLU C N 1
ATOM 9675 C CA . GLU C 1 241 ? 39.93218 -6.13936 -37.85523 1.000 52.76148 236 GLU C CA 1
ATOM 9676 C C . GLU C 1 241 ? 41.04027 -6.64348 -36.93617 1.000 59.74056 236 GLU C C 1
ATOM 9677 O O . GLU C 1 241 ? 42.03759 -5.96393 -36.68257 1.000 56.00528 236 GLU C O 1
ATOM 9683 N N . GLU C 1 242 ? 40.85069 -7.85955 -36.43194 1.000 52.47866 237 GLU C N 1
ATOM 9684 C CA . GLU C 1 242 ? 41.73542 -8.41148 -35.41915 1.000 53.08656 237 GLU C CA 1
ATOM 9685 C C . GLU C 1 242 ? 41.47544 -9.90433 -35.31148 1.000 58.99362 237 GLU C C 1
ATOM 9686 O O . GLU C 1 242 ? 40.32141 -10.33718 -35.33301 1.000 67.78552 237 GLU C O 1
ATOM 9692 N N . ASP C 1 243 ? 42.55174 -10.68497 -35.21392 1.000 64.24065 238 ASP C N 1
ATOM 9693 C CA . ASP C 1 243 ? 42.44499 -12.12880 -35.00566 1.000 67.06325 238 ASP C CA 1
ATOM 9694 C C . ASP C 1 243 ? 42.17805 -12.37910 -33.52043 1.000 65.23356 238 ASP C C 1
ATOM 9695 O O . ASP C 1 243 ? 43.03351 -12.82881 -32.75472 1.000 59.01904 238 ASP C O 1
ATOM 9700 N N . LEU C 1 244 ? 40.95096 -12.06777 -33.12129 1.000 58.15645 239 LEU C N 1
ATOM 9701 C CA . LEU C 1 244 ? 40.55692 -12.06277 -31.72259 1.000 63.90273 239 LEU C CA 1
ATOM 9702 C C . LEU C 1 244 ? 40.03271 -13.42986 -31.29066 1.000 64.27803 239 LEU C C 1
ATOM 9703 O O . LEU C 1 244 ? 39.68105 -14.28235 -32.11059 1.000 53.06053 239 LEU C O 1
ATOM 9708 N N . GLN C 1 245 ? 39.99263 -13.62761 -29.97502 1.000 57.17358 240 GLN C N 1
ATOM 9709 C CA . GLN C 1 245 ? 39.52911 -14.88197 -29.39995 1.000 66.83923 240 GLN C CA 1
ATOM 9710 C C . GLN C 1 245 ? 38.00732 -14.93217 -29.42102 1.000 53.59982 240 GLN C C 1
ATOM 9711 O O . GLN C 1 245 ? 37.33843 -13.98800 -28.98947 1.000 58.27161 240 GLN C O 1
ATOM 9717 N N . ILE C 1 246 ? 37.46459 -16.03699 -29.92248 1.000 50.47137 241 ILE C N 1
ATOM 9718 C CA . ILE C 1 246 ? 36.02958 -16.20969 -30.10110 1.000 52.60784 241 ILE C CA 1
ATOM 9719 C C . ILE C 1 246 ? 35.64036 -17.58531 -29.58203 1.000 56.00442 241 ILE C C 1
ATOM 9720 O O . ILE C 1 246 ? 36.33046 -18.57543 -29.84794 1.000 60.25357 241 ILE C O 1
ATOM 9725 N N . ARG C 1 247 ? 34.53803 -17.65011 -28.83994 1.000 51.63780 242 ARG C N 1
ATOM 9726 C CA . ARG C 1 247 ? 34.00846 -18.92022 -28.36851 1.000 58.43639 242 ARG C CA 1
ATOM 9727 C C . ARG C 1 247 ? 32.53699 -19.03471 -28.73590 1.000 51.62282 242 ARG C C 1
ATOM 9728 O O . ARG C 1 247 ? 31.80423 -18.04032 -28.74301 1.000 47.59850 242 ARG C O 1
ATOM 9736 N N . PHE C 1 248 ? 32.12000 -20.25297 -29.05837 1.000 51.80735 243 PHE C N 1
ATOM 9737 C CA . PHE C 1 248 ? 30.71539 -20.59164 -29.22921 1.000 51.13889 243 PHE C CA 1
ATOM 9738 C C . PHE C 1 248 ? 30.24375 -21.33728 -27.98975 1.000 49.83244 243 PHE C C 1
ATOM 9739 O O . PHE C 1 248 ? 30.91805 -22.26210 -27.52480 1.000 50.22820 243 PHE C O 1
ATOM 9747 N N . ARG C 1 249 ? 29.10016 -20.93253 -27.45183 1.000 46.37068 244 ARG C N 1
ATOM 9748 C CA . ARG C 1 249 ? 28.54865 -21.62426 -26.30037 1.000 47.49006 244 ARG C CA 1
ATOM 9749 C C . ARG C 1 249 ? 27.08607 -21.95847 -26.54305 1.000 43.87863 244 ARG C C 1
ATOM 9750 O O . ARG C 1 249 ? 26.37619 -21.21045 -27.22296 1.000 39.96334 244 ARG C O 1
ATOM 9758 N N . PRO C 1 250 ? 26.61645 -23.08676 -26.01154 1.000 44.90444 245 PRO C N 1
ATOM 9759 C CA . PRO C 1 250 ? 25.20841 -23.45618 -26.18930 1.000 44.54574 245 PRO C CA 1
ATOM 9760 C C . PRO C 1 250 ? 24.27684 -22.38319 -25.64936 1.000 43.78688 245 PRO C C 1
ATOM 9761 O O . PRO C 1 250 ? 24.54849 -21.75180 -24.62491 1.000 34.89185 245 PRO C O 1
ATOM 9765 N N . SER C 1 251 ? 23.17733 -22.17576 -26.36661 1.000 35.89803 246 SER C N 1
ATOM 9766 C CA . SER C 1 251 ? 22.13906 -21.24108 -25.96445 1.000 42.12015 246 SER C CA 1
ATOM 9767 C C . SER C 1 251 ? 20.81090 -21.76671 -26.49260 1.000 40.14557 246 SER C C 1
ATOM 9768 O O . SER C 1 251 ? 20.71494 -22.91090 -26.94628 1.000 45.07624 246 SER C O 1
ATOM 9771 N N . TYR C 1 252 ? 19.77953 -20.92913 -26.43938 1.000 38.37476 247 TYR C N 1
ATOM 9772 C CA . TYR C 1 252 ? 18.45565 -21.33856 -26.87923 1.000 42.05173 247 TYR C CA 1
ATOM 9773 C C . TYR C 1 252 ? 17.75837 -20.19875 -27.60069 1.000 42.23634 247 TYR C C 1
ATOM 9774 O O . TYR C 1 252 ? 17.76085 -19.05691 -27.13162 1.000 46.11392 247 TYR C O 1
ATOM 9783 N N . PHE C 1 253 ? 17.15123 -20.53004 -28.73933 1.000 41.63310 248 PHE C N 1
ATOM 9784 C CA . PHE C 1 253 ? 16.26312 -19.65991 -29.48434 1.000 39.76798 248 PHE C CA 1
ATOM 9785 C C . PHE C 1 253 ? 15.17926 -20.55767 -30.06399 1.000 40.23558 248 PHE C C 1
ATOM 9786 O O . PHE C 1 253 ? 15.47517 -21.67799 -30.50326 1.000 43.58786 248 PHE C O 1
ATOM 9794 N N . PRO C 1 254 ? 13.91937 -20.11528 -30.05193 1.000 47.49452 249 PRO C N 1
ATOM 9795 C CA . PRO C 1 254 ? 12.82668 -21.01091 -30.46927 1.000 56.47886 249 PRO C CA 1
ATOM 9796 C C . PRO C 1 254 ? 12.84510 -21.35537 -31.94733 1.000 48.93616 249 PRO C C 1
ATOM 9797 O O . PRO C 1 254 ? 12.19221 -22.32735 -32.34631 1.000 46.87617 249 PRO C O 1
ATOM 9801 N N . PHE C 1 255 ? 13.56758 -20.59947 -32.76826 1.000 53.39504 250 PHE C N 1
ATOM 9802 C CA . PHE C 1 255 ? 13.57673 -20.79335 -34.21044 1.000 46.01356 250 PHE C CA 1
ATOM 9803 C C . PHE C 1 255 ? 14.83501 -21.48891 -34.71299 1.000 52.23892 250 PHE C C 1
ATOM 9804 O O . PHE C 1 255 ? 14.98326 -21.66785 -35.92706 1.000 48.01449 250 PHE C O 1
ATOM 9812 N N . THR C 1 256 ? 15.74074 -21.88666 -33.81903 1.000 44.53731 251 THR C N 1
ATOM 9813 C CA . THR C 1 256 ? 16.95347 -22.59392 -34.20311 1.000 44.50154 251 THR C CA 1
ATOM 9814 C C . THR C 1 256 ? 17.16523 -23.79564 -33.29159 1.000 46.63877 251 THR C C 1
ATOM 9815 O O . THR C 1 256 ? 16.74257 -23.79907 -32.13166 1.000 36.48023 251 THR C O 1
ATOM 9819 N N . GLU C 1 257 ? 17.82166 -24.82366 -33.83682 1.000 41.72678 252 GLU C N 1
ATOM 9820 C CA . GLU C 1 257 ? 18.18107 -26.02453 -33.09022 1.000 43.25078 252 GLU C CA 1
ATOM 9821 C C . GLU C 1 257 ? 19.21055 -26.82611 -33.88080 1.000 41.14320 252 GLU C C 1
ATOM 9822 O O . GLU C 1 257 ? 18.87434 -27.39938 -34.92500 1.000 40.89195 252 GLU C O 1
ATOM 9828 N N . PRO C 1 258 ? 20.46965 -26.91321 -33.41910 1.000 39.78899 253 PRO C N 1
ATOM 9829 C CA . PRO C 1 258 ? 21.02726 -26.35926 -32.17903 1.000 39.10380 253 PRO C CA 1
ATOM 9830 C C . PRO C 1 258 ? 21.17649 -24.84292 -32.20538 1.000 45.51568 253 PRO C C 1
ATOM 9831 O O . PRO C 1 258 ? 21.25640 -24.25231 -33.28123 1.000 41.13651 253 PRO C O 1
ATOM 9835 N N . SER C 1 259 ? 21.22345 -24.22761 -31.02741 1.000 40.04375 254 SER C N 1
ATOM 9836 C CA . SER C 1 259 ? 21.38650 -22.78891 -30.89978 1.000 39.34951 254 SER C CA 1
ATOM 9837 C C . SER C 1 259 ? 22.69306 -22.48082 -30.18255 1.000 38.20089 254 SER C C 1
ATOM 9838 O O . SER C 1 259 ? 23.16456 -23.26096 -29.35001 1.000 44.16010 254 SER C O 1
ATOM 9841 N N . ALA C 1 260 ? 23.27511 -21.33185 -30.51348 1.000 38.09296 255 ALA C N 1
ATOM 9842 C CA . ALA C 1 260 ? 24.54676 -20.92527 -29.94189 1.000 38.15521 255 ALA C CA 1
ATOM 9843 C C . ALA C 1 260 ? 24.55480 -19.42045 -29.72643 1.000 43.80266 255 ALA C C 1
ATOM 9844 O O . ALA C 1 260 ? 23.82363 -18.67108 -30.37882 1.000 41.09559 255 ALA C O 1
ATOM 9846 N N . GLU C 1 261 ? 25.38889 -18.99185 -28.78472 1.000 35.78786 256 GLU C N 1
ATOM 9847 C CA . GLU C 1 261 ? 25.75001 -17.59468 -28.61828 1.000 37.27240 256 GLU C CA 1
ATOM 9848 C C . GLU C 1 261 ? 27.25563 -17.46149 -28.79195 1.000 45.63081 256 GLU C C 1
ATOM 9849 O O . GLU C 1 261 ? 28.01302 -18.39229 -28.50239 1.000 48.22629 256 GLU C O 1
ATOM 9855 N N . VAL C 1 262 ? 27.68555 -16.30623 -29.29052 1.000 47.81163 257 VAL C N 1
ATOM 9856 C CA . VAL C 1 262 ? 29.07390 -16.08489 -29.67221 1.000 41.20847 257 VAL C CA 1
ATOM 9857 C C . VAL C 1 262 ? 29.63009 -14.93678 -28.84608 1.000 46.64481 257 VAL C C 1
ATOM 9858 O O . VAL C 1 262 ? 29.00670 -13.87278 -28.74949 1.000 47.41700 257 VAL C O 1
ATOM 9862 N N . ASP C 1 263 ? 30.80100 -15.15329 -28.25619 1.000 46.68987 258 ASP C N 1
ATOM 9863 C CA . ASP C 1 263 ? 31.46713 -14.15090 -27.44319 1.000 51.79165 258 ASP C CA 1
ATOM 9864 C C . ASP C 1 263 ? 32.81677 -13.80079 -28.05333 1.000 53.09876 258 ASP C C 1
ATOM 9865 O O . ASP C 1 263 ? 33.42891 -14.60898 -28.75787 1.000 50.15531 258 ASP C O 1
ATOM 9870 N N . VAL C 1 264 ? 33.27414 -12.58470 -27.77362 1.000 52.29913 259 VAL C N 1
ATOM 9871 C CA . VAL C 1 264 ? 34.61736 -12.15178 -28.12975 1.000 64.22741 259 VAL C CA 1
ATOM 9872 C C . VAL C 1 264 ? 35.34832 -11.77092 -26.85047 1.000 66.04398 259 VAL C C 1
ATOM 9873 O O . VAL C 1 264 ? 34.74979 -11.26645 -25.89395 1.000 58.51248 259 VAL C O 1
ATOM 9877 N N . MET C 1 265 ? 36.65231 -12.03451 -26.83249 1.000 65.93843 260 MET C N 1
ATOM 9878 C CA . MET C 1 265 ? 37.49131 -11.72149 -25.67803 1.000 67.93345 260 MET C CA 1
ATOM 9879 C C . MET C 1 265 ? 37.84943 -10.24282 -25.73830 1.000 71.75603 260 MET C C 1
ATOM 9880 O O . MET C 1 265 ? 38.72040 -9.83156 -26.50722 1.000 82.30191 260 MET C O 1
ATOM 9885 N N . GLY C 1 266 ? 37.16875 -9.43639 -24.93323 1.000 66.14430 261 GLY C N 1
ATOM 9886 C CA . GLY C 1 266 ? 37.43921 -8.01576 -24.90131 1.000 78.09183 261 GLY C CA 1
ATOM 9887 C C . GLY C 1 266 ? 38.72578 -7.69044 -24.16691 1.000 88.33189 261 GLY C C 1
ATOM 9888 O O . GLY C 1 266 ? 39.33648 -8.52654 -23.49831 1.000 89.22278 261 GLY C O 1
ATOM 9889 N N . LYS C 1 267 ? 39.14655 -6.43006 -24.30470 1.000 88.28639 262 LYS C N 1
ATOM 9890 C CA . LYS C 1 267 ? 40.34698 -5.96709 -23.61909 1.000 91.64874 262 LYS C CA 1
ATOM 9891 C C . LYS C 1 267 ? 40.17810 -5.95352 -22.10542 1.000 96.28516 262 LYS C C 1
ATOM 9892 O O . LYS C 1 267 ? 41.18028 -5.96285 -21.38251 1.000 93.68408 262 LYS C O 1
ATOM 9894 N N . ASN C 1 268 ? 38.93878 -5.93826 -21.61146 1.000 91.79395 263 ASN C N 1
ATOM 9895 C CA . ASN C 1 268 ? 38.68355 -5.98195 -20.17688 1.000 86.56352 263 ASN C CA 1
ATOM 9896 C C . ASN C 1 268 ? 38.93942 -7.35492 -19.56955 1.000 86.99185 263 ASN C C 1
ATOM 9897 O O . ASN C 1 268 ? 38.83413 -7.49594 -18.34602 1.000 88.32288 263 ASN C O 1
ATOM 9899 N N . GLY C 1 269 ? 39.26830 -8.36025 -20.37969 1.000 87.25824 264 GLY C N 1
ATOM 9900 C CA . GLY C 1 269 ? 39.54380 -9.69156 -19.88510 1.000 81.78621 264 GLY C CA 1
ATOM 9901 C C . GLY C 1 269 ? 38.33642 -10.58908 -19.73199 1.000 79.28657 264 GLY C C 1
ATOM 9902 O O . GLY C 1 269 ? 38.50180 -11.76682 -19.38833 1.000 88.07544 264 GLY C O 1
ATOM 9903 N N . LYS C 1 270 ? 37.13418 -10.08109 -19.97623 1.000 76.76141 265 LYS C N 1
ATOM 9904 C CA . LYS C 1 270 ? 35.90872 -10.85400 -19.84614 1.000 72.28596 265 LYS C CA 1
ATOM 9905 C C . LYS C 1 270 ? 35.34954 -11.19822 -21.22201 1.000 76.78461 265 LYS C C 1
ATOM 9906 O O . LYS C 1 270 ? 35.75380 -10.64112 -22.24669 1.000 73.90792 265 LYS C O 1
ATOM 9908 N N . TRP C 1 271 ? 34.41066 -12.14187 -21.23308 1.000 73.77207 266 TRP C N 1
ATOM 9909 C CA . TRP C 1 271 ? 33.70991 -12.49731 -22.45755 1.000 64.84286 266 TRP C CA 1
ATOM 9910 C C . TRP C 1 271 ? 32.53722 -11.55185 -22.67918 1.000 65.93936 266 TRP C C 1
ATOM 9911 O O . TRP C 1 271 ? 31.81019 -11.20950 -21.74214 1.000 67.18350 266 TRP C O 1
ATOM 9922 N N . LEU C 1 272 ? 32.35626 -11.12874 -23.92790 1.000 59.46665 267 LEU C N 1
ATOM 9923 C CA . LEU C 1 272 ? 31.31465 -10.17638 -24.29299 1.000 61.61250 267 LEU C CA 1
ATOM 9924 C C . LEU C 1 272 ? 30.40764 -10.80873 -25.33816 1.000 56.19429 267 LEU C C 1
ATOM 9925 O O . LEU C 1 272 ? 30.87778 -11.22442 -26.40188 1.000 59.17173 267 LEU C O 1
ATOM 9930 N N . GLU C 1 273 ? 29.11424 -10.87834 -25.03399 1.000 59.90914 268 GLU C N 1
ATOM 9931 C CA . GLU C 1 273 ? 28.14418 -11.42691 -25.97241 1.000 59.94348 268 GLU C CA 1
ATOM 9932 C C . GLU C 1 273 ? 27.98440 -10.48494 -27.15984 1.000 56.96645 268 GLU C C 1
ATOM 9933 O O . GLU C 1 273 ? 27.81849 -9.27501 -26.98227 1.000 64.85236 268 GLU C O 1
ATOM 9939 N N . VAL C 1 274 ? 28.04588 -11.03367 -28.37481 1.000 53.92740 269 VAL C N 1
ATOM 9940 C CA . VAL C 1 274 ? 27.95583 -10.20871 -29.57736 1.000 58.05163 269 VAL C CA 1
ATOM 9941 C C . VAL C 1 274 ? 26.95328 -10.78587 -30.57010 1.000 54.10548 269 VAL C C 1
ATOM 9942 O O . VAL C 1 274 ? 26.38570 -10.04969 -31.38501 1.000 52.49462 269 VAL C O 1
ATOM 9946 N N . LEU C 1 275 ? 26.72458 -12.09730 -30.51569 1.000 45.83901 270 LEU C N 1
ATOM 9947 C CA . LEU C 1 275 ? 25.92071 -12.76183 -31.53177 1.000 43.33367 270 LEU C CA 1
ATOM 9948 C C . LEU C 1 275 ? 25.11064 -13.89550 -30.92321 1.000 45.66218 270 LEU C C 1
ATOM 9949 O O . LEU C 1 275 ? 25.58952 -14.60910 -30.03838 1.000 45.75684 270 LEU C O 1
ATOM 9954 N N . GLY C 1 276 ? 23.89067 -14.05340 -31.41355 1.000 44.72151 271 GLY C N 1
ATOM 9955 C CA . GLY C 1 276 ? 23.11256 -15.26535 -31.20052 1.000 42.37210 271 GLY C CA 1
ATOM 9956 C C . GLY C 1 276 ? 22.84399 -15.90939 -32.54574 1.000 40.94359 271 GLY C C 1
ATOM 9957 O O . GLY C 1 276 ? 22.62889 -15.21140 -33.53809 1.000 44.22982 271 GLY C O 1
ATOM 9958 N N . CYS C 1 277 ? 22.87373 -17.23833 -32.58050 1.000 41.16370 272 CYS C N 1
ATOM 9959 C CA . CYS C 1 277 ? 22.80341 -17.94356 -33.85422 1.000 36.30290 272 CYS C CA 1
ATOM 9960 C C . CYS C 1 277 ? 22.34945 -19.37884 -33.61509 1.000 39.62414 272 CYS C C 1
ATOM 9961 O O . CYS C 1 277 ? 22.11936 -19.80084 -32.47748 1.000 40.11575 272 CYS C O 1
ATOM 9964 N N . GLY C 1 278 ? 22.22088 -20.12368 -34.70475 1.000 36.99023 273 GLY C N 1
ATOM 9965 C CA . GLY C 1 278 ? 21.87818 -21.52963 -34.63120 1.000 38.52965 273 GLY C CA 1
ATOM 9966 C C . GLY C 1 278 ? 21.47332 -22.06015 -35.98637 1.000 53.84946 273 GLY C C 1
ATOM 9967 O O . GLY C 1 278 ? 21.35625 -21.32186 -36.96614 1.000 42.75662 273 GLY C O 1
ATOM 9968 N N . MET C 1 279 ? 21.26178 -23.37526 -36.02932 1.000 35.98742 274 MET C N 1
ATOM 9969 C CA . MET C 1 279 ? 20.77785 -24.03360 -37.23741 1.000 43.25935 274 MET C CA 1
ATOM 9970 C C . MET C 1 279 ? 19.26152 -23.91755 -37.30532 1.000 45.95072 274 MET C C 1
ATOM 9971 O O . MET C 1 279 ? 18.56976 -24.21695 -36.32785 1.000 47.11734 274 MET C O 1
ATOM 9976 N N . VAL C 1 280 ? 18.74784 -23.49522 -38.46593 1.000 48.48789 275 VAL C N 1
ATOM 9977 C CA . VAL C 1 280 ? 17.32592 -23.18415 -38.59568 1.000 48.82632 275 VAL C CA 1
ATOM 9978 C C . VAL C 1 280 ? 16.48432 -24.39090 -38.20487 1.000 52.33058 275 VAL C C 1
ATOM 9979 O O . VAL C 1 280 ? 16.74168 -25.52061 -38.64057 1.000 44.85560 275 VAL C O 1
ATOM 9983 N N . HIS C 1 281 ? 15.47215 -24.14946 -37.37267 1.000 48.20326 276 HIS C N 1
ATOM 9984 C CA . HIS C 1 281 ? 14.63605 -25.22443 -36.85811 1.000 49.07983 276 HIS C CA 1
ATOM 9985 C C . HIS C 1 281 ? 13.84757 -25.87016 -37.99587 1.000 45.23283 276 HIS C C 1
ATOM 9986 O O . HIS C 1 281 ? 13.40480 -25.17553 -38.91526 1.000 51.71961 276 HIS C O 1
ATOM 9993 N N . PRO C 1 282 ? 13.65973 -27.19282 -37.96787 1.000 44.74144 277 PRO C N 1
ATOM 9994 C CA . PRO C 1 282 ? 12.89985 -27.83986 -39.05041 1.000 46.24296 277 PRO C CA 1
ATOM 9995 C C . PRO C 1 282 ? 11.45839 -27.37195 -39.14928 1.000 52.79677 277 PRO C C 1
ATOM 9996 O O . PRO C 1 282 ? 10.88628 -27.40609 -40.24580 1.000 57.96452 277 PRO C O 1
ATOM 10000 N N . ASN C 1 283 ? 10.84974 -26.93267 -38.04301 1.000 45.84785 278 ASN C N 1
ATOM 10001 C CA . ASN C 1 283 ? 9.47879 -26.43510 -38.11220 1.000 52.95312 278 ASN C CA 1
ATOM 10002 C C . ASN C 1 283 ? 9.40446 -25.08479 -38.81189 1.000 49.01456 278 ASN C C 1
ATOM 10003 O O . ASN C 1 283 ? 8.39953 -24.78212 -39.46446 1.000 52.95518 278 ASN C O 1
ATOM 10008 N N . VAL C 1 284 ? 10.44267 -24.25914 -38.67792 1.000 48.89528 279 VAL C N 1
ATOM 10009 C CA . VAL C 1 284 ? 10.48293 -22.99802 -39.40906 1.000 49.55452 279 VAL C CA 1
ATOM 10010 C C . VAL C 1 284 ? 10.57386 -23.26334 -40.90543 1.000 51.90206 279 VAL C C 1
ATOM 10011 O O . VAL C 1 284 ? 9.84591 -22.66464 -41.70564 1.000 50.09065 279 VAL C O 1
ATOM 10015 N N . LEU C 1 285 ? 11.46142 -24.17829 -41.30307 1.000 53.13310 280 LEU C N 1
ATOM 10016 C CA . LEU C 1 285 ? 11.59174 -24.51924 -42.71541 1.000 52.05251 280 LEU C CA 1
ATOM 10017 C C . LEU C 1 285 ? 10.32346 -25.17409 -43.24575 1.000 59.23328 280 LEU C C 1
ATOM 10018 O O . LEU C 1 285 ? 9.92730 -24.93490 -44.39225 1.000 62.41407 280 LEU C O 1
ATOM 10023 N N . ARG C 1 286 ? 9.67156 -26.00039 -42.42560 1.000 58.88100 281 ARG C N 1
ATOM 10024 C CA . ARG C 1 286 ? 8.46135 -26.68171 -42.87249 1.000 59.53920 281 ARG C CA 1
ATOM 10025 C C . ARG C 1 286 ? 7.32717 -25.69259 -43.11589 1.000 62.15648 281 ARG C C 1
ATOM 10026 O O . ARG C 1 286 ? 6.60988 -25.79661 -44.11828 1.000 56.56187 281 ARG C O 1
ATOM 10034 N N . ASN C 1 287 ? 7.15534 -24.72033 -42.21519 1.000 53.39653 282 ASN C N 1
ATOM 10035 C CA . ASN C 1 287 ? 6.05344 -23.77293 -42.33834 1.000 56.00329 282 ASN C CA 1
ATOM 10036 C C . ASN C 1 287 ? 6.23867 -22.80481 -43.49912 1.000 59.18186 282 ASN C C 1
ATOM 10037 O O . ASN C 1 287 ? 5.26429 -22.17306 -43.92039 1.000 68.45856 282 ASN C O 1
ATOM 10042 N N . VAL C 1 288 ? 7.45756 -22.66841 -44.02155 1.000 57.04632 283 VAL C N 1
ATOM 10043 C CA . VAL C 1 288 ? 7.70835 -21.83439 -45.19052 1.000 65.65019 283 VAL C CA 1
ATOM 10044 C C . VAL C 1 288 ? 7.86020 -22.66742 -46.45955 1.000 61.89717 283 VAL C C 1
ATOM 10045 O O . VAL C 1 288 ? 8.27525 -22.14081 -47.49546 1.000 75.45646 283 VAL C O 1
ATOM 10049 N N . GLY C 1 289 ? 7.53871 -23.95799 -46.40153 1.000 56.79988 284 GLY C N 1
ATOM 10050 C CA . GLY C 1 289 ? 7.56186 -24.79325 -47.58547 1.000 56.05091 284 GLY C CA 1
ATOM 10051 C C . GLY C 1 289 ? 8.92212 -25.30000 -48.00175 1.000 62.43498 284 GLY C C 1
ATOM 10052 O O . GLY C 1 289 ? 9.11955 -25.60311 -49.18272 1.000 64.12287 284 GLY C O 1
ATOM 10053 N N . ILE C 1 290 ? 9.86837 -25.40802 -47.07162 1.000 59.38504 285 ILE C N 1
ATOM 10054 C CA . ILE C 1 290 ? 11.21576 -25.88821 -47.35613 1.000 57.29079 285 ILE C CA 1
ATOM 10055 C C . ILE C 1 290 ? 11.42349 -27.19833 -46.60810 1.000 55.73266 285 ILE C C 1
ATOM 10056 O O . ILE C 1 290 ? 11.07099 -27.30724 -45.42786 1.000 61.48987 285 ILE C O 1
ATOM 10061 N N . ASP C 1 291 ? 11.99794 -28.18684 -47.29184 1.000 54.73983 286 ASP C N 1
ATOM 10062 C CA . ASP C 1 291 ? 12.12808 -29.52677 -46.73233 1.000 62.37063 286 ASP C CA 1
ATOM 10063 C C . ASP C 1 291 ? 13.39995 -29.62737 -45.90073 1.000 62.53150 286 ASP C C 1
ATOM 10064 O O . ASP C 1 291 ? 14.49790 -29.45909 -46.44871 1.000 55.92226 286 ASP C O 1
ATOM 10069 N N . PRO C 1 292 ? 13.30860 -29.90565 -44.59593 1.000 56.28781 287 PRO C N 1
ATOM 10070 C CA . PRO C 1 292 ? 14.53356 -30.07897 -43.79821 1.000 58.69558 287 PRO C CA 1
ATOM 10071 C C . PRO C 1 292 ? 15.28758 -31.36104 -44.11018 1.000 53.57600 287 PRO C C 1
ATOM 10072 O O . PRO C 1 292 ? 16.48257 -31.44727 -43.80090 1.000 58.49625 287 PRO C O 1
ATOM 10076 N N . GLU C 1 293 ? 14.63401 -32.36025 -44.70530 1.000 52.54942 288 GLU C N 1
ATOM 10077 C CA . GLU C 1 293 ? 15.34658 -33.55249 -45.14666 1.000 59.99141 288 GLU C CA 1
ATOM 10078 C C . GLU C 1 293 ? 16.25489 -33.26375 -46.33345 1.000 60.40287 288 GLU C C 1
ATOM 10079 O O . GLU C 1 293 ? 17.24073 -33.98183 -46.53777 1.000 59.93229 288 GLU C O 1
ATOM 10085 N N . VAL C 1 294 ? 15.94678 -32.23114 -47.11161 1.000 51.88345 289 VAL C N 1
ATOM 10086 C CA . VAL C 1 294 ? 16.73594 -31.86758 -48.27862 1.000 58.09444 289 VAL C CA 1
ATOM 10087 C C . VAL C 1 294 ? 17.62489 -30.66194 -48.00165 1.000 55.22293 289 VAL C C 1
ATOM 10088 O O . VAL C 1 294 ? 18.80024 -30.65816 -48.36827 1.000 54.05778 289 VAL C O 1
ATOM 10092 N N . TYR C 1 295 ? 17.08560 -29.63993 -47.34539 1.000 56.45933 290 TYR C N 1
ATOM 10093 C CA . TYR C 1 295 ? 17.80254 -28.40062 -47.09388 1.000 55.78925 290 TYR C CA 1
ATOM 10094 C C . TYR C 1 295 ? 18.07558 -28.22093 -45.60610 1.000 57.43891 290 TYR C C 1
ATOM 10095 O O . TYR C 1 295 ? 17.37802 -28.76676 -44.74633 1.000 49.48926 290 TYR C O 1
ATOM 10104 N N . SER C 1 296 ? 19.11439 -27.44043 -45.31826 1.000 46.36227 291 SER C N 1
ATOM 10105 C CA . SER C 1 296 ? 19.42888 -27.00061 -43.96846 1.000 40.00432 291 SER C CA 1
ATOM 10106 C C . SER C 1 296 ? 19.93886 -25.56909 -44.04429 1.000 52.32820 291 SER C C 1
ATOM 10107 O O . SER C 1 296 ? 20.21439 -25.04166 -45.12553 1.000 51.92415 291 SER C O 1
ATOM 10110 N N . GLY C 1 297 ? 20.05442 -24.93077 -42.88746 1.000 48.27059 292 GLY C N 1
ATOM 10111 C CA . GLY C 1 297 ? 20.52540 -23.55870 -42.87541 1.000 53.70918 292 GLY C CA 1
ATOM 10112 C C . GLY C 1 297 ? 20.78512 -23.08065 -41.46705 1.000 54.64742 292 GLY C C 1
ATOM 10113 O O . GLY C 1 297 ? 20.40171 -23.72254 -40.48510 1.000 49.27935 292 GLY C O 1
ATOM 10114 N N . PHE C 1 298 ? 21.45070 -21.93147 -41.38169 1.000 46.60355 293 PHE C N 1
ATOM 10115 C CA . PHE C 1 298 ? 21.68170 -21.28206 -40.10390 1.000 48.59736 293 PHE C CA 1
ATOM 10116 C C . PHE C 1 298 ? 21.24627 -19.82682 -40.17541 1.000 51.51579 293 PHE C C 1
ATOM 10117 O O . PHE C 1 298 ? 21.19504 -19.22121 -41.25036 1.000 45.43306 293 PHE C O 1
ATOM 10125 N N . ALA C 1 299 ? 20.91726 -19.28000 -39.01115 1.000 44.27722 294 ALA C N 1
ATOM 10126 C CA . ALA C 1 299 ? 20.52926 -17.88853 -38.87756 1.000 42.26724 294 ALA C CA 1
ATOM 10127 C C . ALA C 1 299 ? 21.30369 -17.27783 -37.72157 1.000 42.24178 294 ALA C C 1
ATOM 10128 O O . ALA C 1 299 ? 21.76144 -17.97938 -36.81743 1.000 45.85136 294 ALA C O 1
ATOM 10130 N N . PHE C 1 300 ? 21.46273 -15.95872 -37.76525 1.000 45.25755 295 PHE C N 1
ATOM 10131 C CA . PHE C 1 300 ? 22.18761 -15.25083 -36.72435 1.000 40.22595 295 PHE C CA 1
ATOM 10132 C C . PHE C 1 300 ? 21.53857 -13.89516 -36.49251 1.000 42.25106 295 PHE C C 1
ATOM 10133 O O . PHE C 1 300 ? 20.74162 -13.41780 -37.30253 1.000 44.47241 295 PHE C O 1
ATOM 10141 N N . GLY C 1 301 ? 21.88123 -13.28877 -35.36519 1.000 38.90320 296 GLY C N 1
ATOM 10142 C CA . GLY C 1 301 ? 21.35426 -11.98143 -35.01528 1.000 41.98530 296 GLY C CA 1
ATOM 10143 C C . GLY C 1 301 ? 22.33656 -11.23884 -34.14130 1.000 46.63167 296 GLY C C 1
ATOM 10144 O O . GLY C 1 301 ? 23.14768 -11.84569 -33.43462 1.000 43.36854 296 GLY C O 1
ATOM 10145 N N . MET C 1 302 ? 22.25999 -9.91016 -34.18729 1.000 44.10107 297 MET C N 1
ATOM 10146 C CA . MET C 1 302 ? 23.19248 -9.07132 -33.44953 1.000 42.65106 297 MET C CA 1
ATOM 10147 C C . MET C 1 302 ? 22.63600 -7.65944 -33.35547 1.000 44.45646 297 MET C C 1
ATOM 10148 O O . MET C 1 302 ? 21.99464 -7.17619 -34.29144 1.000 43.22018 297 MET C O 1
ATOM 10153 N N . GLY C 1 303 ? 22.89259 -7.00522 -32.22448 1.000 47.64410 298 GLY C N 1
ATOM 10154 C CA . GLY C 1 303 ? 22.49164 -5.62362 -32.03694 1.000 46.80300 298 GLY C CA 1
ATOM 10155 C C . GLY C 1 303 ? 23.55269 -4.68284 -32.57186 1.000 49.08359 298 GLY C C 1
ATOM 10156 O O . GLY C 1 303 ? 24.74162 -4.84416 -32.28269 1.000 44.70308 298 GLY C O 1
ATOM 10157 N N . MET C 1 304 ? 23.11494 -3.69278 -33.35528 1.000 45.96764 299 MET C N 1
ATOM 10158 C CA . MET C 1 304 ? 24.06337 -2.77851 -33.98585 1.000 40.22019 299 MET C CA 1
ATOM 10159 C C . MET C 1 304 ? 24.70425 -1.84613 -32.96744 1.000 47.17723 299 MET C C 1
ATOM 10160 O O . MET C 1 304 ? 25.88099 -1.48850 -33.10251 1.000 50.47019 299 MET C O 1
ATOM 10165 N N . GLU C 1 305 ? 23.94478 -1.43272 -31.94964 1.000 47.48470 300 GLU C N 1
ATOM 10166 C CA . GLU C 1 305 ? 24.47161 -0.49595 -30.96238 1.000 45.82294 300 GLU C CA 1
ATOM 10167 C C . GLU C 1 305 ? 25.62951 -1.10848 -30.18553 1.000 46.49115 300 GLU C C 1
ATOM 10168 O O . GLU C 1 305 ? 26.66765 -0.46620 -29.98777 1.000 48.73951 300 GLU C O 1
ATOM 10174 N N . ARG C 1 306 ? 25.46989 -2.35642 -29.73867 1.000 49.73276 301 ARG C N 1
ATOM 10175 C CA . ARG C 1 306 ? 26.51629 -3.00166 -28.95123 1.000 49.45839 301 ARG C CA 1
ATOM 10176 C C . ARG C 1 306 ? 27.79520 -3.16147 -29.76310 1.000 48.70359 301 ARG C C 1
ATOM 10177 O O . ARG C 1 306 ? 28.89347 -2.86566 -29.27793 1.000 48.63741 301 ARG C O 1
ATOM 10185 N N . LEU C 1 307 ? 27.67135 -3.62937 -31.00736 1.000 43.51849 302 LEU C N 1
ATOM 10186 C CA . LEU C 1 307 ? 28.84465 -3.75416 -31.86525 1.000 41.08677 302 LEU C CA 1
ATOM 10187 C C . LEU C 1 307 ? 29.46592 -2.39168 -32.14792 1.000 46.65015 302 LEU C C 1
ATOM 10188 O O . LEU C 1 307 ? 30.69347 -2.26667 -32.22920 1.000 46.89160 302 LEU C O 1
ATOM 10193 N N . THR C 1 308 ? 28.63234 -1.35637 -32.29212 1.000 46.06765 303 THR C N 1
ATOM 10194 C CA . THR C 1 308 ? 29.14768 -0.00478 -32.49072 1.000 46.87191 303 THR C CA 1
ATOM 10195 C C . THR C 1 308 ? 29.92089 0.47533 -31.26818 1.000 55.25199 303 THR C C 1
ATOM 10196 O O . THR C 1 308 ? 30.97085 1.11623 -31.40215 1.000 53.95417 303 THR C O 1
ATOM 10200 N N . MET C 1 309 ? 29.41917 0.17359 -30.06736 1.000 52.01802 304 MET C N 1
ATOM 10201 C CA . MET C 1 309 ? 30.13829 0.54705 -28.85332 1.000 56.05554 304 MET C CA 1
ATOM 10202 C C . MET C 1 309 ? 31.48233 -0.16203 -28.77138 1.000 47.94385 304 MET C C 1
ATOM 10203 O O . MET C 1 309 ? 32.50045 0.45664 -28.44094 1.000 59.32874 304 MET C O 1
ATOM 10208 N N . LEU C 1 310 ? 31.50555 -1.46243 -29.07064 1.000 49.41510 305 LEU C N 1
ATOM 10209 C CA . LEU C 1 310 ? 32.75511 -2.21225 -29.01523 1.000 49.86975 305 LEU C CA 1
ATOM 10210 C C . LEU C 1 310 ? 33.73126 -1.76786 -30.09679 1.000 53.62958 305 LEU C C 1
ATOM 10211 O O . LEU C 1 310 ? 34.94898 -1.84976 -29.90061 1.000 50.32791 305 LEU C O 1
ATOM 10216 N N . ARG C 1 311 ? 33.22326 -1.29376 -31.23611 1.000 50.29812 306 ARG C N 1
ATOM 10217 C CA . ARG C 1 311 ? 34.09746 -0.94246 -32.35002 1.000 44.03286 306 ARG C CA 1
ATOM 10218 C C . ARG C 1 311 ? 34.73075 0.43117 -32.16241 1.000 46.04877 306 ARG C C 1
ATOM 10219 O O . ARG C 1 311 ? 35.93290 0.59696 -32.39541 1.000 48.33910 306 ARG C O 1
ATOM 10227 N N . TYR C 1 312 ? 33.94772 1.42252 -31.73888 1.000 45.78108 307 TYR C N 1
ATOM 10228 C CA . TYR C 1 312 ? 34.42051 2.79702 -31.64321 1.000 54.99494 307 TYR C CA 1
ATOM 10229 C C . TYR C 1 312 ? 34.62885 3.26774 -30.20961 1.000 56.68368 307 TYR C C 1
ATOM 10230 O O . TYR C 1 312 ? 35.00004 4.42833 -30.00182 1.000 52.82311 307 TYR C O 1
ATOM 10239 N N . GLY C 1 313 ? 34.40760 2.40645 -29.21957 1.000 57.92044 308 GLY C N 1
ATOM 10240 C CA . GLY C 1 313 ? 34.63544 2.78678 -27.83984 1.000 45.97667 308 GLY C CA 1
ATOM 10241 C C . GLY C 1 313 ? 33.59422 3.70543 -27.24398 1.000 52.05057 308 GLY C C 1
ATOM 10242 O O . GLY C 1 313 ? 33.93072 4.54527 -26.40362 1.000 65.00240 308 GLY C O 1
ATOM 10243 N N . VAL C 1 314 ? 32.33677 3.57803 -27.65511 1.000 56.27532 309 VAL C N 1
ATOM 10244 C CA . VAL C 1 314 ? 31.25796 4.36044 -27.06088 1.000 58.59070 309 VAL C CA 1
ATOM 10245 C C . VAL C 1 314 ? 30.89074 3.74354 -25.71797 1.000 57.12502 309 VAL C C 1
ATOM 10246 O O . VAL C 1 314 ? 30.72127 2.52353 -25.60721 1.000 56.47858 309 VAL C O 1
ATOM 10250 N N . THR C 1 315 ? 30.76562 4.58589 -24.69245 1.000 64.49896 310 THR C N 1
ATOM 10251 C CA . THR C 1 315 ? 30.56360 4.11110 -23.32773 1.000 60.62256 310 THR C CA 1
ATOM 10252 C C . THR C 1 315 ? 29.08767 3.95373 -22.97192 1.000 57.46001 310 THR C C 1
ATOM 10253 O O . THR C 1 315 ? 28.69092 2.92940 -22.40786 1.000 69.78497 310 THR C O 1
ATOM 10257 N N . ASP C 1 316 ? 28.26733 4.95334 -23.28114 1.000 62.14442 311 ASP C N 1
ATOM 10258 C CA . ASP C 1 316 ? 26.85703 4.95523 -22.91514 1.000 65.03957 311 ASP C CA 1
ATOM 10259 C C . ASP C 1 316 ? 26.00895 4.76297 -24.16474 1.000 67.41781 311 ASP C C 1
ATOM 10260 O O . ASP C 1 316 ? 26.19640 5.46697 -25.16302 1.000 60.09892 311 ASP C O 1
ATOM 10265 N N . LEU C 1 317 ? 25.07291 3.81227 -24.10120 1.000 60.29377 312 LEU C N 1
ATOM 10266 C CA . LEU C 1 317 ? 24.23556 3.51389 -25.25811 1.000 66.01187 312 LEU C CA 1
ATOM 10267 C C . LEU C 1 317 ? 23.23924 4.63334 -25.53721 1.000 69.62631 312 LEU C C 1
ATOM 10268 O O . LEU C 1 317 ? 22.83929 4.83145 -26.69021 1.000 66.51924 312 LEU C O 1
ATOM 10273 N N . ARG C 1 318 ? 22.83657 5.37881 -24.50523 1.000 71.27399 313 ARG C N 1
ATOM 10274 C CA . ARG C 1 318 ? 21.83363 6.42321 -24.68050 1.000 67.90432 313 ARG C CA 1
ATOM 10275 C C . ARG C 1 318 ? 22.30879 7.55180 -25.58705 1.000 57.24180 313 ARG C C 1
ATOM 10276 O O . ARG C 1 318 ? 21.47403 8.25409 -26.16694 1.000 54.28648 313 ARG C O 1
ATOM 10284 N N . SER C 1 319 ? 23.62147 7.73957 -25.73185 1.000 56.98116 314 SER C N 1
ATOM 10285 C CA . SER C 1 319 ? 24.12574 8.79649 -26.60072 1.000 68.70654 314 SER C CA 1
ATOM 10286 C C . SER C 1 319 ? 23.87505 8.51894 -28.07862 1.000 63.19456 314 SER C C 1
ATOM 10287 O O . SER C 1 319 ? 24.06020 9.42431 -28.89891 1.000 55.91988 314 SER C O 1
ATOM 10290 N N . PHE C 1 320 ? 23.45694 7.30175 -28.43747 1.000 58.31811 315 PHE C N 1
ATOM 10291 C CA . PHE C 1 320 ? 23.09289 7.02744 -29.82279 1.000 53.17401 315 PHE C CA 1
ATOM 10292 C C . PHE C 1 320 ? 21.78822 7.71057 -30.20598 1.000 57.96933 315 PHE C C 1
ATOM 10293 O O . PHE C 1 320 ? 21.61424 8.10437 -31.36485 1.000 57.22770 315 PHE C O 1
ATOM 10301 N N . PHE C 1 321 ? 20.86572 7.86331 -29.25773 1.000 56.99177 316 PHE C N 1
ATOM 10302 C CA . PHE C 1 321 ? 19.55825 8.43569 -29.53989 1.000 51.15447 316 PHE C CA 1
ATOM 10303 C C . PHE C 1 321 ? 19.36838 9.82077 -28.93985 1.000 49.82694 316 PHE C C 1
ATOM 10304 O O . PHE C 1 321 ? 18.31350 10.42982 -29.14439 1.000 58.84493 316 PHE C O 1
ATOM 10312 N N . GLU C 1 322 ? 20.35380 10.33449 -28.20408 1.000 53.34722 317 GLU C N 1
ATOM 10313 C CA . GLU C 1 322 ? 20.33733 11.74538 -27.83981 1.000 58.53365 317 GLU C CA 1
ATOM 10314 C C . GLU C 1 322 ? 20.73852 12.61996 -29.01902 1.000 59.74697 317 GLU C C 1
ATOM 10315 O O . GLU C 1 322 ? 20.32701 13.78388 -29.09380 1.000 57.96700 317 GLU C O 1
ATOM 10321 N N . ASN C 1 323 ? 21.53139 12.06915 -29.93847 1.000 56.86059 318 ASN C N 1
ATOM 10322 C CA . ASN C 1 323 ? 21.91628 12.73348 -31.18118 1.000 50.16846 318 ASN C CA 1
ATOM 10323 C C . ASN C 1 323 ? 22.53204 14.10551 -30.91282 1.000 57.08089 318 ASN C C 1
ATOM 10324 O O . ASN C 1 323 ? 22.15970 15.11627 -31.51373 1.000 47.66216 318 ASN C O 1
ATOM 10329 N N . ASP C 1 324 ? 23.48733 14.13369 -29.98624 1.000 55.18484 319 ASP C N 1
ATOM 10330 C CA . ASP C 1 324 ? 24.25477 15.34737 -29.75005 1.000 53.87582 319 ASP C CA 1
ATOM 10331 C C . ASP C 1 324 ? 25.21969 15.56115 -30.90646 1.000 52.66601 319 ASP C C 1
ATOM 10332 O O . ASP C 1 324 ? 26.01138 14.67258 -31.23571 1.000 48.97890 319 ASP C O 1
ATOM 10337 N N . LEU C 1 325 ? 25.14748 16.74102 -31.52960 1.000 52.64870 320 LEU C N 1
ATOM 10338 C CA . LEU C 1 325 ? 25.96640 17.00313 -32.70980 1.000 53.23405 320 LEU C CA 1
ATOM 10339 C C . LEU C 1 325 ? 27.45263 16.86145 -32.41106 1.000 56.51668 320 LEU C C 1
ATOM 10340 O O . LEU C 1 325 ? 28.21561 16.42167 -33.27674 1.000 60.64365 320 LEU C O 1
ATOM 10345 N N . ARG C 1 326 ? 27.88186 17.20870 -31.19504 1.000 55.82521 321 ARG C N 1
ATOM 10346 C CA . ARG C 1 326 ? 29.27915 17.01427 -30.82322 1.000 51.23359 321 ARG C CA 1
ATOM 10347 C C . ARG C 1 326 ? 29.65724 15.54080 -30.75191 1.000 52.18554 321 ARG C C 1
ATOM 10348 O O . ARG C 1 326 ? 30.84068 15.20919 -30.87805 1.000 56.86947 321 ARG C O 1
ATOM 10356 N N . PHE C 1 327 ? 28.68461 14.65438 -30.54143 1.000 55.65388 322 PHE C N 1
ATOM 10357 C CA . PHE C 1 327 ? 28.92076 13.21575 -30.54389 1.000 51.63004 322 PHE C CA 1
ATOM 10358 C C . PHE C 1 327 ? 28.90675 12.64610 -31.95875 1.000 47.75525 322 PHE C C 1
ATOM 10359 O O . PHE C 1 327 ? 29.79213 11.86813 -32.32810 1.000 52.30068 322 PHE C O 1
ATOM 10367 N N . LEU C 1 328 ? 27.90872 13.02498 -32.75959 1.000 46.31764 323 LEU C N 1
ATOM 10368 C CA . LEU C 1 328 ? 27.82188 12.51607 -34.12393 1.000 57.29820 323 LEU C CA 1
ATOM 10369 C C . LEU C 1 328 ? 28.94189 13.05995 -35.00078 1.000 61.46622 323 LEU C C 1
ATOM 10370 O O . LEU C 1 328 ? 29.35622 12.39385 -35.95661 1.000 56.78584 323 LEU C O 1
ATOM 10375 N N . LYS C 1 329 ? 29.44326 14.25916 -34.68751 1.000 58.30254 324 LYS C N 1
ATOM 10376 C CA . LYS C 1 329 ? 30.51619 14.86133 -35.47373 1.000 52.30069 324 LYS C CA 1
ATOM 10377 C C . LYS C 1 329 ? 31.77130 13.99787 -35.47354 1.000 58.13931 324 LYS C C 1
ATOM 10378 O O . LYS C 1 329 ? 32.56594 14.05765 -36.41899 1.000 60.92499 324 LYS C O 1
ATOM 10384 N N . GLN C 1 330 ? 31.96500 13.18480 -34.43307 1.000 51.32483 325 GLN C N 1
ATOM 10385 C CA . GLN C 1 330 ? 33.17378 12.37681 -34.33774 1.000 52.42223 325 GLN C CA 1
ATOM 10386 C C . GLN C 1 330 ? 33.21520 11.25604 -35.36824 1.000 53.50297 325 GLN C C 1
ATOM 10387 O O . GLN C 1 330 ? 34.28345 10.67664 -35.58678 1.000 56.67922 325 GLN C O 1
ATOM 10393 N N . PHE C 1 331 ? 32.08810 10.93734 -36.00576 1.000 59.90357 326 PHE C N 1
ATOM 10394 C CA . PHE C 1 331 ? 31.99508 9.80324 -36.91731 1.000 53.80044 326 PHE C CA 1
ATOM 10395 C C . PHE C 1 331 ? 31.88678 10.23596 -38.37720 1.000 60.20927 326 PHE C C 1
ATOM 10396 O O . PHE C 1 331 ? 31.29387 9.52770 -39.19460 1.000 55.97029 326 PHE C O 1
ATOM 10404 N N . LYS C 1 332 ? 32.45438 11.38970 -38.71934 1.000 61.34526 327 LYS C N 1
ATOM 10405 C CA . LYS C 1 332 ? 32.48399 11.84121 -40.10824 1.000 58.32376 327 LYS C CA 1
ATOM 10406 C C . LYS C 1 332 ? 33.35401 10.92232 -40.96157 1.000 75.65670 327 LYS C C 1
ATOM 10407 O O . LYS C 1 332 ? 34.26692 10.26333 -40.46196 1.000 76.99067 327 LYS C O 1
ATOM 10414 N N . MET D 2 1 ? 18.05481 -18.15624 -11.53863 1.000 49.57764 1 MET D N 1
ATOM 10415 C CA . MET D 2 1 ? 18.39134 -19.23497 -10.61637 1.000 48.90429 1 MET D CA 1
ATOM 10416 C C . MET D 2 1 ? 19.71859 -18.96006 -9.91364 1.000 46.29920 1 MET D C 1
ATOM 10417 O O . MET D 2 1 ? 20.75545 -18.80262 -10.56094 1.000 43.17138 1 MET D O 1
ATOM 10422 N N . LYS D 2 2 ? 19.67025 -18.88573 -8.58659 1.000 47.35922 2 LYS D N 1
ATOM 10423 C CA . LYS D 2 2 ? 20.85063 -18.77393 -7.74338 1.000 42.01850 2 LYS D CA 1
ATOM 10424 C C . LYS D 2 2 ? 21.01185 -20.05107 -6.92840 1.000 48.72180 2 LYS D C 1
ATOM 10425 O O . LYS D 2 2 ? 20.02552 -20.67125 -6.52181 1.000 48.08318 2 LYS D O 1
ATOM 10431 N N . PHE D 2 3 ? 22.26011 -20.44342 -6.68404 1.000 48.60296 3 PHE D N 1
ATOM 10432 C CA . PHE D 2 3 ? 22.50062 -21.64747 -5.89984 1.000 47.08880 3 PHE D CA 1
ATOM 10433 C C . PHE D 2 3 ? 23.88043 -21.58394 -5.26279 1.000 47.94966 3 PHE D C 1
ATOM 10434 O O . PHE D 2 3 ? 24.78059 -20.89067 -5.74426 1.000 46.48919 3 PHE D O 1
ATOM 10442 N N . SER D 2 4 ? 24.02760 -22.32817 -4.16795 1.000 51.14059 4 SER D N 1
ATOM 10443 C CA . SER D 2 4 ? 25.30316 -22.44348 -3.47488 1.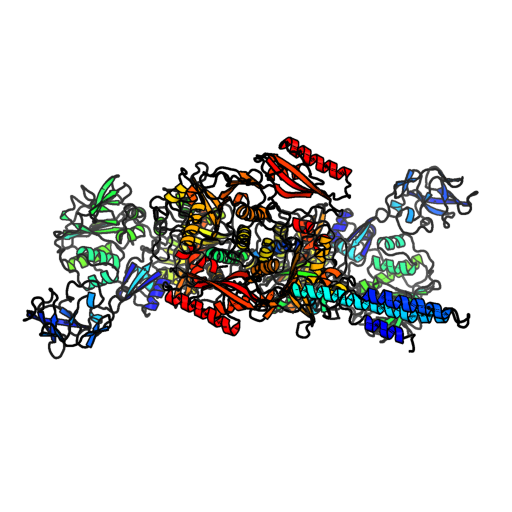000 42.24761 4 SER D CA 1
ATOM 10444 C C . SER D 2 4 ? 26.20413 -23.43378 -4.19809 1.000 44.81712 4 SER D C 1
ATOM 10445 O O . SER D 2 4 ? 25.76606 -24.52644 -4.56970 1.000 42.56675 4 SER D O 1
ATOM 10448 N N . GLU D 2 5 ? 27.46944 -23.05449 -4.38831 1.000 44.28748 5 GLU D N 1
ATOM 10449 C CA . GLU D 2 5 ? 28.40379 -23.94651 -5.06570 1.000 41.77960 5 GLU D CA 1
ATOM 10450 C C . GLU D 2 5 ? 28.69996 -25.18336 -4.22631 1.000 41.97080 5 GLU D C 1
ATOM 10451 O O . GLU D 2 5 ? 28.76809 -26.29661 -4.76066 1.000 45.86028 5 GLU D O 1
ATOM 10457 N N . LEU D 2 6 ? 28.87902 -25.01171 -2.91209 1.000 38.72768 6 LEU D N 1
ATOM 10458 C CA . LEU D 2 6 ? 29.12924 -26.16100 -2.04673 1.000 38.45281 6 LEU D CA 1
ATOM 10459 C C . LEU D 2 6 ? 27.95470 -27.13151 -2.06192 1.000 42.70824 6 LEU D C 1
ATOM 10460 O O . LEU D 2 6 ? 28.15024 -28.35182 -2.09903 1.000 42.13497 6 LEU D O 1
ATOM 10465 N N . TRP D 2 7 ? 26.72591 -26.60894 -2.02960 1.000 36.12459 7 TRP D N 1
ATOM 10466 C CA . TRP D 2 7 ? 25.55632 -27.47925 -2.07305 1.000 44.04069 7 TRP D CA 1
ATOM 10467 C C . TRP D 2 7 ? 25.50978 -28.26442 -3.37681 1.000 47.45906 7 TRP D C 1
ATOM 10468 O O . TRP D 2 7 ? 25.23936 -29.47097 -3.37433 1.000 42.43622 7 TRP D O 1
ATOM 10479 N N . LEU D 2 8 ? 25.77860 -27.59528 -4.50157 1.000 42.96817 8 LEU D N 1
ATOM 10480 C CA . LEU D 2 8 ? 25.87195 -28.29554 -5.77736 1.000 39.69365 8 LEU D CA 1
ATOM 10481 C C . LEU D 2 8 ? 26.94004 -29.38054 -5.73131 1.000 44.86353 8 LEU D C 1
ATOM 10482 O O . LEU D 2 8 ? 26.75871 -30.46489 -6.29886 1.000 39.16946 8 LEU D O 1
ATOM 10487 N N . ARG D 2 9 ? 28.06015 -29.10901 -5.05367 1.000 36.92595 9 ARG D N 1
ATOM 10488 C CA . ARG D 2 9 ? 29.15133 -30.07389 -4.98126 1.000 39.63858 9 ARG D CA 1
ATOM 10489 C C . ARG D 2 9 ? 28.85289 -31.23884 -4.04863 1.000 41.19490 9 ARG D C 1
ATOM 10490 O O . ARG D 2 9 ? 29.62417 -32.20385 -4.03059 1.000 47.23799 9 ARG D O 1
ATOM 10498 N N . GLU D 2 10 ? 27.76765 -31.17088 -3.27325 1.000 43.37087 10 GLU D N 1
ATOM 10499 C CA . GLU D 2 10 ? 27.30277 -32.33840 -2.53423 1.000 38.75284 10 GLU D CA 1
ATOM 10500 C C . GLU D 2 10 ? 26.66124 -33.37135 -3.44794 1.000 42.69444 10 GLU D C 1
ATOM 10501 O O . GLU D 2 10 ? 26.46484 -34.51668 -3.02799 1.000 47.47647 10 GLU D O 1
ATOM 10507 N N . TRP D 2 11 ? 26.31915 -32.98790 -4.67755 1.000 41.53066 11 TRP D N 1
ATOM 10508 C CA . TRP D 2 11 ? 25.74671 -33.89096 -5.66853 1.000 40.91878 11 TRP D CA 1
ATOM 10509 C C . TRP D 2 11 ? 26.75030 -34.31377 -6.73076 1.000 42.92806 11 TRP D C 1
ATOM 10510 O O . TRP D 2 11 ? 26.68892 -35.44478 -7.22002 1.000 43.21016 11 TRP D O 1
ATOM 10521 N N . VAL D 2 12 ? 27.65558 -33.41838 -7.11344 1.000 40.91087 12 VAL D N 1
ATOM 10522 C CA . VAL D 2 12 ? 28.73322 -33.73043 -8.04594 1.000 49.99232 12 VAL D CA 1
ATOM 10523 C C . VAL D 2 12 ? 29.88184 -32.77389 -7.76182 1.000 44.08389 12 VAL D C 1
ATOM 10524 O O . VAL D 2 12 ? 29.69563 -31.55364 -7.74391 1.000 43.86142 12 VAL D O 1
ATOM 10528 N N . ASN D 2 13 ? 31.07110 -33.32844 -7.51874 1.000 48.67110 13 ASN D N 1
ATOM 10529 C CA . ASN D 2 13 ? 32.23833 -32.55645 -7.09786 1.000 46.88550 13 ASN D CA 1
ATOM 10530 C C . ASN D 2 13 ? 33.37440 -32.80045 -8.08437 1.000 50.75267 13 ASN D C 1
ATOM 10531 O O . ASN D 2 13 ? 34.29313 -33.58624 -7.80658 1.000 58.20385 13 ASN D O 1
ATOM 10536 N N . PRO D 2 14 ? 33.34772 -32.14803 -9.24437 1.000 55.12818 14 PRO D N 1
ATOM 10537 C CA . PRO D 2 14 ? 34.45957 -32.29074 -10.18868 1.000 51.57947 14 PRO D CA 1
ATOM 10538 C C . PRO D 2 14 ? 35.72841 -31.65742 -9.64206 1.000 52.30848 14 PRO D C 1
ATOM 10539 O O . PRO D 2 14 ? 35.69170 -30.68497 -8.88411 1.000 52.24382 14 PRO D O 1
ATOM 10543 N N . ALA D 2 15 ? 36.86702 -32.22321 -10.04385 1.000 57.71726 15 ALA D N 1
ATOM 10544 C CA . ALA D 2 15 ? 38.17328 -31.76207 -9.57404 1.000 57.09462 15 ALA D CA 1
ATOM 10545 C C . ALA D 2 15 ? 38.62149 -30.51711 -10.34556 1.000 54.39452 15 ALA D C 1
ATOM 10546 O O . ALA D 2 15 ? 39.67848 -30.47629 -10.97391 1.000 60.31254 15 ALA D O 1
ATOM 10548 N N . ILE D 2 16 ? 37.77876 -29.48371 -10.28795 1.000 50.75084 16 ILE D N 1
ATOM 10549 C CA . ILE D 2 16 ? 38.06453 -28.19136 -10.89684 1.000 52.76741 16 ILE D CA 1
ATOM 10550 C C . ILE D 2 16 ? 37.68153 -27.10365 -9.90341 1.000 48.94926 16 ILE D C 1
ATOM 10551 O O . ILE D 2 16 ? 36.87640 -27.31673 -8.99465 1.000 52.08628 16 ILE D O 1
ATOM 10556 N N . ASP D 2 17 ? 38.27103 -25.92384 -10.08415 1.000 48.51003 17 ASP D N 1
ATOM 10557 C CA . ASP D 2 17 ? 38.05937 -24.83900 -9.13839 1.000 46.40686 17 ASP D CA 1
ATOM 10558 C C . ASP D 2 17 ? 36.76493 -24.09408 -9.46213 1.000 49.38468 17 ASP D C 1
ATOM 10559 O O . ASP D 2 17 ? 36.02481 -24.44455 -10.38553 1.000 48.06491 17 ASP D O 1
ATOM 10564 N N . SER D 2 18 ? 36.49056 -23.04400 -8.68461 1.000 48.35922 18 SER D N 1
ATOM 10565 C CA . SER D 2 18 ? 35.21705 -22.34176 -8.80846 1.000 47.29767 18 SER D CA 1
ATOM 10566 C C . SER D 2 18 ? 35.08117 -21.66215 -10.16609 1.000 50.11237 18 SER D C 1
ATOM 10567 O O . SER D 2 18 ? 33.99576 -21.66322 -10.75870 1.000 49.89994 18 SER D O 1
ATOM 10570 N N . ASP D 2 19 ? 36.17091 -21.08129 -10.67647 1.000 54.10931 19 ASP D N 1
ATOM 10571 C CA . ASP D 2 19 ? 36.11371 -20.40112 -11.96777 1.000 50.19441 19 ASP D CA 1
ATOM 10572 C C . ASP D 2 19 ? 35.87185 -21.38428 -13.10564 1.000 44.95004 19 ASP D C 1
ATOM 10573 O O . ASP D 2 19 ? 35.09603 -21.09747 -14.02474 1.000 44.07365 19 ASP D O 1
ATOM 10578 N N . ALA D 2 20 ? 36.53075 -22.54558 -13.06784 1.000 48.26948 20 ALA D N 1
ATOM 10579 C CA . ALA D 2 20 ? 36.32082 -23.53717 -14.11533 1.000 42.46562 20 ALA D CA 1
ATOM 10580 C C . ALA D 2 20 ? 34.91940 -24.12824 -14.05429 1.000 50.16292 20 ALA D C 1
ATOM 10581 O O . ALA D 2 20 ? 34.36752 -24.51386 -15.09099 1.000 56.65405 20 ALA D O 1
ATOM 10583 N N . LEU D 2 21 ? 34.32698 -24.20307 -12.86019 1.000 50.61671 21 LEU D N 1
ATOM 10584 C CA . LEU D 2 21 ? 32.97073 -24.73024 -12.74178 1.000 55.16548 21 LEU D CA 1
ATOM 10585 C C . LEU D 2 21 ? 31.95279 -23.75864 -13.32639 1.000 44.99844 21 LEU D C 1
ATOM 10586 O O . LEU D 2 21 ? 31.06904 -24.15745 -14.09448 1.000 51.88091 21 LEU D O 1
ATOM 10591 N N . ALA D 2 22 ? 32.06070 -22.47551 -12.96867 1.000 47.91633 22 ALA D N 1
ATOM 10592 C CA . ALA D 2 22 ? 31.14291 -21.47490 -13.50396 1.000 41.32042 22 ALA D CA 1
ATOM 10593 C C . ALA D 2 22 ? 31.23740 -21.39677 -15.02217 1.000 40.47312 22 ALA D C 1
ATOM 10594 O O . ALA D 2 22 ? 30.22213 -21.23610 -15.70882 1.000 48.36769 22 ALA D O 1
ATOM 10596 N N . ASN D 2 23 ? 32.44802 -21.51520 -15.56695 1.000 45.18479 23 ASN D N 1
ATOM 10597 C CA . ASN D 2 23 ? 32.59343 -21.54277 -17.01762 1.000 52.17522 23 ASN D CA 1
ATOM 10598 C C . ASN D 2 23 ? 31.98120 -22.80877 -17.60308 1.000 49.41114 23 ASN D C 1
ATOM 10599 O O . ASN D 2 23 ? 31.34515 -22.76585 -18.66249 1.000 48.56526 23 ASN D O 1
ATOM 10604 N N . GLN D 2 24 ? 32.15817 -23.94288 -16.92064 1.000 50.22307 24 GLN D N 1
ATOM 10605 C CA . GLN D 2 24 ? 31.56354 -25.19476 -17.37765 1.000 40.44878 24 GLN D CA 1
ATOM 10606 C C . GLN D 2 24 ? 30.04347 -25.09919 -17.41104 1.000 44.61405 24 GLN D C 1
ATOM 10607 O O . GLN D 2 24 ? 29.39710 -25.64574 -18.31343 1.000 44.82760 24 GLN D O 1
ATOM 10613 N N . ILE D 2 25 ? 29.45612 -24.40097 -16.43615 1.000 44.76562 25 ILE D N 1
ATOM 10614 C CA . ILE D 2 25 ? 28.00898 -24.21228 -16.41508 1.000 38.69381 25 ILE D CA 1
ATOM 10615 C C . ILE D 2 25 ? 27.56909 -23.32916 -17.57819 1.000 46.04444 25 ILE D C 1
ATOM 10616 O O . ILE D 2 25 ? 26.55409 -23.59875 -18.23300 1.000 43.87228 25 ILE D O 1
ATOM 10621 N N . THR D 2 26 ? 28.32785 -22.26772 -17.86018 1.000 46.42027 26 THR D N 1
ATOM 10622 C CA . THR D 2 26 ? 28.02953 -21.43137 -19.01837 1.000 42.48387 26 THR D CA 1
ATOM 10623 C C . THR D 2 26 ? 28.18529 -22.21435 -20.31800 1.000 37.71562 26 THR D C 1
ATOM 10624 O O . THR D 2 26 ? 27.38600 -22.05129 -21.24662 1.000 40.10194 26 THR D O 1
ATOM 10628 N N . MET D 2 27 ? 29.19091 -23.08684 -20.39753 1.000 41.51405 27 MET D N 1
ATOM 10629 C CA . MET D 2 27 ? 29.40799 -23.85951 -21.61717 1.000 49.72698 27 MET D CA 1
ATOM 10630 C C . MET D 2 27 ? 28.39898 -24.98739 -21.80188 1.000 42.86451 27 MET D C 1
ATOM 10631 O O . MET D 2 27 ? 28.46335 -25.68453 -22.82070 1.000 47.08898 27 MET D O 1
ATOM 10636 N N . ALA D 2 28 ? 27.48286 -25.18710 -20.85728 1.000 44.66109 28 ALA D N 1
ATOM 10637 C CA . ALA D 2 28 ? 26.39938 -26.14812 -21.00215 1.000 45.76207 28 ALA D CA 1
ATOM 10638 C C . ALA D 2 28 ? 25.11817 -25.50731 -21.50545 1.000 42.73065 28 ALA D C 1
ATOM 10639 O O . ALA D 2 28 ? 24.14187 -26.21985 -21.76240 1.000 37.89415 28 ALA D O 1
ATOM 10641 N N . GLY D 2 29 ? 25.09561 -24.18360 -21.64306 1.000 43.21816 29 GLY D N 1
ATOM 10642 C CA . GLY D 2 29 ? 23.89243 -23.46568 -21.99407 1.000 44.87311 29 GLY D CA 1
ATOM 10643 C C . GLY D 2 29 ? 23.23282 -22.73982 -20.84445 1.000 39.02186 29 GLY D C 1
ATOM 10644 O O . GLY D 2 29 ? 22.13772 -22.19402 -21.02709 1.000 36.53350 29 GLY D O 1
ATOM 10645 N N . LEU D 2 30 ? 23.85870 -22.72000 -19.67096 1.000 42.21172 30 LEU D N 1
ATOM 10646 C CA . LEU D 2 30 ? 23.34000 -22.03984 -18.48655 1.000 38.45144 30 LEU D CA 1
ATOM 10647 C C . LEU D 2 30 ? 24.26787 -20.86019 -18.20771 1.000 46.20189 30 LEU D C 1
ATOM 10648 O O . LEU D 2 30 ? 25.21945 -20.96997 -17.43232 1.000 47.91728 30 LEU D O 1
ATOM 10653 N N . GLU D 2 31 ? 23.98160 -19.72850 -18.84863 1.000 41.96300 31 GLU D N 1
ATOM 10654 C CA . GLU D 2 31 ? 24.87380 -18.57872 -18.78718 1.000 41.71936 31 GLU D CA 1
ATOM 10655 C C . GLU D 2 31 ? 24.98369 -18.05752 -17.36083 1.000 45.16534 31 GLU D C 1
ATOM 10656 O O . GLU D 2 31 ? 23.98008 -17.69236 -16.74129 1.000 46.40604 31 GLU D O 1
ATOM 10662 N N . VAL D 2 32 ? 26.20599 -18.02234 -16.84244 1.000 36.45912 32 VAL D N 1
ATOM 10663 C CA . VAL D 2 32 ? 26.44511 -17.55124 -15.48361 1.000 45.33694 32 VAL D CA 1
ATOM 10664 C C . VAL D 2 32 ? 26.46330 -16.02854 -15.48963 1.000 47.81571 32 VAL D C 1
ATOM 10665 O O . VAL D 2 32 ? 27.32619 -15.40887 -16.11997 1.000 53.84186 32 VAL D O 1
ATOM 10669 N N . ASP D 2 33 ? 25.50082 -15.42207 -14.79459 1.000 51.74101 33 ASP D N 1
ATOM 10670 C CA . ASP D 2 33 ? 25.43646 -13.96972 -14.71308 1.000 50.78420 33 ASP D CA 1
ATOM 10671 C C . ASP D 2 33 ? 26.37420 -13.40006 -13.65947 1.000 57.64491 33 ASP D C 1
ATOM 10672 O O . ASP D 2 33 ? 26.68562 -12.20556 -13.71034 1.000 54.31413 33 ASP D O 1
ATOM 10677 N N . GLY D 2 34 ? 26.82753 -14.21422 -12.71546 1.000 52.92479 34 GLY D N 1
ATOM 10678 C CA . GLY D 2 34 ? 27.70621 -13.72013 -11.67465 1.000 46.62714 34 GLY D CA 1
ATOM 10679 C C . GLY D 2 34 ? 28.03055 -14.81205 -10.67906 1.000 50.61174 34 GLY D C 1
ATOM 10680 O O . GLY D 2 34 ? 27.30322 -15.80276 -10.54426 1.000 47.94085 34 GLY D O 1
ATOM 10681 N N . VAL D 2 35 ? 29.14880 -14.61200 -9.98654 1.000 47.31466 35 VAL D N 1
ATOM 10682 C CA . VAL D 2 35 ? 29.59531 -15.49207 -8.91363 1.000 41.75923 35 VAL D CA 1
ATOM 10683 C C . VAL D 2 35 ? 29.97178 -14.61322 -7.73087 1.000 53.07925 35 VAL D C 1
ATOM 10684 O O . VAL D 2 35 ? 30.91573 -13.81919 -7.82064 1.000 59.01920 35 VAL D O 1
ATOM 10688 N N . GLU D 2 36 ? 29.23645 -14.74897 -6.62852 1.000 51.72870 36 GLU D N 1
ATOM 10689 C CA . GLU D 2 36 ? 29.44572 -13.90124 -5.47077 1.000 45.18193 36 GLU D CA 1
ATOM 10690 C C . GLU D 2 36 ? 29.74012 -14.74115 -4.23408 1.000 53.36087 36 GLU D C 1
ATOM 10691 O O . GLU D 2 36 ? 29.12267 -15.79441 -4.04039 1.000 50.24144 36 GLU D O 1
ATOM 10697 N N . PRO D 2 37 ? 30.67109 -14.30957 -3.38517 1.000 59.13882 37 PRO D N 1
ATOM 10698 C CA . PRO D 2 37 ? 30.89730 -15.01990 -2.12235 1.000 50.67644 37 PRO D CA 1
ATOM 10699 C C . PRO D 2 37 ? 29.69268 -14.90086 -1.20356 1.000 48.35697 37 PRO D C 1
ATOM 10700 O O . PRO D 2 37 ? 28.93581 -13.92840 -1.25307 1.000 46.80487 37 PRO D O 1
ATOM 10704 N N . VAL D 2 38 ? 29.51676 -15.91978 -0.35467 1.000 49.55932 38 VAL D N 1
ATOM 10705 C CA . VAL D 2 38 ? 28.36389 -15.96340 0.54372 1.000 42.48875 38 VAL D CA 1
ATOM 10706 C C . VAL D 2 38 ? 28.58099 -15.17597 1.82358 1.000 45.41552 38 VAL D C 1
ATOM 10707 O O . VAL D 2 38 ? 27.67138 -15.11683 2.66119 1.000 48.95167 38 VAL D O 1
ATOM 10711 N N . ALA D 2 39 ? 29.74946 -14.56363 2.00083 1.000 52.10980 39 ALA D N 1
ATOM 10712 C CA . ALA D 2 39 ? 30.03983 -13.79371 3.20231 1.000 56.14950 39 ALA D CA 1
ATOM 10713 C C . ALA D 2 39 ? 31.20822 -12.86392 2.91786 1.000 51.97964 39 ALA D C 1
ATOM 10714 O O . ALA D 2 39 ? 31.94804 -13.04578 1.94761 1.000 50.82350 39 ALA D O 1
ATOM 10716 N N . GLY D 2 40 ? 31.36724 -11.86685 3.78307 1.000 53.45922 40 GLY D N 1
ATOM 10717 C CA . GLY D 2 40 ? 32.49318 -10.96497 3.67529 1.000 45.61124 40 GLY D CA 1
ATOM 10718 C C . GLY D 2 40 ? 33.81230 -11.66671 3.93675 1.000 52.36338 40 GLY D C 1
ATOM 10719 O O . GLY D 2 40 ? 33.87679 -12.80254 4.40923 1.000 58.27263 40 GLY D O 1
ATOM 10720 N N . SER D 2 41 ? 34.89530 -10.96876 3.61053 1.000 52.25054 41 SER D N 1
ATOM 10721 C CA . SER D 2 41 ? 36.23666 -11.48266 3.84800 1.000 61.92173 41 SER D CA 1
ATOM 10722 C C . SER D 2 41 ? 36.71301 -11.03563 5.22416 1.000 53.86087 41 SER D C 1
ATOM 10723 O O . SER D 2 41 ? 36.57303 -9.86229 5.58379 1.000 57.13616 41 SER D O 1
ATOM 10726 N N . PHE D 2 42 ? 37.26557 -11.97183 5.99055 1.000 53.20468 42 PHE D N 1
ATOM 10727 C CA . PHE D 2 42 ? 37.74517 -11.68191 7.33651 1.000 53.64929 42 PHE D CA 1
ATOM 10728 C C . PHE D 2 42 ? 38.51995 -12.88831 7.84745 1.000 55.01285 42 PHE D C 1
ATOM 10729 O O . PHE D 2 42 ? 38.57227 -13.93876 7.20235 1.000 53.53723 42 PHE D O 1
ATOM 10737 N N . HIS D 2 43 ? 39.11476 -12.72197 9.02675 1.000 53.00879 43 HIS D N 1
ATOM 10738 C CA . HIS D 2 43 ? 39.80621 -13.80508 9.70898 1.000 55.51551 43 HIS D CA 1
ATOM 10739 C C . HIS D 2 43 ? 39.76468 -13.53662 11.20599 1.000 54.15109 43 HIS D C 1
ATOM 10740 O O . HIS D 2 43 ? 39.41336 -12.44265 11.65275 1.000 51.53904 43 HIS D O 1
ATOM 10747 N N . GLY D 2 44 ? 40.12163 -14.55568 11.98229 1.000 59.77437 44 GLY D N 1
ATOM 10748 C CA . GLY D 2 44 ? 40.18062 -14.40468 13.42132 1.000 51.04639 44 GLY D CA 1
ATOM 10749 C C . GLY D 2 44 ? 38.84703 -14.40468 14.12982 1.000 62.12216 44 GLY D C 1
ATOM 10750 O O . GLY D 2 44 ? 38.76343 -13.92541 15.26562 1.000 57.94841 44 GLY D O 1
ATOM 10751 N N . VAL D 2 45 ? 37.79737 -14.92326 13.49843 1.000 58.41595 45 VAL D N 1
ATOM 10752 C CA . VAL D 2 45 ? 36.48454 -15.05881 14.11901 1.000 52.43784 45 VAL D CA 1
ATOM 10753 C C . VAL D 2 45 ? 36.24082 -16.54128 14.36321 1.000 53.85447 45 VAL D C 1
ATOM 10754 O O . VAL D 2 45 ? 36.30827 -17.35144 13.43017 1.000 63.88857 45 VAL D O 1
ATOM 10758 N N . VAL D 2 46 ? 35.97282 -16.90002 15.61843 1.000 50.40091 46 VAL D N 1
ATOM 10759 C CA . VAL D 2 46 ? 35.77280 -18.28576 16.01680 1.000 56.81547 46 VAL D CA 1
ATOM 10760 C C . VAL D 2 46 ? 34.47118 -18.39248 16.80252 1.000 57.55112 46 VAL D C 1
ATOM 10761 O O . VAL D 2 46 ? 33.86590 -17.39373 17.19342 1.000 55.01947 46 VAL D O 1
ATOM 10765 N N . VAL D 2 47 ? 34.04721 -19.63684 17.02968 1.000 63.43054 47 VAL D N 1
ATOM 10766 C CA . VAL D 2 47 ? 32.87024 -19.89433 17.84791 1.000 57.35089 47 VAL D CA 1
ATOM 10767 C C . VAL D 2 47 ? 33.18618 -19.57987 19.30615 1.000 63.09238 47 VAL D C 1
ATOM 10768 O O . VAL D 2 47 ? 34.33210 -19.69273 19.75888 1.000 64.70729 47 VAL D O 1
ATOM 10772 N N . GLY D 2 48 ? 32.16451 -19.16036 20.04997 1.000 59.61045 48 GLY D N 1
ATOM 10773 C CA . GLY D 2 48 ? 32.33797 -18.88478 21.46049 1.000 59.40235 48 GLY D CA 1
ATOM 10774 C C . GLY D 2 48 ? 31.06702 -19.18124 22.22289 1.000 65.94285 48 GLY D C 1
ATOM 10775 O O . GLY D 2 48 ? 29.99995 -19.39260 21.64215 1.000 65.65091 48 GLY D O 1
ATOM 10776 N N . GLU D 2 49 ? 31.19828 -19.19849 23.54665 1.000 55.85656 49 GLU D N 1
ATOM 10777 C CA . GLU D 2 49 ? 30.06775 -19.40322 24.43976 1.000 61.66686 49 GLU D CA 1
ATOM 10778 C C . GLU D 2 49 ? 30.10266 -18.34672 25.53012 1.000 60.83760 49 GLU D C 1
ATOM 10779 O O . GLU D 2 49 ? 31.13548 -18.15360 26.17951 1.000 66.04656 49 GLU D O 1
ATOM 10785 N N . VAL D 2 50 ? 28.97832 -17.66299 25.72411 1.000 56.56831 50 VAL D N 1
ATOM 10786 C CA . VAL D 2 50 ? 28.85761 -16.68654 26.79779 1.000 55.65795 50 VAL D CA 1
ATOM 10787 C C . VAL D 2 50 ? 28.70065 -17.43589 28.11367 1.000 57.42507 50 VAL D C 1
ATOM 10788 O O . VAL D 2 50 ? 27.58673 -17.80634 28.49932 1.000 60.72997 50 VAL D O 1
ATOM 10792 N N . VAL D 2 51 ? 29.81878 -17.67407 28.80442 1.000 64.55464 51 VAL D N 1
ATOM 10793 C CA . VAL D 2 51 ? 29.77531 -18.41337 30.06349 1.000 63.68376 51 VAL D CA 1
ATOM 10794 C C . VAL D 2 51 ? 29.05436 -17.60681 31.13625 1.000 65.33114 51 VAL D C 1
ATOM 10795 O O . VAL D 2 51 ? 28.26493 -18.15169 31.91704 1.000 70.06930 51 VAL D O 1
ATOM 10799 N N . GLU D 2 52 ? 29.31164 -16.30278 31.19541 1.000 66.38821 52 GLU D N 1
ATOM 10800 C CA . GLU D 2 52 ? 28.65350 -15.42422 32.14941 1.000 69.79684 52 GLU D CA 1
ATOM 10801 C C . GLU D 2 52 ? 28.28596 -14.12355 31.45427 1.000 65.53350 52 GLU D C 1
ATOM 10802 O O . GLU D 2 52 ? 28.97036 -13.68386 30.52835 1.000 69.31212 52 GLU D O 1
ATOM 10808 N N . CYS D 2 53 ? 27.19001 -13.51798 31.90451 1.000 59.19416 53 CYS D N 1
ATOM 10809 C CA . CYS D 2 53 ? 26.68059 -12.29379 31.29613 1.000 57.23151 53 CYS D CA 1
ATOM 10810 C C . CYS D 2 53 ? 26.01815 -11.46161 32.38104 1.000 58.95123 53 CYS D C 1
ATOM 10811 O O . CYS D 2 53 ? 25.10828 -11.94478 33.06082 1.000 67.29100 53 CYS D O 1
ATOM 10814 N N . ALA D 2 54 ? 26.47178 -10.22025 32.54308 1.000 63.56405 54 ALA D N 1
ATOM 10815 C CA . ALA D 2 54 ? 25.97832 -9.34805 33.59752 1.000 59.58416 54 ALA D CA 1
ATOM 10816 C C . ALA D 2 54 ? 25.77766 -7.94480 33.04441 1.000 55.36393 54 ALA D C 1
ATOM 10817 O O . ALA D 2 54 ? 26.22142 -7.61455 31.94229 1.000 62.97538 54 ALA D O 1
ATOM 10819 N N . GLN D 2 55 ? 25.10048 -7.11562 33.83295 1.000 64.31346 55 GLN D N 1
ATOM 10820 C CA . GLN D 2 55 ? 24.82567 -5.74298 33.43254 1.000 64.80340 55 GLN D CA 1
ATOM 10821 C C . GLN D 2 55 ? 26.09689 -4.90121 33.47211 1.000 64.99143 55 GLN D C 1
ATOM 10822 O O . GLN D 2 55 ? 26.91318 -5.01997 34.39006 1.000 61.20932 55 GLN D O 1
ATOM 10828 N N . HIS D 2 56 ? 26.26418 -4.05591 32.46207 1.000 66.14033 56 HIS D N 1
ATOM 10829 C CA . HIS D 2 56 ? 27.36432 -3.09695 32.44125 1.000 64.81230 56 HIS D CA 1
ATOM 10830 C C . HIS D 2 56 ? 27.17227 -2.09472 33.57198 1.000 57.77015 56 HIS D C 1
ATOM 10831 O O . HIS D 2 56 ? 26.13147 -1.42616 33.62202 1.000 57.89837 56 HIS D O 1
ATOM 10838 N N . PRO D 2 57 ? 28.13188 -1.95147 34.49133 1.000 68.00574 57 PRO D N 1
ATOM 10839 C CA . PRO D 2 57 ? 27.90081 -1.10577 35.67441 1.000 69.03913 57 PRO D CA 1
ATOM 10840 C C . PRO D 2 57 ? 27.82645 0.38303 35.37560 1.000 62.44199 57 PRO D C 1
ATOM 10841 O O . PRO D 2 57 ? 27.41879 1.14657 36.26020 1.000 67.04676 57 PRO D O 1
ATOM 10845 N N . ASN D 2 58 ? 28.19972 0.82463 34.17250 1.000 69.03980 58 ASN D N 1
ATOM 10846 C CA . ASN D 2 58 ? 28.17983 2.24345 33.83974 1.000 65.99147 58 ASN D CA 1
ATOM 10847 C C . ASN D 2 58 ? 27.47493 2.52930 32.51915 1.000 69.59823 58 ASN D C 1
ATOM 10848 O O . ASN D 2 58 ? 27.52045 3.66993 32.04093 1.000 63.61579 58 ASN D O 1
ATOM 10853 N N . ALA D 2 59 ? 26.82846 1.53159 31.92011 1.000 63.68816 59 ALA D N 1
ATOM 10854 C CA . ALA D 2 59 ? 26.06423 1.71357 30.69372 1.000 63.15175 59 ALA D CA 1
ATOM 10855 C C . ALA D 2 59 ? 24.78013 0.90847 30.80370 1.000 59.23052 59 ALA D C 1
ATOM 10856 O O . ALA D 2 59 ? 24.81582 -0.27426 31.15490 1.000 68.70370 59 ALA D O 1
ATOM 10858 N N . ASP D 2 60 ? 23.65133 1.55065 30.49997 1.000 63.99750 60 ASP D N 1
ATOM 10859 C CA . ASP D 2 60 ? 22.35366 0.93367 30.75699 1.000 73.59240 60 ASP D CA 1
ATOM 10860 C C . ASP D 2 60 ? 22.10456 -0.25148 29.83071 1.000 72.64313 60 ASP D C 1
ATOM 10861 O O . ASP D 2 60 ? 21.72467 -1.33722 30.28495 1.000 77.17570 60 ASP D O 1
ATOM 10866 N N . LYS D 2 61 ? 22.31323 -0.06526 28.53038 1.000 61.03447 61 LYS D N 1
ATOM 10867 C CA . LYS D 2 61 ? 21.98024 -1.08455 27.54501 1.000 62.31173 61 LYS D CA 1
ATOM 10868 C C . LYS D 2 61 ? 23.14550 -2.00790 27.20927 1.000 66.80857 61 LYS D C 1
ATOM 10869 O O . LYS D 2 61 ? 22.98077 -2.90620 26.37757 1.000 72.48503 61 LYS D O 1
ATOM 10872 N N . LEU D 2 62 ? 24.30741 -1.82014 27.82497 1.000 57.09928 62 LEU D N 1
ATOM 10873 C CA . LEU D 2 62 ? 25.44190 -2.69162 27.56540 1.000 55.35034 62 LEU D CA 1
ATOM 10874 C C . LEU D 2 62 ? 25.49137 -3.82823 28.58055 1.000 58.14375 62 LEU D C 1
ATOM 10875 O O . LEU D 2 62 ? 24.83556 -3.79680 29.62464 1.000 56.95381 62 LEU D O 1
ATOM 10880 N N . ARG D 2 63 ? 26.28789 -4.84348 28.25363 1.000 64.30485 63 ARG D N 1
ATOM 10881 C CA . ARG D 2 63 ? 26.48680 -5.99838 29.11450 1.000 59.26524 63 ARG D CA 1
ATOM 10882 C C . ARG D 2 63 ? 27.95741 -6.38621 29.09386 1.000 58.41033 63 ARG D C 1
ATOM 10883 O O . ARG D 2 63 ? 28.64955 -6.20593 28.08816 1.000 55.89473 63 ARG D O 1
ATOM 10891 N N . VAL D 2 64 ? 28.42964 -6.91404 30.21924 1.000 60.69991 64 VAL D N 1
ATOM 10892 C CA . VAL D 2 64 ? 29.78938 -7.42303 30.35269 1.000 56.95474 64 VAL D CA 1
ATOM 10893 C C . VAL D 2 64 ? 29.71245 -8.93764 30.47355 1.000 58.56251 64 VAL D C 1
ATOM 10894 O O . VAL D 2 64 ? 28.95878 -9.46386 31.30165 1.000 60.91509 64 VAL D O 1
ATOM 10898 N N . THR D 2 65 ? 30.47957 -9.63778 29.64083 1.000 63.02502 65 THR D N 1
ATOM 10899 C CA . THR D 2 65 ? 30.37303 -11.08334 29.52627 1.000 58.48504 65 THR D CA 1
ATOM 10900 C C . THR D 2 65 ? 31.73905 -11.73810 29.67410 1.000 63.10489 65 THR D C 1
ATOM 10901 O O . THR D 2 65 ? 32.78168 -11.12774 29.42222 1.000 60.90627 65 THR D O 1
ATOM 10905 N N . LYS D 2 66 ? 31.70964 -13.00426 30.08356 1.000 56.75071 66 LYS D N 1
ATOM 10906 C CA . LYS D 2 66 ? 32.87888 -13.87577 30.10627 1.000 60.71311 66 LYS D CA 1
ATOM 10907 C C . LYS D 2 66 ? 32.69228 -14.90623 28.99943 1.000 60.98388 66 LYS D C 1
ATOM 10908 O O . LYS D 2 66 ? 31.81718 -15.77345 29.09398 1.000 64.98137 66 LYS D O 1
ATOM 10914 N N . VAL D 2 67 ? 33.50657 -14.80934 27.95221 1.000 62.74821 67 VAL D N 1
ATOM 10915 C CA . VAL D 2 67 ? 33.33617 -15.60215 26.73991 1.000 63.22518 67 VAL D CA 1
ATOM 10916 C C . VAL D 2 67 ? 34.43519 -16.65235 26.67402 1.000 59.36777 67 VAL D C 1
ATOM 10917 O O . VAL D 2 67 ? 35.61924 -16.33571 26.84308 1.000 59.57305 67 VAL D O 1
ATOM 10921 N N . ASN D 2 68 ? 34.04150 -17.89792 26.41947 1.000 55.42090 68 ASN D N 1
ATOM 10922 C CA . ASN D 2 68 ? 34.97172 -19.00675 26.25582 1.000 55.12454 68 ASN D CA 1
ATOM 10923 C C . ASN D 2 68 ? 35.15147 -19.29456 24.77044 1.000 59.25144 68 ASN D C 1
ATOM 10924 O O . ASN D 2 68 ? 34.17308 -19.55425 24.06184 1.000 64.53301 68 ASN D O 1
ATOM 10929 N N . VAL D 2 69 ? 36.39767 -19.25097 24.30515 1.000 69.08723 69 VAL D N 1
ATOM 10930 C CA . VAL D 2 69 ? 36.73345 -19.55950 22.92224 1.000 63.71834 69 VAL D CA 1
ATOM 10931 C C . VAL D 2 69 ? 37.70621 -20.73432 22.83554 1.000 65.73042 69 VAL D C 1
ATOM 10932 O O . VAL D 2 69 ? 38.39253 -20.90047 21.83283 1.000 64.23250 69 VAL D O 1
ATOM 10936 N N . GLY D 2 70 ? 37.77328 -21.55235 23.88334 1.000 61.22205 70 GLY D N 1
ATOM 10937 C CA . GLY D 2 70 ? 38.68010 -22.68184 23.88977 1.000 68.66377 70 GLY D CA 1
ATOM 10938 C C . GLY D 2 70 ? 40.12357 -22.33931 24.16991 1.000 72.88873 70 GLY D C 1
ATOM 10939 O O . GLY D 2 70 ? 41.00772 -23.15358 23.88661 1.000 72.80511 70 GLY D O 1
ATOM 10940 N N . GLY D 2 71 ? 40.39369 -21.15610 24.71788 1.000 79.51297 71 GLY D N 1
ATOM 10941 C CA . GLY D 2 71 ? 41.74260 -20.74045 25.03208 1.000 77.27264 71 GLY D CA 1
ATOM 10942 C C . GLY D 2 71 ? 42.14964 -21.12523 26.44148 1.000 86.62518 71 GLY D C 1
ATOM 10943 O O . GLY D 2 71 ? 41.46420 -21.86972 27.14480 1.000 77.33460 71 GLY D O 1
ATOM 10944 N N . ASP D 2 72 ? 43.30327 -20.59714 26.85509 1.000 94.49590 72 ASP D N 1
ATOM 10945 C CA . ASP D 2 72 ? 43.81236 -20.87106 28.19364 1.000 94.02507 72 ASP D CA 1
ATOM 10946 C C . ASP D 2 72 ? 42.99432 -20.18206 29.27869 1.000 88.89496 72 ASP D C 1
ATOM 10947 O O . ASP D 2 72 ? 43.00505 -20.63715 30.42769 1.000 90.28612 72 ASP D O 1
ATOM 10952 N N . ARG D 2 73 ? 42.28597 -19.10559 28.94498 1.000 75.74480 73 ARG D N 1
ATOM 10953 C CA . ARG D 2 73 ? 41.43853 -18.41983 29.90882 1.000 77.35512 73 ARG D CA 1
ATOM 10954 C C . ARG D 2 73 ? 40.23953 -17.82635 29.18263 1.000 82.30484 73 ARG D C 1
ATOM 10955 O O . ARG D 2 73 ? 40.20953 -17.74018 27.95212 1.000 72.47788 73 ARG D O 1
ATOM 10963 N N . LEU D 2 74 ? 39.24678 -17.41104 29.96472 1.000 66.88265 74 LEU D N 1
ATOM 10964 C CA . LEU D 2 74 ? 38.05678 -16.78876 29.40868 1.000 63.70568 74 LEU D CA 1
ATOM 10965 C C . LEU D 2 74 ? 38.34326 -15.33822 29.02645 1.000 72.53647 74 LEU D C 1
ATOM 10966 O O . LEU D 2 74 ? 39.31011 -14.72433 29.48612 1.000 86.87668 74 LEU D O 1
ATOM 10971 N N . LEU D 2 75 ? 37.48551 -14.79210 28.16959 1.000 60.87127 75 LEU D N 1
ATOM 10972 C CA . LEU D 2 75 ? 37.66511 -13.45518 27.62264 1.000 61.44350 75 LEU D CA 1
ATOM 10973 C C . LEU D 2 75 ? 36.65884 -12.48671 28.22776 1.000 65.42418 75 LEU D C 1
ATOM 10974 O O . LEU D 2 75 ? 35.51337 -12.85609 28.50504 1.000 61.84448 75 LEU D O 1
ATOM 10979 N N . ASP D 2 76 ? 37.09551 -11.24627 28.42931 1.000 60.42086 76 ASP D N 1
ATOM 10980 C CA . ASP D 2 76 ? 36.20147 -10.15569 28.79376 1.000 64.60696 76 ASP D CA 1
ATOM 10981 C C . ASP D 2 76 ? 35.77455 -9.43927 27.51973 1.000 68.66243 76 ASP D C 1
ATOM 10982 O O . ASP D 2 76 ? 36.61671 -8.89591 26.79617 1.000 64.37896 76 ASP D O 1
ATOM 10987 N N . ILE D 2 77 ? 34.47483 -9.44873 27.23877 1.000 64.67138 77 ILE D N 1
ATOM 10988 C CA . ILE D 2 77 ? 33.93729 -8.83198 26.03200 1.000 63.57483 77 ILE D CA 1
ATOM 10989 C C . ILE D 2 77 ? 32.67318 -8.06825 26.39520 1.000 54.95024 77 ILE D C 1
ATOM 10990 O O . ILE D 2 77 ? 31.77561 -8.61373 27.04614 1.000 57.48304 77 ILE D O 1
ATOM 10995 N N . VAL D 2 78 ? 32.61019 -6.80594 25.98390 1.000 54.52452 78 VAL D N 1
ATOM 10996 C CA . VAL D 2 78 ? 31.42744 -5.97684 26.17238 1.000 55.95749 78 VAL D CA 1
ATOM 10997 C C . VAL D 2 78 ? 30.55437 -6.08825 24.93092 1.000 57.53535 78 VAL D C 1
ATOM 10998 O O . VAL D 2 78 ? 31.05128 -6.01415 23.80109 1.000 55.16626 78 VAL D O 1
ATOM 11002 N N . CYS D 2 79 ? 29.25248 -6.26568 25.13787 1.000 58.49338 79 CYS D N 1
ATOM 11003 C CA . CYS D 2 79 ? 28.30724 -6.39307 24.04088 1.000 54.07503 79 CYS D CA 1
ATOM 11004 C C . CYS D 2 79 ? 27.01600 -5.67692 24.39965 1.000 60.34577 79 CYS D C 1
ATOM 11005 O O . CYS D 2 79 ? 26.57135 -5.72086 25.55008 1.000 66.80975 79 CYS D O 1
ATOM 11008 N N . GLY D 2 80 ? 26.41996 -5.01738 23.40716 1.000 63.70229 80 GLY D N 1
ATOM 11009 C CA . GLY D 2 80 ? 25.16869 -4.31064 23.58686 1.000 52.60605 80 GLY D CA 1
ATOM 11010 C C . GLY D 2 80 ? 23.98165 -4.89506 22.85987 1.000 56.59778 80 GLY D C 1
ATOM 11011 O O . GLY D 2 80 ? 22.92209 -4.25136 22.82305 1.000 58.05984 80 GLY D O 1
ATOM 11012 N N . ALA D 2 81 ? 24.10429 -6.08199 22.27585 1.000 51.50333 81 ALA D N 1
ATOM 11013 C CA . ALA D 2 81 ? 22.97926 -6.68755 21.58253 1.000 55.22212 81 ALA D CA 1
ATOM 11014 C C . ALA D 2 81 ? 21.94123 -7.17155 22.59261 1.000 63.93916 81 ALA D C 1
ATOM 11015 O O . ALA D 2 81 ? 22.29943 -7.74729 23.62519 1.000 64.04679 81 ALA D O 1
ATOM 11017 N N . PRO D 2 82 ? 20.64935 -6.95672 22.32405 1.000 64.47849 82 PRO D N 1
ATOM 11018 C CA . PRO D 2 82 ? 19.61613 -7.35846 23.29190 1.000 60.38258 82 PRO D CA 1
ATOM 11019 C C . PRO D 2 82 ? 19.42969 -8.86203 23.42023 1.000 58.94045 82 PRO D C 1
ATOM 11020 O O . PRO D 2 82 ? 18.72737 -9.29475 24.34361 1.000 60.19201 82 PRO D O 1
ATOM 11024 N N . ASN D 2 83 ? 20.02112 -9.66955 22.54053 1.000 53.40164 83 ASN D N 1
ATOM 11025 C CA . ASN D 2 83 ? 19.88810 -11.11889 22.61777 1.000 57.08338 83 ASN D CA 1
ATOM 11026 C C . ASN D 2 83 ? 21.07995 -11.79182 23.28746 1.000 59.30557 83 ASN D C 1
ATOM 11027 O O . ASN D 2 83 ? 21.08272 -13.01925 23.42639 1.000 64.59043 83 ASN D O 1
ATOM 11032 N N . CYS D 2 84 ? 22.08042 -11.02244 23.71345 1.000 63.41339 84 CYS D N 1
ATOM 11033 C CA . CYS D 2 84 ? 23.22998 -11.57825 24.41863 1.000 63.03405 84 CYS D CA 1
ATOM 11034 C C . CYS D 2 84 ? 22.79561 -12.09975 25.78565 1.000 64.50146 84 CYS D C 1
ATOM 11035 O O . CYS D 2 84 ? 22.22338 -11.35349 26.58686 1.000 57.44247 84 CYS D O 1
ATOM 11038 N N . ARG D 2 85 ? 23.05825 -13.37973 26.05164 1.000 67.57310 85 ARG D N 1
ATOM 11039 C CA . ARG D 2 85 ? 22.66145 -13.99351 27.31187 1.000 57.07728 85 ARG D CA 1
ATOM 11040 C C . ARG D 2 85 ? 23.65370 -15.09135 27.67406 1.000 64.72153 85 ARG D C 1
ATOM 11041 O O . ARG D 2 85 ? 24.49727 -15.48915 26.86723 1.000 65.16011 85 ARG D O 1
ATOM 11049 N N . GLN D 2 86 ? 23.53071 -15.58689 28.91135 1.000 63.73121 86 GLN D N 1
ATOM 11050 C CA . GLN D 2 86 ? 24.48095 -16.46305 29.60525 1.000 72.01381 86 GLN D CA 1
ATOM 11051 C C . GLN D 2 86 ? 24.54494 -17.90489 29.04412 1.000 78.39931 86 GLN D C 1
ATOM 11052 O O . GLN D 2 86 ? 25.17834 -18.75495 29.68612 1.000 94.70256 86 GLN D O 1
ATOM 11058 N N . GLY D 2 87 ? 23.95656 -18.26980 27.91075 1.000 60.14123 87 GLY D N 1
ATOM 11059 C CA . GLY D 2 87 ? 24.11269 -19.62369 27.41332 1.000 61.86177 87 GLY D CA 1
ATOM 11060 C C . GLY D 2 87 ? 24.29058 -19.67661 25.91122 1.000 65.92570 87 GLY D C 1
ATOM 11061 O O . GLY D 2 87 ? 24.20457 -20.74483 25.29799 1.000 64.76290 87 GLY D O 1
ATOM 11062 N N . LEU D 2 88 ? 24.56109 -18.52142 25.31426 1.000 56.38660 88 LEU D N 1
ATOM 11063 C CA . LEU D 2 88 ? 24.54496 -18.38459 23.86661 1.000 64.44487 88 LEU D CA 1
ATOM 11064 C C . LEU D 2 88 ? 25.84234 -18.88928 23.24653 1.000 59.15615 88 LEU D C 1
ATOM 11065 O O . LEU D 2 88 ? 26.93350 -18.66213 23.77680 1.000 63.39642 88 LEU D O 1
ATOM 11070 N N . ARG D 2 89 ? 25.71447 -19.58635 22.11987 1.000 58.44747 89 ARG D N 1
ATOM 11071 C CA . ARG D 2 89 ? 26.85353 -19.91310 21.27033 1.000 55.25018 89 ARG D CA 1
ATOM 11072 C C . ARG D 2 89 ? 26.95788 -18.83785 20.19597 1.000 51.22189 89 ARG D C 1
ATOM 11073 O O . ARG D 2 89 ? 26.00965 -18.62478 19.43356 1.000 56.76132 89 ARG D O 1
ATOM 11081 N N . VAL D 2 90 ? 28.09911 -18.15131 20.14490 1.000 56.43447 90 VAL D N 1
ATOM 11082 C CA . VAL D 2 90 ? 28.23490 -16.92133 19.37783 1.000 57.28442 90 VAL D CA 1
ATOM 11083 C C . VAL D 2 90 ? 29.48405 -16.98974 18.50707 1.000 54.17181 90 VAL D C 1
ATOM 11084 O O . VAL D 2 90 ? 30.35478 -17.84217 18.68463 1.000 53.32548 90 VAL D O 1
ATOM 11088 N N . ALA D 2 91 ? 29.55417 -16.06494 17.55247 1.000 49.01054 91 ALA D N 1
ATOM 11089 C CA . ALA D 2 91 ? 30.74602 -15.86163 16.74104 1.000 49.84008 91 ALA D CA 1
ATOM 11090 C C . ALA D 2 91 ? 31.57588 -14.75386 17.37726 1.000 52.39988 91 ALA D C 1
ATOM 11091 O O . ALA D 2 91 ? 31.08503 -13.63481 17.56566 1.000 46.87299 91 ALA D O 1
ATOM 11093 N N . VAL D 2 92 ? 32.82459 -15.06322 17.71120 1.000 46.32546 92 VAL D N 1
ATOM 11094 C CA . VAL D 2 92 ? 33.67521 -14.16863 18.48727 1.000 57.15514 92 VAL D CA 1
ATOM 11095 C C . VAL D 2 92 ? 34.81310 -13.68707 17.60109 1.000 53.53127 92 VAL D C 1
ATOM 11096 O O . VAL D 2 92 ? 35.63402 -14.48955 17.14024 1.000 56.35876 92 VAL D O 1
ATOM 11100 N N . ALA D 2 93 ? 34.86564 -12.37793 17.36947 1.000 53.55528 93 ALA D N 1
ATOM 11101 C CA . ALA D 2 93 ? 35.99835 -11.75586 16.68941 1.000 50.66489 93 ALA D CA 1
ATOM 11102 C C . ALA D 2 93 ? 37.07030 -11.47840 17.73523 1.000 62.93650 93 ALA D C 1
ATOM 11103 O O . ALA D 2 93 ? 36.98017 -10.51128 18.49469 1.000 55.18306 93 ALA D O 1
ATOM 11105 N N . THR D 2 94 ? 38.08713 -12.33546 17.78408 1.000 61.91603 94 THR D N 1
ATOM 11106 C CA . THR D 2 94 ? 39.12191 -12.22608 18.80053 1.000 54.20902 94 THR D CA 1
ATOM 11107 C C . THR D 2 94 ? 40.04008 -11.04186 18.50166 1.000 68.72498 94 THR D C 1
ATOM 11108 O O . THR D 2 94 ? 39.92607 -10.36723 17.47383 1.000 67.27040 94 THR D O 1
ATOM 11112 N N . ILE D 2 95 ? 40.96719 -10.78805 19.42568 1.000 64.22966 95 ILE D N 1
ATOM 11113 C CA . ILE D 2 95 ? 41.95298 -9.73228 19.23182 1.000 67.19852 95 ILE D CA 1
ATOM 11114 C C . ILE D 2 95 ? 42.85952 -10.10341 18.06705 1.000 61.75919 95 ILE D C 1
ATOM 11115 O O . ILE D 2 95 ? 43.34275 -11.23882 17.97189 1.000 62.34081 95 ILE D O 1
ATOM 11120 N N . GLY D 2 96 ? 43.08820 -9.14796 17.16932 1.000 67.18381 96 GLY D N 1
ATOM 11121 C CA . GLY D 2 96 ? 43.83920 -9.38751 15.95823 1.000 62.25303 96 GLY D CA 1
ATOM 11122 C C . GLY D 2 96 ? 42.98941 -9.70191 14.74681 1.000 65.89673 96 GLY D C 1
ATOM 11123 O O . GLY D 2 96 ? 43.51678 -9.71662 13.62803 1.000 69.05473 96 GLY D O 1
ATOM 11124 N N . ALA D 2 97 ? 41.69696 -9.95152 14.93573 1.000 66.05625 97 ALA D N 1
ATOM 11125 C CA . ALA D 2 97 ? 40.81025 -10.22311 13.81609 1.000 67.45110 97 ALA D CA 1
ATOM 11126 C C . ALA D 2 97 ? 40.61926 -8.97116 12.96791 1.000 68.64962 97 ALA D C 1
ATOM 11127 O O . ALA D 2 97 ? 40.64902 -7.84281 13.46595 1.000 70.29881 97 ALA D O 1
ATOM 11129 N N . VAL D 2 98 ? 40.42602 -9.18099 11.66955 1.000 63.79693 98 VAL D N 1
ATOM 11130 C CA . VAL D 2 98 ? 40.21641 -8.09984 10.71411 1.000 71.88342 98 VAL D CA 1
ATOM 11131 C C . VAL D 2 98 ? 38.89595 -8.36752 10.00688 1.000 68.96215 98 VAL D C 1
ATOM 11132 O O . VAL D 2 98 ? 38.81032 -9.26032 9.15494 1.000 64.44931 98 VAL D O 1
ATOM 11136 N N . LEU D 2 99 ? 37.87137 -7.59958 10.35808 1.000 63.45826 99 LEU D N 1
ATOM 11137 C CA . LEU D 2 99 ? 36.54415 -7.75097 9.78337 1.000 57.76150 99 LEU D CA 1
ATOM 11138 C C . LEU D 2 99 ? 36.47078 -7.03308 8.44014 1.000 72.16324 99 LEU D C 1
ATOM 11139 O O . LEU D 2 99 ? 37.39481 -6.30841 8.06416 1.000 77.96471 99 LEU D O 1
ATOM 11144 N N . PRO D 2 100 ? 35.39246 -7.23898 7.67538 1.000 70.95483 100 PRO D N 1
ATOM 11145 C CA . PRO D 2 100 ? 35.24672 -6.52589 6.39971 1.000 63.29539 100 PRO D CA 1
ATOM 11146 C C . PRO D 2 100 ? 35.42469 -5.02227 6.55971 1.000 75.61873 100 PRO D C 1
ATOM 11147 O O . PRO D 2 100 ? 34.91363 -4.40999 7.50002 1.000 70.20138 100 PRO D O 1
ATOM 11151 N N . GLY D 2 101 ? 36.16296 -4.43120 5.62445 1.000 74.44977 101 GLY D N 1
ATOM 11152 C CA . GLY D 2 101 ? 36.53247 -3.03506 5.71601 1.000 75.20082 101 GLY D CA 1
ATOM 11153 C C . GLY D 2 101 ? 37.82966 -2.77176 6.44293 1.000 77.40995 101 GLY D C 1
ATOM 11154 O O . GLY D 2 101 ? 38.04993 -1.64026 6.89044 1.000 81.74784 101 GLY D O 1
ATOM 11155 N N . ASP D 2 102 ? 38.69699 -3.77937 6.56968 1.000 79.72815 102 ASP D N 1
ATOM 11156 C CA . ASP D 2 102 ? 39.94779 -3.66468 7.32207 1.000 79.51389 102 ASP D CA 1
ATOM 11157 C C . ASP D 2 102 ? 39.69263 -3.14557 8.73365 1.000 73.35861 102 ASP D C 1
ATOM 11158 O O . ASP D 2 102 ? 40.41577 -2.29042 9.24860 1.000 78.54489 102 ASP D O 1
ATOM 11163 N N . PHE D 2 103 ? 38.64506 -3.67206 9.36280 1.000 70.73622 103 PHE D N 1
ATOM 11164 C CA . PHE D 2 103 ? 38.26567 -3.28835 10.71994 1.000 72.58623 103 PHE D CA 1
ATOM 11165 C C . PHE D 2 103 ? 39.01551 -4.19455 11.68761 1.000 71.01748 103 PHE D C 1
ATOM 11166 O O . PHE D 2 103 ? 38.58542 -5.31602 11.96678 1.000 74.68186 103 PHE D O 1
ATOM 11174 N N . LYS D 2 104 ? 40.14542 -3.71085 12.19803 1.000 65.48198 104 LYS D N 1
ATOM 11175 C CA . LYS D 2 104 ? 40.97916 -4.51009 13.08503 1.000 75.95986 104 LYS D CA 1
ATOM 11176 C C . LYS D 2 104 ? 40.38316 -4.51914 14.48733 1.000 63.34752 104 LYS D C 1
ATOM 11177 O O . LYS D 2 104 ? 39.97824 -3.47503 15.00705 1.000 70.65781 104 LYS D O 1
ATOM 11183 N N . ILE D 2 105 ? 40.32355 -5.69960 15.09377 1.000 66.22055 105 ILE D N 1
ATOM 11184 C CA . ILE D 2 105 ? 39.79666 -5.85450 16.44462 1.000 72.23750 105 ILE D CA 1
ATOM 11185 C C . ILE D 2 105 ? 40.95846 -5.78970 17.42520 1.000 64.74734 105 ILE D C 1
ATOM 11186 O O . ILE D 2 105 ? 41.86611 -6.62725 17.38385 1.000 69.49507 105 ILE D O 1
ATOM 11191 N N . LYS D 2 106 ? 40.93105 -4.79674 18.30649 1.000 67.00150 106 LYS D N 1
ATOM 11192 C CA . LYS D 2 106 ? 41.95468 -4.62296 19.32211 1.000 71.72424 106 LYS D CA 1
ATOM 11193 C C . LYS D 2 106 ? 41.30802 -4.56710 20.69933 1.000 68.33390 106 LYS D C 1
ATOM 11194 O O . LYS D 2 106 ? 40.10967 -4.30551 20.83842 1.000 70.62657 106 LYS D O 1
ATOM 11196 N N . ALA D 2 107 ? 42.11757 -4.82801 21.72140 1.000 70.53960 107 ALA D N 1
ATOM 11197 C CA . ALA D 2 107 ? 41.64553 -4.70420 23.09220 1.000 66.56105 107 ALA D CA 1
ATOM 11198 C C . ALA D 2 107 ? 41.40911 -3.23701 23.42274 1.000 64.16574 107 ALA D C 1
ATOM 11199 O O . ALA D 2 107 ? 42.25430 -2.38179 23.14204 1.000 57.50930 107 ALA D O 1
ATOM 11201 N N . ALA D 2 108 ? 40.25156 -2.94532 24.00771 1.000 68.14978 108 ALA D N 1
ATOM 11202 C CA . ALA D 2 108 ? 39.89745 -1.57893 24.36279 1.000 64.59618 108 ALA D CA 1
ATOM 11203 C C . ALA D 2 108 ? 38.84395 -1.61919 25.45828 1.000 65.75888 108 ALA D C 1
ATOM 11204 O O . ALA D 2 108 ? 38.34724 -2.68400 25.83409 1.000 67.42956 108 ALA D O 1
ATOM 11206 N N . LYS D 2 109 ? 38.51256 -0.43771 25.96876 1.000 61.10999 109 LYS D N 1
ATOM 11207 C CA . LYS D 2 109 ? 37.47199 -0.27222 26.97223 1.000 62.91606 109 LYS D CA 1
ATOM 11208 C C . LYS D 2 109 ? 36.27027 0.41236 26.33858 1.000 67.42681 109 LYS D C 1
ATOM 11209 O O . LYS D 2 109 ? 36.42445 1.39733 25.60839 1.000 73.25704 109 LYS D O 1
ATOM 11215 N N . LEU D 2 110 ? 35.08010 -0.11194 26.61324 1.000 64.19148 110 LEU D N 1
ATOM 11216 C CA . LEU D 2 110 ? 33.83143 0.47536 26.14039 1.000 64.47242 110 LEU D CA 1
ATOM 11217 C C . LEU D 2 110 ? 33.04114 0.92549 27.36049 1.000 57.78858 110 LEU D C 1
ATOM 11218 O O . LEU D 2 110 ? 32.58581 0.09172 28.15114 1.000 58.89119 110 LEU D O 1
ATOM 11223 N N . ARG D 2 111 ? 32.89623 2.24271 27.51665 1.000 58.05295 111 ARG D N 1
ATOM 11224 C CA . ARG D 2 111 ? 32.21537 2.83781 28.66552 1.000 61.18202 111 ARG D CA 1
ATOM 11225 C C . ARG D 2 111 ? 32.86587 2.42458 29.98462 1.000 62.06628 111 ARG D C 1
ATOM 11226 O O . ARG D 2 111 ? 32.19616 2.32216 31.01517 1.000 59.96689 111 ARG D O 1
ATOM 11234 N N . GLY D 2 112 ? 34.17661 2.17752 29.96102 1.000 57.45091 112 GLY D N 1
ATOM 11235 C CA . GLY D 2 112 ? 34.93981 1.87157 31.14932 1.000 67.64755 112 GLY D CA 1
ATOM 11236 C C . GLY D 2 112 ? 35.26562 0.40434 31.34585 1.000 70.16703 112 GLY D C 1
ATOM 11237 O O . GLY D 2 112 ? 36.21808 0.08957 32.06944 1.000 70.64990 112 GLY D O 1
ATOM 11238 N N . GLU D 2 113 ? 34.50727 -0.49825 30.72743 1.000 69.50307 113 GLU D N 1
ATOM 11239 C CA . GLU D 2 113 ? 34.78399 -1.90478 30.98629 1.000 57.92802 113 GLU D CA 1
ATOM 11240 C C . GLU D 2 113 ? 35.67414 -2.49373 29.89916 1.000 68.22642 113 GLU D C 1
ATOM 11241 O O . GLU D 2 113 ? 35.54619 -2.12748 28.72527 1.000 67.13621 113 GLU D O 1
ATOM 11247 N N . PRO D 2 114 ? 36.57464 -3.40712 30.25700 1.000 62.13025 114 PRO D N 1
ATOM 11248 C CA . PRO D 2 114 ? 37.47785 -3.97993 29.25428 1.000 62.48571 114 PRO D CA 1
ATOM 11249 C C . PRO D 2 114 ? 36.74917 -4.91766 28.30421 1.00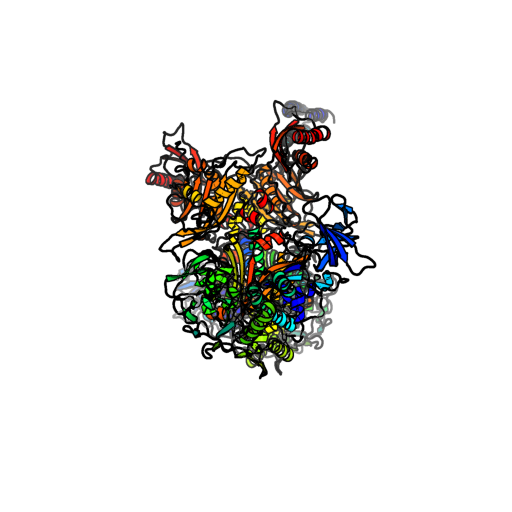0 66.38594 114 PRO D C 1
ATOM 11250 O O . PRO D 2 114 ? 35.81409 -5.62686 28.68372 1.000 68.56370 114 PRO D O 1
ATOM 11254 N N . SER D 2 115 ? 37.19615 -4.91461 27.04934 1.000 62.97717 115 SER D N 1
ATOM 11255 C CA . SER D 2 115 ? 36.64713 -5.79342 26.02220 1.000 66.11650 115 SER D CA 1
ATOM 11256 C C . SER D 2 115 ? 37.79494 -6.36552 25.20549 1.000 65.07465 115 SER D C 1
ATOM 11257 O O . SER D 2 115 ? 38.53850 -5.61440 24.56728 1.000 70.42541 115 SER D O 1
ATOM 11260 N N . GLU D 2 116 ? 37.93524 -7.68965 25.22553 1.000 64.22941 116 GLU D N 1
ATOM 11261 C CA . GLU D 2 116 ? 38.99628 -8.39537 24.50887 1.000 59.82547 116 GLU D CA 1
ATOM 11262 C C . GLU D 2 116 ? 38.48108 -9.05311 23.23650 1.000 66.85212 116 GLU D C 1
ATOM 11263 O O . GLU D 2 116 ? 38.85448 -10.18459 22.91100 1.000 68.57301 116 GLU D O 1
ATOM 11269 N N . GLY D 2 117 ? 37.62478 -8.36742 22.50140 1.000 60.21941 117 GLY D N 1
ATOM 11270 C CA . GLY D 2 117 ? 37.04269 -8.91974 21.30090 1.000 61.69174 117 GLY D CA 1
ATOM 11271 C C . GLY D 2 117 ? 35.65407 -8.35532 21.08358 1.000 62.26683 117 GLY D C 1
ATOM 11272 O O . GLY D 2 117 ? 35.30178 -7.31451 21.62948 1.000 63.03890 117 GLY D O 1
ATOM 11273 N N . MET D 2 118 ? 34.87285 -9.07416 20.28193 1.000 63.07200 118 MET D N 1
ATOM 11274 C CA . MET D 2 118 ? 33.56040 -8.59202 19.88280 1.000 60.22005 118 MET D CA 1
ATOM 11275 C C . MET D 2 118 ? 32.69176 -9.77610 19.48633 1.000 55.74314 118 MET D C 1
ATOM 11276 O O . MET D 2 118 ? 33.17695 -10.72891 18.87140 1.000 63.89903 118 MET D O 1
ATOM 11281 N N . LEU D 2 119 ? 31.41241 -9.70752 19.84530 1.000 60.84682 119 LEU D N 1
ATOM 11282 C CA . LEU D 2 119 ? 30.43314 -10.70364 19.43330 1.000 55.88221 119 LEU D CA 1
ATOM 11283 C C . LEU D 2 119 ? 29.74434 -10.21936 18.16397 1.000 60.12598 119 LEU D C 1
ATOM 11284 O O . LEU D 2 119 ? 29.19263 -9.11408 18.13282 1.000 57.25130 119 LEU D O 1
ATOM 11289 N N . CYS D 2 120 ? 29.77727 -11.04622 17.12382 1.000 52.72679 120 CYS D N 1
ATOM 11290 C CA . CYS D 2 120 ? 29.45323 -10.60858 15.77478 1.000 52.97392 120 CYS D CA 1
ATOM 11291 C C . CYS D 2 120 ? 28.00416 -10.89653 15.40609 1.000 49.66185 120 CYS D C 1
ATOM 11292 O O . CYS D 2 120 ? 27.40353 -11.87635 15.85492 1.000 53.86503 120 CYS D O 1
ATOM 11295 N N . SER D 2 121 ? 27.45624 -10.02101 14.57155 1.000 56.50293 121 SER D N 1
ATOM 11296 C CA . SER D 2 121 ? 26.18838 -10.22896 13.89282 1.000 51.87360 121 SER D CA 1
ATOM 11297 C C . SER D 2 121 ? 26.44508 -10.68327 12.46005 1.000 44.08986 121 SER D C 1
ATOM 11298 O O . SER D 2 121 ? 27.56114 -10.59331 11.94373 1.000 50.57061 121 SER D O 1
ATOM 11301 N N . PHE D 2 122 ? 25.38608 -11.17623 11.81337 1.000 52.76285 122 PHE D N 1
ATOM 11302 C CA . PHE D 2 122 ? 25.50542 -11.57950 10.41545 1.000 46.69372 122 PHE D CA 1
ATOM 11303 C C . PHE D 2 122 ? 25.91348 -10.40241 9.53880 1.000 46.70307 122 PHE D C 1
ATOM 11304 O O . PHE D 2 122 ? 26.70132 -10.56226 8.59927 1.000 50.90461 122 PHE D O 1
ATOM 11312 N N . SER D 2 123 ? 25.39848 -9.20788 9.84222 1.000 51.59275 123 SER D N 1
ATOM 11313 C CA . SER D 2 123 ? 25.74708 -8.02460 9.06212 1.000 48.19889 123 SER D CA 1
ATOM 11314 C C . SER D 2 123 ? 27.22418 -7.67733 9.20654 1.000 51.59686 123 SER D C 1
ATOM 11315 O O . SER D 2 123 ? 27.88548 -7.33148 8.22037 1.000 50.49784 123 SER D O 1
ATOM 11318 N N . GLU D 2 124 ? 27.76165 -7.77072 10.42538 1.000 53.53967 124 GLU D N 1
ATOM 11319 C CA . GLU D 2 124 ? 29.16395 -7.42977 10.64141 1.000 50.68667 124 GLU D CA 1
ATOM 11320 C C . GLU D 2 124 ? 30.10102 -8.40010 9.93210 1.000 49.09385 124 GLU D C 1
ATOM 11321 O O . GLU D 2 124 ? 31.22848 -8.02848 9.58971 1.000 55.85864 124 GLU D O 1
ATOM 11327 N N . LEU D 2 125 ? 29.66218 -9.63404 9.69723 1.000 54.89683 125 LEU D N 1
ATOM 11328 C CA . LEU D 2 125 ? 30.45879 -10.60160 8.95504 1.000 48.91272 125 LEU D CA 1
ATOM 11329 C C . LEU D 2 125 ? 30.14963 -10.60223 7.46264 1.000 52.26910 125 LEU D C 1
ATOM 11330 O O . LEU D 2 125 ? 30.68832 -11.44119 6.73330 1.000 54.69071 125 LEU D O 1
ATOM 11335 N N . GLY D 2 126 ? 29.30459 -9.68651 6.99354 1.000 53.77232 126 GLY D N 1
ATOM 11336 C CA . GLY D 2 126 ? 28.95840 -9.63628 5.58827 1.000 45.05632 126 GLY D CA 1
ATOM 11337 C C . GLY D 2 126 ? 28.11066 -10.78785 5.09921 1.000 54.07146 126 GLY D C 1
ATOM 11338 O O . GLY D 2 126 ? 28.08639 -11.05550 3.89540 1.000 50.27100 126 GLY D O 1
ATOM 11339 N N . ILE D 2 127 ? 27.40007 -11.47353 5.99560 1.000 51.43173 127 ILE D N 1
ATOM 11340 C CA . ILE D 2 127 ? 26.62966 -12.64610 5.59480 1.000 51.63629 127 ILE D CA 1
ATOM 11341 C C . ILE D 2 127 ? 25.25365 -12.24107 5.07988 1.000 57.08996 127 ILE D C 1
ATOM 11342 O O . ILE D 2 127 ? 24.80346 -12.71211 4.02822 1.000 56.19959 127 ILE D O 1
ATOM 11347 N N . SER D 2 128 ? 24.56524 -11.36640 5.80867 1.000 47.45490 128 SER D N 1
ATOM 11348 C CA . SER D 2 128 ? 23.24951 -10.89353 5.40692 1.000 51.43517 128 SER D CA 1
ATOM 11349 C C . SER D 2 128 ? 23.02995 -9.52373 6.02724 1.000 64.47960 128 SER D C 1
ATOM 11350 O O . SER D 2 128 ? 23.92112 -8.96442 6.66949 1.000 66.85593 128 SER D O 1
ATOM 11353 N N . ASP D 2 129 ? 21.82969 -8.98484 5.83554 1.000 67.91683 129 ASP D N 1
ATOM 11354 C CA . ASP D 2 129 ? 21.46886 -7.68503 6.38345 1.000 71.13002 129 ASP D CA 1
ATOM 11355 C C . ASP D 2 129 ? 20.91354 -7.77683 7.80057 1.000 66.37915 129 ASP D C 1
ATOM 11356 O O . ASP D 2 129 ? 20.31528 -6.81011 8.28494 1.000 68.81166 129 ASP D O 1
ATOM 11361 N N . ASP D 2 130 ? 21.09828 -8.91041 8.47212 1.000 69.64079 130 ASP D N 1
ATOM 11362 C CA . ASP D 2 130 ? 20.55325 -9.11818 9.81138 1.000 71.92404 130 ASP D CA 1
ATOM 11363 C C . ASP D 2 130 ? 21.47105 -8.44373 10.82424 1.000 70.36277 130 ASP D C 1
ATOM 11364 O O . ASP D 2 130 ? 22.55381 -8.94618 11.13737 1.000 54.58656 130 ASP D O 1
ATOM 11369 N N . HIS D 2 131 ? 21.03600 -7.29122 11.33705 1.000 70.15721 131 HIS D N 1
ATOM 11370 C CA . HIS D 2 131 ? 21.74571 -6.58022 12.39395 1.000 63.42286 131 HIS D CA 1
ATOM 11371 C C . HIS D 2 131 ? 20.87151 -6.40236 13.63135 1.000 70.31662 131 HIS D C 1
ATOM 11372 O O . HIS D 2 131 ? 21.10251 -5.48624 14.42728 1.000 66.62292 131 HIS D O 1
ATOM 11379 N N . SER D 2 132 ? 19.86215 -7.26162 13.80320 1.000 73.75036 132 SER D N 1
ATOM 11380 C CA . SER D 2 132 ? 18.99096 -7.16542 14.97015 1.000 65.08304 132 SER D CA 1
ATOM 11381 C C . SER D 2 132 ? 19.71449 -7.56971 16.24804 1.000 71.28126 132 SER D C 1
ATOM 11382 O O . SER D 2 132 ? 19.39829 -7.05817 17.32840 1.000 73.94548 132 SER D O 1
ATOM 11385 N N . GLY D 2 133 ? 20.67710 -8.47471 16.14610 1.000 64.33849 133 GLY D N 1
ATOM 11386 C CA . GLY D 2 133 ? 21.42921 -8.90043 17.30596 1.000 52.83429 133 GLY D CA 1
ATOM 11387 C C . GLY D 2 133 ? 22.62939 -9.71029 16.87863 1.000 48.80511 133 GLY D C 1
ATOM 11388 O O . GLY D 2 133 ? 22.97841 -9.75979 15.69932 1.000 51.44912 133 GLY D O 1
ATOM 11389 N N . ILE D 2 134 ? 23.26053 -10.35353 17.85541 1.000 52.60475 134 ILE D N 1
ATOM 11390 C CA . ILE D 2 134 ? 24.42186 -11.17943 17.55594 1.000 49.20231 134 ILE D CA 1
ATOM 11391 C C . ILE D 2 134 ? 23.96963 -12.53848 17.03100 1.000 51.58206 134 ILE D C 1
ATOM 11392 O O . ILE D 2 134 ? 22.83243 -12.97371 17.23323 1.000 49.95323 134 ILE D O 1
ATOM 11397 N N . ILE D 2 135 ? 24.88545 -13.21339 16.33743 1.000 52.72611 135 ILE D N 1
ATOM 11398 C CA . ILE D 2 135 ? 24.59940 -14.52760 15.77772 1.000 46.60905 135 ILE D CA 1
ATOM 11399 C C . ILE D 2 135 ? 24.40298 -15.53161 16.90487 1.000 59.16532 135 ILE D C 1
ATOM 11400 O O . ILE D 2 135 ? 25.20372 -15.59808 17.84779 1.000 55.35567 135 ILE D O 1
ATOM 11405 N N . GLU D 2 136 ? 23.33424 -16.32079 16.81028 1.000 52.33711 136 GLU D N 1
ATOM 11406 C CA . GLU D 2 136 ? 23.05409 -17.40564 17.74452 1.000 50.83657 136 GLU D CA 1
ATOM 11407 C C . GLU D 2 136 ? 23.34037 -18.72466 17.03668 1.000 54.02807 136 GLU D C 1
ATOM 11408 O O . GLU D 2 136 ? 22.64003 -19.09066 16.08667 1.000 60.76184 136 GLU D O 1
ATOM 11414 N N . LEU D 2 137 ? 24.36419 -19.43092 17.49593 1.000 49.50747 137 LEU D N 1
ATOM 11415 C CA . LEU D 2 137 ? 24.77829 -20.69057 16.89962 1.000 51.61673 137 LEU D CA 1
ATOM 11416 C C . LEU D 2 137 ? 24.10462 -21.86592 17.59733 1.000 56.43393 137 LEU D C 1
ATOM 11417 O O . LEU D 2 137 ? 23.59845 -21.73249 18.71624 1.000 53.19759 137 LEU D O 1
ATOM 11422 N N . PRO D 2 138 ? 24.05965 -23.03322 16.95084 1.000 57.77498 138 PRO D N 1
ATOM 11423 C CA . PRO D 2 138 ? 23.52360 -24.22299 17.62350 1.000 59.32964 138 PRO D CA 1
ATOM 11424 C C . PRO D 2 138 ? 24.29375 -24.54569 18.89649 1.000 62.87375 138 PRO D C 1
ATOM 11425 O O . PRO D 2 138 ? 25.46899 -24.20209 19.04562 1.000 63.92908 138 PRO D O 1
ATOM 11429 N N . ALA D 2 139 ? 23.60820 -25.22514 19.82061 1.000 58.97505 139 ALA D N 1
ATOM 11430 C CA . ALA D 2 139 ? 24.16605 -25.48558 21.14325 1.000 54.01853 139 ALA D CA 1
ATOM 11431 C C . ALA D 2 139 ? 25.37595 -26.41048 21.10790 1.000 63.15253 139 ALA D C 1
ATOM 11432 O O . ALA D 2 139 ? 26.13822 -26.44434 22.07940 1.000 71.73146 139 ALA D O 1
ATOM 11434 N N . ASP D 2 140 ? 25.57173 -27.16180 20.02394 1.000 57.44596 140 ASP D N 1
ATOM 11435 C CA . ASP D 2 140 ? 26.71024 -28.06307 19.89506 1.000 67.03349 140 ASP D CA 1
ATOM 11436 C C . ASP D 2 140 ? 27.79014 -27.50595 18.97273 1.000 61.12820 140 ASP D C 1
ATOM 11437 O O . ASP D 2 140 ? 28.55934 -28.27325 18.38459 1.000 69.45639 140 ASP D O 1
ATOM 11442 N N . ALA D 2 141 ? 27.86329 -26.18854 18.83474 1.000 56.72372 141 ALA D N 1
ATOM 11443 C CA . ALA D 2 141 ? 28.86826 -25.58932 17.96643 1.000 55.91139 141 ALA D CA 1
ATOM 11444 C C . ALA D 2 141 ? 30.25498 -25.77905 18.57177 1.000 64.29751 141 ALA D C 1
ATOM 11445 O O . ALA D 2 141 ? 30.45478 -25.48044 19.75517 1.000 62.50818 141 ALA D O 1
ATOM 11447 N N . PRO D 2 142 ? 31.22993 -26.27206 17.80589 1.000 65.63860 142 PRO D N 1
ATOM 11448 C CA . PRO D 2 142 ? 32.57491 -26.50587 18.35904 1.000 62.56467 142 PRO D CA 1
ATOM 11449 C C . PRO D 2 142 ? 33.24275 -25.19015 18.73239 1.000 60.54402 142 PRO D C 1
ATOM 11450 O O . PRO D 2 142 ? 33.39303 -24.29783 17.89663 1.000 68.06660 142 PRO D O 1
ATOM 11454 N N . ILE D 2 143 ? 33.66785 -25.08956 19.99420 1.000 68.97634 143 ILE D N 1
ATOM 11455 C CA . ILE D 2 143 ? 34.07262 -23.80415 20.55817 1.000 64.72075 143 ILE D CA 1
ATOM 11456 C C . ILE D 2 143 ? 35.32760 -23.26962 19.87516 1.000 66.83928 143 ILE D C 1
ATOM 11457 O O . ILE D 2 143 ? 35.43042 -22.07228 19.58977 1.000 66.54820 143 ILE D O 1
ATOM 11462 N N . GLY D 2 144 ? 36.29873 -24.12878 19.60465 1.000 68.66109 144 GLY D N 1
ATOM 11463 C CA . GLY D 2 144 ? 37.52951 -23.59900 19.05587 1.000 66.63208 144 GLY D CA 1
ATOM 11464 C C . GLY D 2 144 ? 37.57112 -23.40118 17.55833 1.000 69.43922 144 GLY D C 1
ATOM 11465 O O . GLY D 2 144 ? 38.59453 -22.95147 17.03590 1.000 71.83471 144 GLY D O 1
ATOM 11466 N N . THR D 2 145 ? 36.48954 -23.70513 16.84707 1.000 70.91838 145 THR D N 1
ATOM 11467 C CA . THR D 2 145 ? 36.50806 -23.75830 15.39033 1.000 63.58431 145 THR D CA 1
ATOM 11468 C C . THR D 2 145 ? 36.28023 -22.38183 14.77650 1.000 59.24625 145 THR D C 1
ATOM 11469 O O . THR D 2 145 ? 35.46524 -21.59368 15.26542 1.000 58.71375 145 THR D O 1
ATOM 11473 N N . ASP D 2 146 ? 37.02494 -22.09644 13.70843 1.000 61.20463 146 ASP D N 1
ATOM 11474 C CA . ASP D 2 146 ? 36.73585 -20.94477 12.86443 1.000 58.96089 146 ASP D CA 1
ATOM 11475 C C . ASP D 2 146 ? 35.31029 -21.04545 12.33516 1.000 53.88765 146 ASP D C 1
ATOM 11476 O O . ASP D 2 146 ? 34.89332 -22.10048 11.84886 1.000 55.15721 146 ASP D O 1
ATOM 11481 N N . ILE D 2 147 ? 34.55418 -19.94751 12.42941 1.000 52.17255 147 ILE D N 1
ATOM 11482 C CA . ILE D 2 147 ? 33.18612 -19.98389 11.92447 1.000 60.05827 147 ILE D CA 1
ATOM 11483 C C . ILE D 2 147 ? 33.15597 -20.10772 10.40839 1.000 47.75246 147 ILE D C 1
ATOM 11484 O O . ILE D 2 147 ? 32.13532 -20.52096 9.84843 1.000 60.86649 147 ILE D O 1
ATOM 11489 N N . ARG D 2 148 ? 34.25358 -19.76652 9.72554 1.000 54.30183 148 ARG D N 1
ATOM 11490 C CA . ARG D 2 148 ? 34.33213 -20.00969 8.28867 1.000 56.11019 148 ARG D CA 1
ATOM 11491 C C . ARG D 2 148 ? 34.31913 -21.49820 7.97205 1.000 53.49157 148 ARG D C 1
ATOM 11492 O O . ARG D 2 148 ? 33.86858 -21.89452 6.89172 1.000 62.06539 148 ARG D O 1
ATOM 11500 N N . GLU D 2 149 ? 34.81752 -22.33297 8.88788 1.000 57.03920 149 GLU D N 1
ATOM 11501 C CA . GLU D 2 149 ? 34.71071 -23.77644 8.70793 1.000 54.66141 149 GLU D CA 1
ATOM 11502 C C . GLU D 2 149 ? 33.36974 -24.29777 9.20612 1.000 55.02423 149 GLU D C 1
ATOM 11503 O O . GLU D 2 149 ? 32.74630 -25.14101 8.55179 1.000 62.63480 149 GLU D O 1
ATOM 11509 N N . TYR D 2 150 ? 32.90888 -23.80013 10.35566 1.000 47.13257 150 TYR D N 1
ATOM 11510 C CA . TYR D 2 150 ? 31.66258 -24.29451 10.93005 1.000 48.21353 150 TYR D CA 1
ATOM 11511 C C . TYR D 2 150 ? 30.45822 -23.85734 10.10537 1.000 55.49230 150 TYR D C 1
ATOM 11512 O O . TYR D 2 150 ? 29.54082 -24.65264 9.86796 1.000 51.48763 150 TYR D O 1
ATOM 11521 N N . LEU D 2 151 ? 30.43849 -22.60306 9.66045 1.000 50.15881 151 LEU D N 1
ATOM 11522 C CA . LEU D 2 151 ? 29.36154 -22.11286 8.81127 1.000 47.93176 151 LEU D CA 1
ATOM 11523 C C . LEU D 2 151 ? 29.66517 -22.26313 7.32654 1.000 51.38889 151 LEU D C 1
ATOM 11524 O O . LEU D 2 151 ? 28.86103 -21.81898 6.49943 1.000 46.75213 151 LEU D O 1
ATOM 11529 N N . LYS D 2 152 ? 30.79692 -22.87866 6.97839 1.000 46.92878 152 LYS D N 1
ATOM 11530 C CA . LYS D 2 152 ? 31.17791 -23.14611 5.58984 1.000 52.35847 152 LYS D CA 1
ATOM 11531 C C . LYS D 2 152 ? 31.07166 -21.88537 4.73467 1.000 54.88294 152 LYS D C 1
ATOM 11532 O O . LYS D 2 152 ? 30.52413 -21.89302 3.62920 1.000 55.07837 152 LYS D O 1
ATOM 11538 N N . LEU D 2 153 ? 31.60979 -20.78451 5.26498 1.000 52.48910 153 LEU D N 1
ATOM 11539 C CA . LEU D 2 153 ? 31.49502 -19.49013 4.60415 1.000 51.23877 153 LEU D CA 1
ATOM 11540 C C . LEU D 2 153 ? 32.39961 -19.35959 3.38759 1.000 52.69516 153 LEU D C 1
ATOM 11541 O O . LEU D 2 153 ? 32.28183 -18.36943 2.65795 1.000 50.13208 153 LEU D O 1
ATOM 11546 N N . ASP D 2 154 ? 33.29881 -20.31735 3.15376 1.000 59.30975 154 ASP D N 1
ATOM 11547 C CA . ASP D 2 154 ? 34.10399 -20.33451 1.93243 1.000 56.70349 154 ASP D CA 1
ATOM 11548 C C . ASP D 2 154 ? 33.28562 -20.99686 0.82338 1.000 56.85912 154 ASP D C 1
ATOM 11549 O O . ASP D 2 154 ? 33.53017 -22.12750 0.39505 1.000 48.18346 154 ASP D O 1
ATOM 11554 N N . ASP D 2 155 ? 32.28148 -20.25322 0.36671 1.000 48.30714 155 ASP D N 1
ATOM 11555 C CA . ASP D 2 155 ? 31.31420 -20.73008 -0.60685 1.000 48.88981 155 ASP D CA 1
ATOM 11556 C C . ASP D 2 155 ? 30.95772 -19.57555 -1.53092 1.000 56.17147 155 ASP D C 1
ATOM 11557 O O . ASP D 2 155 ? 31.22136 -18.40759 -1.22769 1.000 44.63302 155 ASP D O 1
ATOM 11562 N N . ASN D 2 156 ? 30.35488 -19.91289 -2.66820 1.000 46.49796 156 ASN D N 1
ATOM 11563 C CA . ASN D 2 156 ? 29.95036 -18.92383 -3.65528 1.000 45.23931 156 ASN D CA 1
ATOM 11564 C C . ASN D 2 156 ? 28.49520 -19.13364 -4.03489 1.000 41.65752 156 ASN D C 1
ATOM 11565 O O . ASN D 2 156 ? 28.02752 -20.27136 -4.13759 1.000 48.14031 156 ASN D O 1
ATOM 11570 N N . THR D 2 157 ? 27.78549 -18.02892 -4.23784 1.000 42.08330 157 THR D N 1
ATOM 11571 C CA . THR D 2 157 ? 26.44464 -18.04737 -4.80616 1.000 44.33770 157 THR D CA 1
ATOM 11572 C C . THR D 2 157 ? 26.57487 -17.80284 -6.30475 1.000 48.82992 157 THR D C 1
ATOM 11573 O O . THR D 2 157 ? 26.99324 -16.72025 -6.73138 1.000 48.29835 157 THR D O 1
ATOM 11577 N N . ILE D 2 158 ? 26.23351 -18.81307 -7.09713 1.000 44.32981 158 ILE D N 1
ATOM 11578 C CA . ILE D 2 158 ? 26.32031 -18.74697 -8.55049 1.000 39.92171 158 ILE D CA 1
ATOM 11579 C C . ILE D 2 158 ? 24.93644 -18.42566 -9.09595 1.000 46.97262 158 ILE D C 1
ATOM 11580 O O . ILE D 2 158 ? 23.96251 -19.12492 -8.79081 1.000 45.04703 158 ILE D O 1
ATOM 11585 N N . GLU D 2 159 ? 24.84667 -17.36841 -9.89804 1.000 43.66190 159 GLU D N 1
ATOM 11586 C CA . GLU D 2 159 ? 23.60542 -16.96396 -10.54382 1.000 42.06043 159 GLU D CA 1
ATOM 11587 C C . GLU D 2 159 ? 23.67571 -17.31673 -12.02374 1.000 52.07895 159 GLU D C 1
ATOM 11588 O O . GLU D 2 159 ? 24.61979 -16.92281 -12.71750 1.000 41.67746 159 GLU D O 1
ATOM 11594 N N . ILE D 2 160 ? 22.68356 -18.06166 -12.50294 1.000 43.86292 160 ILE D N 1
ATOM 11595 C CA . ILE D 2 160 ? 22.64623 -18.49484 -13.89174 1.000 38.41182 160 ILE D CA 1
ATOM 11596 C C . ILE D 2 160 ? 21.31631 -18.08676 -14.50515 1.000 42.75340 160 ILE D C 1
ATOM 11597 O O . ILE D 2 160 ? 20.28104 -18.05899 -13.83269 1.000 45.01747 160 ILE D O 1
ATOM 11602 N N . SER D 2 161 ? 21.35450 -17.75030 -15.79197 1.000 42.66895 161 SER D N 1
ATOM 11603 C CA . SER D 2 161 ? 20.14384 -17.52703 -16.56862 1.000 48.69971 161 SER D CA 1
ATOM 11604 C C . SER D 2 161 ? 19.74918 -18.83428 -17.23984 1.000 37.96861 161 SER D C 1
ATOM 11605 O O . SER D 2 161 ? 20.58071 -19.48100 -17.88327 1.000 46.20787 161 SER D O 1
ATOM 11608 N N . VAL D 2 162 ? 18.48819 -19.22628 -17.07810 1.000 43.21998 162 VAL D N 1
ATOM 11609 C CA . VAL D 2 162 ? 17.98385 -20.49933 -17.58177 1.000 32.94906 162 VAL D CA 1
ATOM 11610 C C . VAL D 2 162 ? 16.90874 -20.19698 -18.61483 1.000 30.88952 162 VAL D C 1
ATOM 11611 O O . VAL D 2 162 ? 15.82417 -19.71160 -18.26895 1.000 36.07128 162 VAL D O 1
ATOM 11615 N N . THR D 2 163 ? 17.20064 -20.49398 -19.88135 1.000 38.02370 163 THR D N 1
ATOM 11616 C CA . THR D 2 163 ? 16.27113 -20.28194 -20.98734 1.000 41.51188 163 THR D CA 1
ATOM 11617 C C . THR D 2 163 ? 15.02636 -21.14815 -20.79114 1.000 47.53976 163 THR D C 1
ATOM 11618 O O . THR D 2 163 ? 15.03528 -22.02937 -19.92595 1.000 39.81262 163 THR D O 1
ATOM 11622 N N . PRO D 2 164 ? 13.92496 -20.90946 -21.52269 1.000 47.42291 164 PRO D N 1
ATOM 11623 C CA . PRO D 2 164 ? 12.70919 -21.71240 -21.27559 1.000 45.62357 164 PRO D CA 1
ATOM 11624 C C . PRO D 2 164 ? 12.89406 -23.20658 -21.50091 1.000 50.83513 164 PRO D C 1
ATOM 11625 O O . PRO D 2 164 ? 12.30301 -24.01169 -20.77072 1.000 41.10003 164 PRO D O 1
ATOM 11629 N N . ASN D 2 165 ? 13.68013 -23.60973 -22.49506 1.000 47.47606 165 ASN D N 1
ATOM 11630 C CA . ASN D 2 165 ? 14.12409 -24.99213 -22.53546 1.000 42.73787 165 ASN D CA 1
ATOM 11631 C C . ASN D 2 165 ? 15.00537 -25.25585 -21.31844 1.000 56.28480 165 ASN D C 1
ATOM 11632 O O . ASN D 2 165 ? 15.43792 -24.33616 -20.63223 1.000 69.53017 165 ASN D O 1
ATOM 11637 N N . ARG D 2 166 ? 15.29228 -26.52482 -21.05668 1.000 51.07081 166 ARG D N 1
ATOM 11638 C CA . ARG D 2 166 ? 16.00895 -26.89396 -19.83543 1.000 59.99725 166 ARG D CA 1
ATOM 11639 C C . ARG D 2 166 ? 15.19587 -26.49051 -18.60631 1.000 40.84694 166 ARG D C 1
ATOM 11640 O O . ARG D 2 166 ? 15.68793 -25.82719 -17.68937 1.000 36.84785 166 ARG D O 1
ATOM 11648 N N . ALA D 2 167 ? 13.91958 -26.88079 -18.61186 1.000 46.58617 167 ALA D N 1
ATOM 11649 C CA . ALA D 2 167 ? 13.08873 -26.75304 -17.42394 1.000 41.48736 167 ALA D CA 1
ATOM 11650 C C . ALA D 2 167 ? 13.62979 -27.57842 -16.26659 1.000 41.78338 167 ALA D C 1
ATOM 11651 O O . ALA D 2 167 ? 13.25704 -27.33264 -15.11445 1.000 37.75128 167 ALA D O 1
ATOM 11653 N N . ASP D 2 168 ? 14.50615 -28.54314 -16.55232 1.000 37.04872 168 ASP D N 1
ATOM 11654 C CA . ASP D 2 168 ? 15.10576 -29.40231 -15.54262 1.000 46.39599 168 ASP D CA 1
ATOM 11655 C C . ASP D 2 168 ? 16.21178 -28.71881 -14.75730 1.000 40.87398 168 ASP D C 1
ATOM 11656 O O . ASP D 2 168 ? 16.64272 -29.25969 -13.73768 1.000 40.98933 168 ASP D O 1
ATOM 11661 N N . CYS D 2 169 ? 16.69237 -27.56201 -15.20182 1.000 40.57189 169 CYS D N 1
ATOM 11662 C CA . CYS D 2 169 ? 17.80301 -26.88303 -14.53858 1.000 39.91253 169 CYS D CA 1
ATOM 11663 C C . CYS D 2 169 ? 17.32889 -25.74992 -13.63730 1.000 34.33909 169 CYS D C 1
ATOM 11664 O O . CYS D 2 169 ? 17.96297 -24.69374 -13.56032 1.000 40.95217 169 CYS D O 1
ATOM 11667 N N . LEU D 2 170 ? 16.21279 -25.94429 -12.93598 1.000 35.05739 170 LEU D N 1
ATOM 11668 C CA . LEU D 2 170 ? 15.70371 -24.95423 -11.99533 1.000 37.89479 170 LEU D CA 1
ATOM 11669 C C . LEU D 2 170 ? 15.75028 -25.45691 -10.55719 1.000 35.49174 170 LEU D C 1
ATOM 11670 O O . LEU D 2 170 ? 14.98927 -24.98307 -9.70832 1.000 35.42050 170 LEU D O 1
ATOM 11675 N N . GLY D 2 171 ? 16.63523 -26.41101 -10.27273 1.000 32.99223 171 GLY D N 1
ATOM 11676 C CA . GLY D 2 171 ? 16.85331 -26.89240 -8.92524 1.000 31.38010 171 GLY D CA 1
ATOM 11677 C C . GLY D 2 171 ? 18.24529 -27.47283 -8.83956 1.000 32.39090 171 GLY D C 1
ATOM 11678 O O . GLY D 2 171 ? 18.93528 -27.63470 -9.84841 1.000 39.64993 171 GLY D O 1
ATOM 11679 N N . ILE D 2 172 ? 18.65490 -27.78561 -7.61062 1.000 34.25376 172 ILE D N 1
ATOM 11680 C CA . ILE D 2 172 ? 20.01381 -28.27242 -7.38819 1.000 39.17436 172 ILE D CA 1
ATOM 11681 C C . ILE D 2 172 ? 20.24551 -29.58111 -8.13345 1.000 38.10307 172 ILE D C 1
ATOM 11682 O O . ILE D 2 172 ? 21.27115 -29.75560 -8.80466 1.000 37.10506 172 ILE D O 1
ATOM 11687 N N . ILE D 2 173 ? 19.29282 -30.51450 -8.04156 1.000 36.59812 173 ILE D N 1
ATOM 11688 C CA . ILE D 2 173 ? 19.45793 -31.81451 -8.68877 1.000 35.15153 173 ILE D CA 1
ATOM 11689 C C . ILE D 2 173 ? 19.60898 -31.64702 -10.19539 1.000 35.15209 173 ILE D C 1
ATOM 11690 O O . ILE D 2 173 ? 20.38846 -32.36076 -10.83949 1.000 38.17858 173 ILE D O 1
ATOM 11695 N N . GLY D 2 174 ? 18.89040 -30.68628 -10.77776 1.000 34.41256 174 GLY D N 1
ATOM 11696 C CA . GLY D 2 174 ? 18.94356 -30.51607 -12.22009 1.000 35.79466 174 GLY D CA 1
ATOM 11697 C C . GLY D 2 174 ? 20.27014 -29.95670 -12.69777 1.000 34.89952 174 GLY D C 1
ATOM 11698 O O . GLY D 2 174 ? 20.86004 -30.46296 -13.65653 1.000 38.30249 174 GLY D O 1
ATOM 11699 N N . VAL D 2 175 ? 20.75104 -28.89526 -12.04496 1.000 33.77642 175 VAL D N 1
ATOM 11700 C CA . VAL D 2 175 ? 22.03712 -28.31844 -12.42353 1.000 32.69514 175 VAL D CA 1
ATOM 11701 C C . VAL D 2 175 ? 23.16240 -29.31079 -12.15873 1.000 40.53877 175 VAL D C 1
ATOM 11702 O O . VAL D 2 175 ? 24.08523 -29.45500 -12.96967 1.000 40.92390 175 VAL D O 1
ATOM 11706 N N . ALA D 2 176 ? 23.09484 -30.02620 -11.03322 1.000 38.44470 176 ALA D N 1
ATOM 11707 C CA . ALA D 2 176 ? 24.14127 -30.98965 -10.70694 1.000 39.70283 176 ALA D CA 1
ATOM 11708 C C . ALA D 2 176 ? 24.15326 -32.15389 -11.68785 1.000 33.36504 176 ALA D C 1
ATOM 11709 O O . ALA D 2 176 ? 25.22272 -32.66958 -12.03129 1.000 35.67715 176 ALA D O 1
ATOM 11711 N N . ARG D 2 177 ? 22.97495 -32.58541 -12.14371 1.000 41.52126 177 ARG D N 1
ATOM 11712 C CA . ARG D 2 177 ? 22.90606 -33.66508 -13.12401 1.000 31.28364 177 ARG D CA 1
ATOM 11713 C C . ARG D 2 177 ? 23.61681 -33.27770 -14.41454 1.000 40.31044 177 ARG D C 1
ATOM 11714 O O . ARG D 2 177 ? 24.38597 -34.06669 -14.97574 1.000 42.92389 177 ARG D O 1
ATOM 11722 N N . ASP D 2 178 ? 23.37078 -32.05922 -14.90162 1.000 39.59810 178 ASP D N 1
ATOM 11723 C CA . ASP D 2 178 ? 23.98025 -31.63317 -16.15802 1.000 46.68171 178 ASP D CA 1
ATOM 11724 C C . ASP D 2 178 ? 25.48172 -31.42766 -15.99844 1.000 40.99629 178 ASP D C 1
ATOM 11725 O O . ASP D 2 178 ? 26.25882 -31.76302 -16.89972 1.000 39.12634 178 ASP D O 1
ATOM 11730 N N . VAL D 2 179 ? 25.90849 -30.88587 -14.85511 1.000 43.51033 179 VAL D N 1
ATOM 11731 C CA . VAL D 2 179 ? 27.33685 -30.76526 -14.57683 1.000 38.37412 179 VAL D CA 1
ATOM 11732 C C . VAL D 2 179 ? 27.98176 -32.14405 -14.51285 1.000 41.93387 179 VAL D C 1
ATOM 11733 O O . VAL D 2 179 ? 29.10266 -32.34544 -14.99729 1.000 44.24089 179 VAL D O 1
ATOM 11737 N N . ALA D 2 180 ? 27.27971 -33.11966 -13.92961 1.000 44.63842 180 ALA D N 1
ATOM 11738 C CA . ALA D 2 180 ? 27.80628 -34.48042 -13.89002 1.000 48.00570 180 ALA D CA 1
ATOM 11739 C C . ALA D 2 180 ? 28.00991 -35.03034 -15.29646 1.000 42.52606 180 ALA D C 1
ATOM 11740 O O . ALA D 2 180 ? 29.00531 -35.71303 -15.56759 1.000 40.06823 180 ALA D O 1
ATOM 11742 N N . VAL D 2 181 ? 27.07962 -34.73291 -16.20584 1.000 39.22837 181 VAL D N 1
ATOM 11743 C CA . VAL D 2 181 ? 27.20252 -35.19003 -17.58823 1.000 43.11493 181 VAL D CA 1
ATOM 11744 C C . VAL D 2 181 ? 28.46397 -34.62172 -18.22736 1.000 45.39789 181 VAL D C 1
ATOM 11745 O O . VAL D 2 181 ? 29.23063 -35.34189 -18.87823 1.000 49.33685 181 VAL D O 1
ATOM 11749 N N . LEU D 2 182 ? 28.69955 -33.31904 -18.04515 1.000 43.57325 182 LEU D N 1
ATOM 11750 C CA . LEU D 2 182 ? 29.84581 -32.67388 -18.67883 1.000 47.32500 182 LEU D CA 1
ATOM 11751 C C . LEU D 2 182 ? 31.16732 -33.22839 -18.16615 1.000 47.67090 182 LEU D C 1
ATOM 11752 O O . LEU D 2 182 ? 32.15365 -33.26758 -18.91077 1.000 49.08491 182 LEU D O 1
ATOM 11757 N N . ASN D 2 183 ? 31.20999 -33.65128 -16.90610 1.000 49.28433 183 ASN D N 1
ATOM 11758 C CA . ASN D 2 183 ? 32.41724 -34.19141 -16.29965 1.000 44.01911 183 ASN D CA 1
ATOM 11759 C C . ASN D 2 183 ? 32.49334 -35.70905 -16.37508 1.000 49.84965 183 ASN D C 1
ATOM 11760 O O . ASN D 2 183 ? 33.46170 -36.28700 -15.87115 1.000 53.23895 183 ASN D O 1
ATOM 11765 N N . GLN D 2 184 ? 31.50617 -36.35995 -16.99359 1.000 41.75345 184 GLN D N 1
ATOM 11766 C CA . GLN D 2 184 ? 31.44448 -37.81981 -17.06575 1.000 52.00607 184 GLN D CA 1
ATOM 11767 C C . GLN D 2 184 ? 31.54462 -38.44585 -15.67581 1.000 49.95737 184 GLN D C 1
ATOM 11768 O O . GLN D 2 184 ? 32.21658 -39.45840 -15.46980 1.000 47.95640 184 GLN D O 1
ATOM 11774 N N . LEU D 2 185 ? 30.86705 -37.83035 -14.71043 1.000 49.72982 185 LEU D N 1
ATOM 11775 C CA . LEU D 2 185 ? 30.84176 -38.28963 -13.33450 1.000 39.51547 185 LEU D CA 1
ATOM 11776 C C . LEU D 2 185 ? 29.45075 -38.79279 -12.96691 1.000 44.09595 185 LEU D C 1
ATOM 11777 O O . LEU D 2 185 ? 28.45321 -38.36479 -13.55640 1.000 42.88253 185 LEU D O 1
ATOM 11782 N N . PRO D 2 186 ? 29.34651 -39.70535 -12.00665 1.000 42.78733 186 PRO D N 1
ATOM 11783 C CA . PRO D 2 186 ? 28.02693 -40.10164 -11.51659 1.000 42.60604 186 PRO D CA 1
ATOM 11784 C C . PRO D 2 186 ? 27.47683 -39.06722 -10.55046 1.000 44.48179 186 PRO D C 1
ATOM 11785 O O . PRO D 2 186 ? 28.21777 -38.35963 -9.86389 1.000 49.67481 186 PRO D O 1
ATOM 11789 N N . LEU D 2 187 ? 26.15255 -38.98268 -10.51112 1.000 42.49605 187 LEU D N 1
ATOM 11790 C CA . LEU D 2 187 ? 25.46709 -38.02868 -9.65254 1.000 43.57157 187 LEU D CA 1
ATOM 11791 C C . LEU D 2 187 ? 25.25373 -38.63381 -8.26954 1.000 42.00849 187 LEU D C 1
ATOM 11792 O O . LEU D 2 187 ? 24.73927 -39.74979 -8.14500 1.000 40.49904 187 LEU D O 1
ATOM 11797 N N . VAL D 2 188 ? 25.65121 -37.89651 -7.23705 1.000 45.39619 188 VAL D N 1
ATOM 11798 C CA . VAL D 2 188 ? 25.47203 -38.32573 -5.85392 1.000 49.60719 188 VAL D CA 1
ATOM 11799 C C . VAL D 2 188 ? 24.15519 -37.75808 -5.34353 1.000 44.11885 188 VAL D C 1
ATOM 11800 O O . VAL D 2 188 ? 23.99218 -36.53752 -5.24460 1.000 43.10801 188 VAL D O 1
ATOM 11804 N N . GLN D 2 189 ? 23.21972 -38.63922 -5.01477 1.000 42.17801 189 GLN D N 1
ATOM 11805 C CA . GLN D 2 189 ? 21.90744 -38.20339 -4.57249 1.000 42.71266 189 GLN D CA 1
ATOM 11806 C C . GLN D 2 189 ? 21.69290 -38.54965 -3.10391 1.000 48.37270 189 GLN D C 1
ATOM 11807 O O . GLN D 2 189 ? 22.14022 -39.60654 -2.64649 1.000 45.31434 189 GLN D O 1
ATOM 11813 N N . PRO D 2 190 ? 21.02971 -37.68472 -2.34096 1.000 47.55447 190 PRO D N 1
ATOM 11814 C CA . PRO D 2 190 ? 20.77394 -37.99881 -0.93410 1.000 50.54117 190 PRO D CA 1
ATOM 11815 C C . PRO D 2 190 ? 19.72920 -39.09096 -0.79886 1.000 45.55443 190 PRO D C 1
ATOM 11816 O O . PRO D 2 190 ? 18.83398 -39.23883 -1.63484 1.000 42.43594 190 PRO D O 1
ATOM 11820 N N . GLU D 2 191 ? 19.85840 -39.86656 0.27209 1.000 47.10236 191 GLU D N 1
ATOM 11821 C CA . GLU D 2 191 ? 18.88718 -40.90718 0.58131 1.000 48.55979 191 GLU D CA 1
ATOM 11822 C C . GLU D 2 191 ? 17.65276 -40.24678 1.18019 1.000 40.34991 191 GLU D C 1
ATOM 11823 O O . GLU D 2 191 ? 17.70909 -39.68303 2.27749 1.000 48.30212 191 GLU D O 1
ATOM 11829 N N . ILE D 2 192 ? 16.54428 -40.29924 0.45271 1.000 49.99900 192 ILE D N 1
ATOM 11830 C CA . ILE D 2 192 ? 15.28195 -39.70910 0.87692 1.000 46.48927 192 ILE D CA 1
ATOM 11831 C C . ILE D 2 192 ? 14.35986 -40.86167 1.25506 1.000 43.37262 192 ILE D C 1
ATOM 11832 O O . ILE D 2 192 ? 13.72795 -41.48319 0.39385 1.000 38.69504 192 ILE D O 1
ATOM 11837 N N . VAL D 2 193 ? 14.28926 -41.15154 2.54626 1.000 44.27308 193 VAL D N 1
ATOM 11838 C CA . VAL D 2 193 ? 13.52127 -42.30165 3.03118 1.000 47.55088 193 VAL D CA 1
ATOM 11839 C C . VAL D 2 193 ? 12.06451 -41.89016 3.19345 1.000 45.35706 193 VAL D C 1
ATOM 11840 O O . VAL D 2 193 ? 11.78819 -40.83579 3.79142 1.000 43.28134 193 VAL D O 1
ATOM 11844 N N . PRO D 2 194 ? 11.11100 -42.66326 2.66677 1.000 44.33207 194 PRO D N 1
ATOM 11845 C CA . PRO D 2 194 ? 9.69897 -42.36517 2.92434 1.000 39.74318 194 PRO D CA 1
ATOM 11846 C C . PRO D 2 194 ? 9.42776 -42.32209 4.42052 1.000 40.91465 194 PRO D C 1
ATOM 11847 O O . PRO D 2 194 ? 10.07715 -43.00793 5.21282 1.000 44.74306 194 PRO D O 1
ATOM 11851 N N . VAL D 2 195 ? 8.46827 -41.48600 4.80937 1.000 39.45755 195 VAL D N 1
ATOM 11852 C CA . VAL D 2 195 ? 8.25390 -41.23474 6.23048 1.000 49.12104 195 VAL D CA 1
ATOM 11853 C C . VAL D 2 195 ? 7.51261 -42.39484 6.88655 1.000 60.43763 195 VAL D C 1
ATOM 11854 O O . VAL D 2 195 ? 7.95499 -42.93404 7.90833 1.000 63.31468 195 VAL D O 1
ATOM 11858 N N . GLY D 2 196 ? 6.38241 -42.80176 6.31672 1.000 48.19943 196 GLY D N 1
ATOM 11859 C CA . GLY D 2 196 ? 5.57039 -43.82276 6.95246 1.000 45.98067 196 GLY D CA 1
ATOM 11860 C C . GLY D 2 196 ? 4.58292 -43.21341 7.92537 1.000 39.67162 196 GLY D C 1
ATOM 11861 O O . GLY D 2 196 ? 4.97890 -42.62255 8.93316 1.000 48.35850 196 GLY D O 1
ATOM 11862 N N . ALA D 2 197 ? 3.29414 -43.33952 7.62834 1.000 45.10088 197 ALA D N 1
ATOM 11863 C CA . ALA D 2 197 ? 2.27547 -42.64482 8.40251 1.000 52.21269 197 ALA D CA 1
ATOM 11864 C C . ALA D 2 197 ? 2.12845 -43.25324 9.79095 1.000 46.99786 197 ALA D C 1
ATOM 11865 O O . ALA D 2 197 ? 2.11922 -44.47544 9.95356 1.000 46.41284 197 ALA D O 1
ATOM 11867 N N . THR D 2 198 ? 2.02111 -42.38668 10.79873 1.000 49.59990 198 THR D N 1
ATOM 11868 C CA . THR D 2 198 ? 1.68704 -42.80966 12.15060 1.000 48.23716 198 THR D CA 1
ATOM 11869 C C . THR D 2 198 ? 0.23162 -42.53395 12.50417 1.000 50.33559 198 THR D C 1
ATOM 11870 O O . THR D 2 198 ? -0.23751 -43.00565 13.54461 1.000 48.39499 198 THR D O 1
ATOM 11874 N N . ILE D 2 199 ? -0.48459 -41.78351 11.66538 1.000 49.15174 199 ILE D N 1
ATOM 11875 C CA . ILE D 2 199 ? -1.91709 -41.56046 11.79596 1.000 43.10625 199 ILE D CA 1
ATOM 11876 C C . ILE D 2 199 ? -2.55637 -41.83096 10.43943 1.000 47.97339 199 ILE D C 1
ATOM 11877 O O . ILE D 2 199 ? -1.87529 -41.94477 9.42044 1.000 49.03675 199 ILE D O 1
ATOM 11882 N N . ASP D 2 200 ? -3.88451 -41.94074 10.43328 1.000 49.86717 200 ASP D N 1
ATOM 11883 C CA . ASP D 2 200 ? -4.62421 -42.18068 9.19973 1.000 52.61334 200 ASP D CA 1
ATOM 11884 C C . ASP D 2 200 ? -5.37159 -40.94210 8.71769 1.000 45.52651 200 ASP D C 1
ATOM 11885 O O . ASP D 2 200 ? -6.19010 -41.04246 7.79671 1.000 48.88444 200 ASP D O 1
ATOM 11890 N N . ASP D 2 201 ? -5.10009 -39.78072 9.31346 1.000 47.33765 201 ASP D N 1
ATOM 11891 C CA . ASP D 2 201 ? -5.80243 -38.55344 8.95767 1.000 44.79177 201 ASP D CA 1
ATOM 11892 C C . ASP D 2 201 ? -5.65046 -38.23964 7.47598 1.000 55.26153 201 ASP D C 1
ATOM 11893 O O . ASP D 2 201 ? -4.53516 -38.17680 6.94941 1.000 43.12202 201 ASP D O 1
ATOM 11898 N N . THR D 2 202 ? -6.78661 -38.05103 6.80658 1.000 56.14795 202 THR D N 1
ATOM 11899 C CA . THR D 2 202 ? -6.83998 -37.61594 5.41994 1.000 51.24665 202 THR D CA 1
ATOM 11900 C C . THR D 2 202 ? -7.96319 -36.59779 5.28117 1.000 48.39276 202 THR D C 1
ATOM 11901 O O . THR D 2 202 ? -8.60842 -36.21106 6.26048 1.000 48.11537 202 THR D O 1
ATOM 11905 N N . LEU D 2 203 ? -8.18975 -36.16042 4.04716 1.000 45.75710 203 LEU D N 1
ATOM 11906 C CA . LEU D 2 203 ? -9.36743 -35.39389 3.67362 1.000 46.35084 203 LEU D CA 1
ATOM 11907 C C . LEU D 2 203 ? -9.66226 -35.71320 2.21944 1.000 42.40194 203 LEU D C 1
ATOM 11908 O O . LEU D 2 203 ? -8.74845 -36.09708 1.47967 1.000 52.33721 203 LEU D O 1
ATOM 11913 N N . PRO D 2 204 ? -10.91646 -35.59931 1.78505 1.000 50.34499 204 PRO D N 1
ATOM 11914 C CA . PRO D 2 204 ? -11.23684 -35.92933 0.38898 1.000 47.19213 204 PRO D CA 1
ATOM 11915 C C . PRO D 2 204 ? -10.56928 -34.95590 -0.57219 1.000 46.42985 204 PRO D C 1
ATOM 11916 O O . PRO D 2 204 ? -10.58901 -33.74043 -0.36481 1.000 49.24489 204 PRO D O 1
ATOM 11920 N N . ILE D 2 205 ? -9.96106 -35.50627 -1.61998 1.000 48.93877 205 ILE D N 1
ATOM 11921 C CA . ILE D 2 205 ? -9.34065 -34.72710 -2.68443 1.000 49.33789 205 ILE D CA 1
ATOM 11922 C C . ILE D 2 205 ? -9.90033 -35.22779 -4.00531 1.000 54.25158 205 ILE D C 1
ATOM 11923 O O . ILE D 2 205 ? -9.78055 -36.41731 -4.32064 1.000 56.62004 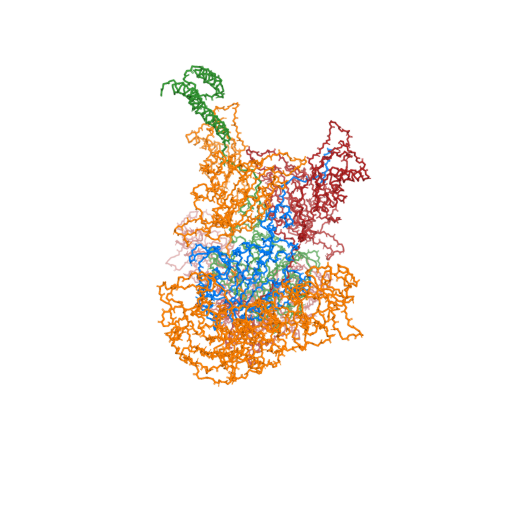205 ILE D O 1
ATOM 11928 N N . THR D 2 206 ? -10.51582 -34.33122 -4.76981 1.000 48.41389 206 THR D N 1
ATOM 11929 C CA . THR D 2 206 ? -11.02611 -34.64941 -6.09497 1.000 49.02087 206 THR D CA 1
ATOM 11930 C C . THR D 2 206 ? -10.41767 -33.68542 -7.10132 1.000 50.26886 206 THR D C 1
ATOM 11931 O O . THR D 2 206 ? -10.36714 -32.47494 -6.85723 1.000 49.67817 206 THR D O 1
ATOM 11935 N N . VAL D 2 207 ? -9.95066 -34.22516 -8.22163 1.000 50.69897 207 VAL D N 1
ATOM 11936 C CA . VAL D 2 207 ? -9.37696 -33.43890 -9.30593 1.000 46.99010 207 VAL D CA 1
ATOM 11937 C C . VAL D 2 207 ? -10.40287 -33.39587 -10.42900 1.000 55.43514 207 VAL D C 1
ATOM 11938 O O . VAL D 2 207 ? -10.65702 -34.40856 -11.09357 1.000 44.78768 207 VAL D O 1
ATOM 11942 N N . GLU D 2 208 ? -11.00089 -32.22495 -10.63661 1.000 53.68760 208 GLU D N 1
ATOM 11943 C CA . GLU D 2 208 ? -11.97797 -32.03881 -11.69798 1.000 48.47537 208 GLU D CA 1
ATOM 11944 C C . GLU D 2 208 ? -11.34555 -31.66759 -13.03240 1.000 60.24104 208 GLU D C 1
ATOM 11945 O O . GLU D 2 208 ? -12.01416 -31.77254 -14.06686 1.000 61.82198 208 GLU D O 1
ATOM 11951 N N . ALA D 2 209 ? -10.07888 -31.24469 -13.03978 1.000 51.44777 209 ALA D N 1
ATOM 11952 C CA . ALA D 2 209 ? -9.34211 -30.93726 -14.26416 1.000 51.82208 209 ALA D CA 1
ATOM 11953 C C . ALA D 2 209 ? -8.12480 -31.85321 -14.33382 1.000 53.88587 209 ALA D C 1
ATOM 11954 O O . ALA D 2 209 ? -6.99419 -31.42029 -14.06343 1.000 54.16294 209 ALA D O 1
ATOM 11956 N N . PRO D 2 210 ? -8.31489 -33.12756 -14.69238 1.000 54.10014 210 PRO D N 1
ATOM 11957 C CA . PRO D 2 210 ? -7.16665 -34.04711 -14.72994 1.000 49.13729 210 PRO D CA 1
ATOM 11958 C C . PRO D 2 210 ? -6.16704 -33.72098 -15.82447 1.000 53.40947 210 PRO D C 1
ATOM 11959 O O . PRO D 2 210 ? -4.99160 -34.08715 -15.70076 1.000 47.87927 210 PRO D O 1
ATOM 11963 N N . GLU D 2 211 ? -6.59654 -33.05424 -16.89833 1.000 60.90547 211 GLU D N 1
ATOM 11964 C CA . GLU D 2 211 ? -5.65278 -32.63650 -17.92873 1.000 49.31108 211 GLU D CA 1
ATOM 11965 C C . GLU D 2 211 ? -4.74659 -31.52172 -17.42659 1.000 57.61554 211 GLU D C 1
ATOM 11966 O O . GLU D 2 211 ? -3.56974 -31.46335 -17.79987 1.000 56.97977 211 GLU D O 1
ATOM 11972 N N . ALA D 2 212 ? -5.27311 -30.63589 -16.57955 1.000 53.92151 212 ALA D N 1
ATOM 11973 C CA . ALA D 2 212 ? -4.45812 -29.58375 -15.98720 1.000 50.56490 212 ALA D CA 1
ATOM 11974 C C . ALA D 2 212 ? -3.61622 -30.10014 -14.82951 1.000 51.32506 212 ALA D C 1
ATOM 11975 O O . ALA D 2 212 ? -2.49118 -29.62769 -14.62790 1.000 46.22512 212 ALA D O 1
ATOM 11977 N N . CYS D 2 213 ? -4.13852 -31.05643 -14.06152 1.000 50.06533 213 CYS D N 1
ATOM 11978 C CA . CYS D 2 213 ? -3.43229 -31.62794 -12.91715 1.000 45.42388 213 CYS D CA 1
ATOM 11979 C C . CYS D 2 213 ? -3.45888 -33.14550 -13.02075 1.000 47.07118 213 CYS D C 1
ATOM 11980 O O . CYS D 2 213 ? -4.32556 -33.80606 -12.43174 1.000 38.45131 213 CYS D O 1
ATOM 11983 N N . PRO D 2 214 ? -2.51718 -33.73579 -13.76041 1.000 45.69876 214 PRO D N 1
ATOM 11984 C CA . PRO D 2 214 ? -2.45718 -35.20333 -13.83467 1.000 39.22058 214 PRO D CA 1
ATOM 11985 C C . PRO D 2 214 ? -2.04651 -35.86901 -12.53011 1.000 49.56730 214 PRO D C 1
ATOM 11986 O O . PRO D 2 214 ? -2.27994 -37.07415 -12.37701 1.000 43.32982 214 PRO D O 1
ATOM 11990 N N . ARG D 2 215 ? -1.44722 -35.13867 -11.58920 1.000 43.41838 215 ARG D N 1
ATOM 11991 C CA . ARG D 2 215 ? -1.04925 -35.72501 -10.31466 1.000 45.62199 215 ARG D CA 1
ATOM 11992 C C . ARG D 2 215 ? -1.13741 -34.68177 -9.21352 1.000 45.27085 215 ARG D C 1
ATOM 11993 O O . ARG D 2 215 ? -0.52710 -33.61388 -9.31647 1.000 44.63579 215 ARG D O 1
ATOM 12001 N N . TYR D 2 216 ? -1.88458 -35.00447 -8.15981 1.000 39.14607 216 TYR D N 1
ATOM 12002 C CA . TYR D 2 216 ? -2.00993 -34.15430 -6.98096 1.000 41.87719 216 TYR D CA 1
ATOM 12003 C C . TYR D 2 216 ? -1.74094 -35.01336 -5.75236 1.000 46.35425 216 TYR D C 1
ATOM 12004 O O . TYR D 2 216 ? -2.50778 -35.93683 -5.46000 1.000 44.30083 216 TYR D O 1
ATOM 12013 N N . LEU D 2 217 ? -0.65326 -34.72327 -5.04189 1.000 32.92218 217 LEU D N 1
ATOM 12014 C CA . LEU D 2 217 ? -0.34202 -35.39257 -3.78516 1.000 39.96796 217 LEU D CA 1
ATOM 12015 C C . LEU D 2 217 ? -0.69460 -34.46406 -2.63021 1.000 37.68116 217 LEU D C 1
ATOM 12016 O O . LEU D 2 217 ? -0.21046 -33.32819 -2.56949 1.000 45.69941 217 LEU D O 1
ATOM 12021 N N . GLY D 2 218 ? -1.54265 -34.94371 -1.72755 1.000 41.06566 218 GLY D N 1
ATOM 12022 C CA . GLY D 2 218 ? -1.83985 -34.24010 -0.49706 1.000 37.04425 218 GLY D CA 1
ATOM 12023 C C . GLY D 2 218 ? -1.44545 -35.09689 0.68914 1.000 44.03596 218 GLY D C 1
ATOM 12024 O O . GLY D 2 218 ? -1.44242 -36.32732 0.60996 1.000 38.36475 218 GLY D O 1
ATOM 12025 N N . ARG D 2 219 ? -1.10202 -34.43668 1.79407 1.000 37.78622 219 ARG D N 1
ATOM 12026 C CA . ARG D 2 219 ? -0.72031 -35.15931 2.99912 1.000 39.16442 219 ARG D CA 1
ATOM 12027 C C . ARG D 2 219 ? -1.05404 -34.32890 4.22668 1.000 41.38265 219 ARG D C 1
ATOM 12028 O O . ARG D 2 219 ? -0.65943 -33.16262 4.31948 1.000 42.94512 219 ARG D O 1
ATOM 12036 N N . VAL D 2 220 ? -1.77044 -34.93805 5.16379 1.000 42.18342 220 VAL D N 1
ATOM 12037 C CA . VAL D 2 220 ? -2.06075 -34.30028 6.44140 1.000 43.38793 220 VAL D CA 1
ATOM 12038 C C . VAL D 2 220 ? -0.87179 -34.49408 7.37127 1.000 37.69707 220 VAL D C 1
ATOM 12039 O O . VAL D 2 220 ? -0.37489 -35.61338 7.53901 1.000 46.56436 220 VAL D O 1
ATOM 12043 N N . VAL D 2 221 ? -0.40046 -33.40131 7.96353 1.000 44.80282 221 VAL D N 1
ATOM 12044 C CA . VAL D 2 221 ? 0.59263 -33.43843 9.03304 1.000 50.50941 221 VAL D CA 1
ATOM 12045 C C . VAL D 2 221 ? -0.04237 -32.75925 10.23893 1.000 54.13693 221 VAL D C 1
ATOM 12046 O O . VAL D 2 221 ? -0.31805 -31.55293 10.20725 1.000 44.75356 221 VAL D O 1
ATOM 12050 N N . LYS D 2 222 ? -0.27976 -33.53031 11.29604 1.000 47.86456 222 LYS D N 1
ATOM 12051 C CA . LYS D 2 222 ? -1.07380 -33.09013 12.43381 1.000 49.38168 222 LYS D CA 1
ATOM 12052 C C . LYS D 2 222 ? -0.18025 -32.67012 13.59433 1.000 49.12791 222 LYS D C 1
ATOM 12053 O O . LYS D 2 222 ? 0.80764 -33.34115 13.90655 1.000 48.79821 222 LYS D O 1
ATOM 12059 N N . GLY D 2 223 ? -0.53220 -31.55011 14.22487 1.000 44.37785 223 GLY D N 1
ATOM 12060 C CA . GLY D 2 223 ? 0.11767 -31.11737 15.44840 1.000 39.27542 223 GLY D CA 1
ATOM 12061 C C . GLY D 2 223 ? 1.51788 -30.56566 15.27767 1.000 47.34401 223 GLY D C 1
ATOM 12062 O O . GLY D 2 223 ? 2.43478 -30.96171 16.00208 1.000 46.29885 223 GLY D O 1
ATOM 12063 N N . ILE D 2 224 ? 1.70173 -29.64622 14.33609 1.000 45.54103 224 ILE D N 1
ATOM 12064 C CA . ILE D 2 224 ? 3.00106 -29.04297 14.10130 1.000 50.23247 224 ILE D CA 1
ATOM 12065 C C . ILE D 2 224 ? 3.08089 -27.72575 14.85903 1.000 50.45810 224 ILE D C 1
ATOM 12066 O O . ILE D 2 224 ? 2.06978 -27.12458 15.23343 1.000 46.78101 224 ILE D O 1
ATOM 12071 N N . ASN D 2 225 ? 4.30774 -27.26950 15.08862 1.000 43.99976 225 ASN D N 1
ATOM 12072 C CA . ASN D 2 225 ? 4.57509 -25.97565 15.71094 1.000 49.64804 225 ASN D CA 1
ATOM 12073 C C . ASN D 2 225 ? 5.07355 -25.03688 14.61707 1.000 48.19186 225 ASN D C 1
ATOM 12074 O O . ASN D 2 225 ? 6.25256 -25.06718 14.25295 1.000 47.26009 225 ASN D O 1
ATOM 12079 N N . VAL D 2 226 ? 4.17143 -24.20080 14.09480 1.000 49.28486 226 VAL D N 1
ATOM 12080 C CA . VAL D 2 226 ? 4.53752 -23.30465 13.00380 1.000 47.79276 226 VAL D CA 1
ATOM 12081 C C . VAL D 2 226 ? 5.53579 -22.24548 13.44946 1.000 52.60345 226 VAL D C 1
ATOM 12082 O O . VAL D 2 226 ? 6.24722 -21.67868 12.61183 1.000 47.08396 226 VAL D O 1
ATOM 12086 N N . LYS D 2 227 ? 5.61599 -21.96693 14.74786 1.000 54.57812 227 LYS D N 1
ATOM 12087 C CA . LYS D 2 227 ? 6.55013 -20.98682 15.28407 1.000 52.48295 227 LYS D CA 1
ATOM 12088 C C . LYS D 2 227 ? 7.91833 -21.58270 15.59360 1.000 47.01025 227 LYS D C 1
ATOM 12089 O O . LYS D 2 227 ? 8.76923 -20.88842 16.15901 1.000 51.21875 227 LYS D O 1
ATOM 12095 N N . ALA D 2 228 ? 8.14380 -22.84631 15.24063 1.000 53.68772 228 ALA D N 1
ATOM 12096 C CA . ALA D 2 228 ? 9.44461 -23.46054 15.43596 1.000 45.60385 228 ALA D CA 1
ATOM 12097 C C . ALA D 2 228 ? 10.49560 -22.76304 14.57333 1.000 49.23472 228 ALA D C 1
ATOM 12098 O O . ALA D 2 228 ? 10.20708 -22.32739 13.45499 1.000 50.99737 228 ALA D O 1
ATOM 12100 N N . PRO D 2 229 ? 11.72073 -22.64219 15.07262 1.000 49.01003 229 PRO D N 1
ATOM 12101 C CA . PRO D 2 229 ? 12.75858 -21.92966 14.32518 1.000 50.13057 229 PRO D CA 1
ATOM 12102 C C . PRO D 2 229 ? 13.37211 -22.78947 13.23166 1.000 51.22365 229 PRO D C 1
ATOM 12103 O O . PRO D 2 229 ? 13.55443 -23.99973 13.38000 1.000 47.91195 229 PRO D O 1
ATOM 12107 N N . THR D 2 230 ? 13.70058 -22.13713 12.12253 1.000 51.58300 230 THR D N 1
ATOM 12108 C CA . THR D 2 230 ? 14.38309 -22.82020 11.03205 1.000 43.57384 230 THR D CA 1
ATOM 12109 C C . THR D 2 230 ? 15.84019 -23.05970 11.41131 1.000 40.52003 230 THR D C 1
ATOM 12110 O O . THR D 2 230 ? 16.52677 -22.11868 11.82371 1.000 50.45332 230 THR D O 1
ATOM 12114 N N . PRO D 2 231 ? 16.34506 -24.28898 11.29671 1.000 43.19811 231 PRO D N 1
ATOM 12115 C CA . PRO D 2 231 ? 17.76101 -24.53098 11.59841 1.000 38.77782 231 PRO D CA 1
ATOM 12116 C C . PRO D 2 231 ? 18.66715 -23.70069 10.70155 1.000 49.96126 231 PRO D C 1
ATOM 12117 O O . PRO D 2 231 ? 18.30984 -23.34142 9.57687 1.000 46.75641 231 PRO D O 1
ATOM 12121 N N . LEU D 2 232 ? 19.85659 -23.39072 11.22209 1.000 51.00432 232 LEU D N 1
ATOM 12122 C CA . LEU D 2 232 ? 20.75698 -22.48428 10.51789 1.000 50.86403 232 LEU D CA 1
ATOM 12123 C C . LEU D 2 232 ? 21.23836 -23.06942 9.19486 1.000 47.85180 232 LEU D C 1
ATOM 12124 O O . LEU D 2 232 ? 21.45474 -22.31996 8.23577 1.000 43.09226 232 LEU D O 1
ATOM 12129 N N . TRP D 2 233 ? 21.40572 -24.39333 9.11524 1.000 49.49005 233 TRP D N 1
ATOM 12130 C CA . TRP D 2 233 ? 21.87951 -24.99321 7.87016 1.000 48.89494 233 TRP D CA 1
ATOM 12131 C C . TRP D 2 233 ? 20.86991 -24.79660 6.74836 1.000 46.70276 233 TRP D C 1
ATOM 12132 O O . TRP D 2 233 ? 21.24885 -24.57143 5.59310 1.000 47.69508 233 TRP D O 1
ATOM 12143 N N . MET D 2 234 ? 19.57822 -24.87550 7.07031 1.000 48.37104 234 MET D N 1
ATOM 12144 C CA . MET D 2 234 ? 18.55108 -24.62922 6.06632 1.000 44.61205 234 MET D CA 1
ATOM 12145 C C . MET D 2 234 ? 18.44565 -23.14376 5.74333 1.000 46.85341 234 MET D C 1
ATOM 12146 O O . MET D 2 234 ? 18.26101 -22.76896 4.57974 1.000 45.20969 234 MET D O 1
ATOM 12151 N N . LYS D 2 235 ? 18.56240 -22.28425 6.76034 1.000 45.51735 235 LYS D N 1
ATOM 12152 C CA . LYS D 2 235 ? 18.56086 -20.84265 6.52355 1.000 48.47959 235 LYS D CA 1
ATOM 12153 C C . LYS D 2 235 ? 19.67161 -20.43729 5.56457 1.000 41.74952 235 LYS D C 1
ATOM 12154 O O . LYS D 2 235 ? 19.48241 -19.55252 4.72153 1.000 42.86043 235 LYS D O 1
ATOM 12160 N N . GLU D 2 236 ? 20.83928 -21.07421 5.67663 1.000 42.52977 236 GLU D N 1
ATOM 12161 C CA . GLU D 2 236 ? 21.96101 -20.70389 4.82088 1.000 42.79379 236 GLU D CA 1
ATOM 12162 C C . GLU D 2 236 ? 21.76090 -21.19764 3.39430 1.000 42.82665 236 GLU D C 1
ATOM 12163 O O . GLU D 2 236 ? 22.04310 -20.46789 2.43690 1.000 43.07939 236 GLU D O 1
ATOM 12169 N N . LYS D 2 237 ? 21.26799 -22.42659 3.22569 1.000 35.83953 237 LYS D N 1
ATOM 12170 C CA . LYS D 2 237 ? 21.02673 -22.91932 1.87413 1.000 44.67590 237 LYS D CA 1
ATOM 12171 C C . LYS D 2 237 ? 19.93405 -22.11820 1.17711 1.000 34.92078 237 LYS D C 1
ATOM 12172 O O . LYS D 2 237 ? 20.01188 -21.89689 -0.03676 1.000 44.98092 237 LYS D O 1
ATOM 12178 N N . LEU D 2 238 ? 18.92353 -21.66344 1.92137 1.000 34.41951 238 LEU D N 1
ATOM 12179 C CA . LEU D 2 238 ? 17.95292 -20.73017 1.35774 1.000 31.94551 238 LEU D CA 1
ATOM 12180 C C . LEU D 2 238 ? 18.63414 -19.43935 0.91693 1.000 44.69371 238 LEU D C 1
ATOM 12181 O O . LEU D 2 238 ? 18.50522 -19.01737 -0.23930 1.000 39.63150 238 LEU D O 1
ATOM 12186 N N . ARG D 2 239 ? 19.38330 -18.81009 1.82928 1.000 38.80322 239 ARG D N 1
ATOM 12187 C CA . ARG D 2 239 ? 19.98960 -17.51069 1.54912 1.000 40.08128 239 ARG D CA 1
ATOM 12188 C C . ARG D 2 239 ? 20.94052 -17.58533 0.36085 1.000 33.03147 239 ARG D C 1
ATOM 12189 O O . ARG D 2 239 ? 20.87171 -16.76264 -0.55846 1.000 39.17300 239 ARG D O 1
ATOM 12197 N N . ARG D 2 240 ? 21.83430 -18.57248 0.35799 1.000 38.57042 240 ARG D N 1
ATOM 12198 C CA . ARG D 2 240 ? 22.79360 -18.70440 -0.72941 1.000 40.94543 240 ARG D CA 1
ATOM 12199 C C . ARG D 2 240 ? 22.13397 -19.02562 -2.06560 1.000 45.20522 240 ARG D C 1
ATOM 12200 O O . ARG D 2 240 ? 22.80629 -18.95096 -3.09889 1.000 44.57095 240 ARG D O 1
ATOM 12208 N N . CYS D 2 241 ? 20.84625 -19.36825 -2.07262 1.000 41.66754 241 CYS D N 1
ATOM 12209 C CA . CYS D 2 241 ? 20.08068 -19.54033 -3.29947 1.000 44.19357 241 CYS D CA 1
ATOM 12210 C C . CYS D 2 241 ? 19.13834 -18.37121 -3.56535 1.000 44.56736 241 CYS D C 1
ATOM 12211 O O . CYS D 2 241 ? 18.26629 -18.47488 -4.43361 1.000 39.93829 241 CYS D O 1
ATOM 12214 N N . GLY D 2 242 ? 19.28336 -17.27220 -2.82928 1.000 44.77340 242 GLY D N 1
ATOM 12215 C CA . GLY D 2 242 ? 18.50604 -16.07456 -3.06944 1.000 35.80750 242 GLY D CA 1
ATOM 12216 C C . GLY D 2 242 ? 17.15031 -16.02202 -2.40483 1.000 40.83911 242 GLY D C 1
ATOM 12217 O O . GLY D 2 242 ? 16.33845 -15.16234 -2.76695 1.000 44.66934 242 GLY D O 1
ATOM 12218 N N . ILE D 2 243 ? 16.87452 -16.89906 -1.44318 1.000 42.83812 243 ILE D N 1
ATOM 12219 C CA . ILE D 2 243 ? 15.57306 -16.96283 -0.79102 1.000 39.43416 243 ILE D CA 1
ATOM 12220 C C . ILE D 2 243 ? 15.74386 -16.60299 0.67824 1.000 45.34999 243 ILE D C 1
ATOM 12221 O O . ILE D 2 243 ? 16.60173 -17.16641 1.36798 1.000 42.90811 243 ILE D O 1
ATOM 12226 N N . ARG D 2 244 ? 14.92611 -15.66807 1.15028 1.000 45.20262 244 ARG D N 1
ATOM 12227 C CA . ARG D 2 244 ? 14.95603 -15.25408 2.54248 1.000 50.45876 244 ARG D CA 1
ATOM 12228 C C . ARG D 2 244 ? 14.16907 -16.23085 3.40744 1.000 51.03749 244 ARG D C 1
ATOM 12229 O O . ARG D 2 244 ? 13.18521 -16.83486 2.96875 1.000 44.34390 244 ARG D O 1
ATOM 12237 N N . SER D 2 245 ? 14.61666 -16.38299 4.64950 1.000 50.90038 245 SER D N 1
ATOM 12238 C CA . SER D 2 245 ? 13.93613 -17.24225 5.60894 1.000 56.54389 245 SER D CA 1
ATOM 12239 C C . SER D 2 245 ? 12.72148 -16.51113 6.17064 1.000 45.42875 245 SER D C 1
ATOM 12240 O O . SER D 2 245 ? 12.84973 -15.40436 6.70432 1.000 55.52780 245 SER D O 1
ATOM 12243 N N . ILE D 2 246 ? 11.54518 -17.12624 6.04852 1.000 44.87404 246 ILE D N 1
ATOM 12244 C CA . ILE D 2 246 ? 10.30051 -16.52530 6.51822 1.000 51.39508 246 ILE D CA 1
ATOM 12245 C C . ILE D 2 246 ? 9.82917 -17.24481 7.77695 1.000 57.53719 246 ILE D C 1
ATOM 12246 O O . ILE D 2 246 ? 10.02385 -16.75441 8.89446 1.000 62.70610 246 ILE D O 1
ATOM 12251 N N . ASP D 2 247 ? 9.19395 -18.40248 7.60426 1.000 49.12729 247 ASP D N 1
ATOM 12252 C CA . ASP D 2 247 ? 8.79820 -19.26703 8.70732 1.000 46.52790 247 ASP D CA 1
ATOM 12253 C C . ASP D 2 247 ? 9.16790 -20.70327 8.36228 1.000 46.80279 247 ASP D C 1
ATOM 12254 O O . ASP D 2 247 ? 9.46679 -21.02992 7.21094 1.000 47.17591 247 ASP D O 1
ATOM 12259 N N . ALA D 2 248 ? 9.13207 -21.56793 9.38040 1.000 40.76800 248 ALA D N 1
ATOM 12260 C CA . ALA D 2 248 ? 9.65862 -22.92154 9.22962 1.000 44.52176 248 ALA D CA 1
ATOM 12261 C C . ALA D 2 248 ? 8.93151 -23.70023 8.13835 1.000 36.75930 248 ALA D C 1
ATOM 12262 O O . ALA D 2 248 ? 9.55287 -24.47937 7.40841 1.000 36.11695 248 ALA D O 1
ATOM 12264 N N . VAL D 2 249 ? 7.61945 -23.50177 8.00588 1.000 38.81067 249 VAL D N 1
ATOM 12265 C CA . VAL D 2 249 ? 6.83964 -24.31611 7.07745 1.000 43.15118 249 VAL D CA 1
ATOM 12266 C C . VAL D 2 249 ? 7.15387 -23.93768 5.63310 1.000 46.27744 249 VAL D C 1
ATOM 12267 O O . VAL D 2 249 ? 7.38249 -24.80679 4.78325 1.000 40.93840 249 VAL D O 1
ATOM 12271 N N . VAL D 2 250 ? 7.17043 -22.63750 5.33035 1.000 47.19234 250 VAL D N 1
ATOM 12272 C CA . VAL D 2 250 ? 7.48598 -22.21012 3.97107 1.000 41.54960 250 VAL D CA 1
ATOM 12273 C C . VAL D 2 250 ? 8.97735 -22.32294 3.67706 1.000 44.90407 250 VAL D C 1
ATOM 12274 O O . VAL D 2 250 ? 9.36242 -22.45370 2.50784 1.000 42.24285 250 VAL D O 1
ATOM 12278 N N . ASP D 2 251 ? 9.83164 -22.28393 4.70357 1.000 43.93442 251 ASP D N 1
ATOM 12279 C CA . ASP D 2 251 ? 11.25096 -22.53393 4.47836 1.000 39.42159 251 ASP D CA 1
ATOM 12280 C C . ASP D 2 251 ? 11.48257 -23.96584 4.01218 1.000 46.72144 251 ASP D C 1
ATOM 12281 O O . ASP D 2 251 ? 12.34739 -24.22038 3.16366 1.000 38.09586 251 ASP D O 1
ATOM 12286 N N . VAL D 2 252 ? 10.71653 -24.91390 4.55739 1.000 34.41670 252 VAL D N 1
ATOM 12287 C CA . VAL D 2 252 ? 10.84178 -26.30888 4.14521 1.000 38.22851 252 VAL D CA 1
ATOM 12288 C C . VAL D 2 252 ? 10.42185 -26.47534 2.69029 1.000 33.80176 252 VAL D C 1
ATOM 12289 O O . VAL D 2 252 ? 11.13291 -27.09648 1.89127 1.000 40.25102 252 VAL D O 1
ATOM 12293 N N . THR D 2 253 ? 9.25919 -25.92793 2.32289 1.000 30.51628 253 THR D N 1
ATOM 12294 C CA . THR D 2 253 ? 8.80060 -26.06416 0.94449 1.000 36.85261 253 THR D CA 1
ATOM 12295 C C . THR D 2 253 ? 9.70366 -25.30843 -0.02094 1.000 37.47328 253 THR D C 1
ATOM 12296 O O . THR D 2 253 ? 9.90638 -25.75722 -1.15349 1.000 40.75263 253 THR D O 1
ATOM 12300 N N . ASN D 2 254 ? 10.26287 -24.17267 0.40340 1.000 36.25363 254 ASN D N 1
ATOM 12301 C CA . ASN D 2 254 ? 11.23528 -23.49113 -0.44228 1.000 43.01399 254 ASN D CA 1
ATOM 12302 C C . ASN D 2 254 ? 12.53515 -24.27699 -0.54233 1.000 43.60420 254 ASN D C 1
ATOM 12303 O O . ASN D 2 254 ? 13.18892 -24.25331 -1.59159 1.000 43.83988 254 ASN D O 1
ATOM 12308 N N . TYR D 2 255 ? 12.91988 -24.98556 0.52341 1.000 39.94072 255 TYR D N 1
ATOM 12309 C CA . TYR D 2 255 ? 14.11474 -25.81938 0.45080 1.000 40.16234 255 TYR D CA 1
ATOM 12310 C C . TYR D 2 255 ? 13.92353 -26.97641 -0.52415 1.000 36.88094 255 TYR D C 1
ATOM 12311 O O . TYR D 2 255 ? 14.84716 -27.32492 -1.26919 1.000 37.46949 255 TYR D O 1
ATOM 12320 N N . VAL D 2 256 ? 12.73995 -27.59565 -0.52024 1.000 34.14525 256 VAL D N 1
ATOM 12321 C CA . VAL D 2 256 ? 12.46875 -28.69198 -1.44600 1.000 34.96619 256 VAL D CA 1
ATOM 12322 C C . VAL D 2 256 ? 12.40772 -28.17716 -2.87765 1.000 35.12074 256 VAL D C 1
ATOM 12323 O O . VAL D 2 256 ? 12.86491 -28.84519 -3.81500 1.000 32.43436 256 VAL D O 1
ATOM 12327 N N . LEU D 2 257 ? 11.84253 -26.98386 -3.07091 1.000 38.42358 257 LEU D N 1
ATOM 12328 C CA . LEU D 2 257 ? 11.82038 -26.38743 -4.40095 1.000 35.31036 257 LEU D CA 1
ATOM 12329 C C . LEU D 2 257 ? 13.23230 -26.17256 -4.92739 1.000 35.98999 257 LEU D C 1
ATOM 12330 O O . LEU D 2 257 ? 13.51309 -26.43870 -6.10077 1.000 38.51257 257 LEU D O 1
ATOM 12335 N N . LEU D 2 258 ? 14.13889 -25.70057 -4.07194 1.000 36.03890 258 LEU D N 1
ATOM 12336 C CA . LEU D 2 258 ? 15.50876 -25.46799 -4.51345 1.000 27.94059 258 LEU D CA 1
ATOM 12337 C C . LEU D 2 258 ? 16.26243 -26.77717 -4.69523 1.000 34.78444 258 LEU D C 1
ATOM 12338 O O . LEU D 2 258 ? 17.04730 -26.92017 -5.64008 1.000 37.18359 258 LEU D O 1
ATOM 12343 N N . GLU D 2 259 ? 16.03993 -27.74167 -3.79905 1.000 32.30570 259 GLU D N 1
ATOM 12344 C CA . GLU D 2 259 ? 16.79961 -28.98717 -3.84082 1.000 36.64960 259 GLU D CA 1
ATOM 12345 C C . GLU D 2 259 ? 16.39825 -29.84217 -5.03513 1.000 33.89293 259 GLU D C 1
ATOM 12346 O O . GLU D 2 259 ? 17.25705 -30.36219 -5.75666 1.000 38.92385 259 GLU D O 1
ATOM 12352 N N . LEU D 2 260 ? 15.09489 -29.99810 -5.25855 1.000 37.40843 260 LEU D N 1
ATOM 12353 C CA . LEU D 2 260 ? 14.57870 -30.93519 -6.24348 1.000 34.88910 260 LEU D CA 1
ATOM 12354 C C . LEU D 2 260 ? 13.89130 -30.26953 -7.42418 1.000 34.03848 260 LEU D C 1
ATOM 12355 O O . LEU D 2 260 ? 13.55868 -30.96227 -8.39029 1.000 32.52231 260 LEU D O 1
ATOM 12360 N N . GLY D 2 261 ? 13.66546 -28.95957 -7.37659 1.000 34.65345 261 GLY D N 1
ATOM 12361 C CA . GLY D 2 261 ? 12.94307 -28.29217 -8.43646 1.000 33.88462 261 GLY D CA 1
ATOM 12362 C C . GLY D 2 261 ? 11.44382 -28.41728 -8.34253 1.000 40.48030 261 GLY D C 1
ATOM 12363 O O . GLY D 2 261 ? 10.74245 -27.98302 -9.26230 1.000 37.00810 261 GLY D O 1
ATOM 12364 N N . GLN D 2 262 ? 10.92698 -28.99213 -7.25450 1.000 42.08712 262 GLN D N 1
ATOM 12365 C CA . GLN D 2 262 ? 9.50506 -29.25396 -7.13175 1.000 43.08197 262 GLN D CA 1
ATOM 12366 C C . GLN D 2 262 ? 8.85969 -28.19321 -6.26062 1.000 37.23538 262 GLN D C 1
ATOM 12367 O O . GLN D 2 262 ? 9.22321 -28.07179 -5.08045 1.000 35.94252 262 GLN D O 1
ATOM 12373 N N . PRO D 2 263 ? 7.91478 -27.41362 -6.77865 1.000 46.68628 263 PRO D N 1
ATOM 12374 C CA . PRO D 2 263 ? 7.18316 -26.48399 -5.91303 1.000 42.21571 263 PRO D CA 1
ATOM 12375 C C . PRO D 2 263 ? 6.22350 -27.23692 -5.00679 1.000 42.75489 263 PRO D C 1
ATOM 12376 O O . PRO D 2 263 ? 5.62857 -28.24502 -5.39689 1.000 33.89136 263 PRO D O 1
ATOM 12380 N N . MET D 2 264 ? 6.09186 -26.74561 -3.77856 1.000 41.58281 264 MET D N 1
ATOM 12381 C CA . MET D 2 264 ? 5.15618 -27.30983 -2.82112 1.000 42.05681 264 MET D CA 1
ATOM 12382 C C . MET D 2 264 ? 4.47173 -26.17270 -2.07877 1.000 42.74517 264 MET D C 1
ATOM 12383 O O . MET D 2 264 ? 4.95487 -25.03847 -2.05316 1.000 42.22347 264 MET D O 1
ATOM 12388 N N . HIS D 2 265 ? 3.32869 -26.49232 -1.47825 1.000 45.54241 265 HIS D N 1
ATOM 12389 C CA . HIS D 2 265 ? 2.52592 -25.50774 -0.77189 1.000 45.20612 265 HIS D CA 1
ATOM 12390 C C . HIS D 2 265 ? 1.86627 -26.17463 0.42483 1.000 46.44133 265 HIS D C 1
ATOM 12391 O O . HIS D 2 265 ? 1.52829 -27.36070 0.38715 1.000 46.30783 265 HIS D O 1
ATOM 12398 N N . ALA D 2 266 ? 1.68955 -25.40006 1.48938 1.000 50.91918 266 ALA D N 1
ATOM 12399 C CA . ALA D 2 266 ? 1.03850 -25.87051 2.70350 1.000 47.26536 266 ALA D CA 1
ATOM 12400 C C . ALA D 2 266 ? -0.22085 -25.04871 2.93167 1.000 39.45799 266 ALA D C 1
ATOM 12401 O O . ALA D 2 266 ? -0.15417 -23.81813 3.01503 1.000 43.66350 266 ALA D O 1
ATOM 12403 N N . PHE D 2 267 ? -1.36219 -25.72530 3.00686 1.000 37.47955 267 PHE D N 1
ATOM 12404 C CA . PHE D 2 267 ? -2.60820 -25.10534 3.42590 1.000 41.84569 267 PHE D CA 1
ATOM 12405 C C . PHE D 2 267 ? -2.79868 -25.27807 4.92888 1.000 46.72516 267 PHE D C 1
ATOM 12406 O O . PHE D 2 267 ? -2.19769 -26.15021 5.55895 1.000 44.15237 267 PHE D O 1
ATOM 12414 N N . ASP D 2 268 ? -3.64954 -24.42961 5.50065 1.000 45.63908 268 ASP D N 1
ATOM 12415 C CA . ASP D 2 268 ? -4.14812 -24.64212 6.85575 1.000 46.53502 268 ASP D CA 1
ATOM 12416 C C . ASP D 2 268 ? -5.29955 -25.63530 6.77105 1.000 45.46121 268 ASP D C 1
ATOM 12417 O O . ASP D 2 268 ? -6.35391 -25.32175 6.21029 1.000 49.65269 268 ASP D O 1
ATOM 12422 N N . LYS D 2 269 ? -5.10315 -26.83672 7.31966 1.000 51.72845 269 LYS D N 1
ATOM 12423 C CA . LYS D 2 269 ? -6.11207 -27.88033 7.16477 1.000 52.16876 269 LYS D CA 1
ATOM 12424 C C . LYS D 2 269 ? -7.41314 -27.51671 7.86490 1.000 58.77756 269 LYS D C 1
ATOM 12425 O O . LYS D 2 269 ? -8.49594 -27.86760 7.38110 1.000 57.33897 269 LYS D O 1
ATOM 12431 N N . ASP D 2 270 ? -7.33416 -26.80961 8.99086 1.000 54.70670 270 ASP D N 1
ATOM 12432 C CA . ASP D 2 270 ? -8.53079 -26.43860 9.73425 1.000 56.23846 270 ASP D CA 1
ATOM 12433 C C . ASP D 2 270 ? -9.29135 -25.28246 9.09810 1.000 52.27636 270 ASP D C 1
ATOM 12434 O O . ASP D 2 270 ? -10.32595 -24.87338 9.63516 1.000 72.75904 270 ASP D O 1
ATOM 12439 N N . ARG D 2 271 ? -8.81300 -24.74769 7.97655 1.000 59.23065 271 ARG D N 1
ATOM 12440 C CA . ARG D 2 271 ? -9.57406 -23.78911 7.18988 1.000 63.11642 271 ARG D CA 1
ATOM 12441 C C . ARG D 2 271 ? -10.03022 -24.36339 5.85743 1.000 59.12444 271 ARG D C 1
ATOM 12442 O O . ARG D 2 271 ? -10.65177 -23.64578 5.06640 1.000 62.79522 271 ARG D O 1
ATOM 12450 N N . ILE D 2 272 ? -9.74159 -25.63302 5.59153 1.000 53.58232 272 ILE D N 1
ATOM 12451 C CA . ILE D 2 272 ? -10.26211 -26.32669 4.42010 1.000 58.50855 272 ILE D CA 1
ATOM 12452 C C . ILE D 2 272 ? -11.63657 -26.87667 4.77558 1.000 53.48707 272 ILE D C 1
ATOM 12453 O O . ILE D 2 272 ? -11.77150 -27.68402 5.70115 1.000 65.04075 272 ILE D O 1
ATOM 12458 N N . GLU D 2 273 ? -12.65654 -26.43856 4.04685 1.000 55.11463 273 GLU D N 1
ATOM 12459 C CA . GLU D 2 273 ? -14.03553 -26.82259 4.31557 1.000 58.13189 273 GLU D CA 1
ATOM 12460 C C . GLU D 2 273 ? -14.41168 -28.00531 3.43073 1.000 54.24041 273 GLU D C 1
ATOM 12461 O O . GLU D 2 273 ? -14.44519 -27.88048 2.20153 1.000 50.94403 273 GLU D O 1
ATOM 12467 N N . GLY D 2 274 ? -14.68515 -29.14889 4.05704 1.000 54.79534 274 GLY D N 1
ATOM 12468 C CA . GLY D 2 274 ? -15.07770 -30.34173 3.33215 1.000 49.70774 274 GLY D CA 1
ATOM 12469 C C . GLY D 2 274 ? -13.90920 -31.13403 2.78368 1.000 60.91738 274 GLY D C 1
ATOM 12470 O O . GLY D 2 274 ? -13.54334 -32.17766 3.33180 1.000 63.66518 274 GLY D O 1
ATOM 12471 N N . GLY D 2 275 ? -13.31953 -30.64775 1.69873 1.000 59.02072 275 GLY D N 1
ATOM 12472 C CA . GLY D 2 275 ? -12.18998 -31.30610 1.08409 1.000 58.45764 275 GLY D CA 1
ATOM 12473 C C . GLY D 2 275 ? -11.50518 -30.37416 0.11029 1.000 57.79981 275 GLY D C 1
ATOM 12474 O O . GLY D 2 275 ? -11.77090 -29.17244 0.08398 1.000 49.23603 275 GLY D O 1
ATOM 12475 N N . ILE D 2 276 ? -10.61378 -30.94446 -0.69616 1.000 51.82212 276 ILE D N 1
ATOM 12476 C CA . ILE D 2 276 ? -9.87147 -30.20273 -1.70999 1.000 50.83784 276 ILE D CA 1
ATOM 12477 C C . ILE D 2 276 ? -10.44255 -30.55257 -3.07598 1.000 51.20921 276 ILE D C 1
ATOM 12478 O O . ILE D 2 276 ? -10.65012 -31.73209 -3.38583 1.000 54.56325 276 ILE D O 1
ATOM 12483 N N . VAL D 2 277 ? -10.70531 -29.52962 -3.88606 1.000 54.46563 277 VAL D N 1
ATOM 12484 C CA . VAL D 2 277 ? -11.19641 -29.69979 -5.24939 1.000 55.31846 277 VAL D CA 1
ATOM 12485 C C . VAL D 2 277 ? -10.24362 -28.96013 -6.17791 1.000 52.06138 277 VAL D C 1
ATOM 12486 O O . VAL D 2 277 ? -10.12037 -27.73096 -6.10298 1.000 51.98992 277 VAL D O 1
ATOM 12490 N N . VAL D 2 278 ? -9.56412 -29.70575 -7.04546 1.000 50.03540 278 VAL D N 1
ATOM 12491 C CA . VAL D 2 278 ? -8.67892 -29.13135 -8.05273 1.000 50.14217 278 VAL D CA 1
ATOM 12492 C C . VAL D 2 278 ? -9.50390 -28.98585 -9.32737 1.000 48.87731 278 VAL D C 1
ATOM 12493 O O . VAL D 2 278 ? -9.79697 -29.96860 -10.00922 1.000 48.38702 278 VAL D O 1
ATOM 12497 N N . ARG D 2 279 ? -9.88740 -27.75174 -9.64549 1.000 50.43590 279 ARG D N 1
ATOM 12498 C CA . ARG D 2 279 ? -10.81337 -27.48746 -10.73436 1.000 47.94254 279 ARG D CA 1
ATOM 12499 C C . ARG D 2 279 ? -10.43094 -26.18768 -11.42367 1.000 59.76888 279 ARG D C 1
ATOM 12500 O O . ARG D 2 279 ? -9.65907 -25.37957 -10.89994 1.000 54.05408 279 ARG D O 1
ATOM 12508 N N . MET D 2 280 ? -10.99137 -25.98882 -12.61178 1.000 49.49559 280 MET D N 1
ATOM 12509 C CA . MET D 2 280 ? -10.87196 -24.70348 -13.28002 1.000 52.46452 280 MET D CA 1
ATOM 12510 C C . MET D 2 280 ? -11.68207 -23.65468 -12.53189 1.000 45.29394 280 MET D C 1
ATOM 12511 O O . MET D 2 280 ? -12.74360 -23.94570 -11.97512 1.000 51.44013 280 MET D O 1
ATOM 12516 N N . ALA D 2 281 ? -11.16714 -22.43169 -12.50446 1.000 50.81039 281 ALA D N 1
ATOM 12517 C CA . ALA D 2 281 ? -11.90683 -21.33443 -11.90429 1.000 51.96347 281 ALA D CA 1
ATOM 12518 C C . ALA D 2 281 ? -13.17323 -21.05361 -12.70201 1.000 59.20072 281 ALA D C 1
ATOM 12519 O O . ALA D 2 281 ? -13.22961 -21.26512 -13.91555 1.000 63.76227 281 ALA D O 1
ATOM 12521 N N . LYS D 2 282 ? -14.20421 -20.59232 -12.00351 1.000 64.93310 282 LYS D N 1
ATOM 12522 C CA . LYS D 2 282 ? -15.39361 -20.10137 -12.67736 1.000 51.96762 282 LYS D CA 1
ATOM 12523 C C . LYS D 2 282 ? -15.11348 -18.72182 -13.25664 1.000 58.53401 282 LYS D C 1
ATOM 12524 O O . LYS D 2 282 ? -14.28221 -17.96823 -12.74108 1.000 56.31209 282 LYS D O 1
ATOM 12530 N N . GLU D 2 283 ? -15.80183 -18.40039 -14.34931 1.000 61.07856 283 GLU D N 1
ATOM 12531 C CA . GLU D 2 283 ? -15.58853 -17.11576 -15.00288 1.000 64.64986 283 GLU D CA 1
ATOM 12532 C C . GLU D 2 283 ? -15.97928 -15.98072 -14.06518 1.000 60.73238 283 GLU D C 1
ATOM 12533 O O . GLU D 2 283 ? -17.14512 -15.85533 -13.67806 1.000 57.89154 283 GLU D O 1
ATOM 12539 N N . GLY D 2 284 ? -14.99621 -15.16421 -13.68939 1.000 51.25771 284 GLY D N 1
ATOM 12540 C CA . GLY D 2 284 ? -15.21451 -14.06483 -12.77651 1.000 51.59058 284 GLY D CA 1
ATOM 12541 C C . GLY D 2 284 ? -15.02198 -14.39333 -11.31296 1.000 58.96814 284 GLY D C 1
ATOM 12542 O O . GLY D 2 284 ? -15.19493 -13.50327 -10.47015 1.000 53.77797 284 GLY D O 1
ATOM 12543 N N . GLU D 2 285 ? -14.67433 -15.63610 -10.98150 1.000 59.57366 285 GLU D N 1
ATOM 12544 C CA . GLU D 2 285 ? -14.46924 -16.01134 -9.58884 1.000 54.72832 285 GLU D CA 1
ATOM 12545 C C . GLU D 2 285 ? -13.28954 -15.24529 -9.00358 1.000 53.56224 285 GLU D C 1
ATOM 12546 O O . GLU D 2 285 ? -12.21990 -15.16493 -9.61457 1.000 57.58723 285 GLU D O 1
ATOM 12552 N N . THR D 2 286 ? -13.48781 -14.67733 -7.81835 1.000 49.99734 286 THR D N 1
ATOM 12553 C CA . THR D 2 286 ? -12.48476 -13.83384 -7.18685 1.000 57.05707 286 THR D CA 1
ATOM 12554 C C . THR D 2 286 ? -11.70756 -14.61250 -6.13259 1.000 56.64835 286 THR D C 1
ATOM 12555 O O . THR D 2 286 ? -12.20135 -15.58663 -5.55815 1.000 62.17675 286 THR D O 1
ATOM 12559 N N . LEU D 2 287 ? -10.47734 -14.16747 -5.88675 1.000 52.68077 287 LEU D N 1
ATOM 12560 C CA . LEU D 2 287 ? -9.61179 -14.78561 -4.89271 1.000 57.62328 287 LEU D CA 1
ATOM 12561 C C . LEU D 2 287 ? -8.66569 -13.73099 -4.34443 1.000 56.32544 287 LEU D C 1
ATOM 12562 O O . LEU D 2 287 ? -7.98411 -13.04828 -5.11469 1.000 60.66443 287 LEU D O 1
ATOM 12567 N N . VAL D 2 288 ? -8.62925 -13.60111 -3.02128 1.000 55.98130 288 VAL D N 1
ATOM 12568 C CA . VAL D 2 288 ? -7.71345 -12.67404 -2.36532 1.000 53.21043 288 VAL D CA 1
ATOM 12569 C C . VAL D 2 288 ? -6.37818 -13.38754 -2.18584 1.000 49.59283 288 VAL D C 1
ATOM 12570 O O . VAL D 2 288 ? -6.27115 -14.34085 -1.41242 1.000 52.84612 288 VAL D O 1
ATOM 12574 N N . LEU D 2 289 ? -5.35782 -12.92484 -2.90111 1.000 55.77306 289 LEU D N 1
ATOM 12575 C CA . LEU D 2 289 ? -4.07444 -13.60705 -2.91825 1.000 57.74964 289 LEU D CA 1
ATOM 12576 C C . LEU D 2 289 ? -3.33054 -13.37330 -1.60521 1.000 58.45248 289 LEU D C 1
ATOM 12577 O O . LEU D 2 289 ? -3.76986 -12.62571 -0.72652 1.000 52.50138 289 LEU D O 1
ATOM 12582 N N . LEU D 2 290 ? -2.17259 -14.02522 -1.48166 1.000 52.67319 290 LEU D N 1
ATOM 12583 C CA . LEU D 2 290 ? -1.37039 -13.90774 -0.27068 1.000 56.77350 290 LEU D CA 1
ATOM 12584 C C . LEU D 2 290 ? -0.84575 -12.49189 -0.06047 1.000 60.23458 290 LEU D C 1
ATOM 12585 O O . LEU D 2 290 ? -0.52011 -12.12646 1.07437 1.000 57.28546 290 LEU D O 1
ATOM 12590 N N . ASP D 2 291 ? -0.76731 -11.68425 -1.11777 1.000 61.70471 291 ASP D N 1
ATOM 12591 C CA . ASP D 2 291 ? -0.29783 -10.30890 -1.01357 1.000 63.76431 291 ASP D CA 1
ATOM 12592 C C . ASP D 2 291 ? -1.40537 -9.33167 -0.63471 1.000 54.60508 291 ASP D C 1
ATOM 12593 O O . ASP D 2 291 ? -1.17411 -8.11905 -0.64386 1.000 59.78041 291 ASP D O 1
ATOM 12598 N N . GLY D 2 292 ? -2.59744 -9.82778 -0.31239 1.000 59.13709 292 GLY D N 1
ATOM 12599 C CA . GLY D 2 292 ? -3.70787 -8.97700 0.05481 1.000 59.89092 292 GLY D CA 1
ATOM 12600 C C . GLY D 2 292 ? -4.47258 -8.37340 -1.10253 1.000 64.96562 292 GLY D C 1
ATOM 12601 O O . GLY D 2 292 ? -5.44439 -7.64433 -0.86463 1.000 58.25006 292 GLY D O 1
ATOM 12602 N N . THR D 2 293 ? -4.07444 -8.64681 -2.34150 1.000 57.89797 293 THR D N 1
ATOM 12603 C CA . THR D 2 293 ? -4.74736 -8.10948 -3.51399 1.000 50.51997 293 THR D CA 1
ATOM 12604 C C . THR D 2 293 ? -5.73701 -9.12766 -4.06807 1.000 53.06189 293 THR D C 1
ATOM 12605 O O . THR D 2 293 ? -5.58786 -10.33679 -3.87516 1.000 58.39149 293 THR D O 1
ATOM 12609 N N . GLU D 2 294 ? -6.75410 -8.62496 -4.76047 1.000 50.34681 294 GLU D N 1
ATOM 12610 C CA . GLU D 2 294 ? -7.80498 -9.47178 -5.30386 1.000 54.96690 294 GLU D CA 1
ATOM 12611 C C . GLU D 2 294 ? -7.48953 -9.84963 -6.74434 1.000 58.54962 294 GLU D C 1
ATOM 12612 O O . GLU D 2 294 ? -6.96198 -9.04088 -7.51299 1.000 57.62171 294 GLU D O 1
ATOM 12618 N N . ALA D 2 295 ? -7.81395 -11.08740 -7.10404 1.000 47.04185 295 ALA D N 1
ATOM 12619 C CA . ALA D 2 295 ? -7.62689 -11.58620 -8.45853 1.000 46.78188 295 ALA D CA 1
ATOM 12620 C C . ALA D 2 295 ? -8.98189 -11.99555 -9.01176 1.000 51.61742 295 ALA D C 1
ATOM 12621 O O . ALA D 2 295 ? -9.68094 -12.81480 -8.40639 1.000 50.42120 295 ALA D O 1
ATOM 12623 N N . LYS D 2 296 ? -9.35504 -11.41311 -10.14716 1.000 56.47544 296 LYS D N 1
ATOM 12624 C CA . LYS D 2 296 ? -10.58174 -11.76267 -10.85389 1.000 58.70553 296 LYS D CA 1
ATOM 12625 C C . LYS D 2 296 ? -10.20862 -12.74942 -11.95402 1.000 59.41613 296 LYS D C 1
ATOM 12626 O O . LYS D 2 296 ? -9.61751 -12.36455 -12.96844 1.000 57.13951 296 LYS D O 1
ATOM 12632 N N . LEU D 2 297 ? -10.55211 -14.01611 -11.75165 1.000 52.14689 297 LEU D N 1
ATOM 12633 C CA . LEU D 2 297 ? -10.03103 -15.09252 -12.57753 1.000 48.32073 297 LEU D CA 1
ATOM 12634 C C . LEU D 2 297 ? -10.97631 -15.42610 -13.72582 1.000 51.88207 297 LEU D C 1
ATOM 12635 O O . LEU D 2 297 ? -12.18114 -15.17130 -13.67180 1.000 61.08957 297 LEU D O 1
ATOM 12640 N N . ASN D 2 298 ? -10.40349 -16.00956 -14.77373 1.000 56.77394 298 ASN D N 1
ATOM 12641 C CA . ASN D 2 298 ? -11.14798 -16.50435 -15.92042 1.000 54.06474 298 ASN D CA 1
ATOM 12642 C C . ASN D 2 298 ? -11.28214 -18.02150 -15.84320 1.000 55.58302 298 ASN D C 1
ATOM 12643 O O . ASN D 2 298 ? -10.61098 -18.69457 -15.05743 1.000 56.09251 298 ASN D O 1
ATOM 12648 N N . ALA D 2 299 ? -12.15707 -18.56070 -16.69235 1.000 59.40053 299 ALA D N 1
ATOM 12649 C CA . ALA D 2 299 ? -12.46570 -19.98601 -16.67086 1.000 50.78704 299 ALA D CA 1
ATOM 12650 C C . ALA D 2 299 ? -11.31752 -20.86143 -17.15806 1.000 59.03681 299 ALA D C 1
ATOM 12651 O O . ALA D 2 299 ? -11.45183 -22.09029 -17.12624 1.000 54.12682 299 ALA D O 1
ATOM 12653 N N . ASP D 2 300 ? -10.20644 -20.27692 -17.60444 1.000 55.27642 300 ASP D N 1
ATOM 12654 C CA . ASP D 2 300 ? -9.05769 -21.03315 -18.08314 1.000 50.24601 300 ASP D CA 1
ATOM 12655 C C . ASP D 2 300 ? -7.96077 -21.15193 -17.03363 1.000 51.94571 300 ASP D C 1
ATOM 12656 O O . ASP D 2 300 ? -6.88894 -21.68973 -17.33024 1.000 45.84745 300 ASP D O 1
ATOM 12661 N N . THR D 2 301 ? -8.20841 -20.67184 -15.81691 1.000 51.45517 301 THR D N 1
ATOM 12662 C CA . THR D 2 301 ? -7.20844 -20.63311 -14.75843 1.000 47.86453 301 THR D CA 1
ATOM 12663 C C . THR D 2 301 ? -7.48828 -21.72888 -13.73750 1.000 46.09042 301 THR D C 1
ATOM 12664 O O . THR D 2 301 ? -8.59656 -21.81504 -13.20037 1.000 47.71305 301 THR D O 1
ATOM 12668 N N . LEU D 2 302 ? -6.48003 -22.55577 -13.46974 1.000 43.78615 302 LEU D N 1
ATOM 12669 C CA . LEU D 2 302 ? -6.61242 -23.64429 -12.51081 1.000 54.57640 302 LEU D CA 1
ATOM 12670 C C . LEU D 2 302 ? -6.53217 -23.10868 -11.08662 1.000 50.36855 302 LEU D C 1
ATOM 12671 O O . LEU D 2 302 ? -5.65225 -22.30239 -10.76514 1.000 49.37178 302 LEU D O 1
ATOM 12676 N N . VAL D 2 303 ? -7.44710 -23.56165 -10.23151 1.000 41.40038 303 VAL D N 1
ATOM 12677 C CA . VAL D 2 303 ? -7.46988 -23.15491 -8.83356 1.000 44.47668 303 VAL D CA 1
ATOM 12678 C C . VAL D 2 303 ? -7.47314 -24.39317 -7.95045 1.000 53.44479 303 VAL D C 1
ATOM 12679 O O . VAL D 2 303 ? -7.97737 -25.45491 -8.33097 1.000 47.56507 303 VAL D O 1
ATOM 12683 N N . ILE D 2 304 ? -6.88829 -24.25295 -6.76672 1.000 46.39213 304 ILE D N 1
ATOM 12684 C CA . ILE D 2 304 ? -7.01283 -25.24126 -5.70476 1.000 44.10734 304 ILE D CA 1
ATOM 12685 C C . ILE D 2 304 ? -8.09332 -24.72425 -4.76613 1.000 51.15724 304 ILE D C 1
ATOM 12686 O O . ILE D 2 304 ? -7.89174 -23.73028 -4.06055 1.000 46.15194 304 ILE D O 1
ATOM 12691 N N . ALA D 2 305 ? -9.24949 -25.37808 -4.77044 1.000 55.00516 305 ALA D N 1
ATOM 12692 C CA . ALA D 2 305 ? -10.41188 -24.91823 -4.02854 1.000 47.54453 305 ALA D CA 1
ATOM 12693 C C . ALA D 2 305 ? -10.81679 -25.95039 -2.98580 1.000 46.26803 305 ALA D C 1
ATOM 12694 O O . ALA D 2 305 ? -10.30403 -27.07265 -2.94902 1.000 51.97061 305 ALA D O 1
ATOM 12696 N N . ASP D 2 306 ? -11.74834 -25.55037 -2.12225 1.000 45.54827 306 ASP D N 1
ATOM 12697 C CA . ASP D 2 306 ? -12.42136 -26.49259 -1.25193 1.000 54.55607 306 ASP D CA 1
ATOM 12698 C C . ASP D 2 306 ? -13.86997 -26.64813 -1.72132 1.000 56.62956 306 ASP D C 1
ATOM 12699 O O . ASP D 2 306 ? -14.21143 -26.28290 -2.85594 1.000 63.68822 306 ASP D O 1
ATOM 12704 N N . HIS D 2 307 ? -14.71876 -27.18689 -0.85328 1.000 57.79050 307 HIS D N 1
ATOM 12705 C CA . HIS D 2 307 ? -16.11185 -27.42478 -1.20804 1.000 61.46785 307 HIS D CA 1
ATOM 12706 C C . HIS D 2 307 ? -16.94827 -26.15005 -1.26881 1.000 64.73211 307 HIS D C 1
ATOM 12707 O O . HIS D 2 307 ? -18.11396 -26.21957 -1.67393 1.000 74.10323 307 HIS D O 1
ATOM 12714 N N . ASN D 2 308 ? -16.39533 -24.99827 -0.89671 1.000 55.45073 308 ASN D N 1
ATOM 12715 C CA . ASN D 2 308 ? -17.17295 -23.76187 -0.87950 1.000 58.65256 308 ASN D CA 1
ATOM 12716 C C . ASN D 2 308 ? -16.50514 -22.60903 -1.61358 1.000 63.07374 308 ASN D C 1
ATOM 12717 O O . ASN D 2 308 ? -17.20433 -21.79662 -2.22183 1.000 62.10986 308 ASN D O 1
ATOM 12722 N N . LYS D 2 309 ? -15.17595 -22.52202 -1.58735 1.000 56.97672 309 LYS D N 1
ATOM 12723 C CA . LYS D 2 309 ? -14.48928 -21.34765 -2.10785 1.000 56.35626 309 LYS D CA 1
ATOM 12724 C C . LYS D 2 309 ? -13.14674 -21.74461 -2.70875 1.000 61.24968 309 LYS D C 1
ATOM 12725 O O . LYS D 2 309 ? -12.62943 -22.83580 -2.46243 1.000 55.34426 309 LYS D O 1
ATOM 12731 N N . ALA D 2 310 ? -12.57830 -20.83449 -3.49609 1.000 63.64589 310 ALA D N 1
ATOM 12732 C CA . ALA D 2 310 ? -11.23710 -21.03102 -4.02705 1.000 54.01287 310 ALA D CA 1
ATOM 12733 C C . ALA D 2 310 ? -10.20270 -20.67728 -2.96775 1.000 50.72897 310 ALA D C 1
ATOM 12734 O O . ALA D 2 310 ? -10.37613 -19.72282 -2.20423 1.000 51.31287 310 ALA D O 1
ATOM 12736 N N . LEU D 2 311 ? -9.12230 -21.45550 -2.91960 1.000 49.65173 311 LEU D N 1
ATOM 12737 C CA . LEU D 2 311 ? -8.08425 -21.24521 -1.92021 1.000 42.85110 311 LEU D CA 1
ATOM 12738 C C . LEU D 2 311 ? -6.78598 -20.69390 -2.48484 1.000 50.28768 311 LEU D C 1
ATOM 12739 O O . LEU D 2 311 ? -6.09373 -19.95667 -1.78256 1.000 50.09488 311 LEU D O 1
ATOM 12744 N N . ALA D 2 312 ? -6.43697 -21.02659 -3.72585 1.000 50.26792 312 ALA D N 1
ATOM 12745 C CA . ALA D 2 312 ? -5.16164 -20.60677 -4.28870 1.000 49.43554 312 ALA D CA 1
ATOM 12746 C C . ALA D 2 312 ? -5.21330 -20.74074 -5.80231 1.000 48.41805 312 ALA D C 1
ATOM 12747 O O . ALA D 2 312 ? -6.05304 -21.45736 -6.35281 1.000 43.76377 312 ALA D O 1
ATOM 12749 N N . MET D 2 313 ? -4.30232 -20.03409 -6.46902 1.000 41.64046 313 MET D N 1
ATOM 12750 C CA . MET D 2 313 ? -4.10170 -20.20949 -7.90308 1.000 44.70687 313 MET D CA 1
ATOM 12751 C C . MET D 2 313 ? -3.16894 -21.39497 -8.10706 1.000 49.02001 313 MET D C 1
ATOM 12752 O O . MET D 2 313 ? -1.99539 -21.34141 -7.72070 1.000 45.57097 313 MET D O 1
ATOM 12757 N N . GLY D 2 314 ? -3.69384 -22.46360 -8.70510 1.000 41.09604 314 GLY D N 1
ATOM 12758 C CA . GLY D 2 314 ? -2.95597 -23.69596 -8.89929 1.000 46.58327 314 GLY D CA 1
ATOM 12759 C C . GLY D 2 314 ? -1.56410 -23.51353 -9.46391 1.000 44.82409 314 GLY D C 1
ATOM 12760 O O . GLY D 2 314 ? -1.39594 -23.02394 -10.58474 1.000 49.15588 314 GLY D O 1
ATOM 12761 N N . GLY D 2 315 ? -0.55674 -23.89341 -8.68146 1.000 39.56092 315 GLY D N 1
ATOM 12762 C CA . GLY D 2 315 ? 0.81764 -23.81608 -9.13056 1.000 40.79133 315 GLY D CA 1
ATOM 12763 C C . GLY D 2 315 ? 1.33959 -22.42047 -9.37466 1.000 46.96093 315 GLY D C 1
ATOM 12764 O O . GLY D 2 315 ? 2.34439 -22.26266 -10.07398 1.000 41.53808 315 GLY D O 1
ATOM 12765 N N . ILE D 2 316 ? 0.69372 -21.39714 -8.81524 1.000 39.79918 316 ILE D N 1
ATOM 12766 C CA . ILE D 2 316 ? 1.09062 -20.01878 -9.07659 1.000 38.32431 316 ILE D CA 1
ATOM 12767 C C . ILE D 2 316 ? 1.25213 -19.25975 -7.76620 1.000 47.37577 316 ILE D C 1
ATOM 12768 O O . ILE D 2 316 ? 2.37132 -18.90772 -7.37566 1.000 43.96911 316 ILE D O 1
ATOM 12773 N N . PHE D 2 317 ? 0.14123 -19.00630 -7.07728 1.000 44.40117 317 PHE D N 1
ATOM 12774 C CA . PHE D 2 317 ? 0.15192 -18.15508 -5.89713 1.000 43.85700 317 PHE D CA 1
ATOM 12775 C C . PHE D 2 317 ? -0.88263 -18.65874 -4.90273 1.000 36.98398 317 PHE D C 1
ATOM 12776 O O . PHE D 2 317 ? -1.96141 -19.10959 -5.29509 1.000 43.71521 317 PHE D O 1
ATOM 12784 N N . GLY D 2 318 ? -0.55093 -18.56685 -3.61349 1.000 46.27271 318 GLY D N 1
ATOM 12785 C CA . GLY D 2 318 ? -1.46422 -18.99191 -2.57698 1.000 47.31517 318 GLY D CA 1
ATOM 12786 C C . GLY D 2 318 ? -2.40930 -17.88904 -2.12564 1.000 49.54800 318 GLY D C 1
ATOM 12787 O O . GLY D 2 318 ? -2.16453 -16.70164 -2.33653 1.000 45.70802 318 GLY D O 1
ATOM 12788 N N . GLY D 2 319 ? -3.51167 -18.30778 -1.49913 1.000 41.64704 319 GLY D N 1
ATOM 12789 C CA . GLY D 2 319 ? -4.48895 -17.36925 -0.99185 1.000 49.28839 319 GLY D CA 1
ATOM 12790 C C . GLY D 2 319 ? -4.07268 -16.74839 0.32714 1.000 52.05353 319 GLY D C 1
ATOM 12791 O O . GLY D 2 319 ? -3.11841 -17.17499 0.97865 1.000 50.93963 319 GLY D O 1
ATOM 12792 N N . GLU D 2 320 ? -4.82295 -15.71869 0.72687 1.000 52.98406 320 GLU D N 1
ATOM 12793 C CA . GLU D 2 320 ? -4.44755 -14.94727 1.90818 1.000 58.61306 320 GLU D CA 1
ATOM 12794 C C . GLU D 2 320 ? -4.71741 -15.72442 3.19125 1.000 52.97550 320 GLU D C 1
ATOM 12795 O O . GLU D 2 320 ? -3.84243 -15.83126 4.05867 1.000 67.47264 320 GLU D O 1
ATOM 12801 N N . HIS D 2 321 ? -5.92073 -16.27944 3.33032 1.000 52.95724 321 HIS D N 1
ATOM 12802 C CA . HIS D 2 321 ? -6.33557 -16.89700 4.58278 1.000 56.44526 321 HIS D CA 1
ATOM 12803 C C . HIS D 2 321 ? -6.25772 -18.41806 4.57615 1.000 60.41973 321 HIS D C 1
ATOM 12804 O O . HIS D 2 321 ? -6.37696 -19.02839 5.64318 1.000 57.51991 321 HIS D O 1
ATOM 12811 N N . SER D 2 322 ? -6.05657 -19.04544 3.41753 1.000 52.36075 322 SER D N 1
ATOM 12812 C CA . SER D 2 322 ? -5.91439 -20.49528 3.37680 1.000 45.53063 322 SER D CA 1
ATOM 12813 C C . SER D 2 322 ? -4.50654 -20.95565 3.73069 1.000 46.24776 322 SER D C 1
ATOM 12814 O O . SER D 2 322 ? -4.31088 -22.13858 4.02865 1.000 47.21505 322 SER D O 1
ATOM 12817 N N . GLY D 2 323 ? -3.52885 -20.05450 3.71190 1.000 42.96617 323 GLY D N 1
ATOM 12818 C CA . GLY D 2 323 ? -2.15977 -20.41930 3.99103 1.000 47.58395 323 GLY D CA 1
ATOM 12819 C C . GLY D 2 323 ? -1.88505 -20.58641 5.47282 1.000 50.81830 323 GLY D C 1
ATOM 12820 O O . GLY D 2 323 ? -2.75600 -20.43770 6.32925 1.000 60.84844 323 GLY D O 1
ATOM 12821 N N . VAL D 2 324 ? -0.62750 -20.91055 5.77104 1.000 45.17162 324 VAL D N 1
ATOM 12822 C CA . VAL D 2 324 ? -0.20001 -21.08455 7.15254 1.000 51.55685 324 VAL D CA 1
ATOM 12823 C C . VAL D 2 324 ? -0.20554 -19.73549 7.85723 1.000 50.59582 324 VAL D C 1
ATOM 12824 O O . VAL D 2 324 ? 0.29165 -18.73570 7.32298 1.000 51.92497 324 VAL D O 1
ATOM 12828 N N . ASN D 2 325 ? -0.78093 -19.69849 9.05471 1.000 48.92819 325 ASN D N 1
ATOM 12829 C CA . ASN D 2 325 ? -0.83650 -18.49715 9.87662 1.000 51.41702 325 ASN D CA 1
ATOM 12830 C C . ASN D 2 325 ? -0.24174 -18.79775 11.25539 1.000 60.83451 325 ASN D C 1
ATOM 12831 O O . ASN D 2 325 ? 0.25036 -19.89894 11.51323 1.000 49.28243 325 ASN D O 1
ATOM 12836 N N . ASP D 2 326 ? -0.30462 -17.80549 12.15153 1.000 60.39130 326 ASP D N 1
ATOM 12837 C CA . ASP D 2 326 ? 0.36588 -17.92441 13.44480 1.000 64.18822 326 ASP D CA 1
ATOM 12838 C C . ASP D 2 326 ? -0.26800 -18.98747 14.33044 1.000 56.11838 326 ASP D C 1
ATOM 12839 O O . ASP D 2 326 ? 0.41296 -19.55950 15.18814 1.000 61.85085 326 ASP D O 1
ATOM 12844 N N . GLU D 2 327 ? -1.55718 -19.25972 14.14988 1.000 63.41362 327 GLU D N 1
ATOM 12845 C CA . GLU D 2 327 ? -2.27467 -20.21658 14.98025 1.000 62.09757 327 GLU D CA 1
ATOM 12846 C C . GLU D 2 327 ? -2.54067 -21.53308 14.26149 1.000 60.83573 327 GLU D C 1
ATOM 12847 O O . GLU D 2 327 ? -3.33854 -22.34415 14.74471 1.000 58.25459 327 GLU D O 1
ATOM 12853 N N . THR D 2 328 ? -1.89300 -21.76496 13.12272 1.000 54.53859 328 THR D N 1
ATOM 12854 C CA . THR D 2 328 ? -2.03736 -23.03242 12.42068 1.000 48.71061 328 THR D CA 1
ATOM 12855 C C . THR D 2 328 ? -1.37964 -24.15127 13.21841 1.000 55.39750 328 THR D C 1
ATOM 12856 O O . THR D 2 328 ? -0.22919 -24.02651 13.65003 1.000 52.06123 328 THR D O 1
ATOM 12860 N N . GLN D 2 329 ? -2.11412 -25.24714 13.42064 1.000 50.25580 329 GLN D N 1
ATOM 12861 C CA . GLN D 2 329 ? -1.56279 -26.43369 14.05706 1.000 50.59421 329 GLN D CA 1
ATOM 12862 C C . GLN D 2 329 ? -1.54300 -27.66074 13.16168 1.000 43.07214 329 GLN D C 1
ATOM 12863 O O . GLN D 2 329 ? -0.75982 -28.57863 13.42596 1.000 51.13836 329 GLN D O 1
ATOM 12869 N N . ASN D 2 330 ? -2.36980 -27.70738 12.12147 1.000 49.30797 330 ASN D N 1
ATOM 12870 C CA . ASN D 2 330 ? -2.42276 -28.83863 11.20681 1.000 49.29937 330 ASN D CA 1
ATOM 12871 C C . ASN D 2 330 ? -2.40143 -28.31349 9.78145 1.000 50.05365 330 ASN D C 1
ATOM 12872 O O . ASN D 2 330 ? -3.15079 -27.39059 9.44661 1.000 48.38453 330 ASN D O 1
ATOM 12877 N N . VAL D 2 331 ? -1.54657 -28.89676 8.94517 1.000 42.10678 331 VAL D N 1
ATOM 12878 C CA . VAL D 2 331 ? -1.41039 -28.44979 7.56837 1.000 47.46787 331 VAL D CA 1
ATOM 12879 C C . VAL D 2 331 ? -1.73361 -29.59744 6.62385 1.000 50.00616 331 VAL D C 1
ATOM 12880 O O . VAL D 2 331 ? -1.70353 -30.77594 6.98944 1.000 46.10628 331 VAL D O 1
ATOM 12884 N N . LEU D 2 332 ? -2.06094 -29.22697 5.39141 1.000 42.83645 332 LEU D N 1
ATOM 12885 C CA . LEU D 2 332 ? -2.14070 -30.15501 4.27253 1.000 44.68755 332 LEU D CA 1
ATOM 12886 C C . LEU D 2 332 ? -1.03922 -29.76388 3.29650 1.000 46.45527 332 LEU D C 1
ATOM 12887 O O . LEU D 2 332 ? -1.09261 -28.68829 2.68976 1.000 40.85444 332 LEU D O 1
ATOM 12892 N N . LEU D 2 333 ? -0.03181 -30.62179 3.17041 1.000 44.85434 333 LEU D N 1
ATOM 12893 C CA . LEU D 2 333 ? 1.04625 -30.39531 2.22151 1.000 39.66990 333 LEU D CA 1
ATOM 12894 C C . LEU D 2 333 ? 0.56806 -30.72838 0.81583 1.000 43.10370 333 LEU D C 1
ATOM 12895 O O . LEU D 2 333 ? -0.04093 -31.77867 0.59081 1.000 39.43284 333 LEU D O 1
ATOM 12900 N N . GLU D 2 334 ? 0.84546 -29.83676 -0.12787 1.000 40.66053 334 GLU D N 1
ATOM 12901 C CA . GLU D 2 334 ? 0.50427 -30.04322 -1.52731 1.000 37.01741 334 GLU D CA 1
ATOM 12902 C C . GLU D 2 334 ? 1.77856 -30.24921 -2.33462 1.000 40.60819 334 GLU D C 1
ATOM 12903 O O . GLU D 2 334 ? 2.74726 -29.49718 -2.17918 1.000 40.55352 334 GLU D O 1
ATOM 12909 N N . CYS D 2 335 ? 1.77539 -31.27792 -3.18038 1.000 40.09553 335 CYS D N 1
ATOM 12910 C CA . CYS D 2 335 ? 2.86706 -31.52772 -4.11788 1.000 36.24458 335 CYS D CA 1
ATOM 12911 C C . CYS D 2 335 ? 2.23834 -32.10876 -5.37568 1.000 48.12417 335 CYS D C 1
ATOM 12912 O O . CYS D 2 335 ? 1.69231 -33.21392 -5.34033 1.000 42.62344 335 CYS D O 1
ATOM 12915 N N . ALA D 2 336 ? 2.30515 -31.37320 -6.48080 1.000 37.59431 336 ALA D N 1
ATOM 12916 C CA . ALA D 2 336 ? 1.56027 -31.74957 -7.66845 1.000 45.97910 336 ALA D CA 1
ATOM 12917 C C . ALA D 2 336 ? 2.42356 -31.59291 -8.90967 1.000 42.46188 336 ALA D C 1
ATOM 12918 O O . ALA D 2 336 ? 3.43254 -30.88231 -8.91204 1.000 41.96682 336 ALA D O 1
ATOM 12920 N N . PHE D 2 337 ? 2.01431 -32.28310 -9.96870 1.000 32.59483 337 PHE D N 1
ATOM 12921 C CA . PHE D 2 337 ? 2.45278 -31.97131 -11.32024 1.000 43.46013 337 PHE D CA 1
ATOM 12922 C C . PHE D 2 337 ? 1.28958 -31.31641 -12.04796 1.000 37.61125 337 PHE D C 1
ATOM 12923 O O . PHE D 2 337 ? 0.22922 -31.93039 -12.20955 1.000 44.11551 337 PHE D O 1
ATOM 12931 N N . PHE D 2 338 ? 1.48467 -30.07562 -12.47402 1.000 38.35170 338 PHE D N 1
ATOM 12932 C CA . PHE D 2 338 ? 0.52931 -29.37967 -13.31921 1.000 45.11605 338 PHE D CA 1
ATOM 12933 C C . PHE D 2 338 ? 1.08135 -29.31211 -14.73540 1.000 41.94761 338 PHE D C 1
ATOM 12934 O O . PHE D 2 338 ? 2.27863 -29.08410 -14.93234 1.000 44.44433 338 PHE D O 1
ATOM 12942 N N . SER D 2 339 ? 0.20919 -29.52326 -15.71455 1.000 48.07054 339 SER D N 1
ATOM 12943 C CA . SER D 2 339 ? 0.62844 -29.44589 -17.10494 1.000 42.22953 339 SER D CA 1
ATOM 12944 C C . SER D 2 339 ? 1.08311 -28.02469 -17.42980 1.000 47.10503 339 SER D C 1
ATOM 12945 O O . SER D 2 339 ? 0.41798 -27.05695 -17.03961 1.000 51.82814 339 SER D O 1
ATOM 12948 N N . PRO D 2 340 ? 2.21411 -27.86034 -18.12377 1.000 42.61405 340 PRO D N 1
ATOM 12949 C CA . PRO D 2 340 ? 2.69434 -26.49889 -18.42129 1.000 50.73404 340 PRO D CA 1
ATOM 12950 C C . PRO D 2 340 ? 1.71228 -25.66657 -19.22705 1.000 45.85136 340 PRO D C 1
ATOM 12951 O O . PRO D 2 340 ? 1.56953 -24.46480 -18.96731 1.000 44.13369 340 PRO D O 1
ATOM 12955 N N . LEU D 2 341 ? 1.02517 -26.27091 -20.19896 1.000 44.01371 341 LEU D N 1
ATOM 12956 C CA . LEU D 2 341 ? 0.07298 -25.51334 -21.00584 1.000 50.18079 341 LEU D CA 1
ATOM 12957 C C . LEU D 2 341 ? -1.10124 -25.00926 -20.17597 1.000 43.04100 341 LEU D C 1
ATOM 12958 O O . LEU D 2 341 ? -1.72665 -24.00664 -20.53831 1.000 42.77378 341 LEU D O 1
ATOM 12963 N N . SER D 2 342 ? -1.41633 -25.68352 -19.06926 1.000 44.66647 342 SER D N 1
ATOM 12964 C CA . SER D 2 342 ? -2.50240 -25.25600 -18.19715 1.000 42.15206 342 SER D CA 1
ATOM 12965 C C . SER D 2 342 ? -2.08625 -24.16959 -17.21643 1.000 44.13029 342 SER D C 1
ATOM 12966 O O . SER D 2 342 ? -2.95462 -23.59474 -16.55044 1.000 48.94605 342 SER D O 1
ATOM 12969 N N . ILE D 2 343 ? -0.79085 -23.88130 -17.10598 1.000 40.78611 343 ILE D N 1
ATOM 12970 C CA . ILE D 2 343 ? -0.30542 -22.87151 -16.18327 1.000 41.44131 343 ILE D CA 1
ATOM 12971 C C . ILE D 2 343 ? 0.25832 -21.64837 -16.90060 1.000 45.38008 343 ILE D C 1
ATOM 12972 O O . ILE D 2 343 ? 0.15506 -20.53524 -16.37166 1.000 44.08083 343 ILE D O 1
ATOM 12977 N N . THR D 2 344 ? 0.82082 -21.81548 -18.09628 1.000 48.22813 344 THR D N 1
ATOM 12978 C CA . THR D 2 344 ? 1.53616 -20.72873 -18.75174 1.000 47.21642 344 THR D CA 1
ATOM 12979 C C . THR D 2 344 ? 0.61651 -19.54266 -19.01921 1.000 43.71533 344 THR D C 1
ATOM 12980 O O . THR D 2 344 ? -0.55316 -19.70508 -19.37676 1.000 50.90043 344 THR D O 1
ATOM 12984 N N . GLY D 2 345 ? 1.15449 -18.33830 -18.82109 1.000 54.42946 345 GLY D N 1
ATOM 12985 C CA . GLY D 2 345 ? 0.43762 -17.11146 -19.08901 1.000 48.95366 345 GLY D CA 1
ATOM 12986 C C . GLY D 2 345 ? -0.48778 -16.63528 -17.99143 1.000 50.11348 345 GLY D C 1
ATOM 12987 O O . GLY D 2 345 ? -0.78526 -15.43624 -17.93443 1.000 53.21652 345 GLY D O 1
ATOM 12988 N N . ARG D 2 346 ? -0.95643 -17.52649 -17.11354 1.000 50.56036 346 ARG D N 1
ATOM 12989 C CA . ARG D 2 346 ? -1.91964 -17.11546 -16.09439 1.000 46.55562 346 ARG D CA 1
ATOM 12990 C C . ARG D 2 346 ? -1.27733 -16.20626 -15.05287 1.000 50.57911 346 ARG D C 1
ATOM 12991 O O . ARG D 2 346 ? -1.90478 -15.24713 -14.58860 1.000 46.78790 346 ARG D O 1
ATOM 12999 N N . ALA D 2 347 ? -0.03152 -16.48937 -14.66829 1.000 41.09012 347 ALA D N 1
ATOM 13000 C CA . ALA D 2 347 ? 0.63790 -15.64459 -13.68512 1.000 46.83967 347 ALA D CA 1
ATOM 13001 C C . ALA D 2 347 ? 0.89054 -14.25152 -14.24626 1.000 49.32595 347 ALA D C 1
ATOM 13002 O O . ALA D 2 347 ? 0.62017 -13.24523 -13.58030 1.000 45.79442 347 ALA D O 1
ATOM 13004 N N . ARG D 2 348 ? 1.40443 -14.17437 -15.47802 1.000 51.66050 348 ARG D N 1
ATOM 13005 C CA . ARG D 2 348 ? 1.67624 -12.87658 -16.08769 1.000 52.72607 348 ARG D CA 1
ATOM 13006 C C . ARG D 2 348 ? 0.39164 -12.09602 -16.33398 1.000 50.54863 348 ARG D C 1
ATOM 13007 O O . ARG D 2 348 ? 0.41289 -10.86022 -16.35352 1.000 50.94211 348 ARG D O 1
ATOM 13015 N N . ARG D 2 349 ? -0.73075 -12.79744 -16.51427 1.000 44.06962 349 ARG D N 1
ATOM 13016 C CA . ARG D 2 349 ? -2.01312 -12.12658 -16.69392 1.000 45.76857 349 ARG D CA 1
ATOM 13017 C C . ARG D 2 349 ? -2.40158 -11.31694 -15.46321 1.000 53.18562 349 ARG D C 1
ATOM 13018 O O . ARG D 2 349 ? -3.04917 -10.27113 -15.58573 1.000 57.86716 349 ARG D O 1
ATOM 13026 N N . HIS D 2 350 ? -2.01547 -11.77557 -14.27278 1.000 54.51144 350 HIS D N 1
ATOM 13027 C CA . HIS D 2 350 ? -2.31341 -11.07107 -13.03304 1.000 52.52809 350 HIS D CA 1
ATOM 13028 C C . HIS D 2 350 ? -1.07975 -10.41047 -12.43140 1.000 49.47486 350 HIS D C 1
ATOM 13029 O O . HIS D 2 350 ? -1.05855 -10.12471 -11.23083 1.000 51.73490 350 HIS D O 1
ATOM 13036 N N . GLY D 2 351 ? -0.05408 -10.15933 -13.24137 1.000 50.62384 351 GLY D N 1
ATOM 13037 C CA . GLY D 2 351 ? 1.13645 -9.49771 -12.74479 1.000 45.04329 351 GLY D CA 1
ATOM 13038 C C . GLY D 2 351 ? 1.91639 -10.29291 -11.72718 1.000 46.79848 351 GLY D C 1
ATOM 13039 O O . GLY D 2 351 ? 2.68558 -9.71291 -10.95690 1.000 49.66360 351 GLY D O 1
ATOM 13040 N N . LEU D 2 352 ? 1.74248 -11.61043 -11.70280 1.000 44.98816 352 LEU D N 1
ATOM 13041 C CA . LEU D 2 352 ? 2.43267 -12.48230 -10.76630 1.000 46.10908 352 LEU D CA 1
ATOM 13042 C C . LEU D 2 352 ? 3.59978 -13.18362 -11.44901 1.000 46.05363 352 LEU D C 1
ATOM 13043 O O . LEU D 2 352 ? 3.56774 -13.46013 -12.65119 1.000 43.32524 352 LEU D O 1
ATOM 13048 N N . HIS D 2 353 ? 4.63814 -13.46955 -10.66093 1.000 43.18160 353 HIS D N 1
ATOM 13049 C CA . HIS D 2 353 ? 5.77577 -14.25002 -11.14715 1.000 49.78090 353 HIS D CA 1
ATOM 13050 C C . HIS D 2 353 ? 6.44576 -14.86662 -9.91931 1.000 47.79183 353 HIS D C 1
ATOM 13051 O O . HIS D 2 353 ? 7.18728 -14.18235 -9.20945 1.000 51.13191 353 HIS D O 1
ATOM 13058 N N . THR D 2 354 ? 6.17323 -16.14416 -9.67980 1.000 45.40160 354 THR D N 1
ATOM 13059 C CA . THR D 2 354 ? 6.63427 -16.83236 -8.48458 1.000 42.10443 354 THR D CA 1
ATOM 13060 C C . THR D 2 354 ? 7.59565 -17.95207 -8.85979 1.000 40.42753 354 THR D C 1
ATOM 13061 O O . THR D 2 354 ? 7.72946 -18.32939 -10.02713 1.000 46.56884 354 THR D O 1
ATOM 13065 N N . ASP D 2 355 ? 8.27450 -18.48472 -7.84220 1.000 46.12203 355 ASP D N 1
ATOM 13066 C CA . ASP D 2 355 ? 9.12463 -19.65000 -8.05896 1.000 44.60015 355 ASP D CA 1
ATOM 13067 C C . ASP D 2 355 ? 8.31253 -20.84920 -8.52710 1.000 37.84215 355 ASP D C 1
ATOM 13068 O O . ASP D 2 355 ? 8.80468 -21.66214 -9.31813 1.000 44.92900 355 ASP D O 1
ATOM 13073 N N . ALA D 2 356 ? 7.06653 -20.96843 -8.06455 1.000 41.52063 356 ALA D N 1
ATOM 13074 C CA . ALA D 2 356 ? 6.22433 -22.08649 -8.47741 1.000 43.35887 356 ALA D CA 1
ATOM 13075 C C . ALA D 2 356 ? 5.75903 -21.92587 -9.92109 1.000 44.78424 356 ALA D C 1
ATOM 13076 O O . ALA D 2 356 ? 5.92605 -22.83713 -10.74100 1.000 42.34070 356 ALA D O 1
ATOM 13078 N N . SER D 2 357 ? 5.17629 -20.76850 -10.25300 1.000 37.60664 357 SER D N 1
ATOM 13079 C CA . SER D 2 357 ? 4.66811 -20.55489 -11.60669 1.000 41.04611 357 SER D CA 1
ATOM 13080 C C . SER D 2 357 ? 5.78033 -20.65340 -12.64246 1.000 42.05706 357 SER D C 1
ATOM 13081 O O . SER D 2 357 ? 5.57215 -21.18960 -13.73643 1.000 42.98299 357 SER D O 1
ATOM 13084 N N . HIS D 2 358 ? 6.96570 -20.13045 -12.31964 1.000 36.93472 358 HIS D N 1
ATOM 13085 C CA . HIS D 2 358 ? 8.07588 -20.16690 -13.26628 1.000 41.13461 358 HIS D CA 1
ATOM 13086 C C . HIS D 2 358 ? 8.43445 -21.60090 -13.63596 1.000 38.91422 358 HIS D C 1
ATOM 13087 O O . HIS D 2 358 ? 8.74269 -21.89437 -14.79716 1.000 43.25352 358 HIS D O 1
ATOM 13094 N N . ARG D 2 359 ? 8.38089 -22.51229 -12.66390 1.000 38.48984 359 ARG D N 1
ATOM 13095 C CA . ARG D 2 359 ? 8.76927 -23.89483 -12.91596 1.000 38.48235 359 ARG D CA 1
ATOM 13096 C C . ARG D 2 359 ? 7.64361 -24.69310 -13.56365 1.000 37.88426 359 ARG D C 1
ATOM 13097 O O . ARG D 2 359 ? 7.89209 -25.47687 -14.48617 1.000 39.07651 359 ARG D O 1
ATOM 13105 N N . TYR D 2 360 ? 6.40263 -24.48896 -13.11399 1.000 36.84479 360 TYR D N 1
ATOM 13106 C CA . TYR D 2 360 ? 5.28098 -25.27050 -13.62916 1.000 38.88478 360 TYR D CA 1
ATOM 13107 C C . TYR D 2 360 ? 4.99534 -24.96347 -15.09706 1.000 47.81755 360 TYR D C 1
ATOM 13108 O O . TYR D 2 360 ? 4.65113 -25.86748 -15.86703 1.000 40.93420 360 TYR D O 1
ATOM 13117 N N . GLU D 2 361 ? 5.11843 -23.69921 -15.50839 1.000 44.53103 361 GLU D N 1
ATOM 13118 C CA . GLU D 2 361 ? 4.84173 -23.37374 -16.90314 1.000 45.92446 361 GLU D CA 1
ATOM 13119 C C . GLU D 2 361 ? 5.95298 -23.84319 -17.83561 1.000 48.76917 361 GLU D C 1
ATOM 13120 O O . GLU D 2 361 ? 5.71214 -24.00269 -19.03558 1.000 38.67380 361 GLU D O 1
ATOM 13126 N N . ARG D 2 362 ? 7.15444 -24.08459 -17.31483 1.000 46.06100 362 ARG D N 1
ATOM 13127 C CA . ARG D 2 362 ? 8.23079 -24.62351 -18.13569 1.000 43.69857 362 ARG D CA 1
ATOM 13128 C C . ARG D 2 362 ? 8.26935 -26.14614 -18.10645 1.000 43.90454 362 ARG D C 1
ATOM 13129 O O . ARG D 2 362 ? 8.56754 -26.77383 -19.12826 1.000 37.60390 362 ARG D O 1
ATOM 13137 N N . GLY D 2 363 ? 7.96171 -26.75294 -16.96085 1.000 39.41958 363 GLY D N 1
ATOM 13138 C CA . GLY D 2 363 ? 7.90969 -28.19764 -16.86447 1.000 41.01832 363 GLY D CA 1
ATOM 13139 C C . GLY D 2 363 ? 8.59166 -28.76409 -15.63541 1.000 42.03626 363 GLY D C 1
ATOM 13140 O O . GLY D 2 363 ? 9.82111 -28.72443 -15.52567 1.000 37.02127 363 GLY D O 1
ATOM 13141 N N . VAL D 2 364 ? 7.79870 -29.29482 -14.70211 1.000 35.12498 364 VAL D N 1
ATOM 13142 C CA . VAL D 2 364 ? 8.30410 -29.98930 -13.52220 1.000 38.87314 364 VAL D CA 1
ATOM 13143 C C . VAL D 2 364 ? 8.30514 -31.48374 -13.81031 1.000 36.50955 364 VAL D C 1
ATOM 13144 O O . VAL D 2 364 ? 7.33384 -32.01871 -14.35694 1.000 39.79691 364 VAL D O 1
ATOM 13148 N N . ASP D 2 365 ? 9.40377 -32.15340 -13.45894 1.000 42.82100 365 ASP D N 1
ATOM 13149 C CA . ASP D 2 365 ? 9.56051 -33.59130 -13.63027 1.000 41.33228 365 ASP D CA 1
ATOM 13150 C C . ASP D 2 365 ? 8.33589 -34.32712 -13.08285 1.000 41.90851 365 ASP D C 1
ATOM 13151 O O . ASP D 2 365 ? 8.05739 -34.23976 -11.87702 1.000 39.98015 365 ASP D O 1
ATOM 13156 N N . PRO D 2 366 ? 7.57811 -35.03586 -13.92491 1.000 36.49299 366 PRO D N 1
ATOM 13157 C CA . PRO D 2 366 ? 6.37253 -35.72549 -13.44882 1.000 41.16308 366 PRO D CA 1
ATOM 13158 C C . PRO D 2 366 ? 6.64091 -37.02650 -12.70967 1.000 42.28670 366 PRO D C 1
ATOM 13159 O O . PRO D 2 366 ? 5.68285 -37.71467 -12.34012 1.000 46.26094 366 PRO D O 1
ATOM 13163 N N . ALA D 2 367 ? 7.90244 -37.39567 -12.49511 1.000 40.37179 367 ALA D N 1
ATOM 13164 C CA . ALA D 2 367 ? 8.24932 -38.53430 -11.65477 1.000 37.68307 367 ALA D CA 1
ATOM 13165 C C . ALA D 2 367 ? 8.87175 -38.09348 -10.33505 1.000 42.61945 367 ALA D C 1
ATOM 13166 O O . ALA D 2 367 ? 9.57463 -38.87528 -9.68808 1.000 41.16637 367 ALA D O 1
ATOM 13168 N N . LEU D 2 368 ? 8.60989 -36.85449 -9.91619 1.000 38.57886 368 LEU D N 1
ATOM 13169 C CA . LEU D 2 368 ? 9.32659 -36.23425 -8.81368 1.000 38.24648 368 LEU D CA 1
ATOM 13170 C C . LEU D 2 368 ? 8.47283 -35.99084 -7.57626 1.000 35.94255 368 LEU D C 1
ATOM 13171 O O . LEU D 2 368 ? 9.03158 -35.77322 -6.49695 1.000 40.82428 368 LEU D O 1
ATOM 13176 N N . GLN D 2 369 ? 7.14435 -36.05499 -7.69539 1.000 36.68717 369 GLN D N 1
ATOM 13177 C CA . GLN D 2 369 ? 6.27648 -35.55114 -6.63395 1.000 37.60303 369 GLN D CA 1
ATOM 13178 C C . GLN D 2 369 ? 6.31855 -36.42084 -5.38278 1.000 38.72108 369 GLN D C 1
ATOM 13179 O O . GLN D 2 369 ? 6.20299 -35.89809 -4.26842 1.000 33.39776 369 GLN D O 1
ATOM 13185 N N . HIS D 2 370 ? 6.47112 -37.73778 -5.53546 1.000 39.61532 370 HIS D N 1
ATOM 13186 C CA . HIS D 2 370 ? 6.51105 -38.60402 -4.36023 1.000 42.48026 370 HIS D CA 1
ATOM 13187 C C . HIS D 2 370 ? 7.78644 -38.39106 -3.55660 1.000 42.02408 370 HIS D C 1
ATOM 13188 O O . HIS D 2 370 ? 7.74195 -38.30719 -2.32433 1.000 38.61237 370 HIS D O 1
ATOM 13195 N N . LYS D 2 371 ? 8.93187 -38.30054 -4.23457 1.000 42.38370 371 LYS D N 1
ATOM 13196 C CA . LYS D 2 371 ? 10.18639 -38.06710 -3.52850 1.000 34.66941 371 LYS D CA 1
ATOM 13197 C C . LYS D 2 371 ? 10.18135 -36.71094 -2.83295 1.000 40.61803 371 LYS D C 1
ATOM 13198 O O . LYS D 2 371 ? 10.66345 -36.58310 -1.70112 1.000 38.71145 371 LYS D O 1
ATOM 13204 N N . ALA D 2 372 ? 9.62578 -35.68744 -3.48596 1.000 40.59829 372 ALA D N 1
ATOM 13205 C CA . ALA D 2 372 ? 9.57857 -34.36746 -2.86599 1.000 40.89955 372 ALA D CA 1
ATOM 13206 C C . ALA D 2 372 ? 8.63450 -34.34995 -1.67005 1.000 36.48334 372 ALA D C 1
ATOM 13207 O O . ALA D 2 372 ? 8.94476 -33.74399 -0.63744 1.000 37.76958 372 ALA D O 1
ATOM 13209 N N . MET D 2 373 ? 7.47635 -35.00392 -1.79048 1.000 39.63712 373 MET D N 1
ATOM 13210 C CA . MET D 2 373 ? 6.54336 -35.06457 -0.66979 1.000 32.81235 373 MET D CA 1
ATOM 13211 C C . MET D 2 373 ? 7.17760 -35.73883 0.54056 1.000 33.40168 373 MET D C 1
ATOM 13212 O O . MET D 2 373 ? 7.04529 -35.25205 1.66936 1.000 40.03808 373 MET D O 1
ATOM 13217 N N . GLU D 2 374 ? 7.88060 -36.85605 0.32934 1.000 37.39886 374 GLU D N 1
ATOM 13218 C CA . GLU D 2 374 ? 8.53997 -37.51790 1.45268 1.000 37.17075 374 GLU D CA 1
ATOM 13219 C C . GLU D 2 374 ? 9.68968 -36.68092 1.99611 1.000 39.98795 374 GLU D C 1
ATOM 13220 O O . GLU D 2 374 ? 9.98152 -36.73244 3.19819 1.000 35.56127 374 GLU D O 1
ATOM 13226 N N . ARG D 2 375 ? 10.34795 -35.90827 1.12999 1.000 39.30258 375 ARG D N 1
ATOM 13227 C CA . ARG D 2 375 ? 11.41777 -35.02313 1.57590 1.000 37.09598 375 ARG D CA 1
ATOM 13228 C C . ARG D 2 375 ? 10.86857 -33.90990 2.46097 1.000 37.46610 375 ARG D C 1
ATOM 13229 O O . ARG D 2 375 ? 11.40158 -33.64147 3.54435 1.000 35.70470 375 ARG D O 1
ATOM 13237 N N . ALA D 2 376 ? 9.78922 -33.25974 2.01925 1.000 34.66445 376 ALA D N 1
ATOM 13238 C CA . ALA D 2 376 ? 9.20923 -32.17018 2.79655 1.000 31.89593 376 ALA D CA 1
ATOM 13239 C C . ALA D 2 376 ? 8.57517 -32.67906 4.08390 1.000 43.92894 376 ALA D C 1
ATOM 13240 O O . ALA D 2 376 ? 8.63550 -32.00330 5.11799 1.000 39.76292 376 ALA D O 1
ATOM 13242 N N . THR D 2 377 ? 7.95130 -33.86029 4.04046 1.000 40.80453 377 THR D N 1
ATOM 13243 C CA . THR D 2 377 ? 7.31738 -34.40124 5.23922 1.000 42.64804 377 THR D CA 1
ATOM 13244 C C . THR D 2 377 ? 8.34277 -34.63903 6.33940 1.000 35.55254 377 THR D C 1
ATOM 13245 O O . THR D 2 377 ? 8.11742 -34.28492 7.50151 1.000 44.97293 377 THR D O 1
ATOM 13249 N N . ARG D 2 378 ? 9.47985 -35.24220 5.98928 1.000 35.44549 378 ARG D N 1
ATOM 13250 C CA . ARG D 2 378 ? 10.48827 -35.55487 6.99638 1.000 40.15647 378 ARG D CA 1
ATOM 13251 C C . ARG D 2 378 ? 11.13559 -34.28939 7.54432 1.000 45.35236 378 ARG D C 1
ATOM 13252 O O . ARG D 2 378 ? 11.35578 -34.17318 8.75600 1.000 41.88717 378 ARG D O 1
ATOM 13260 N N . LEU D 2 379 ? 11.44552 -33.33081 6.66788 1.000 36.93747 379 LEU D N 1
ATOM 13261 C CA . LEU D 2 379 ? 12.03723 -32.07651 7.12050 1.000 38.79421 379 LEU D CA 1
ATOM 13262 C C . LEU D 2 379 ? 11.06561 -31.28525 7.98506 1.000 39.14290 379 LEU D C 1
ATOM 13263 O O . LEU D 2 379 ? 11.46533 -30.69605 8.99528 1.000 40.16819 379 LEU D O 1
ATOM 13268 N N . LEU D 2 380 ? 9.78625 -31.25820 7.60395 1.000 40.83108 380 LEU D N 1
ATOM 13269 C CA . LEU D 2 380 ? 8.80264 -30.50170 8.37239 1.000 43.61256 380 LEU D CA 1
ATOM 13270 C C . LEU D 2 380 ? 8.63882 -31.07116 9.77712 1.000 50.71446 380 LEU D C 1
ATOM 13271 O O . LEU D 2 380 ? 8.52406 -30.31800 10.75132 1.000 44.26306 380 LEU D O 1
ATOM 13276 N N . ILE D 2 381 ? 8.63420 -32.39915 9.90409 1.000 43.71566 381 ILE D N 1
ATOM 13277 C CA . ILE D 2 381 ? 8.44430 -33.01097 11.21581 1.000 56.77637 381 ILE D CA 1
ATOM 13278 C C . ILE D 2 381 ? 9.70654 -32.88007 12.06087 1.000 48.89954 381 ILE D C 1
ATOM 13279 O O . ILE D 2 381 ? 9.63669 -32.61865 13.26749 1.000 48.19618 381 ILE D O 1
ATOM 13284 N N . ASP D 2 382 ? 10.87941 -33.05200 11.44753 1.000 46.42961 382 ASP D N 1
ATOM 13285 C CA . ASP D 2 382 ? 12.12389 -32.89414 12.19043 1.000 44.44480 382 ASP D CA 1
ATOM 13286 C C . ASP D 2 382 ? 12.32350 -31.46789 12.68935 1.000 45.62374 382 ASP D C 1
ATOM 13287 O O . ASP D 2 382 ? 13.07211 -31.25803 13.65032 1.000 46.47821 382 ASP D O 1
ATOM 13292 N N . ILE D 2 383 ? 11.66769 -30.49010 12.07255 1.000 42.13580 383 ILE D N 1
ATOM 13293 C CA . ILE D 2 383 ? 11.82524 -29.09048 12.44280 1.000 45.31628 383 ILE D CA 1
ATOM 13294 C C . ILE D 2 383 ? 10.67812 -28.60341 13.31972 1.000 44.43985 383 ILE D C 1
ATOM 13295 O O . ILE D 2 383 ? 10.90555 -27.90329 14.30695 1.000 47.59422 383 ILE D O 1
ATOM 13300 N N . CYS D 2 384 ? 9.44261 -28.96479 12.97430 1.000 44.74240 384 CYS D N 1
ATOM 13301 C CA . CYS D 2 384 ? 8.25511 -28.45850 13.64845 1.000 42.53485 384 CYS D CA 1
ATOM 13302 C C . CYS D 2 384 ? 7.55007 -29.50532 14.49725 1.000 46.26939 384 CYS D C 1
ATOM 13303 O O . CYS D 2 384 ? 6.56805 -29.17370 15.17011 1.000 46.51517 384 CYS D O 1
ATOM 13306 N N . GLY D 2 385 ? 8.00696 -30.75308 14.47840 1.000 47.27049 385 GLY D N 1
ATOM 13307 C CA . GLY D 2 385 ? 7.28136 -31.80168 15.16326 1.000 48.71384 385 GLY D CA 1
ATOM 13308 C C . GLY D 2 385 ? 6.01279 -32.17369 14.41100 1.000 51.77523 385 GLY D C 1
ATOM 13309 O O . GLY D 2 385 ? 5.77563 -31.76534 13.27195 1.000 51.80525 385 GLY D O 1
ATOM 13310 N N . GLY D 2 386 ? 5.18610 -32.96802 15.08229 1.000 49.12363 386 GLY D N 1
ATOM 13311 C CA . GLY D 2 386 ? 3.92118 -33.40657 14.52471 1.000 40.63547 386 GLY D CA 1
ATOM 13312 C C . GLY D 2 386 ? 3.97063 -34.84408 14.04383 1.000 49.83021 386 GLY D C 1
ATOM 13313 O O . GLY D 2 386 ? 4.97798 -35.55005 14.15906 1.000 42.11599 386 GLY D O 1
ATOM 13314 N N . GLU D 2 387 ? 2.83682 -35.27623 13.49132 1.000 50.40629 387 GLU D N 1
ATOM 13315 C CA . GLU D 2 387 ? 2.66790 -36.63177 12.98958 1.000 44.25391 387 GLU D CA 1
ATOM 13316 C C . GLU D 2 387 ? 2.10173 -36.59001 11.57863 1.000 44.37264 387 GLU D C 1
ATOM 13317 O O . GLU D 2 387 ? 1.25038 -35.75276 11.26472 1.000 43.34783 387 GLU D O 1
ATOM 13323 N N . ALA D 2 388 ? 2.57129 -37.50302 10.73590 1.000 40.03162 388 ALA D N 1
ATOM 13324 C CA . ALA D 2 388 ? 2.19392 -37.53975 9.33138 1.000 40.55058 388 ALA D CA 1
ATOM 13325 C C . ALA D 2 388 ? 1.13162 -38.60100 9.08331 1.000 47.18530 388 ALA D C 1
ATOM 13326 O O . ALA D 2 388 ? 1.22849 -39.72523 9.58602 1.000 43.11772 388 ALA D O 1
ATOM 13328 N N . GLY D 2 389 ? 0.11460 -38.23199 8.30860 1.000 41.10125 389 GLY D N 1
ATOM 13329 C CA . GLY D 2 389 ? -0.83670 -39.18507 7.79697 1.000 44.06858 389 GLY D CA 1
ATOM 13330 C C . GLY D 2 389 ? -0.32201 -39.79494 6.51058 1.000 50.25032 389 GLY D C 1
ATOM 13331 O O . GLY D 2 389 ? 0.81881 -39.55572 6.10266 1.000 42.28111 389 GLY D O 1
ATOM 13332 N N . PRO D 2 390 ? -1.14459 -40.60067 5.84815 1.000 43.32500 390 PRO D N 1
ATOM 13333 C CA . PRO D 2 390 ? -0.72470 -41.20353 4.58115 1.000 46.67704 390 PRO D CA 1
ATOM 13334 C C . PRO D 2 390 ? -0.77543 -40.20438 3.43392 1.000 42.85265 390 PRO D C 1
ATOM 13335 O O . PRO D 2 390 ? -1.51660 -39.21930 3.45144 1.000 38.70062 390 PRO D O 1
ATOM 13339 N N . VAL D 2 391 ? 0.04030 -40.48203 2.41876 1.000 41.62571 391 VAL D N 1
ATOM 13340 C CA . VAL D 2 391 ? 0.03239 -39.66333 1.21458 1.000 47.68614 391 VAL D CA 1
ATOM 13341 C C . VAL D 2 391 ? -1.25478 -39.91984 0.44512 1.000 40.27969 391 VAL D C 1
ATOM 13342 O O . VAL D 2 391 ? -1.60483 -41.07108 0.15407 1.000 46.91260 391 VAL D O 1
ATOM 13346 N N . ILE D 2 392 ? -1.97218 -38.84771 0.12536 1.000 37.44681 392 ILE D N 1
ATOM 13347 C CA . ILE D 2 392 ? -3.18144 -38.92510 -0.68589 1.000 44.76684 392 ILE D CA 1
ATOM 13348 C C . ILE D 2 392 ? -2.77010 -38.71130 -2.13881 1.000 43.43951 392 ILE D C 1
ATOM 13349 O O . ILE D 2 392 ? -2.40344 -37.60103 -2.53133 1.000 48.31441 392 ILE D O 1
ATOM 13354 N N . ASP D 2 393 ? -2.83174 -39.77448 -2.93848 1.000 40.70537 393 ASP D N 1
ATOM 13355 C CA . ASP D 2 393 ? -2.34156 -39.77302 -4.31379 1.000 38.81557 393 ASP D CA 1
ATOM 13356 C C . ASP D 2 393 ? -3.52901 -39.72951 -5.26789 1.000 53.51745 393 ASP D C 1
ATOM 13357 O O . ASP D 2 393 ? -4.25844 -40.71800 -5.40397 1.000 45.03467 393 ASP D O 1
ATOM 13362 N N . ILE D 2 394 ? -3.70885 -38.59605 -5.94439 1.000 41.23194 394 ILE D N 1
ATOM 13363 C CA . ILE D 2 394 ? -4.70310 -38.50195 -7.00716 1.000 45.33378 394 ILE D CA 1
ATOM 13364 C C . ILE D 2 394 ? -3.97667 -38.37216 -8.33938 1.000 45.93119 394 ILE D C 1
ATOM 13365 O O . ILE D 2 394 ? -3.70304 -37.26017 -8.80514 1.000 46.68345 394 ILE D O 1
ATOM 13370 N N . THR D 2 395 ? -3.65281 -39.50604 -8.95571 1.000 42.12792 395 THR D N 1
ATOM 13371 C CA . THR D 2 395 ? -2.88940 -39.54372 -10.19625 1.000 49.92189 395 THR D CA 1
ATOM 13372 C C . THR D 2 395 ? -3.75852 -40.08422 -11.32358 1.000 47.81533 395 THR D C 1
ATOM 13373 O O . THR D 2 395 ? -4.37856 -41.14357 -11.18313 1.000 46.41273 395 THR D O 1
ATOM 13377 N N . ASN D 2 396 ? -3.80003 -39.35658 -12.43585 1.000 46.31894 396 ASN D N 1
ATOM 13378 C CA . ASN D 2 396 ? -4.49131 -39.79063 -13.64677 1.000 51.83524 396 ASN D CA 1
ATOM 13379 C C . ASN D 2 396 ? -3.42718 -40.18557 -14.66436 1.000 52.48284 396 ASN D C 1
ATOM 13380 O O . ASN D 2 396 ? -2.81744 -39.32376 -15.30409 1.000 56.11255 396 ASN D O 1
ATOM 13385 N N . GLU D 2 397 ? -3.21286 -41.49495 -14.81430 1.000 53.71437 397 GLU D N 1
ATOM 13386 C CA . GLU D 2 397 ? -2.17184 -41.99180 -15.70854 1.000 61.21905 397 GLU D CA 1
ATOM 13387 C C . GLU D 2 397 ? -2.40599 -41.59226 -17.15980 1.000 53.18384 397 GLU D C 1
ATOM 13388 O O . GLU D 2 397 ? -1.44138 -41.49536 -17.92680 1.000 60.31668 397 GLU D O 1
ATOM 13394 N N . ALA D 2 398 ? -3.65777 -41.34896 -17.55334 1.000 64.59266 398 ALA D N 1
ATOM 13395 C CA . ALA D 2 398 ? -3.94016 -41.03226 -18.95013 1.000 50.85544 398 ALA D CA 1
ATOM 13396 C C . ALA D 2 398 ? -3.42095 -39.65069 -19.32867 1.000 58.46590 398 ALA D C 1
ATOM 13397 O O . ALA D 2 398 ? -2.95185 -39.44662 -20.45481 1.000 56.62757 398 ALA D O 1
ATOM 13399 N N . THR D 2 399 ? -3.49543 -38.68915 -18.41076 1.000 56.43525 399 THR D N 1
ATOM 13400 C CA . THR D 2 399 ? -3.07892 -37.32484 -18.70782 1.000 50.62062 399 THR D CA 1
ATOM 13401 C C . THR D 2 399 ? -1.64268 -37.03369 -18.29167 1.000 49.10793 399 THR D C 1
ATOM 13402 O O . THR D 2 399 ? -1.14730 -35.93512 -18.56436 1.000 47.20839 399 THR D O 1
ATOM 13406 N N . LEU D 2 400 ? -0.96587 -37.97702 -17.64579 1.000 50.62814 400 LEU D N 1
ATOM 13407 C CA . LEU D 2 400 ? 0.45093 -37.79878 -17.37318 1.000 48.40406 400 LEU D CA 1
ATOM 13408 C C . LEU D 2 400 ? 1.21819 -37.73644 -18.69089 1.000 49.11603 400 LEU D C 1
ATOM 13409 O O . LEU D 2 400 ? 0.92132 -38.49929 -19.61826 1.000 70.58625 400 LEU D O 1
ATOM 13414 N N . PRO D 2 401 ? 2.19755 -36.84546 -18.81410 1.000 53.23280 401 PRO D N 1
ATOM 13415 C CA . PRO D 2 401 ? 2.93449 -36.73919 -20.07578 1.000 47.88080 401 PRO D CA 1
ATOM 13416 C C . PRO D 2 401 ? 3.76805 -37.98290 -20.33176 1.000 52.15427 401 PRO D C 1
ATOM 13417 O O . PRO D 2 401 ? 4.24590 -38.64487 -19.40730 1.000 59.22642 401 PRO D O 1
ATOM 13421 N N . LYS D 2 402 ? 3.92754 -38.30252 -21.61037 1.000 56.84547 402 LYS D N 1
ATOM 13422 C CA . LYS D 2 402 ? 4.64783 -39.49257 -22.03455 1.000 60.43485 402 LYS D CA 1
ATOM 13423 C C . LYS D 2 402 ? 6.06659 -39.12767 -22.44857 1.000 59.70625 402 LYS D C 1
ATOM 13424 O O . LYS D 2 402 ? 6.28718 -38.12577 -23.13599 1.000 56.13861 402 LYS D O 1
ATOM 13430 N N . ARG D 2 403 ? 7.02735 -39.93977 -22.01507 1.000 63.47698 403 ARG D N 1
ATOM 13431 C CA . ARG D 2 403 ? 8.40337 -39.76496 -22.45669 1.000 55.22202 403 ARG D CA 1
ATOM 13432 C C . ARG D 2 403 ? 8.50912 -40.10452 -23.93830 1.000 59.27119 403 ARG D C 1
ATOM 13433 O O . ARG D 2 403 ? 8.03387 -41.15493 -24.38122 1.000 52.11192 403 ARG D O 1
ATOM 13441 N N . ALA D 2 404 ? 9.12622 -39.21080 -24.70552 1.000 57.54983 404 ALA D N 1
ATOM 13442 C CA . ALA D 2 404 ? 9.16844 -39.35855 -26.15230 1.000 56.04885 404 ALA D CA 1
ATOM 13443 C C . ALA D 2 404 ? 10.25473 -40.33981 -26.57431 1.000 63.56573 404 ALA D C 1
ATOM 13444 O O . ALA D 2 404 ? 11.34968 -40.36301 -26.00285 1.000 49.77565 404 ALA D O 1
ATOM 13446 N N . THR D 2 405 ? 9.93823 -41.15829 -27.58070 1.000 52.82646 405 THR D N 1
ATOM 13447 C CA . THR D 2 405 ? 10.90685 -42.04165 -28.22262 1.000 50.87828 405 THR D CA 1
ATOM 13448 C C . THR D 2 405 ? 11.36318 -41.36664 -29.51060 1.000 59.13359 405 THR D C 1
ATOM 13449 O O . THR D 2 405 ? 10.56854 -41.18487 -30.43875 1.000 53.47841 405 THR D O 1
ATOM 13453 N N . ILE D 2 406 ? 12.64028 -40.99946 -29.56649 1.000 50.10191 406 ILE D N 1
ATOM 13454 C CA . ILE D 2 406 ? 13.18677 -40.18890 -30.64643 1.000 43.58962 406 ILE D CA 1
ATOM 13455 C C . ILE D 2 406 ? 14.21984 -41.01098 -31.40203 1.000 49.06072 406 ILE D C 1
ATOM 13456 O O . ILE D 2 406 ? 15.08321 -41.64934 -30.78825 1.000 47.29173 406 ILE D O 1
ATOM 13461 N N . THR D 2 407 ? 14.13322 -40.99057 -32.72921 1.000 39.72331 407 THR D N 1
ATOM 13462 C CA . THR D 2 407 ? 15.10576 -41.64918 -33.59065 1.000 48.14256 407 THR D CA 1
ATOM 13463 C C . THR D 2 407 ? 16.11605 -40.61531 -34.07271 1.000 50.47689 407 THR D C 1
ATOM 13464 O O . THR D 2 407 ? 15.73885 -39.61507 -34.69261 1.000 50.86917 407 THR D O 1
ATOM 13468 N N . LEU D 2 408 ? 17.39205 -40.85224 -33.77910 1.000 44.12677 408 LEU D N 1
ATOM 13469 C CA . LEU D 2 408 ? 18.48164 -39.97881 -34.20180 1.000 45.91946 408 LEU D CA 1
ATOM 13470 C C . LEU D 2 408 ? 19.28473 -40.70629 -35.27180 1.000 56.17318 408 LEU D C 1
ATOM 13471 O O . LEU D 2 408 ? 19.95366 -41.70359 -34.98191 1.000 52.06583 408 LEU D O 1
ATOM 13476 N N . ARG D 2 409 ? 19.22148 -40.20634 -36.50246 1.000 57.85107 409 ARG D N 1
ATOM 13477 C CA . ARG D 2 409 ? 19.91082 -40.82839 -37.62288 1.000 51.14806 409 ARG D CA 1
ATOM 13478 C C . ARG D 2 409 ? 21.32483 -40.28001 -37.74966 1.000 51.86782 409 ARG D C 1
ATOM 13479 O O . ARG D 2 409 ? 21.56556 -39.08907 -37.53114 1.000 51.90356 409 ARG D O 1
ATOM 13487 N N . ARG D 2 410 ? 22.25899 -41.16705 -38.10153 1.000 48.82907 410 ARG D N 1
ATOM 13488 C CA . ARG D 2 410 ? 23.64076 -40.75544 -38.32913 1.000 49.37400 410 ARG D CA 1
ATOM 13489 C C . ARG D 2 410 ? 23.73177 -39.70029 -39.42415 1.000 48.49769 410 ARG D C 1
ATOM 13490 O O . ARG D 2 410 ? 24.53765 -38.76665 -39.33245 1.000 59.67395 410 ARG D O 1
ATOM 13498 N N . SER D 2 411 ? 22.91351 -39.83412 -40.47002 1.000 51.29566 411 SER D N 1
ATOM 13499 C CA . SER D 2 411 ? 22.97003 -38.89597 -41.58649 1.000 54.96393 411 SER D CA 1
ATOM 13500 C C . SER D 2 411 ? 22.57917 -37.49056 -41.14568 1.000 58.52962 411 SER D C 1
ATOM 13501 O O . SER D 2 411 ? 23.30131 -36.52146 -41.40927 1.000 54.67297 411 SER D O 1
ATOM 13504 N N . LYS D 2 412 ? 21.43186 -37.36104 -40.47285 1.000 57.74330 412 LYS D N 1
ATOM 13505 C CA . LYS D 2 412 ? 21.00071 -36.05329 -39.98863 1.000 54.64987 412 LYS D CA 1
ATOM 13506 C C . LYS D 2 412 ? 22.00700 -35.47104 -39.00477 1.000 55.81056 412 LYS D C 1
ATOM 13507 O O . LYS D 2 412 ? 22.27041 -34.26217 -39.01584 1.000 53.46546 412 LYS D O 1
ATOM 13513 N N . LEU D 2 413 ? 22.58783 -36.31836 -38.15291 1.000 55.18751 413 LEU D N 1
ATOM 13514 C CA . LEU D 2 413 ? 23.57733 -35.84340 -37.19100 1.000 52.87145 413 LEU D CA 1
ATOM 13515 C C . LEU D 2 413 ? 24.80074 -35.27719 -37.90016 1.000 53.03047 413 LEU D C 1
ATOM 13516 O O . LEU D 2 413 ? 25.29363 -34.19762 -37.55032 1.000 50.23677 413 LEU D O 1
ATOM 13521 N N . ASP D 2 414 ? 25.29894 -35.99104 -38.91269 1.000 51.26310 414 ASP D N 1
ATOM 13522 C CA . ASP D 2 414 ? 26.49625 -35.54093 -39.61458 1.000 53.10600 414 ASP D CA 1
ATOM 13523 C C . ASP D 2 414 ? 26.21463 -34.34660 -40.51802 1.000 45.57623 414 ASP D C 1
ATOM 13524 O O . ASP D 2 414 ? 27.09630 -33.50194 -40.71079 1.000 47.14339 414 ASP D O 1
ATOM 13529 N N . ARG D 2 415 ? 25.00474 -34.25419 -41.07648 1.000 52.49256 415 ARG D N 1
ATOM 13530 C CA . ARG D 2 415 ? 24.68059 -33.13370 -41.95600 1.000 49.86743 415 ARG D CA 1
ATOM 13531 C C . ARG D 2 415 ? 24.51624 -31.83885 -41.16834 1.000 48.57532 415 ARG D C 1
ATOM 13532 O O . ARG D 2 415 ? 25.04556 -30.79202 -41.55999 1.000 54.86544 415 ARG D O 1
ATOM 13540 N N . LEU D 2 416 ? 23.77777 -31.88590 -40.05624 1.000 54.64996 416 LEU D N 1
ATOM 13541 C CA . LEU D 2 416 ? 23.52253 -30.66631 -39.29504 1.000 48.93722 416 LEU D CA 1
ATOM 13542 C C . LEU D 2 416 ? 24.77304 -30.15821 -38.59040 1.000 46.59514 416 LEU D C 1
ATOM 13543 O O . LEU D 2 416 ? 24.94972 -28.94321 -38.44930 1.000 48.13979 416 LEU D O 1
ATOM 13548 N N . ILE D 2 417 ? 25.64410 -31.05633 -38.14194 1.000 50.38370 417 ILE D N 1
ATOM 13549 C CA . ILE D 2 417 ? 26.85186 -30.64017 -37.43663 1.000 45.44474 417 ILE D CA 1
ATOM 13550 C C . ILE D 2 417 ? 28.00976 -30.42089 -38.40099 1.000 48.43134 417 ILE D C 1
ATOM 13551 O O . ILE D 2 417 ? 28.79660 -29.48708 -38.22950 1.000 53.19855 417 ILE D O 1
ATOM 13556 N N . GLY D 2 418 ? 28.12395 -31.25326 -39.43415 1.000 47.66361 418 GLY D N 1
ATOM 13557 C CA . GLY D 2 418 ? 29.24775 -31.15061 -40.34256 1.000 46.78210 418 GLY D CA 1
ATOM 13558 C C . GLY D 2 418 ? 30.54345 -31.70009 -39.80146 1.000 55.53453 418 GLY D C 1
ATOM 13559 O O . GLY D 2 418 ? 31.59115 -31.50887 -40.42508 1.000 50.09908 418 GLY D O 1
ATOM 13560 N N . HIS D 2 419 ? 30.50182 -32.37409 -38.65469 1.000 49.56000 419 HIS D N 1
ATOM 13561 C CA . HIS D 2 419 ? 31.67956 -32.94459 -38.01928 1.000 48.71399 419 HIS D CA 1
ATOM 13562 C C . HIS D 2 419 ? 31.28221 -34.26984 -37.39078 1.000 52.94426 419 HIS D C 1
ATOM 13563 O O . HIS D 2 419 ? 30.34134 -34.32166 -36.59355 1.000 57.16318 419 HIS D O 1
ATOM 13570 N N . HIS D 2 420 ? 31.99330 -35.33415 -37.75277 1.000 58.37520 420 HIS D N 1
ATOM 13571 C CA . HIS D 2 420 ? 31.63253 -36.66862 -37.29409 1.000 56.54954 420 HIS D CA 1
ATOM 13572 C C . HIS D 2 420 ? 31.97357 -36.84792 -35.81989 1.000 50.78038 420 HIS D C 1
ATOM 13573 O O . HIS D 2 420 ? 33.09808 -36.57232 -35.39034 1.000 53.50765 420 HIS D O 1
ATOM 13580 N N . ILE D 2 421 ? 30.99729 -37.31624 -35.04776 1.000 53.54224 421 ILE D N 1
ATOM 13581 C CA . ILE D 2 421 ? 31.18573 -37.68387 -33.64906 1.000 57.19819 421 ILE D CA 1
ATOM 13582 C C . ILE D 2 421 ? 30.99513 -39.19040 -33.53957 1.000 45.84441 421 ILE D C 1
ATOM 13583 O O . ILE D 2 421 ? 30.02241 -39.73611 -34.07364 1.000 49.38612 421 ILE D O 1
ATOM 13588 N N . ALA D 2 422 ? 31.92649 -39.85849 -32.85939 1.000 54.31458 422 ALA D N 1
ATOM 13589 C CA . ALA D 2 422 ? 31.94832 -41.31698 -32.82374 1.000 56.06445 422 ALA D CA 1
ATOM 13590 C C . ALA D 2 422 ? 30.63587 -41.88146 -32.28823 1.000 59.83900 422 ALA D C 1
ATOM 13591 O O . ALA D 2 422 ? 29.94514 -41.25274 -31.48115 1.000 53.19742 422 ALA D O 1
ATOM 13593 N N . ASP D 2 423 ? 30.29360 -43.08723 -32.75687 1.000 54.65105 423 ASP D N 1
ATOM 13594 C CA . ASP D 2 423 ? 29.07151 -43.74502 -32.30045 1.000 53.81430 423 ASP D CA 1
ATOM 13595 C C . ASP D 2 423 ? 29.07797 -43.94316 -30.78996 1.000 49.47705 423 ASP D C 1
ATOM 13596 O O . ASP D 2 423 ? 28.06665 -43.70128 -30.12125 1.000 49.03320 423 ASP D O 1
ATOM 13601 N N . GLU D 2 424 ? 30.20880 -44.38772 -30.23563 1.000 50.16541 424 GLU D N 1
ATOM 13602 C CA . GLU D 2 424 ? 30.27655 -44.65521 -28.80261 1.000 48.81860 424 GLU D CA 1
ATOM 13603 C C . GLU D 2 424 ? 30.08989 -43.37943 -27.99356 1.000 54.90581 424 GLU D C 1
ATOM 13604 O O . GLU D 2 424 ? 29.47146 -43.39972 -26.92237 1.000 52.71510 424 GLU D O 1
ATOM 13606 N N . GLN D 2 425 ? 30.61628 -42.25676 -28.48889 1.000 44.79509 425 GLN D N 1
ATOM 13607 C CA . GLN D 2 425 ? 30.44757 -40.99759 -27.77391 1.000 49.10520 425 GLN D CA 1
ATOM 13608 C C . GLN D 2 425 ? 29.01199 -40.49337 -27.86047 1.000 41.31848 425 GLN D C 1
ATOM 13609 O O . GLN D 2 425 ? 28.51391 -39.88376 -26.90756 1.000 42.50649 425 GLN D O 1
ATOM 13615 N N . VAL D 2 426 ? 28.33056 -40.74487 -28.97999 1.000 42.07307 426 VAL D N 1
ATOM 13616 C CA . VAL D 2 426 ? 26.93170 -40.34432 -29.10593 1.000 44.19531 426 VAL D CA 1
ATOM 13617 C C . VAL D 2 426 ? 26.06134 -41.14554 -28.14636 1.000 51.42006 426 VAL D C 1
ATOM 13618 O O . VAL D 2 426 ? 25.19108 -40.59435 -27.46033 1.000 45.31649 426 VAL D O 1
ATOM 13622 N N . THR D 2 427 ? 26.27816 -42.46122 -28.09080 1.000 45.88651 427 THR D N 1
ATOM 13623 C CA . THR D 2 427 ? 25.52322 -43.29840 -27.16545 1.000 43.80996 427 THR D CA 1
ATOM 13624 C C . THR D 2 427 ? 25.83214 -42.93575 -25.71825 1.000 43.56111 427 THR D C 1
ATOM 13625 O O . THR D 2 427 ? 24.92576 -42.87862 -24.88032 1.000 41.34085 427 THR D O 1
ATOM 13629 N N . ASP D 2 428 ? 27.10507 -42.67816 -25.40859 1.000 41.54607 428 ASP D N 1
ATOM 13630 C CA . ASP D 2 428 ? 27.47706 -42.34243 -24.03873 1.000 49.09469 428 ASP D CA 1
ATOM 13631 C C . ASP D 2 428 ? 26.83086 -41.03547 -23.59635 1.000 51.77518 428 ASP D C 1
ATOM 13632 O O . ASP D 2 428 ? 26.29281 -40.94658 -22.48687 1.000 50.59319 428 ASP D O 1
ATOM 13637 N N . ILE D 2 429 ? 26.86253 -40.01497 -24.45747 1.000 48.62027 429 ILE D N 1
ATOM 13638 C CA . ILE D 2 429 ? 26.28439 -38.71867 -24.11020 1.000 42.43805 429 ILE D CA 1
ATOM 13639 C C . ILE D 2 429 ? 24.79204 -38.85498 -23.83506 1.000 43.29700 429 ILE D C 1
ATOM 13640 O O . ILE D 2 429 ? 24.29029 -38.39942 -22.80062 1.000 41.07185 429 ILE D O 1
ATOM 13645 N N . LEU D 2 430 ? 24.05950 -39.49257 -24.75274 1.000 40.59986 430 LEU D N 1
ATOM 13646 C CA . LEU D 2 430 ? 22.61295 -39.59735 -24.58345 1.000 43.97911 430 LEU D CA 1
ATOM 13647 C C . LEU D 2 430 ? 22.24521 -40.43432 -23.36281 1.000 44.99015 430 LEU D C 1
ATOM 13648 O O . LEU D 2 430 ? 21.23756 -40.15679 -22.70281 1.000 41.00615 430 LEU D O 1
ATOM 13653 N N . ARG D 2 431 ? 23.04907 -41.44961 -23.03856 1.000 40.23807 431 ARG D N 1
ATOM 13654 C CA . ARG D 2 431 ? 22.75861 -42.27318 -21.86805 1.000 44.37722 431 ARG D CA 1
ATOM 13655 C C . ARG D 2 431 ? 23.07704 -41.53508 -20.57196 1.000 37.88920 431 ARG D C 1
ATOM 13656 O O . ARG D 2 431 ? 22.32944 -41.64198 -19.59367 1.000 41.46734 431 ARG D O 1
ATOM 13664 N N . ARG D 2 432 ? 24.18162 -40.78532 -20.53905 1.000 31.47838 432 ARG D N 1
ATOM 13665 C CA . ARG D 2 432 ? 24.49560 -40.00885 -19.34414 1.000 43.18810 432 ARG D CA 1
ATOM 13666 C C . ARG D 2 432 ? 23.45567 -38.92341 -19.09128 1.000 48.36049 432 ARG D C 1
ATOM 13667 O O . ARG D 2 432 ? 23.25536 -38.51712 -17.94158 1.000 46.27000 432 ARG D O 1
ATOM 13675 N N . LEU D 2 433 ? 22.78580 -38.44613 -20.14238 1.000 41.85488 433 LEU D N 1
ATOM 13676 C CA . LEU D 2 433 ? 21.71487 -37.47126 -19.98604 1.000 41.51238 433 LEU D CA 1
ATOM 13677 C C . LEU D 2 433 ? 20.42219 -38.09254 -19.47178 1.000 49.12779 433 LEU D C 1
ATOM 13678 O O . LEU D 2 433 ? 19.49025 -37.35352 -19.13238 1.000 43.22564 433 LEU D O 1
ATOM 13683 N N . GLY D 2 434 ? 20.34143 -39.42192 -19.40710 1.000 42.89429 434 GLY D N 1
ATOM 13684 C CA . GLY D 2 434 ? 19.16828 -40.10557 -18.89965 1.000 38.47598 434 GLY D CA 1
ATOM 13685 C C . GLY D 2 434 ? 18.33947 -40.82316 -19.94172 1.000 40.70637 434 GLY D C 1
ATOM 13686 O O . GLY D 2 434 ? 17.31402 -41.41623 -19.58638 1.000 40.66223 434 GLY D O 1
ATOM 13687 N N . CYS D 2 435 ? 18.73410 -40.79298 -21.20979 1.000 40.21814 435 CYS D N 1
ATOM 13688 C CA . CYS D 2 435 ? 17.95957 -41.46547 -22.24008 1.000 44.11167 435 CYS D CA 1
ATOM 13689 C C . CYS D 2 435 ? 18.17580 -42.97166 -22.18109 1.000 43.05013 435 CYS D C 1
ATOM 13690 O O . CYS D 2 435 ? 19.26131 -43.45641 -21.84979 1.000 40.15649 435 CYS D O 1
ATOM 13693 N N . GLU D 2 436 ? 17.12159 -43.71255 -22.50241 1.000 50.23147 436 GLU D N 1
ATOM 13694 C CA . GLU D 2 436 ? 17.23257 -45.13975 -22.77718 1.000 49.80175 436 GLU D CA 1
ATOM 13695 C C . GLU D 2 436 ? 17.58218 -45.28393 -24.25361 1.000 51.41932 436 GLU D C 1
ATOM 13696 O O . GLU D 2 436 ? 16.75242 -45.00325 -25.12516 1.000 48.36878 436 GLU D O 1
ATOM 13702 N N . VAL D 2 437 ? 18.81531 -45.69761 -24.53484 1.000 46.13182 437 VAL D N 1
ATOM 13703 C CA . VAL D 2 437 ? 19.37209 -45.66884 -25.88262 1.000 50.43267 437 VAL D CA 1
ATOM 13704 C C . VAL D 2 437 ? 19.50102 -47.09600 -26.39769 1.000 50.90052 437 VAL D C 1
ATOM 13705 O O . VAL D 2 437 ? 20.17460 -47.93151 -25.78058 1.000 48.25625 437 VAL D O 1
ATOM 13709 N N . THR D 2 438 ? 18.86028 -47.36811 -27.53172 1.000 53.11529 438 THR D N 1
ATOM 13710 C CA . THR D 2 438 ? 19.02279 -48.61476 -28.26993 1.000 45.80343 438 THR D CA 1
ATOM 13711 C C . THR D 2 438 ? 19.74537 -48.30591 -29.57463 1.000 48.99483 438 THR D C 1
ATOM 13712 O O . THR D 2 438 ? 19.23124 -47.55157 -30.40716 1.000 48.36056 438 THR D O 1
ATOM 13716 N N . GLU D 2 439 ? 20.93499 -48.87652 -29.74515 1.000 53.74129 439 GLU D N 1
ATOM 13717 C CA . GLU D 2 439 ? 21.72004 -48.64682 -30.95048 1.000 57.90079 439 GLU D CA 1
ATOM 13718 C C . GLU D 2 439 ? 21.18238 -49.47549 -32.11071 1.000 60.01851 439 GLU D C 1
ATOM 13719 O O . GLU D 2 439 ? 20.81051 -50.64049 -31.94305 1.000 63.56708 439 GLU D O 1
ATOM 13725 N N . GLY D 2 440 ? 21.14326 -48.86398 -33.29307 1.000 62.56604 440 GLY D N 1
ATOM 13726 C CA . GLY D 2 440 ? 20.62729 -49.52755 -34.47446 1.000 58.38902 440 GLY D CA 1
ATOM 13727 C C . GLY D 2 440 ? 21.51367 -49.37206 -35.69273 1.000 60.49870 440 GLY D C 1
ATOM 13728 O O . GLY D 2 440 ? 22.71026 -49.09212 -35.56845 1.000 64.07563 440 GLY D O 1
ATOM 13729 N N . LYS D 2 441 ? 20.93447 -49.55135 -36.87902 1.000 68.03045 441 LYS D N 1
ATOM 13730 C CA . LYS D 2 441 ? 21.67544 -49.46483 -38.13758 1.000 67.38776 441 LYS D CA 1
ATOM 13731 C C . LYS D 2 441 ? 21.87109 -47.99546 -38.48909 1.000 59.91206 441 LYS D C 1
ATOM 13732 O O . LYS D 2 441 ? 21.01454 -47.36146 -39.10843 1.000 66.19430 441 LYS D O 1
ATOM 13734 N N . ASP D 2 442 ? 23.02436 -47.45348 -38.08999 1.000 62.63417 442 ASP D N 1
ATOM 13735 C CA . ASP D 2 442 ? 23.37438 -46.05165 -38.33327 1.000 74.99146 442 ASP D CA 1
ATOM 13736 C C . ASP D 2 442 ? 22.30990 -45.10533 -37.78356 1.000 66.53596 442 ASP D C 1
ATOM 13737 O O . ASP D 2 442 ? 22.00601 -44.06943 -38.37925 1.000 58.52853 442 ASP D O 1
ATOM 13742 N N . GLU D 2 443 ? 21.73167 -45.46945 -36.64228 1.000 63.70574 443 GLU D N 1
ATOM 13743 C CA . GLU D 2 443 ? 20.73965 -44.62848 -35.98977 1.000 55.22336 443 GLU D CA 1
ATOM 13744 C C . GLU D 2 443 ? 20.60669 -45.06522 -34.54026 1.000 58.66831 443 GLU D C 1
ATOM 13745 O O . GLU D 2 443 ? 20.94302 -46.19590 -34.17818 1.000 62.91061 443 GLU D O 1
ATOM 13751 N N . TRP D 2 444 ? 20.11206 -44.14726 -33.71598 1.000 54.78434 444 TRP D N 1
ATOM 13752 C CA . TRP D 2 444 ? 19.88113 -44.39248 -32.30126 1.000 45.72688 444 TRP D CA 1
ATOM 13753 C C . TRP D 2 444 ? 18.39997 -44.23459 -31.99767 1.000 51.82922 444 TRP D C 1
ATOM 13754 O O . TRP D 2 444 ? 17.72729 -43.37244 -32.57164 1.000 49.75077 444 TRP D O 1
ATOM 13765 N N . GLN D 2 445 ? 17.89686 -45.07261 -31.09841 1.000 49.63966 445 GLN D N 1
ATOM 13766 C CA . GLN D 2 445 ? 16.53704 -44.96540 -30.58456 1.000 45.62113 445 GLN D CA 1
ATOM 13767 C C . GLN D 2 445 ? 16.63843 -44.57522 -29.11589 1.000 48.22131 445 GLN D C 1
ATOM 13768 O O . GLN D 2 445 ? 17.07813 -45.37689 -28.28536 1.000 56.00704 445 GLN D O 1
ATOM 13774 N N . ALA D 2 446 ? 16.24625 -43.34449 -28.79814 1.000 48.31596 446 ALA D N 1
ATOM 13775 C CA . ALA D 2 446 ? 16.39936 -42.79638 -27.45751 1.000 50.79900 446 ALA D CA 1
ATOM 13776 C C . ALA D 2 446 ? 15.03624 -42.46043 -26.87217 1.000 48.82423 446 ALA D C 1
ATOM 13777 O O . ALA D 2 446 ? 14.21649 -41.80852 -27.52752 1.000 49.27291 446 ALA D O 1
ATOM 13779 N N . VAL D 2 447 ? 14.79911 -42.90972 -25.64368 1.000 45.09313 447 VAL D N 1
ATOM 13780 C CA . VAL D 2 447 ? 13.61567 -42.53858 -24.87816 1.000 48.15218 447 VAL D CA 1
ATOM 13781 C C . VAL D 2 447 ? 14.02509 -41.44587 -23.90174 1.000 48.67911 447 VAL D C 1
ATOM 13782 O O . VAL D 2 447 ? 14.85837 -41.67569 -23.01723 1.000 51.69365 447 VAL D O 1
ATOM 13786 N N . ALA D 2 448 ? 13.44556 -40.25905 -24.06196 1.000 45.49310 448 ALA D N 1
ATOM 13787 C CA . ALA D 2 448 ? 13.85189 -39.11808 -23.25835 1.000 44.87405 448 ALA D CA 1
ATOM 13788 C C . ALA D 2 448 ? 13.50526 -39.34505 -21.78706 1.000 41.84398 448 ALA D C 1
ATOM 13789 O O . ALA D 2 448 ? 12.49545 -39.97747 -21.46829 1.000 46.30038 448 ALA D O 1
ATOM 13791 N N . PRO D 2 449 ? 14.32975 -38.84719 -20.86919 1.000 38.91634 449 PRO D N 1
ATOM 13792 C CA . PRO D 2 449 ? 13.99583 -38.95655 -19.44641 1.000 45.23705 449 PRO D CA 1
ATOM 13793 C C . PRO D 2 449 ? 12.82314 -38.05958 -19.08102 1.000 42.01089 449 PRO D C 1
ATOM 13794 O O . PRO D 2 449 ? 12.44289 -37.14511 -19.81660 1.000 45.38832 449 PRO D O 1
ATOM 13798 N N . SER D 2 450 ? 12.25435 -38.33504 -17.90611 1.000 39.36923 450 SER D N 1
ATOM 13799 C CA . SER D 2 450 ? 11.00042 -37.69913 -17.52067 1.000 38.30314 450 SER D CA 1
ATOM 13800 C C . SER D 2 450 ? 11.16223 -36.20780 -17.25022 1.000 40.58782 450 SER D C 1
ATOM 13801 O O . SER D 2 450 ? 10.18854 -35.45684 -17.36291 1.000 43.06025 450 SER D O 1
ATOM 13804 N N . TRP D 2 451 ? 12.36329 -35.75774 -16.89222 1.000 33.02368 451 TRP D N 1
ATOM 13805 C CA . TRP D 2 451 ? 12.56267 -34.36878 -16.50174 1.000 40.92581 451 TRP D CA 1
ATOM 13806 C C . TRP D 2 451 ? 12.84611 -33.43963 -17.67462 1.000 38.06169 451 TRP D C 1
ATOM 13807 O O . TRP D 2 451 ? 12.80544 -32.21665 -17.49757 1.000 39.86556 451 TRP D O 1
ATOM 13818 N N . ARG D 2 452 ? 13.13621 -33.97342 -18.85586 1.000 35.79301 452 ARG D N 1
ATOM 13819 C CA . ARG D 2 452 ? 13.46210 -33.14552 -20.01285 1.000 38.06213 452 ARG D CA 1
ATOM 13820 C C . ARG D 2 452 ? 12.17780 -32.81710 -20.76333 1.000 37.12358 452 ARG D C 1
ATOM 13821 O O . ARG D 2 452 ? 11.50916 -33.71234 -21.29074 1.000 42.55463 452 ARG D O 1
ATOM 13829 N N . PHE D 2 453 ? 11.82610 -31.53382 -20.79458 1.000 33.97394 453 PHE D N 1
ATOM 13830 C CA . PHE D 2 453 ? 10.69234 -31.04496 -21.56670 1.000 47.22034 453 PHE D CA 1
ATOM 13831 C C . PHE D 2 453 ? 11.12175 -30.46042 -22.90457 1.000 45.23734 453 PHE D C 1
ATOM 13832 O O . PHE D 2 453 ? 10.30353 -29.85081 -23.60222 1.000 42.67681 453 PHE D O 1
ATOM 13840 N N . ASP D 2 454 ? 12.38833 -30.64034 -23.27316 1.000 41.78815 454 ASP D N 1
ATOM 13841 C CA . ASP D 2 454 ? 12.95651 -30.11990 -24.50800 1.000 44.85542 454 ASP D CA 1
ATOM 13842 C C . ASP D 2 454 ? 13.52808 -31.24214 -25.36848 1.000 37.54807 454 ASP D C 1
ATOM 13843 O O . ASP D 2 454 ? 14.48800 -31.03331 -26.11159 1.000 42.59055 454 ASP D O 1
ATOM 13848 N N . MET D 2 455 ? 12.96055 -32.44737 -25.26428 1.000 33.50098 455 MET D N 1
ATOM 13849 C CA . MET D 2 455 ? 13.42751 -33.61439 -26.02155 1.000 47.79133 455 MET D CA 1
ATOM 13850 C C . MET D 2 455 ? 12.22146 -34.25237 -26.70020 1.000 48.50753 455 MET D C 1
ATOM 13851 O O . MET D 2 455 ? 11.65170 -35.22342 -26.19705 1.000 45.89504 455 MET D O 1
ATOM 13856 N N . GLU D 2 456 ? 11.84268 -33.70563 -27.85135 1.000 43.38570 456 GLU D N 1
ATOM 13857 C CA . GLU D 2 456 ? 10.70811 -34.20216 -28.61385 1.000 45.72054 456 GLU D CA 1
ATOM 13858 C C . GLU D 2 456 ? 11.06802 -34.68026 -30.01056 1.000 51.85244 456 GLU D C 1
ATOM 13859 O O . GLU D 2 456 ? 10.44190 -35.62389 -30.49894 1.000 47.33683 456 GLU D O 1
ATOM 13865 N N . ILE D 2 457 ? 12.05390 -34.06299 -30.66568 1.000 48.00809 457 ILE D N 1
ATOM 13866 C CA . ILE D 2 457 ? 12.36667 -34.34548 -32.05889 1.000 42.87331 457 ILE D CA 1
ATOM 13867 C C . ILE D 2 457 ? 13.84903 -34.67090 -32.19532 1.000 45.67716 457 ILE D C 1
ATOM 13868 O O . ILE D 2 457 ? 14.63034 -34.55719 -31.24984 1.000 41.42561 457 ILE D O 1
ATOM 13873 N N . GLU D 2 458 ? 14.22272 -35.06935 -33.41516 1.000 45.97735 458 GLU D N 1
ATOM 13874 C CA . GLU D 2 458 ? 15.58304 -35.52146 -33.68888 1.000 39.14435 458 GLU D CA 1
ATOM 13875 C C . GLU D 2 458 ? 16.60060 -34.40709 -33.47230 1.000 45.22228 458 GLU D C 1
ATOM 13876 O O . GLU D 2 458 ? 17.69351 -34.64922 -32.94510 1.000 42.11018 458 GLU D O 1
ATOM 13882 N N . GLU D 2 459 ? 16.25990 -33.17683 -33.86818 1.000 34.86087 459 GLU D N 1
ATOM 13883 C CA . GLU D 2 459 ? 17.19846 -32.06762 -33.71871 1.000 41.72514 459 GLU D CA 1
ATOM 13884 C C . GLU D 2 459 ? 17.50248 -31.77052 -32.25360 1.000 38.89962 459 GLU D C 1
ATOM 13885 O O . GLU D 2 459 ? 18.57697 -31.24356 -31.93979 1.000 38.98435 459 GLU D O 1
ATOM 13891 N N . ASP D 2 460 ? 16.57912 -32.09822 -31.34507 1.000 41.06373 460 ASP D N 1
ATOM 13892 C CA . ASP D 2 460 ? 16.85024 -31.91397 -29.92121 1.000 37.24946 460 ASP D CA 1
ATOM 13893 C C . ASP D 2 460 ? 18.01643 -32.78292 -29.46976 1.000 40.32734 460 ASP D C 1
ATOM 13894 O O . ASP D 2 460 ? 18.84381 -32.35432 -28.65618 1.000 40.29433 460 ASP D O 1
ATOM 13899 N N . LEU D 2 461 ? 18.10245 -34.00794 -29.99298 1.000 34.64918 461 LEU D N 1
ATOM 13900 C CA . LEU D 2 461 ? 19.22939 -34.87141 -29.66069 1.000 37.65889 461 LEU D CA 1
ATOM 13901 C C . LEU D 2 461 ? 20.51252 -34.39695 -30.33266 1.000 38.80677 461 LEU D C 1
ATOM 13902 O O . LEU D 2 461 ? 21.59982 -34.54943 -29.76378 1.000 38.91363 461 LEU D O 1
ATOM 13907 N N . VAL D 2 462 ? 20.40516 -33.81668 -31.53250 1.000 40.60902 462 VAL D N 1
ATOM 13908 C CA . VAL D 2 462 ? 21.57455 -33.25694 -32.20699 1.000 36.58410 462 VAL D CA 1
ATOM 13909 C C . VAL D 2 462 ? 22.21217 -32.16627 -31.35483 1.000 40.92568 462 VAL D C 1
ATOM 13910 O O . VAL D 2 462 ? 23.44120 -32.09464 -31.22772 1.000 40.58534 462 VAL D O 1
ATOM 13914 N N . GLU D 2 463 ? 21.38945 -31.29953 -30.75872 1.000 37.58836 463 GLU D N 1
ATOM 13915 C CA . GLU D 2 463 ? 21.92273 -30.25272 -29.89358 1.000 37.38818 463 GLU D CA 1
ATOM 13916 C C . GLU D 2 463 ? 22.54494 -30.84078 -28.63295 1.000 39.17717 463 GLU D C 1
ATOM 13917 O O . GLU D 2 463 ? 23.59120 -30.36858 -28.17092 1.000 37.32294 463 GLU D O 1
ATOM 13923 N N . GLU D 2 464 ? 21.91341 -31.86838 -28.06055 1.000 34.89406 464 GLU D N 1
ATOM 13924 C CA . GLU D 2 464 ? 22.44937 -32.47952 -26.84916 1.000 42.06126 464 GLU D CA 1
ATOM 13925 C C . GLU D 2 464 ? 23.80750 -33.11296 -27.10855 1.000 39.11972 464 GLU D C 1
ATOM 13926 O O . GLU D 2 464 ? 24.74113 -32.94284 -26.31563 1.000 36.29873 464 GLU D O 1
ATOM 13932 N N . VAL D 2 465 ? 23.93784 -33.84514 -28.21725 1.000 41.76018 465 VAL D N 1
ATOM 13933 C CA . VAL D 2 465 ? 25.23026 -34.41918 -28.58101 1.000 31.63529 465 VAL D CA 1
ATOM 13934 C C . VAL D 2 465 ? 26.25496 -33.31288 -28.80012 1.000 41.88902 465 VAL D C 1
ATOM 13935 O O . VAL D 2 465 ? 27.37594 -33.36729 -28.28123 1.000 39.85412 465 VAL D O 1
ATOM 13939 N N . ALA D 2 466 ? 25.87438 -32.27786 -29.55331 1.000 38.95188 466 ALA D N 1
ATOM 13940 C CA . ALA D 2 466 ? 26.82744 -31.23233 -29.91000 1.000 41.62615 466 ALA D CA 1
ATOM 13941 C C . ALA D 2 466 ? 27.27154 -30.43322 -28.69001 1.000 46.55974 466 ALA D C 1
ATOM 13942 O O . ALA D 2 466 ? 28.45883 -30.11234 -28.55389 1.000 43.38136 466 ALA D O 1
ATOM 13944 N N . ARG D 2 467 ? 26.34010 -30.09899 -27.79094 1.000 37.41774 467 ARG D N 1
ATOM 13945 C CA . ARG D 2 467 ? 26.71289 -29.27110 -26.64855 1.000 49.71755 467 ARG D CA 1
ATOM 13946 C C . ARG D 2 467 ? 27.57486 -30.03764 -25.65028 1.000 47.43734 467 ARG D C 1
ATOM 13947 O O . ARG D 2 467 ? 28.45960 -29.44588 -25.02094 1.000 50.86585 467 ARG D O 1
ATOM 13955 N N . VAL D 2 468 ? 27.35231 -31.34413 -25.49727 1.000 41.55740 468 VAL D N 1
ATOM 13956 C CA . VAL D 2 468 ? 28.18168 -32.11513 -24.57564 1.000 49.48746 468 VAL D CA 1
ATOM 13957 C C . VAL D 2 468 ? 29.52477 -32.44300 -25.21489 1.000 48.83771 468 VAL D C 1
ATOM 13958 O O . VAL D 2 468 ? 30.56655 -32.41551 -24.54880 1.000 41.17649 468 VAL D O 1
ATOM 13962 N N . TYR D 2 469 ? 29.52648 -32.74484 -26.51598 1.000 42.35192 469 TYR D N 1
ATOM 13963 C CA . TYR D 2 469 ? 30.78747 -32.87644 -27.23731 1.000 49.67110 469 TYR D CA 1
ATOM 13964 C C . TYR D 2 469 ? 31.58918 -31.58242 -27.18618 1.000 43.96591 469 TYR D C 1
ATOM 13965 O O . TYR D 2 469 ? 32.82421 -31.61416 -27.21056 1.000 53.03034 469 TYR D O 1
ATOM 13974 N N . GLY D 2 470 ? 30.90915 -30.44178 -27.09851 1.000 47.41838 470 GLY D N 1
ATOM 13975 C CA . GLY D 2 470 ? 31.57660 -29.15863 -27.03283 1.000 49.83977 470 GLY D CA 1
ATOM 13976 C C . GLY D 2 470 ? 31.49719 -28.40807 -28.34344 1.000 57.09762 470 GLY D C 1
ATOM 13977 O O . GLY D 2 470 ? 31.96009 -28.90572 -29.37455 1.000 54.69535 470 GLY D O 1
ATOM 13978 N N . TYR D 2 471 ? 30.90599 -27.20993 -28.31712 1.000 50.85291 471 TYR D N 1
ATOM 13979 C CA . TYR D 2 471 ? 30.76461 -26.43089 -29.54275 1.000 49.63516 471 TYR D CA 1
ATOM 13980 C C . TYR D 2 471 ? 32.12171 -26.06070 -30.12338 1.000 48.22529 471 TYR D C 1
ATOM 13981 O O . TYR D 2 471 ? 32.30193 -26.05785 -31.34659 1.000 54.67887 471 TYR D O 1
ATOM 13990 N N . ASN D 2 472 ? 33.08783 -25.74343 -29.26579 1.000 43.98466 472 ASN D N 1
ATOM 13991 C CA . ASN D 2 472 ? 34.40365 -25.33765 -29.73850 1.000 55.66457 472 ASN D CA 1
ATOM 13992 C C . ASN D 2 472 ? 35.30005 -26.51864 -30.08490 1.000 56.81933 472 ASN D C 1
ATOM 13993 O O . ASN D 2 472 ? 36.44078 -26.30539 -30.50820 1.000 56.27334 472 ASN D O 1
ATOM 13998 N N . ASN D 2 473 ? 34.82085 -27.74750 -29.91343 1.000 53.42083 473 ASN D N 1
ATOM 13999 C CA . ASN D 2 473 ? 35.47561 -28.91885 -30.47679 1.000 48.82268 473 ASN D CA 1
ATOM 14000 C C . ASN D 2 473 ? 34.99326 -29.21721 -31.88852 1.000 47.72593 473 ASN D C 1
ATOM 14001 O O . ASN D 2 473 ? 35.48232 -30.16356 -32.51449 1.000 53.03589 473 ASN D O 1
ATOM 14006 N N . ILE D 2 474 ? 34.04603 -28.43737 -32.39444 1.000 51.15789 474 ILE D N 1
ATOM 14007 C CA . ILE D 2 474 ? 33.55174 -28.55787 -33.76192 1.000 56.68006 474 ILE D CA 1
ATOM 14008 C C . ILE D 2 474 ? 34.33035 -27.56816 -34.62330 1.000 51.35717 474 ILE D C 1
ATOM 14009 O O . ILE D 2 474 ? 34.30798 -26.36359 -34.32844 1.000 59.93508 474 ILE D O 1
ATOM 14014 N N . PRO D 2 475 ? 35.01903 -28.01465 -35.66914 1.000 54.62129 475 PRO D N 1
ATOM 14015 C CA . PRO D 2 475 ? 35.89211 -27.10968 -36.42474 1.000 56.88087 475 PRO D CA 1
ATOM 14016 C C . PRO D 2 475 ? 35.09749 -26.15680 -37.30697 1.000 56.81349 475 PRO D C 1
ATOM 14017 O O . PRO D 2 475 ? 33.88000 -26.26452 -37.46644 1.000 52.55002 475 PRO D O 1
ATOM 14021 N N . ASP D 2 476 ? 35.82320 -25.20345 -37.88757 1.000 57.00831 476 ASP D N 1
ATOM 14022 C CA . ASP D 2 476 ? 35.25670 -24.25516 -38.83459 1.000 47.41154 476 ASP D CA 1
ATOM 14023 C C . ASP D 2 476 ? 35.43117 -24.75667 -40.26161 1.000 51.98459 476 ASP D C 1
ATOM 14024 O O . ASP D 2 476 ? 36.40526 -25.43924 -40.58847 1.000 64.22495 476 ASP D O 1
ATOM 14029 N N . GLU D 2 477 ? 34.47640 -24.40264 -41.11260 1.000 49.81681 477 GLU D N 1
ATOM 14030 C CA . GLU D 2 477 ? 34.53345 -24.74002 -42.52853 1.000 52.85201 477 GLU D CA 1
ATOM 14031 C C . GLU D 2 477 ? 33.65005 -23.76691 -43.29574 1.000 47.93228 477 GLU D C 1
ATOM 14032 O O . GLU D 2 477 ? 32.48658 -23.56972 -42.92717 1.000 50.54221 477 GLU D O 1
ATOM 14034 N N . PRO D 2 478 ? 34.15874 -23.13488 -44.34981 1.000 54.24141 478 PRO D N 1
ATOM 14035 C CA . PRO D 2 478 ? 33.34944 -22.15713 -45.08372 1.000 51.27431 478 PRO D CA 1
ATOM 14036 C C . PRO D 2 478 ? 32.16008 -22.81226 -45.76915 1.000 46.45644 478 PRO D C 1
ATOM 14037 O O . PRO D 2 478 ? 32.15069 -24.01046 -46.05946 1.000 52.44911 478 PRO D O 1
ATOM 14041 N N . VAL D 2 479 ? 31.13647 -21.99453 -46.01844 1.000 49.82292 479 VAL D N 1
ATOM 14042 C CA . VAL D 2 479 ? 29.97959 -22.44700 -46.78192 1.000 50.71636 479 VAL D CA 1
ATOM 14043 C C . VAL D 2 479 ? 30.40132 -22.72112 -48.21793 1.000 59.65992 479 VAL D C 1
ATOM 14044 O O . VAL D 2 479 ? 31.07215 -21.89755 -48.85397 1.000 60.02724 479 VAL D O 1
ATOM 14048 N N . GLN D 2 480 ? 30.01055 -23.87829 -48.73523 1.000 59.59803 480 GLN D N 1
ATOM 14049 C CA . GLN D 2 480 ? 30.24529 -24.24504 -50.12808 1.000 51.70045 480 GLN D CA 1
ATOM 14050 C C . GLN D 2 480 ? 28.89936 -24.17346 -50.84097 1.000 55.46824 480 GLN D C 1
ATOM 14051 O O . GLN D 2 480 ? 28.05199 -25.05442 -50.67137 1.000 62.48221 480 GLN D O 1
ATOM 14057 N N . ALA D 2 481 ? 28.69874 -23.12007 -51.63115 1.000 46.67343 481 ALA D N 1
ATOM 14058 C CA . ALA D 2 481 ? 27.43094 -22.89798 -52.31019 1.000 47.11389 481 ALA D CA 1
ATOM 14059 C C . ALA D 2 481 ? 27.69917 -22.32369 -53.69462 1.000 48.25589 481 ALA D C 1
ATOM 14060 O O . ALA D 2 481 ? 28.84932 -22.16525 -54.11443 1.000 50.64575 481 ALA D O 1
ATOM 14062 N N . SER D 2 482 ? 26.62041 -22.00827 -54.40546 1.000 54.77749 482 SER D N 1
ATOM 14063 C CA . SER D 2 482 ? 26.72482 -21.45884 -55.74726 1.000 55.45334 482 SER D CA 1
ATOM 14064 C C . SER D 2 482 ? 27.05634 -19.97194 -55.70255 1.000 59.43325 482 SER D C 1
ATOM 14065 O O . SER D 2 482 ? 26.76182 -19.27286 -54.72900 1.000 61.43710 482 SER D O 1
ATOM 14068 N N . LEU D 2 483 ? 27.67727 -19.49280 -56.77622 1.000 63.50341 483 LEU D N 1
ATOM 14069 C CA . LEU D 2 483 ? 27.98415 -18.07667 -56.95501 1.000 62.48090 483 LEU D CA 1
ATOM 14070 C C . LEU D 2 483 ? 27.03773 -17.53119 -58.02112 1.000 59.60637 483 LEU D C 1
ATOM 14071 O O . LEU D 2 483 ? 27.37297 -17.45318 -59.20440 1.000 68.45006 483 LEU D O 1
ATOM 14076 N N . ILE D 2 484 ? 25.83699 -17.15790 -57.58848 1.000 62.49382 484 ILE D N 1
ATOM 14077 C CA . ILE D 2 484 ? 24.82680 -16.56000 -58.45290 1.000 68.24843 484 ILE D CA 1
ATOM 14078 C C . ILE D 2 484 ? 24.74475 -15.07443 -58.12705 1.000 68.87047 484 ILE D C 1
ATOM 14079 O O . ILE D 2 484 ? 24.84273 -14.67854 -56.95921 1.000 55.98368 484 ILE D O 1
ATOM 14084 N N . MET D 2 485 ? 24.56824 -14.25214 -59.16442 1.000 71.12661 485 MET D N 1
ATOM 14085 C CA . MET D 2 485 ? 24.68430 -12.80547 -58.99949 1.000 60.16987 485 MET D CA 1
ATOM 14086 C C . MET D 2 485 ? 23.47962 -12.21681 -58.27826 1.000 63.21433 485 MET D C 1
ATOM 14087 O O . MET D 2 485 ? 23.63096 -11.44764 -57.32215 1.000 69.32876 485 MET D O 1
ATOM 14092 N N . GLY D 2 486 ? 22.27876 -12.54524 -58.73238 1.000 60.33820 486 GLY D N 1
ATOM 14093 C CA . GLY D 2 486 ? 21.08437 -11.86668 -58.27833 1.000 78.92414 486 GLY D CA 1
ATOM 14094 C C . GLY D 2 486 ? 20.68250 -10.74441 -59.22081 1.000 66.78665 486 GLY D C 1
ATOM 14095 O O . GLY D 2 486 ? 21.39882 -10.37671 -60.15507 1.000 61.34215 486 GLY D O 1
ATOM 14096 N N . THR D 2 487 ? 19.50506 -10.18790 -58.95530 1.000 71.53803 487 THR D N 1
ATOM 14097 C CA . THR D 2 487 ? 18.88363 -9.22191 -59.85302 1.000 71.22502 487 THR D CA 1
ATOM 14098 C C . THR D 2 487 ? 19.33294 -7.80814 -59.49822 1.000 64.68312 487 THR D C 1
ATOM 14099 O O . THR D 2 487 ? 19.17420 -7.36596 -58.35520 1.000 52.36754 487 THR D O 1
ATOM 14103 N N . HIS D 2 488 ? 19.89401 -7.10624 -60.47786 1.000 63.51567 488 HIS D N 1
ATOM 14104 C CA . HIS D 2 488 ? 20.25924 -5.70500 -60.34525 1.000 59.89613 488 HIS D CA 1
ATOM 14105 C C . HIS D 2 488 ? 19.34428 -4.85450 -61.21605 1.000 46.78199 488 HIS D C 1
ATOM 14106 O O . HIS D 2 488 ? 18.82338 -5.31848 -62.23434 1.000 45.19731 488 HIS D O 1
ATOM 14113 N N . ARG D 2 489 ? 19.15461 -3.60072 -60.80989 1.000 43.97332 489 ARG D N 1
ATOM 14114 C CA . ARG D 2 489 ? 18.36536 -2.64672 -61.58549 1.000 42.87644 489 ARG D CA 1
ATOM 14115 C C . ARG D 2 489 ? 19.07765 -1.30313 -61.53962 1.000 43.48645 489 ARG D C 1
ATOM 14116 O O . ARG D 2 489 ? 19.15476 -0.67567 -60.47885 1.000 42.19001 489 ARG D O 1
ATOM 14124 N N . GLU D 2 490 ? 19.60116 -0.86476 -62.68715 1.000 44.78521 490 GLU D N 1
ATOM 14125 C CA . GLU D 2 490 ? 20.29810 0.41513 -62.74406 1.000 46.10780 490 GLU D CA 1
ATOM 14126 C C . GLU D 2 490 ? 19.37002 1.58430 -62.44517 1.000 42.32043 490 GLU D C 1
ATOM 14127 O O . GLU D 2 490 ? 19.84329 2.65070 -62.03706 1.000 42.67485 490 GLU D O 1
ATOM 14133 N N . ALA D 2 491 ? 18.05991 1.40325 -62.62267 1.000 48.29394 491 ALA D N 1
ATOM 14134 C CA . ALA D 2 491 ? 17.09791 2.45648 -62.32871 1.000 43.18416 491 ALA D CA 1
ATOM 14135 C C . ALA D 2 491 ? 16.88144 2.66396 -60.83595 1.000 49.15156 491 ALA D C 1
ATOM 14136 O O . ALA D 2 491 ? 16.21720 3.63414 -60.45864 1.000 48.74116 491 ALA D O 1
ATOM 14138 N N . ASP D 2 492 ? 17.41034 1.78964 -59.98197 1.000 43.11146 492 ASP D N 1
ATOM 14139 C CA . ASP D 2 492 ? 17.28722 2.00023 -58.54617 1.000 43.89236 492 ASP D CA 1
ATOM 14140 C C . ASP D 2 492 ? 18.13570 3.18731 -58.11676 1.000 50.40038 492 ASP D C 1
ATOM 14141 O O . ASP D 2 492 ? 19.29790 3.31158 -58.51366 1.000 47.82662 492 ASP D O 1
ATOM 14146 N N . LEU D 2 493 ? 17.55414 4.06085 -57.30581 1.000 42.40080 493 LEU D N 1
ATOM 14147 C CA . LEU D 2 493 ? 18.30010 5.11859 -56.64315 1.000 45.53961 493 LEU D CA 1
ATOM 14148 C C . LEU D 2 493 ? 18.62038 4.64796 -55.23147 1.000 42.75031 493 LEU D C 1
ATOM 14149 O O . LEU D 2 493 ? 17.71077 4.33216 -54.45750 1.000 53.05435 493 LEU D O 1
ATOM 14154 N N . SER D 2 494 ? 19.90675 4.58245 -54.90758 1.000 41.93563 494 SER D N 1
ATOM 14155 C CA . SER D 2 494 ? 20.31956 4.10484 -53.59698 1.000 43.37510 494 SER D CA 1
ATOM 14156 C C . SER D 2 494 ? 20.03204 5.15777 -52.53519 1.000 48.51879 494 SER D C 1
ATOM 14157 O O . SER D 2 494 ? 20.30631 6.34603 -52.73204 1.000 45.43843 494 SER D O 1
ATOM 14160 N N . LEU D 2 495 ? 19.46451 4.72019 -51.40830 1.000 47.18020 495 LEU D N 1
ATOM 14161 C CA . LEU D 2 495 ? 19.28893 5.62769 -50.28038 1.000 45.29406 495 LEU D CA 1
ATOM 14162 C C . LEU D 2 495 ? 20.63033 6.04257 -49.69417 1.000 46.80548 495 LEU D C 1
ATOM 14163 O O . LEU D 2 495 ? 20.77915 7.17980 -49.23144 1.000 43.88212 495 LEU D O 1
ATOM 14168 N N . LYS D 2 496 ? 21.61758 5.14352 -49.71884 1.000 38.04429 496 LYS D N 1
ATOM 14169 C CA . LYS D 2 496 ? 22.94558 5.48641 -49.22380 1.000 42.99670 496 LYS D CA 1
ATOM 14170 C C . LYS D 2 496 ? 23.60806 6.54959 -50.08927 1.000 42.31219 496 LYS D C 1
ATOM 14171 O O . LYS D 2 496 ? 24.37729 7.37175 -49.57744 1.000 40.15589 496 LYS D O 1
ATOM 14177 N N . ARG D 2 497 ? 23.32726 6.54830 -51.39517 1.000 37.37427 497 ARG D N 1
ATOM 14178 C CA . ARG D 2 497 ? 23.83069 7.61142 -52.25762 1.000 43.72671 497 ARG D CA 1
ATOM 14179 C C . ARG D 2 497 ? 23.19911 8.95089 -51.89780 1.000 38.32686 497 ARG D C 1
ATOM 14180 O O . ARG D 2 497 ? 23.87669 9.98485 -51.90540 1.000 36.26660 497 ARG D O 1
ATOM 14188 N N . VAL D 2 498 ? 21.90619 8.94671 -51.56314 1.000 43.69773 498 VAL D N 1
ATOM 14189 C CA . VAL D 2 498 ? 21.21944 10.18238 -51.19543 1.000 43.54823 498 VAL D CA 1
ATOM 14190 C C . VAL D 2 498 ? 21.72912 10.70484 -49.85718 1.000 40.52702 498 VAL D C 1
ATOM 14191 O O . VAL D 2 498 ? 21.89559 11.91636 -49.67153 1.000 44.74370 498 VAL D O 1
ATOM 14195 N N . LYS D 2 499 ? 21.98651 9.80637 -48.90389 1.000 44.22459 499 LYS D N 1
ATOM 14196 C CA . LYS D 2 499 ? 22.58063 10.23166 -47.64052 1.000 48.90438 499 LYS D CA 1
ATOM 14197 C C . LYS D 2 499 ? 23.96522 10.82225 -47.86358 1.000 47.13022 499 LYS D C 1
ATOM 14198 O O . LYS D 2 499 ? 24.35346 11.78995 -47.19768 1.000 46.99242 499 LYS D O 1
ATOM 14204 N N . THR D 2 500 ? 24.72643 10.24634 -48.79574 1.000 38.00798 500 THR D N 1
ATOM 14205 C CA . THR D 2 500 ? 26.05306 10.76889 -49.09546 1.000 41.28847 500 THR D CA 1
ATOM 14206 C C . THR D 2 500 ? 25.97039 12.18600 -49.64938 1.000 38.34464 500 THR D C 1
ATOM 14207 O O . THR D 2 500 ? 26.80062 13.04063 -49.31583 1.000 42.44134 500 THR D O 1
ATOM 14211 N N . LEU D 2 501 ? 24.96350 12.45959 -50.48371 1.000 43.61649 501 LEU D N 1
ATOM 14212 C CA . LEU D 2 501 ? 24.79371 13.80841 -51.01599 1.000 39.34469 501 LEU D CA 1
ATOM 14213 C C . LEU D 2 501 ? 24.43806 14.79539 -49.91116 1.000 43.66145 501 LEU D C 1
ATOM 14214 O O . LEU D 2 501 ? 24.96604 15.91308 -49.87878 1.000 45.15162 501 LEU D O 1
ATOM 14219 N N . LEU D 2 502 ? 23.54221 14.40403 -48.99988 1.000 44.24362 502 LEU D N 1
ATOM 14220 C CA . LEU D 2 502 ? 23.18843 15.28539 -47.89078 1.000 42.13953 502 LEU D CA 1
ATOM 14221 C C . LEU D 2 502 ? 24.39338 15.56334 -46.99982 1.000 44.38057 502 LEU D C 1
ATOM 14222 O O . LEU D 2 502 ? 24.57240 16.69077 -46.52386 1.000 43.67449 502 LEU D O 1
ATOM 14227 N N . ASN D 2 503 ? 25.23204 14.54907 -46.75882 1.000 43.85004 503 ASN D N 1
ATOM 14228 C CA . ASN D 2 503 ? 26.47878 14.79236 -46.03782 1.000 43.82820 503 ASN D CA 1
ATOM 14229 C C . ASN D 2 503 ? 27.34372 15.80490 -46.77823 1.000 44.81895 503 ASN D C 1
ATOM 14230 O O . ASN D 2 503 ? 27.91535 16.71420 -46.16461 1.000 49.02319 503 ASN D O 1
ATOM 14235 N N . ASP D 2 504 ? 27.44172 15.66789 -48.10227 1.000 44.33226 504 ASP D N 1
ATOM 14236 C CA . ASP D 2 504 ? 28.19734 16.59608 -48.93336 1.000 46.43399 504 ASP D CA 1
ATOM 14237 C C . ASP D 2 504 ? 27.49200 17.93267 -49.12207 1.000 39.36628 504 ASP D C 1
ATOM 14238 O O . ASP D 2 504 ? 28.03753 18.80685 -49.80663 1.000 44.06418 504 ASP D O 1
ATOM 14243 N N . LYS D 2 505 ? 26.30063 18.10802 -48.55093 1.000 40.71336 505 LYS D N 1
ATOM 14244 C CA . LYS D 2 505 ? 25.61331 19.39252 -48.53360 1.000 36.97167 505 LYS D CA 1
ATOM 14245 C C . LYS D 2 505 ? 25.51204 19.97098 -47.12719 1.000 42.88518 505 LYS D C 1
ATOM 14246 O O . LYS D 2 505 ? 24.77446 20.93956 -46.91520 1.000 46.63268 505 LYS D O 1
ATOM 14252 N N . GLY D 2 506 ? 26.22795 19.39798 -46.16316 1.000 42.68140 506 GLY D N 1
ATOM 14253 C CA . GLY D 2 506 ? 26.27214 19.94253 -44.82145 1.000 47.32542 506 GLY D CA 1
ATOM 14254 C C . GLY D 2 506 ? 25.27663 19.36854 -43.84118 1.000 51.10102 506 GLY D C 1
ATOM 14255 O O . GLY D 2 506 ? 24.93465 20.04770 -42.86703 1.000 49.77901 506 GLY D O 1
ATOM 14256 N N . TYR D 2 507 ? 24.80459 18.14320 -44.05645 1.000 49.58309 507 TYR D N 1
ATOM 14257 C CA . TYR D 2 507 ? 23.80317 17.51951 -43.20355 1.000 40.10769 507 TYR D CA 1
ATOM 14258 C C . TYR D 2 507 ? 24.40953 16.34851 -42.44425 1.000 49.05858 507 TYR D C 1
ATOM 14259 O O . TYR D 2 507 ? 25.13754 15.53409 -43.01913 1.000 45.52116 507 TYR D O 1
ATOM 14268 N N . GLN D 2 508 ? 24.08930 16.26344 -41.15597 1.000 47.01896 508 GLN D N 1
ATOM 14269 C CA . GLN D 2 508 ? 24.48821 15.15197 -40.30484 1.000 47.25126 508 GLN D CA 1
ATOM 14270 C C . GLN D 2 508 ? 23.30038 14.22108 -40.09253 1.000 43.42189 508 GLN D C 1
ATOM 14271 O O . GLN D 2 508 ? 22.18071 14.67658 -39.85015 1.000 43.69188 508 GLN D O 1
ATOM 14277 N N . GLU D 2 509 ? 23.54067 12.91686 -40.18876 1.000 46.82719 509 GLU D N 1
ATOM 14278 C CA . GLU D 2 509 ? 22.46824 11.95415 -39.97830 1.000 50.16080 509 GLU D CA 1
ATOM 14279 C C . GLU D 2 509 ? 22.16221 11.81394 -38.49333 1.000 48.26376 509 GLU D C 1
ATOM 14280 O O . GLU D 2 509 ? 23.06586 11.83039 -37.65291 1.000 45.77079 509 GLU D O 1
ATOM 14286 N N . VAL D 2 510 ? 20.87341 11.68293 -38.17586 1.000 43.32523 510 VAL D N 1
ATOM 14287 C CA . VAL D 2 510 ? 20.41480 11.40491 -36.82316 1.000 54.39206 510 VAL D CA 1
ATOM 14288 C C . VAL D 2 510 ? 19.42495 10.25103 -36.88399 1.000 50.64032 510 VAL D C 1
ATOM 14289 O O . VAL D 2 510 ? 18.85240 9.94563 -37.93200 1.000 45.19767 510 VAL D O 1
ATOM 14293 N N . ILE D 2 511 ? 19.23121 9.60635 -35.73676 1.000 47.34344 511 ILE D N 1
ATOM 14294 C CA . ILE D 2 511 ? 18.26611 8.52285 -35.58331 1.000 46.52298 511 ILE D CA 1
ATOM 14295 C C . ILE D 2 511 ? 17.48594 8.79126 -34.30362 1.000 49.85649 511 ILE D C 1
ATOM 14296 O O . ILE D 2 511 ? 18.05960 8.77410 -33.20787 1.000 51.02027 511 ILE D O 1
ATOM 14301 N N . THR D 2 512 ? 16.18912 9.04694 -34.43763 1.000 50.90420 512 THR D N 1
ATOM 14302 C CA . THR D 2 512 ? 15.32314 9.35441 -33.30924 1.000 62.42163 512 THR D CA 1
ATOM 14303 C C . THR D 2 512 ? 14.37335 8.19202 -33.04353 1.000 65.28926 512 THR D C 1
ATOM 14304 O O . THR D 2 512 ? 14.20421 7.29164 -33.87016 1.000 55.56133 512 THR D O 1
ATOM 14308 N N . TYR D 2 513 ? 13.74858 8.22483 -31.86738 1.000 61.33575 513 TYR D N 1
ATOM 14309 C CA . TYR D 2 513 ? 12.83606 7.16022 -31.47163 1.000 61.15995 513 TYR D CA 1
ATOM 14310 C C . TYR D 2 513 ? 11.57354 7.17899 -32.32369 1.000 60.37599 513 TYR D C 1
ATOM 14311 O O . TYR D 2 513 ? 11.04380 8.24224 -32.65772 1.000 59.37656 513 TYR D O 1
ATOM 14320 N N . SER D 2 514 ? 11.08465 5.98356 -32.66522 1.000 54.95248 514 SER D N 1
ATOM 14321 C CA . SER D 2 514 ? 9.89287 5.88182 -33.50039 1.000 54.61583 514 SER D CA 1
ATOM 14322 C C . SER D 2 514 ? 8.63238 6.28757 -32.74659 1.000 51.53118 514 SER D C 1
ATOM 14323 O O . SER D 2 514 ? 7.65530 6.71822 -33.36886 1.000 55.80472 514 SER D O 1
ATOM 14326 N N . PHE D 2 515 ? 8.62071 6.14533 -31.42438 1.000 53.46826 515 PHE D N 1
ATOM 14327 C CA . PHE D 2 515 ? 7.53056 6.65387 -30.60445 1.000 61.74462 515 PHE D CA 1
ATOM 14328 C C . PHE D 2 515 ? 7.94879 7.97175 -29.96539 1.000 60.35272 515 PHE D C 1
ATOM 14329 O O . PHE D 2 515 ? 9.07817 8.11264 -29.48595 1.000 55.54676 515 PHE D O 1
ATOM 14337 N N . VAL D 2 516 ? 7.03592 8.94131 -29.97440 1.000 56.28583 516 VAL D N 1
ATOM 14338 C CA . VAL D 2 516 ? 7.32435 10.30150 -29.55033 1.000 71.27355 516 VAL D CA 1
ATOM 14339 C C . VAL D 2 516 ? 6.25301 10.75582 -28.56359 1.000 70.37522 516 VAL D C 1
ATOM 14340 O O . VAL D 2 516 ? 5.32874 10.01637 -28.22871 1.000 71.03686 516 VAL D O 1
ATOM 14344 N N . ASP D 2 517 ? 6.39454 11.99395 -28.10440 1.000 73.02994 517 ASP D N 1
ATOM 14345 C CA . ASP D 2 517 ? 5.42366 12.59516 -27.20028 1.000 63.06639 517 ASP D CA 1
ATOM 14346 C C . ASP D 2 517 ? 4.22153 13.08337 -27.99890 1.000 69.04673 517 ASP D C 1
ATOM 14347 O O . ASP D 2 517 ? 4.37843 13.95635 -28.86024 1.000 70.07342 517 ASP D O 1
ATOM 14352 N N . PRO D 2 518 ? 3.01952 12.55418 -27.75704 1.000 67.39754 518 PRO D N 1
ATOM 14353 C CA . PRO D 2 518 ? 1.84630 13.05455 -28.49111 1.000 68.47260 518 PRO D CA 1
ATOM 14354 C C . PRO D 2 518 ? 1.53864 14.51355 -28.20864 1.000 67.75829 518 PRO D C 1
ATOM 14355 O O . PRO D 2 518 ? 1.00254 15.20186 -29.08535 1.000 70.01056 518 PRO D O 1
ATOM 14359 N N . LYS D 2 519 ? 1.86481 15.01069 -27.01222 1.000 70.77009 519 LYS D N 1
ATOM 14360 C CA . LYS D 2 519 ? 1.63897 16.42195 -26.71691 1.000 72.69209 519 LYS D CA 1
ATOM 14361 C C . LYS D 2 519 ? 2.47913 17.31852 -27.61542 1.000 72.99367 519 LYS D C 1
ATOM 14362 O O . LYS D 2 519 ? 2.04548 18.41890 -27.97598 1.000 77.69792 519 LYS D O 1
ATOM 14368 N N . VAL D 2 520 ? 3.67720 16.86676 -27.98841 1.000 75.91493 520 VAL D N 1
ATOM 14369 C CA . VAL D 2 520 ? 4.50796 17.63099 -28.91189 1.000 74.20384 520 VAL D CA 1
ATOM 14370 C C . VAL D 2 520 ? 4.07530 17.38675 -30.35218 1.000 67.73699 520 VAL D C 1
ATOM 14371 O O . VAL D 2 520 ? 4.05791 18.31156 -31.17256 1.000 70.76132 520 VAL D O 1
ATOM 14375 N N . GLN D 2 521 ? 3.71409 16.14467 -30.68260 1.000 58.74161 521 GLN D N 1
ATOM 14376 C CA . GLN D 2 521 ? 3.28861 15.84037 -32.04391 1.000 63.35541 521 GLN D CA 1
ATOM 14377 C C . GLN D 2 521 ? 1.95925 16.50578 -32.37675 1.000 64.50452 521 GLN D C 1
ATOM 14378 O O . GLN D 2 521 ? 1.71814 16.85992 -33.53697 1.000 59.54838 521 GLN D O 1
ATOM 14384 N N . GLN D 2 522 ? 1.08981 16.68797 -31.37887 1.000 74.35318 522 GLN D N 1
ATOM 14385 C CA . GLN D 2 522 ? -0.15502 17.41239 -31.61020 1.000 65.33130 522 GLN D CA 1
ATOM 14386 C C . GLN D 2 522 ? 0.10267 18.87861 -31.93609 1.000 61.62396 522 GLN D C 1
ATOM 14387 O O . GLN D 2 522 ? -0.71179 19.51206 -32.61369 1.000 64.65821 522 GLN D O 1
ATOM 14393 N N . MET D 2 523 ? 1.22129 19.43696 -31.46884 1.000 66.84245 523 MET D N 1
ATOM 14394 C CA . MET D 2 523 ? 1.56691 20.80048 -31.85644 1.000 71.26906 523 MET D CA 1
ATOM 14395 C C . MET D 2 523 ? 2.00151 20.87385 -33.31474 1.000 68.20932 523 MET D C 1
ATOM 14396 O O . MET D 2 523 ? 1.77222 21.89141 -33.97819 1.000 73.31060 523 MET D O 1
ATOM 14401 N N . ILE D 2 524 ? 2.61649 19.81268 -33.82963 1.000 67.70345 524 ILE D N 1
ATOM 14402 C CA . ILE D 2 524 ? 3.06902 19.78892 -35.21704 1.000 61.31606 524 ILE D CA 1
ATOM 14403 C C . ILE D 2 524 ? 1.97307 19.28867 -36.14954 1.000 63.56429 524 ILE D C 1
ATOM 14404 O O . ILE D 2 524 ? 1.82338 19.79004 -37.26676 1.000 63.87794 524 ILE D O 1
ATOM 14409 N N . HIS D 2 525 ? 1.19267 18.30376 -35.70984 1.000 59.51753 525 HIS D N 1
ATOM 14410 C CA . HIS D 2 525 ? 0.08709 17.75028 -36.49094 1.000 67.23633 525 HIS D CA 1
ATOM 14411 C C . HIS D 2 525 ? -1.16196 17.76568 -35.62009 1.000 72.91779 525 HIS D C 1
ATOM 14412 O O . HIS D 2 525 ? -1.55383 16.73511 -35.05534 1.000 74.86562 525 HIS D O 1
ATOM 14419 N N . PRO D 2 526 ? -1.81177 18.92123 -35.48465 1.000 70.62921 526 PRO D N 1
ATOM 14420 C CA . PRO D 2 526 ? -2.99374 18.99939 -34.61797 1.000 64.61526 526 PRO D CA 1
ATOM 14421 C C . PRO D 2 526 ? -4.17919 18.25203 -35.20595 1.000 67.55707 526 PRO D C 1
ATOM 14422 O O . PRO D 2 526 ? -4.41626 18.27331 -36.41623 1.000 60.05691 526 PRO D O 1
ATOM 14426 N N . GLY D 2 527 ? -4.92527 17.58238 -34.32579 1.000 62.20977 527 GLY D N 1
ATOM 14427 C CA . GLY D 2 527 ? -6.11598 16.85939 -34.71238 1.000 59.95512 527 GLY D CA 1
ATOM 14428 C C . GLY D 2 527 ? -5.87906 15.51411 -35.35780 1.000 67.13279 527 GLY D C 1
ATOM 14429 O O . GLY D 2 527 ? -6.84709 14.77425 -35.57739 1.000 77.32735 527 GLY D O 1
ATOM 14430 N N . VAL D 2 528 ? -4.63513 15.16599 -35.67042 1.000 70.82539 528 VAL D N 1
ATOM 14431 C CA . VAL D 2 528 ? -4.32039 13.88971 -36.30142 1.000 71.93078 528 VAL D CA 1
ATOM 14432 C C . VAL D 2 528 ? -4.08314 12.86831 -35.19530 1.000 67.89226 528 VAL D C 1
ATOM 14433 O O . VAL D 2 528 ? -3.09440 12.95059 -34.46161 1.000 64.69247 528 VAL D O 1
ATOM 14437 N N . GLU D 2 529 ? -4.99540 11.90741 -35.07083 1.000 71.48060 529 GLU D N 1
ATOM 14438 C CA . GLU D 2 529 ? -4.87389 10.86502 -34.05999 1.000 74.47096 529 GLU D CA 1
ATOM 14439 C C . GLU D 2 529 ? -3.81467 9.85818 -34.49210 1.000 71.24875 529 GLU D C 1
ATOM 14440 O O . GLU D 2 529 ? -3.90037 9.28496 -35.58417 1.000 64.38321 529 GLU D O 1
ATOM 14446 N N . ALA D 2 530 ? -2.81740 9.64994 -33.63999 1.000 69.21660 530 ALA D N 1
ATOM 14447 C CA . ALA D 2 530 ? -1.74301 8.70570 -33.89986 1.000 74.22939 530 ALA D CA 1
ATOM 14448 C C . ALA D 2 530 ? -1.97571 7.41542 -33.12445 1.000 69.39997 530 ALA D C 1
ATOM 14449 O O . ALA D 2 530 ? -2.64520 7.40392 -32.08828 1.000 73.30483 530 ALA D O 1
ATOM 14451 N N . LEU D 2 531 ? -1.41706 6.32344 -33.64130 1.000 64.22792 531 LEU D N 1
ATOM 14452 C CA . LEU D 2 531 ? -1.51135 5.02896 -32.97395 1.000 66.17894 531 LEU D CA 1
ATOM 14453 C C . LEU D 2 531 ? -0.72897 5.08126 -31.66686 1.000 65.89883 531 LEU D C 1
ATOM 14454 O O . LEU D 2 531 ? 0.50219 5.17894 -31.67331 1.000 65.78605 531 LEU D O 1
ATOM 14459 N N . LEU D 2 532 ? -1.43802 5.02374 -30.54581 1.000 65.08659 532 LEU D N 1
ATOM 14460 C CA . LEU D 2 532 ? -0.81193 5.12341 -29.23762 1.000 67.00946 532 LEU D CA 1
ATOM 14461 C C . LEU D 2 532 ? -0.43051 3.74362 -28.71154 1.000 62.57195 532 LEU D C 1
ATOM 14462 O O . LEU D 2 532 ? -0.95759 2.71564 -29.14181 1.000 59.16461 532 LEU D O 1
ATOM 14467 N N . LEU D 2 533 ? 0.50356 3.73780 -27.76151 1.000 68.35986 533 LEU D N 1
ATOM 14468 C CA . LEU D 2 533 ? 0.99597 2.50421 -27.17035 1.000 72.43676 533 LEU D CA 1
ATOM 14469 C C . LEU D 2 533 ? 0.29484 2.25621 -25.84554 1.000 77.75210 533 LEU D C 1
ATOM 14470 O O . LEU D 2 533 ? 0.52247 3.01053 -24.88661 1.000 77.09892 533 LEU D O 1
ATOM 14475 N N . PRO D 2 534 ? -0.56025 1.23967 -25.73641 1.000 72.82479 534 PRO D N 1
ATOM 14476 C CA . PRO D 2 534 ? -1.08682 0.86402 -24.41789 1.000 71.59699 534 PRO D CA 1
ATOM 14477 C C . PRO D 2 534 ? 0.03232 0.30647 -23.55097 1.000 82.82187 534 PRO D C 1
ATOM 14478 O O . PRO D 2 534 ? 0.78447 -0.57268 -23.97854 1.000 92.41908 534 PRO D O 1
ATOM 14482 N N . SER D 2 535 ? 0.14003 0.83287 -22.32969 1.000 77.87501 535 SER D N 1
ATOM 14483 C CA . SER D 2 535 ? 1.21506 0.49764 -21.40033 1.000 86.94435 535 SER D CA 1
ATOM 14484 C C . SER D 2 535 ? 2.57347 0.76954 -22.03846 1.000 85.01812 535 SER D C 1
ATOM 14485 O O . SER D 2 535 ? 3.32383 -0.17162 -22.32816 1.000 79.68651 535 SER D O 1
ATOM 14488 N N . PRO D 2 536 ? 2.92782 2.03722 -22.27301 1.000 85.11859 536 PRO D N 1
ATOM 14489 C CA . PRO D 2 536 ? 4.20825 2.33390 -22.92500 1.000 74.97104 536 PRO D CA 1
ATOM 14490 C C . PRO D 2 536 ? 5.34731 2.48290 -21.93108 1.000 75.81601 536 PRO D C 1
ATOM 14491 O O . PRO D 2 536 ? 5.14313 2.37666 -20.71777 1.000 82.11065 536 PRO D O 1
ATOM 14495 N N . ILE D 2 537 ? 6.55535 2.73297 -22.43990 1.000 73.85337 537 ILE D N 1
ATOM 14496 C CA . ILE D 2 537 ? 7.67841 3.02673 -21.55698 1.000 78.69122 537 ILE D CA 1
ATOM 14497 C C . ILE D 2 537 ? 7.47279 4.36980 -20.86545 1.000 81.96227 537 ILE D C 1
ATOM 14498 O O . ILE D 2 537 ? 7.90315 4.56170 -19.72113 1.000 80.41019 537 ILE D O 1
ATOM 14503 N N . SER D 2 538 ? 6.80377 5.30765 -21.53329 1.000 87.61849 538 SER D N 1
ATOM 14504 C CA . SER D 2 538 ? 6.48069 6.61154 -20.97057 1.000 82.90737 538 SER D CA 1
ATOM 14505 C C . SER D 2 538 ? 5.41016 7.24746 -21.84214 1.000 80.48470 538 SER D C 1
ATOM 14506 O O . SER D 2 538 ? 5.20707 6.84946 -22.99204 1.000 85.57626 538 SER D O 1
ATOM 14509 N N . VAL D 2 539 ? 4.72145 8.24282 -21.27951 1.000 76.37880 539 VAL D N 1
ATOM 14510 C CA . VAL D 2 539 ? 3.75995 8.98834 -22.08437 1.000 77.76212 539 VAL D CA 1
ATOM 14511 C C . VAL D 2 539 ? 4.48553 9.89039 -23.07430 1.000 72.46604 539 VAL D C 1
ATOM 14512 O O . VAL D 2 539 ? 3.94667 10.21338 -24.13970 1.000 75.52685 539 VAL D O 1
ATOM 14516 N N . GLU D 2 540 ? 5.71637 10.30086 -22.75335 1.000 72.56080 540 GLU D N 1
ATOM 14517 C CA . GLU D 2 540 ? 6.52967 11.07708 -23.68233 1.000 73.54195 540 GLU D CA 1
ATOM 14518 C C . GLU D 2 540 ? 7.07449 10.23355 -24.82669 1.000 77.63992 540 GLU D C 1
ATOM 14519 O O . GLU D 2 540 ? 7.68656 10.78754 -25.74638 1.000 72.37676 540 GLU D O 1
ATOM 14525 N N . MET D 2 541 ? 6.88233 8.91817 -24.78394 1.000 79.03640 541 MET D N 1
ATOM 14526 C CA . MET D 2 541 ? 7.29399 8.01457 -25.85327 1.000 78.10595 541 MET D CA 1
ATOM 14527 C C . MET D 2 541 ? 6.19940 6.97860 -26.08835 1.000 72.87778 541 MET D C 1
ATOM 14528 O O . MET D 2 541 ? 6.44528 5.77255 -26.12963 1.000 73.83210 541 MET D O 1
ATOM 14533 N N . SER D 2 542 ? 4.96224 7.45326 -26.24870 1.000 68.30093 542 SER D N 1
ATOM 14534 C CA . SER D 2 542 ? 3.80750 6.57818 -26.37870 1.000 68.41540 542 SER D CA 1
ATOM 14535 C C . SER D 2 542 ? 3.07797 6.69981 -27.70770 1.000 61.23747 542 SER D C 1
ATOM 14536 O O . SER D 2 542 ? 2.16847 5.90308 -27.96335 1.000 66.40377 542 SER D O 1
ATOM 14539 N N . ALA D 2 543 ? 3.43783 7.65845 -28.55474 1.000 65.53965 543 ALA D N 1
ATOM 14540 C CA . ALA D 2 543 ? 2.75064 7.89258 -29.81831 1.000 65.59293 543 ALA D CA 1
ATOM 14541 C C . ALA D 2 543 ? 3.67010 7.50967 -30.96865 1.000 58.33647 543 ALA D C 1
ATOM 14542 O O . ALA D 2 543 ? 4.76924 8.05882 -31.09542 1.000 61.67112 543 ALA D O 1
ATOM 14544 N N . MET D 2 544 ? 3.22300 6.57233 -31.80135 1.000 58.49090 544 MET D N 1
ATOM 14545 C CA . MET D 2 544 ? 3.96203 6.25695 -33.01569 1.000 59.73807 544 MET D CA 1
ATOM 14546 C C . MET D 2 544 ? 3.98797 7.47942 -33.92301 1.000 64.72137 544 MET D C 1
ATOM 14547 O O . MET D 2 544 ? 2.95943 8.12532 -34.14396 1.000 61.87336 544 MET D O 1
ATOM 14552 N N . ARG D 2 545 ? 5.17005 7.80160 -34.43990 1.000 58.42801 545 ARG D N 1
ATOM 14553 C CA . ARG D 2 545 ? 5.35654 9.06441 -35.14028 1.000 57.15046 545 ARG D CA 1
ATOM 14554 C C . ARG D 2 545 ? 4.59141 9.08013 -36.46010 1.000 53.00075 545 ARG D C 1
ATOM 14555 O O . ARG D 2 545 ? 4.69177 8.15009 -37.26743 1.000 55.39905 545 ARG D O 1
ATOM 14563 N N . LEU D 2 546 ? 3.80078 10.13608 -36.66236 1.000 50.42224 546 LEU D N 1
ATOM 14564 C CA . LEU D 2 546 ? 3.13564 10.35932 -37.93939 1.000 60.70032 546 LEU D CA 1
ATOM 14565 C C . LEU D 2 546 ? 4.08418 10.92660 -38.98315 1.000 61.19767 546 LEU D C 1
ATOM 14566 O O . LEU D 2 546 ? 3.78052 10.87449 -40.18075 1.000 51.55318 546 LEU D O 1
ATOM 14571 N N . SER D 2 547 ? 5.21329 11.47218 -38.54630 1.000 56.15428 547 SER D N 1
ATOM 14572 C CA . SER D 2 547 ? 6.25398 11.98573 -39.42392 1.000 55.64015 547 SER D CA 1
ATOM 14573 C C . SER D 2 547 ? 7.55535 11.95777 -38.63655 1.000 49.12096 547 SER D C 1
ATOM 14574 O O . SER D 2 547 ? 7.59143 11.53207 -37.47941 1.000 51.06438 547 SER D O 1
ATOM 14577 N N . LEU D 2 548 ? 8.62855 12.42156 -39.26368 1.000 48.49544 548 LEU D N 1
ATOM 14578 C CA . LEU D 2 548 ? 9.91899 12.47488 -38.59412 1.000 49.44264 548 LEU D CA 1
ATOM 14579 C C . LEU D 2 548 ? 10.21487 13.84555 -38.00000 1.000 45.84781 548 LEU D C 1
ATOM 14580 O O . LEU D 2 548 ? 11.27086 14.02627 -37.38776 1.000 47.91177 548 LEU D O 1
ATOM 14585 N N . TRP D 2 549 ? 9.29539 14.80395 -38.13825 1.000 50.88329 549 TRP D N 1
ATOM 14586 C CA . TRP D 2 549 ? 9.57295 16.16797 -37.70061 1.000 48.45446 549 TRP D CA 1
ATOM 14587 C C . TRP D 2 549 ? 9.60335 16.29145 -36.18084 1.000 52.61890 549 TRP D C 1
ATOM 14588 O O . TRP D 2 549 ? 10.36619 17.10454 -35.64662 1.000 52.89210 549 TRP D O 1
ATOM 14599 N N . THR D 2 550 ? 8.79622 15.50102 -35.46880 1.000 46.38748 550 THR D N 1
ATOM 14600 C CA . THR D 2 550 ? 8.78246 15.58324 -34.00977 1.000 49.60439 550 THR D CA 1
ATOM 14601 C C . THR D 2 550 ? 10.14314 15.21734 -33.42768 1.000 54.45528 550 THR D C 1
ATOM 14602 O O . THR D 2 550 ? 10.66135 15.90934 -32.54244 1.000 58.83506 550 THR D O 1
ATOM 14606 N N . GLY D 2 551 ? 10.74354 14.13366 -33.92207 1.000 53.43747 551 GLY D N 1
ATOM 14607 C CA . GLY D 2 551 ? 12.06410 13.75538 -33.44750 1.000 51.94091 551 GLY D CA 1
ATOM 14608 C C . GLY D 2 551 ? 13.15539 14.68478 -33.94416 1.000 49.26574 551 GLY D C 1
ATOM 14609 O O . GLY D 2 551 ? 14.09177 15.00625 -33.20664 1.000 55.79878 551 GLY D O 1
ATOM 14610 N N . LEU D 2 552 ? 13.05612 15.12528 -35.20032 1.000 44.72317 552 LEU D N 1
ATOM 14611 C CA . LEU D 2 552 ? 14.06378 16.02894 -35.74716 1.000 53.55773 552 LEU D CA 1
ATOM 14612 C C . LEU D 2 552 ? 14.07237 17.35710 -34.99964 1.000 54.01412 552 LEU D C 1
ATOM 14613 O O . LEU D 2 552 ? 15.13452 17.85435 -34.60716 1.000 50.32036 552 LEU D O 1
ATOM 14618 N N . LEU D 2 553 ? 12.89058 17.94471 -34.78662 1.000 50.33866 553 LEU D N 1
ATOM 14619 C CA . LEU D 2 553 ? 12.81817 19.21147 -34.06520 1.000 51.62824 553 LEU D CA 1
ATOM 14620 C C . LEU D 2 553 ? 13.23696 19.05483 -32.60929 1.000 59.96813 553 LEU D C 1
ATOM 14621 O O . LEU D 2 553 ? 13.83368 19.97474 -32.03724 1.000 63.47499 553 LEU D O 1
ATOM 14626 N N . ALA D 2 554 ? 12.93885 17.90589 -31.99579 1.000 51.85706 554 ALA D N 1
ATOM 14627 C CA . ALA D 2 554 ? 13.42806 17.64661 -30.64567 1.000 52.77969 554 ALA D CA 1
ATOM 14628 C C . ALA D 2 554 ? 14.94844 17.59156 -30.62055 1.000 52.23649 554 ALA D C 1
ATOM 14629 O O . ALA D 2 554 ? 15.58016 18.06019 -29.66650 1.000 49.17634 554 ALA D O 1
ATOM 14631 N N . THR D 2 555 ? 15.55312 17.02113 -31.66569 1.000 55.01010 555 THR D N 1
ATOM 14632 C CA . THR D 2 555 ? 17.00791 17.00947 -31.76769 1.000 46.51240 555 THR D CA 1
ATOM 14633 C C . THR D 2 555 ? 17.55556 18.42156 -31.93787 1.000 51.77307 555 THR D C 1
ATOM 14634 O O . THR D 2 555 ? 18.62547 18.74687 -31.40845 1.000 51.76970 555 THR D O 1
ATOM 14638 N N . VAL D 2 556 ? 16.82923 19.27671 -32.66349 1.000 49.67496 556 VAL D N 1
ATOM 14639 C CA . VAL D 2 556 ? 17.24944 20.66737 -32.82508 1.000 54.82191 556 VAL D CA 1
ATOM 14640 C C . VAL D 2 556 ? 17.25204 21.37961 -31.47858 1.000 60.20854 556 VAL D C 1
ATOM 14641 O O . VAL D 2 556 ? 18.22832 22.04239 -31.10674 1.000 60.77545 556 VAL D O 1
ATOM 14645 N N . VAL D 2 557 ? 16.15384 21.25488 -30.72901 1.000 62.59368 557 VAL D N 1
ATOM 14646 C CA . VAL D 2 557 ? 16.06863 21.89339 -29.41819 1.000 55.95337 557 VAL D CA 1
ATOM 14647 C C . VAL D 2 557 ? 17.10734 21.30498 -28.47222 1.000 58.88853 557 VAL D C 1
ATOM 14648 O O . VAL D 2 557 ? 17.71079 22.02234 -27.66427 1.000 60.07538 557 VAL D O 1
ATOM 14652 N N . TYR D 2 558 ? 17.34338 19.99403 -28.56835 1.000 53.33052 558 TYR D N 1
ATOM 14653 C CA . TYR D 2 558 ? 18.33811 19.34963 -27.71663 1.000 54.70483 558 TYR D CA 1
ATOM 14654 C C . TYR D 2 558 ? 19.71702 19.96919 -27.91727 1.000 60.24721 558 TYR D C 1
ATOM 14655 O O . TYR D 2 558 ? 20.42152 20.27242 -26.94796 1.000 55.94630 558 TYR D O 1
ATOM 14664 N N . ASN D 2 559 ? 20.11658 20.17455 -29.17374 1.000 56.94982 559 ASN D N 1
ATOM 14665 C CA . ASN D 2 559 ? 21.43445 20.73680 -29.44668 1.000 58.08156 559 ASN D CA 1
ATOM 14666 C C . ASN D 2 559 ? 21.48583 22.23948 -29.20056 1.000 60.28278 559 ASN D C 1
ATOM 14667 O O . ASN D 2 559 ? 22.53723 22.76046 -28.81079 1.000 59.62552 559 ASN D O 1
ATOM 14672 N N . GLN D 2 560 ? 20.37675 22.95072 -29.42360 1.000 62.65736 560 GLN D N 1
ATOM 14673 C CA . GLN D 2 560 ? 20.35914 24.38331 -29.14629 1.000 61.84975 560 GLN D CA 1
ATOM 14674 C C . GLN D 2 560 ? 20.47945 24.66647 -27.65452 1.000 62.77309 560 GLN D C 1
ATOM 14675 O O . GLN D 2 560 ? 21.05204 25.69059 -27.26484 1.000 59.80428 560 GLN D O 1
ATOM 14681 N N . ASN D 2 561 ? 19.96029 23.77375 -26.80744 1.000 61.03845 561 ASN D N 1
ATOM 14682 C CA . ASN D 2 561 ? 20.13541 23.93186 -25.36890 1.000 59.37082 561 ASN D CA 1
ATOM 14683 C C . ASN D 2 561 ? 21.58125 23.72373 -24.94020 1.000 67.02388 561 ASN D C 1
ATOM 14684 O O . ASN D 2 561 ? 21.94051 24.09300 -23.81677 1.000 63.20221 561 ASN D O 1
ATOM 14689 N N . ARG D 2 562 ? 22.41351 23.14115 -25.80463 1.000 65.44910 562 ARG D N 1
ATOM 14690 C CA . ARG D 2 562 ? 23.83561 22.96392 -25.54148 1.000 63.97989 562 ARG D CA 1
ATOM 14691 C C . ARG D 2 562 ? 24.68456 23.94414 -26.34495 1.000 60.63565 562 ARG D C 1
ATOM 14692 O O . ARG D 2 562 ? 25.80373 23.61590 -26.74715 1.000 69.89814 562 ARG D O 1
ATOM 14700 N N . GLN D 2 563 ? 24.15034 25.14085 -26.60168 1.000 62.67149 563 GLN D N 1
ATOM 14701 C CA . GLN D 2 563 ? 24.89862 26.23308 -27.22842 1.000 61.84342 563 GLN D CA 1
ATOM 14702 C C . GLN D 2 563 ? 25.30037 25.89730 -28.66602 1.000 63.14455 563 GLN D C 1
ATOM 14703 O O . GLN D 2 563 ? 26.43749 26.12076 -29.08552 1.000 69.02509 563 GLN D O 1
ATOM 14709 N N . GLN D 2 564 ? 24.35017 25.35828 -29.43128 1.000 69.44495 564 GLN D N 1
ATOM 14710 C CA . GLN D 2 564 ? 24.57114 25.03980 -30.84678 1.000 55.71306 564 GLN D CA 1
ATOM 14711 C C . GLN D 2 564 ? 23.32297 25.47688 -31.61122 1.000 58.30823 564 GLN D C 1
ATOM 14712 O O . GLN D 2 564 ? 22.34870 24.72650 -31.71020 1.000 64.50287 564 GLN D O 1
ATOM 14718 N N . ASN D 2 565 ? 23.36262 26.69584 -32.15333 1.000 59.55507 565 ASN D N 1
ATOM 14719 C CA . ASN D 2 565 ? 22.21177 27.21801 -32.88330 1.000 54.20414 565 ASN D CA 1
ATOM 14720 C C . ASN D 2 565 ? 22.09398 26.58604 -34.26629 1.000 53.34260 565 ASN D C 1
ATOM 14721 O O . ASN D 2 565 ? 20.99277 26.22864 -34.70015 1.000 58.29262 565 ASN D O 1
ATOM 14726 N N . ARG D 2 566 ? 23.21310 26.43457 -34.96934 1.000 59.21611 566 ARG D N 1
ATOM 14727 C CA . ARG D 2 566 ? 23.20594 25.94083 -36.34342 1.000 52.50985 566 ARG D CA 1
ATOM 14728 C C . ARG D 2 566 ? 23.10634 24.41872 -36.33390 1.000 49.33693 566 ARG D C 1
ATOM 14729 O O . ARG D 2 566 ? 24.05700 23.72870 -35.95270 1.000 52.93075 566 ARG D O 1
ATOM 14737 N N . VAL D 2 567 ? 21.95625 23.89335 -36.75303 1.000 51.69118 567 VAL D N 1
ATOM 14738 C CA . VAL D 2 567 ? 21.70189 22.45708 -36.78655 1.000 51.55994 567 VAL D CA 1
ATOM 14739 C C . VAL D 2 567 ? 21.17508 22.10460 -38.17013 1.000 54.49032 567 VAL D C 1
ATOM 14740 O O . VAL D 2 567 ? 20.15987 22.65793 -38.60987 1.000 50.49524 567 VAL D O 1
ATOM 14744 N N . ARG D 2 568 ? 21.86826 21.19611 -38.85756 1.000 51.15026 568 ARG D N 1
ATOM 14745 C CA . ARG D 2 568 ? 21.47662 20.72433 -40.18611 1.000 45.15638 568 ARG D CA 1
ATOM 14746 C C . ARG D 2 568 ? 21.54615 19.20090 -40.15688 1.000 54.69365 568 ARG D C 1
ATOM 14747 O O . ARG D 2 568 ? 22.63435 18.62121 -40.22697 1.000 52.63255 568 ARG D O 1
ATOM 14755 N N . ILE D 2 569 ? 20.38876 18.54965 -40.04554 1.000 43.36981 569 ILE D N 1
ATOM 14756 C CA . ILE D 2 569 ? 20.33515 17.11075 -39.83951 1.000 40.76860 569 ILE D CA 1
ATOM 14757 C C . ILE D 2 569 ? 19.28976 16.49760 -40.75825 1.000 39.44008 569 ILE D C 1
ATOM 14758 O O . ILE D 2 569 ? 18.40575 17.17949 -41.27949 1.000 43.49932 569 ILE D O 1
ATOM 14763 N N . PHE D 2 570 ? 19.40838 15.18460 -40.95192 1.000 43.04926 570 PHE D N 1
ATOM 14764 C CA . PHE D 2 570 ? 18.43033 14.41301 -41.70186 1.000 36.54077 570 PHE D CA 1
ATOM 14765 C C . PHE D 2 570 ? 18.27230 13.04851 -41.04666 1.000 42.25449 570 PHE D C 1
ATOM 14766 O O . PHE D 2 570 ? 19.13640 12.59491 -40.29220 1.000 48.60274 570 PHE D O 1
ATOM 14774 N N . GLU D 2 571 ? 17.15423 12.39266 -41.34982 1.000 44.75253 571 GLU D N 1
ATOM 14775 C CA . GLU D 2 571 ? 16.87588 11.06278 -40.82732 1.000 43.75220 571 GLU D CA 1
ATOM 14776 C C . GLU D 2 571 ? 16.01571 10.30122 -41.82545 1.000 39.57857 571 GLU D C 1
ATOM 14777 O O . GLU D 2 571 ? 15.10977 10.87191 -42.43769 1.000 44.72718 571 GLU D O 1
ATOM 14783 N N . SER D 2 572 ? 16.31685 9.01809 -41.99607 1.000 42.14569 572 SER D N 1
ATOM 14784 C CA . SER D 2 572 ? 15.47533 8.10351 -42.75288 1.000 43.65972 572 SER D CA 1
ATOM 14785 C C . SER D 2 572 ? 14.82907 7.11542 -41.79246 1.000 42.83807 572 SER D C 1
ATOM 14786 O O . SER D 2 572 ? 15.47479 6.63613 -40.85492 1.000 44.74879 572 SER D O 1
ATOM 14789 N N . GLY D 2 573 ? 13.55541 6.82316 -42.02064 1.000 44.66701 573 GLY D N 1
ATOM 14790 C CA . GLY D 2 573 ? 12.83846 5.90597 -41.15662 1.000 45.23581 573 GLY D CA 1
ATOM 14791 C C . GLY D 2 573 ? 11.36393 5.90728 -41.48165 1.000 46.01964 573 GLY D C 1
ATOM 14792 O O . GLY D 2 573 ? 10.86180 6.74842 -42.23214 1.000 47.29108 573 GLY D O 1
ATOM 14793 N N . LEU D 2 574 ? 10.66764 4.94364 -40.88907 1.000 46.44064 574 LEU D N 1
ATOM 14794 C CA . LEU D 2 574 ? 9.25272 4.75699 -41.16792 1.000 54.06943 574 LEU D CA 1
ATOM 14795 C C . LEU D 2 574 ? 8.39940 5.75617 -40.39489 1.000 50.11188 574 LEU D C 1
ATOM 14796 O O . LEU D 2 574 ? 8.72237 6.14943 -39.27045 1.000 46.51821 574 LEU D O 1
ATOM 14801 N N . ARG D 2 575 ? 7.30493 6.17166 -41.02126 1.000 47.67420 575 ARG D N 1
ATOM 14802 C CA . ARG D 2 575 ? 6.21004 6.84640 -40.34327 1.000 55.47183 575 ARG D CA 1
ATOM 14803 C C . ARG D 2 575 ? 5.05218 5.86994 -40.17418 1.000 53.95935 575 ARG D C 1
ATOM 14804 O O . ARG D 2 575 ? 4.96066 4.85434 -40.86834 1.000 50.57956 575 ARG D O 1
ATOM 14812 N N . PHE D 2 576 ? 4.15947 6.19179 -39.24124 1.000 55.29724 576 PHE D N 1
ATOM 14813 C CA . PHE D 2 576 ? 3.03792 5.31987 -38.89500 1.000 57.51796 576 PHE D CA 1
ATOM 14814 C C . PHE D 2 576 ? 1.75708 6.14885 -38.91166 1.000 65.57141 576 PHE D C 1
ATOM 14815 O O . PHE D 2 576 ? 1.47222 6.88460 -37.96195 1.000 67.20552 576 PHE D O 1
ATOM 14823 N N . VAL D 2 577 ? 0.98834 6.02439 -39.98783 1.000 63.05041 577 VAL D N 1
ATOM 14824 C CA . VAL D 2 577 ? -0.24285 6.77691 -40.18419 1.000 68.21102 577 VAL D CA 1
ATOM 14825 C C . VAL D 2 577 ? -1.41020 5.79498 -40.19353 1.000 66.87851 577 VAL D C 1
ATOM 14826 O O . VAL D 2 577 ? -1.43145 4.86843 -41.00974 1.000 68.83678 577 VAL D O 1
ATOM 14830 N N . PRO D 2 578 ? -2.38994 5.93904 -39.30099 1.000 63.38298 578 PRO D N 1
ATOM 14831 C CA . PRO D 2 578 ? -3.54352 5.02818 -39.31448 1.000 62.08651 578 PRO D CA 1
ATOM 14832 C C . PRO D 2 578 ? -4.31174 5.11570 -40.62583 1.000 68.62631 578 PRO D C 1
ATOM 14833 O O . PRO D 2 578 ? -4.61770 6.20395 -41.11915 1.000 67.54553 578 PRO D O 1
ATOM 14837 N N . ASP D 2 579 ? -4.62351 3.95060 -41.18774 1.000 70.78748 579 ASP D N 1
ATOM 14838 C CA . ASP D 2 579 ? -5.32158 3.86858 -42.46609 1.000 71.97406 579 ASP D CA 1
ATOM 14839 C C . ASP D 2 579 ? -6.11210 2.57091 -42.48913 1.000 74.55805 579 ASP D C 1
ATOM 14840 O O . ASP D 2 579 ? -5.52354 1.48803 -42.41765 1.000 71.65337 579 ASP D O 1
ATOM 14845 N N . THR D 2 580 ? -7.43984 2.68153 -42.58865 1.000 72.95286 580 THR D N 1
ATOM 14846 C CA . THR D 2 580 ? -8.28295 1.49012 -42.57079 1.000 76.81695 580 THR D CA 1
ATOM 14847 C C . THR D 2 580 ? -8.04256 0.60697 -43.78821 1.000 76.03336 580 THR D C 1
ATOM 14848 O O . THR D 2 580 ? -8.26779 -0.60667 -43.72524 1.000 81.71447 580 THR D O 1
ATOM 14852 N N . GLN D 2 581 ? -7.58896 1.18826 -44.89609 1.000 75.07014 581 GLN D N 1
ATOM 14853 C CA . GLN D 2 581 ? -7.29929 0.43870 -46.11101 1.000 76.23085 581 GLN D CA 1
ATOM 14854 C C . GLN D 2 581 ? -5.88177 -0.12033 -46.13954 1.000 75.82777 581 GLN D C 1
ATOM 14855 O O . GLN D 2 581 ? -5.51773 -0.80114 -47.10482 1.000 78.43178 581 GLN D O 1
ATOM 14861 N N . ALA D 2 582 ? -5.07148 0.14560 -45.09850 1.000 73.16464 582 ALA D N 1
ATOM 14862 C CA . ALA D 2 582 ? -3.70358 -0.33454 -45.00035 1.000 74.68884 582 ALA D CA 1
ATOM 14863 C C . ALA D 2 582 ? -3.63661 -1.59979 -44.15215 1.000 67.43409 582 ALA D C 1
ATOM 14864 O O . ALA D 2 582 ? -4.46989 -1.80245 -43.26270 1.000 66.75707 582 ALA D O 1
ATOM 14866 N N . PRO D 2 583 ? -2.66233 -2.47264 -44.41412 1.000 65.88392 583 PRO D N 1
ATOM 14867 C CA . PRO D 2 583 ? -2.53217 -3.69247 -43.60741 1.000 65.47327 583 PRO D CA 1
ATOM 14868 C C . PRO D 2 583 ? -2.36223 -3.36441 -42.13161 1.000 70.30774 583 PRO D C 1
ATOM 14869 O O . PRO D 2 583 ? -1.63389 -2.44035 -41.76121 1.000 68.18020 583 PRO D O 1
ATOM 14873 N N . LEU D 2 584 ? -3.06086 -4.12869 -41.29036 1.000 55.18868 584 LEU D N 1
ATOM 14874 C CA . LEU D 2 584 ? -3.08422 -3.92915 -39.84255 1.000 57.56093 584 LEU D CA 1
ATOM 14875 C C . LEU D 2 584 ? -3.62634 -2.55476 -39.45704 1.000 65.71356 584 LEU D C 1
ATOM 14876 O O . LEU D 2 584 ? -3.36757 -2.06878 -38.35119 1.000 57.47462 584 LEU D O 1
ATOM 14881 N N . GLY D 2 585 ? -4.37820 -1.91382 -40.35166 1.000 65.53667 585 GLY D N 1
ATOM 14882 C CA . GLY D 2 585 ? -4.93405 -0.60577 -40.06999 1.000 59.41571 585 GLY D CA 1
ATOM 14883 C C . GLY D 2 585 ? -3.92321 0.50507 -39.90736 1.000 67.64225 585 GLY D C 1
ATOM 14884 O O . GLY D 2 585 ? -4.28940 1.59466 -39.45603 1.000 66.97313 585 GLY D O 1
ATOM 14885 N N . ILE D 2 586 ? -2.66237 0.26840 -40.26010 1.000 64.60893 586 ILE D N 1
ATOM 14886 C CA . ILE D 2 586 ? -1.60433 1.26055 -40.11260 1.000 66.58328 586 ILE D CA 1
ATOM 14887 C C . ILE D 2 586 ? -0.71650 1.19957 -41.34868 1.000 66.73650 586 ILE D C 1
ATOM 14888 O O . ILE D 2 586 ? -0.26161 0.12066 -41.74320 1.000 63.30913 586 ILE D O 1
ATOM 14893 N N . ARG D 2 587 ? -0.49155 2.34957 -41.97715 1.000 68.53366 587 ARG D N 1
ATOM 14894 C CA . ARG D 2 587 ? 0.36796 2.43696 -43.15012 1.000 67.46805 587 ARG D CA 1
ATOM 14895 C C . ARG D 2 587 ? 1.76809 2.83623 -42.70178 1.000 67.05731 587 ARG D C 1
ATOM 14896 O O . ARG D 2 587 ? 1.94525 3.86310 -42.03600 1.000 60.78136 587 ARG D O 1
ATOM 14904 N N . GLN D 2 588 ? 2.75340 2.02018 -43.05968 1.000 65.21710 588 GLN D N 1
ATOM 14905 C CA . GLN D 2 588 ? 4.14253 2.22969 -42.67371 1.000 53.93941 588 GLN D CA 1
ATOM 14906 C C . GLN D 2 588 ? 4.92655 2.59270 -43.92860 1.000 59.73490 588 GLN D C 1
ATOM 14907 O O . GLN D 2 588 ? 5.16680 1.73738 -44.78731 1.000 54.52951 588 GLN D O 1
ATOM 14913 N N . ASP D 2 589 ? 5.31194 3.86161 -44.03777 1.000 54.11492 589 ASP D N 1
ATOM 14914 C CA . ASP D 2 589 ? 6.00895 4.38045 -45.20630 1.000 51.50746 589 ASP D CA 1
ATOM 14915 C C . ASP D 2 589 ? 7.40964 4.81676 -44.80826 1.000 48.02589 589 ASP D C 1
ATOM 14916 O O . ASP D 2 589 ? 7.58318 5.51806 -43.80669 1.000 51.58417 589 ASP D O 1
ATOM 14921 N N . LEU D 2 590 ? 8.40349 4.40138 -45.58884 1.000 50.57766 590 LEU D N 1
ATOM 14922 C CA . LEU D 2 590 ? 9.77308 4.84005 -45.35284 1.000 50.13694 590 LEU D CA 1
ATOM 14923 C C . LEU D 2 590 ? 9.92233 6.28936 -45.79658 1.000 55.20973 590 LEU D C 1
ATOM 14924 O O . LEU D 2 590 ? 9.67437 6.61891 -46.96178 1.000 47.87098 590 LEU D O 1
ATOM 14929 N N . MET D 2 591 ? 10.31688 7.15449 -44.86963 1.000 42.45715 591 MET D N 1
ATOM 14930 C CA . MET D 2 591 ? 10.43671 8.57841 -45.13342 1.000 51.25135 591 MET D CA 1
ATOM 14931 C C . MET D 2 591 ? 11.89221 9.01461 -45.04407 1.000 48.44887 591 MET D C 1
ATOM 14932 O O . MET D 2 591 ? 12.71618 8.38130 -44.37823 1.000 51.15530 591 MET D O 1
ATOM 14937 N N . LEU D 2 592 ? 12.19754 10.10890 -45.74002 1.000 49.70329 592 LEU D N 1
ATOM 14938 C CA . LEU D 2 592 ? 13.48008 10.79965 -45.64076 1.000 39.68075 592 LEU D CA 1
ATOM 14939 C C . LEU D 2 592 ? 13.18396 12.25005 -45.28887 1.000 44.25092 592 LEU D C 1
ATOM 14940 O O . LEU D 2 592 ? 12.62696 12.98893 -46.10747 1.000 46.23089 592 LEU D O 1
ATOM 14945 N N . ALA D 2 593 ? 13.55016 12.65620 -44.07720 1.000 48.31834 593 ALA D N 1
ATOM 14946 C CA . ALA D 2 593 ? 13.22025 13.97832 -43.57156 1.000 44.03040 593 ALA D CA 1
ATOM 14947 C C . ALA D 2 593 ? 14.47152 14.64723 -43.02143 1.000 43.92047 593 ALA D C 1
ATOM 14948 O O . ALA D 2 593 ? 15.47581 13.99110 -42.73545 1.000 42.39123 593 ALA D O 1
ATOM 14950 N N . GLY D 2 594 ? 14.39986 15.96726 -42.87651 1.000 49.53179 594 GLY D N 1
ATOM 14951 C CA . GLY D 2 594 ? 15.51776 16.72303 -42.33670 1.000 45.77248 594 GLY D CA 1
ATOM 14952 C C . GLY D 2 594 ? 15.10008 18.13758 -42.00321 1.000 53.14447 594 GLY D C 1
ATOM 14953 O O . GLY D 2 594 ? 13.99609 18.57909 -42.33372 1.000 45.45630 594 GLY D O 1
ATOM 14954 N N . VAL D 2 595 ? 16.01138 18.85195 -41.34608 1.000 45.95962 595 VAL D N 1
ATOM 14955 C CA . VAL D 2 595 ? 15.74091 20.21161 -40.88922 1.000 49.99407 595 VAL D CA 1
ATOM 14956 C C . VAL D 2 595 ? 17.05297 20.98514 -40.83700 1.000 55.36467 595 VAL D C 1
ATOM 14957 O O . VAL D 2 595 ? 18.09579 20.44118 -40.46188 1.000 51.52073 595 VAL D O 1
ATOM 14961 N N . ILE D 2 596 ? 16.99924 22.25868 -41.23329 1.000 52.62259 596 ILE D N 1
ATOM 14962 C CA . ILE D 2 596 ? 18.13125 23.16883 -41.11827 1.000 46.56047 596 ILE D CA 1
ATOM 14963 C C . ILE D 2 596 ? 17.68707 24.41928 -40.37569 1.000 46.51223 596 ILE D C 1
ATOM 14964 O O . ILE D 2 596 ? 16.51352 24.80344 -40.40756 1.000 52.67097 596 ILE D O 1
ATOM 14969 N N . CYS D 2 597 ? 18.64343 25.05768 -39.70732 1.000 48.68093 597 CYS D N 1
ATOM 14970 C CA . CYS D 2 597 ? 18.41023 26.32770 -39.03467 1.000 55.39310 597 CYS D CA 1
ATOM 14971 C C . CYS D 2 597 ? 19.76031 26.97613 -38.76948 1.000 51.25177 597 CYS D C 1
ATOM 14972 O O . CYS D 2 597 ? 20.81592 26.38692 -39.01616 1.000 49.50578 597 CYS D O 1
ATOM 14975 N N . GLY D 2 598 ? 19.71105 28.19975 -38.25663 1.000 50.60274 598 GLY D N 1
ATOM 14976 C CA . GLY D 2 598 ? 20.92213 28.94201 -37.99087 1.000 46.65031 598 GLY D CA 1
ATOM 14977 C C . GLY D 2 598 ? 21.44239 29.62915 -39.24013 1.000 51.85534 598 GLY D C 1
ATOM 14978 O O . GLY D 2 598 ? 20.74023 29.79140 -40.24537 1.000 49.73572 598 GLY D O 1
ATOM 14979 N N . ASN D 2 599 ? 22.70712 30.03222 -39.16839 1.000 47.41438 599 ASN D N 1
ATOM 14980 C CA . ASN D 2 599 ? 23.33706 30.70143 -40.29244 1.000 51.56024 599 ASN D CA 1
ATOM 14981 C C . ASN D 2 599 ? 23.59927 29.72137 -41.43211 1.000 52.56824 599 ASN D C 1
ATOM 14982 O O . ASN D 2 599 ? 23.64462 28.50109 -41.24952 1.000 50.33556 599 ASN D O 1
ATOM 14987 N N . ARG D 2 600 ? 23.77255 30.28621 -42.62813 1.000 53.09379 600 ARG D N 1
ATOM 14988 C CA . ARG D 2 600 ? 24.05744 29.47855 -43.80831 1.000 48.69898 600 ARG D CA 1
ATOM 14989 C C . ARG D 2 600 ? 25.35718 28.70290 -43.64316 1.000 57.10802 600 ARG D C 1
ATOM 14990 O O . ARG D 2 600 ? 25.43702 27.52115 -44.00003 1.000 49.18923 600 ARG D O 1
ATOM 14998 N N . TYR D 2 601 ? 26.38338 29.35053 -43.10003 1.000 52.53075 601 TYR D N 1
ATOM 14999 C CA . TYR D 2 601 ? 27.66927 28.72743 -42.84121 1.000 50.28196 601 TYR D CA 1
ATOM 15000 C C . TYR D 2 601 ? 28.08619 29.02562 -41.40965 1.000 52.66129 601 TYR D C 1
ATOM 15001 O O . TYR D 2 601 ? 27.48966 29.85909 -40.72313 1.000 54.83621 601 TYR D O 1
ATOM 15010 N N . GLU D 2 602 ? 29.12204 28.32691 -40.95950 1.000 52.19786 602 GLU D N 1
ATOM 15011 C CA . GLU D 2 602 ? 29.81222 28.74176 -39.75283 1.000 49.81094 602 GLU D CA 1
ATOM 15012 C C . GLU D 2 602 ? 30.55540 30.04767 -40.01915 1.000 55.31535 602 GLU D C 1
ATOM 15013 O O . GLU D 2 602 ? 30.76644 30.44600 -41.16845 1.000 56.05965 602 GLU D O 1
ATOM 15019 N N . GLU D 2 603 ? 30.94005 30.72590 -38.94091 1.000 55.59928 603 GLU D N 1
ATOM 15020 C CA . GLU D 2 603 ? 31.59275 32.02264 -39.07568 1.000 58.55352 603 GLU D CA 1
ATOM 15021 C C . GLU D 2 603 ? 32.85800 31.89557 -39.91230 1.000 54.97940 603 GLU D C 1
ATOM 15022 O O . GLU D 2 603 ? 33.77987 31.15467 -39.55748 1.000 63.01891 603 GLU D O 1
ATOM 15028 N N . HIS D 2 604 ? 32.88805 32.61656 -41.03016 1.000 51.78644 604 HIS D N 1
ATOM 15029 C CA . HIS D 2 604 ? 33.95333 32.52341 -42.01442 1.000 58.25993 604 HIS D CA 1
ATOM 15030 C C . HIS D 2 604 ? 34.43601 33.92372 -42.36535 1.000 60.16244 604 HIS D C 1
ATOM 15031 O O . HIS D 2 604 ? 33.66243 34.88501 -42.34881 1.000 61.64373 604 HIS D O 1
ATOM 15038 N N . TRP D 2 605 ? 35.72761 34.03171 -42.68758 1.000 59.90519 605 TRP D N 1
ATOM 15039 C CA . TRP D 2 605 ? 36.31195 35.33545 -42.98231 1.000 55.44578 605 TRP D CA 1
ATOM 15040 C C . TRP D 2 605 ? 35.82526 35.91093 -44.30655 1.000 55.60152 605 TRP D C 1
ATOM 15041 O O . TRP D 2 605 ? 35.96768 37.11748 -44.52994 1.000 63.08683 605 TRP D O 1
ATOM 15052 N N . ASN D 2 606 ? 35.25718 35.08515 -45.18758 1.000 60.61715 606 ASN D N 1
ATOM 15053 C CA . ASN D 2 606 ? 34.81605 35.54978 -46.49507 1.000 62.57111 606 ASN D CA 1
ATOM 15054 C C . ASN D 2 606 ? 33.37501 35.19080 -46.83513 1.000 65.75028 606 ASN D C 1
ATOM 15055 O O . ASN D 2 606 ? 32.86805 35.67208 -47.85448 1.000 75.51446 606 ASN D O 1
ATOM 15060 N N . LEU D 2 607 ? 32.70346 34.37084 -46.03305 1.000 60.48914 607 LEU D N 1
ATOM 15061 C CA . LEU D 2 607 ? 31.29675 34.05190 -46.23778 1.000 52.93620 607 LEU D CA 1
ATOM 15062 C C . LEU D 2 607 ? 30.45747 34.87797 -45.27248 1.000 57.12898 607 LEU D C 1
ATOM 15063 O O . LEU D 2 607 ? 30.77122 34.95385 -44.07942 1.000 60.17704 607 LEU D O 1
ATOM 15068 N N . ALA D 2 608 ? 29.40114 35.49913 -45.79034 1.000 58.07071 608 ALA D N 1
ATOM 15069 C CA . ALA D 2 608 ? 28.61053 36.41835 -44.98659 1.000 55.62834 608 ALA D CA 1
ATOM 15070 C C . ALA D 2 608 ? 27.72473 35.66007 -44.00614 1.000 64.58996 608 ALA D C 1
ATOM 15071 O O . ALA D 2 608 ? 27.26001 34.55081 -44.28147 1.000 58.33045 608 ALA D O 1
ATOM 15073 N N . LYS D 2 609 ? 27.49635 36.27373 -42.84615 1.000 58.91740 609 LYS D N 1
ATOM 15074 C CA . LYS D 2 609 ? 26.61940 35.70581 -41.82446 1.000 54.24453 609 LYS D CA 1
ATOM 15075 C C . LYS D 2 609 ? 25.17751 36.01060 -42.20525 1.000 56.29057 609 LYS D C 1
ATOM 15076 O O . LYS D 2 609 ? 24.68838 37.12262 -41.99668 1.000 66.76149 609 LYS D O 1
ATOM 15082 N N . GLU D 2 610 ? 24.49102 35.02059 -42.76988 1.000 55.85925 610 GLU D N 1
ATOM 15083 C CA . GLU D 2 610 ? 23.09082 35.15651 -43.14040 1.000 55.89482 610 GLU D CA 1
ATOM 15084 C C . GLU D 2 610 ? 22.34702 33.89099 -42.74468 1.000 63.52100 610 GLU D C 1
ATOM 15085 O O . GLU D 2 610 ? 22.89832 32.78940 -42.82017 1.000 64.79411 610 GLU D O 1
ATOM 15091 N N . THR D 2 611 ? 21.09709 34.05298 -42.32189 1.000 63.53376 611 THR D N 1
ATOM 15092 C CA . THR D 2 611 ? 20.29078 32.91472 -41.91051 1.000 63.39261 611 THR D CA 1
ATOM 15093 C C . THR D 2 611 ? 19.76256 32.16523 -43.12766 1.000 63.32433 611 THR D C 1
ATOM 15094 O O . THR D 2 611 ? 19.49633 32.75335 -44.18011 1.000 55.86669 611 THR D O 1
ATOM 15098 N N . VAL D 2 612 ? 19.61627 30.84704 -42.97176 1.000 55.28347 612 VAL D N 1
ATOM 15099 C CA . VAL D 2 612 ? 19.10711 30.01437 -44.05317 1.000 48.87952 612 VAL D CA 1
ATOM 15100 C C . VAL D 2 612 ? 17.65859 30.38164 -44.35252 1.000 51.09087 612 VAL D C 1
ATOM 15101 O O . VAL D 2 612 ? 16.88283 30.74365 -43.45745 1.000 54.60928 612 VAL D O 1
ATOM 15105 N N . ASP D 2 613 ? 17.28923 30.29435 -45.62975 1.000 49.52648 613 ASP D N 1
ATOM 15106 C CA . ASP D 2 613 ? 15.92265 30.58477 -46.04455 1.000 49.67222 613 ASP D CA 1
ATOM 15107 C C . ASP D 2 613 ? 15.35455 29.44657 -46.88306 1.000 55.00902 613 ASP D C 1
ATOM 15108 O O . ASP D 2 613 ? 15.99279 28.39888 -47.03584 1.000 54.01524 613 ASP D O 1
ATOM 15113 N N . PHE D 2 614 ? 14.15468 29.65551 -47.43321 1.000 50.50500 614 PHE D N 1
ATOM 15114 C CA . PHE D 2 614 ? 13.44734 28.58898 -48.13714 1.000 49.39228 614 PHE D CA 1
ATOM 15115 C C . PHE D 2 614 ? 14.27190 28.02965 -49.28823 1.000 59.24189 614 PHE D C 1
ATOM 15116 O O . PHE D 2 614 ? 14.30286 26.81222 -49.50517 1.000 52.62156 614 PHE D O 1
ATOM 15124 N N . TYR D 2 615 ? 14.94822 28.89843 -50.03642 1.000 49.71522 615 TYR D N 1
ATOM 15125 C CA . TYR D 2 615 ? 15.67483 28.44972 -51.21466 1.000 48.08888 615 TYR D CA 1
ATOM 15126 C C . TYR D 2 615 ? 16.99909 27.78085 -50.87427 1.000 46.08792 615 TYR D C 1
ATOM 15127 O O . TYR D 2 615 ? 17.58763 27.13111 -51.74543 1.000 48.90469 615 TYR D O 1
ATOM 15136 N N . ASP D 2 616 ? 17.47602 27.91799 -49.63557 1.000 48.64802 616 ASP D N 1
ATOM 15137 C CA . ASP D 2 616 ? 18.61243 27.11906 -49.19217 1.000 49.65275 616 ASP D CA 1
ATOM 15138 C C . ASP D 2 616 ? 18.21282 25.66133 -49.00335 1.000 55.35594 616 ASP D C 1
ATOM 15139 O O . ASP D 2 616 ? 18.93812 24.75231 -49.42430 1.000 48.54732 616 ASP D O 1
ATOM 15144 N N . LEU D 2 617 ? 17.05859 25.41986 -48.37597 1.000 49.05916 617 LEU D N 1
ATOM 15145 C CA . LEU D 2 617 ? 16.59820 24.04957 -48.18387 1.000 51.53129 617 LEU D CA 1
ATOM 15146 C C . LEU D 2 617 ? 16.08117 23.45525 -49.48678 1.000 53.08115 617 LEU D C 1
ATOM 15147 O O . LEU D 2 617 ? 16.32916 22.27880 -49.77814 1.000 51.47235 617 LEU D O 1
ATOM 15152 N N . LYS D 2 618 ? 15.36354 24.25115 -50.28597 1.000 50.92526 618 LYS D N 1
ATOM 15153 C CA . LYS D 2 618 ? 14.88855 23.75552 -51.57379 1.000 48.11953 618 LYS D CA 1
ATOM 15154 C C . LYS D 2 618 ? 16.05213 23.38702 -52.48525 1.000 46.85554 618 LYS D C 1
ATOM 15155 O O . LYS D 2 618 ? 15.97477 22.40884 -53.23807 1.000 49.12005 618 LYS D O 1
ATOM 15161 N N . GLY D 2 619 ? 17.13840 24.16141 -52.43350 1.000 52.62391 619 GLY D N 1
ATOM 15162 C CA . GLY D 2 619 ? 18.30379 23.83596 -53.23846 1.000 48.18012 619 GLY D CA 1
ATOM 15163 C C . GLY D 2 619 ? 18.87395 22.47160 -52.90487 1.000 46.78576 619 GLY D C 1
ATOM 15164 O O . GLY D 2 619 ? 19.24729 21.70808 -53.79833 1.000 43.24257 619 GLY D O 1
ATOM 15165 N N . ASP D 2 620 ? 18.93835 22.14273 -51.61307 1.000 47.96376 620 ASP D N 1
ATOM 15166 C CA . ASP D 2 620 ? 19.39484 20.81748 -51.20927 1.000 49.05515 620 ASP D CA 1
ATOM 15167 C C . ASP D 2 620 ? 18.42970 19.73473 -51.67863 1.000 43.85174 620 ASP D C 1
ATOM 15168 O O . ASP D 2 620 ? 18.85781 18.64472 -52.07375 1.000 45.36893 620 ASP D O 1
ATOM 15173 N N . LEU D 2 621 ? 17.12459 20.01949 -51.65745 1.000 48.11688 621 LEU D N 1
ATOM 15174 C CA . LEU D 2 621 ? 16.15158 19.04371 -52.13951 1.000 46.79462 621 LEU D CA 1
ATOM 15175 C C . LEU D 2 621 ? 16.24887 18.86211 -53.64861 1.000 50.95633 621 LEU D C 1
ATOM 15176 O O . LEU D 2 621 ? 16.06009 17.75097 -54.15868 1.000 44.50830 621 LEU D O 1
ATOM 15181 N N . GLU D 2 622 ? 16.53225 19.94137 -54.38256 1.000 49.25956 622 GLU D N 1
ATOM 15182 C CA . GLU D 2 622 ? 16.73512 19.80681 -55.82045 1.000 45.10755 622 GLU D CA 1
ATOM 15183 C C . GLU D 2 622 ? 17.96192 18.95776 -56.11981 1.000 44.19760 622 GLU D C 1
ATOM 15184 O O . GLU D 2 622 ? 17.96688 18.18002 -57.08042 1.000 43.77670 622 GLU D O 1
ATOM 15190 N N . SER D 2 623 ? 19.01223 19.09141 -55.30527 1.000 40.90839 623 SER D N 1
ATOM 15191 C CA . SER D 2 623 ? 20.18971 18.24741 -55.47709 1.000 44.50145 623 SER D CA 1
ATOM 15192 C C . SER D 2 623 ? 19.84603 16.77762 -55.26434 1.000 48.44085 623 SER D C 1
ATOM 15193 O O . SER D 2 623 ? 20.32451 15.90706 -56.00098 1.000 47.62092 623 SER D O 1
ATOM 15196 N N . VAL D 2 624 ? 19.01222 16.48359 -54.26335 1.000 48.57519 624 VAL D N 1
ATOM 15197 C CA . VAL D 2 624 ? 18.54916 15.11386 -54.05204 1.000 52.17274 624 VAL D CA 1
ATOM 15198 C C . VAL D 2 624 ? 17.71702 14.64706 -55.23930 1.000 50.30621 624 VAL D C 1
ATOM 15199 O O . VAL D 2 624 ? 17.97508 13.58928 -55.82659 1.000 46.76279 624 VAL D O 1
ATOM 15203 N N . LEU D 2 625 ? 16.70328 15.43399 -55.60938 1.000 43.25719 625 LEU D N 1
ATOM 15204 C CA . LEU D 2 625 ? 15.79113 15.02549 -56.67166 1.000 46.29815 625 LEU D CA 1
ATOM 15205 C C . LEU D 2 625 ? 16.49299 14.92644 -58.01864 1.000 46.36725 625 LEU D C 1
ATOM 15206 O O . LEU D 2 625 ? 16.04792 14.17223 -58.89083 1.000 43.02832 625 LEU D O 1
ATOM 15211 N N . ASP D 2 626 ? 17.58640 15.66828 -58.20868 1.000 46.35794 626 ASP D N 1
ATOM 15212 C CA . ASP D 2 626 ? 18.29962 15.61248 -59.47828 1.000 49.06869 626 ASP D CA 1
ATOM 15213 C C . ASP D 2 626 ? 19.02171 14.28586 -59.67789 1.000 44.82613 626 ASP D C 1
ATOM 15214 O O . ASP D 2 626 ? 19.37595 13.95345 -60.81404 1.000 40.66988 626 ASP D O 1
ATOM 15219 N N . LEU D 2 627 ? 19.24356 13.52027 -58.60621 1.000 40.40096 627 LEU D N 1
ATOM 15220 C CA . LEU D 2 627 ? 19.82496 12.19153 -58.75532 1.000 50.17847 627 LEU D CA 1
ATOM 15221 C C . LEU D 2 627 ? 18.88885 11.23497 -59.47996 1.000 46.31141 627 LEU D C 1
ATOM 15222 O O . LEU D 2 627 ? 19.35693 10.24707 -60.05456 1.000 53.18189 627 LEU D O 1
ATOM 15227 N N . THR D 2 628 ? 17.58306 11.50815 -59.47345 1.000 54.91941 628 THR D N 1
ATOM 15228 C CA . THR D 2 628 ? 16.62859 10.69457 -60.21524 1.000 54.47736 628 THR D CA 1
ATOM 15229 C C . THR D 2 628 ? 16.62226 11.00135 -61.70670 1.000 47.52610 628 THR D C 1
ATOM 15230 O O . THR D 2 628 ? 16.01853 10.24562 -62.47481 1.000 46.70279 628 THR D O 1
ATOM 15234 N N . GLY D 2 629 ? 17.26976 12.08294 -62.13398 1.000 53.34842 629 GLY D N 1
ATOM 15235 C CA . GLY D 2 629 ? 17.19834 12.49168 -63.52128 1.000 41.72011 629 GLY D CA 1
ATOM 15236 C C . GLY D 2 629 ? 15.86512 13.05910 -63.94669 1.000 48.17484 629 GLY D C 1
ATOM 15237 O O . GLY D 2 629 ? 15.67617 13.33208 -65.13559 1.000 48.07072 629 GLY D O 1
ATOM 15238 N N . LYS D 2 630 ? 14.93298 13.25241 -63.01145 1.000 49.55792 630 LYS D N 1
ATOM 15239 C CA . LYS D 2 630 ? 13.58773 13.72541 -63.31750 1.000 58.96336 630 LYS D CA 1
ATOM 15240 C C . LYS D 2 630 ? 13.31189 15.08719 -62.68704 1.000 55.12887 630 LYS D C 1
ATOM 15241 O O . LYS D 2 630 ? 12.16477 15.40911 -62.37068 1.000 55.59473 630 LYS D O 1
ATOM 15247 N N . LEU D 2 631 ? 14.35753 15.89629 -62.49459 1.000 56.77885 631 LEU D N 1
ATOM 15248 C CA . LEU D 2 631 ? 14.17053 17.20196 -61.87008 1.000 56.91044 631 LEU D CA 1
ATOM 15249 C C . LEU D 2 631 ? 13.28161 18.10569 -62.71474 1.000 54.97940 631 LEU D C 1
ATOM 15250 O O . LEU D 2 631 ? 12.49789 18.89061 -62.16772 1.000 52.04416 631 LEU D O 1
ATOM 15255 N N . ASN D 2 632 ? 13.37578 18.00161 -64.04266 1.000 60.32047 632 ASN D N 1
ATOM 15256 C CA . ASN D 2 632 ? 12.52923 18.79146 -64.92900 1.000 55.65604 632 ASN D CA 1
ATOM 15257 C C . ASN D 2 632 ? 11.05221 18.44092 -64.80361 1.000 60.19925 632 ASN D C 1
ATOM 15258 O O . ASN D 2 632 ? 10.21094 19.19679 -65.30122 1.000 64.22390 632 ASN D O 1
ATOM 15263 N N . GLU D 2 633 ? 10.71689 17.32456 -64.15538 1.000 56.84170 633 GLU D N 1
ATOM 15264 C CA . GLU D 2 633 ? 9.33275 16.92847 -63.92997 1.000 60.52444 633 GLU D CA 1
ATOM 15265 C C . GLU D 2 633 ? 8.91506 17.11262 -62.47573 1.000 54.81825 633 GLU D C 1
ATOM 15266 O O . GLU D 2 633 ? 7.88222 16.58136 -62.05673 1.000 53.40345 633 GLU D O 1
ATOM 15272 N N . VAL D 2 634 ? 9.70189 17.85244 -61.69974 1.000 55.59763 634 VAL D N 1
ATOM 15273 C CA . VAL D 2 634 ? 9.40295 18.14161 -60.30243 1.000 56.74300 634 VAL D CA 1
ATOM 15274 C C . VAL D 2 634 ? 8.71927 19.49930 -60.22510 1.000 63.08233 634 VAL D C 1
ATOM 15275 O O . VAL D 2 634 ? 9.16366 20.46406 -60.86113 1.000 50.47217 634 VAL D O 1
ATOM 15279 N N . GLU D 2 635 ? 7.63862 19.57627 -59.45074 1.000 56.95083 635 GLU D N 1
ATOM 15280 C CA . GLU D 2 635 ? 6.89978 20.81326 -59.24375 1.000 55.31099 635 GLU D CA 1
ATOM 15281 C C . GLU D 2 635 ? 6.83534 21.13273 -57.75712 1.000 59.82324 635 GLU D C 1
ATOM 15282 O O . GLU D 2 635 ? 6.62438 20.24133 -56.92816 1.000 51.64216 635 GLU D O 1
ATOM 15288 N N . PHE D 2 636 ? 7.02555 22.40718 -57.42517 1.000 61.22234 636 PHE D N 1
ATOM 15289 C CA . PHE D 2 636 ? 6.86947 22.90927 -56.06333 1.000 55.59699 636 PHE D CA 1
ATOM 15290 C C . PHE D 2 636 ? 5.63246 23.79908 -56.03620 1.000 57.24332 636 PHE D C 1
ATOM 15291 O O . PHE D 2 636 ? 5.65327 24.91449 -56.56692 1.000 62.48426 636 PHE D O 1
ATOM 15299 N N . ARG D 2 637 ? 4.55848 23.30375 -55.42647 1.000 61.13132 637 ARG D N 1
ATOM 15300 C CA . ARG D 2 637 ? 3.28476 24.00846 -55.36187 1.000 59.26880 637 ARG D CA 1
ATOM 15301 C C . ARG D 2 637 ? 3.04889 24.51115 -53.94554 1.000 65.31651 637 ARG D C 1
ATOM 15302 O O . ARG D 2 637 ? 3.20960 23.75616 -52.98104 1.000 62.00016 637 ARG D O 1
ATOM 15310 N N . ALA D 2 638 ? 2.66430 25.78046 -53.82511 1.000 65.35287 638 ALA D N 1
ATOM 15311 C CA . ALA D 2 638 ? 2.33509 26.33929 -52.52089 1.000 61.38299 638 ALA D CA 1
ATOM 15312 C C . ALA D 2 638 ? 1.09999 25.64970 -51.95720 1.000 60.69962 638 ALA D C 1
ATOM 15313 O O . ALA D 2 638 ? 0.05312 25.59159 -52.60831 1.000 74.03267 638 ALA D O 1
ATOM 15315 N N . GLU D 2 639 ? 1.22559 25.11945 -50.74380 1.000 66.68082 639 GLU D N 1
ATOM 15316 C CA . GLU D 2 639 ? 0.16315 24.32027 -50.15488 1.000 61.47960 639 GLU D CA 1
ATOM 15317 C C . GLU D 2 639 ? 0.20537 24.48190 -48.64271 1.000 65.10210 639 GLU D C 1
ATOM 15318 O O . GLU D 2 639 ? 1.27184 24.68669 -48.05574 1.000 61.61429 639 GLU D O 1
ATOM 15324 N N . ALA D 2 640 ? -0.96634 24.39518 -48.01829 1.000 73.80772 640 ALA D N 1
ATOM 15325 C CA . ALA D 2 640 ? -1.07837 24.65999 -46.59226 1.000 69.04947 640 ALA D CA 1
ATOM 15326 C C . ALA D 2 640 ? -0.76443 23.41328 -45.77670 1.000 66.49914 640 ALA D C 1
ATOM 15327 O O . ALA D 2 640 ? -1.18543 22.30444 -46.11727 1.000 67.48642 640 ALA D O 1
ATOM 15329 N N . ASN D 2 641 ? -0.00750 23.60783 -44.69397 1.000 64.64077 641 ASN D N 1
ATOM 15330 C CA . ASN D 2 641 ? 0.28217 22.57195 -43.71801 1.000 58.11775 641 ASN D CA 1
ATOM 15331 C C . ASN D 2 641 ? 0.28790 23.27096 -42.36294 1.000 60.81777 641 ASN D C 1
ATOM 15332 O O . ASN D 2 641 ? 0.92896 24.32888 -42.21831 1.000 66.79662 641 ASN D O 1
ATOM 15337 N N . PRO D 2 642 ? -0.40529 22.72156 -41.36190 1.000 66.26492 642 PRO D N 1
ATOM 15338 C CA . PRO D 2 642 ? -0.51520 23.41977 -40.06914 1.000 63.57855 642 PRO D CA 1
ATOM 15339 C C . PRO D 2 642 ? 0.81530 23.67444 -39.38271 1.000 63.32722 642 PRO D C 1
ATOM 15340 O O . PRO D 2 642 ? 0.87247 24.51228 -38.47382 1.000 69.16049 642 PRO D O 1
ATOM 15344 N N . ALA D 2 643 ? 1.88382 22.98664 -39.77740 1.000 60.24120 643 ALA D N 1
ATOM 15345 C CA . ALA D 2 643 ? 3.17963 23.16640 -39.13854 1.000 62.11240 643 ALA D CA 1
ATOM 15346 C C . ALA D 2 643 ? 4.07239 24.17219 -39.85338 1.000 56.75691 643 ALA D C 1
ATOM 15347 O O . ALA D 2 643 ? 5.12662 24.52995 -39.31653 1.000 62.90209 643 ALA D O 1
ATOM 15349 N N . LEU D 2 644 ? 3.68178 24.64335 -41.03277 1.000 59.08709 644 LEU D N 1
ATOM 15350 C CA . LEU D 2 644 ? 4.55275 25.45412 -41.86589 1.000 60.81889 644 LEU D CA 1
ATOM 15351 C C . LEU D 2 644 ? 3.95788 26.83982 -42.08521 1.000 66.89215 644 LEU D C 1
ATOM 15352 O O . LEU D 2 644 ? 2.74348 27.04653 -41.99218 1.000 66.64227 644 LEU D O 1
ATOM 15357 N N . HIS D 2 645 ? 4.84502 27.78919 -42.36881 1.000 65.77040 645 HIS D N 1
ATOM 15358 C CA . HIS D 2 645 ? 4.42870 29.12552 -42.76804 1.000 58.17236 645 HIS D CA 1
ATOM 15359 C C . HIS D 2 645 ? 3.57768 29.03339 -44.03187 1.000 61.73170 645 HIS D C 1
ATOM 15360 O O . HIS D 2 645 ? 4.02366 28.45104 -45.03030 1.000 58.61612 645 HIS D O 1
ATOM 15367 N N . PRO D 2 646 ? 2.35850 29.58123 -44.03404 1.000 64.87016 646 PRO D N 1
ATOM 15368 C CA . PRO D 2 646 ? 1.47912 29.38560 -45.19872 1.000 57.94610 646 PRO D CA 1
ATOM 15369 C C . PRO D 2 646 ? 2.00298 30.02524 -46.47275 1.000 56.83402 646 PRO D C 1
ATOM 15370 O O . PRO D 2 646 ? 1.66151 29.56235 -47.56794 1.000 63.93292 646 PRO D O 1
ATOM 15374 N N . GLY D 2 647 ? 2.81839 31.07243 -46.36942 1.000 61.53841 647 GLY D N 1
ATOM 15375 C CA . GLY D 2 647 ? 3.37566 31.71697 -47.54154 1.000 69.30525 647 GLY D CA 1
ATOM 15376 C C . GLY D 2 647 ? 4.74442 31.23446 -47.95973 1.000 67.99698 647 GLY D C 1
ATOM 15377 O O . GLY D 2 647 ? 5.23988 31.63466 -49.01774 1.000 59.04282 647 GLY D O 1
ATOM 15378 N N . GLN D 2 648 ? 5.37463 30.38338 -47.15580 1.000 55.26024 648 GLN D N 1
ATOM 15379 C CA . GLN D 2 648 ? 6.70162 29.85302 -47.44098 1.000 59.87696 648 GLN D CA 1
ATOM 15380 C C . GLN D 2 648 ? 6.71894 28.34128 -47.26718 1.000 63.30548 648 GLN D C 1
ATOM 15381 O O . GLN D 2 648 ? 7.66343 27.76708 -46.71774 1.000 62.69375 648 GLN D O 1
ATOM 15387 N N . SER D 2 649 ? 5.66479 27.67549 -47.73273 1.000 57.10418 649 SER D N 1
ATOM 15388 C CA . SER D 2 649 ? 5.56149 26.22610 -47.68255 1.000 57.96693 649 SER D CA 1
ATOM 15389 C C . SER D 2 649 ? 5.21650 25.70159 -49.06726 1.000 54.22088 649 SER D C 1
ATOM 15390 O O . SER D 2 649 ? 4.58573 26.39244 -49.87147 1.000 63.77732 649 SER D O 1
ATOM 15393 N N . ALA D 2 650 ? 5.63404 24.46938 -49.33983 1.000 56.84209 650 ALA D N 1
ATOM 15394 C CA . ALA D 2 650 ? 5.40826 23.87757 -50.64778 1.000 51.98219 650 ALA D CA 1
ATOM 15395 C C . ALA D 2 650 ? 5.19423 22.37980 -50.50799 1.000 57.01847 650 ALA D C 1
ATOM 15396 O O . ALA D 2 650 ? 5.81503 21.72913 -49.66259 1.000 50.37746 650 ALA D O 1
ATOM 15398 N N . ALA D 2 651 ? 4.30442 21.84744 -51.33831 1.000 60.48088 651 ALA D N 1
ATOM 15399 C CA . ALA D 2 651 ? 4.16394 20.41260 -51.53113 1.000 58.22374 651 ALA D CA 1
ATOM 15400 C C . ALA D 2 651 ? 4.97501 20.01365 -52.75546 1.000 55.75023 651 ALA D C 1
ATOM 15401 O O . ALA D 2 651 ? 4.87211 20.65262 -53.80792 1.000 56.94081 651 ALA D O 1
ATOM 15403 N N . ILE D 2 652 ? 5.78298 18.97124 -52.61414 1.000 53.23484 652 ILE D N 1
ATOM 15404 C CA . ILE D 2 652 ? 6.68174 18.53663 -53.67553 1.000 48.69168 652 ILE D CA 1
ATOM 15405 C C . ILE D 2 652 ? 5.98202 17.47291 -54.51014 1.000 62.15383 652 ILE D C 1
ATOM 15406 O O . ILE D 2 652 ? 5.48036 16.47694 -53.97398 1.000 56.11563 652 ILE D O 1
ATOM 15411 N N . TYR D 2 653 ? 5.94370 17.68485 -55.82348 1.000 53.06432 653 TYR D N 1
ATOM 15412 C CA . TYR D 2 653 ? 5.31984 16.75724 -56.75321 1.000 54.08744 653 TYR D CA 1
ATOM 15413 C C . TYR D 2 653 ? 6.34891 16.24687 -57.75259 1.000 54.93494 653 TYR D C 1
ATOM 15414 O O . TYR D 2 653 ? 7.29210 16.95575 -58.11671 1.000 56.67395 653 TYR D O 1
ATOM 15423 N N . LEU D 2 654 ? 6.16000 15.00275 -58.18783 1.000 51.59711 654 LEU D N 1
ATOM 15424 C CA . LEU D 2 654 ? 7.00728 14.37637 -59.19842 1.000 57.03882 654 LEU D CA 1
ATOM 15425 C C . LEU D 2 654 ? 6.09758 13.73638 -60.23662 1.000 60.26841 654 LEU D C 1
ATOM 15426 O O . LEU D 2 654 ? 5.48178 12.69939 -59.96881 1.000 67.06975 654 LEU D O 1
ATOM 15431 N N . LYS D 2 655 ? 6.01193 14.35835 -61.41427 1.000 61.11865 655 LYS D N 1
ATOM 15432 C CA . LYS D 2 655 ? 5.10661 13.92194 -62.47899 1.000 58.49866 655 LYS D CA 1
ATOM 15433 C C . LYS D 2 655 ? 3.66446 13.84158 -61.98231 1.000 61.13396 655 LYS D C 1
ATOM 15434 O O . LYS D 2 655 ? 2.91855 12.92531 -62.33169 1.000 68.10846 655 LYS D O 1
ATOM 15440 N N . GLY D 2 656 ? 3.26891 14.80871 -61.15529 1.000 61.43614 656 GLY D N 1
ATOM 15441 C CA . GLY D 2 656 ? 1.92031 14.86939 -60.63334 1.000 54.71708 656 GLY D CA 1
ATOM 15442 C C . GLY D 2 656 ? 1.67679 14.07646 -59.36810 1.000 62.75854 656 GLY D C 1
ATOM 15443 O O . GLY D 2 656 ? 0.54130 14.06508 -58.87397 1.000 67.13030 656 GLY D O 1
ATOM 15444 N N . GLU D 2 657 ? 2.69779 13.41900 -58.82574 1.000 60.51143 657 GLU D N 1
ATOM 15445 C CA . GLU D 2 657 ? 2.56971 12.61206 -57.61868 1.000 68.51458 657 GLU D CA 1
ATOM 15446 C C . GLU D 2 657 ? 3.16946 13.37791 -56.44679 1.000 61.22298 657 GLU D C 1
ATOM 15447 O O . GLU D 2 657 ? 4.34385 13.75885 -56.49168 1.000 62.84695 657 GLU D O 1
ATOM 15453 N N . ARG D 2 658 ? 2.37176 13.60022 -55.40303 1.000 55.83450 658 ARG D N 1
ATOM 15454 C CA . ARG D 2 658 ? 2.88365 14.26407 -54.20971 1.000 64.66326 658 ARG D CA 1
ATOM 15455 C C . ARG D 2 658 ? 3.86739 13.34305 -53.49904 1.000 66.09913 658 ARG D C 1
ATOM 15456 O O . ARG D 2 658 ? 3.51428 12.22266 -53.11592 1.000 73.37052 658 ARG D O 1
ATOM 15464 N N . ILE D 2 659 ? 5.10253 13.81068 -53.32424 1.000 62.92723 659 ILE D N 1
ATOM 15465 C CA . ILE D 2 659 ? 6.16174 13.00395 -52.73415 1.000 55.15972 659 ILE D CA 1
ATOM 15466 C C . ILE D 2 659 ? 6.69109 13.57991 -51.43093 1.000 55.29628 659 ILE D C 1
ATOM 15467 O O . ILE D 2 659 ? 7.55480 12.95763 -50.80479 1.000 59.18011 659 ILE D O 1
ATOM 15472 N N . GLY D 2 660 ? 6.21377 14.74144 -50.99830 1.000 50.24044 660 GLY D N 1
ATOM 15473 C CA . GLY D 2 660 ? 6.68319 15.28426 -49.74058 1.000 49.82524 660 GLY D CA 1
ATOM 15474 C C . GLY D 2 660 ? 6.30462 16.74240 -49.56858 1.000 56.40364 660 GLY D C 1
ATOM 15475 O O . GLY D 2 660 ? 5.56704 17.31951 -50.37233 1.000 51.86174 660 GLY D O 1
ATOM 15476 N N . PHE D 2 661 ? 6.83439 17.32134 -48.49031 1.000 45.55768 661 PHE D N 1
ATOM 15477 C CA . PHE D 2 661 ? 6.54710 18.69185 -48.09393 1.000 52.59395 661 PHE D CA 1
ATOM 15478 C C . PHE D 2 661 ? 7.82987 19.37202 -47.64034 1.000 53.85739 661 PHE D C 1
ATOM 15479 O O . PHE D 2 661 ? 8.75795 18.72078 -47.15422 1.000 50.77189 661 PHE D O 1
ATOM 15487 N N . VAL D 2 662 ? 7.86366 20.69335 -47.79085 1.000 49.29032 662 VAL D N 1
ATOM 15488 C CA . VAL D 2 662 ? 8.99436 21.50719 -47.35539 1.000 44.82191 662 VAL D CA 1
ATOM 15489 C C . VAL D 2 662 ? 8.48254 22.91127 -47.06742 1.000 51.75745 662 VAL D C 1
ATOM 15490 O O . VAL D 2 662 ? 7.60710 23.42235 -47.77277 1.000 53.79516 662 VAL D O 1
ATOM 15494 N N . GLY D 2 663 ? 9.01498 23.52897 -46.02081 1.000 48.42781 663 GLY D N 1
ATOM 15495 C CA . GLY D 2 663 ? 8.62634 24.88858 -45.70398 1.000 50.23319 663 GLY D CA 1
ATOM 15496 C C . GLY D 2 663 ? 9.23582 25.35020 -44.40169 1.000 52.38572 663 GLY D C 1
ATOM 15497 O O . GLY D 2 663 ? 9.76975 24.56390 -43.61303 1.000 47.33194 663 GLY D O 1
ATOM 15498 N N . VAL D 2 664 ? 9.15073 26.66425 -44.19429 1.000 52.17560 664 VAL D N 1
ATOM 15499 C CA . VAL D 2 664 ? 9.57054 27.26233 -42.93426 1.000 49.06050 664 VAL D CA 1
ATOM 15500 C C . VAL D 2 664 ? 8.56650 26.89517 -41.85201 1.000 53.52507 664 VAL D C 1
ATOM 15501 O O . VAL D 2 664 ? 7.34928 26.97177 -42.06289 1.000 57.77183 664 VAL D O 1
ATOM 15505 N N . VAL D 2 665 ? 9.07275 26.48066 -40.68813 1.000 55.58004 665 VAL D N 1
ATOM 15506 C CA . VAL D 2 665 ? 8.19501 26.18725 -39.56322 1.000 52.33935 665 VAL D CA 1
ATOM 15507 C C . VAL D 2 665 ? 7.40249 27.43481 -39.19849 1.000 63.38074 665 VAL D C 1
ATOM 15508 O O . VAL D 2 665 ? 7.94363 28.54812 -39.15414 1.000 49.49447 665 VAL D O 1
ATOM 15512 N N . HIS D 2 666 ? 6.10520 27.24963 -38.95724 1.000 64.36559 666 HIS D N 1
ATOM 15513 C CA . HIS D 2 666 ? 5.22444 28.36790 -38.65025 1.000 62.80490 666 HIS D CA 1
ATOM 15514 C C . HIS D 2 666 ? 5.74484 29.12754 -37.43165 1.000 64.13377 666 HIS D C 1
ATOM 15515 O O . HIS D 2 666 ? 6.21655 28.50794 -36.47017 1.000 56.40788 666 HIS D O 1
ATOM 15522 N N . PRO D 2 667 ? 5.68664 30.46484 -37.44149 1.000 65.01795 667 PRO D N 1
ATOM 15523 C CA . PRO D 2 667 ? 6.26426 31.22745 -36.31965 1.000 61.31137 667 PRO D CA 1
ATOM 15524 C C . PRO D 2 667 ? 5.65013 30.89510 -34.97078 1.000 61.42062 667 PRO D C 1
ATOM 15525 O O . PRO D 2 667 ? 6.36590 30.89073 -33.96158 1.000 61.84925 667 PRO D O 1
ATOM 15529 N N . GLU D 2 668 ? 4.34568 30.61436 -34.91712 1.000 66.05012 668 GLU D N 1
ATOM 15530 C CA . GLU D 2 668 ? 3.73727 30.22314 -33.64938 1.000 64.53495 668 GLU D CA 1
ATOM 15531 C C . GLU D 2 668 ? 4.28272 28.88030 -33.17977 1.000 75.51536 668 GLU D C 1
ATOM 15532 O O . GLU D 2 668 ? 4.64953 28.72125 -32.00922 1.000 75.93150 668 GLU D O 1
ATOM 15538 N N . LEU D 2 669 ? 4.34394 27.89867 -34.08394 1.000 72.11816 669 LEU D N 1
ATOM 15539 C CA . LEU D 2 669 ? 4.99570 26.63623 -33.75532 1.000 64.85939 669 LEU D CA 1
ATOM 15540 C C . LEU D 2 669 ? 6.48452 26.83278 -33.50551 1.000 66.43879 669 LEU D C 1
ATOM 15541 O O . LEU D 2 669 ? 7.09262 26.06350 -32.75434 1.000 63.74621 669 LEU D O 1
ATOM 15546 N N . GLU D 2 670 ? 7.08402 27.85627 -34.11880 1.000 67.29062 670 GLU D N 1
ATOM 15547 C CA . GLU D 2 670 ? 8.48883 28.15607 -33.86138 1.000 69.32106 670 GLU D CA 1
ATOM 15548 C C . GLU D 2 670 ? 8.68532 28.73778 -32.46559 1.000 73.17381 670 GLU D C 1
ATOM 15549 O O . GLU D 2 670 ? 9.65555 28.39793 -31.77763 1.000 74.15197 670 GLU D O 1
ATOM 15555 N N . ARG D 2 671 ? 7.78457 29.62705 -32.03456 1.000 77.48704 671 ARG D N 1
ATOM 15556 C CA . ARG D 2 671 ? 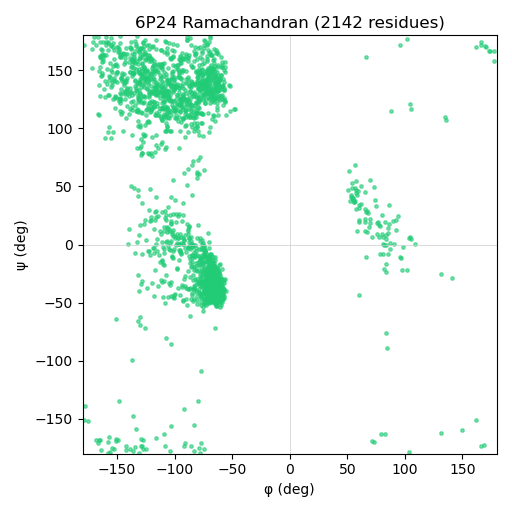7.86075 30.14896 -30.67254 1.000 79.94941 671 ARG D CA 1
ATOM 15557 C C . ARG D 2 671 ? 7.61415 29.04395 -29.65393 1.000 82.95175 671 ARG D C 1
ATOM 15558 O O . ARG D 2 671 ? 8.33668 28.93673 -28.65553 1.000 78.05641 671 ARG D O 1
ATOM 15566 N N . LYS D 2 672 ? 6.59841 28.21656 -29.88690 1.000 76.04250 672 LYS D N 1
ATOM 15567 C CA . LYS D 2 672 ? 6.49510 26.95561 -29.17283 1.000 74.43407 672 LYS D CA 1
ATOM 15568 C C . LYS D 2 672 ? 7.69871 26.08213 -29.51908 1.000 86.15910 672 LYS D C 1
ATOM 15569 O O . LYS D 2 672 ? 8.43856 26.35379 -30.46772 1.000 92.20032 672 LYS D O 1
ATOM 15575 N N . LEU D 2 673 ? 7.91651 25.04372 -28.70857 1.000 79.20246 673 LEU D N 1
ATOM 15576 C CA . LEU D 2 673 ? 9.10265 24.19191 -28.80413 1.000 73.68515 673 LEU D CA 1
ATOM 15577 C C . LEU D 2 673 ? 10.37237 24.96201 -28.44494 1.000 75.55063 673 LEU D C 1
ATOM 15578 O O . LEU D 2 673 ? 11.43841 24.36053 -28.27800 1.000 81.47326 673 LEU D O 1
ATOM 15583 N N . ASP D 2 674 ? 10.26478 26.28727 -28.32253 1.000 70.84119 674 ASP D N 1
ATOM 15584 C CA . ASP D 2 674 ? 11.37897 27.17196 -27.97978 1.000 73.22181 674 ASP D CA 1
ATOM 15585 C C . ASP D 2 674 ? 12.52955 27.02892 -28.97933 1.000 72.78889 674 ASP D C 1
ATOM 15586 O O . ASP D 2 674 ? 13.67775 26.76075 -28.62002 1.000 65.71595 674 ASP D O 1
ATOM 15591 N N . LEU D 2 675 ? 12.19717 27.21622 -30.25331 1.000 71.33915 675 LEU D N 1
ATOM 15592 C CA . LEU D 2 675 ? 13.20650 27.22545 -31.30168 1.000 68.46683 675 LEU D CA 1
ATOM 15593 C C . LEU D 2 675 ? 13.93957 28.56085 -31.30629 1.000 64.72516 675 LEU D C 1
ATOM 15594 O O . LEU D 2 675 ? 13.32544 29.62292 -31.16945 1.000 68.94848 675 LEU D O 1
ATOM 15599 N N . ASN D 2 676 ? 15.26471 28.50060 -31.46208 1.000 55.79655 676 ASN D N 1
ATOM 15600 C CA . ASN D 2 676 ? 16.08267 29.70673 -31.38517 1.000 56.07196 676 ASN D CA 1
ATOM 15601 C C . ASN D 2 676 ? 15.77880 30.69858 -32.49978 1.000 64.26301 676 ASN D C 1
ATOM 15602 O O . ASN D 2 676 ? 16.03691 31.89618 -32.33358 1.000 61.69493 676 ASN D O 1
ATOM 15607 N N . GLY D 2 677 ? 15.24165 30.23634 -33.62512 1.000 56.07694 677 GLY D N 1
ATOM 15608 C CA . GLY D 2 677 ? 14.92793 31.12899 -34.72270 1.000 53.28903 677 GLY D CA 1
ATOM 15609 C C . GLY D 2 677 ? 14.21529 30.44107 -35.86587 1.000 51.82755 677 GLY D C 1
ATOM 15610 O O . GLY D 2 677 ? 13.51250 29.44705 -35.65990 1.000 61.44145 677 GLY D O 1
ATOM 15611 N N . ARG D 2 678 ? 14.38849 30.96280 -37.07684 1.000 47.51634 678 ARG D N 1
ATOM 15612 C CA . ARG D 2 678 ? 13.74759 30.38016 -38.24792 1.000 52.48113 678 ARG D CA 1
ATOM 15613 C C . ARG D 2 678 ? 14.29728 28.98133 -38.49902 1.000 58.10255 678 ARG D C 1
ATOM 15614 O O . ARG D 2 678 ? 15.51313 28.79303 -38.61338 1.000 53.42466 678 ARG D O 1
ATOM 15622 N N . THR D 2 679 ? 13.40203 28.00028 -38.56905 1.000 58.00316 679 THR D N 1
ATOM 15623 C CA . THR D 2 679 ? 13.76789 26.61613 -38.82528 1.000 58.84553 679 THR D CA 1
ATOM 15624 C C . THR D 2 679 ? 12.96749 26.10553 -40.01318 1.000 55.88934 679 THR D C 1
ATOM 15625 O O . THR D 2 679 ? 11.79178 26.44742 -40.17443 1.000 51.40240 679 THR D O 1
ATOM 15629 N N . LEU D 2 680 ? 13.60993 25.28952 -40.84488 1.000 48.56672 680 LEU D N 1
ATOM 15630 C CA . LEU D 2 680 ? 13.01076 24.80322 -42.07985 1.000 52.28731 680 LEU D CA 1
ATOM 15631 C C . LEU D 2 680 ? 13.08473 23.28625 -42.11233 1.000 49.73705 680 LEU D C 1
ATOM 15632 O O . LEU D 2 680 ? 14.16240 22.71134 -41.93389 1.000 52.32075 680 LEU D O 1
ATOM 15637 N N . VAL D 2 681 ? 11.94513 22.64316 -42.35293 1.000 52.56314 681 VAL D N 1
ATOM 15638 C CA . VAL D 2 681 ? 11.85080 21.19196 -42.31158 1.000 49.81223 681 VAL D CA 1
ATOM 15639 C C . VAL D 2 681 ? 11.39700 20.67996 -43.66988 1.000 52.61858 681 VAL D C 1
ATOM 15640 O O . VAL D 2 681 ? 10.78758 21.39754 -44.46757 1.000 49.49721 681 VAL D O 1
ATOM 15644 N N . PHE D 2 682 ? 11.70839 19.41186 -43.92472 1.000 49.92047 682 PHE D N 1
ATOM 15645 C CA . PHE D 2 682 ? 11.18474 18.71549 -45.08704 1.000 49.09569 682 PHE D CA 1
ATOM 15646 C C . PHE D 2 682 ? 10.97595 17.25555 -44.71929 1.000 53.84224 682 PHE D C 1
ATOM 15647 O O . PHE D 2 682 ? 11.50701 16.76280 -43.72014 1.000 46.50935 682 PHE D O 1
ATOM 15655 N N . GLU D 2 683 ? 10.18128 16.57324 -45.53845 1.000 43.90678 683 GLU D N 1
ATOM 15656 C CA . GLU D 2 683 ? 9.99904 15.13508 -45.42769 1.000 50.75124 683 GLU D CA 1
ATOM 15657 C C . GLU D 2 683 ? 9.58966 14.61035 -46.79229 1.000 42.97147 683 GLU D C 1
ATOM 15658 O O . GLU D 2 683 ? 8.74076 15.20547 -47.45834 1.000 47.75819 683 GLU D O 1
ATOM 15664 N N . LEU D 2 684 ? 10.20137 13.50367 -47.20371 1.000 49.36198 684 LEU D N 1
ATOM 15665 C CA . LEU D 2 684 ? 9.96152 12.91337 -48.51152 1.000 49.29127 684 LEU D CA 1
ATOM 15666 C C . LEU D 2 684 ? 9.56920 11.45285 -48.35561 1.000 54.05007 684 LEU D C 1
ATOM 15667 O O . LEU D 2 684 ? 10.09432 10.74944 -47.48754 1.000 52.10406 684 LEU D O 1
ATOM 15672 N N . GLU D 2 685 ? 8.64442 11.00164 -49.19984 1.000 51.73097 685 GLU D N 1
ATOM 15673 C CA . GLU D 2 685 ? 8.27869 9.59060 -49.25499 1.000 51.32981 685 GLU D CA 1
ATOM 15674 C C . GLU D 2 685 ? 9.28806 8.87988 -50.14843 1.000 57.51851 685 GLU D C 1
ATOM 15675 O O . GLU D 2 685 ? 9.28779 9.06999 -51.36928 1.000 48.91886 685 GLU D O 1
ATOM 15681 N N . TRP D 2 686 ? 10.14813 8.05849 -49.53984 1.000 53.32746 686 TRP D N 1
ATOM 15682 C CA . TRP D 2 686 ? 11.33828 7.57583 -50.23577 1.000 51.35980 686 TRP D CA 1
ATOM 15683 C C . TRP D 2 686 ? 10.98405 6.75345 -51.46974 1.000 54.07169 686 TRP D C 1
ATOM 15684 O O . TRP D 2 686 ? 11.54195 6.97005 -52.55175 1.000 55.31845 686 TRP D O 1
ATOM 15695 N N . ASN D 2 687 ? 10.06464 5.79653 -51.32891 1.000 49.49192 687 ASN D N 1
ATOM 15696 C CA . ASN D 2 687 ? 9.76477 4.90053 -52.44021 1.000 50.08272 687 ASN D CA 1
ATOM 15697 C C . ASN D 2 687 ? 9.10705 5.60962 -53.61699 1.000 52.74171 687 ASN D C 1
ATOM 15698 O O . ASN D 2 687 ? 9.04540 5.03259 -54.70772 1.000 56.59441 687 ASN D O 1
ATOM 15703 N N . LYS D 2 688 ? 8.62436 6.83911 -53.42835 1.000 58.00724 688 LYS D N 1
ATOM 15704 C CA . LYS D 2 688 ? 8.11164 7.62197 -54.54532 1.000 65.01820 688 LYS D CA 1
ATOM 15705 C C . LYS D 2 688 ? 9.22460 8.13465 -55.44991 1.000 57.79622 688 LYS D C 1
ATOM 15706 O O . LYS D 2 688 ? 8.96892 8.42021 -56.62429 1.000 67.41079 688 LYS D O 1
ATOM 15712 N N . LEU D 2 689 ? 10.45132 8.25687 -54.93339 1.000 54.81064 689 LEU D N 1
ATOM 15713 C CA . LEU D 2 689 ? 11.56518 8.79965 -55.70326 1.000 66.42148 689 LEU D CA 1
ATOM 15714 C C . LEU D 2 689 ? 12.77484 7.86854 -55.70982 1.000 65.41762 689 LEU D C 1
ATOM 15715 O O . LEU D 2 689 ? 13.88382 8.30642 -56.03385 1.000 60.09564 689 LEU D O 1
ATOM 15720 N N . ALA D 2 690 ? 12.58868 6.59377 -55.36802 1.000 48.73105 690 ALA D N 1
ATOM 15721 C CA . ALA D 2 690 ? 13.67548 5.62349 -55.35943 1.000 47.76267 690 ALA D CA 1
ATOM 15722 C C . ALA D 2 690 ? 14.01504 5.09742 -56.74982 1.000 52.51767 690 ALA D C 1
ATOM 15723 O O . ALA D 2 690 ? 14.67662 4.05802 -56.86136 1.000 53.96395 690 ALA D O 1
ATOM 15725 N N . ASP D 2 691 ? 13.58259 5.78293 -57.80479 1.000 50.01223 691 ASP D N 1
ATOM 15726 C CA . ASP D 2 691 ? 13.85512 5.38161 -59.17500 1.000 49.87195 691 ASP D CA 1
ATOM 15727 C C . ASP D 2 691 ? 14.54965 6.51692 -59.91398 1.000 54.49135 691 ASP D C 1
ATOM 15728 O O . ASP D 2 691 ? 14.33551 7.69556 -59.61783 1.000 54.14245 691 ASP D O 1
ATOM 15733 N N . ARG D 2 692 ? 15.39033 6.15331 -60.87812 1.000 50.16765 692 ARG D N 1
ATOM 15734 C CA . ARG D 2 692 ? 16.10434 7.13415 -61.67911 1.000 48.05183 692 ARG D CA 1
ATOM 15735 C C . ARG D 2 692 ? 16.07347 6.71372 -63.14108 1.000 48.73057 692 ARG D C 1
ATOM 15736 O O . ARG D 2 692 ? 15.96573 5.52702 -63.46146 1.000 50.70110 692 ARG D O 1
ATOM 15744 N N . VAL D 2 693 ? 16.16602 7.70247 -64.02538 1.000 48.60390 693 VAL D N 1
ATOM 15745 C CA . VAL D 2 693 ? 16.15586 7.45021 -65.46165 1.000 44.16274 693 VAL D CA 1
ATOM 15746 C C . VAL D 2 693 ? 17.50544 6.88152 -65.87663 1.000 47.52284 693 VAL D C 1
ATOM 15747 O O . VAL D 2 693 ? 18.55724 7.44913 -65.55742 1.000 59.78516 693 VAL D O 1
ATOM 15751 N N . VAL D 2 694 ? 17.47997 5.75737 -66.58573 1.000 40.71134 694 VAL D N 1
ATOM 15752 C CA . VAL D 2 694 ? 18.69067 5.18564 -67.16861 1.000 44.12665 694 VAL D CA 1
ATOM 15753 C C . VAL D 2 694 ? 19.00824 5.97993 -68.42922 1.000 49.35103 694 VAL D C 1
ATOM 15754 O O . VAL D 2 694 ? 18.15528 6.08836 -69.32227 1.000 52.39148 694 VAL D O 1
ATOM 15758 N N . PRO D 2 695 ? 20.20464 6.55097 -68.54656 1.000 53.15044 695 PRO D N 1
ATOM 15759 C CA . PRO D 2 695 ? 20.46304 7.48832 -69.64519 1.000 55.10413 695 PRO D CA 1
ATOM 15760 C C . PRO D 2 695 ? 20.46461 6.79989 -71.00087 1.000 55.94983 695 PRO D C 1
ATOM 15761 O O . PRO D 2 695 ? 20.92700 5.66609 -71.14798 1.000 53.56191 695 PRO D O 1
ATOM 15765 N N . GLN D 2 696 ? 19.91880 7.49983 -71.99192 1.000 48.79109 696 GLN D N 1
ATOM 15766 C CA . GLN D 2 696 ? 19.99679 7.10267 -73.39109 1.000 51.91893 696 GLN D CA 1
ATOM 15767 C C . GLN D 2 696 ? 20.65960 8.24111 -74.15069 1.000 50.41297 696 GLN D C 1
ATOM 15768 O O . GLN D 2 696 ? 20.16607 9.37376 -74.12832 1.000 53.02136 696 GLN D O 1
ATOM 15770 N N . ALA D 2 697 ? 21.78010 7.94363 -74.80440 1.000 52.38021 697 ALA D N 1
ATOM 15771 C CA . ALA D 2 697 ? 22.57648 8.98559 -75.43783 1.000 53.16328 697 ALA D CA 1
ATOM 15772 C C . ALA D 2 697 ? 21.80094 9.66046 -76.56285 1.000 52.97732 697 ALA D C 1
ATOM 15773 O O . ALA D 2 697 ? 21.13158 9.00282 -77.36420 1.000 51.66568 697 ALA D O 1
ATOM 15775 N N . ARG D 2 698 ? 21.89086 10.98590 -76.61075 1.000 54.46153 698 ARG D N 1
ATOM 15776 C CA . ARG D 2 698 ? 21.27402 11.79089 -77.65293 1.000 57.98303 698 ARG D CA 1
ATOM 15777 C C . ARG D 2 698 ? 22.35100 12.46668 -78.49125 1.000 63.94505 698 ARG D C 1
ATOM 15778 O O . ARG D 2 698 ? 23.45617 12.73791 -78.01241 1.000 53.63083 698 ARG D O 1
ATOM 15786 N N . GLU D 2 699 ? 22.01591 12.73990 -79.74900 1.000 64.28331 699 GLU D N 1
ATOM 15787 C CA . GLU D 2 699 ? 22.96395 13.37883 -80.64940 1.000 66.80165 699 GLU D CA 1
ATOM 15788 C C . GLU D 2 699 ? 23.29124 14.78703 -80.16833 1.000 59.97981 699 GLU D C 1
ATOM 15789 O O . GLU D 2 699 ? 22.42003 15.51840 -79.68952 1.000 55.76332 699 GLU D O 1
ATOM 15795 N N . ILE D 2 700 ? 24.56197 15.15908 -80.29056 1.000 65.93486 700 ILE D N 1
ATOM 15796 C CA . ILE D 2 700 ? 25.05432 16.47312 -79.89613 1.000 66.99428 700 ILE D CA 1
ATOM 15797 C C . ILE D 2 700 ? 25.31887 17.27491 -81.16260 1.000 62.64100 700 ILE D C 1
ATOM 15798 O O . ILE D 2 700 ? 25.95720 16.77642 -82.09746 1.000 57.75077 700 ILE D O 1
ATOM 15803 N N . SER D 2 701 ? 24.82922 18.51188 -81.19342 1.000 62.26860 701 SER D N 1
ATOM 15804 C CA . SER D 2 701 ? 24.94303 19.33534 -82.39027 1.000 62.51737 701 SER D CA 1
ATOM 15805 C C . SER D 2 701 ? 26.37200 19.83180 -82.57316 1.000 57.92740 701 SER D C 1
ATOM 15806 O O . SER D 2 701 ? 26.98426 20.35642 -81.63804 1.000 63.48807 701 SER D O 1
ATOM 15809 N N . ARG D 2 702 ? 26.90148 19.66796 -83.78362 1.000 59.96570 702 ARG D N 1
ATOM 15810 C CA . ARG D 2 702 ? 28.21043 20.19975 -84.13836 1.000 58.81414 702 ARG D CA 1
ATOM 15811 C C . ARG D 2 702 ? 28.14592 21.64444 -84.61647 1.000 61.64846 702 ARG D C 1
ATOM 15812 O O . ARG D 2 702 ? 29.18652 22.22045 -84.94988 1.000 69.07703 702 ARG D O 1
ATOM 15814 N N . PHE D 2 703 ? 26.95250 22.24096 -84.65624 1.000 59.63083 703 PHE D N 1
ATOM 15815 C CA . PHE D 2 703 ? 26.69083 23.60091 -85.09219 1.000 68.96040 703 PHE D CA 1
ATOM 15816 C C . PHE D 2 703 ? 26.48437 24.51568 -83.89021 1.000 70.77121 703 PHE D C 1
ATOM 15817 O O . PHE D 2 703 ? 25.98382 24.07857 -82.84932 1.000 62.69760 703 PHE D O 1
ATOM 15825 N N . PRO D 2 704 ? 26.86712 25.78627 -83.99989 1.000 69.32198 704 PRO D N 1
ATOM 15826 C CA . PRO D 2 704 ? 26.78020 26.68568 -82.84422 1.000 64.86789 704 PRO D CA 1
ATOM 15827 C C . PRO D 2 704 ? 25.34099 26.92976 -82.41606 1.000 63.49541 704 PRO D C 1
ATOM 15828 O O . PRO D 2 704 ? 24.38765 26.72688 -83.17073 1.000 68.68653 704 PRO D O 1
ATOM 15832 N N . ALA D 2 705 ? 25.19890 27.36727 -81.16896 1.000 65.33153 705 ALA D N 1
ATOM 15833 C CA . ALA D 2 705 ? 23.90799 27.66856 -80.57253 1.000 65.92062 705 ALA D CA 1
ATOM 15834 C C . ALA D 2 705 ? 23.72304 29.17601 -80.45019 1.000 56.62218 705 ALA D C 1
ATOM 15835 O O . ALA D 2 705 ? 24.67594 29.95299 -80.54918 1.000 56.73774 705 ALA D O 1
ATOM 15837 N N . ASN D 2 706 ? 22.47469 29.58244 -80.22886 1.000 67.09568 706 ASN D N 1
ATOM 15838 C CA . ASN D 2 706 ? 22.11371 30.98839 -80.11885 1.000 63.77865 706 ASN D CA 1
ATOM 15839 C C . ASN D 2 706 ? 21.37487 31.22726 -78.81275 1.000 60.25464 706 ASN D C 1
ATOM 15840 O O . ASN D 2 706 ? 20.55032 30.40754 -78.39829 1.000 62.91172 706 ASN D O 1
ATOM 15845 N N . ARG D 2 707 ? 21.66930 32.35414 -78.17139 1.000 59.19046 707 ARG D N 1
ATOM 15846 C CA . ARG D 2 707 ? 20.99341 32.76456 -76.94905 1.000 51.11208 707 ARG D CA 1
ATOM 15847 C C . ARG D 2 707 ? 20.12583 33.98316 -77.22906 1.000 64.29930 707 ARG D C 1
ATOM 15848 O O . ARG D 2 707 ? 20.58620 34.95344 -77.84073 1.000 59.31773 707 ARG D O 1
ATOM 15856 N N . ARG D 2 708 ? 18.87349 33.92665 -76.78240 1.000 58.70280 708 ARG D N 1
ATOM 15857 C CA . ARG D 2 708 ? 17.94288 35.04340 -76.88561 1.000 58.57197 708 ARG D CA 1
ATOM 15858 C C . ARG D 2 708 ? 17.26710 35.22270 -75.53647 1.000 64.38374 708 ARG D C 1
ATOM 15859 O O . ARG D 2 708 ? 16.56288 34.32091 -75.06957 1.000 62.18480 708 ARG D O 1
ATOM 15867 N N . ASP D 2 709 ? 17.48988 36.37376 -74.90882 1.000 60.55971 709 ASP D N 1
ATOM 15868 C CA . ASP D 2 709 ? 16.87228 36.68200 -73.62891 1.000 54.01964 709 ASP D CA 1
ATOM 15869 C C . ASP D 2 709 ? 15.54303 37.38962 -73.84809 1.000 61.32138 709 ASP D C 1
ATOM 15870 O O . ASP D 2 709 ? 15.40445 38.21088 -74.75901 1.000 59.75263 709 ASP D O 1
ATOM 15875 N N . ILE D 2 710 ? 14.56427 37.06162 -73.00807 1.000 54.85070 710 ILE D N 1
ATOM 15876 C CA . ILE D 2 710 ? 13.24445 37.67200 -73.06805 1.000 58.18066 710 ILE D CA 1
ATOM 15877 C C . ILE D 2 710 ? 12.87763 38.18519 -71.68482 1.000 57.90559 710 ILE D C 1
ATOM 15878 O O . ILE D 2 710 ? 13.30076 37.63579 -70.66262 1.000 59.22028 710 ILE D O 1
ATOM 15883 N N . ALA D 2 711 ? 12.08756 39.25444 -71.66021 1.000 58.51438 711 ALA D N 1
ATOM 15884 C CA . ALA D 2 711 ? 11.58801 39.85005 -70.42638 1.000 62.25345 711 ALA D CA 1
ATOM 15885 C C . ALA D 2 711 ? 10.08534 39.60746 -70.36959 1.000 63.81052 711 ALA D C 1
ATOM 15886 O O . ALA D 2 711 ? 9.32445 40.20159 -71.14058 1.000 65.48493 711 ALA D O 1
ATOM 15888 N N . VAL D 2 712 ? 9.66323 38.73253 -69.46292 1.000 55.33701 712 VAL D N 1
ATOM 15889 C CA . VAL D 2 712 ? 8.27140 38.31611 -69.34406 1.000 53.88554 712 VAL D CA 1
ATOM 15890 C C . VAL D 2 712 ? 7.70921 38.90472 -68.05936 1.000 57.60744 712 VAL D C 1
ATOM 15891 O O . VAL D 2 712 ? 8.19796 38.60329 -66.96314 1.000 56.59015 712 VAL D O 1
ATOM 15895 N N . VAL D 2 713 ? 6.68692 39.74359 -68.19075 1.000 57.02938 713 VAL D N 1
ATOM 15896 C CA . VAL D 2 713 ? 6.00503 40.33093 -67.04440 1.000 64.85224 713 VAL D CA 1
ATOM 15897 C C . VAL D 2 713 ? 4.67215 39.61650 -66.86388 1.000 65.25981 713 VAL D C 1
ATOM 15898 O O . VAL D 2 713 ? 3.87122 39.52405 -67.80241 1.000 52.32270 713 VAL D O 1
ATOM 15902 N N . VAL D 2 714 ? 4.44699 39.09141 -65.65896 1.000 53.95790 714 VAL D N 1
ATOM 15903 C CA . VAL D 2 714 ? 3.24666 38.34088 -65.32428 1.000 55.08762 714 VAL D CA 1
ATOM 15904 C C . VAL D 2 714 ? 2.71347 38.84896 -63.99263 1.000 52.06439 714 VAL D C 1
ATOM 15905 O O . VAL D 2 714 ? 3.34336 39.65694 -63.30916 1.000 56.93191 714 VAL D O 1
ATOM 15909 N N . ALA D 2 715 ? 1.53245 38.35508 -63.63058 1.000 65.69798 715 ALA D N 1
ATOM 15910 C CA . ALA D 2 715 ? 0.99324 38.61642 -62.30584 1.000 54.55331 715 ALA D CA 1
ATOM 15911 C C . ALA D 2 715 ? 1.91200 38.02523 -61.24452 1.000 61.73082 715 ALA D C 1
ATOM 15912 O O . ALA D 2 715 ? 2.65780 37.07454 -61.49510 1.000 63.28210 715 ALA D O 1
ATOM 15914 N N . GLU D 2 716 ? 1.85459 38.60499 -60.04447 1.000 56.25570 716 GLU D N 1
ATOM 15915 C CA . GLU D 2 716 ? 2.74814 38.17825 -58.97396 1.000 62.96896 716 GLU D CA 1
ATOM 15916 C C . GLU D 2 716 ? 2.47480 36.74150 -58.54785 1.000 63.43196 716 GLU D C 1
ATOM 15917 O O . GLU D 2 716 ? 3.40269 36.02359 -58.15812 1.000 66.37602 716 GLU D O 1
ATOM 15923 N N . ASN D 2 717 ? 1.22024 36.30203 -58.62504 1.000 61.87871 717 ASN D N 1
ATOM 15924 C CA . ASN D 2 717 ? 0.82342 34.97017 -58.18477 1.000 65.80894 717 ASN D CA 1
ATOM 15925 C C . ASN D 2 717 ? 1.12213 33.88274 -59.21262 1.000 64.48378 717 ASN D C 1
ATOM 15926 O O . ASN D 2 717 ? 0.72801 32.73093 -59.00053 1.000 73.90985 717 ASN D O 1
ATOM 15931 N N . VAL D 2 718 ? 1.79678 34.20927 -60.30878 1.000 56.02968 718 VAL D N 1
ATOM 15932 C CA . VAL D 2 718 ? 2.12296 33.23684 -61.34783 1.000 59.52127 718 VAL D CA 1
ATOM 15933 C C . VAL D 2 718 ? 3.41214 32.52839 -60.94320 1.000 66.91746 718 VAL D C 1
ATOM 15934 O O . VAL D 2 718 ? 4.44659 33.19712 -60.78445 1.000 57.99914 718 VAL D O 1
ATOM 15938 N N . PRO D 2 719 ? 3.40089 31.20789 -60.76245 1.000 59.87379 719 PRO D N 1
ATOM 15939 C CA . PRO D 2 719 ? 4.64485 30.50177 -60.43033 1.000 60.41173 719 PRO D CA 1
ATOM 15940 C C . PRO D 2 719 ? 5.65516 30.62510 -61.56184 1.000 58.13559 719 PRO D C 1
ATOM 15941 O O . PRO D 2 719 ? 5.33035 30.41871 -62.73363 1.000 59.64231 719 PRO D O 1
ATOM 15945 N N . ALA D 2 720 ? 6.89257 30.97096 -61.20045 1.000 50.74906 720 ALA D N 1
ATOM 15946 C CA . ALA D 2 720 ? 7.91823 31.18766 -62.21485 1.000 50.22465 720 ALA D CA 1
ATOM 15947 C C . ALA D 2 720 ? 8.29489 29.89486 -62.92758 1.000 54.08197 720 ALA D C 1
ATOM 15948 O O . ALA D 2 720 ? 8.66025 29.92631 -64.10838 1.000 56.42001 720 ALA D O 1
ATOM 15950 N N . ALA D 2 721 ? 8.20780 28.75417 -62.23804 1.000 51.84551 721 ALA D N 1
ATOM 15951 C CA . ALA D 2 721 ? 8.56310 27.48449 -62.86471 1.000 55.54716 721 ALA D CA 1
ATOM 15952 C C . ALA D 2 721 ? 7.60155 27.11648 -63.98740 1.000 53.70695 721 ALA D C 1
ATOM 15953 O O . ALA D 2 721 ? 8.00827 26.47000 -64.95914 1.000 52.59360 721 ALA D O 1
ATOM 15955 N N . ASP D 2 722 ? 6.33091 27.51357 -63.87555 1.000 50.07147 722 ASP D N 1
ATOM 15956 C CA . ASP D 2 722 ? 5.37295 27.22666 -64.93861 1.000 49.88397 722 ASP D CA 1
ATOM 15957 C C . ASP D 2 722 ? 5.70289 28.00021 -66.20804 1.000 58.54338 722 ASP D C 1
ATOM 15958 O O . ASP D 2 722 ? 5.48668 27.49289 -67.31541 1.000 52.89359 722 ASP D O 1
ATOM 15963 N N . ILE D 2 723 ? 6.21594 29.22582 -66.06870 1.000 61.62364 723 ILE D N 1
ATOM 15964 C CA . ILE D 2 723 ? 6.67768 29.98020 -67.23160 1.000 58.90162 723 ILE D CA 1
ATOM 15965 C C . ILE D 2 723 ? 7.82897 29.24726 -67.90763 1.000 60.51309 723 ILE D C 1
ATOM 15966 O O . ILE D 2 723 ? 7.84221 29.06272 -69.13069 1.000 63.99554 723 ILE D O 1
ATOM 15971 N N . LEU D 2 724 ? 8.81699 28.82181 -67.11510 1.000 55.01720 724 LEU D N 1
ATOM 15972 C CA . LEU D 2 724 ? 9.95669 28.09863 -67.66829 1.000 52.51741 724 LEU D CA 1
ATOM 15973 C C . LEU D 2 724 ? 9.52322 26.77253 -68.27820 1.000 60.78367 724 LEU D C 1
ATOM 15974 O O . LEU D 2 724 ? 9.97982 26.40260 -69.36643 1.000 54.77539 724 LEU D O 1
ATOM 15979 N N . SER D 2 725 ? 8.63599 26.04640 -67.59236 1.000 51.88090 725 SER D N 1
ATOM 15980 C CA . SER D 2 725 ? 8.18196 24.75478 -68.09774 1.000 55.73128 725 SER D CA 1
ATOM 15981 C C . SER D 2 725 ? 7.44009 24.90710 -69.41987 1.000 55.77965 725 SER D C 1
ATOM 15982 O O . SER D 2 725 ? 7.60816 24.08874 -70.33189 1.000 59.78815 725 SER D O 1
ATOM 15985 N N . GLU D 2 726 ? 6.61841 25.95318 -69.54597 1.000 59.83359 726 GLU D N 1
ATOM 15986 C CA . GLU D 2 726 ? 5.91187 26.18626 -70.80108 1.000 54.60682 726 GLU D CA 1
ATOM 15987 C C . GLU D 2 726 ? 6.87589 26.51760 -71.93323 1.000 65.28056 726 GLU D C 1
ATOM 15988 O O . GLU D 2 726 ? 6.62366 26.14974 -73.08656 1.000 69.60667 726 GLU D O 1
ATOM 15994 N N . CYS D 2 727 ? 7.98244 27.20136 -71.62690 1.000 63.86070 727 CYS D N 1
ATOM 15995 C CA . CYS D 2 727 ? 8.97826 27.49470 -72.65367 1.000 62.32376 727 CYS D CA 1
ATOM 15996 C C . CYS D 2 727 ? 9.66519 26.22424 -73.13770 1.000 58.89442 727 CYS D C 1
ATOM 15997 O O . CYS D 2 727 ? 9.92033 26.06891 -74.33758 1.000 64.77042 727 CYS D O 1
ATOM 16000 N N . LYS D 2 728 ? 9.97586 25.30620 -72.21841 1.000 59.17743 728 LYS D N 1
ATOM 16001 C CA . LYS D 2 728 ? 10.61783 24.05530 -72.60789 1.000 67.73753 728 LYS D CA 1
ATOM 16002 C C . LYS D 2 728 ? 9.66867 23.15400 -73.38619 1.000 72.31252 728 LYS D C 1
ATOM 16003 O O . LYS D 2 728 ? 10.11632 22.36091 -74.22197 1.000 77.10476 728 LYS D O 1
ATOM 16009 N N . LYS D 2 729 ? 8.36302 23.25982 -73.12904 1.000 73.89277 729 LYS D N 1
ATOM 16010 C CA . LYS D 2 729 ? 7.39703 22.38786 -73.78868 1.000 70.86404 729 LYS D CA 1
ATOM 16011 C C . LYS D 2 729 ? 7.13509 22.81909 -75.22690 1.000 77.17192 729 LYS D C 1
ATOM 16012 O O . LYS D 2 729 ? 7.07434 21.97522 -76.12813 1.000 82.65419 729 LYS D O 1
ATOM 16018 N N . VAL D 2 730 ? 6.97778 24.12318 -75.46153 1.000 71.86191 730 VAL D N 1
ATOM 16019 C CA . VAL D 2 730 ? 6.67668 24.60149 -76.80728 1.000 73.94320 730 VAL D CA 1
ATOM 16020 C C . VAL D 2 730 ? 7.89835 24.47179 -77.70818 1.000 80.17004 730 VAL D C 1
ATOM 16021 O O . VAL D 2 730 ? 7.79195 24.04511 -78.86478 1.000 81.01430 730 VAL D O 1
ATOM 16025 N N . GLY D 2 731 ? 9.07301 24.83245 -77.19929 1.000 76.59983 731 GLY D N 1
ATOM 16026 C CA . GLY D 2 731 ? 10.30174 24.63044 -77.94056 1.000 79.11095 731 GLY D CA 1
ATOM 16027 C C . GLY D 2 731 ? 10.91486 23.27626 -77.65111 1.000 87.46198 731 GLY D C 1
ATOM 16028 O O . GLY D 2 731 ? 11.53096 23.08035 -76.59897 1.000 98.27404 731 GLY D O 1
ATOM 16029 N N . VAL D 2 732 ? 10.75117 22.33129 -78.57161 1.000 87.11973 732 VAL D N 1
ATOM 16030 C CA . VAL D 2 732 ? 11.18639 20.95399 -78.37921 1.000 84.67067 732 VAL D CA 1
ATOM 16031 C C . VAL D 2 732 ? 12.40578 20.62668 -79.23402 1.000 88.80745 732 VAL D C 1
ATOM 16032 O O . VAL D 2 732 ? 13.39916 20.09634 -78.73508 1.000 97.96353 732 VAL D O 1
ATOM 16036 N N . ASN D 2 733 ? 12.34819 20.93848 -80.52924 1.000 85.19178 733 ASN D N 1
ATOM 16037 C CA . ASN D 2 733 ? 13.43053 20.55148 -81.42573 1.000 88.16970 733 ASN D CA 1
ATOM 16038 C C . ASN D 2 733 ? 14.60551 21.52008 -81.37120 1.000 84.16838 733 ASN D C 1
ATOM 16039 O O . ASN D 2 733 ? 15.75867 21.09067 -81.48778 1.000 91.56010 733 ASN D O 1
ATOM 16041 N N . GLN D 2 734 ? 14.34614 22.81391 -81.19190 1.000 73.64194 734 GLN D N 1
ATOM 16042 C CA . GLN D 2 734 ? 15.39438 23.82590 -81.22940 1.000 75.64942 734 GLN D CA 1
ATOM 16043 C C . GLN D 2 734 ? 15.75850 24.36536 -79.85509 1.000 67.06715 734 GLN D C 1
ATOM 16044 O O . GLN D 2 734 ? 16.94544 24.50250 -79.54237 1.000 63.47673 734 GLN D O 1
ATOM 16050 N N . VAL D 2 735 ? 14.76764 24.68575 -79.02403 1.000 70.07450 735 VAL D N 1
ATOM 16051 C CA . VAL D 2 735 ? 15.02963 25.23857 -77.69929 1.000 68.22168 735 VAL D CA 1
ATOM 16052 C C . VAL D 2 735 ? 15.63772 24.15630 -76.81842 1.000 60.60831 735 VAL D C 1
ATOM 16053 O O . VAL D 2 735 ? 14.92141 23.33438 -76.23659 1.000 70.12355 735 VAL D O 1
ATOM 16057 N N . VAL D 2 736 ? 16.96655 24.14750 -76.71895 1.000 60.26442 736 VAL D N 1
ATOM 16058 C CA . VAL D 2 736 ? 17.68059 23.14493 -75.93959 1.000 65.72939 736 VAL D CA 1
ATOM 16059 C C . VAL D 2 736 ? 18.02800 23.64795 -74.54333 1.000 68.81743 736 VAL D C 1
ATOM 16060 O O . VAL D 2 736 ? 18.72450 22.95437 -73.79606 1.000 67.63359 736 VAL D O 1
ATOM 16064 N N . GLY D 2 737 ? 17.55930 24.83718 -74.17245 1.000 68.64428 737 GLY D N 1
ATOM 16065 C CA . GLY D 2 737 ? 17.86684 25.39255 -72.87050 1.000 59.27475 737 GLY D CA 1
ATOM 16066 C C . GLY D 2 737 ? 16.98288 26.55958 -72.48385 1.000 60.12807 737 GLY D C 1
ATOM 16067 O O . GLY D 2 737 ? 16.82807 27.51505 -73.25099 1.000 55.35193 737 GLY D O 1
ATOM 16068 N N . VAL D 2 738 ? 16.38804 26.48470 -71.29527 1.000 54.41749 738 VAL D N 1
ATOM 16069 C CA . VAL D 2 738 ? 15.57138 27.55694 -70.73891 1.000 53.76071 738 VAL D CA 1
ATOM 16070 C C . VAL D 2 738 ? 16.04856 27.80402 -69.31673 1.000 54.21990 738 VAL D C 1
ATOM 16071 O O . VAL D 2 738 ? 16.08280 26.87502 -68.50186 1.000 55.64817 738 VAL D O 1
ATOM 16075 N N . ASN D 2 739 ? 16.41676 29.04598 -69.01619 1.000 53.99986 739 ASN D N 1
ATOM 16076 C CA . ASN D 2 739 ? 16.93942 29.37923 -67.70082 1.000 55.49160 739 ASN D CA 1
ATOM 16077 C C . ASN D 2 739 ? 16.47011 30.76489 -67.28798 1.000 59.74966 739 ASN D C 1
ATOM 16078 O O . ASN D 2 739 ? 16.47658 31.70075 -68.09280 1.000 56.65849 739 ASN D O 1
ATOM 16083 N N . LEU D 2 740 ? 16.06184 30.88407 -66.02936 1.000 46.42576 740 LEU D N 1
ATOM 16084 C CA . LEU D 2 740 ? 15.69061 32.16474 -65.44404 1.000 55.03738 740 LEU D CA 1
ATOM 16085 C C . LEU D 2 740 ? 16.91304 32.75381 -64.75175 1.000 55.63879 740 LEU D C 1
ATOM 16086 O O . LEU D 2 740 ? 17.51881 32.09978 -63.89647 1.000 46.19368 740 LEU D O 1
ATOM 16091 N N . PHE D 2 741 ? 17.28547 33.97919 -65.12293 1.000 55.77144 741 PHE D N 1
ATOM 16092 C CA . PHE D 2 741 ? 18.45889 34.60593 -64.53344 1.000 55.24759 741 PHE D CA 1
ATOM 16093 C C . PHE D 2 741 ? 18.16404 35.89704 -63.78103 1.000 49.10184 741 PHE D C 1
ATOM 16094 O O . PHE D 2 741 ? 19.08676 36.46284 -63.18276 1.000 59.79074 741 PHE D O 1
ATOM 16102 N N . ASP D 2 742 ? 16.91858 36.37078 -63.76883 1.000 48.84599 742 ASP D N 1
ATOM 16103 C CA . ASP D 2 742 ? 16.59091 37.57549 -63.01753 1.000 54.46029 742 ASP D CA 1
ATOM 16104 C C . ASP D 2 742 ? 15.09270 37.64099 -62.75889 1.000 47.98011 742 ASP D C 1
ATOM 16105 O O . ASP D 2 742 ? 14.28850 37.29862 -63.62913 1.000 55.01756 742 ASP D O 1
ATOM 16110 N N . VAL D 2 743 ? 14.73458 38.08209 -61.55402 1.000 54.04861 743 VAL D N 1
ATOM 16111 C CA . VAL D 2 743 ? 13.35746 38.37774 -61.17558 1.000 54.20420 743 VAL D CA 1
ATOM 16112 C C . VAL D 2 743 ? 13.32791 39.78547 -60.59913 1.000 57.63441 743 VAL D C 1
ATOM 16113 O O . VAL D 2 743 ? 14.10182 40.10134 -59.68823 1.000 50.16564 743 VAL D O 1
ATOM 16117 N N . TYR D 2 744 ? 12.44236 40.62914 -61.12702 1.000 61.59430 744 TYR D N 1
ATOM 16118 C CA . TYR D 2 744 ? 12.34747 42.01786 -60.69920 1.000 63.63770 744 TYR D CA 1
ATOM 16119 C C . TYR D 2 744 ? 10.90153 42.37673 -60.39179 1.000 66.69989 744 TYR D C 1
ATOM 16120 O O . TYR D 2 744 ? 9.98257 41.96945 -61.10893 1.000 62.24802 744 TYR D O 1
ATOM 16129 N N . ARG D 2 745 ? 10.71050 43.14916 -59.32120 1.000 70.60404 745 ARG D N 1
ATOM 16130 C CA . ARG D 2 745 ? 9.38553 43.63833 -58.94203 1.000 79.02543 745 ARG D CA 1
ATOM 16131 C C . ARG D 2 745 ? 9.58601 44.93519 -58.16132 1.000 83.50949 745 ARG D C 1
ATOM 16132 O O . ARG D 2 745 ? 9.85274 44.90353 -56.95594 1.000 99.08784 745 ARG D O 1
ATOM 16140 N N . GLY D 2 746 ? 9.46507 46.06532 -58.85603 1.000 75.80725 746 GLY D N 1
ATOM 16141 C CA . GLY D 2 746 ? 9.65237 47.36117 -58.23036 1.000 81.42972 746 GLY D CA 1
ATOM 16142 C C . GLY D 2 746 ? 9.41681 48.52887 -59.16712 1.000 80.49340 746 GLY D C 1
ATOM 16143 O O . GLY D 2 746 ? 8.47952 48.50883 -59.97055 1.000 78.15432 746 GLY D O 1
ATOM 16144 N N . LYS D 2 747 ? 10.26034 49.55481 -59.07087 1.000 76.88991 747 LYS D N 1
ATOM 16145 C CA . LYS D 2 747 ? 10.13441 50.73767 -59.91884 1.000 78.55711 747 LYS D CA 1
ATOM 16146 C C . LYS D 2 747 ? 10.40376 50.36181 -61.37056 1.000 82.70799 747 LYS D C 1
ATOM 16147 O O . LYS D 2 747 ? 11.53874 50.04548 -61.73864 1.000 83.45734 747 LYS D O 1
ATOM 16151 N N . GLY D 2 748 ? 9.36215 50.40067 -62.19724 1.000 81.44413 748 GLY D N 1
ATOM 16152 C CA . GLY D 2 748 ? 9.47613 50.00138 -63.58611 1.000 83.36074 748 GLY D CA 1
ATOM 16153 C C . GLY D 2 748 ? 8.37335 49.04714 -63.99200 1.000 84.30747 748 GLY D C 1
ATOM 16154 O O . GLY D 2 748 ? 8.01431 48.96082 -65.17018 1.000 84.77838 748 GLY D O 1
ATOM 16155 N N . VAL D 2 749 ? 7.83461 48.31960 -63.01536 1.000 92.25651 749 VAL D N 1
ATOM 16156 C CA . VAL D 2 749 ? 6.70942 47.41734 -63.21756 1.000 84.99210 749 VAL D CA 1
ATOM 16157 C C . VAL D 2 749 ? 5.60100 47.81158 -62.25180 1.000 73.71331 749 VAL D C 1
ATOM 16158 O O . VAL D 2 749 ? 5.85651 48.33328 -61.16132 1.000 84.44322 749 VAL D O 1
ATOM 16162 N N . ALA D 2 750 ? 4.36066 47.56569 -62.66361 1.000 75.37893 750 ALA D N 1
ATOM 16163 C CA . ALA D 2 750 ? 3.21560 47.91141 -61.83446 1.000 72.33629 750 ALA D CA 1
ATOM 16164 C C . ALA D 2 750 ? 3.17830 47.05007 -60.57637 1.000 82.23088 750 ALA D C 1
ATOM 16165 O O . ALA D 2 750 ? 3.66366 45.91519 -60.55730 1.000 81.34567 750 ALA D O 1
ATOM 16167 N N . GLU D 2 751 ? 2.59717 47.60701 -59.51443 1.000 82.19987 751 GLU D N 1
ATOM 16168 C CA . GLU D 2 751 ? 2.47675 46.87355 -58.26149 1.000 76.39638 751 GLU D CA 1
ATOM 16169 C C . GLU D 2 751 ? 1.60828 45.63659 -58.45503 1.000 73.17242 751 GLU D C 1
ATOM 16170 O O . GLU D 2 751 ? 0.58929 45.67299 -59.15014 1.000 73.96484 751 GLU D O 1
ATOM 16172 N N . GLY D 2 752 ? 2.02112 44.53395 -57.83592 1.000 71.38118 752 GLY D N 1
ATOM 16173 C CA . GLY D 2 752 ? 1.36054 43.26320 -58.04266 1.000 67.66818 752 GLY D CA 1
ATOM 16174 C C . GLY D 2 752 ? 1.81825 42.50483 -59.26627 1.000 67.10336 752 GLY D C 1
ATOM 16175 O O . GLY D 2 752 ? 1.20499 41.48846 -59.61146 1.000 61.89067 752 GLY D O 1
ATOM 16176 N N . TYR D 2 753 ? 2.87124 42.96746 -59.93634 1.000 67.70187 753 TYR D N 1
ATOM 16177 C CA . TYR D 2 753 ? 3.41020 42.31606 -61.11980 1.000 64.27476 753 TYR D CA 1
ATOM 16178 C C . TYR D 2 753 ? 4.91292 42.13376 -60.95655 1.000 59.64524 753 TYR D C 1
ATOM 16179 O O . TYR D 2 753 ? 5.53688 42.68252 -60.04409 1.000 62.09272 753 TYR D O 1
ATOM 16188 N N . LYS D 2 754 ? 5.49384 41.35003 -61.86013 1.000 50.27582 754 LYS D N 1
ATOM 16189 C CA . LYS D 2 754 ? 6.90452 41.00949 -61.77935 1.000 54.66837 754 LYS D CA 1
ATOM 16190 C C . LYS D 2 754 ? 7.41682 40.69236 -63.17431 1.000 57.33757 754 LYS D C 1
ATOM 16191 O O . LYS D 2 754 ? 6.67796 40.18290 -64.01991 1.000 56.11776 754 LYS D O 1
ATOM 16197 N N . SER D 2 755 ? 8.69007 40.99432 -63.40509 1.000 53.02486 755 SER D N 1
ATOM 16198 C CA . SER D 2 755 ? 9.33656 40.75406 -64.68723 1.000 51.97675 755 SER D CA 1
ATOM 16199 C C . SER D 2 755 ? 10.30538 39.58774 -64.55326 1.000 51.95906 755 SER D C 1
ATOM 16200 O O . SER D 2 755 ? 11.17717 39.59619 -63.67788 1.000 50.54784 755 SER D O 1
ATOM 16203 N N . LEU D 2 756 ? 10.15008 38.59029 -65.41841 1.000 57.55268 756 LEU D N 1
ATOM 16204 C CA . LEU D 2 756 ? 10.98242 37.39397 -65.40871 1.000 54.04646 756 LEU D CA 1
ATOM 16205 C C . LEU D 2 756 ? 11.92888 37.43848 -66.60033 1.000 60.05451 756 LEU D C 1
ATOM 16206 O O . LEU D 2 756 ? 11.48274 37.41620 -67.75334 1.000 54.34686 756 LEU D O 1
ATOM 16211 N N . ALA D 2 757 ? 13.22830 37.49697 -66.32155 1.000 50.75753 757 ALA D N 1
ATOM 16212 C CA . ALA D 2 757 ? 14.24604 37.47912 -67.36397 1.000 55.30223 757 ALA D CA 1
ATOM 16213 C C . ALA D 2 757 ? 14.64564 36.03433 -67.64076 1.000 48.85564 757 ALA D C 1
ATOM 16214 O O . ALA D 2 757 ? 15.20079 35.35897 -66.76709 1.000 49.00356 757 ALA D O 1
ATOM 16216 N N . ILE D 2 758 ? 14.36274 35.56481 -68.85268 1.000 53.99087 758 ILE D N 1
ATOM 16217 C CA . ILE D 2 758 ? 14.54120 34.16814 -69.22813 1.000 51.93206 758 ILE D CA 1
ATOM 16218 C C . ILE D 2 758 ? 15.47451 34.09989 -70.42649 1.000 59.96171 758 ILE D C 1
ATOM 16219 O O . ILE D 2 758 ? 15.29487 34.83747 -71.40242 1.000 57.93641 758 ILE D O 1
ATOM 16224 N N . SER D 2 759 ? 16.46555 33.21732 -70.35123 1.000 55.07768 759 SER D N 1
ATOM 16225 C CA . SER D 2 759 ? 17.36861 32.95628 -71.46084 1.000 51.19436 759 SER D CA 1
ATOM 16226 C C . SER D 2 759 ? 16.90430 31.71820 -72.21524 1.000 61.42519 759 SER D C 1
ATOM 16227 O O . SER D 2 759 ? 16.52821 30.71217 -71.60683 1.000 57.90944 759 SER D O 1
ATOM 16230 N N . LEU D 2 760 ? 16.92434 31.80089 -73.54307 1.000 65.26170 760 LEU D N 1
ATOM 16231 C CA . LEU D 2 760 ? 16.51259 30.70434 -74.41012 1.000 53.67140 760 LEU D CA 1
ATOM 16232 C C . LEU D 2 760 ? 17.67868 30.33254 -75.31262 1.000 59.23503 760 LEU D C 1
ATOM 16233 O O . LEU D 2 760 ? 18.12300 31.15023 -76.12556 1.000 55.55213 760 LEU D O 1
ATOM 16238 N N . ILE D 2 761 ? 18.17481 29.10749 -75.16470 1.000 53.37414 761 ILE D N 1
ATOM 16239 C CA . ILE D 2 761 ? 19.23463 28.57641 -76.01339 1.000 57.51452 761 ILE D CA 1
ATOM 16240 C C . ILE D 2 761 ? 18.58895 27.77957 -77.13683 1.000 60.83150 761 ILE D C 1
ATOM 16241 O O . ILE D 2 761 ? 17.79408 26.86577 -76.88269 1.000 70.34945 761 ILE D O 1
ATOM 16246 N N . LEU D 2 762 ? 18.92242 28.12472 -78.37743 1.000 58.57314 762 LEU D N 1
ATOM 16247 C CA . LEU D 2 762 ? 18.36219 27.47330 -79.55325 1.000 62.89906 762 LEU D CA 1
ATOM 16248 C C . LEU D 2 762 ? 19.48862 26.86498 -80.37370 1.000 57.86482 762 LEU D C 1
ATOM 16249 O O . LEU D 2 762 ? 20.49309 27.53112 -80.64638 1.000 59.09581 762 LEU D O 1
ATOM 16254 N N . GLN D 2 763 ? 19.31834 25.60436 -80.76596 1.000 56.83523 763 GLN D N 1
ATOM 16255 C CA . GLN D 2 763 ? 20.35601 24.89346 -81.49718 1.000 63.78905 763 GLN D CA 1
ATOM 16256 C C . GLN D 2 763 ? 19.72302 23.75152 -82.27947 1.000 63.83784 763 GLN D C 1
ATOM 16257 O O . GLN D 2 763 ? 18.75945 23.13467 -81.81913 1.000 62.62135 763 GLN D O 1
ATOM 16263 N N . ASP D 2 764 ? 20.27040 23.48000 -83.46046 1.000 62.77388 764 ASP D N 1
ATOM 16264 C CA . ASP D 2 764 ? 19.81666 22.38847 -84.30702 1.000 68.31169 764 ASP D CA 1
ATOM 16265 C C . ASP D 2 764 ? 20.97335 21.43514 -84.57472 1.000 70.46312 764 ASP D C 1
ATOM 16266 O O . ASP D 2 764 ? 22.13250 21.84996 -84.66941 1.000 71.36904 764 ASP D O 1
ATOM 16271 N N . THR D 2 765 ? 20.64754 20.14865 -84.69904 1.000 76.07732 765 THR D N 1
ATOM 16272 C CA . THR D 2 765 ? 21.66450 19.12516 -84.89987 1.000 69.95897 765 THR D CA 1
ATOM 16273 C C . THR D 2 765 ? 22.10129 18.98729 -86.35197 1.000 66.73659 765 THR D C 1
ATOM 16274 O O . THR D 2 765 ? 23.07635 18.27691 -86.61950 1.000 67.98744 765 THR D O 1
ATOM 16278 N N . SER D 2 766 ? 21.42146 19.64615 -87.29079 1.000 70.11494 766 SER D N 1
ATOM 16279 C CA . SER D 2 766 ? 21.71176 19.47149 -88.70532 1.000 78.20998 766 SER D CA 1
ATOM 16280 C C . SER D 2 766 ? 22.10305 20.75065 -89.43203 1.000 68.62841 766 SER D C 1
ATOM 16281 O O . SER D 2 766 ? 22.53606 20.66807 -90.58688 1.000 69.65292 766 SER D O 1
ATOM 16284 N N . ARG D 2 767 ? 21.97954 21.91844 -88.80421 1.000 74.64253 767 ARG D N 1
ATOM 16285 C CA . ARG D 2 767 ? 22.27577 23.16895 -89.49084 1.000 69.94888 767 ARG D CA 1
ATOM 16286 C C . ARG D 2 767 ? 22.45930 24.28136 -88.47024 1.000 72.05059 767 ARG D C 1
ATOM 16287 O O . ARG D 2 767 ? 22.07615 24.15279 -87.30449 1.000 71.37570 767 ARG D O 1
ATOM 16295 N N . THR D 2 768 ? 23.05197 25.37923 -88.93197 1.000 77.13239 768 THR D N 1
ATOM 16296 C CA . THR D 2 768 ? 23.08079 26.61092 -88.15976 1.000 72.89191 768 THR D CA 1
ATOM 16297 C C . THR D 2 768 ? 21.78961 27.38824 -88.38622 1.000 78.37450 768 THR D C 1
ATOM 16298 O O . THR D 2 768 ? 21.14546 27.27134 -89.43287 1.000 82.92562 768 THR D O 1
ATOM 16302 N N . LEU D 2 769 ? 21.41058 28.18441 -87.39197 1.000 73.11174 769 LEU D N 1
ATOM 16303 C CA . LEU D 2 769 ? 20.16292 28.93331 -87.42479 1.000 76.68601 769 LEU D CA 1
ATOM 16304 C C . LEU D 2 769 ? 20.43432 30.40775 -87.68999 1.000 73.85337 769 LEU D C 1
ATOM 16305 O O . LEU D 2 769 ? 21.41471 30.96942 -87.19033 1.000 77.01717 769 LEU D O 1
ATOM 16310 N N . GLU D 2 770 ? 19.56017 31.02763 -88.47723 1.000 84.19701 770 GLU D N 1
ATOM 16311 C CA . GLU D 2 770 ? 19.61540 32.45360 -88.76267 1.000 81.21491 770 GLU D CA 1
ATOM 16312 C C . GLU D 2 770 ? 18.48741 33.17495 -88.03483 1.000 75.57332 770 GLU D C 1
ATOM 16313 O O . GLU D 2 770 ? 17.61339 32.55634 -87.42254 1.000 76.12518 770 GLU D O 1
ATOM 16319 N N . GLU D 2 771 ? 18.51134 34.50832 -88.12747 1.000 79.44624 771 GLU D N 1
ATOM 16320 C CA . GLU D 2 771 ? 17.61364 35.33201 -87.32183 1.000 76.74610 771 GLU D CA 1
ATOM 16321 C C . GLU D 2 771 ? 16.14656 35.07547 -87.64654 1.000 78.67613 771 GLU D C 1
ATOM 16322 O O . GLU D 2 771 ? 15.28580 35.22415 -86.77108 1.000 83.79959 771 GLU D O 1
ATOM 16328 N N . GLU D 2 772 ? 15.83889 34.68980 -88.88768 1.000 69.12495 772 GLU D N 1
ATOM 16329 C CA . GLU D 2 772 ? 14.44491 34.47176 -89.26476 1.000 66.52515 772 GLU D CA 1
ATOM 16330 C C . GLU D 2 772 ? 13.84780 33.28099 -88.52416 1.000 74.36311 772 GLU D C 1
ATOM 16331 O O . GLU D 2 772 ? 12.72104 33.35751 -88.01921 1.000 69.14461 772 GLU D O 1
ATOM 16333 N N . GLU D 2 773 ? 14.58619 32.17290 -88.44692 1.000 67.99034 773 GLU D N 1
ATOM 16334 C CA . GLU D 2 773 ? 14.08498 30.99495 -87.74989 1.000 66.03083 773 GLU D CA 1
ATOM 16335 C C . GLU D 2 773 ? 14.20755 31.13211 -86.23726 1.000 71.04287 773 GLU D C 1
ATOM 16336 O O . GLU D 2 773 ? 13.36656 30.60354 -85.50114 1.000 62.76746 773 GLU D O 1
ATOM 16342 N N . ILE D 2 774 ? 15.23537 31.83623 -85.75958 1.000 71.51584 774 ILE D N 1
ATOM 16343 C CA . ILE D 2 774 ? 15.40516 32.03104 -84.32278 1.000 67.57738 774 ILE D CA 1
ATOM 16344 C C . ILE D 2 774 ? 14.26704 32.87334 -83.76111 1.000 69.71144 774 ILE D C 1
ATOM 16345 O O . ILE D 2 774 ? 13.63715 32.50669 -82.76211 1.000 66.94154 774 ILE D O 1
ATOM 16350 N N . ALA D 2 775 ? 13.98624 34.01611 -84.39399 1.000 66.93500 775 ALA D N 1
ATOM 16351 C CA . ALA D 2 775 ? 12.91469 34.87984 -83.90926 1.000 70.82230 775 ALA D CA 1
ATOM 16352 C C . ALA D 2 775 ? 11.55283 34.20996 -84.03926 1.000 68.84180 775 ALA D C 1
ATOM 16353 O O . ALA D 2 775 ? 10.66401 34.44671 -83.21318 1.000 59.02616 775 ALA D O 1
ATOM 16355 N N . ALA D 2 776 ? 11.37261 33.36933 -85.06114 1.000 59.90063 776 ALA D N 1
ATOM 16356 C CA . ALA D 2 776 ? 10.10714 32.66228 -85.22695 1.000 64.90406 776 ALA D CA 1
ATOM 16357 C C . ALA D 2 776 ? 9.85627 31.69881 -84.07378 1.000 64.41327 776 ALA D C 1
ATOM 16358 O O . ALA D 2 776 ? 8.73075 31.60447 -83.57008 1.000 72.30513 776 ALA D O 1
ATOM 16360 N N . THR D 2 777 ? 10.89159 30.97460 -83.64127 1.000 62.28980 777 THR D N 1
ATOM 16361 C CA . THR D 2 777 ? 10.72534 30.05618 -82.52071 1.000 63.73570 777 THR D CA 1
ATOM 16362 C C . THR D 2 777 ? 10.63866 30.80067 -81.19450 1.000 60.63822 777 THR D C 1
ATOM 16363 O O . THR D 2 777 ? 9.91355 30.36892 -80.29032 1.000 66.42916 777 THR D O 1
ATOM 16367 N N . VAL D 2 778 ? 11.36117 31.91559 -81.05851 1.000 63.71617 778 VAL D N 1
ATOM 16368 C CA . VAL D 2 778 ? 11.27141 32.70898 -79.83658 1.000 58.34576 778 VAL D CA 1
ATOM 16369 C C . VAL D 2 778 ? 9.88940 33.33550 -79.71004 1.000 65.13741 778 VAL D C 1
ATOM 16370 O O . VAL D 2 778 ? 9.29636 33.34919 -78.62415 1.000 66.96351 778 VAL D O 1
ATOM 16374 N N . ALA D 2 779 ? 9.35025 33.85632 -80.81586 1.000 61.74615 779 ALA D N 1
ATOM 16375 C CA . ALA D 2 779 ? 7.99984 34.40677 -80.78750 1.000 60.05349 779 ALA D CA 1
ATOM 16376 C C . ALA D 2 779 ? 6.96748 33.33069 -80.48458 1.000 62.63736 779 ALA D C 1
ATOM 16377 O O . ALA D 2 779 ? 5.93768 33.61576 -79.86253 1.000 65.11009 779 ALA D O 1
ATOM 16379 N N . LYS D 2 780 ? 7.22574 32.09200 -80.91246 1.000 57.38440 780 LYS D N 1
ATOM 16380 C CA . LYS D 2 780 ? 6.31275 30.99585 -80.61072 1.000 59.33962 780 LYS D CA 1
ATOM 16381 C C . LYS D 2 780 ? 6.24526 30.72352 -79.11414 1.000 64.08719 780 LYS D C 1
ATOM 16382 O O . LYS D 2 780 ? 5.19187 30.32661 -78.60159 1.000 72.69304 780 LYS D O 1
ATOM 16388 N N . CYS D 2 781 ? 7.35213 30.93180 -78.39736 1.000 64.62322 781 CYS D N 1
ATOM 16389 C CA . CYS D 2 781 ? 7.32931 30.77104 -76.94721 1.000 66.93536 781 CYS D CA 1
ATOM 16390 C C . CYS D 2 781 ? 6.63630 31.94754 -76.27053 1.000 65.24131 781 CYS D C 1
ATOM 16391 O O . CYS D 2 781 ? 5.95700 31.77118 -75.25281 1.000 63.98002 781 CYS D O 1
ATOM 16394 N N . VAL D 2 782 ? 6.79491 33.15332 -76.82034 1.000 57.57896 782 VAL D N 1
ATOM 16395 C CA . VAL D 2 782 ? 6.18208 34.33596 -76.21983 1.000 63.94789 782 VAL D CA 1
ATOM 16396 C C . VAL D 2 782 ? 4.66186 34.25559 -76.30689 1.000 68.75466 782 VAL D C 1
ATOM 16397 O O . VAL D 2 782 ? 3.95264 34.52966 -75.33097 1.000 67.97418 782 VAL D O 1
ATOM 16401 N N . GLU D 2 783 ? 4.13701 33.87971 -77.47672 1.000 65.96437 783 GLU D N 1
ATOM 16402 C CA . GLU D 2 783 ? 2.69000 33.76102 -77.62312 1.000 71.07402 783 GLU D CA 1
ATOM 16403 C C . GLU D 2 783 ? 2.13185 32.61697 -76.78680 1.000 70.86706 783 GLU D C 1
ATOM 16404 O O . GLU D 2 783 ? 0.96757 32.66451 -76.37297 1.000 71.34580 783 GLU D O 1
ATOM 16410 N N . ALA D 2 784 ? 2.94005 31.58809 -76.52570 1.000 59.58405 784 ALA D N 1
ATOM 16411 C CA . ALA D 2 784 ? 2.50312 30.51957 -75.63472 1.000 62.18502 784 ALA D CA 1
ATOM 16412 C C . ALA D 2 784 ? 2.39358 31.01324 -74.19861 1.000 67.39410 784 ALA D C 1
ATOM 16413 O O . ALA D 2 784 ? 1.44631 30.66177 -73.48526 1.000 60.40725 784 ALA D O 1
ATOM 16415 N N . LEU D 2 785 ? 3.35675 31.82453 -73.75422 1.000 65.36266 785 LEU D N 1
ATOM 16416 C CA . LEU D 2 785 ? 3.26027 32.41776 -72.42552 1.000 68.37154 785 LEU D CA 1
ATOM 16417 C C . LEU D 2 785 ? 2.13255 33.43662 -72.35192 1.000 63.05950 785 LEU D C 1
ATOM 16418 O O . LEU D 2 785 ? 1.59476 33.68661 -71.26779 1.000 58.77640 785 LEU D O 1
ATOM 16423 N N . LYS D 2 786 ? 1.76444 34.03131 -73.48854 1.000 71.11648 786 LYS D N 1
ATOM 16424 C CA . LYS D 2 786 ? 0.67339 34.99683 -73.51793 1.000 67.14514 786 LYS D CA 1
ATOM 16425 C C . LYS D 2 786 ? -0.68906 34.31342 -73.53924 1.000 71.22900 786 LYS D C 1
ATOM 16426 O O . LYS D 2 786 ? -1.66614 34.86668 -73.02191 1.000 73.00550 786 LYS D O 1
ATOM 16432 N N . GLU D 2 787 ? -0.77303 33.11621 -74.11996 1.000 66.52736 787 GLU D N 1
ATOM 16433 C CA . GLU D 2 787 ? -2.03783 32.39200 -74.15030 1.000 72.99736 787 GLU D CA 1
ATOM 16434 C C . GLU D 2 787 ? -2.34323 31.74138 -72.80599 1.000 71.56043 787 GLU D C 1
ATOM 16435 O O . GLU D 2 787 ? -3.50743 31.67504 -72.39565 1.000 77.35280 787 GLU D O 1
ATOM 16441 N N . ARG D 2 788 ? -1.31535 31.26453 -72.10494 1.000 62.12676 788 ARG D N 1
ATOM 16442 C CA . ARG D 2 788 ? -1.52093 30.53643 -70.85931 1.000 66.12625 788 ARG D CA 1
ATOM 16443 C C . ARG D 2 788 ? -1.45362 31.43931 -69.63304 1.000 65.15578 788 ARG D C 1
ATOM 16444 O O . ARG D 2 788 ? -2.20855 31.23554 -68.67597 1.000 63.10613 788 ARG D O 1
ATOM 16452 N N . PHE D 2 789 ? -0.57242 32.43990 -69.64176 1.000 68.14392 789 PHE D N 1
ATOM 16453 C CA . PHE D 2 789 ? -0.36616 33.29822 -68.48406 1.000 66.83443 789 PHE D CA 1
ATOM 16454 C C . PHE D 2 789 ? -0.74186 34.75270 -68.72453 1.000 68.36224 789 PHE D C 1
ATOM 16455 O O . PHE D 2 789 ? -0.59085 35.56897 -67.80702 1.000 62.20214 789 PHE D O 1
ATOM 16463 N N . GLN D 2 790 ? -1.21576 35.10211 -69.92230 1.000 72.79288 790 GLN D N 1
ATOM 16464 C CA . GLN D 2 790 ? -1.52985 36.48905 -70.27266 1.000 76.84787 790 GLN D CA 1
ATOM 16465 C C . GLN D 2 790 ? -0.32093 37.39313 -70.04782 1.000 72.13281 790 GLN D C 1
ATOM 16466 O O . GLN D 2 790 ? -0.44210 38.53551 -69.60044 1.000 81.90523 790 GLN D O 1
ATOM 16472 N N . ALA D 2 791 ? 0.86002 36.86823 -70.36346 1.000 73.90839 791 ALA D N 1
ATOM 16473 C CA . ALA D 2 791 ? 2.11140 37.56767 -70.13133 1.000 70.34195 791 ALA D CA 1
ATOM 16474 C C . ALA D 2 791 ? 2.34626 38.62927 -71.20246 1.000 66.38285 791 ALA D C 1
ATOM 16475 O O . ALA D 2 791 ? 1.65179 38.69535 -72.22006 1.000 69.18924 791 ALA D O 1
ATOM 16477 N N . SER D 2 792 ? 3.35122 39.46843 -70.95900 1.000 65.64159 792 SER D N 1
ATOM 16478 C CA . SER D 2 792 ? 3.74018 40.51436 -71.89161 1.000 67.17122 792 SER D CA 1
ATOM 16479 C C . SER D 2 792 ? 5.25678 40.54913 -71.99971 1.000 67.45211 792 SER D C 1
ATOM 16480 O O . SER D 2 792 ? 5.97019 40.24956 -71.03909 1.000 69.78504 792 SER D O 1
ATOM 16483 N N . LEU D 2 793 ? 5.74251 40.91672 -73.18042 1.000 70.02597 793 LEU D N 1
ATOM 16484 C CA . LEU D 2 793 ? 7.17032 41.03868 -73.43708 1.000 69.64176 793 LEU D CA 1
ATOM 16485 C C . LEU D 2 793 ? 7.58085 42.49848 -73.29602 1.000 73.15656 793 LEU D C 1
ATOM 16486 O O . LEU D 2 793 ? 6.96197 43.38262 -73.89725 1.000 78.26801 793 LEU D O 1
ATOM 16491 N N . ARG D 2 794 ? 8.61722 42.74529 -72.50124 1.000 73.06735 794 ARG D N 1
ATOM 16492 C CA . ARG D 2 794 ? 9.13865 44.09423 -72.31798 1.000 73.23667 794 ARG D CA 1
ATOM 16493 C C . ARG D 2 794 ? 10.43201 44.28885 -73.10177 1.000 75.47540 794 ARG D C 1
ATOM 16494 O O . ARG D 2 794 ? 11.21427 43.35279 -73.26919 1.000 73.45344 794 ARG D O 1
#

Foldseek 3Di:
DDDPDDDPPPDDDDDDDADDFLLVVLVVQLCVLLVVVVAAEDEDDQKFWCCLQAVLLQHDPPHCCPVVPQWAAPDNTITGHQDRCSRVLVVLLVDADQHWYKYKDKGAGHDDDQADHRIFIKMKIKGKDFDADVVNVVVSVQVSVCSLQVHNWDKDWAADDDSQAPRKIWMWTQDPVRDTDTFKIKHKGDQSSCVVSPHHCVGMIIMMMMGTSLVSSCRRPVPDTSVCSVVPDVVVSRVRD/DKFWPVLLVLFPPDPDDPVVLQVLLCLLVWHWPDKAFQWADKDQKWKKFFADWAADPQDHQKIWTFIGQPDPGTFIAIARQNPDDHGFIFIWRFQQMQWPPRRHHHWDADRRHTHGTYTADCVRGRNDPDPNGGDGADNPGDRNHICCVVVVRRIIIIHTDDDLQQLQPQASQSSSLSSCLLVVHGTHDDDQDFDDFDDADDADEAEPCCLFFQKKKKKKFFFWQFQFDAHPNLQSRCVSRPHHDDTQQVSLQSSLCHHRVFHKAKWQPVLADRHKYWAFDDQQAWFQFLVRRIDRDGRLWIFTHHPPHTAQGPQFTGGNRGHDDNPGGMMMMITTQGALVSLPPRQVVRPGDDSRSSSRVSADQRVCRSSSVSSSVVSRCVGTNGGMHDMDMNHNPVSRDFFAKEKAALVVLCVVLVDDDDPVLLVSQLVSQPWDWDDDDRMITTGHHRRRPNPHYNVSSSVSSCSSVPVVVRDDDDDDDDDDDDDDDPQFADPVVLVVLLVVQPAAEDDFDQFAACVLLCQQVPPADFDFAPDDPDNRRTGGAQFCCRRQLVVQVVVVVVVDQWHKYKYWAWGWHQACVDPVRIDTFIKIKIKTWAFSDDDDPPDDTDIDALVSVVVSVLVSLVQQVQSLQKDWAQDDGSQADSVFKTFIDGNRHGFKIKHWGDVVSCVVSVRPDIMIMMMGRCVVRSGHDDDDDDDAAPEDKDKDKFKAKFFLPDDVSVLQVLLVVLDDQFFPDKDWDDKDDDPPDDPRMIITIIMTITDDRPDGDDDVVVVVSVVSSQVVCPVVTRHGD/DPPLCVLLVVLLVVLPPDDPLCNVVSVVVSVVVLVVVLCVLVDDDPVCSVVVVCSSCVSVVVRVVSSVVSVVVNVVVVVVVVVVVPDDDPPDDDDDDDDAFDQLLVVLVVLLCVLLVVVVAAEWEDDQKFWCCLQAVLQQHDPPHCCCPVQQWADPDNTITGHADQRSRVLVVLQPDADQHWYKYKDKGAGPDDDAPDDRIFIKIKIKGKDFPADVVNVVVSVQVSVCVLQVHNWDKDWDFDDDSQAPRKTWMWTQAPVRDTDTFKIKHKGDQSSCVVSPHHPVGMIMMMMMGTSLVSSCRRVVDDGSVCSVVPDVVVSVVRD/DKFKPVLLVLWPPDPDDPVVLQVLLVLLVWHWPDKAFQWADKDQKFKKFFQAWAADPQDHQKIWTFIDQPDPGTFTAIFRQPPDHNGFIFIWRFQQMQWPPRNHDHWDDDSRHTHGTYTADRVRGRNDPDPNGGDGADNPGDRNGHVCVVVVSRIIIIHTDDDLFQLQPQASQSSSLSSCLLSVHHTHDDDQDFDDFPDADDADEEEPCCLFFQKKKKWKWFFWQFQFDAHVNLQSRCVSRPHHDDTQLVSLQSSLCHHRVFHKFKWQPVPADRHKYWAFDDQQAWAQFLVRDIDGDHRLWIFTHHPPHTAAGPQFTGGNRGGDDNPRGMIMMITTQGALVSLPPRQVVVPGDDSRSSSNNSGDQRVCRSSSVSSSSVSRCVGTNTGIHDMDIDHNVVSQDAFEWEKAALVVLCVVQVDDDDPVLLVSQLVSQPWDWDDDDRMITTGHHRRGPQPHYNVSSSVSSCSSVGVVVRDDDDDDDDDDDDDDDPFFADPVVLVVLLVVLPAAEDDFAQFAAVVLQCLQVPPADFDFADPDPDNRRTGGAQFCVSRQLLVQLVVVVVVDQWHKYKYWAWGWHQQCPDVVRIDTFIKIKIKTWAFSDPDDPPDDGDIDALVSVVVSVLVSLVQQVQSLQKDWAQDDGSQADSVFKTFIDGNRHGFKIKHWGHVVVCVPVPRPDIMIMMMGRCVVRRTHDDDDDDADAPEDKDKDKWKKKFFPPDDPSVLQSLLCVLDPQFFPDKDWDDKDDDPPDDHRMIITIMMTITDHRPDYDDPVVVVVSVVSSVVSCCVPGVIDTD

Solvent-accessible surface area: 86673 Å² total; per-residue (Å²): 157,69,92,90,97,50,31,4,8,14,39,2,44,49,30,64,7,14,4,42,0,0,0,13,20,0,23,35,24,0,19,54,4,0,18,60,3,17,12,79,67,18,102,22,49,9,2,4,28,35,69,23,5,1,62,2,6,42,7,49,58,97,24,32,24,25,85,82,27,73,16,3,68,19,61,117,64,50,0,0,8,1,30,0,6,5,7,8,2,102,35,5,97,89,95,99,14,64,4,24,13,0,0,14,16,14,0,0,74,46,88,80,43,63,76,42,5,0,0,45,10,19,0,9,0,4,0,0,18,67,103,0,8,1,3,9,0,15,6,5,0,46,30,0,0,97,12,0,23,64,106,128,24,115,15,25,2,8,6,14,37,47,13,36,3,16,0,1,0,16,0,1,8,78,9,114,135,57,55,76,40,79,6,5,15,3,0,0,12,14,7,65,6,2,141,80,8,56,2,68,10,82,82,47,11,1,0,17,6,16,6,20,0,2,87,0,0,18,52,40,4,43,10,132,46,14,79,20,0,16,67,1,11,27,78,4,0,62,31,1,67,49,81,0,2,7,62,4,0,37,96,4,5,98,6,114,60,91,34,114,38,0,10,64,35,0,13,41,2,12,0,64,30,84,21,59,109,95,7,9,20,100,15,100,25,1,30,0,0,45,0,49,94,40,57,108,3,89,102,3,125,178,34,79,37,5,80,0,43,21,58,54,158,140,71,23,40,1,8,9,38,16,105,33,3,116,112,44,15,56,0,0,0,0,31,87,46,1,40,9,53,78,114,118,116,13,139,64,66,73,88,140,62,43,76,14,28,7,47,8,0,3,30,47,54,0,39,8,40,112,67,115,90,13,15,1,73,13,55,85,121,1,56,48,33,42,41,0,31,114,58,18,119,5,106,6,34,20,0,62,2,52,26,38,30,25,8,6,18,0,8,1,0,10,1,0,0,35,4,1,4,7,44,37,123,71,106,40,91,101,49,153,32,69,93,25,60,50,99,30,136,49,73,20,77,12,77,30,117,13,42,136,4,1,0,26,0,0,0,3,0,0,99,35,10,72,15,160,10,117,14,37,17,115,0,68,18,38,0,61,13,8,48,26,160,46,131,53,2,2,46,0,2,7,26,3,0,7,4,2,7,11,0,4,24,47,8,0,10,57,96,20,21,76,54,0,0,10,0,38,70,3,155,118,26,36,76,13,59,5,101,79,47,76,115,3,159,0,46,51,55,1,2,0,2,0,5,103,111,60,13,3,3,3,1,8,8,44,10,1,95,119,0,8,43,69,120,158,7,97,18,0,0,2,11,0,0,3,0,16,22,123,22,2,21,40,29,5,70,106,49,72,23,138,33,68,23,1,41,16,5,40,31,4,5,20,12,71,10,0,76,70,0,0,24,37,0,0,85,18,0,39,109,29,6,30,27,86,3,0,49,46,23,66,54,47,50,131,97,39,32,60,96,94,21,100,8,59,0,75,22,57,5,0,45,75,9,0,36,48,108,2,39,62,128,73,0,5,54,1,0,122,68,4,24,8,100,8,82,102,37,189,92,59,4,75,0,36,3,4,25,55,13,58,22,1,113,57,23,13,14,0,0,9,3,0,0,13,24,41,18,2,74,93,1,55,53,83,47,2,108,5,23,6,78,12,28,143,45,119,11,13,74,10,57,36,92,61,0,21,24,0,1,6,0,17,8,0,15,3,0,11,9,31,0,2,13,24,31,113,41,4,78,65,0,32,68,68,72,147,21,25,100,8,94,79,39,57,41,80,82,32,9,0,0,1,12,3,0,7,6,7,0,5,56,7,0,30,56,2,15,111,93,114,66,73,42,0,20,0,0,0,18,4,20,44,0,32,65,36,129,166,16,112,58,31,3,76,35,23,63,5,1,0,0,0,0,2,9,35,48,69,102,41,28,43,66,30,80,136,86,58,0,28,1,13,16,0,4,0,15,0,18,0,0,1,34,24,0,46,32,36,135,66,22,82,18,100,76,52,93,25,98,2,2,6,78,10,21,0,0,0,0,26,13,141,51,84,127,3,12,30,0,0,7,2,34,38,66,8,38,149,112,19,110,14,88,26,89,0,0,1,0,15,0,35,24,91,77,0,25,47,63,80,48,14,85,29,65,153,55,12,115,18,74,22,44,95,80,79,23,43,2,25,0,28,84,131,16,49,0,36,73,0,29,66,35,0,59,78,36,14,75,86,25,23,94,22,41,56,4,51,62,45,102,164,39,101,76,34,65,174,39,66,11,13,0,16,0,7,1,55,2,24,12,103,98,124,79,19,117,96,157,66,2,47,60,30,16,60,122,2,38,66,39,1,54,102,166,48,79,65,54,96,130,85,111,73,49,48,38,26,62,53,5,47,61,56,4,90,102,8,90,60,108,86,15,194,77,21,31,77,32,43,111,30,98,24,59,136,76,48,64,89,18,94,72,59,90,112,102,44,58,103,65,32,34,70,66,35,87,64,26,14,71,65,29,108,125,29,24,83,56,52,33,61,94,27,130,55,58,47,50,81,63,157,9,71,88,80,86,46,30,7,13,13,40,2,30,67,28,43,6,9,3,41,0,0,0,13,22,0,24,35,28,0,21,56,4,0,16,51,3,20,12,86,60,20,102,22,48,6,2,2,32,35,77,29,2,0,52,4,3,46,0,44,54,91,28,30,8,39,43,87,33,51,19,3,62,18,65,118,65,49,0,0,5,0,6,0,10,1,8,10,4,94,30,4,95,98,81,101,17,61,2,25,10,0,0,15,15,16,0,0,47,42,51,81,78,73,74,94,5,0,0,36,9,22,0,12,0,4,0,0,20,62,102,1,8,2,6,10,0,8,11,4,0,20,33,0,0,81,19,0,25,65,110,127,20,110,25,29,0,7,5,13,39,48,17,33,2,12,0,0,0,20,0,1,6,64,17,122,97,48,54,88,48,68,6,3,16,3,0,0,11,17,7,60,6,3,135,87,8,55,2,66,6,87,82,49,4,1,0,18,5,12,7,22,0,3,98,0,0,30,64,41,4,45,11,108,61,19,92,23,0,16,72,0,8,29,78,16,0,127,49,1,81,46,78,0,2,10,59,5,0,41,101,7,5,101,5,114,58,94,32,117,41,0,11,69,35,0,10,39,3,13,1,57,32,81,20,56,105,90,4,8,19,94,16,99,24,0,30,0,0,49,0,54,93,28,58,102,3,90,93,5,127,104,28,64,35,4,79,0,40,23,56,49,152,132,70,25,37,1,9,12,37,17,103,32,5,119,113,57,10,43,0,0,0,0,32,82,32,1,36,9,52,78,130,114,111,10,58,64,65,154,88,145,46,41,65,14,31,9,43,6,0,4,32,46,60,0,38,8,40,102,61,117,92,16,14,1,76,14,54,87,122,2,58,36,56,36,46,0,39,120,61,16,119,4,98,8,34,19,0,61,2,50,23,39,31,21,9,8,19,0,8,2,0,11,2,0,0,41,4,1,5,5,39,35,117,66,104,38,91,102,52,152,31,71,88,39,44,52,100,34,122,46,70,17,77,13,73,28,112,10,35,114,2,1,0,28,0,0,0,4,1,0,101,40,7,69,8,146,10,112,14,40,30,114,0,84,17,41,0,63,12,7,49,26,170,47,126,49,1,2,47,0,2,8,25,3,0,7,5,2,5,11,0,4,24,50,8,0,6,50,98,106,20,77,53,0,1,14,0,30,64,3,130,121,26,36,73,15,61,4,101,80,44,72,121,3,150,0,53,52,52,0,2,0,1,0,5,103,112,88,11,3,3,3,0,8,8,43,10,2,69,124,9,7,47,44,116,158,3,118,30,0,0,2,11,0,0,2,0,21,26,110,17,2,15,35,31,4,167,109,47,71,23,137,32,70,23,1,38,17,5,38,30,3,5,21,16,72,8,0,78,69,0,0,23,38,0,0,86,18,2,37,108,30,7,31,27,86,2,0,48,39,24,64,54,44,57,122,88,36,20,60,146,117,21,80,7,54,0,72,24,65,4,0,46,58,8,0,39,51,110,2,51,78,76,72,0,6,48,7,0,129,92,4,28,7,96,12,91,100,48,94,112,69,8,84,0,30,2,4,25,44,13,57,23,1,112,57,24,13,16,0,0,8,2,0,1,9,29,44,17,0,73,94,1,65,61,37,54,2,124,3,22,9,77,9,38,142,46,118,11,15,75,12,57,37,91,58,0,20,23,0,0,8,0,16,3,0,11,2,0,10,10,34,0,1,12,27,32,160,41,4,74,60,0,30,69,69,72,147,18,28,96,6,77,96,42,46,41,99,100,32,10,0,0,2,8,4,0,7,5,8,0,4,57,8,0,30,55,3,14,101,100,112,69,70,25,0,14,0,0,0,17,5,23,44,0,23,67,37,138,170,11,110,62,30,4,88,38,20,54,5,0,0,0,0,0,1,9,36,48,59,98,33,26,42,67,33,76,118,92,73,1,29,2,18,10,0,4,0,15,0,16,0,1,0,20,23,1,47,46,36,118,65,21,78,16,98,75,55,88,31,94,1,2,20,88,10,21,0,0,0,0,29,10,143,48,82,130,2,13,24,0,0,7,2,54,67,95,6,37,167,65,35,109,13,90,26,92,0,0,1,1,13,0,39,15,105,88,1,15,55,69,82,45,12,70,27,158,134,52,9,101,69,78,21,36,99,73,80,10,30,2,11,3,35,69,130,18,52,0,32,43,0,16,58,20,0,96,150,30,11,119,83,20,11,86,24,20,59,4,42,75,39,107,145,35,153,67,23,64,103,39,102,9,19,0,19,0,7,0,56,0,17,18,64,78,107,67,11,122,99,88,52,2,49,62,30,18,54,126,0,16,102,18,1,77,138,126,28,137,5,54,85,156